Protein 6X1K (pdb70)

Structure (mmCIF, N/CA/C/O backbone):
data_6X1K
#
_entry.id   6X1K
#
loop_
_atom_site.group_PDB
_atom_site.id
_atom_site.type_symbol
_atom_site.label_atom_id
_atom_site.label_alt_id
_atom_site.label_comp_id
_atom_site.label_asym_id
_atom_site.label_entity_id
_atom_site.label_seq_id
_atom_site.pdbx_PDB_ins_code
_atom_site.Cartn_x
_atom_site.Cartn_y
_atom_site.Cartn_z
_atom_site.occupancy
_atom_site.B_iso_or_equiv
_atom_site.auth_seq_id
_atom_site.auth_comp_id
_atom_site.auth_asym_id
_atom_site.auth_atom_id
_atom_site.pdbx_PDB_model_num
ATOM 1 N N . MET A 1 1 ? -9.032 -26.004 -8.525 1.00 0.00 1 MET A N 1
ATOM 2 C CA . MET A 1 1 ? -8.261 -24.787 -8.902 1.00 0.00 1 MET A CA 1
ATOM 3 C C . MET A 1 1 ? -9.201 -23.767 -9.535 1.00 0.00 1 MET A C 1
ATOM 4 O O . MET A 1 1 ? -9.986 -24.101 -10.423 1.00 0.00 1 MET A O 1
ATOM 20 N N . GLN A 1 2 ? -9.117 -22.525 -9.072 1.00 0.00 2 GLN A N 1
ATOM 21 C CA . GLN A 1 2 ? -9.966 -21.463 -9.601 1.00 0.00 2 GLN A CA 1
ATOM 22 C C . GLN A 1 2 ? -9.379 -20.095 -9.272 1.00 0.00 2 GLN A C 1
ATOM 23 O O . GLN A 1 2 ? -9.361 -19.199 -10.115 1.00 0.00 2 GLN A O 1
ATOM 37 N N . ASP A 1 3 ? -8.903 -19.941 -8.041 1.00 0.00 3 ASP A N 1
ATOM 38 C CA . ASP A 1 3 ? -8.319 -18.676 -7.611 1.00 0.00 3 ASP A CA 1
ATOM 39 C C . ASP A 1 3 ? -7.053 -18.374 -8.408 1.00 0.00 3 ASP A C 1
ATOM 40 O O . ASP A 1 3 ? -5.940 -18.552 -7.912 1.00 0.00 3 ASP A O 1
ATOM 49 N N . GLY A 1 4 ? -7.233 -17.917 -9.642 1.00 0.00 4 GLY A N 1
ATOM 50 C CA . GLY A 1 4 ? -6.097 -17.592 -10.498 1.00 0.00 4 GLY A CA 1
ATOM 51 C C . GLY A 1 4 ? -5.806 -16.096 -10.473 1.00 0.00 4 GLY A C 1
ATOM 52 O O . GLY A 1 4 ? -6.406 -15.349 -9.701 1.00 0.00 4 GLY A O 1
ATOM 56 N N . PRO A 1 5 ? -4.899 -15.656 -11.301 1.00 0.00 5 PRO A N 1
ATOM 57 C CA . PRO A 1 5 ? -4.511 -14.219 -11.385 1.00 0.00 5 PRO A CA 1
ATOM 58 C C . PRO A 1 5 ? -5.727 -13.299 -11.460 1.00 0.00 5 PRO A C 1
ATOM 59 O O . PRO A 1 5 ? -6.778 -13.683 -11.972 1.00 0.00 5 PRO A O 1
ATOM 70 N N . GLY A 1 6 ? -5.574 -12.082 -10.947 1.00 0.00 6 GLY A N 1
ATOM 71 C CA . GLY A 1 6 ? -6.666 -11.116 -10.961 1.00 0.00 6 GLY A CA 1
ATOM 72 C C . GLY A 1 6 ? -7.367 -11.065 -9.608 1.00 0.00 6 GLY A C 1
ATOM 73 O O . GLY A 1 6 ? -8.455 -10.503 -9.483 1.00 0.00 6 GLY A O 1
ATOM 77 N N . THR A 1 7 ? -6.738 -11.656 -8.598 1.00 0.00 7 THR A N 1
ATOM 78 C CA . THR A 1 7 ? -7.313 -11.671 -7.257 1.00 0.00 7 THR A CA 1
ATOM 79 C C . THR A 1 7 ? -7.412 -10.254 -6.701 1.00 0.00 7 THR A C 1
ATOM 80 O O . THR A 1 7 ? -6.533 -9.424 -6.935 1.00 0.00 7 THR A O 1
ATOM 91 N N . LEU A 1 8 ? -8.488 -9.988 -5.966 1.00 0.00 8 LEU A N 1
ATOM 92 C CA . LEU A 1 8 ? -8.699 -8.667 -5.376 1.00 0.00 8 LEU A CA 1
ATOM 93 C C . LEU A 1 8 ? -8.560 -8.730 -3.859 1.00 0.00 8 LEU A C 1
ATOM 94 O O . LEU A 1 8 ? -9.012 -9.682 -3.223 1.00 0.00 8 LEU A O 1
ATOM 110 N N . ASP A 1 9 ? -7.933 -7.709 -3.285 1.00 0.00 9 ASP A N 1
ATOM 111 C CA . ASP A 1 9 ? -7.741 -7.660 -1.839 1.00 0.00 9 ASP A CA 1
ATOM 112 C C . ASP A 1 9 ? -7.982 -6.249 -1.313 1.00 0.00 9 ASP A C 1
ATOM 113 O O . ASP A 1 9 ? -7.678 -5.265 -1.988 1.00 0.00 9 ASP A O 1
ATOM 122 N N . VAL A 1 10 ? -8.526 -6.161 -0.102 1.00 0.00 10 VAL A N 1
ATOM 123 C CA . VAL A 1 10 ? -8.802 -4.866 0.513 1.00 0.00 10 VAL A CA 1
ATOM 124 C C . VAL A 1 10 ? -7.806 -4.590 1.633 1.00 0.00 10 VAL A C 1
ATOM 125 O O . VAL A 1 10 ? -7.486 -5.478 2.422 1.00 0.00 10 VAL A O 1
ATOM 138 N N . PHE A 1 11 ? -7.315 -3.358 1.694 1.00 0.00 11 PHE A N 1
ATOM 139 C CA . PHE A 1 11 ? -6.351 -2.987 2.724 1.00 0.00 11 PHE A CA 1
ATOM 140 C C . PHE A 1 11 ? -6.416 -1.493 3.022 1.00 0.00 11 PHE A C 1
ATOM 141 O O . PHE A 1 11 ? -6.524 -0.672 2.111 1.00 0.00 11 PHE A O 1
ATOM 158 N N . VAL A 1 12 ? -6.341 -1.154 4.305 1.00 0.00 12 VAL A N 1
ATOM 159 C CA . VAL A 1 12 ? -6.381 0.243 4.726 1.00 0.00 12 VAL A CA 1
ATOM 160 C C . VAL A 1 12 ? -5.007 0.673 5.229 1.00 0.00 12 VAL A C 1
ATOM 161 O O . VAL A 1 12 ? -4.214 -0.159 5.672 1.00 0.00 12 VAL A O 1
ATOM 174 N N . ALA A 1 13 ? -4.733 1.973 5.169 1.00 0.00 13 ALA A N 1
ATOM 175 C CA . ALA A 1 13 ? -3.458 2.490 5.627 1.00 0.00 13 ALA A CA 1
ATOM 176 C C . ALA A 1 13 ? -3.598 3.954 6.019 1.00 0.00 13 ALA A C 1
ATOM 177 O O . ALA A 1 13 ? -3.821 4.821 5.175 1.00 0.00 13 ALA A O 1
ATOM 184 N N . ALA A 1 14 ? -3.455 4.210 7.308 1.00 0.00 14 ALA A N 1
ATOM 185 C CA . ALA A 1 14 ? -3.552 5.566 7.838 1.00 0.00 14 ALA A CA 1
ATOM 186 C C . ALA A 1 14 ? -2.231 5.974 8.480 1.00 0.00 14 ALA A C 1
ATOM 187 O O . ALA A 1 14 ? -1.709 5.271 9.347 1.00 0.00 14 ALA A O 1
ATOM 194 N N . GLY A 1 15 ? -1.691 7.110 8.048 1.00 0.00 15 GLY A N 1
ATOM 195 C CA . GLY A 1 15 ? -0.424 7.593 8.589 1.00 0.00 15 GLY A CA 1
ATOM 196 C C . GLY A 1 15 ? -0.464 9.096 8.834 1.00 0.00 15 GLY A C 1
ATOM 197 O O . GLY A 1 15 ? -1.503 9.735 8.674 1.00 0.00 15 GLY A O 1
ATOM 201 N N . TRP A 1 16 ? 0.679 9.653 9.222 1.00 0.00 16 TRP A N 1
ATOM 202 C CA . TRP A 1 16 ? 0.773 11.084 9.487 1.00 0.00 16 TRP A CA 1
ATOM 203 C C . TRP A 1 16 ? 2.150 11.610 9.096 1.00 0.00 16 TRP A C 1
ATOM 204 O O . TRP A 1 16 ? 3.123 10.855 9.047 1.00 0.00 16 TRP A O 1
ATOM 225 N N . ASN A 1 17 ? 2.224 12.908 8.819 1.00 0.00 17 ASN A N 1
ATOM 226 C CA . ASN A 1 17 ? 3.486 13.532 8.432 1.00 0.00 17 ASN A CA 1
ATOM 227 C C . ASN A 1 17 ? 4.023 14.403 9.564 1.00 0.00 17 ASN A C 1
ATOM 228 O O . ASN A 1 17 ? 3.256 14.951 10.356 1.00 0.00 17 ASN A O 1
ATOM 239 N N . THR A 1 18 ? 5.345 14.526 9.632 1.00 0.00 18 THR A N 1
ATOM 240 C CA . THR A 1 18 ? 5.974 15.334 10.670 1.00 0.00 18 THR A CA 1
ATOM 241 C C . THR A 1 18 ? 5.277 16.684 10.794 1.00 0.00 18 THR A C 1
ATOM 242 O O . THR A 1 18 ? 5.315 17.319 11.849 1.00 0.00 18 THR A O 1
ATOM 253 N N . ASP A 1 19 ? 4.640 17.118 9.711 1.00 0.00 19 ASP A N 1
ATOM 254 C CA . ASP A 1 19 ? 3.936 18.395 9.710 1.00 0.00 19 ASP A CA 1
ATOM 255 C C . ASP A 1 19 ? 2.818 18.389 10.747 1.00 0.00 19 ASP A C 1
ATOM 256 O O . ASP A 1 19 ? 2.125 19.388 10.935 1.00 0.00 19 ASP A O 1
ATOM 265 N N . ASN A 1 20 ? 2.648 17.255 11.419 1.00 0.00 20 ASN A N 1
ATOM 266 C CA . ASN A 1 20 ? 1.610 17.128 12.435 1.00 0.00 20 ASN A CA 1
ATOM 267 C C . ASN A 1 20 ? 0.230 17.076 11.789 1.00 0.00 20 ASN A C 1
ATOM 268 O O . ASN A 1 20 ? -0.690 17.776 12.211 1.00 0.00 20 ASN A O 1
ATOM 279 N N . THR A 1 21 ? 0.095 16.243 10.762 1.00 0.00 21 THR A N 1
ATOM 280 C CA . THR A 1 21 ? -1.178 16.107 10.062 1.00 0.00 21 THR A CA 1
ATOM 281 C C . THR A 1 21 ? -1.484 14.639 9.785 1.00 0.00 21 THR A C 1
ATOM 282 O O . THR A 1 21 ? -0.591 13.863 9.442 1.00 0.00 21 THR A O 1
ATOM 293 N N . ILE A 1 22 ? -2.750 14.264 9.935 1.00 0.00 22 ILE A N 1
ATOM 294 C CA . ILE A 1 22 ? -3.162 12.886 9.698 1.00 0.00 22 ILE A CA 1
ATOM 295 C C . ILE A 1 22 ? -3.793 12.744 8.315 1.00 0.00 22 ILE A C 1
ATOM 296 O O . ILE A 1 22 ? -4.527 13.623 7.864 1.00 0.00 22 ILE A O 1
ATOM 312 N N . GLU A 1 23 ? -3.502 11.631 7.649 1.00 0.00 23 GLU A N 1
ATOM 313 C CA . GLU A 1 23 ? -4.046 11.383 6.319 1.00 0.00 23 GLU A CA 1
ATOM 314 C C . GLU A 1 23 ? -4.516 9.938 6.193 1.00 0.00 23 GLU A C 1
ATOM 315 O O . GLU A 1 23 ? -3.830 9.012 6.631 1.00 0.00 23 GLU A O 1
ATOM 327 N N . ILE A 1 24 ? -5.687 9.750 5.595 1.00 0.00 24 ILE A N 1
ATOM 328 C CA . ILE A 1 24 ? -6.238 8.413 5.418 1.00 0.00 24 ILE A CA 1
ATOM 329 C C . ILE A 1 24 ? -5.992 7.916 3.997 1.00 0.00 24 ILE A C 1
ATOM 330 O O . ILE A 1 24 ? -6.136 8.667 3.032 1.00 0.00 24 ILE A O 1
ATOM 346 N N . THR A 1 25 ? -5.621 6.646 3.874 1.00 0.00 25 THR A N 1
ATOM 347 C CA . THR A 1 25 ? -5.359 6.059 2.565 1.00 0.00 25 THR A CA 1
ATOM 348 C C . THR A 1 25 ? -5.814 4.605 2.528 1.00 0.00 25 THR A C 1
ATOM 349 O O . THR A 1 25 ? -5.336 3.773 3.301 1.00 0.00 25 THR A O 1
ATOM 360 N N . GLY A 1 26 ? -6.740 4.303 1.623 1.00 0.00 26 GLY A N 1
ATOM 361 C CA . GLY A 1 26 ? -7.255 2.945 1.494 1.00 0.00 26 GLY A CA 1
ATOM 362 C C . GLY A 1 26 ? -7.621 2.640 0.045 1.00 0.00 26 GLY A C 1
ATOM 363 O O . GLY A 1 26 ? -7.666 3.538 -0.796 1.00 0.00 26 GLY A O 1
ATOM 367 N N . GLY A 1 27 ? -7.880 1.368 -0.240 1.00 0.00 27 GLY A N 1
ATOM 368 C CA . GLY A 1 27 ? -8.241 0.959 -1.592 1.00 0.00 27 GLY A CA 1
ATOM 369 C C . GLY A 1 27 ? -8.099 -0.550 -1.759 1.00 0.00 27 GLY A C 1
ATOM 370 O O . GLY A 1 27 ? -8.284 -1.310 -0.808 1.00 0.00 27 GLY A O 1
ATOM 374 N N . ALA A 1 28 ? -7.772 -0.978 -2.974 1.00 0.00 28 ALA A N 1
ATOM 375 C CA . ALA A 1 28 ? -7.608 -2.400 -3.255 1.00 0.00 28 ALA A CA 1
ATOM 376 C C . ALA A 1 28 ? -6.377 -2.635 -4.124 1.00 0.00 28 ALA A C 1
ATOM 377 O O . ALA A 1 28 ? -5.779 -1.690 -4.639 1.00 0.00 28 ALA A O 1
ATOM 384 N N . THR A 1 29 ? -6.005 -3.901 -4.285 1.00 0.00 29 THR A N 1
ATOM 385 C CA . THR A 1 29 ? -4.845 -4.249 -5.095 1.00 0.00 29 THR A CA 1
ATOM 386 C C . THR A 1 29 ? -5.140 -5.470 -5.961 1.00 0.00 29 THR A C 1
ATOM 387 O O . THR A 1 29 ? -5.963 -6.311 -5.601 1.00 0.00 29 THR A O 1
ATOM 398 N N . TYR A 1 30 ? -4.462 -5.560 -7.101 1.00 0.00 30 TYR A N 1
ATOM 399 C CA . TYR A 1 30 ? -4.658 -6.682 -8.011 1.00 0.00 30 TYR A CA 1
ATOM 400 C C . TYR A 1 30 ? -3.492 -7.660 -7.914 1.00 0.00 30 TYR A C 1
ATOM 401 O O . TYR A 1 30 ? -2.332 -7.272 -8.045 1.00 0.00 30 TYR A O 1
ATOM 419 N N . GLN A 1 31 ? -3.809 -8.930 -7.684 1.00 0.00 31 GLN A N 1
ATOM 420 C CA . GLN A 1 31 ? -2.779 -9.956 -7.570 1.00 0.00 31 GLN A CA 1
ATOM 421 C C . GLN A 1 31 ? -2.654 -10.736 -8.876 1.00 0.00 31 GLN A C 1
ATOM 422 O O . GLN A 1 31 ? -3.442 -11.641 -9.147 1.00 0.00 31 GLN A O 1
ATOM 436 N N . LEU A 1 32 ? -1.657 -10.378 -9.679 1.00 0.00 32 LEU A N 1
ATOM 437 C CA . LEU A 1 32 ? -1.437 -11.051 -10.953 1.00 0.00 32 LEU A CA 1
ATOM 438 C C . LEU A 1 32 ? -0.425 -12.182 -10.793 1.00 0.00 32 LEU A C 1
ATOM 439 O O . LEU A 1 32 ? -0.529 -13.217 -11.450 1.00 0.00 32 LEU A O 1
ATOM 455 N N . SER A 1 33 ? 0.551 -11.974 -9.916 1.00 0.00 33 SER A N 1
ATOM 456 C CA . SER A 1 33 ? 1.577 -12.983 -9.677 1.00 0.00 33 SER A CA 1
ATOM 457 C C . SER A 1 33 ? 2.360 -12.658 -8.407 1.00 0.00 33 SER A C 1
ATOM 458 O O . SER A 1 33 ? 2.323 -11.529 -7.918 1.00 0.00 33 SER A O 1
ATOM 466 N N . PRO A 1 34 ? 3.061 -13.621 -7.868 1.00 0.00 34 PRO A N 1
ATOM 467 C CA . PRO A 1 34 ? 3.871 -13.431 -6.627 1.00 0.00 34 PRO A CA 1
ATOM 468 C C . PRO A 1 34 ? 5.089 -12.543 -6.867 1.00 0.00 34 PRO A C 1
ATOM 469 O O . PRO A 1 34 ? 5.795 -12.173 -5.929 1.00 0.00 34 PRO A O 1
ATOM 480 N N . TYR A 1 35 ? 5.329 -12.206 -8.130 1.00 0.00 35 TYR A N 1
ATOM 481 C CA . TYR A 1 35 ? 6.467 -11.364 -8.482 1.00 0.00 35 TYR A CA 1
ATOM 482 C C . TYR A 1 35 ? 6.126 -9.890 -8.278 1.00 0.00 35 TYR A C 1
ATOM 483 O O . TYR A 1 35 ? 6.514 -9.286 -7.278 1.00 0.00 35 TYR A O 1
ATOM 501 N N . ILE A 1 36 ? 5.400 -9.320 -9.234 1.00 0.00 36 ILE A N 1
ATOM 502 C CA . ILE A 1 36 ? 5.013 -7.915 -9.152 1.00 0.00 36 ILE A CA 1
ATOM 503 C C . ILE A 1 36 ? 3.559 -7.783 -8.714 1.00 0.00 36 ILE A C 1
ATOM 504 O O . ILE A 1 36 ? 2.729 -8.638 -9.023 1.00 0.00 36 ILE A O 1
ATOM 520 N N . MET A 1 37 ? 3.260 -6.705 -7.993 1.00 0.00 37 MET A N 1
ATOM 521 C CA . MET A 1 37 ? 1.902 -6.464 -7.513 1.00 0.00 37 MET A CA 1
ATOM 522 C C . MET A 1 37 ? 1.453 -5.050 -7.872 1.00 0.00 37 MET A C 1
ATOM 523 O O . MET A 1 37 ? 2.273 -4.140 -7.986 1.00 0.00 37 MET A O 1
ATOM 537 N N . VAL A 1 38 ? 0.146 -4.878 -8.048 1.00 0.00 38 VAL A N 1
ATOM 538 C CA . VAL A 1 38 ? -0.407 -3.572 -8.395 1.00 0.00 38 VAL A CA 1
ATOM 539 C C . VAL A 1 38 ? -1.147 -2.970 -7.204 1.00 0.00 38 VAL A C 1
ATOM 540 O O . VAL A 1 38 ? -1.795 -3.686 -6.438 1.00 0.00 38 VAL A O 1
ATOM 553 N N . LYS A 1 39 ? -1.047 -1.653 -7.054 1.00 0.00 39 LYS A N 1
ATOM 554 C CA . LYS A 1 39 ? -1.711 -0.967 -5.952 1.00 0.00 39 LYS A CA 1
ATOM 555 C C . LYS A 1 39 ? -2.368 0.319 -6.440 1.00 0.00 39 LYS A C 1
ATOM 556 O O . LYS A 1 39 ? -1.729 1.149 -7.085 1.00 0.00 39 LYS A O 1
ATOM 575 N N . ALA A 1 40 ? -3.652 0.478 -6.129 1.00 0.00 40 ALA A N 1
ATOM 576 C CA . ALA A 1 40 ? -4.387 1.666 -6.542 1.00 0.00 40 ALA A CA 1
ATOM 577 C C . ALA A 1 40 ? -5.391 2.074 -5.469 1.00 0.00 40 ALA A C 1
ATOM 578 O O . ALA A 1 40 ? -6.185 1.254 -5.005 1.00 0.00 40 ALA A O 1
ATOM 585 N N . GLY A 1 41 ? -5.350 3.344 -5.079 1.00 0.00 41 GLY A N 1
ATOM 586 C CA . GLY A 1 41 ? -6.263 3.848 -4.059 1.00 0.00 41 GLY A CA 1
ATOM 587 C C . GLY A 1 41 ? -6.219 5.370 -3.992 1.00 0.00 41 GLY A C 1
ATOM 588 O O . GLY A 1 41 ? -5.597 6.021 -4.833 1.00 0.00 41 GLY A O 1
ATOM 592 N N . TYR A 1 42 ? -6.881 5.934 -2.987 1.00 0.00 42 TYR A N 1
ATOM 593 C CA . TYR A 1 42 ? -6.909 7.381 -2.818 1.00 0.00 42 TYR A CA 1
ATOM 594 C C . TYR A 1 42 ? -6.872 7.751 -1.338 1.00 0.00 42 TYR A C 1
ATOM 595 O O . TYR A 1 42 ? -7.309 6.978 -0.486 1.00 0.00 42 TYR A O 1
ATOM 613 N N . GLY A 1 43 ? -6.349 8.936 -1.042 1.00 0.00 43 GLY A N 1
ATOM 614 C CA . GLY A 1 43 ? -6.261 9.397 0.339 1.00 0.00 43 GLY A CA 1
ATOM 615 C C . GLY A 1 43 ? -6.249 10.919 0.406 1.00 0.00 43 GLY A C 1
ATOM 616 O O . GLY A 1 43 ? -5.840 11.589 -0.542 1.00 0.00 43 GLY A O 1
ATOM 620 N N . TRP A 1 44 ? -6.702 11.460 1.533 1.00 0.00 44 TRP A N 1
ATOM 621 C CA . TRP A 1 44 ? -6.740 12.907 1.713 1.00 0.00 44 TRP A CA 1
ATOM 622 C C . TRP A 1 44 ? -6.930 13.259 3.185 1.00 0.00 44 TRP A C 1
ATOM 623 O O . TRP A 1 44 ? -7.262 12.400 4.001 1.00 0.00 44 TRP A O 1
ATOM 644 N N . ASN A 1 45 ? -6.720 14.529 3.516 1.00 0.00 45 ASN A N 1
ATOM 645 C CA . ASN A 1 45 ? -6.873 14.984 4.893 1.00 0.00 45 ASN A CA 1
ATOM 646 C C . ASN A 1 45 ? -8.207 15.699 5.076 1.00 0.00 45 ASN A C 1
ATOM 647 O O . ASN A 1 45 ? -8.292 16.707 5.777 1.00 0.00 45 ASN A O 1
ATOM 658 N N . ASN A 1 46 ? -9.248 15.171 4.440 1.00 0.00 46 ASN A N 1
ATOM 659 C CA . ASN A 1 46 ? -10.574 15.767 4.540 1.00 0.00 46 ASN A CA 1
ATOM 660 C C . ASN A 1 46 ? -10.491 17.284 4.399 1.00 0.00 46 ASN A C 1
ATOM 661 O O . ASN A 1 46 ? -10.553 18.014 5.388 1.00 0.00 46 ASN A O 1
ATOM 672 N N . SER A 1 47 ? -10.352 17.751 3.162 1.00 0.00 47 SER A N 1
ATOM 673 C CA . SER A 1 47 ? -10.262 19.183 2.903 1.00 0.00 47 SER A CA 1
ATOM 674 C C . SER A 1 47 ? -10.178 19.454 1.404 1.00 0.00 47 SER A C 1
ATOM 675 O O . SER A 1 47 ? -9.154 19.920 0.904 1.00 0.00 47 SER A O 1
ATOM 683 N N . SER A 1 48 ? -11.261 19.157 0.693 1.00 0.00 48 SER A N 1
ATOM 684 C CA . SER A 1 48 ? -11.298 19.372 -0.748 1.00 0.00 48 SER A CA 1
ATOM 685 C C . SER A 1 48 ? -10.160 18.622 -1.432 1.00 0.00 48 SER A C 1
ATOM 686 O O . SER A 1 48 ? -9.343 17.979 -0.773 1.00 0.00 48 SER A O 1
ATOM 694 N N . LEU A 1 49 ? -10.112 18.709 -2.757 1.00 0.00 49 LEU A N 1
ATOM 695 C CA . LEU A 1 49 ? -9.069 18.035 -3.521 1.00 0.00 49 LEU A CA 1
ATOM 696 C C . LEU A 1 49 ? -8.910 16.591 -3.053 1.00 0.00 49 LEU A C 1
ATOM 697 O O . LEU A 1 49 ? -9.713 16.094 -2.263 1.00 0.00 49 LEU A O 1
ATOM 713 N N . ASN A 1 50 ? -7.873 15.924 -3.547 1.00 0.00 50 ASN A N 1
ATOM 714 C CA . ASN A 1 50 ? -7.620 14.539 -3.172 1.00 0.00 50 ASN A CA 1
ATOM 715 C C . ASN A 1 50 ? -6.259 14.082 -3.692 1.00 0.00 50 ASN A C 1
ATOM 716 O O . ASN A 1 50 ? -5.556 14.838 -4.362 1.00 0.00 50 ASN A O 1
ATOM 727 N N . ARG A 1 51 ? -5.896 12.844 -3.376 1.00 0.00 51 ARG A N 1
ATOM 728 C CA . ARG A 1 51 ? -4.617 12.298 -3.817 1.00 0.00 51 ARG A CA 1
ATOM 729 C C . ARG A 1 51 ? -4.780 10.851 -4.269 1.00 0.00 51 ARG A C 1
ATOM 730 O O . ARG A 1 51 ? -5.143 9.981 -3.477 1.00 0.00 51 ARG A O 1
ATOM 751 N N . PHE A 1 52 ? -4.506 10.600 -5.545 1.00 0.00 52 PHE A N 1
ATOM 752 C CA . PHE A 1 52 ? -4.625 9.254 -6.093 1.00 0.00 52 PHE A CA 1
ATOM 753 C C . PHE A 1 52 ? -3.247 8.616 -6.246 1.00 0.00 52 PHE A C 1
ATOM 754 O O . PHE A 1 52 ? -2.382 9.144 -6.945 1.00 0.00 52 PHE A O 1
ATOM 771 N N . GLU A 1 53 ? -3.051 7.479 -5.586 1.00 0.00 53 GLU A N 1
ATOM 772 C CA . GLU A 1 53 ? -1.773 6.779 -5.656 1.00 0.00 53 GLU A CA 1
ATOM 773 C C . GLU A 1 53 ? -1.815 5.688 -6.721 1.00 0.00 53 GLU A C 1
ATOM 774 O O . GLU A 1 53 ? -2.755 4.894 -6.774 1.00 0.00 53 GLU A O 1
ATOM 786 N N . PHE A 1 54 ? -0.791 5.655 -7.568 1.00 0.00 54 PHE A N 1
ATOM 787 C CA . PHE A 1 54 ? -0.719 4.657 -8.629 1.00 0.00 54 PHE A CA 1
ATOM 788 C C . PHE A 1 54 ? 0.700 4.112 -8.758 1.00 0.00 54 PHE A C 1
ATOM 789 O O . PHE A 1 54 ? 1.642 4.862 -9.017 1.00 0.00 54 PHE A O 1
ATOM 806 N N . GLY A 1 55 ? 0.845 2.803 -8.577 1.00 0.00 55 GLY A N 1
ATOM 807 C CA . GLY A 1 55 ? 2.155 2.169 -8.678 1.00 0.00 55 GLY A CA 1
ATOM 808 C C . GLY A 1 55 ? 2.045 0.661 -8.479 1.00 0.00 55 GLY A C 1
ATOM 809 O O . GLY A 1 55 ? 1.030 0.052 -8.821 1.00 0.00 55 GLY A O 1
ATOM 813 N N . GLY A 1 56 ? 3.095 0.063 -7.927 1.00 0.00 56 GLY A N 1
ATOM 814 C CA . GLY A 1 56 ? 3.105 -1.376 -7.689 1.00 0.00 56 GLY A CA 1
ATOM 815 C C . GLY A 1 56 ? 3.907 -1.717 -6.438 1.00 0.00 56 GLY A C 1
ATOM 816 O O . GLY A 1 56 ? 4.738 -0.930 -5.987 1.00 0.00 56 GLY A O 1
ATOM 820 N N . GLY A 1 57 ? 3.651 -2.899 -5.882 1.00 0.00 57 GLY A N 1
ATOM 821 C CA . GLY A 1 57 ? 4.355 -3.336 -4.683 1.00 0.00 57 GLY A CA 1
ATOM 822 C C . GLY A 1 57 ? 5.414 -4.380 -5.022 1.00 0.00 57 GLY A C 1
ATOM 823 O O . GLY A 1 57 ? 5.463 -4.886 -6.144 1.00 0.00 57 GLY A O 1
ATOM 827 N N . LEU A 1 58 ? 6.260 -4.697 -4.047 1.00 0.00 58 LEU A N 1
ATOM 828 C CA . LEU A 1 58 ? 7.316 -5.682 -4.251 1.00 0.00 58 LEU A CA 1
ATOM 829 C C . LEU A 1 58 ? 7.402 -6.632 -3.062 1.00 0.00 58 LEU A C 1
ATOM 830 O O . LEU A 1 58 ? 7.462 -6.197 -1.911 1.00 0.00 58 LEU A O 1
ATOM 846 N N . GLN A 1 59 ? 7.408 -7.931 -3.347 1.00 0.00 59 GLN A N 1
ATOM 847 C CA . GLN A 1 59 ? 7.487 -8.940 -2.295 1.00 0.00 59 GLN A CA 1
ATOM 848 C C . GLN A 1 59 ? 8.485 -10.029 -2.676 1.00 0.00 59 GLN A C 1
ATOM 849 O O . GLN A 1 59 ? 8.881 -10.140 -3.836 1.00 0.00 59 GLN A O 1
ATOM 863 N N . TYR A 1 60 ? 8.890 -10.832 -1.691 1.00 0.00 60 TYR A N 1
ATOM 864 C CA . TYR A 1 60 ? 9.845 -11.907 -1.939 1.00 0.00 60 TYR A CA 1
ATOM 865 C C . TYR A 1 60 ? 9.361 -13.209 -1.310 1.00 0.00 60 TYR A C 1
ATOM 866 O O . TYR A 1 60 ? 8.439 -13.211 -0.494 1.00 0.00 60 TYR A O 1
ATOM 884 N N . LYS A 1 61 ? 9.989 -14.316 -1.698 1.00 0.00 61 LYS A N 1
ATOM 885 C CA . LYS A 1 61 ? 9.618 -15.625 -1.171 1.00 0.00 61 LYS A CA 1
ATOM 886 C C . LYS A 1 61 ? 10.682 -16.135 -0.205 1.00 0.00 61 LYS A C 1
ATOM 887 O O . LYS A 1 61 ? 11.782 -16.505 -0.616 1.00 0.00 61 LYS A O 1
ATOM 906 N N . VAL A 1 62 ? 10.347 -16.154 1.081 1.00 0.00 62 VAL A N 1
ATOM 907 C CA . VAL A 1 62 ? 11.282 -16.622 2.098 1.00 0.00 62 VAL A CA 1
ATOM 908 C C . VAL A 1 62 ? 10.565 -17.499 3.120 1.00 0.00 62 VAL A C 1
ATOM 909 O O . VAL A 1 62 ? 11.060 -18.562 3.495 1.00 0.00 62 VAL A O 1
ATOM 922 N N . THR A 1 63 ? 9.397 -17.047 3.563 1.00 0.00 63 THR A N 1
ATOM 923 C CA . THR A 1 63 ? 8.617 -17.795 4.536 1.00 0.00 63 THR A CA 1
ATOM 924 C C . THR A 1 63 ? 7.142 -17.760 4.147 1.00 0.00 63 THR A C 1
ATOM 925 O O . THR A 1 63 ? 6.754 -17.007 3.254 1.00 0.00 63 THR A O 1
ATOM 936 N N . PRO A 1 64 ? 6.319 -18.551 4.785 1.00 0.00 64 PRO A N 1
ATOM 937 C CA . PRO A 1 64 ? 4.863 -18.594 4.484 1.00 0.00 64 PRO A CA 1
ATOM 938 C C . PRO A 1 64 ? 4.264 -17.201 4.285 1.00 0.00 64 PRO A C 1
ATOM 939 O O . PRO A 1 64 ? 3.149 -17.070 3.783 1.00 0.00 64 PRO A O 1
ATOM 950 N N . ASP A 1 65 ? 5.011 -16.165 4.676 1.00 0.00 65 ASP A N 1
ATOM 951 C CA . ASP A 1 65 ? 4.536 -14.788 4.529 1.00 0.00 65 ASP A CA 1
ATOM 952 C C . ASP A 1 65 ? 5.415 -13.816 5.317 1.00 0.00 65 ASP A C 1
ATOM 953 O O . ASP A 1 65 ? 4.989 -13.257 6.327 1.00 0.00 65 ASP A O 1
ATOM 962 N N . LEU A 1 66 ? 6.638 -13.608 4.843 1.00 0.00 66 LEU A N 1
ATOM 963 C CA . LEU A 1 66 ? 7.558 -12.688 5.507 1.00 0.00 66 LEU A CA 1
ATOM 964 C C . LEU A 1 66 ? 8.599 -12.186 4.517 1.00 0.00 66 LEU A C 1
ATOM 965 O O . LEU A 1 66 ? 9.500 -12.927 4.122 1.00 0.00 66 LEU A O 1
ATOM 981 N N . GLU A 1 67 ? 8.466 -10.930 4.109 1.00 0.00 67 GLU A N 1
ATOM 982 C CA . GLU A 1 67 ? 9.402 -10.356 3.151 1.00 0.00 67 GLU A CA 1
ATOM 983 C C . GLU A 1 67 ? 9.276 -8.833 3.124 1.00 0.00 67 GLU A C 1
ATOM 984 O O . GLU A 1 67 ? 8.206 -8.293 3.407 1.00 0.00 67 GLU A O 1
ATOM 996 N N . PRO A 1 68 ? 10.329 -8.128 2.779 1.00 0.00 68 PRO A N 1
ATOM 997 C CA . PRO A 1 68 ? 10.298 -6.639 2.712 1.00 0.00 68 PRO A CA 1
ATOM 998 C C . PRO A 1 68 ? 9.297 -6.150 1.668 1.00 0.00 68 PRO A C 1
ATOM 999 O O . PRO A 1 68 ? 9.029 -6.843 0.687 1.00 0.00 68 PRO A O 1
ATOM 1010 N N . TYR A 1 69 ? 8.747 -4.959 1.890 1.00 0.00 69 TYR A N 1
ATOM 1011 C CA . TYR A 1 69 ? 7.772 -4.392 0.962 1.00 0.00 69 TYR A CA 1
ATOM 1012 C C . TYR A 1 69 ? 8.292 -3.092 0.360 1.00 0.00 69 TYR A C 1
ATOM 1013 O O . TYR A 1 69 ? 8.780 -2.216 1.075 1.00 0.00 69 TYR A O 1
ATOM 1031 N N . ALA A 1 70 ? 8.181 -2.978 -0.959 1.00 0.00 70 ALA A N 1
ATOM 1032 C CA . ALA A 1 70 ? 8.639 -1.782 -1.661 1.00 0.00 70 ALA A CA 1
ATOM 1033 C C . ALA A 1 70 ? 7.561 -1.277 -2.612 1.00 0.00 70 ALA A C 1
ATOM 1034 O O . ALA A 1 70 ? 6.994 -2.049 -3.386 1.00 0.00 70 ALA A O 1
ATOM 1041 N N . TRP A 1 71 ? 7.282 0.022 -2.547 1.00 0.00 71 TRP A N 1
ATOM 1042 C CA . TRP A 1 71 ? 6.267 0.626 -3.403 1.00 0.00 71 TRP A CA 1
ATOM 1043 C C . TRP A 1 71 ? 6.839 1.833 -4.142 1.00 0.00 71 TRP A C 1
ATOM 1044 O O . TRP A 1 71 ? 7.498 2.682 -3.545 1.00 0.00 71 TRP A O 1
ATOM 1065 N N . ALA A 1 72 ? 6.580 1.899 -5.444 1.00 0.00 72 ALA A N 1
ATOM 1066 C CA . ALA A 1 72 ? 7.072 3.005 -6.257 1.00 0.00 72 ALA A CA 1
ATOM 1067 C C . ALA A 1 72 ? 5.983 3.500 -7.202 1.00 0.00 72 ALA A C 1
ATOM 1068 O O . ALA A 1 72 ? 5.200 2.709 -7.729 1.00 0.00 72 ALA A O 1
ATOM 1075 N N . GLY A 1 73 ? 5.937 4.811 -7.410 1.00 0.00 73 GLY A N 1
ATOM 1076 C CA . GLY A 1 73 ? 4.937 5.399 -8.294 1.00 0.00 73 GLY A CA 1
ATOM 1077 C C . GLY A 1 73 ? 4.832 6.904 -8.068 1.00 0.00 73 GLY A C 1
ATOM 1078 O O . GLY A 1 73 ? 5.738 7.521 -7.507 1.00 0.00 73 GLY A O 1
ATOM 1082 N N . ALA A 1 74 ? 3.721 7.487 -8.507 1.00 0.00 74 ALA A N 1
ATOM 1083 C CA . ALA A 1 74 ? 3.509 8.921 -8.348 1.00 0.00 74 ALA A CA 1
ATOM 1084 C C . ALA A 1 74 ? 2.083 9.205 -7.888 1.00 0.00 74 ALA A C 1
ATOM 1085 O O . ALA A 1 74 ? 1.178 8.396 -8.101 1.00 0.00 74 ALA A O 1
ATOM 1092 N N . THR A 1 75 ? 1.888 10.358 -7.256 1.00 0.00 75 THR A N 1
ATOM 1093 C CA . THR A 1 75 ? 0.569 10.739 -6.770 1.00 0.00 75 THR A CA 1
ATOM 1094 C C . THR A 1 75 ? -0.101 11.705 -7.742 1.00 0.00 75 THR A C 1
ATOM 1095 O O . THR A 1 75 ? 0.360 12.831 -7.928 1.00 0.00 75 THR A O 1
ATOM 1106 N N . TYR A 1 76 ? -1.190 11.256 -8.359 1.00 0.00 76 TYR A N 1
ATOM 1107 C CA . TYR A 1 76 ? -1.915 12.091 -9.309 1.00 0.00 76 TYR A CA 1
ATOM 1108 C C . TYR A 1 76 ? -3.090 12.784 -8.627 1.00 0.00 76 TYR A C 1
ATOM 1109 O O . TYR A 1 76 ? -4.083 12.145 -8.277 1.00 0.00 76 TYR A O 1
ATOM 1127 N N . ASN A 1 77 ? -2.970 14.095 -8.439 1.00 0.00 77 ASN A N 1
ATOM 1128 C CA . ASN A 1 77 ? -4.029 14.864 -7.797 1.00 0.00 77 ASN A CA 1
ATOM 1129 C C . ASN A 1 77 ? -5.026 15.373 -8.834 1.00 0.00 77 ASN A C 1
ATOM 1130 O O . ASN A 1 77 ? -4.664 15.629 -9.983 1.00 0.00 77 ASN A O 1
ATOM 1141 N N . THR A 1 78 ? -6.281 15.517 -8.419 1.00 0.00 78 THR A N 1
ATOM 1142 C CA . THR A 1 78 ? -7.323 15.996 -9.320 1.00 0.00 78 THR A CA 1
ATOM 1143 C C . THR A 1 78 ? -6.895 17.294 -9.995 1.00 0.00 78 THR A C 1
ATOM 1144 O O . THR A 1 78 ? -7.495 17.718 -10.983 1.00 0.00 78 THR A O 1
ATOM 1155 N N . ASP A 1 79 ? -5.855 17.922 -9.456 1.00 0.00 79 ASP A N 1
ATOM 1156 C CA . ASP A 1 79 ? -5.357 19.171 -10.016 1.00 0.00 79 ASP A CA 1
ATOM 1157 C C . ASP A 1 79 ? -4.420 18.896 -11.187 1.00 0.00 79 ASP A C 1
ATOM 1158 O O . ASP A 1 79 ? -3.526 19.689 -11.481 1.00 0.00 79 ASP A O 1
ATOM 1167 N N . ASN A 1 80 ? -4.632 17.765 -11.852 1.00 0.00 80 ASN A N 1
ATOM 1168 C CA . ASN A 1 80 ? -3.799 17.392 -12.991 1.00 0.00 80 ASN A CA 1
ATOM 1169 C C . ASN A 1 80 ? -2.323 17.554 -12.646 1.00 0.00 80 ASN A C 1
ATOM 1170 O O . ASN A 1 80 ? -1.519 17.944 -13.492 1.00 0.00 80 ASN A O 1
ATOM 1181 N N . THR A 1 81 ? -1.977 17.250 -11.396 1.00 0.00 81 THR A N 1
ATOM 1182 C CA . THR A 1 81 ? -0.596 17.364 -10.940 1.00 0.00 81 THR A CA 1
ATOM 1183 C C . THR A 1 81 ? -0.060 16.004 -10.503 1.00 0.00 81 THR A C 1
ATOM 1184 O O . THR A 1 81 ? -0.781 15.207 -9.903 1.00 0.00 81 THR A O 1
ATOM 1195 N N . LEU A 1 82 ? 1.211 15.750 -10.808 1.00 0.00 82 LEU A N 1
ATOM 1196 C CA . LEU A 1 82 ? 1.843 14.486 -10.444 1.00 0.00 82 LEU A CA 1
ATOM 1197 C C . LEU A 1 82 ? 3.071 14.736 -9.574 1.00 0.00 82 LEU A C 1
ATOM 1198 O O . LEU A 1 82 ? 3.754 15.750 -9.725 1.00 0.00 82 LEU A O 1
ATOM 1214 N N . VAL A 1 83 ? 3.345 13.809 -8.662 1.00 0.00 83 VAL A N 1
ATOM 1215 C CA . VAL A 1 83 ? 4.493 13.944 -7.772 1.00 0.00 83 VAL A CA 1
ATOM 1216 C C . VAL A 1 83 ? 5.195 12.597 -7.588 1.00 0.00 83 VAL A C 1
ATOM 1217 O O . VAL A 1 83 ? 4.930 11.883 -6.621 1.00 0.00 83 VAL A O 1
ATOM 1230 N N . PRO A 1 84 ? 6.083 12.241 -8.485 1.00 0.00 84 PRO A N 1
ATOM 1231 C CA . PRO A 1 84 ? 6.833 10.953 -8.401 1.00 0.00 84 PRO A CA 1
ATOM 1232 C C . PRO A 1 84 ? 7.540 10.789 -7.057 1.00 0.00 84 PRO A C 1
ATOM 1233 O O . PRO A 1 84 ? 8.136 11.734 -6.541 1.00 0.00 84 PRO A O 1
ATOM 1244 N N . ALA A 1 85 ? 7.468 9.587 -6.497 1.00 0.00 85 ALA A N 1
ATOM 1245 C CA . ALA A 1 85 ? 8.106 9.315 -5.212 1.00 0.00 85 ALA A CA 1
ATOM 1246 C C . ALA A 1 85 ? 8.195 7.812 -4.963 1.00 0.00 85 ALA A C 1
ATOM 1247 O O . ALA A 1 85 ? 7.686 7.011 -5.748 1.00 0.00 85 ALA A O 1
ATOM 1254 N N . ALA A 1 86 ? 8.848 7.439 -3.867 1.00 0.00 86 ALA A N 1
ATOM 1255 C CA . ALA A 1 86 ? 9.000 6.031 -3.521 1.00 0.00 86 ALA A CA 1
ATOM 1256 C C . ALA A 1 86 ? 9.032 5.854 -2.006 1.00 0.00 86 ALA A C 1
ATOM 1257 O O . ALA A 1 86 ? 9.072 6.832 -1.260 1.00 0.00 86 ALA A O 1
ATOM 1264 N N . GLY A 1 87 ? 9.015 4.602 -1.559 1.00 0.00 87 GLY A N 1
ATOM 1265 C CA . GLY A 1 87 ? 9.042 4.314 -0.130 1.00 0.00 87 GLY A CA 1
ATOM 1266 C C . GLY A 1 87 ? 9.370 2.848 0.125 1.00 0.00 87 GLY A C 1
ATOM 1267 O O . GLY A 1 87 ? 9.387 2.034 -0.800 1.00 0.00 87 GLY A O 1
ATOM 1271 N N . ALA A 1 88 ? 9.627 2.517 1.386 1.00 0.00 88 ALA A N 1
ATOM 1272 C CA . ALA A 1 88 ? 9.952 1.145 1.756 1.00 0.00 88 ALA A CA 1
ATOM 1273 C C . ALA A 1 88 ? 9.221 0.749 3.035 1.00 0.00 88 ALA A C 1
ATOM 1274 O O . ALA A 1 88 ? 8.892 1.600 3.861 1.00 0.00 88 ALA A O 1
ATOM 1281 N N . GLY A 1 89 ? 8.969 -0.547 3.192 1.00 0.00 89 GLY A N 1
ATOM 1282 C CA . GLY A 1 89 ? 8.273 -1.039 4.375 1.00 0.00 89 GLY A CA 1
ATOM 1283 C C . GLY A 1 89 ? 8.566 -2.517 4.607 1.00 0.00 89 GLY A C 1
ATOM 1284 O O . GLY A 1 89 ? 9.513 -3.068 4.045 1.00 0.00 89 GLY A O 1
ATOM 1288 N N . PHE A 1 90 ? 7.745 -3.152 5.438 1.00 0.00 90 PHE A N 1
ATOM 1289 C CA . PHE A 1 90 ? 7.924 -4.568 5.737 1.00 0.00 90 PHE A CA 1
ATOM 1290 C C . PHE A 1 90 ? 6.574 -5.270 5.825 1.00 0.00 90 PHE A C 1
ATOM 1291 O O . PHE A 1 90 ? 5.589 -4.687 6.278 1.00 0.00 90 PHE A O 1
ATOM 1308 N N . ARG A 1 91 ? 6.539 -6.528 5.388 1.00 0.00 91 ARG A N 1
ATOM 1309 C CA . ARG A 1 91 ? 5.307 -7.310 5.417 1.00 0.00 91 ARG A CA 1
ATOM 1310 C C . ARG A 1 91 ? 5.418 -8.449 6.423 1.00 0.00 91 ARG A C 1
ATOM 1311 O O . ARG A 1 91 ? 6.158 -9.410 6.205 1.00 0.00 91 ARG A O 1
ATOM 1332 N N . TYR A 1 92 ? 4.676 -8.334 7.522 1.00 0.00 92 TYR A N 1
ATOM 1333 C CA . TYR A 1 92 ? 4.688 -9.359 8.564 1.00 0.00 92 TYR A CA 1
ATOM 1334 C C . TYR A 1 92 ? 3.311 -10.001 8.695 1.00 0.00 92 TYR A C 1
ATOM 1335 O O . TYR A 1 92 ? 2.288 -9.343 8.507 1.00 0.00 92 TYR A O 1
ATOM 1353 N N . LYS A 1 93 ? 3.294 -11.291 9.017 1.00 0.00 93 LYS A N 1
ATOM 1354 C CA . LYS A 1 93 ? 2.036 -12.012 9.169 1.00 0.00 93 LYS A CA 1
ATOM 1355 C C . LYS A 1 93 ? 1.584 -12.015 10.626 1.00 0.00 93 LYS A C 1
ATOM 1356 O O . LYS A 1 93 ? 2.359 -12.339 11.525 1.00 0.00 93 LYS A O 1
ATOM 1375 N N . VAL A 1 94 ? 0.324 -11.656 10.847 1.00 0.00 94 VAL A N 1
ATOM 1376 C CA . VAL A 1 94 ? -0.230 -11.625 12.197 1.00 0.00 94 VAL A CA 1
ATOM 1377 C C . VAL A 1 94 ? -1.155 -12.816 12.415 1.00 0.00 94 VAL A C 1
ATOM 1378 O O . VAL A 1 94 ? -0.800 -13.770 13.107 1.00 0.00 94 VAL A O 1
ATOM 1391 N N . SER A 1 95 ? -2.341 -12.753 11.812 1.00 0.00 95 SER A N 1
ATOM 1392 C CA . SER A 1 95 ? -3.316 -13.832 11.936 1.00 0.00 95 SER A CA 1
ATOM 1393 C C . SER A 1 95 ? -3.477 -14.550 10.593 1.00 0.00 95 SER A C 1
ATOM 1394 O O . SER A 1 95 ? -2.811 -14.198 9.619 1.00 0.00 95 SER A O 1
ATOM 1402 N N . PRO A 1 96 ? -4.331 -15.544 10.517 1.00 0.00 96 PRO A N 1
ATOM 1403 C CA . PRO A 1 96 ? -4.551 -16.311 9.254 1.00 0.00 96 PRO A CA 1
ATOM 1404 C C . PRO A 1 96 ? -5.141 -15.451 8.136 1.00 0.00 96 PRO A C 1
ATOM 1405 O O . PRO A 1 96 ? -4.774 -15.605 6.971 1.00 0.00 96 PRO A O 1
ATOM 1416 N N . GLU A 1 97 ? -6.068 -14.564 8.495 1.00 0.00 97 GLU A N 1
ATOM 1417 C CA . GLU A 1 97 ? -6.716 -13.701 7.507 1.00 0.00 97 GLU A CA 1
ATOM 1418 C C . GLU A 1 97 ? -6.376 -12.231 7.736 1.00 0.00 97 GLU A C 1
ATOM 1419 O O . GLU A 1 97 ? -7.018 -11.348 7.170 1.00 0.00 97 GLU A O 1
ATOM 1431 N N . VAL A 1 98 ? -5.369 -11.972 8.567 1.00 0.00 98 VAL A N 1
ATOM 1432 C CA . VAL A 1 98 ? -4.966 -10.598 8.855 1.00 0.00 98 VAL A CA 1
ATOM 1433 C C . VAL A 1 98 ? -3.451 -10.442 8.757 1.00 0.00 98 VAL A C 1
ATOM 1434 O O . VAL A 1 98 ? -2.698 -11.233 9.323 1.00 0.00 98 VAL A O 1
ATOM 1447 N N . LYS A 1 99 ? -3.018 -9.410 8.037 1.00 0.00 99 LYS A N 1
ATOM 1448 C CA . LYS A 1 99 ? -1.592 -9.143 7.867 1.00 0.00 99 LYS A CA 1
ATOM 1449 C C . LYS A 1 99 ? -1.281 -7.687 8.201 1.00 0.00 99 LYS A C 1
ATOM 1450 O O . LYS A 1 99 ? -2.120 -6.806 8.006 1.00 0.00 99 LYS A O 1
ATOM 1469 N N . LEU A 1 100 ? -0.077 -7.441 8.710 1.00 0.00 100 LEU A N 1
ATOM 1470 C CA . LEU A 1 100 ? 0.328 -6.086 9.073 1.00 0.00 100 LEU A CA 1
ATOM 1471 C C . LEU A 1 100 ? 1.311 -5.521 8.052 1.00 0.00 100 LEU A C 1
ATOM 1472 O O . LEU A 1 100 ? 2.120 -6.254 7.481 1.00 0.00 100 LEU A O 1
ATOM 1488 N N . VAL A 1 101 ? 1.236 -4.214 7.831 1.00 0.00 101 VAL A N 1
ATOM 1489 C CA . VAL A 1 101 ? 2.125 -3.552 6.882 1.00 0.00 101 VAL A CA 1
ATOM 1490 C C . VAL A 1 101 ? 2.601 -2.216 7.445 1.00 0.00 101 VAL A C 1
ATOM 1491 O O . VAL A 1 101 ? 1.837 -1.497 8.089 1.00 0.00 101 VAL A O 1
ATOM 1504 N N . VAL A 1 102 ? 3.863 -1.884 7.189 1.00 0.00 102 VAL A N 1
ATOM 1505 C CA . VAL A 1 102 ? 4.423 -0.634 7.662 1.00 0.00 102 VAL A CA 1
ATOM 1506 C C . VAL A 1 102 ? 5.432 -0.109 6.651 1.00 0.00 102 VAL A C 1
ATOM 1507 O O . VAL A 1 102 ? 6.512 -0.673 6.479 1.00 0.00 102 VAL A O 1
ATOM 1520 N N . GLU A 1 103 ? 5.065 0.974 5.990 1.00 0.00 103 GLU A N 1
ATOM 1521 C CA . GLU A 1 103 ? 5.934 1.584 4.990 1.00 0.00 103 GLU A CA 1
ATOM 1522 C C . GLU A 1 103 ? 5.905 3.104 5.108 1.00 0.00 103 GLU A C 1
ATOM 1523 O O . GLU A 1 103 ? 4.920 3.681 5.567 1.00 0.00 103 GLU A O 1
ATOM 1535 N N . TYR A 1 104 ? 6.995 3.744 4.688 1.00 0.00 104 TYR A N 1
ATOM 1536 C CA . TYR A 1 104 ? 7.095 5.199 4.743 1.00 0.00 104 TYR A CA 1
ATOM 1537 C C . TYR A 1 104 ? 7.383 5.767 3.356 1.00 0.00 104 TYR A C 1
ATOM 1538 O O . TYR A 1 104 ? 8.113 5.165 2.570 1.00 0.00 104 TYR A O 1
ATOM 1556 N N . GLY A 1 105 ? 6.804 6.927 3.065 1.00 0.00 105 GLY A N 1
ATOM 1557 C CA . GLY A 1 105 ? 7.005 7.565 1.770 1.00 0.00 105 GLY A CA 1
ATOM 1558 C C . GLY A 1 105 ? 8.008 8.708 1.874 1.00 0.00 105 GLY A C 1
ATOM 1559 O O . GLY A 1 105 ? 7.947 9.520 2.798 1.00 0.00 105 GLY A O 1
ATOM 1563 N N . TRP A 1 106 ? 8.933 8.766 0.920 1.00 0.00 106 TRP A N 1
ATOM 1564 C CA . TRP A 1 106 ? 9.946 9.816 0.913 1.00 0.00 106 TRP A CA 1
ATOM 1565 C C . TRP A 1 106 ? 10.545 9.971 -0.480 1.00 0.00 106 TRP A C 1
ATOM 1566 O O . TRP A 1 106 ? 10.453 9.067 -1.311 1.00 0.00 106 TRP A O 1
ATOM 1587 N N . ASN A 1 107 ? 11.160 11.123 -0.731 1.00 0.00 107 ASN A N 1
ATOM 1588 C CA . ASN A 1 107 ? 11.771 11.385 -2.029 1.00 0.00 107 ASN A CA 1
ATOM 1589 C C . ASN A 1 107 ? 12.555 12.693 -1.998 1.00 0.00 107 ASN A C 1
ATOM 1590 O O . ASN A 1 107 ? 12.034 13.731 -1.591 1.00 0.00 107 ASN A O 1
ATOM 1601 N N . ASN A 1 108 ? 13.811 12.635 -2.432 1.00 0.00 108 ASN A N 1
ATOM 1602 C CA . ASN A 1 108 ? 14.658 13.821 -2.450 1.00 0.00 108 ASN A CA 1
ATOM 1603 C C . ASN A 1 108 ? 14.490 14.620 -1.162 1.00 0.00 108 ASN A C 1
ATOM 1604 O O . ASN A 1 108 ? 13.902 14.137 -0.193 1.00 0.00 108 ASN A O 1
ATOM 1615 N N . SER A 1 109 ? 15.009 15.843 -1.156 1.00 0.00 109 SER A N 1
ATOM 1616 C CA . SER A 1 109 ? 14.910 16.700 0.018 1.00 0.00 109 SER A CA 1
ATOM 1617 C C . SER A 1 109 ? 13.448 16.904 0.409 1.00 0.00 109 SER A C 1
ATOM 1618 O O . SER A 1 109 ? 12.752 17.736 -0.171 1.00 0.00 109 SER A O 1
ATOM 1626 N N . SER A 1 110 ? 12.991 16.137 1.394 1.00 0.00 110 SER A N 1
ATOM 1627 C CA . SER A 1 110 ? 11.611 16.242 1.851 1.00 0.00 110 SER A CA 1
ATOM 1628 C C . SER A 1 110 ? 11.417 15.467 3.151 1.00 0.00 110 SER A C 1
ATOM 1629 O O . SER A 1 110 ? 12.289 14.705 3.567 1.00 0.00 110 SER A O 1
ATOM 1637 N N . LEU A 1 111 ? 10.267 15.667 3.787 1.00 0.00 111 LEU A N 1
ATOM 1638 C CA . LEU A 1 111 ? 9.969 14.980 5.038 1.00 0.00 111 LEU A CA 1
ATOM 1639 C C . LEU A 1 111 ? 9.473 13.565 4.762 1.00 0.00 111 LEU A C 1
ATOM 1640 O O . LEU A 1 111 ? 8.912 13.290 3.699 1.00 0.00 111 LEU A O 1
ATOM 1656 N N . GLN A 1 112 ? 9.685 12.671 5.724 1.00 0.00 112 GLN A N 1
ATOM 1657 C CA . GLN A 1 112 ? 9.258 11.284 5.578 1.00 0.00 112 GLN A CA 1
ATOM 1658 C C . GLN A 1 112 ? 8.070 10.989 6.487 1.00 0.00 112 GLN A C 1
ATOM 1659 O O . GLN A 1 112 ? 8.105 11.275 7.684 1.00 0.00 112 GLN A O 1
ATOM 1673 N N . PHE A 1 113 ? 7.016 10.418 5.909 1.00 0.00 113 PHE A N 1
ATOM 1674 C CA . PHE A 1 113 ? 5.819 10.090 6.675 1.00 0.00 113 PHE A CA 1
ATOM 1675 C C . PHE A 1 113 ? 5.759 8.595 6.965 1.00 0.00 113 PHE A C 1
ATOM 1676 O O . PHE A 1 113 ? 6.285 7.784 6.200 1.00 0.00 113 PHE A O 1
ATOM 1693 N N . LEU A 1 114 ? 5.113 8.238 8.070 1.00 0.00 114 LEU A N 1
ATOM 1694 C CA . LEU A 1 114 ? 4.984 6.836 8.456 1.00 0.00 114 LEU A CA 1
ATOM 1695 C C . LEU A 1 114 ? 3.549 6.361 8.255 1.00 0.00 114 LEU A C 1
ATOM 1696 O O . LEU A 1 114 ? 2.601 7.084 8.564 1.00 0.00 114 LEU A O 1
ATOM 1712 N N . GLN A 1 115 ? 3.396 5.146 7.731 1.00 0.00 115 GLN A N 1
ATOM 1713 C CA . GLN A 1 115 ? 2.070 4.587 7.489 1.00 0.00 115 GLN A CA 1
ATOM 1714 C C . GLN A 1 115 ? 1.942 3.201 8.114 1.00 0.00 115 GLN A C 1
ATOM 1715 O O . GLN A 1 115 ? 2.851 2.378 8.019 1.00 0.00 115 GLN A O 1
ATOM 1729 N N . ALA A 1 116 ? 0.802 2.953 8.749 1.00 0.00 116 ALA A N 1
ATOM 1730 C CA . ALA A 1 116 ? 0.551 1.664 9.384 1.00 0.00 116 ALA A CA 1
ATOM 1731 C C . ALA A 1 116 ? -0.877 1.210 9.107 1.00 0.00 116 ALA A C 1
ATOM 1732 O O . ALA A 1 116 ? -1.824 1.981 9.259 1.00 0.00 116 ALA A O 1
ATOM 1739 N N . GLY A 1 117 ? -1.028 -0.044 8.693 1.00 0.00 117 GLY A N 1
ATOM 1740 C CA . GLY A 1 117 ? -2.351 -0.579 8.394 1.00 0.00 117 GLY A CA 1
ATOM 1741 C C . GLY A 1 117 ? -2.320 -2.099 8.281 1.00 0.00 117 GLY A C 1
ATOM 1742 O O . GLY A 1 117 ? -1.378 -2.747 8.735 1.00 0.00 117 GLY A O 1
ATOM 1746 N N . LEU A 1 118 ? -3.361 -2.661 7.675 1.00 0.00 118 LEU A N 1
ATOM 1747 C CA . LEU A 1 118 ? -3.448 -4.108 7.508 1.00 0.00 118 LEU A CA 1
ATOM 1748 C C . LEU A 1 118 ? -4.104 -4.456 6.175 1.00 0.00 118 LEU A C 1
ATOM 1749 O O . LEU A 1 118 ? -4.658 -3.588 5.501 1.00 0.00 118 LEU A O 1
ATOM 1765 N N . SER A 1 119 ? -4.034 -5.731 5.802 1.00 0.00 119 SER A N 1
ATOM 1766 C CA . SER A 1 119 ? -4.622 -6.188 4.547 1.00 0.00 119 SER A CA 1
ATOM 1767 C C . SER A 1 119 ? -5.452 -7.449 4.766 1.00 0.00 119 SER A C 1
ATOM 1768 O O . SER A 1 119 ? -5.222 -8.199 5.718 1.00 0.00 119 SER A O 1
ATOM 1776 N N . TYR A 1 120 ? -6.417 -7.676 3.879 1.00 0.00 120 TYR A N 1
ATOM 1777 C CA . TYR A 1 120 ? -7.277 -8.849 3.981 1.00 0.00 120 TYR A CA 1
ATOM 1778 C C . TYR A 1 120 ? -7.727 -9.303 2.595 1.00 0.00 120 TYR A C 1
ATOM 1779 O O . TYR A 1 120 ? -8.156 -8.492 1.776 1.00 0.00 120 TYR A O 1
ATOM 1797 N N . ARG A 1 121 ? -7.624 -10.603 2.341 1.00 0.00 121 ARG A N 1
ATOM 1798 C CA . ARG A 1 121 ? -8.022 -11.153 1.050 1.00 0.00 121 ARG A CA 1
ATOM 1799 C C . ARG A 1 121 ? -9.513 -11.478 1.039 1.00 0.00 121 ARG A C 1
ATOM 1800 O O . ARG A 1 121 ? -10.053 -11.988 2.021 1.00 0.00 121 ARG A O 1
ATOM 1821 N N . ILE A 1 122 ? -10.172 -11.185 -0.078 1.00 0.00 122 ILE A N 1
ATOM 1822 C CA . ILE A 1 122 ? -11.599 -11.454 -0.203 1.00 0.00 122 ILE A CA 1
ATOM 1823 C C . ILE A 1 122 ? -11.829 -12.852 -0.770 1.00 0.00 122 ILE A C 1
ATOM 1824 O O . ILE A 1 122 ? -12.777 -13.538 -0.388 1.00 0.00 122 ILE A O 1
ATOM 1840 N N . GLN A 1 123 ? -10.951 -13.265 -1.680 1.00 0.00 123 GLN A N 1
ATOM 1841 C CA . GLN A 1 123 ? -11.059 -14.584 -2.297 1.00 0.00 123 GLN A CA 1
ATOM 1842 C C . GLN A 1 123 ? -9.922 -15.489 -1.816 1.00 0.00 123 GLN A C 1
ATOM 1843 O O . GLN A 1 123 ? -8.879 -15.000 -1.383 1.00 0.00 123 GLN A O 1
ATOM 1857 N N . PRO A 1 124 ? -10.096 -16.787 -1.884 1.00 0.00 124 PRO A N 1
ATOM 1858 C CA . PRO A 1 124 ? -9.057 -17.755 -1.446 1.00 0.00 124 PRO A CA 1
ATOM 1859 C C . PRO A 1 124 ? -7.647 -17.288 -1.801 1.00 0.00 124 PRO A C 1
ATOM 1860 O O . PRO A 1 124 ? -7.521 -16.493 -2.719 1.00 0.00 124 PRO A O 1
ATOM 1872 N N . MET A 1 1 ? -9.776 -21.809 -10.296 1.00 0.00 1 MET A N 2
ATOM 1873 C CA . MET A 1 1 ? -10.967 -21.198 -9.643 1.00 0.00 1 MET A CA 2
ATOM 1874 C C . MET A 1 1 ? -10.553 -20.587 -8.308 1.00 0.00 1 MET A C 2
ATOM 1875 O O . MET A 1 1 ? -11.331 -19.874 -7.672 1.00 0.00 1 MET A O 2
ATOM 1891 N N . GLN A 1 2 ? -9.324 -20.871 -7.888 1.00 0.00 2 GLN A N 2
ATOM 1892 C CA . GLN A 1 2 ? -8.818 -20.344 -6.627 1.00 0.00 2 GLN A CA 2
ATOM 1893 C C . GLN A 1 2 ? -7.375 -19.870 -6.784 1.00 0.00 2 GLN A C 2
ATOM 1894 O O . GLN A 1 2 ? -6.606 -20.440 -7.558 1.00 0.00 2 GLN A O 2
ATOM 1908 N N . ASP A 1 3 ? -7.017 -18.826 -6.045 1.00 0.00 3 ASP A N 2
ATOM 1909 C CA . ASP A 1 3 ? -5.665 -18.285 -6.111 1.00 0.00 3 ASP A CA 2
ATOM 1910 C C . ASP A 1 3 ? -5.262 -18.021 -7.557 1.00 0.00 3 ASP A C 2
ATOM 1911 O O . ASP A 1 3 ? -4.092 -18.149 -7.920 1.00 0.00 3 ASP A O 2
ATOM 1920 N N . GLY A 1 4 ? -6.238 -17.653 -8.381 1.00 0.00 4 GLY A N 2
ATOM 1921 C CA . GLY A 1 4 ? -5.973 -17.375 -9.787 1.00 0.00 4 GLY A CA 2
ATOM 1922 C C . GLY A 1 4 ? -5.772 -15.880 -10.019 1.00 0.00 4 GLY A C 2
ATOM 1923 O O . GLY A 1 4 ? -5.898 -15.076 -9.096 1.00 0.00 4 GLY A O 2
ATOM 1927 N N . PRO A 1 5 ? -5.463 -15.506 -11.230 1.00 0.00 5 PRO A N 2
ATOM 1928 C CA . PRO A 1 5 ? -5.238 -14.078 -11.601 1.00 0.00 5 PRO A CA 2
ATOM 1929 C C . PRO A 1 5 ? -6.539 -13.281 -11.636 1.00 0.00 5 PRO A C 2
ATOM 1930 O O . PRO A 1 5 ? -7.621 -13.847 -11.790 1.00 0.00 5 PRO A O 2
ATOM 1941 N N . GLY A 1 6 ? -6.425 -11.965 -11.493 1.00 0.00 6 GLY A N 2
ATOM 1942 C CA . GLY A 1 6 ? -7.599 -11.100 -11.508 1.00 0.00 6 GLY A CA 2
ATOM 1943 C C . GLY A 1 6 ? -8.242 -11.028 -10.127 1.00 0.00 6 GLY A C 2
ATOM 1944 O O . GLY A 1 6 ? -9.371 -10.560 -9.981 1.00 0.00 6 GLY A O 2
ATOM 1948 N N . THR A 1 7 ? -7.515 -11.496 -9.118 1.00 0.00 7 THR A N 2
ATOM 1949 C CA . THR A 1 7 ? -8.025 -11.482 -7.751 1.00 0.00 7 THR A CA 2
ATOM 1950 C C . THR A 1 7 ? -8.124 -10.050 -7.232 1.00 0.00 7 THR A C 2
ATOM 1951 O O . THR A 1 7 ? -7.521 -9.135 -7.791 1.00 0.00 7 THR A O 2
ATOM 1962 N N . LEU A 1 8 ? -8.893 -9.870 -6.160 1.00 0.00 8 LEU A N 2
ATOM 1963 C CA . LEU A 1 8 ? -9.070 -8.546 -5.569 1.00 0.00 8 LEU A CA 2
ATOM 1964 C C . LEU A 1 8 ? -8.825 -8.601 -4.065 1.00 0.00 8 LEU A C 2
ATOM 1965 O O . LEU A 1 8 ? -9.172 -9.580 -3.404 1.00 0.00 8 LEU A O 2
ATOM 1981 N N . ASP A 1 9 ? -8.226 -7.543 -3.528 1.00 0.00 9 ASP A N 2
ATOM 1982 C CA . ASP A 1 9 ? -7.939 -7.484 -2.100 1.00 0.00 9 ASP A CA 2
ATOM 1983 C C . ASP A 1 9 ? -8.193 -6.081 -1.559 1.00 0.00 9 ASP A C 2
ATOM 1984 O O . ASP A 1 9 ? -8.158 -5.103 -2.306 1.00 0.00 9 ASP A O 2
ATOM 1993 N N . VAL A 1 10 ? -8.445 -5.995 -0.255 1.00 0.00 10 VAL A N 2
ATOM 1994 C CA . VAL A 1 10 ? -8.703 -4.710 0.388 1.00 0.00 10 VAL A CA 2
ATOM 1995 C C . VAL A 1 10 ? -7.632 -4.416 1.432 1.00 0.00 10 VAL A C 2
ATOM 1996 O O . VAL A 1 10 ? -7.248 -5.296 2.203 1.00 0.00 10 VAL A O 2
ATOM 2009 N N . PHE A 1 11 ? -7.149 -3.179 1.450 1.00 0.00 11 PHE A N 2
ATOM 2010 C CA . PHE A 1 11 ? -6.118 -2.791 2.404 1.00 0.00 11 PHE A CA 2
ATOM 2011 C C . PHE A 1 11 ? -6.293 -1.340 2.835 1.00 0.00 11 PHE A C 2
ATOM 2012 O O . PHE A 1 11 ? -6.665 -0.482 2.033 1.00 0.00 11 PHE A O 2
ATOM 2029 N N . VAL A 1 12 ? -6.017 -1.073 4.107 1.00 0.00 12 VAL A N 2
ATOM 2030 C CA . VAL A 1 12 ? -6.136 0.276 4.648 1.00 0.00 12 VAL A CA 2
ATOM 2031 C C . VAL A 1 12 ? -4.883 0.637 5.436 1.00 0.00 12 VAL A C 2
ATOM 2032 O O . VAL A 1 12 ? -4.368 -0.178 6.203 1.00 0.00 12 VAL A O 2
ATOM 2045 N N . ALA A 1 13 ? -4.398 1.860 5.249 1.00 0.00 13 ALA A N 2
ATOM 2046 C CA . ALA A 1 13 ? -3.212 2.315 5.950 1.00 0.00 13 ALA A CA 2
ATOM 2047 C C . ALA A 1 13 ? -3.215 3.832 6.049 1.00 0.00 13 ALA A C 2
ATOM 2048 O O . ALA A 1 13 ? -3.091 4.536 5.045 1.00 0.00 13 ALA A O 2
ATOM 2055 N N . ALA A 1 14 ? -3.354 4.323 7.265 1.00 0.00 14 ALA A N 2
ATOM 2056 C CA . ALA A 1 14 ? -3.369 5.760 7.509 1.00 0.00 14 ALA A CA 2
ATOM 2057 C C . ALA A 1 14 ? -2.015 6.223 8.038 1.00 0.00 14 ALA A C 2
ATOM 2058 O O . ALA A 1 14 ? -1.410 5.561 8.881 1.00 0.00 14 ALA A O 2
ATOM 2065 N N . GLY A 1 15 ? -1.544 7.361 7.534 1.00 0.00 15 GLY A N 2
ATOM 2066 C CA . GLY A 1 15 ? -0.258 7.903 7.961 1.00 0.00 15 GLY A CA 2
ATOM 2067 C C . GLY A 1 15 ? -0.376 9.382 8.309 1.00 0.00 15 GLY A C 2
ATOM 2068 O O . GLY A 1 15 ? -1.408 10.007 8.067 1.00 0.00 15 GLY A O 2
ATOM 2072 N N . TRP A 1 16 ? 0.689 9.937 8.880 1.00 0.00 16 TRP A N 2
ATOM 2073 C CA . TRP A 1 16 ? 0.697 11.344 9.259 1.00 0.00 16 TRP A CA 2
ATOM 2074 C C . TRP A 1 16 ? 2.027 11.992 8.888 1.00 0.00 16 TRP A C 2
ATOM 2075 O O . TRP A 1 16 ? 3.058 11.321 8.823 1.00 0.00 16 TRP A O 2
ATOM 2096 N N . ASN A 1 17 ? 1.994 13.300 8.648 1.00 0.00 17 ASN A N 2
ATOM 2097 C CA . ASN A 1 17 ? 3.201 14.035 8.283 1.00 0.00 17 ASN A CA 2
ATOM 2098 C C . ASN A 1 17 ? 3.657 14.921 9.438 1.00 0.00 17 ASN A C 2
ATOM 2099 O O . ASN A 1 17 ? 2.842 15.392 10.231 1.00 0.00 17 ASN A O 2
ATOM 2110 N N . THR A 1 18 ? 4.965 15.143 9.526 1.00 0.00 18 THR A N 2
ATOM 2111 C CA . THR A 1 18 ? 5.519 15.974 10.588 1.00 0.00 18 THR A CA 2
ATOM 2112 C C . THR A 1 18 ? 4.731 17.275 10.717 1.00 0.00 18 THR A C 2
ATOM 2113 O O . THR A 1 18 ? 4.809 17.961 11.736 1.00 0.00 18 THR A O 2
ATOM 2124 N N . ASP A 1 19 ? 3.974 17.606 9.677 1.00 0.00 19 ASP A N 2
ATOM 2125 C CA . ASP A 1 19 ? 3.176 18.826 9.684 1.00 0.00 19 ASP A CA 2
ATOM 2126 C C . ASP A 1 19 ? 2.023 18.706 10.675 1.00 0.00 19 ASP A C 2
ATOM 2127 O O . ASP A 1 19 ? 1.128 19.552 10.707 1.00 0.00 19 ASP A O 2
ATOM 2136 N N . ASN A 1 20 ? 2.050 17.650 11.480 1.00 0.00 20 ASN A N 2
ATOM 2137 C CA . ASN A 1 20 ? 0.999 17.427 12.469 1.00 0.00 20 ASN A CA 2
ATOM 2138 C C . ASN A 1 20 ? -0.354 17.268 11.786 1.00 0.00 20 ASN A C 2
ATOM 2139 O O . ASN A 1 20 ? -1.334 17.904 12.173 1.00 0.00 20 ASN A O 2
ATOM 2150 N N . THR A 1 21 ? -0.400 16.417 10.765 1.00 0.00 21 THR A N 2
ATOM 2151 C CA . THR A 1 21 ? -1.640 16.181 10.034 1.00 0.00 21 THR A CA 2
ATOM 2152 C C . THR A 1 21 ? -1.819 14.694 9.749 1.00 0.00 21 THR A C 2
ATOM 2153 O O . THR A 1 21 ? -0.875 14.011 9.349 1.00 0.00 21 THR A O 2
ATOM 2164 N N . ILE A 1 22 ? -3.035 14.197 9.953 1.00 0.00 22 ILE A N 2
ATOM 2165 C CA . ILE A 1 22 ? -3.325 12.790 9.712 1.00 0.00 22 ILE A CA 2
ATOM 2166 C C . ILE A 1 22 ? -4.013 12.605 8.363 1.00 0.00 22 ILE A C 2
ATOM 2167 O O . ILE A 1 22 ? -4.856 13.411 7.971 1.00 0.00 22 ILE A O 2
ATOM 2183 N N . GLU A 1 23 ? -3.646 11.540 7.659 1.00 0.00 23 GLU A N 2
ATOM 2184 C CA . GLU A 1 23 ? -4.234 11.259 6.354 1.00 0.00 23 GLU A CA 2
ATOM 2185 C C . GLU A 1 23 ? -4.559 9.774 6.221 1.00 0.00 23 GLU A C 2
ATOM 2186 O O . GLU A 1 23 ? -3.743 8.918 6.565 1.00 0.00 23 GLU A O 2
ATOM 2198 N N . ILE A 1 24 ? -5.753 9.476 5.722 1.00 0.00 24 ILE A N 2
ATOM 2199 C CA . ILE A 1 24 ? -6.175 8.092 5.548 1.00 0.00 24 ILE A CA 2
ATOM 2200 C C . ILE A 1 24 ? -6.022 7.664 4.090 1.00 0.00 24 ILE A C 2
ATOM 2201 O O . ILE A 1 24 ? -6.433 8.382 3.179 1.00 0.00 24 ILE A O 2
ATOM 2217 N N . THR A 1 25 ? -5.428 6.492 3.882 1.00 0.00 25 THR A N 2
ATOM 2218 C CA . THR A 1 25 ? -5.223 5.975 2.533 1.00 0.00 25 THR A CA 2
ATOM 2219 C C . THR A 1 25 ? -5.705 4.531 2.434 1.00 0.00 25 THR A C 2
ATOM 2220 O O . THR A 1 25 ? -5.174 3.642 3.100 1.00 0.00 25 THR A O 2
ATOM 2231 N N . GLY A 1 26 ? -6.715 4.306 1.601 1.00 0.00 26 GLY A N 2
ATOM 2232 C CA . GLY A 1 26 ? -7.262 2.967 1.423 1.00 0.00 26 GLY A CA 2
ATOM 2233 C C . GLY A 1 26 ? -7.663 2.730 -0.029 1.00 0.00 26 GLY A C 2
ATOM 2234 O O . GLY A 1 26 ? -7.957 3.673 -0.763 1.00 0.00 26 GLY A O 2
ATOM 2238 N N . GLY A 1 27 ? -7.673 1.465 -0.436 1.00 0.00 27 GLY A N 2
ATOM 2239 C CA . GLY A 1 27 ? -8.039 1.116 -1.804 1.00 0.00 27 GLY A CA 2
ATOM 2240 C C . GLY A 1 27 ? -8.047 -0.397 -1.996 1.00 0.00 27 GLY A C 2
ATOM 2241 O O . GLY A 1 27 ? -8.311 -1.150 -1.058 1.00 0.00 27 GLY A O 2
ATOM 2245 N N . ALA A 1 28 ? -7.756 -0.835 -3.216 1.00 0.00 28 ALA A N 2
ATOM 2246 C CA . ALA A 1 28 ? -7.732 -2.261 -3.520 1.00 0.00 28 ALA A CA 2
ATOM 2247 C C . ALA A 1 28 ? -6.540 -2.601 -4.407 1.00 0.00 28 ALA A C 2
ATOM 2248 O O . ALA A 1 28 ? -6.107 -1.786 -5.221 1.00 0.00 28 ALA A O 2
ATOM 2255 N N . THR A 1 29 ? -6.014 -3.813 -4.241 1.00 0.00 29 THR A N 2
ATOM 2256 C CA . THR A 1 29 ? -4.870 -4.259 -5.029 1.00 0.00 29 THR A CA 2
ATOM 2257 C C . THR A 1 29 ? -5.290 -5.345 -6.014 1.00 0.00 29 THR A C 2
ATOM 2258 O O . THR A 1 29 ? -6.183 -6.143 -5.727 1.00 0.00 29 THR A O 2
ATOM 2269 N N . TYR A 1 30 ? -4.643 -5.368 -7.173 1.00 0.00 30 TYR A N 2
ATOM 2270 C CA . TYR A 1 30 ? -4.955 -6.361 -8.195 1.00 0.00 30 TYR A CA 2
ATOM 2271 C C . TYR A 1 30 ? -3.884 -7.446 -8.233 1.00 0.00 30 TYR A C 2
ATOM 2272 O O . TYR A 1 30 ? -2.695 -7.153 -8.352 1.00 0.00 30 TYR A O 2
ATOM 2290 N N . GLN A 1 31 ? -4.314 -8.699 -8.130 1.00 0.00 31 GLN A N 2
ATOM 2291 C CA . GLN A 1 31 ? -3.382 -9.820 -8.154 1.00 0.00 31 GLN A CA 2
ATOM 2292 C C . GLN A 1 31 ? -3.361 -10.472 -9.534 1.00 0.00 31 GLN A C 2
ATOM 2293 O O . GLN A 1 31 ? -4.270 -11.225 -9.888 1.00 0.00 31 GLN A O 2
ATOM 2307 N N . LEU A 1 32 ? -2.322 -10.175 -10.307 1.00 0.00 32 LEU A N 2
ATOM 2308 C CA . LEU A 1 32 ? -2.194 -10.736 -11.647 1.00 0.00 32 LEU A CA 2
ATOM 2309 C C . LEU A 1 32 ? -1.191 -11.886 -11.651 1.00 0.00 32 LEU A C 2
ATOM 2310 O O . LEU A 1 32 ? -1.442 -12.939 -12.238 1.00 0.00 32 LEU A O 2
ATOM 2326 N N . SER A 1 33 ? -0.057 -11.678 -10.991 1.00 0.00 33 SER A N 2
ATOM 2327 C CA . SER A 1 33 ? 0.977 -12.703 -10.925 1.00 0.00 33 SER A CA 2
ATOM 2328 C C . SER A 1 33 ? 1.909 -12.447 -9.743 1.00 0.00 33 SER A C 2
ATOM 2329 O O . SER A 1 33 ? 1.947 -11.344 -9.201 1.00 0.00 33 SER A O 2
ATOM 2337 N N . PRO A 1 34 ? 2.658 -13.441 -9.339 1.00 0.00 34 PRO A N 2
ATOM 2338 C CA . PRO A 1 34 ? 3.610 -13.316 -8.197 1.00 0.00 34 PRO A CA 2
ATOM 2339 C C . PRO A 1 34 ? 4.801 -12.423 -8.537 1.00 0.00 34 PRO A C 2
ATOM 2340 O O . PRO A 1 34 ? 5.624 -12.114 -7.674 1.00 0.00 34 PRO A O 2
ATOM 2351 N N . TYR A 1 35 ? 4.888 -12.014 -9.798 1.00 0.00 35 TYR A N 2
ATOM 2352 C CA . TYR A 1 35 ? 5.982 -11.160 -10.241 1.00 0.00 35 TYR A CA 2
ATOM 2353 C C . TYR A 1 35 ? 5.886 -9.783 -9.589 1.00 0.00 35 TYR A C 2
ATOM 2354 O O . TYR A 1 35 ? 6.738 -9.405 -8.786 1.00 0.00 35 TYR A O 2
ATOM 2372 N N . ILE A 1 36 ? 4.841 -9.039 -9.940 1.00 0.00 36 ILE A N 2
ATOM 2373 C CA . ILE A 1 36 ? 4.645 -7.705 -9.383 1.00 0.00 36 ILE A CA 2
ATOM 2374 C C . ILE A 1 36 ? 3.177 -7.483 -9.029 1.00 0.00 36 ILE A C 2
ATOM 2375 O O . ILE A 1 36 ? 2.283 -7.997 -9.701 1.00 0.00 36 ILE A O 2
ATOM 2391 N N . MET A 1 37 ? 2.939 -6.716 -7.970 1.00 0.00 37 MET A N 2
ATOM 2392 C CA . MET A 1 37 ? 1.576 -6.432 -7.534 1.00 0.00 37 MET A CA 2
ATOM 2393 C C . MET A 1 37 ? 1.162 -5.025 -7.952 1.00 0.00 37 MET A C 2
ATOM 2394 O O . MET A 1 37 ? 1.994 -4.120 -8.025 1.00 0.00 37 MET A O 2
ATOM 2408 N N . VAL A 1 38 ? -0.129 -4.849 -8.222 1.00 0.00 38 VAL A N 2
ATOM 2409 C CA . VAL A 1 38 ? -0.647 -3.546 -8.631 1.00 0.00 38 VAL A CA 2
ATOM 2410 C C . VAL A 1 38 ? -1.467 -2.921 -7.507 1.00 0.00 38 VAL A C 2
ATOM 2411 O O . VAL A 1 38 ? -2.465 -3.489 -7.064 1.00 0.00 38 VAL A O 2
ATOM 2424 N N . LYS A 1 39 ? -1.038 -1.745 -7.054 1.00 0.00 39 LYS A N 2
ATOM 2425 C CA . LYS A 1 39 ? -1.737 -1.047 -5.980 1.00 0.00 39 LYS A CA 2
ATOM 2426 C C . LYS A 1 39 ? -2.501 0.154 -6.529 1.00 0.00 39 LYS A C 2
ATOM 2427 O O . LYS A 1 39 ? -1.983 0.907 -7.354 1.00 0.00 39 LYS A O 2
ATOM 2446 N N . ALA A 1 40 ? -3.736 0.327 -6.066 1.00 0.00 40 ALA A N 2
ATOM 2447 C CA . ALA A 1 40 ? -4.561 1.441 -6.517 1.00 0.00 40 ALA A CA 2
ATOM 2448 C C . ALA A 1 40 ? -5.502 1.895 -5.406 1.00 0.00 40 ALA A C 2
ATOM 2449 O O . ALA A 1 40 ? -6.214 1.086 -4.812 1.00 0.00 40 ALA A O 2
ATOM 2456 N N . GLY A 1 41 ? -5.498 3.195 -5.129 1.00 0.00 41 GLY A N 2
ATOM 2457 C CA . GLY A 1 41 ? -6.355 3.745 -4.085 1.00 0.00 41 GLY A CA 2
ATOM 2458 C C . GLY A 1 41 ? -6.316 5.269 -4.095 1.00 0.00 41 GLY A C 2
ATOM 2459 O O . GLY A 1 41 ? -5.974 5.884 -5.106 1.00 0.00 41 GLY A O 2
ATOM 2463 N N . TYR A 1 42 ? -6.673 5.873 -2.967 1.00 0.00 42 TYR A N 2
ATOM 2464 C CA . TYR A 1 42 ? -6.675 7.327 -2.857 1.00 0.00 42 TYR A CA 2
ATOM 2465 C C . TYR A 1 42 ? -6.512 7.756 -1.402 1.00 0.00 42 TYR A C 2
ATOM 2466 O O . TYR A 1 42 ? -6.684 6.952 -0.485 1.00 0.00 42 TYR A O 2
ATOM 2484 N N . GLY A 1 43 ? -6.176 9.028 -1.202 1.00 0.00 43 GLY A N 2
ATOM 2485 C CA . GLY A 1 43 ? -5.990 9.560 0.145 1.00 0.00 43 GLY A CA 2
ATOM 2486 C C . GLY A 1 43 ? -6.777 10.852 0.331 1.00 0.00 43 GLY A C 2
ATOM 2487 O O . GLY A 1 43 ? -6.888 11.662 -0.591 1.00 0.00 43 GLY A O 2
ATOM 2491 N N . TRP A 1 44 ? -7.324 11.039 1.528 1.00 0.00 44 TRP A N 2
ATOM 2492 C CA . TRP A 1 44 ? -8.102 12.237 1.823 1.00 0.00 44 TRP A CA 2
ATOM 2493 C C . TRP A 1 44 ? -8.060 12.549 3.316 1.00 0.00 44 TRP A C 2
ATOM 2494 O O . TRP A 1 44 ? -7.929 11.646 4.144 1.00 0.00 44 TRP A O 2
ATOM 2515 N N . ASN A 1 45 ? -8.173 13.832 3.648 1.00 0.00 45 ASN A N 2
ATOM 2516 C CA . ASN A 1 45 ? -8.148 14.263 5.043 1.00 0.00 45 ASN A CA 2
ATOM 2517 C C . ASN A 1 45 ? -9.502 14.839 5.446 1.00 0.00 45 ASN A C 2
ATOM 2518 O O . ASN A 1 45 ? -10.481 14.106 5.591 1.00 0.00 45 ASN A O 2
ATOM 2529 N N . ASN A 1 46 ? -9.550 16.154 5.626 1.00 0.00 46 ASN A N 2
ATOM 2530 C CA . ASN A 1 46 ? -10.791 16.818 6.013 1.00 0.00 46 ASN A CA 2
ATOM 2531 C C . ASN A 1 46 ? -11.661 17.080 4.788 1.00 0.00 46 ASN A C 2
ATOM 2532 O O . ASN A 1 46 ? -12.536 17.946 4.811 1.00 0.00 46 ASN A O 2
ATOM 2543 N N . SER A 1 47 ? -11.416 16.327 3.721 1.00 0.00 47 SER A N 2
ATOM 2544 C CA . SER A 1 47 ? -12.185 16.487 2.492 1.00 0.00 47 SER A CA 2
ATOM 2545 C C . SER A 1 47 ? -11.867 17.824 1.832 1.00 0.00 47 SER A C 2
ATOM 2546 O O . SER A 1 47 ? -12.420 18.860 2.203 1.00 0.00 47 SER A O 2
ATOM 2554 N N . SER A 1 48 ? -10.972 17.796 0.850 1.00 0.00 48 SER A N 2
ATOM 2555 C CA . SER A 1 48 ? -10.587 19.013 0.143 1.00 0.00 48 SER A CA 2
ATOM 2556 C C . SER A 1 48 ? -9.677 18.684 -1.034 1.00 0.00 48 SER A C 2
ATOM 2557 O O . SER A 1 48 ? -9.977 19.031 -2.178 1.00 0.00 48 SER A O 2
ATOM 2565 N N . LEU A 1 49 ? -8.567 18.011 -0.750 1.00 0.00 49 LEU A N 2
ATOM 2566 C CA . LEU A 1 49 ? -7.621 17.641 -1.796 1.00 0.00 49 LEU A CA 2
ATOM 2567 C C . LEU A 1 49 ? -7.957 16.263 -2.359 1.00 0.00 49 LEU A C 2
ATOM 2568 O O . LEU A 1 49 ? -8.834 15.569 -1.844 1.00 0.00 49 LEU A O 2
ATOM 2584 N N . ASN A 1 50 ? -7.252 15.874 -3.416 1.00 0.00 50 ASN A N 2
ATOM 2585 C CA . ASN A 1 50 ? -7.483 14.576 -4.041 1.00 0.00 50 ASN A CA 2
ATOM 2586 C C . ASN A 1 50 ? -6.157 13.902 -4.377 1.00 0.00 50 ASN A C 2
ATOM 2587 O O . ASN A 1 50 ? -5.527 14.216 -5.387 1.00 0.00 50 ASN A O 2
ATOM 2598 N N . ARG A 1 51 ? -5.737 12.973 -3.523 1.00 0.00 51 ARG A N 2
ATOM 2599 C CA . ARG A 1 51 ? -4.483 12.260 -3.740 1.00 0.00 51 ARG A CA 2
ATOM 2600 C C . ARG A 1 51 ? -4.744 10.892 -4.360 1.00 0.00 51 ARG A C 2
ATOM 2601 O O . ARG A 1 51 ? -5.392 10.039 -3.752 1.00 0.00 51 ARG A O 2
ATOM 2622 N N . PHE A 1 52 ? -4.232 10.690 -5.571 1.00 0.00 52 PHE A N 2
ATOM 2623 C CA . PHE A 1 52 ? -4.410 9.422 -6.270 1.00 0.00 52 PHE A CA 2
ATOM 2624 C C . PHE A 1 52 ? -3.090 8.661 -6.341 1.00 0.00 52 PHE A C 2
ATOM 2625 O O . PHE A 1 52 ? -2.115 9.146 -6.914 1.00 0.00 52 PHE A O 2
ATOM 2642 N N . GLU A 1 53 ? -3.067 7.469 -5.753 1.00 0.00 53 GLU A N 2
ATOM 2643 C CA . GLU A 1 53 ? -1.859 6.652 -5.755 1.00 0.00 53 GLU A CA 2
ATOM 2644 C C . GLU A 1 53 ? -1.964 5.539 -6.795 1.00 0.00 53 GLU A C 2
ATOM 2645 O O . GLU A 1 53 ? -2.933 4.779 -6.808 1.00 0.00 53 GLU A O 2
ATOM 2657 N N . PHE A 1 54 ? -0.963 5.452 -7.664 1.00 0.00 54 PHE A N 2
ATOM 2658 C CA . PHE A 1 54 ? -0.954 4.428 -8.703 1.00 0.00 54 PHE A CA 2
ATOM 2659 C C . PHE A 1 54 ? 0.448 3.855 -8.880 1.00 0.00 54 PHE A C 2
ATOM 2660 O O . PHE A 1 54 ? 1.394 4.585 -9.174 1.00 0.00 54 PHE A O 2
ATOM 2677 N N . GLY A 1 55 ? 0.574 2.545 -8.696 1.00 0.00 55 GLY A N 2
ATOM 2678 C CA . GLY A 1 55 ? 1.867 1.886 -8.838 1.00 0.00 55 GLY A CA 2
ATOM 2679 C C . GLY A 1 55 ? 1.765 0.407 -8.481 1.00 0.00 55 GLY A C 2
ATOM 2680 O O . GLY A 1 55 ? 0.743 -0.232 -8.725 1.00 0.00 55 GLY A O 2
ATOM 2684 N N . GLY A 1 56 ? 2.834 -0.131 -7.901 1.00 0.00 56 GLY A N 2
ATOM 2685 C CA . GLY A 1 56 ? 2.854 -1.535 -7.513 1.00 0.00 56 GLY A CA 2
ATOM 2686 C C . GLY A 1 56 ? 3.764 -1.755 -6.310 1.00 0.00 56 GLY A C 2
ATOM 2687 O O . GLY A 1 56 ? 4.315 -0.805 -5.756 1.00 0.00 56 GLY A O 2
ATOM 2691 N N . GLY A 1 57 ? 3.916 -3.014 -5.912 1.00 0.00 57 GLY A N 2
ATOM 2692 C CA . GLY A 1 57 ? 4.763 -3.347 -4.771 1.00 0.00 57 GLY A CA 2
ATOM 2693 C C . GLY A 1 57 ? 5.612 -4.579 -5.063 1.00 0.00 57 GLY A C 2
ATOM 2694 O O . GLY A 1 57 ? 5.469 -5.207 -6.112 1.00 0.00 57 GLY A O 2
ATOM 2698 N N . LEU A 1 58 ? 6.495 -4.919 -4.127 1.00 0.00 58 LEU A N 2
ATOM 2699 C CA . LEU A 1 58 ? 7.366 -6.078 -4.294 1.00 0.00 58 LEU A CA 2
ATOM 2700 C C . LEU A 1 58 ? 7.397 -6.917 -3.020 1.00 0.00 58 LEU A C 2
ATOM 2701 O O . LEU A 1 58 ? 7.400 -6.379 -1.911 1.00 0.00 58 LEU A O 2
ATOM 2717 N N . GLN A 1 59 ? 7.422 -8.236 -3.192 1.00 0.00 59 GLN A N 2
ATOM 2718 C CA . GLN A 1 59 ? 7.455 -9.150 -2.055 1.00 0.00 59 GLN A CA 2
ATOM 2719 C C . GLN A 1 59 ? 8.326 -10.364 -2.373 1.00 0.00 59 GLN A C 2
ATOM 2720 O O . GLN A 1 59 ? 8.651 -10.613 -3.533 1.00 0.00 59 GLN A O 2
ATOM 2734 N N . TYR A 1 60 ? 8.700 -11.109 -1.334 1.00 0.00 60 TYR A N 2
ATOM 2735 C CA . TYR A 1 60 ? 9.537 -12.294 -1.510 1.00 0.00 60 TYR A CA 2
ATOM 2736 C C . TYR A 1 60 ? 8.860 -13.529 -0.919 1.00 0.00 60 TYR A C 2
ATOM 2737 O O . TYR A 1 60 ? 7.854 -13.419 -0.217 1.00 0.00 60 TYR A O 2
ATOM 2755 N N . LYS A 1 61 ? 9.420 -14.701 -1.209 1.00 0.00 61 LYS A N 2
ATOM 2756 C CA . LYS A 1 61 ? 8.867 -15.955 -0.706 1.00 0.00 61 LYS A CA 2
ATOM 2757 C C . LYS A 1 61 ? 9.884 -16.670 0.179 1.00 0.00 61 LYS A C 2
ATOM 2758 O O . LYS A 1 61 ? 10.921 -17.131 -0.297 1.00 0.00 61 LYS A O 2
ATOM 2777 N N . VAL A 1 62 ? 9.579 -16.758 1.470 1.00 0.00 62 VAL A N 2
ATOM 2778 C CA . VAL A 1 62 ? 10.475 -17.420 2.413 1.00 0.00 62 VAL A CA 2
ATOM 2779 C C . VAL A 1 62 ? 9.680 -18.136 3.500 1.00 0.00 62 VAL A C 2
ATOM 2780 O O . VAL A 1 62 ? 10.032 -19.242 3.913 1.00 0.00 62 VAL A O 2
ATOM 2793 N N . THR A 1 63 ? 8.607 -17.499 3.960 1.00 0.00 63 THR A N 2
ATOM 2794 C CA . THR A 1 63 ? 7.769 -18.081 4.998 1.00 0.00 63 THR A CA 2
ATOM 2795 C C . THR A 1 63 ? 6.300 -17.898 4.633 1.00 0.00 63 THR A C 2
ATOM 2796 O O . THR A 1 63 ? 5.980 -17.176 3.687 1.00 0.00 63 THR A O 2
ATOM 2807 N N . PRO A 1 64 ? 5.405 -18.531 5.348 1.00 0.00 64 PRO A N 2
ATOM 2808 C CA . PRO A 1 64 ? 3.946 -18.419 5.075 1.00 0.00 64 PRO A CA 2
ATOM 2809 C C . PRO A 1 64 ? 3.519 -16.984 4.770 1.00 0.00 64 PRO A C 2
ATOM 2810 O O . PRO A 1 64 ? 2.421 -16.753 4.267 1.00 0.00 64 PRO A O 2
ATOM 2821 N N . ASP A 1 65 ? 4.399 -16.024 5.069 1.00 0.00 65 ASP A N 2
ATOM 2822 C CA . ASP A 1 65 ? 4.106 -14.612 4.812 1.00 0.00 65 ASP A CA 2
ATOM 2823 C C . ASP A 1 65 ? 5.061 -13.709 5.596 1.00 0.00 65 ASP A C 2
ATOM 2824 O O . ASP A 1 65 ? 4.694 -13.128 6.617 1.00 0.00 65 ASP A O 2
ATOM 2833 N N . LEU A 1 66 ? 6.291 -13.591 5.107 1.00 0.00 66 LEU A N 2
ATOM 2834 C CA . LEU A 1 66 ? 7.286 -12.747 5.760 1.00 0.00 66 LEU A CA 2
ATOM 2835 C C . LEU A 1 66 ? 8.348 -12.313 4.757 1.00 0.00 66 LEU A C 2
ATOM 2836 O O . LEU A 1 66 ? 9.195 -13.109 4.354 1.00 0.00 66 LEU A O 2
ATOM 2852 N N . GLU A 1 67 ? 8.295 -11.048 4.355 1.00 0.00 67 GLU A N 2
ATOM 2853 C CA . GLU A 1 67 ? 9.260 -10.529 3.392 1.00 0.00 67 GLU A CA 2
ATOM 2854 C C . GLU A 1 67 ? 9.220 -9.002 3.365 1.00 0.00 67 GLU A C 2
ATOM 2855 O O . GLU A 1 67 ? 8.197 -8.400 3.692 1.00 0.00 67 GLU A O 2
ATOM 2867 N N . PRO A 1 68 ? 10.295 -8.362 2.971 1.00 0.00 68 PRO A N 2
ATOM 2868 C CA . PRO A 1 68 ? 10.347 -6.875 2.893 1.00 0.00 68 PRO A CA 2
ATOM 2869 C C . PRO A 1 68 ? 9.285 -6.334 1.941 1.00 0.00 68 PRO A C 2
ATOM 2870 O O . PRO A 1 68 ? 8.827 -7.049 1.048 1.00 0.00 68 PRO A O 2
ATOM 2881 N N . TYR A 1 69 ? 8.896 -5.078 2.137 1.00 0.00 69 TYR A N 2
ATOM 2882 C CA . TYR A 1 69 ? 7.880 -4.461 1.288 1.00 0.00 69 TYR A CA 2
ATOM 2883 C C . TYR A 1 69 ? 8.454 -3.265 0.540 1.00 0.00 69 TYR A C 2
ATOM 2884 O O . TYR A 1 69 ? 9.104 -2.403 1.134 1.00 0.00 69 TYR A O 2
ATOM 2902 N N . ALA A 1 70 ? 8.203 -3.222 -0.764 1.00 0.00 70 ALA A N 2
ATOM 2903 C CA . ALA A 1 70 ? 8.688 -2.127 -1.598 1.00 0.00 70 ALA A CA 2
ATOM 2904 C C . ALA A 1 70 ? 7.516 -1.386 -2.230 1.00 0.00 70 ALA A C 2
ATOM 2905 O O . ALA A 1 70 ? 6.486 -1.986 -2.534 1.00 0.00 70 ALA A O 2
ATOM 2912 N N . TRP A 1 71 ? 7.678 -0.080 -2.420 1.00 0.00 71 TRP A N 2
ATOM 2913 C CA . TRP A 1 71 ? 6.622 0.733 -3.015 1.00 0.00 71 TRP A CA 2
ATOM 2914 C C . TRP A 1 71 ? 7.197 1.669 -4.072 1.00 0.00 71 TRP A C 2
ATOM 2915 O O . TRP A 1 71 ? 8.240 2.290 -3.866 1.00 0.00 71 TRP A O 2
ATOM 2936 N N . ALA A 1 72 ? 6.509 1.766 -5.206 1.00 0.00 72 ALA A N 2
ATOM 2937 C CA . ALA A 1 72 ? 6.957 2.629 -6.291 1.00 0.00 72 ALA A CA 2
ATOM 2938 C C . ALA A 1 72 ? 5.787 3.011 -7.190 1.00 0.00 72 ALA A C 2
ATOM 2939 O O . ALA A 1 72 ? 5.045 2.149 -7.660 1.00 0.00 72 ALA A O 2
ATOM 2946 N N . GLY A 1 73 ? 5.627 4.310 -7.426 1.00 0.00 73 GLY A N 2
ATOM 2947 C CA . GLY A 1 73 ? 4.542 4.794 -8.272 1.00 0.00 73 GLY A CA 2
ATOM 2948 C C . GLY A 1 73 ? 4.561 6.316 -8.364 1.00 0.00 73 GLY A C 2
ATOM 2949 O O . GLY A 1 73 ? 5.576 6.952 -8.078 1.00 0.00 73 GLY A O 2
ATOM 2953 N N . ALA A 1 74 ? 3.432 6.893 -8.765 1.00 0.00 74 ALA A N 2
ATOM 2954 C CA . ALA A 1 74 ? 3.327 8.343 -8.894 1.00 0.00 74 ALA A CA 2
ATOM 2955 C C . ALA A 1 74 ? 2.029 8.843 -8.267 1.00 0.00 74 ALA A C 2
ATOM 2956 O O . ALA A 1 74 ? 1.005 8.159 -8.307 1.00 0.00 74 ALA A O 2
ATOM 2963 N N . THR A 1 75 ? 2.081 10.039 -7.689 1.00 0.00 75 THR A N 2
ATOM 2964 C CA . THR A 1 75 ? 0.906 10.625 -7.055 1.00 0.00 75 THR A CA 2
ATOM 2965 C C . THR A 1 75 ? 0.320 11.729 -7.928 1.00 0.00 75 THR A C 2
ATOM 2966 O O . THR A 1 75 ? 1.007 12.291 -8.781 1.00 0.00 75 THR A O 2
ATOM 2977 N N . TYR A 1 76 ? -0.955 12.037 -7.709 1.00 0.00 76 TYR A N 2
ATOM 2978 C CA . TYR A 1 76 ? -1.624 13.076 -8.482 1.00 0.00 76 TYR A CA 2
ATOM 2979 C C . TYR A 1 76 ? -2.493 13.941 -7.574 1.00 0.00 76 TYR A C 2
ATOM 2980 O O . TYR A 1 76 ? -3.476 13.467 -7.005 1.00 0.00 76 TYR A O 2
ATOM 2998 N N . ASN A 1 77 ? -2.121 15.211 -7.440 1.00 0.00 77 ASN A N 2
ATOM 2999 C CA . ASN A 1 77 ? -2.875 16.130 -6.596 1.00 0.00 77 ASN A CA 2
ATOM 3000 C C . ASN A 1 77 ? -3.942 16.856 -7.410 1.00 0.00 77 ASN A C 2
ATOM 3001 O O . ASN A 1 77 ? -3.769 17.095 -8.605 1.00 0.00 77 ASN A O 2
ATOM 3012 N N . THR A 1 78 ? -5.043 17.204 -6.751 1.00 0.00 78 THR A N 2
ATOM 3013 C CA . THR A 1 78 ? -6.135 17.903 -7.420 1.00 0.00 78 THR A CA 2
ATOM 3014 C C . THR A 1 78 ? -5.619 19.151 -8.129 1.00 0.00 78 THR A C 2
ATOM 3015 O O . THR A 1 78 ? -6.306 19.723 -8.976 1.00 0.00 78 THR A O 2
ATOM 3026 N N . ASP A 1 79 ? -4.407 19.566 -7.778 1.00 0.00 79 ASP A N 2
ATOM 3027 C CA . ASP A 1 79 ? -3.809 20.746 -8.390 1.00 0.00 79 ASP A CA 2
ATOM 3028 C C . ASP A 1 79 ? -3.340 20.433 -9.806 1.00 0.00 79 ASP A C 2
ATOM 3029 O O . ASP A 1 79 ? -2.477 21.122 -10.351 1.00 0.00 79 ASP A O 2
ATOM 3038 N N . ASN A 1 80 ? -3.915 19.390 -10.396 1.00 0.00 80 ASN A N 2
ATOM 3039 C CA . ASN A 1 80 ? -3.544 18.994 -11.749 1.00 0.00 80 ASN A CA 2
ATOM 3040 C C . ASN A 1 80 ? -2.037 18.785 -11.848 1.00 0.00 80 ASN A C 2
ATOM 3041 O O . ASN A 1 80 ? -1.445 18.966 -12.912 1.00 0.00 80 ASN A O 2
ATOM 3052 N N . THR A 1 81 ? -1.426 18.402 -10.728 1.00 0.00 81 THR A N 2
ATOM 3053 C CA . THR A 1 81 ? 0.015 18.170 -10.689 1.00 0.00 81 THR A CA 2
ATOM 3054 C C . THR A 1 81 ? 0.316 16.696 -10.434 1.00 0.00 81 THR A C 2
ATOM 3055 O O . THR A 1 81 ? -0.399 16.028 -9.686 1.00 0.00 81 THR A O 2
ATOM 3066 N N . LEU A 1 82 ? 1.378 16.200 -11.060 1.00 0.00 82 LEU A N 2
ATOM 3067 C CA . LEU A 1 82 ? 1.772 14.804 -10.898 1.00 0.00 82 LEU A CA 2
ATOM 3068 C C . LEU A 1 82 ? 3.266 14.700 -10.609 1.00 0.00 82 LEU A C 2
ATOM 3069 O O . LEU A 1 82 ? 4.088 15.280 -11.319 1.00 0.00 82 LEU A O 2
ATOM 3085 N N . VAL A 1 83 ? 3.612 13.956 -9.562 1.00 0.00 83 VAL A N 2
ATOM 3086 C CA . VAL A 1 83 ? 5.011 13.783 -9.188 1.00 0.00 83 VAL A CA 2
ATOM 3087 C C . VAL A 1 83 ? 5.271 12.339 -8.759 1.00 0.00 83 VAL A C 2
ATOM 3088 O O . VAL A 1 83 ? 4.348 11.633 -8.353 1.00 0.00 83 VAL A O 2
ATOM 3101 N N . PRO A 1 84 ? 6.501 11.884 -8.836 1.00 0.00 84 PRO A N 2
ATOM 3102 C CA . PRO A 1 84 ? 6.862 10.491 -8.441 1.00 0.00 84 PRO A CA 2
ATOM 3103 C C . PRO A 1 84 ? 6.769 10.278 -6.932 1.00 0.00 84 PRO A C 2
ATOM 3104 O O . PRO A 1 84 ? 6.778 11.236 -6.159 1.00 0.00 84 PRO A O 2
ATOM 3115 N N . ALA A 1 85 ? 6.678 9.018 -6.522 1.00 0.00 85 ALA A N 2
ATOM 3116 C CA . ALA A 1 85 ? 6.583 8.690 -5.105 1.00 0.00 85 ALA A CA 2
ATOM 3117 C C . ALA A 1 85 ? 7.096 7.277 -4.846 1.00 0.00 85 ALA A C 2
ATOM 3118 O O . ALA A 1 85 ? 6.766 6.344 -5.578 1.00 0.00 85 ALA A O 2
ATOM 3125 N N . ALA A 1 86 ? 7.904 7.127 -3.801 1.00 0.00 86 ALA A N 2
ATOM 3126 C CA . ALA A 1 86 ? 8.455 5.822 -3.458 1.00 0.00 86 ALA A CA 2
ATOM 3127 C C . ALA A 1 86 ? 8.568 5.668 -1.945 1.00 0.00 86 ALA A C 2
ATOM 3128 O O . ALA A 1 86 ? 8.806 6.640 -1.229 1.00 0.00 86 ALA A O 2
ATOM 3135 N N . GLY A 1 87 ? 8.396 4.439 -1.468 1.00 0.00 87 GLY A N 2
ATOM 3136 C CA . GLY A 1 87 ? 8.481 4.168 -0.037 1.00 0.00 87 GLY A CA 2
ATOM 3137 C C . GLY A 1 87 ? 9.139 2.818 0.221 1.00 0.00 87 GLY A C 2
ATOM 3138 O O . GLY A 1 87 ? 9.357 2.035 -0.703 1.00 0.00 87 GLY A O 2
ATOM 3142 N N . ALA A 1 88 ? 9.453 2.549 1.484 1.00 0.00 88 ALA A N 2
ATOM 3143 C CA . ALA A 1 88 ? 10.086 1.287 1.852 1.00 0.00 88 ALA A CA 2
ATOM 3144 C C . ALA A 1 88 ? 9.592 0.818 3.216 1.00 0.00 88 ALA A C 2
ATOM 3145 O O . ALA A 1 88 ? 9.447 1.617 4.143 1.00 0.00 88 ALA A O 2
ATOM 3152 N N . GLY A 1 89 ? 9.335 -0.480 3.333 1.00 0.00 89 GLY A N 2
ATOM 3153 C CA . GLY A 1 89 ? 8.857 -1.042 4.592 1.00 0.00 89 GLY A CA 2
ATOM 3154 C C . GLY A 1 89 ? 8.962 -2.562 4.587 1.00 0.00 89 GLY A C 2
ATOM 3155 O O . GLY A 1 89 ? 9.801 -3.135 3.892 1.00 0.00 89 GLY A O 2
ATOM 3159 N N . PHE A 1 90 ? 8.104 -3.210 5.371 1.00 0.00 90 PHE A N 2
ATOM 3160 C CA . PHE A 1 90 ? 8.108 -4.665 5.450 1.00 0.00 90 PHE A CA 2
ATOM 3161 C C . PHE A 1 90 ? 6.709 -5.190 5.758 1.00 0.00 90 PHE A C 2
ATOM 3162 O O . PHE A 1 90 ? 5.869 -4.466 6.294 1.00 0.00 90 PHE A O 2
ATOM 3179 N N . ARG A 1 91 ? 6.471 -6.454 5.416 1.00 0.00 91 ARG A N 2
ATOM 3180 C CA . ARG A 1 91 ? 5.172 -7.077 5.658 1.00 0.00 91 ARG A CA 2
ATOM 3181 C C . ARG A 1 91 ? 5.323 -8.286 6.575 1.00 0.00 91 ARG A C 2
ATOM 3182 O O . ARG A 1 91 ? 5.908 -9.300 6.191 1.00 0.00 91 ARG A O 2
ATOM 3203 N N . TYR A 1 92 ? 4.794 -8.167 7.789 1.00 0.00 92 TYR A N 2
ATOM 3204 C CA . TYR A 1 92 ? 4.871 -9.252 8.762 1.00 0.00 92 TYR A CA 2
ATOM 3205 C C . TYR A 1 92 ? 3.505 -9.906 8.942 1.00 0.00 92 TYR A C 2
ATOM 3206 O O . TYR A 1 92 ? 2.470 -9.264 8.766 1.00 0.00 92 TYR A O 2
ATOM 3224 N N . LYS A 1 93 ? 3.511 -11.188 9.293 1.00 0.00 93 LYS A N 2
ATOM 3225 C CA . LYS A 1 93 ? 2.264 -11.919 9.494 1.00 0.00 93 LYS A CA 2
ATOM 3226 C C . LYS A 1 93 ? 1.852 -11.883 10.963 1.00 0.00 93 LYS A C 2
ATOM 3227 O O . LYS A 1 93 ? 2.452 -12.554 11.803 1.00 0.00 93 LYS A O 2
ATOM 3246 N N . VAL A 1 94 ? 0.824 -11.096 11.265 1.00 0.00 94 VAL A N 2
ATOM 3247 C CA . VAL A 1 94 ? 0.341 -10.982 12.638 1.00 0.00 94 VAL A CA 2
ATOM 3248 C C . VAL A 1 94 ? -0.891 -11.857 12.844 1.00 0.00 94 VAL A C 2
ATOM 3249 O O . VAL A 1 94 ? -1.215 -12.232 13.970 1.00 0.00 94 VAL A O 2
ATOM 3262 N N . SER A 1 95 ? -1.574 -12.177 11.750 1.00 0.00 95 SER A N 2
ATOM 3263 C CA . SER A 1 95 ? -2.768 -13.011 11.824 1.00 0.00 95 SER A CA 2
ATOM 3264 C C . SER A 1 95 ? -2.784 -14.027 10.684 1.00 0.00 95 SER A C 2
ATOM 3265 O O . SER A 1 95 ? -2.062 -13.875 9.698 1.00 0.00 95 SER A O 2
ATOM 3273 N N . PRO A 1 96 ? -3.586 -15.053 10.800 1.00 0.00 96 PRO A N 2
ATOM 3274 C CA . PRO A 1 96 ? -3.691 -16.115 9.757 1.00 0.00 96 PRO A CA 2
ATOM 3275 C C . PRO A 1 96 ? -4.388 -15.619 8.493 1.00 0.00 96 PRO A C 2
ATOM 3276 O O . PRO A 1 96 ? -4.177 -16.160 7.407 1.00 0.00 96 PRO A O 2
ATOM 3287 N N . GLU A 1 97 ? -5.222 -14.591 8.644 1.00 0.00 97 GLU A N 2
ATOM 3288 C CA . GLU A 1 97 ? -5.952 -14.032 7.508 1.00 0.00 97 GLU A CA 2
ATOM 3289 C C . GLU A 1 97 ? -5.669 -12.538 7.365 1.00 0.00 97 GLU A C 2
ATOM 3290 O O . GLU A 1 97 ? -6.123 -11.903 6.414 1.00 0.00 97 GLU A O 2
ATOM 3302 N N . VAL A 1 98 ? -4.922 -11.986 8.316 1.00 0.00 98 VAL A N 2
ATOM 3303 C CA . VAL A 1 98 ? -4.587 -10.565 8.283 1.00 0.00 98 VAL A CA 2
ATOM 3304 C C . VAL A 1 98 ? -3.102 -10.356 8.559 1.00 0.00 98 VAL A C 2
ATOM 3305 O O . VAL A 1 98 ? -2.512 -11.049 9.389 1.00 0.00 98 VAL A O 2
ATOM 3318 N N . LYS A 1 99 ? -2.506 -9.398 7.855 1.00 0.00 99 LYS A N 2
ATOM 3319 C CA . LYS A 1 99 ? -1.088 -9.100 8.027 1.00 0.00 99 LYS A CA 2
ATOM 3320 C C . LYS A 1 99 ? -0.877 -7.602 8.220 1.00 0.00 99 LYS A C 2
ATOM 3321 O O . LYS A 1 99 ? -1.572 -6.784 7.618 1.00 0.00 99 LYS A O 2
ATOM 3340 N N . LEU A 1 100 ? 0.086 -7.249 9.066 1.00 0.00 100 LEU A N 2
ATOM 3341 C CA . LEU A 1 100 ? 0.380 -5.845 9.335 1.00 0.00 100 LEU A CA 2
ATOM 3342 C C . LEU A 1 100 ? 1.504 -5.350 8.430 1.00 0.00 100 LEU A C 2
ATOM 3343 O O . LEU A 1 100 ? 2.375 -6.120 8.026 1.00 0.00 100 LEU A O 2
ATOM 3359 N N . VAL A 1 101 ? 1.477 -4.059 8.115 1.00 0.00 101 VAL A N 2
ATOM 3360 C CA . VAL A 1 101 ? 2.498 -3.469 7.258 1.00 0.00 101 VAL A CA 2
ATOM 3361 C C . VAL A 1 101 ? 2.919 -2.101 7.787 1.00 0.00 101 VAL A C 2
ATOM 3362 O O . VAL A 1 101 ? 2.119 -1.389 8.396 1.00 0.00 101 VAL A O 2
ATOM 3375 N N . VAL A 1 102 ? 4.171 -1.735 7.540 1.00 0.00 102 VAL A N 2
ATOM 3376 C CA . VAL A 1 102 ? 4.684 -0.452 7.978 1.00 0.00 102 VAL A CA 2
ATOM 3377 C C . VAL A 1 102 ? 5.695 0.067 6.969 1.00 0.00 102 VAL A C 2
ATOM 3378 O O . VAL A 1 102 ? 6.793 -0.471 6.835 1.00 0.00 102 VAL A O 2
ATOM 3391 N N . GLU A 1 103 ? 5.308 1.114 6.263 1.00 0.00 103 GLU A N 2
ATOM 3392 C CA . GLU A 1 103 ? 6.176 1.714 5.257 1.00 0.00 103 GLU A CA 2
ATOM 3393 C C . GLU A 1 103 ? 6.133 3.236 5.345 1.00 0.00 103 GLU A C 2
ATOM 3394 O O . GLU A 1 103 ? 5.081 3.822 5.604 1.00 0.00 103 GLU A O 2
ATOM 3406 N N . TYR A 1 104 ? 7.283 3.868 5.125 1.00 0.00 104 TYR A N 2
ATOM 3407 C CA . TYR A 1 104 ? 7.369 5.323 5.177 1.00 0.00 104 TYR A CA 2
ATOM 3408 C C . TYR A 1 104 ? 7.478 5.901 3.770 1.00 0.00 104 TYR A C 2
ATOM 3409 O O . TYR A 1 104 ? 8.182 5.357 2.918 1.00 0.00 104 TYR A O 2
ATOM 3427 N N . GLY A 1 105 ? 6.776 7.004 3.532 1.00 0.00 105 GLY A N 2
ATOM 3428 C CA . GLY A 1 105 ? 6.801 7.645 2.222 1.00 0.00 105 GLY A CA 2
ATOM 3429 C C . GLY A 1 105 ? 7.973 8.615 2.112 1.00 0.00 105 GLY A C 2
ATOM 3430 O O . GLY A 1 105 ? 8.272 9.352 3.052 1.00 0.00 105 GLY A O 2
ATOM 3434 N N . TRP A 1 106 ? 8.634 8.607 0.958 1.00 0.00 106 TRP A N 2
ATOM 3435 C CA . TRP A 1 106 ? 9.773 9.492 0.736 1.00 0.00 106 TRP A CA 2
ATOM 3436 C C . TRP A 1 106 ? 9.772 10.015 -0.697 1.00 0.00 106 TRP A C 2
ATOM 3437 O O . TRP A 1 106 ? 9.359 9.316 -1.623 1.00 0.00 106 TRP A O 2
ATOM 3458 N N . ASN A 1 107 ? 10.235 11.248 -0.872 1.00 0.00 107 ASN A N 2
ATOM 3459 C CA . ASN A 1 107 ? 10.282 11.855 -2.198 1.00 0.00 107 ASN A CA 2
ATOM 3460 C C . ASN A 1 107 ? 11.364 12.927 -2.259 1.00 0.00 107 ASN A C 2
ATOM 3461 O O . ASN A 1 107 ? 11.478 13.760 -1.359 1.00 0.00 107 ASN A O 2
ATOM 3472 N N . ASN A 1 108 ? 12.157 12.901 -3.324 1.00 0.00 108 ASN A N 2
ATOM 3473 C CA . ASN A 1 108 ? 13.228 13.876 -3.493 1.00 0.00 108 ASN A CA 2
ATOM 3474 C C . ASN A 1 108 ? 12.726 15.282 -3.180 1.00 0.00 108 ASN A C 2
ATOM 3475 O O . ASN A 1 108 ? 11.718 15.729 -3.726 1.00 0.00 108 ASN A O 2
ATOM 3486 N N . SER A 1 109 ? 13.435 15.974 -2.295 1.00 0.00 109 SER A N 2
ATOM 3487 C CA . SER A 1 109 ? 13.053 17.329 -1.916 1.00 0.00 109 SER A CA 2
ATOM 3488 C C . SER A 1 109 ? 11.561 17.396 -1.598 1.00 0.00 109 SER A C 2
ATOM 3489 O O . SER A 1 109 ? 10.783 17.984 -2.348 1.00 0.00 109 SER A O 2
ATOM 3497 N N . SER A 1 110 ? 11.173 16.789 -0.483 1.00 0.00 110 SER A N 2
ATOM 3498 C CA . SER A 1 110 ? 9.772 16.786 -0.075 1.00 0.00 110 SER A CA 2
ATOM 3499 C C . SER A 1 110 ? 9.627 16.235 1.341 1.00 0.00 110 SER A C 2
ATOM 3500 O O . SER A 1 110 ? 10.559 15.649 1.888 1.00 0.00 110 SER A O 2
ATOM 3508 N N . LEU A 1 111 ? 8.450 16.430 1.928 1.00 0.00 111 LEU A N 2
ATOM 3509 C CA . LEU A 1 111 ? 8.195 15.949 3.281 1.00 0.00 111 LEU A CA 2
ATOM 3510 C C . LEU A 1 111 ? 7.863 14.460 3.266 1.00 0.00 111 LEU A C 2
ATOM 3511 O O . LEU A 1 111 ? 7.263 13.958 2.316 1.00 0.00 111 LEU A O 2
ATOM 3527 N N . GLN A 1 112 ? 8.260 13.763 4.328 1.00 0.00 112 GLN A N 2
ATOM 3528 C CA . GLN A 1 112 ? 8.003 12.330 4.433 1.00 0.00 112 GLN A CA 2
ATOM 3529 C C . GLN A 1 112 ? 6.936 12.054 5.488 1.00 0.00 112 GLN A C 2
ATOM 3530 O O . GLN A 1 112 ? 6.603 12.927 6.291 1.00 0.00 112 GLN A O 2
ATOM 3544 N N . PHE A 1 113 ? 6.405 10.836 5.482 1.00 0.00 113 PHE A N 2
ATOM 3545 C CA . PHE A 1 113 ? 5.376 10.459 6.445 1.00 0.00 113 PHE A CA 2
ATOM 3546 C C . PHE A 1 113 ? 5.430 8.960 6.728 1.00 0.00 113 PHE A C 2
ATOM 3547 O O . PHE A 1 113 ? 6.022 8.197 5.964 1.00 0.00 113 PHE A O 2
ATOM 3564 N N . LEU A 1 114 ? 4.808 8.549 7.829 1.00 0.00 114 LEU A N 2
ATOM 3565 C CA . LEU A 1 114 ? 4.788 7.141 8.208 1.00 0.00 114 LEU A CA 2
ATOM 3566 C C . LEU A 1 114 ? 3.396 6.551 8.001 1.00 0.00 114 LEU A C 2
ATOM 3567 O O . LEU A 1 114 ? 2.392 7.169 8.358 1.00 0.00 114 LEU A O 2
ATOM 3583 N N . GLN A 1 115 ? 3.346 5.353 7.421 1.00 0.00 115 GLN A N 2
ATOM 3584 C CA . GLN A 1 115 ? 2.074 4.683 7.165 1.00 0.00 115 GLN A CA 2
ATOM 3585 C C . GLN A 1 115 ? 1.998 3.366 7.930 1.00 0.00 115 GLN A C 2
ATOM 3586 O O . GLN A 1 115 ? 2.991 2.653 8.059 1.00 0.00 115 GLN A O 2
ATOM 3600 N N . ALA A 1 116 ? 0.809 3.051 8.433 1.00 0.00 116 ALA A N 2
ATOM 3601 C CA . ALA A 1 116 ? 0.608 1.816 9.184 1.00 0.00 116 ALA A CA 2
ATOM 3602 C C . ALA A 1 116 ? -0.795 1.270 8.943 1.00 0.00 116 ALA A C 2
ATOM 3603 O O . ALA A 1 116 ? -1.748 2.034 8.786 1.00 0.00 116 ALA A O 2
ATOM 3610 N N . GLY A 1 117 ? -0.917 -0.053 8.909 1.00 0.00 117 GLY A N 2
ATOM 3611 C CA . GLY A 1 117 ? -2.212 -0.680 8.683 1.00 0.00 117 GLY A CA 2
ATOM 3612 C C . GLY A 1 117 ? -2.058 -2.166 8.380 1.00 0.00 117 GLY A C 2
ATOM 3613 O O . GLY A 1 117 ? -1.014 -2.761 8.652 1.00 0.00 117 GLY A O 2
ATOM 3617 N N . LEU A 1 118 ? -3.106 -2.762 7.820 1.00 0.00 118 LEU A N 2
ATOM 3618 C CA . LEU A 1 118 ? -3.079 -4.182 7.487 1.00 0.00 118 LEU A CA 2
ATOM 3619 C C . LEU A 1 118 ? -3.835 -4.443 6.186 1.00 0.00 118 LEU A C 2
ATOM 3620 O O . LEU A 1 118 ? -4.535 -3.567 5.678 1.00 0.00 118 LEU A O 2
ATOM 3636 N N . SER A 1 119 ? -3.686 -5.654 5.655 1.00 0.00 119 SER A N 2
ATOM 3637 C CA . SER A 1 119 ? -4.358 -6.023 4.413 1.00 0.00 119 SER A CA 2
ATOM 3638 C C . SER A 1 119 ? -5.013 -7.396 4.545 1.00 0.00 119 SER A C 2
ATOM 3639 O O . SER A 1 119 ? -4.624 -8.202 5.390 1.00 0.00 119 SER A O 2
ATOM 3647 N N . TYR A 1 120 ? -6.010 -7.653 3.703 1.00 0.00 120 TYR A N 2
ATOM 3648 C CA . TYR A 1 120 ? -6.713 -8.931 3.734 1.00 0.00 120 TYR A CA 2
ATOM 3649 C C . TYR A 1 120 ? -7.217 -9.300 2.342 1.00 0.00 120 TYR A C 2
ATOM 3650 O O . TYR A 1 120 ? -7.799 -8.472 1.642 1.00 0.00 120 TYR A O 2
ATOM 3668 N N . ARG A 1 121 ? -6.988 -10.548 1.947 1.00 0.00 121 ARG A N 2
ATOM 3669 C CA . ARG A 1 121 ? -7.422 -11.016 0.635 1.00 0.00 121 ARG A CA 2
ATOM 3670 C C . ARG A 1 121 ? -8.927 -11.266 0.627 1.00 0.00 121 ARG A C 2
ATOM 3671 O O . ARG A 1 121 ? -9.432 -12.093 1.385 1.00 0.00 121 ARG A O 2
ATOM 3692 N N . ILE A 1 122 ? -9.636 -10.546 -0.237 1.00 0.00 122 ILE A N 2
ATOM 3693 C CA . ILE A 1 122 ? -11.083 -10.699 -0.334 1.00 0.00 122 ILE A CA 2
ATOM 3694 C C . ILE A 1 122 ? -11.467 -12.176 -0.355 1.00 0.00 122 ILE A C 2
ATOM 3695 O O . ILE A 1 122 ? -12.552 -12.550 0.087 1.00 0.00 122 ILE A O 2
ATOM 3711 N N . GLN A 1 123 ? -10.568 -13.009 -0.870 1.00 0.00 123 GLN A N 2
ATOM 3712 C CA . GLN A 1 123 ? -10.824 -14.443 -0.943 1.00 0.00 123 GLN A CA 2
ATOM 3713 C C . GLN A 1 123 ? -9.501 -15.217 -0.954 1.00 0.00 123 GLN A C 2
ATOM 3714 O O . GLN A 1 123 ? -8.503 -14.724 -1.479 1.00 0.00 123 GLN A O 2
ATOM 3728 N N . PRO A 1 124 ? -9.462 -16.407 -0.395 1.00 0.00 124 PRO A N 2
ATOM 3729 C CA . PRO A 1 124 ? -8.215 -17.227 -0.363 1.00 0.00 124 PRO A CA 2
ATOM 3730 C C . PRO A 1 124 ? -7.838 -17.750 -1.747 1.00 0.00 124 PRO A C 2
ATOM 3731 O O . PRO A 1 124 ? -6.669 -17.674 -2.087 1.00 0.00 124 PRO A O 2
ATOM 3743 N N . MET A 1 1 ? 2.151 -19.555 -4.981 1.00 0.00 1 MET A N 3
ATOM 3744 C CA . MET A 1 1 ? 1.211 -20.596 -5.488 1.00 0.00 1 MET A CA 3
ATOM 3745 C C . MET A 1 1 ? 0.102 -20.816 -4.465 1.00 0.00 1 MET A C 3
ATOM 3746 O O . MET A 1 1 ? 0.183 -21.718 -3.632 1.00 0.00 1 MET A O 3
ATOM 3762 N N . GLN A 1 2 ? -0.935 -19.988 -4.535 1.00 0.00 2 GLN A N 3
ATOM 3763 C CA . GLN A 1 2 ? -2.056 -20.102 -3.610 1.00 0.00 2 GLN A CA 3
ATOM 3764 C C . GLN A 1 2 ? -3.363 -19.733 -4.304 1.00 0.00 2 GLN A C 3
ATOM 3765 O O . GLN A 1 2 ? -4.435 -20.198 -3.918 1.00 0.00 2 GLN A O 3
ATOM 3779 N N . ASP A 1 3 ? -3.266 -18.897 -5.332 1.00 0.00 3 ASP A N 3
ATOM 3780 C CA . ASP A 1 3 ? -4.448 -18.473 -6.074 1.00 0.00 3 ASP A CA 3
ATOM 3781 C C . ASP A 1 3 ? -4.076 -18.087 -7.501 1.00 0.00 3 ASP A C 3
ATOM 3782 O O . ASP A 1 3 ? -2.952 -17.665 -7.767 1.00 0.00 3 ASP A O 3
ATOM 3791 N N . GLY A 1 4 ? -5.029 -18.235 -8.416 1.00 0.00 4 GLY A N 3
ATOM 3792 C CA . GLY A 1 4 ? -4.790 -17.900 -9.815 1.00 0.00 4 GLY A CA 3
ATOM 3793 C C . GLY A 1 4 ? -4.748 -16.388 -10.012 1.00 0.00 4 GLY A C 3
ATOM 3794 O O . GLY A 1 4 ? -4.948 -15.621 -9.070 1.00 0.00 4 GLY A O 3
ATOM 3798 N N . PRO A 1 5 ? -4.493 -15.953 -11.216 1.00 0.00 5 PRO A N 3
ATOM 3799 C CA . PRO A 1 5 ? -4.421 -14.502 -11.553 1.00 0.00 5 PRO A CA 3
ATOM 3800 C C . PRO A 1 5 ? -5.798 -13.844 -11.556 1.00 0.00 5 PRO A C 3
ATOM 3801 O O . PRO A 1 5 ? -6.801 -14.483 -11.880 1.00 0.00 5 PRO A O 3
ATOM 3812 N N . GLY A 1 6 ? -5.839 -12.567 -11.195 1.00 0.00 6 GLY A N 3
ATOM 3813 C CA . GLY A 1 6 ? -7.099 -11.834 -11.161 1.00 0.00 6 GLY A CA 3
ATOM 3814 C C . GLY A 1 6 ? -7.615 -11.705 -9.731 1.00 0.00 6 GLY A C 3
ATOM 3815 O O . GLY A 1 6 ? -8.769 -11.342 -9.508 1.00 0.00 6 GLY A O 3
ATOM 3819 N N . THR A 1 7 ? -6.750 -12.005 -8.767 1.00 0.00 7 THR A N 3
ATOM 3820 C CA . THR A 1 7 ? -7.129 -11.918 -7.362 1.00 0.00 7 THR A CA 3
ATOM 3821 C C . THR A 1 7 ? -7.160 -10.464 -6.904 1.00 0.00 7 THR A C 3
ATOM 3822 O O . THR A 1 7 ? -6.434 -9.621 -7.432 1.00 0.00 7 THR A O 3
ATOM 3833 N N . LEU A 1 8 ? -8.005 -10.174 -5.919 1.00 0.00 8 LEU A N 3
ATOM 3834 C CA . LEU A 1 8 ? -8.120 -8.817 -5.398 1.00 0.00 8 LEU A CA 3
ATOM 3835 C C . LEU A 1 8 ? -8.296 -8.837 -3.884 1.00 0.00 8 LEU A C 3
ATOM 3836 O O . LEU A 1 8 ? -8.971 -9.711 -3.338 1.00 0.00 8 LEU A O 3
ATOM 3852 N N . ASP A 1 9 ? -7.684 -7.869 -3.209 1.00 0.00 9 ASP A N 3
ATOM 3853 C CA . ASP A 1 9 ? -7.778 -7.785 -1.757 1.00 0.00 9 ASP A CA 3
ATOM 3854 C C . ASP A 1 9 ? -7.918 -6.335 -1.312 1.00 0.00 9 ASP A C 3
ATOM 3855 O O . ASP A 1 9 ? -7.458 -5.419 -1.994 1.00 0.00 9 ASP A O 3
ATOM 3864 N N . VAL A 1 10 ? -8.555 -6.132 -0.162 1.00 0.00 10 VAL A N 3
ATOM 3865 C CA . VAL A 1 10 ? -8.750 -4.787 0.368 1.00 0.00 10 VAL A CA 3
ATOM 3866 C C . VAL A 1 10 ? -7.794 -4.532 1.528 1.00 0.00 10 VAL A C 3
ATOM 3867 O O . VAL A 1 10 ? -7.597 -5.395 2.383 1.00 0.00 10 VAL A O 3
ATOM 3880 N N . PHE A 1 11 ? -7.200 -3.344 1.551 1.00 0.00 11 PHE A N 3
ATOM 3881 C CA . PHE A 1 11 ? -6.264 -2.995 2.613 1.00 0.00 11 PHE A CA 3
ATOM 3882 C C . PHE A 1 11 ? -6.217 -1.485 2.823 1.00 0.00 11 PHE A C 3
ATOM 3883 O O . PHE A 1 11 ? -6.174 -0.717 1.861 1.00 0.00 11 PHE A O 3
ATOM 3900 N N . VAL A 1 12 ? -6.219 -1.072 4.086 1.00 0.00 12 VAL A N 3
ATOM 3901 C CA . VAL A 1 12 ? -6.167 0.346 4.423 1.00 0.00 12 VAL A CA 3
ATOM 3902 C C . VAL A 1 12 ? -4.810 0.693 5.023 1.00 0.00 12 VAL A C 3
ATOM 3903 O O . VAL A 1 12 ? -4.138 -0.166 5.592 1.00 0.00 12 VAL A O 3
ATOM 3916 N N . ALA A 1 13 ? -4.414 1.957 4.901 1.00 0.00 13 ALA A N 3
ATOM 3917 C CA . ALA A 1 13 ? -3.145 2.401 5.440 1.00 0.00 13 ALA A CA 3
ATOM 3918 C C . ALA A 1 13 ? -3.189 3.898 5.713 1.00 0.00 13 ALA A C 3
ATOM 3919 O O . ALA A 1 13 ? -3.257 4.710 4.790 1.00 0.00 13 ALA A O 3
ATOM 3926 N N . ALA A 1 14 ? -3.143 4.244 6.987 1.00 0.00 14 ALA A N 3
ATOM 3927 C CA . ALA A 1 14 ? -3.171 5.642 7.404 1.00 0.00 14 ALA A CA 3
ATOM 3928 C C . ALA A 1 14 ? -1.842 6.030 8.046 1.00 0.00 14 ALA A C 3
ATOM 3929 O O . ALA A 1 14 ? -1.288 5.275 8.845 1.00 0.00 14 ALA A O 3
ATOM 3936 N N . GLY A 1 15 ? -1.335 7.204 7.690 1.00 0.00 15 GLY A N 3
ATOM 3937 C CA . GLY A 1 15 ? -0.068 7.672 8.239 1.00 0.00 15 GLY A CA 3
ATOM 3938 C C . GLY A 1 15 ? -0.125 9.161 8.562 1.00 0.00 15 GLY A C 3
ATOM 3939 O O . GLY A 1 15 ? -1.146 9.815 8.349 1.00 0.00 15 GLY A O 3
ATOM 3943 N N . TRP A 1 16 ? 0.979 9.688 9.080 1.00 0.00 16 TRP A N 3
ATOM 3944 C CA . TRP A 1 16 ? 1.049 11.101 9.431 1.00 0.00 16 TRP A CA 3
ATOM 3945 C C . TRP A 1 16 ? 2.439 11.656 9.135 1.00 0.00 16 TRP A C 3
ATOM 3946 O O . TRP A 1 16 ? 3.439 10.944 9.242 1.00 0.00 16 TRP A O 3
ATOM 3967 N N . ASN A 1 17 ? 2.495 12.931 8.763 1.00 0.00 17 ASN A N 3
ATOM 3968 C CA . ASN A 1 17 ? 3.770 13.572 8.454 1.00 0.00 17 ASN A CA 3
ATOM 3969 C C . ASN A 1 17 ? 4.226 14.446 9.618 1.00 0.00 17 ASN A C 3
ATOM 3970 O O . ASN A 1 17 ? 3.408 15.054 10.308 1.00 0.00 17 ASN A O 3
ATOM 3981 N N . THR A 1 18 ? 5.536 14.502 9.829 1.00 0.00 18 THR A N 3
ATOM 3982 C CA . THR A 1 18 ? 6.090 15.307 10.913 1.00 0.00 18 THR A CA 3
ATOM 3983 C C . THR A 1 18 ? 5.579 16.742 10.829 1.00 0.00 18 THR A C 3
ATOM 3984 O O . THR A 1 18 ? 5.737 17.524 11.767 1.00 0.00 18 THR A O 3
ATOM 3995 N N . ASP A 1 19 ? 4.963 17.080 9.701 1.00 0.00 19 ASP A N 3
ATOM 3996 C CA . ASP A 1 19 ? 4.431 18.424 9.505 1.00 0.00 19 ASP A CA 3
ATOM 3997 C C . ASP A 1 19 ? 3.093 18.578 10.220 1.00 0.00 19 ASP A C 3
ATOM 3998 O O . ASP A 1 19 ? 2.350 19.527 9.967 1.00 0.00 19 ASP A O 3
ATOM 4007 N N . ASN A 1 20 ? 2.792 17.641 11.112 1.00 0.00 20 ASN A N 3
ATOM 4008 C CA . ASN A 1 20 ? 1.540 17.684 11.859 1.00 0.00 20 ASN A CA 3
ATOM 4009 C C . ASN A 1 20 ? 0.348 17.597 10.911 1.00 0.00 20 ASN A C 3
ATOM 4010 O O . ASN A 1 20 ? -0.552 18.437 10.951 1.00 0.00 20 ASN A O 3
ATOM 4021 N N . THR A 1 21 ? 0.349 16.577 10.059 1.00 0.00 21 THR A N 3
ATOM 4022 C CA . THR A 1 21 ? -0.739 16.391 9.105 1.00 0.00 21 THR A CA 3
ATOM 4023 C C . THR A 1 21 ? -1.096 14.913 8.981 1.00 0.00 21 THR A C 3
ATOM 4024 O O . THR A 1 21 ? -0.217 14.061 8.848 1.00 0.00 21 THR A O 3
ATOM 4035 N N . ILE A 1 22 ? -2.391 14.616 9.024 1.00 0.00 22 ILE A N 3
ATOM 4036 C CA . ILE A 1 22 ? -2.854 13.238 8.915 1.00 0.00 22 ILE A CA 3
ATOM 4037 C C . ILE A 1 22 ? -3.391 12.963 7.514 1.00 0.00 22 ILE A C 3
ATOM 4038 O O . ILE A 1 22 ? -4.100 13.788 6.939 1.00 0.00 22 ILE A O 3
ATOM 4054 N N . GLU A 1 23 ? -3.047 11.800 6.971 1.00 0.00 23 GLU A N 3
ATOM 4055 C CA . GLU A 1 23 ? -3.500 11.427 5.636 1.00 0.00 23 GLU A CA 3
ATOM 4056 C C . GLU A 1 23 ? -3.949 9.969 5.608 1.00 0.00 23 GLU A C 3
ATOM 4057 O O . GLU A 1 23 ? -3.173 9.064 5.914 1.00 0.00 23 GLU A O 3
ATOM 4069 N N . ILE A 1 24 ? -5.206 9.750 5.237 1.00 0.00 24 ILE A N 3
ATOM 4070 C CA . ILE A 1 24 ? -5.748 8.397 5.172 1.00 0.00 24 ILE A CA 3
ATOM 4071 C C . ILE A 1 24 ? -5.772 7.901 3.730 1.00 0.00 24 ILE A C 3
ATOM 4072 O O . ILE A 1 24 ? -6.124 8.644 2.814 1.00 0.00 24 ILE A O 3
ATOM 4088 N N . THR A 1 25 ? -5.394 6.642 3.535 1.00 0.00 25 THR A N 3
ATOM 4089 C CA . THR A 1 25 ? -5.376 6.058 2.198 1.00 0.00 25 THR A CA 3
ATOM 4090 C C . THR A 1 25 ? -5.953 4.646 2.221 1.00 0.00 25 THR A C 3
ATOM 4091 O O . THR A 1 25 ? -5.714 3.882 3.156 1.00 0.00 25 THR A O 3
ATOM 4102 N N . GLY A 1 26 ? -6.714 4.309 1.185 1.00 0.00 26 GLY A N 3
ATOM 4103 C CA . GLY A 1 26 ? -7.322 2.985 1.094 1.00 0.00 26 GLY A CA 3
ATOM 4104 C C . GLY A 1 26 ? -7.583 2.607 -0.359 1.00 0.00 26 GLY A C 3
ATOM 4105 O O . GLY A 1 26 ? -7.955 3.452 -1.173 1.00 0.00 26 GLY A O 3
ATOM 4109 N N . GLY A 1 27 ? -7.382 1.332 -0.679 1.00 0.00 27 GLY A N 3
ATOM 4110 C CA . GLY A 1 27 ? -7.600 0.855 -2.040 1.00 0.00 27 GLY A CA 3
ATOM 4111 C C . GLY A 1 27 ? -7.604 -0.668 -2.089 1.00 0.00 27 GLY A C 3
ATOM 4112 O O . GLY A 1 27 ? -7.936 -1.330 -1.106 1.00 0.00 27 GLY A O 3
ATOM 4116 N N . ALA A 1 28 ? -7.231 -1.218 -3.240 1.00 0.00 28 ALA A N 3
ATOM 4117 C CA . ALA A 1 28 ? -7.195 -2.667 -3.404 1.00 0.00 28 ALA A CA 3
ATOM 4118 C C . ALA A 1 28 ? -5.987 -3.083 -4.237 1.00 0.00 28 ALA A C 3
ATOM 4119 O O . ALA A 1 28 ? -5.581 -2.373 -5.156 1.00 0.00 28 ALA A O 3
ATOM 4126 N N . THR A 1 29 ? -5.418 -4.240 -3.906 1.00 0.00 29 THR A N 3
ATOM 4127 C CA . THR A 1 29 ? -4.255 -4.744 -4.629 1.00 0.00 29 THR A CA 3
ATOM 4128 C C . THR A 1 29 ? -4.656 -5.886 -5.557 1.00 0.00 29 THR A C 3
ATOM 4129 O O . THR A 1 29 ? -5.394 -6.789 -5.163 1.00 0.00 29 THR A O 3
ATOM 4140 N N . TYR A 1 30 ? -4.164 -5.839 -6.791 1.00 0.00 30 TYR A N 3
ATOM 4141 C CA . TYR A 1 30 ? -4.475 -6.874 -7.770 1.00 0.00 30 TYR A CA 3
ATOM 4142 C C . TYR A 1 30 ? -3.288 -7.813 -7.953 1.00 0.00 30 TYR A C 3
ATOM 4143 O O . TYR A 1 30 ? -2.172 -7.370 -8.226 1.00 0.00 30 TYR A O 3
ATOM 4161 N N . GLN A 1 31 ? -3.536 -9.110 -7.799 1.00 0.00 31 GLN A N 3
ATOM 4162 C CA . GLN A 1 31 ? -2.479 -10.105 -7.947 1.00 0.00 31 GLN A CA 3
ATOM 4163 C C . GLN A 1 31 ? -2.606 -10.826 -9.285 1.00 0.00 31 GLN A C 3
ATOM 4164 O O . GLN A 1 31 ? -3.452 -11.705 -9.449 1.00 0.00 31 GLN A O 3
ATOM 4178 N N . LEU A 1 32 ? -1.761 -10.447 -10.239 1.00 0.00 32 LEU A N 3
ATOM 4179 C CA . LEU A 1 32 ? -1.787 -11.064 -11.561 1.00 0.00 32 LEU A CA 3
ATOM 4180 C C . LEU A 1 32 ? -0.649 -12.070 -11.705 1.00 0.00 32 LEU A C 3
ATOM 4181 O O . LEU A 1 32 ? -0.773 -13.063 -12.421 1.00 0.00 32 LEU A O 3
ATOM 4197 N N . SER A 1 33 ? 0.459 -11.805 -11.020 1.00 0.00 33 SER A N 3
ATOM 4198 C CA . SER A 1 33 ? 1.612 -12.695 -11.080 1.00 0.00 33 SER A CA 3
ATOM 4199 C C . SER A 1 33 ? 2.607 -12.355 -9.970 1.00 0.00 33 SER A C 3
ATOM 4200 O O . SER A 1 33 ? 2.553 -11.270 -9.392 1.00 0.00 33 SER A O 3
ATOM 4208 N N . PRO A 1 34 ? 3.506 -13.255 -9.668 1.00 0.00 34 PRO A N 3
ATOM 4209 C CA . PRO A 1 34 ? 4.532 -13.042 -8.605 1.00 0.00 34 PRO A CA 3
ATOM 4210 C C . PRO A 1 34 ? 5.565 -11.993 -9.007 1.00 0.00 34 PRO A C 3
ATOM 4211 O O . PRO A 1 34 ? 6.361 -11.544 -8.183 1.00 0.00 34 PRO A O 3
ATOM 4222 N N . TYR A 1 35 ? 5.545 -11.605 -10.278 1.00 0.00 35 TYR A N 3
ATOM 4223 C CA . TYR A 1 35 ? 6.486 -10.608 -10.778 1.00 0.00 35 TYR A CA 3
ATOM 4224 C C . TYR A 1 35 ? 6.364 -9.313 -9.982 1.00 0.00 35 TYR A C 3
ATOM 4225 O O . TYR A 1 35 ? 7.222 -8.997 -9.157 1.00 0.00 35 TYR A O 3
ATOM 4243 N N . ILE A 1 36 ? 5.295 -8.567 -10.238 1.00 0.00 36 ILE A N 3
ATOM 4244 C CA . ILE A 1 36 ? 5.068 -7.305 -9.543 1.00 0.00 36 ILE A CA 3
ATOM 4245 C C . ILE A 1 36 ? 3.608 -7.184 -9.119 1.00 0.00 36 ILE A C 3
ATOM 4246 O O . ILE A 1 36 ? 2.712 -7.697 -9.790 1.00 0.00 36 ILE A O 3
ATOM 4262 N N . MET A 1 37 ? 3.374 -6.505 -8.000 1.00 0.00 37 MET A N 3
ATOM 4263 C CA . MET A 1 37 ? 2.017 -6.326 -7.497 1.00 0.00 37 MET A CA 3
ATOM 4264 C C . MET A 1 37 ? 1.498 -4.935 -7.841 1.00 0.00 37 MET A C 3
ATOM 4265 O O . MET A 1 37 ? 2.257 -3.966 -7.849 1.00 0.00 37 MET A O 3
ATOM 4279 N N . VAL A 1 38 ? 0.201 -4.845 -8.123 1.00 0.00 38 VAL A N 3
ATOM 4280 C CA . VAL A 1 38 ? -0.413 -3.567 -8.467 1.00 0.00 38 VAL A CA 3
ATOM 4281 C C . VAL A 1 38 ? -1.293 -3.070 -7.325 1.00 0.00 38 VAL A C 3
ATOM 4282 O O . VAL A 1 38 ? -1.976 -3.857 -6.669 1.00 0.00 38 VAL A O 3
ATOM 4295 N N . LYS A 1 39 ? -1.272 -1.763 -7.093 1.00 0.00 39 LYS A N 3
ATOM 4296 C CA . LYS A 1 39 ? -2.073 -1.174 -6.026 1.00 0.00 39 LYS A CA 3
ATOM 4297 C C . LYS A 1 39 ? -2.590 0.201 -6.438 1.00 0.00 39 LYS A C 3
ATOM 4298 O O . LYS A 1 39 ? -1.847 1.014 -6.987 1.00 0.00 39 LYS A O 3
ATOM 4317 N N . ALA A 1 40 ? -3.867 0.451 -6.170 1.00 0.00 40 ALA A N 3
ATOM 4318 C CA . ALA A 1 40 ? -4.474 1.730 -6.518 1.00 0.00 40 ALA A CA 3
ATOM 4319 C C . ALA A 1 40 ? -5.542 2.113 -5.498 1.00 0.00 40 ALA A C 3
ATOM 4320 O O . ALA A 1 40 ? -6.415 1.310 -5.170 1.00 0.00 40 ALA A O 3
ATOM 4327 N N . GLY A 1 41 ? -5.464 3.342 -4.999 1.00 0.00 41 GLY A N 3
ATOM 4328 C CA . GLY A 1 41 ? -6.430 3.818 -4.016 1.00 0.00 41 GLY A CA 3
ATOM 4329 C C . GLY A 1 41 ? -6.543 5.338 -4.054 1.00 0.00 41 GLY A C 3
ATOM 4330 O O . GLY A 1 41 ? -6.040 5.983 -4.974 1.00 0.00 41 GLY A O 3
ATOM 4334 N N . TYR A 1 42 ? -7.206 5.901 -3.048 1.00 0.00 42 TYR A N 3
ATOM 4335 C CA . TYR A 1 42 ? -7.384 7.347 -2.968 1.00 0.00 42 TYR A CA 3
ATOM 4336 C C . TYR A 1 42 ? -6.975 7.861 -1.591 1.00 0.00 42 TYR A C 3
ATOM 4337 O O . TYR A 1 42 ? -7.226 7.209 -0.577 1.00 0.00 42 TYR A O 3
ATOM 4355 N N . GLY A 1 43 ? -6.346 9.032 -1.565 1.00 0.00 43 GLY A N 3
ATOM 4356 C CA . GLY A 1 43 ? -5.905 9.627 -0.308 1.00 0.00 43 GLY A CA 3
ATOM 4357 C C . GLY A 1 43 ? -6.787 10.812 0.073 1.00 0.00 43 GLY A C 3
ATOM 4358 O O . GLY A 1 43 ? -6.954 11.750 -0.707 1.00 0.00 43 GLY A O 3
ATOM 4362 N N . TRP A 1 44 ? -7.344 10.765 1.278 1.00 0.00 44 TRP A N 3
ATOM 4363 C CA . TRP A 1 44 ? -8.205 11.842 1.753 1.00 0.00 44 TRP A CA 3
ATOM 4364 C C . TRP A 1 44 ? -7.441 12.754 2.708 1.00 0.00 44 TRP A C 3
ATOM 4365 O O . TRP A 1 44 ? -6.648 12.286 3.526 1.00 0.00 44 TRP A O 3
ATOM 4386 N N . ASN A 1 45 ? -7.683 14.056 2.598 1.00 0.00 45 ASN A N 3
ATOM 4387 C CA . ASN A 1 45 ? -7.009 15.023 3.458 1.00 0.00 45 ASN A CA 3
ATOM 4388 C C . ASN A 1 45 ? -7.970 16.128 3.881 1.00 0.00 45 ASN A C 3
ATOM 4389 O O . ASN A 1 45 ? -8.630 16.028 4.915 1.00 0.00 45 ASN A O 3
ATOM 4400 N N . ASN A 1 46 ? -8.042 17.184 3.076 1.00 0.00 46 ASN A N 3
ATOM 4401 C CA . ASN A 1 46 ? -8.925 18.304 3.380 1.00 0.00 46 ASN A CA 3
ATOM 4402 C C . ASN A 1 46 ? -9.009 19.259 2.194 1.00 0.00 46 ASN A C 3
ATOM 4403 O O . ASN A 1 46 ? -8.589 18.926 1.085 1.00 0.00 46 ASN A O 3
ATOM 4414 N N . SER A 1 47 ? -9.551 20.448 2.436 1.00 0.00 47 SER A N 3
ATOM 4415 C CA . SER A 1 47 ? -9.683 21.446 1.381 1.00 0.00 47 SER A CA 3
ATOM 4416 C C . SER A 1 47 ? -10.419 20.863 0.178 1.00 0.00 47 SER A C 3
ATOM 4417 O O . SER A 1 47 ? -10.427 21.453 -0.902 1.00 0.00 47 SER A O 3
ATOM 4425 N N . SER A 1 48 ? -11.037 19.704 0.374 1.00 0.00 48 SER A N 3
ATOM 4426 C CA . SER A 1 48 ? -11.774 19.050 -0.702 1.00 0.00 48 SER A CA 3
ATOM 4427 C C . SER A 1 48 ? -10.817 18.340 -1.655 1.00 0.00 48 SER A C 3
ATOM 4428 O O . SER A 1 48 ? -11.083 17.223 -2.097 1.00 0.00 48 SER A O 3
ATOM 4436 N N . LEU A 1 49 ? -9.705 18.997 -1.966 1.00 0.00 49 LEU A N 3
ATOM 4437 C CA . LEU A 1 49 ? -8.716 18.416 -2.869 1.00 0.00 49 LEU A CA 3
ATOM 4438 C C . LEU A 1 49 ? -8.505 16.940 -2.549 1.00 0.00 49 LEU A C 3
ATOM 4439 O O . LEU A 1 49 ? -8.705 16.505 -1.414 1.00 0.00 49 LEU A O 3
ATOM 4455 N N . ASN A 1 50 ? -8.102 16.173 -3.557 1.00 0.00 50 ASN A N 3
ATOM 4456 C CA . ASN A 1 50 ? -7.867 14.745 -3.371 1.00 0.00 50 ASN A CA 3
ATOM 4457 C C . ASN A 1 50 ? -6.602 14.311 -4.101 1.00 0.00 50 ASN A C 3
ATOM 4458 O O . ASN A 1 50 ? -6.119 15.007 -4.994 1.00 0.00 50 ASN A O 3
ATOM 4469 N N . ARG A 1 51 ? -6.069 13.155 -3.715 1.00 0.00 51 ARG A N 3
ATOM 4470 C CA . ARG A 1 51 ? -4.858 12.637 -4.342 1.00 0.00 51 ARG A CA 3
ATOM 4471 C C . ARG A 1 51 ? -4.984 11.138 -4.596 1.00 0.00 51 ARG A C 3
ATOM 4472 O O . ARG A 1 51 ? -5.220 10.359 -3.674 1.00 0.00 51 ARG A O 3
ATOM 4493 N N . PHE A 1 52 ? -4.824 10.742 -5.854 1.00 0.00 52 PHE A N 3
ATOM 4494 C CA . PHE A 1 52 ? -4.920 9.334 -6.221 1.00 0.00 52 PHE A CA 3
ATOM 4495 C C . PHE A 1 52 ? -3.530 8.732 -6.395 1.00 0.00 52 PHE A C 3
ATOM 4496 O O . PHE A 1 52 ? -2.728 9.219 -7.194 1.00 0.00 52 PHE A O 3
ATOM 4513 N N . GLU A 1 53 ? -3.250 7.673 -5.644 1.00 0.00 53 GLU A N 3
ATOM 4514 C CA . GLU A 1 53 ? -1.951 7.014 -5.725 1.00 0.00 53 GLU A CA 3
ATOM 4515 C C . GLU A 1 53 ? -2.013 5.820 -6.672 1.00 0.00 53 GLU A C 3
ATOM 4516 O O . GLU A 1 53 ? -2.932 5.004 -6.600 1.00 0.00 53 GLU A O 3
ATOM 4528 N N . PHE A 1 54 ? -1.028 5.725 -7.560 1.00 0.00 54 PHE A N 3
ATOM 4529 C CA . PHE A 1 54 ? -0.980 4.626 -8.519 1.00 0.00 54 PHE A CA 3
ATOM 4530 C C . PHE A 1 54 ? 0.442 4.089 -8.646 1.00 0.00 54 PHE A C 3
ATOM 4531 O O . PHE A 1 54 ? 1.382 4.846 -8.896 1.00 0.00 54 PHE A O 3
ATOM 4548 N N . GLY A 1 55 ? 0.593 2.781 -8.474 1.00 0.00 55 GLY A N 3
ATOM 4549 C CA . GLY A 1 55 ? 1.904 2.151 -8.573 1.00 0.00 55 GLY A CA 3
ATOM 4550 C C . GLY A 1 55 ? 1.816 0.659 -8.276 1.00 0.00 55 GLY A C 3
ATOM 4551 O O . GLY A 1 55 ? 0.774 0.038 -8.482 1.00 0.00 55 GLY A O 3
ATOM 4555 N N . GLY A 1 56 ? 2.914 0.089 -7.792 1.00 0.00 56 GLY A N 3
ATOM 4556 C CA . GLY A 1 56 ? 2.944 -1.333 -7.470 1.00 0.00 56 GLY A CA 3
ATOM 4557 C C . GLY A 1 56 ? 3.728 -1.585 -6.188 1.00 0.00 56 GLY A C 3
ATOM 4558 O O . GLY A 1 56 ? 4.345 -0.672 -5.640 1.00 0.00 56 GLY A O 3
ATOM 4562 N N . GLY A 1 57 ? 3.698 -2.834 -5.717 1.00 0.00 57 GLY A N 3
ATOM 4563 C CA . GLY A 1 57 ? 4.408 -3.205 -4.496 1.00 0.00 57 GLY A CA 3
ATOM 4564 C C . GLY A 1 57 ? 5.415 -4.319 -4.769 1.00 0.00 57 GLY A C 3
ATOM 4565 O O . GLY A 1 57 ? 5.547 -4.783 -5.902 1.00 0.00 57 GLY A O 3
ATOM 4569 N N . LEU A 1 58 ? 6.125 -4.744 -3.726 1.00 0.00 58 LEU A N 3
ATOM 4570 C CA . LEU A 1 58 ? 7.119 -5.802 -3.871 1.00 0.00 58 LEU A CA 3
ATOM 4571 C C . LEU A 1 58 ? 7.257 -6.605 -2.579 1.00 0.00 58 LEU A C 3
ATOM 4572 O O . LEU A 1 58 ? 7.345 -6.036 -1.488 1.00 0.00 58 LEU A O 3
ATOM 4588 N N . GLN A 1 59 ? 7.281 -7.931 -2.721 1.00 0.00 59 GLN A N 3
ATOM 4589 C CA . GLN A 1 59 ? 7.415 -8.829 -1.576 1.00 0.00 59 GLN A CA 3
ATOM 4590 C C . GLN A 1 59 ? 8.140 -10.108 -1.993 1.00 0.00 59 GLN A C 3
ATOM 4591 O O . GLN A 1 59 ? 8.268 -10.390 -3.184 1.00 0.00 59 GLN A O 3
ATOM 4605 N N . TYR A 1 60 ? 8.619 -10.879 -1.016 1.00 0.00 60 TYR A N 3
ATOM 4606 C CA . TYR A 1 60 ? 9.329 -12.117 -1.330 1.00 0.00 60 TYR A CA 3
ATOM 4607 C C . TYR A 1 60 ? 9.218 -13.119 -0.185 1.00 0.00 60 TYR A C 3
ATOM 4608 O O . TYR A 1 60 ? 9.097 -12.736 0.979 1.00 0.00 60 TYR A O 3
ATOM 4626 N N . LYS A 1 61 ? 9.269 -14.404 -0.527 1.00 0.00 61 LYS A N 3
ATOM 4627 C CA . LYS A 1 61 ? 9.182 -15.464 0.474 1.00 0.00 61 LYS A CA 3
ATOM 4628 C C . LYS A 1 61 ? 10.429 -16.341 0.424 1.00 0.00 61 LYS A C 3
ATOM 4629 O O . LYS A 1 61 ? 10.523 -17.255 -0.395 1.00 0.00 61 LYS A O 3
ATOM 4648 N N . VAL A 1 62 ? 11.385 -16.051 1.305 1.00 0.00 62 VAL A N 3
ATOM 4649 C CA . VAL A 1 62 ? 12.628 -16.817 1.353 1.00 0.00 62 VAL A CA 3
ATOM 4650 C C . VAL A 1 62 ? 12.942 -17.250 2.781 1.00 0.00 62 VAL A C 3
ATOM 4651 O O . VAL A 1 62 ? 13.959 -17.897 3.031 1.00 0.00 62 VAL A O 3
ATOM 4664 N N . THR A 1 63 ? 12.063 -16.893 3.714 1.00 0.00 63 THR A N 3
ATOM 4665 C CA . THR A 1 63 ? 12.257 -17.252 5.113 1.00 0.00 63 THR A CA 3
ATOM 4666 C C . THR A 1 63 ? 10.963 -17.824 5.678 1.00 0.00 63 THR A C 3
ATOM 4667 O O . THR A 1 63 ? 9.922 -17.767 5.023 1.00 0.00 63 THR A O 3
ATOM 4678 N N . PRO A 1 64 ? 10.995 -18.369 6.868 1.00 0.00 64 PRO A N 3
ATOM 4679 C CA . PRO A 1 64 ? 9.780 -18.945 7.505 1.00 0.00 64 PRO A CA 3
ATOM 4680 C C . PRO A 1 64 ? 8.569 -18.032 7.345 1.00 0.00 64 PRO A C 3
ATOM 4681 O O . PRO A 1 64 ? 7.435 -18.447 7.585 1.00 0.00 64 PRO A O 3
ATOM 4692 N N . ASP A 1 65 ? 8.827 -16.792 6.925 1.00 0.00 65 ASP A N 3
ATOM 4693 C CA . ASP A 1 65 ? 7.766 -15.808 6.716 1.00 0.00 65 ASP A CA 3
ATOM 4694 C C . ASP A 1 65 ? 8.337 -14.394 6.787 1.00 0.00 65 ASP A C 3
ATOM 4695 O O . ASP A 1 65 ? 8.435 -13.805 7.864 1.00 0.00 65 ASP A O 3
ATOM 4704 N N . LEU A 1 66 ? 8.714 -13.851 5.632 1.00 0.00 66 LEU A N 3
ATOM 4705 C CA . LEU A 1 66 ? 9.270 -12.505 5.581 1.00 0.00 66 LEU A CA 3
ATOM 4706 C C . LEU A 1 66 ? 9.040 -11.906 4.203 1.00 0.00 66 LEU A C 3
ATOM 4707 O O . LEU A 1 66 ? 9.684 -12.302 3.231 1.00 0.00 66 LEU A O 3
ATOM 4723 N N . GLU A 1 67 ? 8.112 -10.958 4.123 1.00 0.00 67 GLU A N 3
ATOM 4724 C CA . GLU A 1 67 ? 7.796 -10.318 2.856 1.00 0.00 67 GLU A CA 3
ATOM 4725 C C . GLU A 1 67 ? 8.182 -8.841 2.883 1.00 0.00 67 GLU A C 3
ATOM 4726 O O . GLU A 1 67 ? 7.372 -7.998 3.271 1.00 0.00 67 GLU A O 3
ATOM 4738 N N . PRO A 1 68 ? 9.378 -8.499 2.467 1.00 0.00 68 PRO A N 3
ATOM 4739 C CA . PRO A 1 68 ? 9.820 -7.079 2.442 1.00 0.00 68 PRO A CA 3
ATOM 4740 C C . PRO A 1 68 ? 8.811 -6.221 1.693 1.00 0.00 68 PRO A C 3
ATOM 4741 O O . PRO A 1 68 ? 8.021 -6.740 0.905 1.00 0.00 68 PRO A O 3
ATOM 4752 N N . TYR A 1 69 ? 8.831 -4.917 1.942 1.00 0.00 69 TYR A N 3
ATOM 4753 C CA . TYR A 1 69 ? 7.899 -4.017 1.274 1.00 0.00 69 TYR A CA 3
ATOM 4754 C C . TYR A 1 69 ? 8.640 -3.002 0.420 1.00 0.00 69 TYR A C 3
ATOM 4755 O O . TYR A 1 69 ? 9.577 -2.348 0.878 1.00 0.00 69 TYR A O 3
ATOM 4773 N N . ALA A 1 70 ? 8.201 -2.873 -0.825 1.00 0.00 70 ALA A N 3
ATOM 4774 C CA . ALA A 1 70 ? 8.812 -1.929 -1.749 1.00 0.00 70 ALA A CA 3
ATOM 4775 C C . ALA A 1 70 ? 7.783 -1.478 -2.776 1.00 0.00 70 ALA A C 3
ATOM 4776 O O . ALA A 1 70 ? 7.197 -2.301 -3.480 1.00 0.00 70 ALA A O 3
ATOM 4783 N N . TRP A 1 71 ? 7.558 -0.172 -2.852 1.00 0.00 71 TRP A N 3
ATOM 4784 C CA . TRP A 1 71 ? 6.585 0.364 -3.795 1.00 0.00 71 TRP A CA 3
ATOM 4785 C C . TRP A 1 71 ? 7.105 1.631 -4.462 1.00 0.00 71 TRP A C 3
ATOM 4786 O O . TRP A 1 71 ? 8.008 2.293 -3.952 1.00 0.00 71 TRP A O 3
ATOM 4807 N N . ALA A 1 72 ? 6.521 1.961 -5.609 1.00 0.00 72 ALA A N 3
ATOM 4808 C CA . ALA A 1 72 ? 6.922 3.151 -6.350 1.00 0.00 72 ALA A CA 3
ATOM 4809 C C . ALA A 1 72 ? 5.802 3.601 -7.283 1.00 0.00 72 ALA A C 3
ATOM 4810 O O . ALA A 1 72 ? 5.041 2.779 -7.795 1.00 0.00 72 ALA A O 3
ATOM 4817 N N . GLY A 1 73 ? 5.704 4.909 -7.496 1.00 0.00 73 GLY A N 3
ATOM 4818 C CA . GLY A 1 73 ? 4.672 5.455 -8.367 1.00 0.00 73 GLY A CA 3
ATOM 4819 C C . GLY A 1 73 ? 4.551 6.964 -8.188 1.00 0.00 73 GLY A C 3
ATOM 4820 O O . GLY A 1 73 ? 5.462 7.613 -7.675 1.00 0.00 73 GLY A O 3
ATOM 4824 N N . ALA A 1 74 ? 3.421 7.518 -8.614 1.00 0.00 74 ALA A N 3
ATOM 4825 C CA . ALA A 1 74 ? 3.194 8.953 -8.497 1.00 0.00 74 ALA A CA 3
ATOM 4826 C C . ALA A 1 74 ? 1.764 9.235 -8.047 1.00 0.00 74 ALA A C 3
ATOM 4827 O O . ALA A 1 74 ? 0.843 8.479 -8.361 1.00 0.00 74 ALA A O 3
ATOM 4834 N N . THR A 1 75 ? 1.585 10.328 -7.311 1.00 0.00 75 THR A N 3
ATOM 4835 C CA . THR A 1 75 ? 0.264 10.704 -6.822 1.00 0.00 75 THR A CA 3
ATOM 4836 C C . THR A 1 75 ? -0.302 11.858 -7.644 1.00 0.00 75 THR A C 3
ATOM 4837 O O . THR A 1 75 ? 0.243 12.961 -7.638 1.00 0.00 75 THR A O 3
ATOM 4848 N N . TYR A 1 76 ? -1.396 11.594 -8.350 1.00 0.00 76 TYR A N 3
ATOM 4849 C CA . TYR A 1 76 ? -2.026 12.619 -9.174 1.00 0.00 76 TYR A CA 3
ATOM 4850 C C . TYR A 1 76 ? -3.045 13.409 -8.359 1.00 0.00 76 TYR A C 3
ATOM 4851 O O . TYR A 1 76 ? -4.047 12.860 -7.901 1.00 0.00 76 TYR A O 3
ATOM 4869 N N . ASN A 1 77 ? -2.782 14.700 -8.183 1.00 0.00 77 ASN A N 3
ATOM 4870 C CA . ASN A 1 77 ? -3.683 15.555 -7.420 1.00 0.00 77 ASN A CA 3
ATOM 4871 C C . ASN A 1 77 ? -4.773 16.123 -8.323 1.00 0.00 77 ASN A C 3
ATOM 4872 O O . ASN A 1 77 ? -4.557 16.335 -9.517 1.00 0.00 77 ASN A O 3
ATOM 4883 N N . THR A 1 78 ? -5.945 16.369 -7.746 1.00 0.00 78 THR A N 3
ATOM 4884 C CA . THR A 1 78 ? -7.064 16.911 -8.507 1.00 0.00 78 THR A CA 3
ATOM 4885 C C . THR A 1 78 ? -6.610 18.095 -9.355 1.00 0.00 78 THR A C 3
ATOM 4886 O O . THR A 1 78 ? -7.213 18.403 -10.383 1.00 0.00 78 THR A O 3
ATOM 4897 N N . ASP A 1 79 ? -5.541 18.754 -8.917 1.00 0.00 79 ASP A N 3
ATOM 4898 C CA . ASP A 1 79 ? -5.015 19.903 -9.645 1.00 0.00 79 ASP A CA 3
ATOM 4899 C C . ASP A 1 79 ? -4.259 19.446 -10.889 1.00 0.00 79 ASP A C 3
ATOM 4900 O O . ASP A 1 79 ? -3.328 20.112 -11.341 1.00 0.00 79 ASP A O 3
ATOM 4909 N N . ASN A 1 80 ? -4.667 18.304 -11.436 1.00 0.00 80 ASN A N 3
ATOM 4910 C CA . ASN A 1 80 ? -4.020 17.767 -12.627 1.00 0.00 80 ASN A CA 3
ATOM 4911 C C . ASN A 1 80 ? -2.504 17.812 -12.477 1.00 0.00 80 ASN A C 3
ATOM 4912 O O . ASN A 1 80 ? -1.774 17.904 -13.466 1.00 0.00 80 ASN A O 3
ATOM 4923 N N . THR A 1 81 ? -2.034 17.745 -11.234 1.00 0.00 81 THR A N 3
ATOM 4924 C CA . THR A 1 81 ? -0.602 17.778 -10.963 1.00 0.00 81 THR A CA 3
ATOM 4925 C C . THR A 1 81 ? -0.088 16.383 -10.621 1.00 0.00 81 THR A C 3
ATOM 4926 O O . THR A 1 81 ? -0.872 15.473 -10.351 1.00 0.00 81 THR A O 3
ATOM 4937 N N . LEU A 1 82 ? 1.232 16.226 -10.635 1.00 0.00 82 LEU A N 3
ATOM 4938 C CA . LEU A 1 82 ? 1.848 14.940 -10.324 1.00 0.00 82 LEU A CA 3
ATOM 4939 C C . LEU A 1 82 ? 2.967 15.117 -9.304 1.00 0.00 82 LEU A C 3
ATOM 4940 O O . LEU A 1 82 ? 3.653 16.138 -9.292 1.00 0.00 82 LEU A O 3
ATOM 4956 N N . VAL A 1 83 ? 3.141 14.118 -8.445 1.00 0.00 83 VAL A N 3
ATOM 4957 C CA . VAL A 1 83 ? 4.181 14.178 -7.423 1.00 0.00 83 VAL A CA 3
ATOM 4958 C C . VAL A 1 83 ? 4.846 12.811 -7.247 1.00 0.00 83 VAL A C 3
ATOM 4959 O O . VAL A 1 83 ? 4.463 12.041 -6.365 1.00 0.00 83 VAL A O 3
ATOM 4972 N N . PRO A 1 84 ? 5.827 12.496 -8.056 1.00 0.00 84 PRO A N 3
ATOM 4973 C CA . PRO A 1 84 ? 6.549 11.192 -7.968 1.00 0.00 84 PRO A CA 3
ATOM 4974 C C . PRO A 1 84 ? 7.051 10.914 -6.554 1.00 0.00 84 PRO A C 3
ATOM 4975 O O . PRO A 1 84 ? 7.575 11.803 -5.885 1.00 0.00 84 PRO A O 3
ATOM 4986 N N . ALA A 1 85 ? 6.885 9.673 -6.103 1.00 0.00 85 ALA A N 3
ATOM 4987 C CA . ALA A 1 85 ? 7.325 9.295 -4.765 1.00 0.00 85 ALA A CA 3
ATOM 4988 C C . ALA A 1 85 ? 7.747 7.830 -4.732 1.00 0.00 85 ALA A C 3
ATOM 4989 O O . ALA A 1 85 ? 7.608 7.109 -5.720 1.00 0.00 85 ALA A O 3
ATOM 4996 N N . ALA A 1 86 ? 8.263 7.397 -3.586 1.00 0.00 86 ALA A N 3
ATOM 4997 C CA . ALA A 1 86 ? 8.704 6.015 -3.429 1.00 0.00 86 ALA A CA 3
ATOM 4998 C C . ALA A 1 86 ? 9.038 5.726 -1.969 1.00 0.00 86 ALA A C 3
ATOM 4999 O O . ALA A 1 86 ? 9.659 6.545 -1.291 1.00 0.00 86 ALA A O 3
ATOM 5006 N N . GLY A 1 87 ? 8.621 4.558 -1.490 1.00 0.00 87 GLY A N 3
ATOM 5007 C CA . GLY A 1 87 ? 8.882 4.176 -0.108 1.00 0.00 87 GLY A CA 3
ATOM 5008 C C . GLY A 1 87 ? 9.281 2.709 -0.013 1.00 0.00 87 GLY A C 3
ATOM 5009 O O . GLY A 1 87 ? 9.342 2.006 -1.021 1.00 0.00 87 GLY A O 3
ATOM 5013 N N . ALA A 1 88 ? 9.551 2.253 1.205 1.00 0.00 88 ALA A N 3
ATOM 5014 C CA . ALA A 1 88 ? 9.942 0.866 1.423 1.00 0.00 88 ALA A CA 3
ATOM 5015 C C . ALA A 1 88 ? 9.724 0.469 2.880 1.00 0.00 88 ALA A C 3
ATOM 5016 O O . ALA A 1 88 ? 9.936 1.273 3.788 1.00 0.00 88 ALA A O 3
ATOM 5023 N N . GLY A 1 89 ? 9.299 -0.771 3.094 1.00 0.00 89 GLY A N 3
ATOM 5024 C CA . GLY A 1 89 ? 9.055 -1.259 4.447 1.00 0.00 89 GLY A CA 3
ATOM 5025 C C . GLY A 1 89 ? 9.109 -2.780 4.501 1.00 0.00 89 GLY A C 3
ATOM 5026 O O . GLY A 1 89 ? 9.942 -3.407 3.848 1.00 0.00 89 GLY A O 3
ATOM 5030 N N . PHE A 1 90 ? 8.211 -3.369 5.288 1.00 0.00 90 PHE A N 3
ATOM 5031 C CA . PHE A 1 90 ? 8.161 -4.820 5.424 1.00 0.00 90 PHE A CA 3
ATOM 5032 C C . PHE A 1 90 ? 6.752 -5.272 5.791 1.00 0.00 90 PHE A C 3
ATOM 5033 O O . PHE A 1 90 ? 5.917 -4.461 6.196 1.00 0.00 90 PHE A O 3
ATOM 5050 N N . ARG A 1 91 ? 6.489 -6.568 5.649 1.00 0.00 91 ARG A N 3
ATOM 5051 C CA . ARG A 1 91 ? 5.174 -7.110 5.970 1.00 0.00 91 ARG A CA 3
ATOM 5052 C C . ARG A 1 91 ? 5.308 -8.429 6.725 1.00 0.00 91 ARG A C 3
ATOM 5053 O O . ARG A 1 91 ? 5.945 -9.365 6.247 1.00 0.00 91 ARG A O 3
ATOM 5074 N N . TYR A 1 92 ? 4.700 -8.489 7.908 1.00 0.00 92 TYR A N 3
ATOM 5075 C CA . TYR A 1 92 ? 4.751 -9.693 8.730 1.00 0.00 92 TYR A CA 3
ATOM 5076 C C . TYR A 1 92 ? 3.373 -10.343 8.812 1.00 0.00 92 TYR A C 3
ATOM 5077 O O . TYR A 1 92 ? 2.370 -9.665 9.035 1.00 0.00 92 TYR A O 3
ATOM 5095 N N . LYS A 1 93 ? 3.333 -11.658 8.630 1.00 0.00 93 LYS A N 3
ATOM 5096 C CA . LYS A 1 93 ? 2.072 -12.388 8.687 1.00 0.00 93 LYS A CA 3
ATOM 5097 C C . LYS A 1 93 ? 1.663 -12.645 10.134 1.00 0.00 93 LYS A C 3
ATOM 5098 O O . LYS A 1 93 ? 2.249 -13.487 10.814 1.00 0.00 93 LYS A O 3
ATOM 5117 N N . VAL A 1 94 ? 0.655 -11.912 10.597 1.00 0.00 94 VAL A N 3
ATOM 5118 C CA . VAL A 1 94 ? 0.176 -12.071 11.966 1.00 0.00 94 VAL A CA 3
ATOM 5119 C C . VAL A 1 94 ? -0.962 -13.085 12.019 1.00 0.00 94 VAL A C 3
ATOM 5120 O O . VAL A 1 94 ? -1.133 -13.789 13.013 1.00 0.00 94 VAL A O 3
ATOM 5133 N N . SER A 1 95 ? -1.736 -13.154 10.939 1.00 0.00 95 SER A N 3
ATOM 5134 C CA . SER A 1 95 ? -2.854 -14.089 10.873 1.00 0.00 95 SER A CA 3
ATOM 5135 C C . SER A 1 95 ? -3.083 -14.544 9.432 1.00 0.00 95 SER A C 3
ATOM 5136 O O . SER A 1 95 ? -2.613 -13.906 8.490 1.00 0.00 95 SER A O 3
ATOM 5144 N N . PRO A 1 96 ? -3.792 -15.627 9.246 1.00 0.00 96 PRO A N 3
ATOM 5145 C CA . PRO A 1 96 ? -4.085 -16.173 7.887 1.00 0.00 96 PRO A CA 3
ATOM 5146 C C . PRO A 1 96 ? -5.099 -15.324 7.125 1.00 0.00 96 PRO A C 3
ATOM 5147 O O . PRO A 1 96 ? -5.294 -15.509 5.924 1.00 0.00 96 PRO A O 3
ATOM 5158 N N . GLU A 1 97 ? -5.747 -14.401 7.833 1.00 0.00 97 GLU A N 3
ATOM 5159 C CA . GLU A 1 97 ? -6.747 -13.533 7.217 1.00 0.00 97 GLU A CA 3
ATOM 5160 C C . GLU A 1 97 ? -6.398 -12.063 7.426 1.00 0.00 97 GLU A C 3
ATOM 5161 O O . GLU A 1 97 ? -7.038 -11.178 6.857 1.00 0.00 97 GLU A O 3
ATOM 5173 N N . VAL A 1 98 ? -5.382 -11.806 8.247 1.00 0.00 98 VAL A N 3
ATOM 5174 C CA . VAL A 1 98 ? -4.963 -10.435 8.524 1.00 0.00 98 VAL A CA 3
ATOM 5175 C C . VAL A 1 98 ? -3.447 -10.303 8.429 1.00 0.00 98 VAL A C 3
ATOM 5176 O O . VAL A 1 98 ? -2.708 -11.164 8.908 1.00 0.00 98 VAL A O 3
ATOM 5189 N N . LYS A 1 99 ? -2.993 -9.219 7.805 1.00 0.00 99 LYS A N 3
ATOM 5190 C CA . LYS A 1 99 ? -1.562 -8.971 7.647 1.00 0.00 99 LYS A CA 3
ATOM 5191 C C . LYS A 1 99 ? -1.204 -7.574 8.147 1.00 0.00 99 LYS A C 3
ATOM 5192 O O . LYS A 1 99 ? -2.048 -6.679 8.160 1.00 0.00 99 LYS A O 3
ATOM 5211 N N . LEU A 1 100 ? 0.050 -7.401 8.560 1.00 0.00 100 LEU A N 3
ATOM 5212 C CA . LEU A 1 100 ? 0.512 -6.108 9.063 1.00 0.00 100 LEU A CA 3
ATOM 5213 C C . LEU A 1 100 ? 1.509 -5.479 8.094 1.00 0.00 100 LEU A C 3
ATOM 5214 O O . LEU A 1 100 ? 2.342 -6.170 7.509 1.00 0.00 100 LEU A O 3
ATOM 5230 N N . VAL A 1 101 ? 1.418 -4.161 7.931 1.00 0.00 101 VAL A N 3
ATOM 5231 C CA . VAL A 1 101 ? 2.318 -3.447 7.031 1.00 0.00 101 VAL A CA 3
ATOM 5232 C C . VAL A 1 101 ? 2.781 -2.134 7.657 1.00 0.00 101 VAL A C 3
ATOM 5233 O O . VAL A 1 101 ? 1.978 -1.378 8.203 1.00 0.00 101 VAL A O 3
ATOM 5246 N N . VAL A 1 102 ? 4.078 -1.867 7.560 1.00 0.00 102 VAL A N 3
ATOM 5247 C CA . VAL A 1 102 ? 4.647 -0.646 8.098 1.00 0.00 102 VAL A CA 3
ATOM 5248 C C . VAL A 1 102 ? 5.804 -0.198 7.218 1.00 0.00 102 VAL A C 3
ATOM 5249 O O . VAL A 1 102 ? 6.852 -0.843 7.173 1.00 0.00 102 VAL A O 3
ATOM 5262 N N . GLU A 1 103 ? 5.601 0.899 6.514 1.00 0.00 103 GLU A N 3
ATOM 5263 C CA . GLU A 1 103 ? 6.630 1.426 5.624 1.00 0.00 103 GLU A CA 3
ATOM 5264 C C . GLU A 1 103 ? 6.685 2.949 5.684 1.00 0.00 103 GLU A C 3
ATOM 5265 O O . GLU A 1 103 ? 5.690 3.607 5.991 1.00 0.00 103 GLU A O 3
ATOM 5277 N N . TYR A 1 104 ? 7.856 3.500 5.386 1.00 0.00 104 TYR A N 3
ATOM 5278 C CA . TYR A 1 104 ? 8.039 4.947 5.404 1.00 0.00 104 TYR A CA 3
ATOM 5279 C C . TYR A 1 104 ? 8.037 5.502 3.985 1.00 0.00 104 TYR A C 3
ATOM 5280 O O . TYR A 1 104 ? 8.694 4.960 3.094 1.00 0.00 104 TYR A O 3
ATOM 5298 N N . GLY A 1 105 ? 7.295 6.585 3.778 1.00 0.00 105 GLY A N 3
ATOM 5299 C CA . GLY A 1 105 ? 7.216 7.206 2.461 1.00 0.00 105 GLY A CA 3
ATOM 5300 C C . GLY A 1 105 ? 8.094 8.450 2.391 1.00 0.00 105 GLY A C 3
ATOM 5301 O O . GLY A 1 105 ? 8.066 9.292 3.288 1.00 0.00 105 GLY A O 3
ATOM 5305 N N . TRP A 1 106 ? 8.873 8.560 1.318 1.00 0.00 106 TRP A N 3
ATOM 5306 C CA . TRP A 1 106 ? 9.754 9.708 1.143 1.00 0.00 106 TRP A CA 3
ATOM 5307 C C . TRP A 1 106 ? 10.147 9.864 -0.322 1.00 0.00 106 TRP A C 3
ATOM 5308 O O . TRP A 1 106 ? 9.899 8.977 -1.139 1.00 0.00 106 TRP A O 3
ATOM 5329 N N . ASN A 1 107 ? 10.760 10.998 -0.647 1.00 0.00 107 ASN A N 3
ATOM 5330 C CA . ASN A 1 107 ? 11.183 11.260 -2.019 1.00 0.00 107 ASN A CA 3
ATOM 5331 C C . ASN A 1 107 ? 12.463 12.090 -2.034 1.00 0.00 107 ASN A C 3
ATOM 5332 O O . ASN A 1 107 ? 12.565 13.103 -1.343 1.00 0.00 107 ASN A O 3
ATOM 5343 N N . ASN A 1 108 ? 13.433 11.654 -2.830 1.00 0.00 108 ASN A N 3
ATOM 5344 C CA . ASN A 1 108 ? 14.703 12.366 -2.929 1.00 0.00 108 ASN A CA 3
ATOM 5345 C C . ASN A 1 108 ? 15.252 12.676 -1.540 1.00 0.00 108 ASN A C 3
ATOM 5346 O O . ASN A 1 108 ? 15.976 11.870 -0.954 1.00 0.00 108 ASN A O 3
ATOM 5357 N N . SER A 1 109 ? 14.905 13.848 -1.019 1.00 0.00 109 SER A N 3
ATOM 5358 C CA . SER A 1 109 ? 15.370 14.254 0.303 1.00 0.00 109 SER A CA 3
ATOM 5359 C C . SER A 1 109 ? 14.312 15.098 1.009 1.00 0.00 109 SER A C 3
ATOM 5360 O O . SER A 1 109 ? 14.623 16.130 1.604 1.00 0.00 109 SER A O 3
ATOM 5368 N N . SER A 1 110 ? 13.063 14.652 0.937 1.00 0.00 110 SER A N 3
ATOM 5369 C CA . SER A 1 110 ? 11.967 15.374 1.573 1.00 0.00 110 SER A CA 3
ATOM 5370 C C . SER A 1 110 ? 11.589 14.718 2.898 1.00 0.00 110 SER A C 3
ATOM 5371 O O . SER A 1 110 ? 12.037 13.613 3.204 1.00 0.00 110 SER A O 3
ATOM 5379 N N . LEU A 1 111 ? 10.764 15.407 3.680 1.00 0.00 111 LEU A N 3
ATOM 5380 C CA . LEU A 1 111 ? 10.333 14.881 4.969 1.00 0.00 111 LEU A CA 3
ATOM 5381 C C . LEU A 1 111 ? 9.878 13.432 4.832 1.00 0.00 111 LEU A C 3
ATOM 5382 O O . LEU A 1 111 ? 9.433 13.011 3.763 1.00 0.00 111 LEU A O 3
ATOM 5398 N N . GLN A 1 112 ? 9.994 12.675 5.919 1.00 0.00 112 GLN A N 3
ATOM 5399 C CA . GLN A 1 112 ? 9.593 11.271 5.914 1.00 0.00 112 GLN A CA 3
ATOM 5400 C C . GLN A 1 112 ? 8.319 11.075 6.730 1.00 0.00 112 GLN A C 3
ATOM 5401 O O . GLN A 1 112 ? 8.186 11.618 7.827 1.00 0.00 112 GLN A O 3
ATOM 5415 N N . PHE A 1 113 ? 7.387 10.298 6.184 1.00 0.00 113 PHE A N 3
ATOM 5416 C CA . PHE A 1 113 ? 6.123 10.032 6.864 1.00 0.00 113 PHE A CA 3
ATOM 5417 C C . PHE A 1 113 ? 5.979 8.545 7.168 1.00 0.00 113 PHE A C 3
ATOM 5418 O O . PHE A 1 113 ? 6.481 7.699 6.428 1.00 0.00 113 PHE A O 3
ATOM 5435 N N . LEU A 1 114 ? 5.292 8.236 8.264 1.00 0.00 114 LEU A N 3
ATOM 5436 C CA . LEU A 1 114 ? 5.083 6.846 8.664 1.00 0.00 114 LEU A CA 3
ATOM 5437 C C . LEU A 1 114 ? 3.630 6.445 8.435 1.00 0.00 114 LEU A C 3
ATOM 5438 O O . LEU A 1 114 ? 2.712 7.207 8.739 1.00 0.00 114 LEU A O 3
ATOM 5454 N N . GLN A 1 115 ? 3.425 5.244 7.898 1.00 0.00 115 GLN A N 3
ATOM 5455 C CA . GLN A 1 115 ? 2.075 4.758 7.636 1.00 0.00 115 GLN A CA 3
ATOM 5456 C C . GLN A 1 115 ? 1.936 3.299 8.057 1.00 0.00 115 GLN A C 3
ATOM 5457 O O . GLN A 1 115 ? 2.807 2.474 7.776 1.00 0.00 115 GLN A O 3
ATOM 5471 N N . ALA A 1 116 ? 0.831 2.992 8.729 1.00 0.00 116 ALA A N 3
ATOM 5472 C CA . ALA A 1 116 ? 0.572 1.631 9.189 1.00 0.00 116 ALA A CA 3
ATOM 5473 C C . ALA A 1 116 ? -0.835 1.199 8.790 1.00 0.00 116 ALA A C 3
ATOM 5474 O O . ALA A 1 116 ? -1.701 2.036 8.537 1.00 0.00 116 ALA A O 3
ATOM 5481 N N . GLY A 1 117 ? -1.055 -0.108 8.733 1.00 0.00 117 GLY A N 3
ATOM 5482 C CA . GLY A 1 117 ? -2.362 -0.634 8.358 1.00 0.00 117 GLY A CA 3
ATOM 5483 C C . GLY A 1 117 ? -2.324 -2.150 8.215 1.00 0.00 117 GLY A C 3
ATOM 5484 O O . GLY A 1 117 ? -1.400 -2.805 8.698 1.00 0.00 117 GLY A O 3
ATOM 5488 N N . LEU A 1 118 ? -3.332 -2.701 7.549 1.00 0.00 118 LEU A N 3
ATOM 5489 C CA . LEU A 1 118 ? -3.400 -4.145 7.352 1.00 0.00 118 LEU A CA 3
ATOM 5490 C C . LEU A 1 118 ? -4.151 -4.479 6.067 1.00 0.00 118 LEU A C 3
ATOM 5491 O O . LEU A 1 118 ? -4.779 -3.612 5.459 1.00 0.00 118 LEU A O 3
ATOM 5507 N N . SER A 1 119 ? -4.077 -5.745 5.660 1.00 0.00 119 SER A N 3
ATOM 5508 C CA . SER A 1 119 ? -4.750 -6.195 4.444 1.00 0.00 119 SER A CA 3
ATOM 5509 C C . SER A 1 119 ? -5.638 -7.399 4.738 1.00 0.00 119 SER A C 3
ATOM 5510 O O . SER A 1 119 ? -5.418 -8.123 5.710 1.00 0.00 119 SER A O 3
ATOM 5518 N N . TYR A 1 120 ? -6.644 -7.605 3.894 1.00 0.00 120 TYR A N 3
ATOM 5519 C CA . TYR A 1 120 ? -7.564 -8.724 4.070 1.00 0.00 120 TYR A CA 3
ATOM 5520 C C . TYR A 1 120 ? -7.838 -9.408 2.734 1.00 0.00 120 TYR A C 3
ATOM 5521 O O . TYR A 1 120 ? -8.154 -8.748 1.742 1.00 0.00 120 TYR A O 3
ATOM 5539 N N . ARG A 1 121 ? -7.715 -10.730 2.714 1.00 0.00 121 ARG A N 3
ATOM 5540 C CA . ARG A 1 121 ? -7.952 -11.492 1.493 1.00 0.00 121 ARG A CA 3
ATOM 5541 C C . ARG A 1 121 ? -9.439 -11.783 1.323 1.00 0.00 121 ARG A C 3
ATOM 5542 O O . ARG A 1 121 ? -10.116 -12.184 2.269 1.00 0.00 121 ARG A O 3
ATOM 5563 N N . ILE A 1 122 ? -9.943 -11.579 0.109 1.00 0.00 122 ILE A N 3
ATOM 5564 C CA . ILE A 1 122 ? -11.352 -11.824 -0.174 1.00 0.00 122 ILE A CA 3
ATOM 5565 C C . ILE A 1 122 ? -11.632 -11.688 -1.667 1.00 0.00 122 ILE A C 3
ATOM 5566 O O . ILE A 1 122 ? -12.115 -10.651 -2.124 1.00 0.00 122 ILE A O 3
ATOM 5582 N N . GLN A 1 123 ? -11.327 -12.742 -2.420 1.00 0.00 123 GLN A N 3
ATOM 5583 C CA . GLN A 1 123 ? -11.548 -12.737 -3.862 1.00 0.00 123 GLN A CA 3
ATOM 5584 C C . GLN A 1 123 ? -12.688 -13.691 -4.227 1.00 0.00 123 GLN A C 3
ATOM 5585 O O . GLN A 1 123 ? -12.969 -14.635 -3.490 1.00 0.00 123 GLN A O 3
ATOM 5599 N N . PRO A 1 124 ? -13.347 -13.468 -5.340 1.00 0.00 124 PRO A N 3
ATOM 5600 C CA . PRO A 1 124 ? -14.475 -14.339 -5.788 1.00 0.00 124 PRO A CA 3
ATOM 5601 C C . PRO A 1 124 ? -13.997 -15.727 -6.207 1.00 0.00 124 PRO A C 3
ATOM 5602 O O . PRO A 1 124 ? -14.838 -16.545 -6.541 1.00 0.00 124 PRO A O 3
ATOM 5614 N N . MET A 1 1 ? -2.547 -24.034 -2.786 1.00 0.00 1 MET A N 4
ATOM 5615 C CA . MET A 1 1 ? -2.316 -23.117 -3.938 1.00 0.00 1 MET A CA 4
ATOM 5616 C C . MET A 1 1 ? -3.627 -22.902 -4.684 1.00 0.00 1 MET A C 4
ATOM 5617 O O . MET A 1 1 ? -4.029 -23.727 -5.504 1.00 0.00 1 MET A O 4
ATOM 5633 N N . GLN A 1 2 ? -4.292 -21.787 -4.394 1.00 0.00 2 GLN A N 4
ATOM 5634 C CA . GLN A 1 2 ? -5.559 -21.473 -5.046 1.00 0.00 2 GLN A CA 4
ATOM 5635 C C . GLN A 1 2 ? -5.625 -19.992 -5.402 1.00 0.00 2 GLN A C 4
ATOM 5636 O O . GLN A 1 2 ? -6.165 -19.618 -6.443 1.00 0.00 2 GLN A O 4
ATOM 5650 N N . ASP A 1 3 ? -5.074 -19.154 -4.530 1.00 0.00 3 ASP A N 4
ATOM 5651 C CA . ASP A 1 3 ? -5.077 -17.715 -4.763 1.00 0.00 3 ASP A CA 4
ATOM 5652 C C . ASP A 1 3 ? -4.189 -17.362 -5.953 1.00 0.00 3 ASP A C 4
ATOM 5653 O O . ASP A 1 3 ? -3.138 -16.743 -5.793 1.00 0.00 3 ASP A O 4
ATOM 5662 N N . GLY A 1 4 ? -4.619 -17.764 -7.145 1.00 0.00 4 GLY A N 4
ATOM 5663 C CA . GLY A 1 4 ? -3.854 -17.486 -8.354 1.00 0.00 4 GLY A CA 4
ATOM 5664 C C . GLY A 1 4 ? -4.118 -16.069 -8.854 1.00 0.00 4 GLY A C 4
ATOM 5665 O O . GLY A 1 4 ? -4.856 -15.306 -8.229 1.00 0.00 4 GLY A O 4
ATOM 5669 N N . PRO A 1 5 ? -3.530 -15.711 -9.963 1.00 0.00 5 PRO A N 4
ATOM 5670 C CA . PRO A 1 5 ? -3.699 -14.358 -10.568 1.00 0.00 5 PRO A CA 4
ATOM 5671 C C . PRO A 1 5 ? -5.166 -13.946 -10.656 1.00 0.00 5 PRO A C 4
ATOM 5672 O O . PRO A 1 5 ? -6.054 -14.794 -10.741 1.00 0.00 5 PRO A O 4
ATOM 5683 N N . GLY A 1 6 ? -5.413 -12.640 -10.640 1.00 0.00 6 GLY A N 4
ATOM 5684 C CA . GLY A 1 6 ? -6.775 -12.128 -10.723 1.00 0.00 6 GLY A CA 4
ATOM 5685 C C . GLY A 1 6 ? -7.420 -12.064 -9.342 1.00 0.00 6 GLY A C 4
ATOM 5686 O O . GLY A 1 6 ? -8.634 -11.900 -9.222 1.00 0.00 6 GLY A O 4
ATOM 5690 N N . THR A 1 7 ? -6.601 -12.192 -8.304 1.00 0.00 7 THR A N 4
ATOM 5691 C CA . THR A 1 7 ? -7.107 -12.146 -6.937 1.00 0.00 7 THR A CA 4
ATOM 5692 C C . THR A 1 7 ? -7.372 -10.705 -6.512 1.00 0.00 7 THR A C 4
ATOM 5693 O O . THR A 1 7 ? -6.733 -9.776 -7.006 1.00 0.00 7 THR A O 4
ATOM 5704 N N . LEU A 1 8 ? -8.320 -10.531 -5.594 1.00 0.00 8 LEU A N 4
ATOM 5705 C CA . LEU A 1 8 ? -8.670 -9.201 -5.103 1.00 0.00 8 LEU A CA 4
ATOM 5706 C C . LEU A 1 8 ? -8.500 -9.130 -3.589 1.00 0.00 8 LEU A C 4
ATOM 5707 O O . LEU A 1 8 ? -8.941 -10.019 -2.863 1.00 0.00 8 LEU A O 4
ATOM 5723 N N . ASP A 1 9 ? -7.856 -8.065 -3.121 1.00 0.00 9 ASP A N 4
ATOM 5724 C CA . ASP A 1 9 ? -7.632 -7.890 -1.692 1.00 0.00 9 ASP A CA 4
ATOM 5725 C C . ASP A 1 9 ? -7.820 -6.429 -1.295 1.00 0.00 9 ASP A C 4
ATOM 5726 O O . ASP A 1 9 ? -7.500 -5.522 -2.062 1.00 0.00 9 ASP A O 4
ATOM 5735 N N . VAL A 1 10 ? -8.339 -6.214 -0.088 1.00 0.00 10 VAL A N 4
ATOM 5736 C CA . VAL A 1 10 ? -8.567 -4.862 0.413 1.00 0.00 10 VAL A CA 4
ATOM 5737 C C . VAL A 1 10 ? -7.676 -4.588 1.620 1.00 0.00 10 VAL A C 4
ATOM 5738 O O . VAL A 1 10 ? -7.403 -5.486 2.415 1.00 0.00 10 VAL A O 4
ATOM 5751 N N . PHE A 1 11 ? -7.225 -3.346 1.750 1.00 0.00 11 PHE A N 4
ATOM 5752 C CA . PHE A 1 11 ? -6.362 -2.979 2.867 1.00 0.00 11 PHE A CA 4
ATOM 5753 C C . PHE A 1 11 ? -6.490 -1.494 3.187 1.00 0.00 11 PHE A C 4
ATOM 5754 O O . PHE A 1 11 ? -6.771 -0.680 2.307 1.00 0.00 11 PHE A O 4
ATOM 5771 N N . VAL A 1 12 ? -6.275 -1.151 4.454 1.00 0.00 12 VAL A N 4
ATOM 5772 C CA . VAL A 1 12 ? -6.360 0.238 4.893 1.00 0.00 12 VAL A CA 4
ATOM 5773 C C . VAL A 1 12 ? -4.972 0.773 5.229 1.00 0.00 12 VAL A C 4
ATOM 5774 O O . VAL A 1 12 ? -4.036 -0.000 5.441 1.00 0.00 12 VAL A O 4
ATOM 5787 N N . ALA A 1 13 ? -4.846 2.094 5.284 1.00 0.00 13 ALA A N 4
ATOM 5788 C CA . ALA A 1 13 ? -3.576 2.716 5.605 1.00 0.00 13 ALA A CA 4
ATOM 5789 C C . ALA A 1 13 ? -3.810 4.103 6.185 1.00 0.00 13 ALA A C 4
ATOM 5790 O O . ALA A 1 13 ? -4.264 5.014 5.494 1.00 0.00 13 ALA A O 4
ATOM 5797 N N . ALA A 1 14 ? -3.493 4.248 7.458 1.00 0.00 14 ALA A N 4
ATOM 5798 C CA . ALA A 1 14 ? -3.664 5.522 8.146 1.00 0.00 14 ALA A CA 4
ATOM 5799 C C . ALA A 1 14 ? -2.438 5.834 9.000 1.00 0.00 14 ALA A C 4
ATOM 5800 O O . ALA A 1 14 ? -1.967 4.987 9.758 1.00 0.00 14 ALA A O 4
ATOM 5807 N N . GLY A 1 15 ? -1.925 7.054 8.869 1.00 0.00 15 GLY A N 4
ATOM 5808 C CA . GLY A 1 15 ? -0.753 7.463 9.634 1.00 0.00 15 GLY A CA 4
ATOM 5809 C C . GLY A 1 15 ? -0.727 8.974 9.828 1.00 0.00 15 GLY A C 4
ATOM 5810 O O . GLY A 1 15 ? -1.773 9.622 9.874 1.00 0.00 15 GLY A O 4
ATOM 5814 N N . TRP A 1 16 ? 0.476 9.530 9.940 1.00 0.00 16 TRP A N 4
ATOM 5815 C CA . TRP A 1 16 ? 0.626 10.967 10.129 1.00 0.00 16 TRP A CA 4
ATOM 5816 C C . TRP A 1 16 ? 1.993 11.433 9.641 1.00 0.00 16 TRP A C 4
ATOM 5817 O O . TRP A 1 16 ? 2.912 10.628 9.478 1.00 0.00 16 TRP A O 4
ATOM 5838 N N . ASN A 1 17 ? 2.119 12.737 9.410 1.00 0.00 17 ASN A N 4
ATOM 5839 C CA . ASN A 1 17 ? 3.375 13.312 8.941 1.00 0.00 17 ASN A CA 4
ATOM 5840 C C . ASN A 1 17 ? 4.019 14.156 10.036 1.00 0.00 17 ASN A C 4
ATOM 5841 O O . ASN A 1 17 ? 3.330 14.700 10.898 1.00 0.00 17 ASN A O 4
ATOM 5852 N N . THR A 1 18 ? 5.344 14.260 9.995 1.00 0.00 18 THR A N 4
ATOM 5853 C CA . THR A 1 18 ? 6.067 15.042 10.991 1.00 0.00 18 THR A CA 4
ATOM 5854 C C . THR A 1 18 ? 5.400 16.397 11.197 1.00 0.00 18 THR A C 4
ATOM 5855 O O . THR A 1 18 ? 5.456 16.969 12.286 1.00 0.00 18 THR A O 4
ATOM 5866 N N . ASP A 1 19 ? 4.766 16.903 10.145 1.00 0.00 19 ASP A N 4
ATOM 5867 C CA . ASP A 1 19 ? 4.086 18.192 10.221 1.00 0.00 19 ASP A CA 4
ATOM 5868 C C . ASP A 1 19 ? 2.911 18.118 11.189 1.00 0.00 19 ASP A C 4
ATOM 5869 O O . ASP A 1 19 ? 2.175 19.091 11.364 1.00 0.00 19 ASP A O 4
ATOM 5878 N N . ASN A 1 20 ? 2.739 16.958 11.816 1.00 0.00 20 ASN A N 4
ATOM 5879 C CA . ASN A 1 20 ? 1.648 16.768 12.763 1.00 0.00 20 ASN A CA 4
ATOM 5880 C C . ASN A 1 20 ? 0.311 16.700 12.031 1.00 0.00 20 ASN A C 4
ATOM 5881 O O . ASN A 1 20 ? -0.727 17.068 12.579 1.00 0.00 20 ASN A O 4
ATOM 5892 N N . THR A 1 21 ? 0.348 16.228 10.790 1.00 0.00 21 THR A N 4
ATOM 5893 C CA . THR A 1 21 ? -0.866 16.116 9.988 1.00 0.00 21 THR A CA 4
ATOM 5894 C C . THR A 1 21 ? -1.358 14.672 9.960 1.00 0.00 21 THR A C 4
ATOM 5895 O O . THR A 1 21 ? -0.570 13.736 10.085 1.00 0.00 21 THR A O 4
ATOM 5906 N N . ILE A 1 22 ? -2.667 14.502 9.795 1.00 0.00 22 ILE A N 4
ATOM 5907 C CA . ILE A 1 22 ? -3.254 13.168 9.752 1.00 0.00 22 ILE A CA 4
ATOM 5908 C C . ILE A 1 22 ? -3.581 12.775 8.313 1.00 0.00 22 ILE A C 4
ATOM 5909 O O . ILE A 1 22 ? -4.368 13.440 7.642 1.00 0.00 22 ILE A O 4
ATOM 5925 N N . GLU A 1 23 ? -2.968 11.689 7.850 1.00 0.00 23 GLU A N 4
ATOM 5926 C CA . GLU A 1 23 ? -3.197 11.211 6.489 1.00 0.00 23 GLU A CA 4
ATOM 5927 C C . GLU A 1 23 ? -4.007 9.918 6.504 1.00 0.00 23 GLU A C 4
ATOM 5928 O O . GLU A 1 23 ? -3.870 9.100 7.414 1.00 0.00 23 GLU A O 4
ATOM 5940 N N . ILE A 1 24 ? -4.850 9.741 5.491 1.00 0.00 24 ILE A N 4
ATOM 5941 C CA . ILE A 1 24 ? -5.677 8.545 5.395 1.00 0.00 24 ILE A CA 4
ATOM 5942 C C . ILE A 1 24 ? -5.638 7.980 3.980 1.00 0.00 24 ILE A C 4
ATOM 5943 O O . ILE A 1 24 ? -5.735 8.722 3.001 1.00 0.00 24 ILE A O 4
ATOM 5959 N N . THR A 1 25 ? -5.494 6.663 3.876 1.00 0.00 25 THR A N 4
ATOM 5960 C CA . THR A 1 25 ? -5.443 6.010 2.574 1.00 0.00 25 THR A CA 4
ATOM 5961 C C . THR A 1 25 ? -6.138 4.653 2.627 1.00 0.00 25 THR A C 4
ATOM 5962 O O . THR A 1 25 ? -5.963 3.891 3.577 1.00 0.00 25 THR A O 4
ATOM 5973 N N . GLY A 1 26 ? -6.926 4.359 1.598 1.00 0.00 26 GLY A N 4
ATOM 5974 C CA . GLY A 1 26 ? -7.643 3.091 1.536 1.00 0.00 26 GLY A CA 4
ATOM 5975 C C . GLY A 1 26 ? -7.980 2.726 0.096 1.00 0.00 26 GLY A C 4
ATOM 5976 O O . GLY A 1 26 ? -8.286 3.597 -0.720 1.00 0.00 26 GLY A O 4
ATOM 5980 N N . GLY A 1 27 ? -7.922 1.434 -0.214 1.00 0.00 27 GLY A N 4
ATOM 5981 C CA . GLY A 1 27 ? -8.224 0.970 -1.562 1.00 0.00 27 GLY A CA 4
ATOM 5982 C C . GLY A 1 27 ? -8.061 -0.542 -1.668 1.00 0.00 27 GLY A C 4
ATOM 5983 O O . GLY A 1 27 ? -8.277 -1.268 -0.698 1.00 0.00 27 GLY A O 4
ATOM 5987 N N . ALA A 1 28 ? -7.682 -1.008 -2.853 1.00 0.00 28 ALA A N 4
ATOM 5988 C CA . ALA A 1 28 ? -7.493 -2.437 -3.075 1.00 0.00 28 ALA A CA 4
ATOM 5989 C C . ALA A 1 28 ? -6.305 -2.686 -3.998 1.00 0.00 28 ALA A C 4
ATOM 5990 O O . ALA A 1 28 ? -5.748 -1.751 -4.576 1.00 0.00 28 ALA A O 4
ATOM 5997 N N . THR A 1 29 ? -5.920 -3.950 -4.130 1.00 0.00 29 THR A N 4
ATOM 5998 C CA . THR A 1 29 ? -4.796 -4.311 -4.986 1.00 0.00 29 THR A CA 4
ATOM 5999 C C . THR A 1 29 ? -5.107 -5.586 -5.764 1.00 0.00 29 THR A C 4
ATOM 6000 O O . THR A 1 29 ? -5.817 -6.465 -5.276 1.00 0.00 29 THR A O 4
ATOM 6011 N N . TYR A 1 30 ? -4.572 -5.678 -6.978 1.00 0.00 30 TYR A N 4
ATOM 6012 C CA . TYR A 1 30 ? -4.797 -6.848 -7.817 1.00 0.00 30 TYR A CA 4
ATOM 6013 C C . TYR A 1 30 ? -3.562 -7.741 -7.833 1.00 0.00 30 TYR A C 4
ATOM 6014 O O . TYR A 1 30 ? -2.483 -7.318 -8.247 1.00 0.00 30 TYR A O 4
ATOM 6032 N N . GLN A 1 31 ? -3.727 -8.980 -7.380 1.00 0.00 31 GLN A N 4
ATOM 6033 C CA . GLN A 1 31 ? -2.619 -9.925 -7.346 1.00 0.00 31 GLN A CA 4
ATOM 6034 C C . GLN A 1 31 ? -2.502 -10.660 -8.677 1.00 0.00 31 GLN A C 4
ATOM 6035 O O . GLN A 1 31 ? -3.337 -11.501 -9.008 1.00 0.00 31 GLN A O 4
ATOM 6049 N N . LEU A 1 32 ? -1.461 -10.336 -9.436 1.00 0.00 32 LEU A N 4
ATOM 6050 C CA . LEU A 1 32 ? -1.244 -10.973 -10.730 1.00 0.00 32 LEU A CA 4
ATOM 6051 C C . LEU A 1 32 ? -0.172 -12.053 -10.622 1.00 0.00 32 LEU A C 4
ATOM 6052 O O . LEU A 1 32 ? -0.254 -13.090 -11.282 1.00 0.00 32 LEU A O 4
ATOM 6068 N N . SER A 1 33 ? 0.831 -11.804 -9.786 1.00 0.00 33 SER A N 4
ATOM 6069 C CA . SER A 1 33 ? 1.912 -12.763 -9.599 1.00 0.00 33 SER A CA 4
ATOM 6070 C C . SER A 1 33 ? 2.732 -12.408 -8.360 1.00 0.00 33 SER A C 4
ATOM 6071 O O . SER A 1 33 ? 2.663 -11.284 -7.862 1.00 0.00 33 SER A O 4
ATOM 6079 N N . PRO A 1 34 ? 3.502 -13.340 -7.859 1.00 0.00 34 PRO A N 4
ATOM 6080 C CA . PRO A 1 34 ? 4.352 -13.116 -6.651 1.00 0.00 34 PRO A CA 4
ATOM 6081 C C . PRO A 1 34 ? 5.518 -12.174 -6.935 1.00 0.00 34 PRO A C 4
ATOM 6082 O O . PRO A 1 34 ? 6.138 -11.643 -6.013 1.00 0.00 34 PRO A O 4
ATOM 6093 N N . TYR A 1 35 ? 5.811 -11.971 -8.217 1.00 0.00 35 TYR A N 4
ATOM 6094 C CA . TYR A 1 35 ? 6.905 -11.092 -8.610 1.00 0.00 35 TYR A CA 4
ATOM 6095 C C . TYR A 1 35 ? 6.566 -9.638 -8.297 1.00 0.00 35 TYR A C 4
ATOM 6096 O O . TYR A 1 35 ? 7.270 -8.977 -7.533 1.00 0.00 35 TYR A O 4
ATOM 6114 N N . ILE A 1 36 ? 5.484 -9.147 -8.891 1.00 0.00 36 ILE A N 4
ATOM 6115 C CA . ILE A 1 36 ? 5.060 -7.769 -8.666 1.00 0.00 36 ILE A CA 4
ATOM 6116 C C . ILE A 1 36 ? 3.539 -7.679 -8.608 1.00 0.00 36 ILE A C 4
ATOM 6117 O O . ILE A 1 36 ? 2.838 -8.400 -9.318 1.00 0.00 36 ILE A O 4
ATOM 6133 N N . MET A 1 37 ? 3.038 -6.787 -7.756 1.00 0.00 37 MET A N 4
ATOM 6134 C CA . MET A 1 37 ? 1.598 -6.603 -7.605 1.00 0.00 37 MET A CA 4
ATOM 6135 C C . MET A 1 37 ? 1.193 -5.191 -8.022 1.00 0.00 37 MET A C 4
ATOM 6136 O O . MET A 1 37 ? 2.040 -4.311 -8.168 1.00 0.00 37 MET A O 4
ATOM 6150 N N . VAL A 1 38 ? -0.108 -4.987 -8.211 1.00 0.00 38 VAL A N 4
ATOM 6151 C CA . VAL A 1 38 ? -0.620 -3.680 -8.610 1.00 0.00 38 VAL A CA 4
ATOM 6152 C C . VAL A 1 38 ? -1.346 -3.011 -7.449 1.00 0.00 38 VAL A C 4
ATOM 6153 O O . VAL A 1 38 ? -2.328 -3.541 -6.930 1.00 0.00 38 VAL A O 4
ATOM 6166 N N . LYS A 1 39 ? -0.854 -1.843 -7.044 1.00 0.00 39 LYS A N 4
ATOM 6167 C CA . LYS A 1 39 ? -1.461 -1.104 -5.941 1.00 0.00 39 LYS A CA 4
ATOM 6168 C C . LYS A 1 39 ? -2.194 0.129 -6.458 1.00 0.00 39 LYS A C 4
ATOM 6169 O O . LYS A 1 39 ? -1.640 0.917 -7.226 1.00 0.00 39 LYS A O 4
ATOM 6188 N N . ALA A 1 40 ? -3.443 0.290 -6.032 1.00 0.00 40 ALA A N 4
ATOM 6189 C CA . ALA A 1 40 ? -4.244 1.432 -6.456 1.00 0.00 40 ALA A CA 4
ATOM 6190 C C . ALA A 1 40 ? -5.216 1.841 -5.355 1.00 0.00 40 ALA A C 4
ATOM 6191 O O . ALA A 1 40 ? -5.955 1.010 -4.827 1.00 0.00 40 ALA A O 4
ATOM 6198 N N . GLY A 1 41 ? -5.212 3.126 -5.015 1.00 0.00 41 GLY A N 4
ATOM 6199 C CA . GLY A 1 41 ? -6.099 3.631 -3.973 1.00 0.00 41 GLY A CA 4
ATOM 6200 C C . GLY A 1 41 ? -6.192 5.151 -4.023 1.00 0.00 41 GLY A C 4
ATOM 6201 O O . GLY A 1 41 ? -5.755 5.779 -4.988 1.00 0.00 41 GLY A O 4
ATOM 6205 N N . TYR A 1 42 ? -6.767 5.738 -2.978 1.00 0.00 42 TYR A N 4
ATOM 6206 C CA . TYR A 1 42 ? -6.914 7.187 -2.912 1.00 0.00 42 TYR A CA 4
ATOM 6207 C C . TYR A 1 42 ? -6.572 7.697 -1.515 1.00 0.00 42 TYR A C 4
ATOM 6208 O O . TYR A 1 42 ? -6.962 7.098 -0.514 1.00 0.00 42 TYR A O 4
ATOM 6226 N N . GLY A 1 43 ? -5.840 8.807 -1.459 1.00 0.00 43 GLY A N 4
ATOM 6227 C CA . GLY A 1 43 ? -5.449 9.394 -0.182 1.00 0.00 43 GLY A CA 4
ATOM 6228 C C . GLY A 1 43 ? -6.219 10.684 0.082 1.00 0.00 43 GLY A C 4
ATOM 6229 O O . GLY A 1 43 ? -6.230 11.591 -0.751 1.00 0.00 43 GLY A O 4
ATOM 6233 N N . TRP A 1 44 ? -6.859 10.757 1.245 1.00 0.00 44 TRP A N 4
ATOM 6234 C CA . TRP A 1 44 ? -7.631 11.941 1.614 1.00 0.00 44 TRP A CA 4
ATOM 6235 C C . TRP A 1 44 ? -6.922 12.721 2.716 1.00 0.00 44 TRP A C 4
ATOM 6236 O O . TRP A 1 44 ? -6.306 12.135 3.607 1.00 0.00 44 TRP A O 4
ATOM 6257 N N . ASN A 1 45 ? -7.014 14.045 2.650 1.00 0.00 45 ASN A N 4
ATOM 6258 C CA . ASN A 1 45 ? -6.378 14.896 3.649 1.00 0.00 45 ASN A CA 4
ATOM 6259 C C . ASN A 1 45 ? -7.404 15.388 4.665 1.00 0.00 45 ASN A C 4
ATOM 6260 O O . ASN A 1 45 ? -7.900 14.616 5.484 1.00 0.00 45 ASN A O 4
ATOM 6271 N N . ASN A 1 46 ? -7.716 16.677 4.604 1.00 0.00 46 ASN A N 4
ATOM 6272 C CA . ASN A 1 46 ? -8.685 17.263 5.524 1.00 0.00 46 ASN A CA 4
ATOM 6273 C C . ASN A 1 46 ? -9.572 18.270 4.799 1.00 0.00 46 ASN A C 4
ATOM 6274 O O . ASN A 1 46 ? -10.785 18.305 5.003 1.00 0.00 46 ASN A O 4
ATOM 6285 N N . SER A 1 47 ? -8.957 19.090 3.953 1.00 0.00 47 SER A N 4
ATOM 6286 C CA . SER A 1 47 ? -9.700 20.095 3.201 1.00 0.00 47 SER A CA 4
ATOM 6287 C C . SER A 1 47 ? -10.803 19.440 2.376 1.00 0.00 47 SER A C 4
ATOM 6288 O O . SER A 1 47 ? -11.807 18.978 2.919 1.00 0.00 47 SER A O 4
ATOM 6296 N N . SER A 1 48 ? -10.609 19.403 1.061 1.00 0.00 48 SER A N 4
ATOM 6297 C CA . SER A 1 48 ? -11.596 18.801 0.170 1.00 0.00 48 SER A CA 4
ATOM 6298 C C . SER A 1 48 ? -10.910 18.152 -1.027 1.00 0.00 48 SER A C 4
ATOM 6299 O O . SER A 1 48 ? -11.509 17.341 -1.734 1.00 0.00 48 SER A O 4
ATOM 6307 N N . LEU A 1 49 ? -9.651 18.513 -1.250 1.00 0.00 49 LEU A N 4
ATOM 6308 C CA . LEU A 1 49 ? -8.893 17.957 -2.366 1.00 0.00 49 LEU A CA 4
ATOM 6309 C C . LEU A 1 49 ? -8.679 16.459 -2.173 1.00 0.00 49 LEU A C 4
ATOM 6310 O O . LEU A 1 49 ? -8.954 15.916 -1.104 1.00 0.00 49 LEU A O 4
ATOM 6326 N N . ASN A 1 50 ? -8.186 15.799 -3.215 1.00 0.00 50 ASN A N 4
ATOM 6327 C CA . ASN A 1 50 ? -7.938 14.364 -3.149 1.00 0.00 50 ASN A CA 4
ATOM 6328 C C . ASN A 1 50 ? -6.686 13.999 -3.940 1.00 0.00 50 ASN A C 4
ATOM 6329 O O . ASN A 1 50 ? -6.163 14.811 -4.702 1.00 0.00 50 ASN A O 4
ATOM 6340 N N . ARG A 1 51 ? -6.213 12.771 -3.755 1.00 0.00 51 ARG A N 4
ATOM 6341 C CA . ARG A 1 51 ? -5.022 12.305 -4.456 1.00 0.00 51 ARG A CA 4
ATOM 6342 C C . ARG A 1 51 ? -5.233 10.891 -4.988 1.00 0.00 51 ARG A C 4
ATOM 6343 O O . ARG A 1 51 ? -6.131 10.178 -4.541 1.00 0.00 51 ARG A O 4
ATOM 6364 N N . PHE A 1 52 ? -4.399 10.494 -5.943 1.00 0.00 52 PHE A N 4
ATOM 6365 C CA . PHE A 1 52 ? -4.501 9.163 -6.532 1.00 0.00 52 PHE A CA 4
ATOM 6366 C C . PHE A 1 52 ? -3.122 8.521 -6.646 1.00 0.00 52 PHE A C 4
ATOM 6367 O O . PHE A 1 52 ? -2.258 9.009 -7.372 1.00 0.00 52 PHE A O 4
ATOM 6384 N N . GLU A 1 53 ? -2.924 7.423 -5.922 1.00 0.00 53 GLU A N 4
ATOM 6385 C CA . GLU A 1 53 ? -1.646 6.722 -5.950 1.00 0.00 53 GLU A CA 4
ATOM 6386 C C . GLU A 1 53 ? -1.728 5.497 -6.854 1.00 0.00 53 GLU A C 4
ATOM 6387 O O . GLU A 1 53 ? -2.616 4.659 -6.701 1.00 0.00 53 GLU A O 4
ATOM 6399 N N . PHE A 1 54 ? -0.795 5.401 -7.797 1.00 0.00 54 PHE A N 4
ATOM 6400 C CA . PHE A 1 54 ? -0.770 4.274 -8.723 1.00 0.00 54 PHE A CA 4
ATOM 6401 C C . PHE A 1 54 ? 0.656 3.770 -8.913 1.00 0.00 54 PHE A C 4
ATOM 6402 O O . PHE A 1 54 ? 1.551 4.532 -9.280 1.00 0.00 54 PHE A O 4
ATOM 6419 N N . GLY A 1 55 ? 0.861 2.481 -8.663 1.00 0.00 55 GLY A N 4
ATOM 6420 C CA . GLY A 1 55 ? 2.184 1.885 -8.810 1.00 0.00 55 GLY A CA 4
ATOM 6421 C C . GLY A 1 55 ? 2.130 0.379 -8.579 1.00 0.00 55 GLY A C 4
ATOM 6422 O O . GLY A 1 55 ? 1.131 -0.271 -8.887 1.00 0.00 55 GLY A O 4
ATOM 6426 N N . GLY A 1 56 ? 3.210 -0.170 -8.032 1.00 0.00 56 GLY A N 4
ATOM 6427 C CA . GLY A 1 56 ? 3.274 -1.601 -7.763 1.00 0.00 56 GLY A CA 4
ATOM 6428 C C . GLY A 1 56 ? 4.022 -1.879 -6.465 1.00 0.00 56 GLY A C 4
ATOM 6429 O O . GLY A 1 56 ? 4.914 -1.125 -6.077 1.00 0.00 56 GLY A O 4
ATOM 6433 N N . GLY A 1 57 ? 3.654 -2.968 -5.797 1.00 0.00 57 GLY A N 4
ATOM 6434 C CA . GLY A 1 57 ? 4.299 -3.338 -4.541 1.00 0.00 57 GLY A CA 4
ATOM 6435 C C . GLY A 1 57 ? 5.324 -4.446 -4.764 1.00 0.00 57 GLY A C 4
ATOM 6436 O O . GLY A 1 57 ? 5.361 -5.063 -5.826 1.00 0.00 57 GLY A O 4
ATOM 6440 N N . LEU A 1 58 ? 6.154 -4.689 -3.755 1.00 0.00 58 LEU A N 4
ATOM 6441 C CA . LEU A 1 58 ? 7.175 -5.726 -3.856 1.00 0.00 58 LEU A CA 4
ATOM 6442 C C . LEU A 1 58 ? 7.281 -6.510 -2.553 1.00 0.00 58 LEU A C 4
ATOM 6443 O O . LEU A 1 58 ? 7.364 -5.926 -1.468 1.00 0.00 58 LEU A O 4
ATOM 6459 N N . GLN A 1 59 ? 7.279 -7.837 -2.673 1.00 0.00 59 GLN A N 4
ATOM 6460 C CA . GLN A 1 59 ? 7.375 -8.718 -1.511 1.00 0.00 59 GLN A CA 4
ATOM 6461 C C . GLN A 1 59 ? 8.161 -9.978 -1.869 1.00 0.00 59 GLN A C 4
ATOM 6462 O O . GLN A 1 59 ? 8.373 -10.266 -3.047 1.00 0.00 59 GLN A O 4
ATOM 6476 N N . TYR A 1 60 ? 8.595 -10.723 -0.855 1.00 0.00 60 TYR A N 4
ATOM 6477 C CA . TYR A 1 60 ? 9.361 -11.942 -1.099 1.00 0.00 60 TYR A CA 4
ATOM 6478 C C . TYR A 1 60 ? 8.953 -13.046 -0.128 1.00 0.00 60 TYR A C 4
ATOM 6479 O O . TYR A 1 60 ? 8.765 -12.801 1.063 1.00 0.00 60 TYR A O 4
ATOM 6497 N N . LYS A 1 61 ? 8.824 -14.263 -0.650 1.00 0.00 61 LYS A N 4
ATOM 6498 C CA . LYS A 1 61 ? 8.444 -15.409 0.172 1.00 0.00 61 LYS A CA 4
ATOM 6499 C C . LYS A 1 61 ? 9.517 -16.492 0.101 1.00 0.00 61 LYS A C 4
ATOM 6500 O O . LYS A 1 61 ? 9.509 -17.328 -0.802 1.00 0.00 61 LYS A O 4
ATOM 6519 N N . VAL A 1 62 ? 10.442 -16.469 1.057 1.00 0.00 62 VAL A N 4
ATOM 6520 C CA . VAL A 1 62 ? 11.517 -17.453 1.086 1.00 0.00 62 VAL A CA 4
ATOM 6521 C C . VAL A 1 62 ? 11.918 -17.779 2.522 1.00 0.00 62 VAL A C 4
ATOM 6522 O O . VAL A 1 62 ? 12.912 -18.466 2.756 1.00 0.00 62 VAL A O 4
ATOM 6535 N N . THR A 1 63 ? 11.139 -17.284 3.479 1.00 0.00 63 THR A N 4
ATOM 6536 C CA . THR A 1 63 ? 11.422 -17.529 4.885 1.00 0.00 63 THR A CA 4
ATOM 6537 C C . THR A 1 63 ? 10.123 -17.887 5.601 1.00 0.00 63 THR A C 4
ATOM 6538 O O . THR A 1 63 ? 9.042 -17.657 5.059 1.00 0.00 63 THR A O 4
ATOM 6549 N N . PRO A 1 64 ? 10.187 -18.436 6.790 1.00 0.00 64 PRO A N 4
ATOM 6550 C CA . PRO A 1 64 ? 8.961 -18.803 7.553 1.00 0.00 64 PRO A CA 4
ATOM 6551 C C . PRO A 1 64 ? 7.910 -17.694 7.508 1.00 0.00 64 PRO A C 4
ATOM 6552 O O . PRO A 1 64 ? 6.761 -17.907 7.888 1.00 0.00 64 PRO A O 4
ATOM 6563 N N . ASP A 1 65 ? 8.323 -16.518 7.026 1.00 0.00 65 ASP A N 4
ATOM 6564 C CA . ASP A 1 65 ? 7.431 -15.365 6.911 1.00 0.00 65 ASP A CA 4
ATOM 6565 C C . ASP A 1 65 ? 8.248 -14.076 6.878 1.00 0.00 65 ASP A C 4
ATOM 6566 O O . ASP A 1 65 ? 8.496 -13.454 7.912 1.00 0.00 65 ASP A O 4
ATOM 6575 N N . LEU A 1 66 ? 8.670 -13.680 5.681 1.00 0.00 66 LEU A N 4
ATOM 6576 C CA . LEU A 1 66 ? 9.460 -12.465 5.524 1.00 0.00 66 LEU A CA 4
ATOM 6577 C C . LEU A 1 66 ? 9.297 -11.920 4.114 1.00 0.00 66 LEU A C 4
ATOM 6578 O O . LEU A 1 66 ? 9.821 -12.489 3.157 1.00 0.00 66 LEU A O 4
ATOM 6594 N N . GLU A 1 67 ? 8.557 -10.822 3.990 1.00 0.00 67 GLU A N 4
ATOM 6595 C CA . GLU A 1 67 ? 8.321 -10.219 2.686 1.00 0.00 67 GLU A CA 4
ATOM 6596 C C . GLU A 1 67 ? 8.526 -8.703 2.747 1.00 0.00 67 GLU A C 4
ATOM 6597 O O . GLU A 1 67 ? 7.604 -7.965 3.102 1.00 0.00 67 GLU A O 4
ATOM 6609 N N . PRO A 1 68 ? 9.698 -8.214 2.411 1.00 0.00 68 PRO A N 4
ATOM 6610 C CA . PRO A 1 68 ? 9.968 -6.750 2.437 1.00 0.00 68 PRO A CA 4
ATOM 6611 C C . PRO A 1 68 ? 8.900 -5.988 1.664 1.00 0.00 68 PRO A C 4
ATOM 6612 O O . PRO A 1 68 ? 8.076 -6.598 0.983 1.00 0.00 68 PRO A O 4
ATOM 6623 N N . TYR A 1 69 ? 8.908 -4.665 1.776 1.00 0.00 69 TYR A N 4
ATOM 6624 C CA . TYR A 1 69 ? 7.918 -3.850 1.077 1.00 0.00 69 TYR A CA 4
ATOM 6625 C C . TYR A 1 69 ? 8.592 -2.770 0.244 1.00 0.00 69 TYR A C 4
ATOM 6626 O O . TYR A 1 69 ? 9.455 -2.039 0.730 1.00 0.00 69 TYR A O 4
ATOM 6644 N N . ALA A 1 70 ? 8.179 -2.670 -1.013 1.00 0.00 70 ALA A N 4
ATOM 6645 C CA . ALA A 1 70 ? 8.733 -1.669 -1.915 1.00 0.00 70 ALA A CA 4
ATOM 6646 C C . ALA A 1 70 ? 7.651 -1.153 -2.854 1.00 0.00 70 ALA A C 4
ATOM 6647 O O . ALA A 1 70 ? 7.019 -1.930 -3.570 1.00 0.00 70 ALA A O 4
ATOM 6654 N N . TRP A 1 71 ? 7.438 0.163 -2.839 1.00 0.00 71 TRP A N 4
ATOM 6655 C CA . TRP A 1 71 ? 6.420 0.776 -3.688 1.00 0.00 71 TRP A CA 4
ATOM 6656 C C . TRP A 1 71 ? 7.040 1.836 -4.595 1.00 0.00 71 TRP A C 4
ATOM 6657 O O . TRP A 1 71 ? 7.831 2.666 -4.148 1.00 0.00 71 TRP A O 4
ATOM 6678 N N . ALA A 1 72 ? 6.667 1.800 -5.871 1.00 0.00 72 ALA A N 4
ATOM 6679 C CA . ALA A 1 72 ? 7.185 2.762 -6.836 1.00 0.00 72 ALA A CA 4
ATOM 6680 C C . ALA A 1 72 ? 6.078 3.212 -7.783 1.00 0.00 72 ALA A C 4
ATOM 6681 O O . ALA A 1 72 ? 5.388 2.388 -8.382 1.00 0.00 72 ALA A O 4
ATOM 6688 N N . GLY A 1 73 ? 5.913 4.524 -7.914 1.00 0.00 73 GLY A N 4
ATOM 6689 C CA . GLY A 1 73 ? 4.884 5.070 -8.790 1.00 0.00 73 GLY A CA 4
ATOM 6690 C C . GLY A 1 73 ? 4.805 6.588 -8.660 1.00 0.00 73 GLY A C 4
ATOM 6691 O O . GLY A 1 73 ? 5.742 7.227 -8.180 1.00 0.00 73 GLY A O 4
ATOM 6695 N N . ALA A 1 74 ? 3.680 7.155 -9.091 1.00 0.00 74 ALA A N 4
ATOM 6696 C CA . ALA A 1 74 ? 3.483 8.600 -9.021 1.00 0.00 74 ALA A CA 4
ATOM 6697 C C . ALA A 1 74 ? 2.174 8.926 -8.310 1.00 0.00 74 ALA A C 4
ATOM 6698 O O . ALA A 1 74 ? 1.380 8.033 -8.007 1.00 0.00 74 ALA A O 4
ATOM 6705 N N . THR A 1 75 ? 1.955 10.210 -8.046 1.00 0.00 75 THR A N 4
ATOM 6706 C CA . THR A 1 75 ? 0.738 10.645 -7.368 1.00 0.00 75 THR A CA 4
ATOM 6707 C C . THR A 1 75 ? 0.173 11.896 -8.033 1.00 0.00 75 THR A C 4
ATOM 6708 O O . THR A 1 75 ? 0.849 12.922 -8.120 1.00 0.00 75 THR A O 4
ATOM 6719 N N . TYR A 1 76 ? -1.067 11.805 -8.499 1.00 0.00 76 TYR A N 4
ATOM 6720 C CA . TYR A 1 76 ? -1.712 12.935 -9.155 1.00 0.00 76 TYR A CA 4
ATOM 6721 C C . TYR A 1 76 ? -2.686 13.624 -8.202 1.00 0.00 76 TYR A C 4
ATOM 6722 O O . TYR A 1 76 ? -3.698 13.045 -7.809 1.00 0.00 76 TYR A O 4
ATOM 6740 N N . ASN A 1 77 ? -2.370 14.862 -7.836 1.00 0.00 77 ASN A N 4
ATOM 6741 C CA . ASN A 1 77 ? -3.224 15.621 -6.928 1.00 0.00 77 ASN A CA 4
ATOM 6742 C C . ASN A 1 77 ? -4.329 16.333 -7.702 1.00 0.00 77 ASN A C 4
ATOM 6743 O O . ASN A 1 77 ? -4.155 16.684 -8.868 1.00 0.00 77 ASN A O 4
ATOM 6754 N N . THR A 1 78 ? -5.464 16.543 -7.044 1.00 0.00 78 THR A N 4
ATOM 6755 C CA . THR A 1 78 ? -6.591 17.215 -7.682 1.00 0.00 78 THR A CA 4
ATOM 6756 C C . THR A 1 78 ? -6.154 18.551 -8.273 1.00 0.00 78 THR A C 4
ATOM 6757 O O . THR A 1 78 ? -6.741 19.034 -9.241 1.00 0.00 78 THR A O 4
ATOM 6768 N N . ASP A 1 79 ? -5.118 19.142 -7.685 1.00 0.00 79 ASP A N 4
ATOM 6769 C CA . ASP A 1 79 ? -4.611 20.423 -8.164 1.00 0.00 79 ASP A CA 4
ATOM 6770 C C . ASP A 1 79 ? -3.828 20.237 -9.460 1.00 0.00 79 ASP A C 4
ATOM 6771 O O . ASP A 1 79 ? -3.034 21.095 -9.847 1.00 0.00 79 ASP A O 4
ATOM 6780 N N . ASN A 1 80 ? -4.057 19.110 -10.127 1.00 0.00 80 ASN A N 4
ATOM 6781 C CA . ASN A 1 80 ? -3.369 18.822 -11.379 1.00 0.00 80 ASN A CA 4
ATOM 6782 C C . ASN A 1 80 ? -1.863 18.730 -11.150 1.00 0.00 80 ASN A C 4
ATOM 6783 O O . ASN A 1 80 ? -1.071 19.007 -12.052 1.00 0.00 80 ASN A O 4
ATOM 6794 N N . THR A 1 81 ? -1.476 18.339 -9.942 1.00 0.00 81 THR A N 4
ATOM 6795 C CA . THR A 1 81 ? -0.063 18.214 -9.606 1.00 0.00 81 THR A CA 4
ATOM 6796 C C . THR A 1 81 ? 0.400 16.768 -9.759 1.00 0.00 81 THR A C 4
ATOM 6797 O O . THR A 1 81 ? -0.135 15.866 -9.113 1.00 0.00 81 THR A O 4
ATOM 6808 N N . LEU A 1 82 ? 1.394 16.560 -10.618 1.00 0.00 82 LEU A N 4
ATOM 6809 C CA . LEU A 1 82 ? 1.928 15.221 -10.855 1.00 0.00 82 LEU A CA 4
ATOM 6810 C C . LEU A 1 82 ? 3.399 15.155 -10.460 1.00 0.00 82 LEU A C 4
ATOM 6811 O O . LEU A 1 82 ? 4.235 15.863 -11.022 1.00 0.00 82 LEU A O 4
ATOM 6827 N N . VAL A 1 83 ? 3.710 14.301 -9.491 1.00 0.00 83 VAL A N 4
ATOM 6828 C CA . VAL A 1 83 ? 5.085 14.151 -9.030 1.00 0.00 83 VAL A CA 4
ATOM 6829 C C . VAL A 1 83 ? 5.374 12.690 -8.678 1.00 0.00 83 VAL A C 4
ATOM 6830 O O . VAL A 1 83 ? 4.453 11.928 -8.383 1.00 0.00 83 VAL A O 4
ATOM 6843 N N . PRO A 1 84 ? 6.620 12.285 -8.699 1.00 0.00 84 PRO A N 4
ATOM 6844 C CA . PRO A 1 84 ? 7.010 10.882 -8.370 1.00 0.00 84 PRO A CA 4
ATOM 6845 C C . PRO A 1 84 ? 6.830 10.570 -6.886 1.00 0.00 84 PRO A C 4
ATOM 6846 O O . PRO A 1 84 ? 6.729 11.477 -6.060 1.00 0.00 84 PRO A O 4
ATOM 6857 N N . ALA A 1 85 ? 6.791 9.283 -6.558 1.00 0.00 85 ALA A N 4
ATOM 6858 C CA . ALA A 1 85 ? 6.624 8.864 -5.171 1.00 0.00 85 ALA A CA 4
ATOM 6859 C C . ALA A 1 85 ? 7.442 7.609 -4.888 1.00 0.00 85 ALA A C 4
ATOM 6860 O O . ALA A 1 85 ? 7.451 6.670 -5.684 1.00 0.00 85 ALA A O 4
ATOM 6867 N N . ALA A 1 86 ? 8.128 7.600 -3.749 1.00 0.00 86 ALA A N 4
ATOM 6868 C CA . ALA A 1 86 ? 8.947 6.454 -3.371 1.00 0.00 86 ALA A CA 4
ATOM 6869 C C . ALA A 1 86 ? 8.771 6.134 -1.890 1.00 0.00 86 ALA A C 4
ATOM 6870 O O . ALA A 1 86 ? 8.823 7.027 -1.042 1.00 0.00 86 ALA A O 4
ATOM 6877 N N . GLY A 1 87 ? 8.567 4.857 -1.585 1.00 0.00 87 GLY A N 4
ATOM 6878 C CA . GLY A 1 87 ? 8.385 4.431 -0.203 1.00 0.00 87 GLY A CA 4
ATOM 6879 C C . GLY A 1 87 ? 9.041 3.077 0.038 1.00 0.00 87 GLY A C 4
ATOM 6880 O O . GLY A 1 87 ? 9.342 2.344 -0.905 1.00 0.00 87 GLY A O 4
ATOM 6884 N N . ALA A 1 88 ? 9.262 2.748 1.306 1.00 0.00 88 ALA A N 4
ATOM 6885 C CA . ALA A 1 88 ? 9.885 1.476 1.658 1.00 0.00 88 ALA A CA 4
ATOM 6886 C C . ALA A 1 88 ? 9.399 1.001 3.024 1.00 0.00 88 ALA A C 4
ATOM 6887 O O . ALA A 1 88 ? 9.289 1.789 3.963 1.00 0.00 88 ALA A O 4
ATOM 6894 N N . GLY A 1 89 ? 9.110 -0.292 3.128 1.00 0.00 89 GLY A N 4
ATOM 6895 C CA . GLY A 1 89 ? 8.635 -0.858 4.386 1.00 0.00 89 GLY A CA 4
ATOM 6896 C C . GLY A 1 89 ? 8.823 -2.371 4.410 1.00 0.00 89 GLY A C 4
ATOM 6897 O O . GLY A 1 89 ? 9.617 -2.922 3.649 1.00 0.00 89 GLY A O 4
ATOM 6901 N N . PHE A 1 90 ? 8.083 -3.037 5.293 1.00 0.00 90 PHE A N 4
ATOM 6902 C CA . PHE A 1 90 ? 8.174 -4.488 5.409 1.00 0.00 90 PHE A CA 4
ATOM 6903 C C . PHE A 1 90 ? 6.790 -5.096 5.615 1.00 0.00 90 PHE A C 4
ATOM 6904 O O . PHE A 1 90 ? 5.832 -4.385 5.922 1.00 0.00 90 PHE A O 4
ATOM 6921 N N . ARG A 1 91 ? 6.693 -6.413 5.446 1.00 0.00 91 ARG A N 4
ATOM 6922 C CA . ARG A 1 91 ? 5.421 -7.105 5.619 1.00 0.00 91 ARG A CA 4
ATOM 6923 C C . ARG A 1 91 ? 5.595 -8.329 6.514 1.00 0.00 91 ARG A C 4
ATOM 6924 O O . ARG A 1 91 ? 6.346 -9.249 6.186 1.00 0.00 91 ARG A O 4
ATOM 6945 N N . TYR A 1 92 ? 4.895 -8.323 7.644 1.00 0.00 92 TYR A N 4
ATOM 6946 C CA . TYR A 1 92 ? 4.969 -9.429 8.592 1.00 0.00 92 TYR A CA 4
ATOM 6947 C C . TYR A 1 92 ? 3.566 -9.893 8.974 1.00 0.00 92 TYR A C 4
ATOM 6948 O O . TYR A 1 92 ? 2.818 -9.166 9.627 1.00 0.00 92 TYR A O 4
ATOM 6966 N N . LYS A 1 93 ? 3.215 -11.105 8.556 1.00 0.00 93 LYS A N 4
ATOM 6967 C CA . LYS A 1 93 ? 1.896 -11.651 8.856 1.00 0.00 93 LYS A CA 4
ATOM 6968 C C . LYS A 1 93 ? 1.746 -11.906 10.353 1.00 0.00 93 LYS A C 4
ATOM 6969 O O . LYS A 1 93 ? 2.530 -12.644 10.949 1.00 0.00 93 LYS A O 4
ATOM 6988 N N . VAL A 1 94 ? 0.734 -11.288 10.953 1.00 0.00 94 VAL A N 4
ATOM 6989 C CA . VAL A 1 94 ? 0.487 -11.456 12.382 1.00 0.00 94 VAL A CA 4
ATOM 6990 C C . VAL A 1 94 ? -0.483 -12.607 12.622 1.00 0.00 94 VAL A C 4
ATOM 6991 O O . VAL A 1 94 ? -0.412 -13.289 13.644 1.00 0.00 94 VAL A O 4
ATOM 7004 N N . SER A 1 95 ? -1.387 -12.816 11.672 1.00 0.00 95 SER A N 4
ATOM 7005 C CA . SER A 1 95 ? -2.369 -13.888 11.786 1.00 0.00 95 SER A CA 4
ATOM 7006 C C . SER A 1 95 ? -2.547 -14.590 10.442 1.00 0.00 95 SER A C 4
ATOM 7007 O O . SER A 1 95 ? -2.168 -14.055 9.400 1.00 0.00 95 SER A O 4
ATOM 7015 N N . PRO A 1 96 ? -3.112 -15.769 10.446 1.00 0.00 96 PRO A N 4
ATOM 7016 C CA . PRO A 1 96 ? -3.339 -16.555 9.198 1.00 0.00 96 PRO A CA 4
ATOM 7017 C C . PRO A 1 96 ? -4.409 -15.930 8.307 1.00 0.00 96 PRO A C 4
ATOM 7018 O O . PRO A 1 96 ? -4.605 -16.357 7.169 1.00 0.00 96 PRO A O 4
ATOM 7029 N N . GLU A 1 97 ? -5.101 -14.921 8.833 1.00 0.00 97 GLU A N 4
ATOM 7030 C CA . GLU A 1 97 ? -6.153 -14.244 8.078 1.00 0.00 97 GLU A CA 4
ATOM 7031 C C . GLU A 1 97 ? -5.880 -12.745 7.994 1.00 0.00 97 GLU A C 4
ATOM 7032 O O . GLU A 1 97 ? -6.312 -12.083 7.050 1.00 0.00 97 GLU A O 4
ATOM 7044 N N . VAL A 1 98 ? -5.166 -12.220 8.985 1.00 0.00 98 VAL A N 4
ATOM 7045 C CA . VAL A 1 98 ? -4.842 -10.795 9.018 1.00 0.00 98 VAL A CA 4
ATOM 7046 C C . VAL A 1 98 ? -3.337 -10.581 8.877 1.00 0.00 98 VAL A C 4
ATOM 7047 O O . VAL A 1 98 ? -2.541 -11.333 9.439 1.00 0.00 98 VAL A O 4
ATOM 7060 N N . LYS A 1 99 ? -2.961 -9.548 8.125 1.00 0.00 99 LYS A N 4
ATOM 7061 C CA . LYS A 1 99 ? -1.550 -9.235 7.915 1.00 0.00 99 LYS A CA 4
ATOM 7062 C C . LYS A 1 99 ? -1.262 -7.786 8.294 1.00 0.00 99 LYS A C 4
ATOM 7063 O O . LYS A 1 99 ? -2.086 -6.900 8.067 1.00 0.00 99 LYS A O 4
ATOM 7082 N N . LEU A 1 100 ? -0.086 -7.553 8.875 1.00 0.00 100 LEU A N 4
ATOM 7083 C CA . LEU A 1 100 ? 0.301 -6.207 9.286 1.00 0.00 100 LEU A CA 4
ATOM 7084 C C . LEU A 1 100 ? 1.365 -5.642 8.349 1.00 0.00 100 LEU A C 4
ATOM 7085 O O . LEU A 1 100 ? 2.211 -6.376 7.840 1.00 0.00 100 LEU A O 4
ATOM 7101 N N . VAL A 1 101 ? 1.314 -4.331 8.128 1.00 0.00 101 VAL A N 4
ATOM 7102 C CA . VAL A 1 101 ? 2.280 -3.677 7.252 1.00 0.00 101 VAL A CA 4
ATOM 7103 C C . VAL A 1 101 ? 2.726 -2.343 7.846 1.00 0.00 101 VAL A C 4
ATOM 7104 O O . VAL A 1 101 ? 1.969 -1.684 8.556 1.00 0.00 101 VAL A O 4
ATOM 7117 N N . VAL A 1 102 ? 3.957 -1.948 7.536 1.00 0.00 102 VAL A N 4
ATOM 7118 C CA . VAL A 1 102 ? 4.495 -0.693 8.025 1.00 0.00 102 VAL A CA 4
ATOM 7119 C C . VAL A 1 102 ? 5.424 -0.100 6.978 1.00 0.00 102 VAL A C 4
ATOM 7120 O O . VAL A 1 102 ? 6.508 -0.625 6.721 1.00 0.00 102 VAL A O 4
ATOM 7133 N N . GLU A 1 103 ? 4.988 0.990 6.378 1.00 0.00 103 GLU A N 4
ATOM 7134 C CA . GLU A 1 103 ? 5.781 1.654 5.349 1.00 0.00 103 GLU A CA 4
ATOM 7135 C C . GLU A 1 103 ? 5.691 3.169 5.486 1.00 0.00 103 GLU A C 4
ATOM 7136 O O . GLU A 1 103 ? 4.705 3.700 5.998 1.00 0.00 103 GLU A O 4
ATOM 7148 N N . TYR A 1 104 ? 6.732 3.857 5.022 1.00 0.00 104 TYR A N 4
ATOM 7149 C CA . TYR A 1 104 ? 6.776 5.314 5.089 1.00 0.00 104 TYR A CA 4
ATOM 7150 C C . TYR A 1 104 ? 6.999 5.902 3.700 1.00 0.00 104 TYR A C 4
ATOM 7151 O O . TYR A 1 104 ? 7.803 5.390 2.920 1.00 0.00 104 TYR A O 4
ATOM 7169 N N . GLY A 1 105 ? 6.282 6.979 3.396 1.00 0.00 105 GLY A N 4
ATOM 7170 C CA . GLY A 1 105 ? 6.410 7.629 2.097 1.00 0.00 105 GLY A CA 4
ATOM 7171 C C . GLY A 1 105 ? 7.497 8.697 2.127 1.00 0.00 105 GLY A C 4
ATOM 7172 O O . GLY A 1 105 ? 7.602 9.464 3.084 1.00 0.00 105 GLY A O 4
ATOM 7176 N N . TRP A 1 106 ? 8.304 8.741 1.071 1.00 0.00 106 TRP A N 4
ATOM 7177 C CA . TRP A 1 106 ? 9.381 9.721 0.985 1.00 0.00 106 TRP A CA 4
ATOM 7178 C C . TRP A 1 106 ? 9.569 10.184 -0.455 1.00 0.00 106 TRP A C 4
ATOM 7179 O O . TRP A 1 106 ? 9.544 9.378 -1.384 1.00 0.00 106 TRP A O 4
ATOM 7200 N N . ASN A 1 107 ? 9.757 11.487 -0.634 1.00 0.00 107 ASN A N 4
ATOM 7201 C CA . ASN A 1 107 ? 9.948 12.048 -1.966 1.00 0.00 107 ASN A CA 4
ATOM 7202 C C . ASN A 1 107 ? 10.875 13.258 -1.909 1.00 0.00 107 ASN A C 4
ATOM 7203 O O . ASN A 1 107 ? 10.648 14.190 -1.138 1.00 0.00 107 ASN A O 4
ATOM 7214 N N . ASN A 1 108 ? 11.920 13.235 -2.730 1.00 0.00 108 ASN A N 4
ATOM 7215 C CA . ASN A 1 108 ? 12.875 14.336 -2.764 1.00 0.00 108 ASN A CA 4
ATOM 7216 C C . ASN A 1 108 ? 13.326 14.698 -1.353 1.00 0.00 108 ASN A C 4
ATOM 7217 O O . ASN A 1 108 ? 13.008 13.998 -0.391 1.00 0.00 108 ASN A O 4
ATOM 7228 N N . SER A 1 109 ? 14.068 15.793 -1.235 1.00 0.00 109 SER A N 4
ATOM 7229 C CA . SER A 1 109 ? 14.556 16.238 0.065 1.00 0.00 109 SER A CA 4
ATOM 7230 C C . SER A 1 109 ? 13.446 16.937 0.842 1.00 0.00 109 SER A C 4
ATOM 7231 O O . SER A 1 109 ? 13.308 18.159 0.782 1.00 0.00 109 SER A O 4
ATOM 7239 N N . SER A 1 110 ? 12.658 16.154 1.573 1.00 0.00 110 SER A N 4
ATOM 7240 C CA . SER A 1 110 ? 11.562 16.710 2.358 1.00 0.00 110 SER A CA 4
ATOM 7241 C C . SER A 1 110 ? 11.200 15.779 3.511 1.00 0.00 110 SER A C 4
ATOM 7242 O O . SER A 1 110 ? 11.655 14.637 3.564 1.00 0.00 110 SER A O 4
ATOM 7250 N N . LEU A 1 111 ? 10.377 16.275 4.429 1.00 0.00 111 LEU A N 4
ATOM 7251 C CA . LEU A 1 111 ? 9.957 15.478 5.577 1.00 0.00 111 LEU A CA 4
ATOM 7252 C C . LEU A 1 111 ? 9.331 14.165 5.117 1.00 0.00 111 LEU A C 4
ATOM 7253 O O . LEU A 1 111 ? 8.790 14.079 4.014 1.00 0.00 111 LEU A O 4
ATOM 7269 N N . GLN A 1 112 ? 9.408 13.148 5.971 1.00 0.00 112 GLN A N 4
ATOM 7270 C CA . GLN A 1 112 ? 8.848 11.840 5.646 1.00 0.00 112 GLN A CA 4
ATOM 7271 C C . GLN A 1 112 ? 7.596 11.573 6.477 1.00 0.00 112 GLN A C 4
ATOM 7272 O O . GLN A 1 112 ? 7.219 12.382 7.325 1.00 0.00 112 GLN A O 4
ATOM 7286 N N . PHE A 1 113 ? 6.956 10.437 6.226 1.00 0.00 113 PHE A N 4
ATOM 7287 C CA . PHE A 1 113 ? 5.746 10.075 6.955 1.00 0.00 113 PHE A CA 4
ATOM 7288 C C . PHE A 1 113 ? 5.701 8.571 7.209 1.00 0.00 113 PHE A C 4
ATOM 7289 O O . PHE A 1 113 ? 6.256 7.787 6.441 1.00 0.00 113 PHE A O 4
ATOM 7306 N N . LEU A 1 114 ? 5.035 8.180 8.293 1.00 0.00 114 LEU A N 4
ATOM 7307 C CA . LEU A 1 114 ? 4.916 6.767 8.647 1.00 0.00 114 LEU A CA 4
ATOM 7308 C C . LEU A 1 114 ? 3.453 6.396 8.853 1.00 0.00 114 LEU A C 4
ATOM 7309 O O . LEU A 1 114 ? 2.673 7.184 9.387 1.00 0.00 114 LEU A O 4
ATOM 7325 N N . GLN A 1 115 ? 3.079 5.192 8.425 1.00 0.00 115 GLN A N 4
ATOM 7326 C CA . GLN A 1 115 ? 1.701 4.742 8.574 1.00 0.00 115 GLN A CA 4
ATOM 7327 C C . GLN A 1 115 ? 1.628 3.222 8.651 1.00 0.00 115 GLN A C 4
ATOM 7328 O O . GLN A 1 115 ? 2.503 2.520 8.141 1.00 0.00 115 GLN A O 4
ATOM 7342 N N . ALA A 1 116 ? 0.573 2.722 9.291 1.00 0.00 116 ALA A N 4
ATOM 7343 C CA . ALA A 1 116 ? 0.374 1.284 9.432 1.00 0.00 116 ALA A CA 4
ATOM 7344 C C . ALA A 1 116 ? -0.926 0.866 8.756 1.00 0.00 116 ALA A C 4
ATOM 7345 O O . ALA A 1 116 ? -1.934 1.567 8.846 1.00 0.00 116 ALA A O 4
ATOM 7352 N N . GLY A 1 117 ? -0.895 -0.276 8.076 1.00 0.00 117 GLY A N 4
ATOM 7353 C CA . GLY A 1 117 ? -2.079 -0.773 7.381 1.00 0.00 117 GLY A CA 4
ATOM 7354 C C . GLY A 1 117 ? -2.309 -2.251 7.668 1.00 0.00 117 GLY A C 4
ATOM 7355 O O . GLY A 1 117 ? -1.490 -2.905 8.316 1.00 0.00 117 GLY A O 4
ATOM 7359 N N . LEU A 1 118 ? -3.428 -2.773 7.179 1.00 0.00 118 LEU A N 4
ATOM 7360 C CA . LEU A 1 118 ? -3.764 -4.177 7.383 1.00 0.00 118 LEU A CA 4
ATOM 7361 C C . LEU A 1 118 ? -4.303 -4.786 6.093 1.00 0.00 118 LEU A C 4
ATOM 7362 O O . LEU A 1 118 ? -5.097 -4.163 5.388 1.00 0.00 118 LEU A O 4
ATOM 7378 N N . SER A 1 119 ? -3.865 -6.003 5.788 1.00 0.00 119 SER A N 4
ATOM 7379 C CA . SER A 1 119 ? -4.310 -6.682 4.576 1.00 0.00 119 SER A CA 4
ATOM 7380 C C . SER A 1 119 ? -5.400 -7.699 4.901 1.00 0.00 119 SER A C 4
ATOM 7381 O O . SER A 1 119 ? -5.325 -8.406 5.906 1.00 0.00 119 SER A O 4
ATOM 7389 N N . TYR A 1 120 ? -6.412 -7.768 4.040 1.00 0.00 120 TYR A N 4
ATOM 7390 C CA . TYR A 1 120 ? -7.514 -8.701 4.239 1.00 0.00 120 TYR A CA 4
ATOM 7391 C C . TYR A 1 120 ? -7.876 -9.390 2.928 1.00 0.00 120 TYR A C 4
ATOM 7392 O O . TYR A 1 120 ? -8.396 -8.758 2.007 1.00 0.00 120 TYR A O 4
ATOM 7410 N N . ARG A 1 121 ? -7.599 -10.687 2.848 1.00 0.00 121 ARG A N 4
ATOM 7411 C CA . ARG A 1 121 ? -7.900 -11.450 1.642 1.00 0.00 121 ARG A CA 4
ATOM 7412 C C . ARG A 1 121 ? -9.360 -11.896 1.641 1.00 0.00 121 ARG A C 4
ATOM 7413 O O . ARG A 1 121 ? -9.881 -12.345 2.661 1.00 0.00 121 ARG A O 4
ATOM 7434 N N . ILE A 1 122 ? -10.011 -11.767 0.489 1.00 0.00 122 ILE A N 4
ATOM 7435 C CA . ILE A 1 122 ? -11.410 -12.160 0.368 1.00 0.00 122 ILE A CA 4
ATOM 7436 C C . ILE A 1 122 ? -11.522 -13.620 -0.061 1.00 0.00 122 ILE A C 4
ATOM 7437 O O . ILE A 1 122 ? -11.854 -14.490 0.744 1.00 0.00 122 ILE A O 4
ATOM 7453 N N . GLN A 1 123 ? -11.244 -13.882 -1.335 1.00 0.00 123 GLN A N 4
ATOM 7454 C CA . GLN A 1 123 ? -11.316 -15.240 -1.859 1.00 0.00 123 GLN A CA 4
ATOM 7455 C C . GLN A 1 123 ? -10.316 -15.422 -3.002 1.00 0.00 123 GLN A C 4
ATOM 7456 O O . GLN A 1 123 ? -9.913 -14.448 -3.638 1.00 0.00 123 GLN A O 4
ATOM 7470 N N . PRO A 1 124 ? -9.910 -16.638 -3.279 1.00 0.00 124 PRO A N 4
ATOM 7471 C CA . PRO A 1 124 ? -8.937 -16.926 -4.374 1.00 0.00 124 PRO A CA 4
ATOM 7472 C C . PRO A 1 124 ? -9.546 -16.703 -5.756 1.00 0.00 124 PRO A C 4
ATOM 7473 O O . PRO A 1 124 ? -10.573 -16.049 -5.830 1.00 0.00 124 PRO A O 4
ATOM 7485 N N . MET A 1 1 ? -4.909 -24.976 -5.097 1.00 0.00 1 MET A N 5
ATOM 7486 C CA . MET A 1 1 ? -5.952 -24.544 -4.126 1.00 0.00 1 MET A CA 5
ATOM 7487 C C . MET A 1 1 ? -6.635 -23.283 -4.644 1.00 0.00 1 MET A C 5
ATOM 7488 O O . MET A 1 1 ? -6.565 -22.226 -4.017 1.00 0.00 1 MET A O 5
ATOM 7504 N N . GLN A 1 2 ? -7.295 -23.403 -5.791 1.00 0.00 2 GLN A N 5
ATOM 7505 C CA . GLN A 1 2 ? -7.988 -22.264 -6.385 1.00 0.00 2 GLN A CA 5
ATOM 7506 C C . GLN A 1 2 ? -7.057 -21.058 -6.474 1.00 0.00 2 GLN A C 5
ATOM 7507 O O . GLN A 1 2 ? -6.007 -21.118 -7.113 1.00 0.00 2 GLN A O 5
ATOM 7521 N N . ASP A 1 3 ? -7.451 -19.965 -5.829 1.00 0.00 3 ASP A N 5
ATOM 7522 C CA . ASP A 1 3 ? -6.644 -18.750 -5.843 1.00 0.00 3 ASP A CA 5
ATOM 7523 C C . ASP A 1 3 ? -6.083 -18.495 -7.237 1.00 0.00 3 ASP A C 5
ATOM 7524 O O . ASP A 1 3 ? -4.947 -18.863 -7.538 1.00 0.00 3 ASP A O 5
ATOM 7533 N N . GLY A 1 4 ? -6.888 -17.866 -8.088 1.00 0.00 4 GLY A N 5
ATOM 7534 C CA . GLY A 1 4 ? -6.461 -17.567 -9.449 1.00 0.00 4 GLY A CA 5
ATOM 7535 C C . GLY A 1 4 ? -5.938 -16.139 -9.556 1.00 0.00 4 GLY A C 5
ATOM 7536 O O . GLY A 1 4 ? -6.032 -15.358 -8.607 1.00 0.00 4 GLY A O 5
ATOM 7540 N N . PRO A 1 5 ? -5.393 -15.790 -10.689 1.00 0.00 5 PRO A N 5
ATOM 7541 C CA . PRO A 1 5 ? -4.840 -14.427 -10.934 1.00 0.00 5 PRO A CA 5
ATOM 7542 C C . PRO A 1 5 ? -5.942 -13.381 -11.088 1.00 0.00 5 PRO A C 5
ATOM 7543 O O . PRO A 1 5 ? -7.056 -13.695 -11.505 1.00 0.00 5 PRO A O 5
ATOM 7554 N N . GLY A 1 6 ? -5.620 -12.137 -10.745 1.00 0.00 6 GLY A N 5
ATOM 7555 C CA . GLY A 1 6 ? -6.589 -11.054 -10.849 1.00 0.00 6 GLY A CA 5
ATOM 7556 C C . GLY A 1 6 ? -7.375 -10.898 -9.551 1.00 0.00 6 GLY A C 5
ATOM 7557 O O . GLY A 1 6 ? -8.399 -10.216 -9.511 1.00 0.00 6 GLY A O 5
ATOM 7561 N N . THR A 1 7 ? -6.888 -11.537 -8.492 1.00 0.00 7 THR A N 5
ATOM 7562 C CA . THR A 1 7 ? -7.553 -11.463 -7.196 1.00 0.00 7 THR A CA 5
ATOM 7563 C C . THR A 1 7 ? -7.731 -10.011 -6.766 1.00 0.00 7 THR A C 5
ATOM 7564 O O . THR A 1 7 ? -7.034 -9.122 -7.253 1.00 0.00 7 THR A O 5
ATOM 7575 N N . LEU A 1 8 ? -8.669 -9.781 -5.850 1.00 0.00 8 LEU A N 5
ATOM 7576 C CA . LEU A 1 8 ? -8.934 -8.433 -5.359 1.00 0.00 8 LEU A CA 5
ATOM 7577 C C . LEU A 1 8 ? -8.994 -8.428 -3.835 1.00 0.00 8 LEU A C 5
ATOM 7578 O O . LEU A 1 8 ? -9.645 -9.277 -3.227 1.00 0.00 8 LEU A O 5
ATOM 7594 N N . ASP A 1 9 ? -8.307 -7.468 -3.222 1.00 0.00 9 ASP A N 5
ATOM 7595 C CA . ASP A 1 9 ? -8.290 -7.367 -1.769 1.00 0.00 9 ASP A CA 5
ATOM 7596 C C . ASP A 1 9 ? -8.365 -5.910 -1.326 1.00 0.00 9 ASP A C 5
ATOM 7597 O O . ASP A 1 9 ? -7.927 -5.010 -2.043 1.00 0.00 9 ASP A O 5
ATOM 7606 N N . VAL A 1 10 ? -8.920 -5.688 -0.139 1.00 0.00 10 VAL A N 5
ATOM 7607 C CA . VAL A 1 10 ? -9.046 -4.338 0.399 1.00 0.00 10 VAL A CA 5
ATOM 7608 C C . VAL A 1 10 ? -8.016 -4.112 1.499 1.00 0.00 10 VAL A C 5
ATOM 7609 O O . VAL A 1 10 ? -7.726 -5.015 2.283 1.00 0.00 10 VAL A O 5
ATOM 7622 N N . PHE A 1 11 ? -7.464 -2.905 1.555 1.00 0.00 11 PHE A N 5
ATOM 7623 C CA . PHE A 1 11 ? -6.464 -2.587 2.566 1.00 0.00 11 PHE A CA 5
ATOM 7624 C C . PHE A 1 11 ? -6.451 -1.093 2.872 1.00 0.00 11 PHE A C 5
ATOM 7625 O O . PHE A 1 11 ? -6.609 -0.264 1.975 1.00 0.00 11 PHE A O 5
ATOM 7642 N N . VAL A 1 12 ? -6.249 -0.761 4.145 1.00 0.00 12 VAL A N 5
ATOM 7643 C CA . VAL A 1 12 ? -6.203 0.633 4.570 1.00 0.00 12 VAL A CA 5
ATOM 7644 C C . VAL A 1 12 ? -4.777 1.014 4.954 1.00 0.00 12 VAL A C 5
ATOM 7645 O O . VAL A 1 12 ? -3.984 0.157 5.346 1.00 0.00 12 VAL A O 5
ATOM 7658 N N . ALA A 1 13 ? -4.456 2.299 4.845 1.00 0.00 13 ALA A N 5
ATOM 7659 C CA . ALA A 1 13 ? -3.131 2.775 5.189 1.00 0.00 13 ALA A CA 5
ATOM 7660 C C . ALA A 1 13 ? -3.186 4.250 5.557 1.00 0.00 13 ALA A C 5
ATOM 7661 O O . ALA A 1 13 ? -3.448 5.107 4.712 1.00 0.00 13 ALA A O 5
ATOM 7668 N N . ALA A 1 14 ? -2.930 4.532 6.820 1.00 0.00 14 ALA A N 5
ATOM 7669 C CA . ALA A 1 14 ? -2.942 5.906 7.312 1.00 0.00 14 ALA A CA 5
ATOM 7670 C C . ALA A 1 14 ? -1.518 6.435 7.444 1.00 0.00 14 ALA A C 5
ATOM 7671 O O . ALA A 1 14 ? -0.652 5.774 8.015 1.00 0.00 14 ALA A O 5
ATOM 7678 N N . GLY A 1 15 ? -1.281 7.630 6.908 1.00 0.00 15 GLY A N 5
ATOM 7679 C CA . GLY A 1 15 ? 0.043 8.237 6.967 1.00 0.00 15 GLY A CA 5
ATOM 7680 C C . GLY A 1 15 ? 0.084 9.372 7.984 1.00 0.00 15 GLY A C 5
ATOM 7681 O O . GLY A 1 15 ? -0.933 10.007 8.263 1.00 0.00 15 GLY A O 5
ATOM 7685 N N . TRP A 1 16 ? 1.268 9.621 8.534 1.00 0.00 16 TRP A N 5
ATOM 7686 C CA . TRP A 1 16 ? 1.437 10.684 9.518 1.00 0.00 16 TRP A CA 5
ATOM 7687 C C . TRP A 1 16 ? 2.741 11.436 9.274 1.00 0.00 16 TRP A C 5
ATOM 7688 O O . TRP A 1 16 ? 3.819 10.839 9.255 1.00 0.00 16 TRP A O 5
ATOM 7709 N N . ASN A 1 17 ? 2.638 12.747 9.085 1.00 0.00 17 ASN A N 5
ATOM 7710 C CA . ASN A 1 17 ? 3.818 13.570 8.841 1.00 0.00 17 ASN A CA 5
ATOM 7711 C C . ASN A 1 17 ? 4.279 14.245 10.128 1.00 0.00 17 ASN A C 5
ATOM 7712 O O . ASN A 1 17 ? 3.464 14.610 10.976 1.00 0.00 17 ASN A O 5
ATOM 7723 N N . THR A 1 18 ? 5.591 14.407 10.268 1.00 0.00 18 THR A N 5
ATOM 7724 C CA . THR A 1 18 ? 6.150 15.041 11.456 1.00 0.00 18 THR A CA 5
ATOM 7725 C C . THR A 1 18 ? 5.456 16.372 11.732 1.00 0.00 18 THR A C 5
ATOM 7726 O O . THR A 1 18 ? 5.444 16.854 12.864 1.00 0.00 18 THR A O 5
ATOM 7737 N N . ASP A 1 19 ? 4.878 16.958 10.688 1.00 0.00 19 ASP A N 5
ATOM 7738 C CA . ASP A 1 19 ? 4.185 18.233 10.830 1.00 0.00 19 ASP A CA 5
ATOM 7739 C C . ASP A 1 19 ? 2.902 18.058 11.636 1.00 0.00 19 ASP A C 5
ATOM 7740 O O . ASP A 1 19 ? 2.089 18.978 11.736 1.00 0.00 19 ASP A O 5
ATOM 7749 N N . ASN A 1 20 ? 2.727 16.873 12.210 1.00 0.00 20 ASN A N 5
ATOM 7750 C CA . ASN A 1 20 ? 1.539 16.589 13.006 1.00 0.00 20 ASN A CA 5
ATOM 7751 C C . ASN A 1 20 ? 0.295 16.567 12.126 1.00 0.00 20 ASN A C 5
ATOM 7752 O O . ASN A 1 20 ? -0.799 16.918 12.569 1.00 0.00 20 ASN A O 5
ATOM 7763 N N . THR A 1 21 ? 0.468 16.151 10.875 1.00 0.00 21 THR A N 5
ATOM 7764 C CA . THR A 1 21 ? -0.648 16.086 9.938 1.00 0.00 21 THR A CA 5
ATOM 7765 C C . THR A 1 21 ? -1.135 14.648 9.787 1.00 0.00 21 THR A C 5
ATOM 7766 O O . THR A 1 21 ? -0.335 13.712 9.747 1.00 0.00 21 THR A O 5
ATOM 7777 N N . ILE A 1 22 ? -2.451 14.480 9.703 1.00 0.00 22 ILE A N 5
ATOM 7778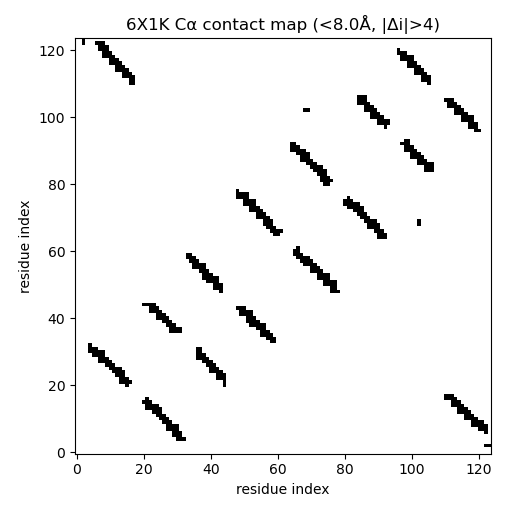 C CA . ILE A 1 22 ? -3.035 13.152 9.557 1.00 0.00 22 ILE A CA 5
ATOM 7779 C C . ILE A 1 22 ? -3.459 12.907 8.112 1.00 0.00 22 ILE A C 5
ATOM 7780 O O . ILE A 1 22 ? -3.906 13.825 7.423 1.00 0.00 22 ILE A O 5
ATOM 7796 N N . GLU A 1 23 ? -3.321 11.662 7.662 1.00 0.00 23 GLU A N 5
ATOM 7797 C CA . GLU A 1 23 ? -3.695 11.307 6.299 1.00 0.00 23 GLU A CA 5
ATOM 7798 C C . GLU A 1 23 ? -4.468 9.991 6.284 1.00 0.00 23 GLU A C 5
ATOM 7799 O O . GLU A 1 23 ? -4.215 9.104 7.100 1.00 0.00 23 GLU A O 5
ATOM 7811 N N . ILE A 1 24 ? -5.411 9.876 5.353 1.00 0.00 24 ILE A N 5
ATOM 7812 C CA . ILE A 1 24 ? -6.220 8.667 5.239 1.00 0.00 24 ILE A CA 5
ATOM 7813 C C . ILE A 1 24 ? -6.247 8.175 3.796 1.00 0.00 24 ILE A C 5
ATOM 7814 O O . ILE A 1 24 ? -6.629 8.911 2.886 1.00 0.00 24 ILE A O 5
ATOM 7830 N N . THR A 1 25 ? -5.837 6.927 3.593 1.00 0.00 25 THR A N 5
ATOM 7831 C CA . THR A 1 25 ? -5.816 6.347 2.256 1.00 0.00 25 THR A CA 5
ATOM 7832 C C . THR A 1 25 ? -6.356 4.919 2.284 1.00 0.00 25 THR A C 5
ATOM 7833 O O . THR A 1 25 ? -5.910 4.093 3.081 1.00 0.00 25 THR A O 5
ATOM 7844 N N . GLY A 1 26 ? -7.315 4.638 1.410 1.00 0.00 26 GLY A N 5
ATOM 7845 C CA . GLY A 1 26 ? -7.909 3.308 1.343 1.00 0.00 26 GLY A CA 5
ATOM 7846 C C . GLY A 1 26 ? -8.308 2.960 -0.087 1.00 0.00 26 GLY A C 5
ATOM 7847 O O . GLY A 1 26 ? -8.762 3.820 -0.841 1.00 0.00 26 GLY A O 5
ATOM 7851 N N . GLY A 1 27 ? -8.135 1.695 -0.453 1.00 0.00 27 GLY A N 5
ATOM 7852 C CA . GLY A 1 27 ? -8.481 1.246 -1.798 1.00 0.00 27 GLY A CA 5
ATOM 7853 C C . GLY A 1 27 ? -8.345 -0.268 -1.919 1.00 0.00 27 GLY A C 5
ATOM 7854 O O . GLY A 1 27 ? -8.545 -0.998 -0.948 1.00 0.00 27 GLY A O 5
ATOM 7858 N N . ALA A 1 28 ? -8.005 -0.732 -3.116 1.00 0.00 28 ALA A N 5
ATOM 7859 C CA . ALA A 1 28 ? -7.846 -2.162 -3.354 1.00 0.00 28 ALA A CA 5
ATOM 7860 C C . ALA A 1 28 ? -6.606 -2.428 -4.202 1.00 0.00 28 ALA A C 5
ATOM 7861 O O . ALA A 1 28 ? -6.005 -1.502 -4.750 1.00 0.00 28 ALA A O 5
ATOM 7868 N N . THR A 1 29 ? -6.228 -3.697 -4.310 1.00 0.00 29 THR A N 5
ATOM 7869 C CA . THR A 1 29 ? -5.057 -4.073 -5.095 1.00 0.00 29 THR A CA 5
ATOM 7870 C C . THR A 1 29 ? -5.340 -5.327 -5.915 1.00 0.00 29 THR A C 5
ATOM 7871 O O . THR A 1 29 ? -6.181 -6.146 -5.542 1.00 0.00 29 THR A O 5
ATOM 7882 N N . TYR A 1 30 ? -4.633 -5.467 -7.032 1.00 0.00 30 TYR A N 5
ATOM 7883 C CA . TYR A 1 30 ? -4.812 -6.626 -7.900 1.00 0.00 30 TYR A CA 5
ATOM 7884 C C . TYR A 1 30 ? -3.642 -7.592 -7.745 1.00 0.00 30 TYR A C 5
ATOM 7885 O O . TYR A 1 30 ? -2.488 -7.223 -7.959 1.00 0.00 30 TYR A O 5
ATOM 7903 N N . GLN A 1 31 ? -3.949 -8.831 -7.371 1.00 0.00 31 GLN A N 5
ATOM 7904 C CA . GLN A 1 31 ? -2.913 -9.840 -7.188 1.00 0.00 31 GLN A CA 5
ATOM 7905 C C . GLN A 1 31 ? -2.819 -10.744 -8.413 1.00 0.00 31 GLN A C 5
ATOM 7906 O O . GLN A 1 31 ? -3.599 -11.685 -8.565 1.00 0.00 31 GLN A O 5
ATOM 7920 N N . LEU A 1 32 ? -1.857 -10.454 -9.284 1.00 0.00 32 LEU A N 5
ATOM 7921 C CA . LEU A 1 32 ? -1.669 -11.249 -10.491 1.00 0.00 32 LEU A CA 5
ATOM 7922 C C . LEU A 1 32 ? -0.707 -12.402 -10.223 1.00 0.00 32 LEU A C 5
ATOM 7923 O O . LEU A 1 32 ? -0.758 -13.436 -10.890 1.00 0.00 32 LEU A O 5
ATOM 7939 N N . SER A 1 33 ? 0.168 -12.217 -9.239 1.00 0.00 33 SER A N 5
ATOM 7940 C CA . SER A 1 33 ? 1.136 -13.247 -8.885 1.00 0.00 33 SER A CA 5
ATOM 7941 C C . SER A 1 33 ? 2.016 -12.777 -7.728 1.00 0.00 33 SER A C 5
ATOM 7942 O O . SER A 1 33 ? 2.084 -11.582 -7.437 1.00 0.00 33 SER A O 5
ATOM 7950 N N . PRO A 1 34 ? 2.686 -13.687 -7.069 1.00 0.00 34 PRO A N 5
ATOM 7951 C CA . PRO A 1 34 ? 3.578 -13.354 -5.921 1.00 0.00 34 PRO A CA 5
ATOM 7952 C C . PRO A 1 34 ? 4.842 -12.625 -6.368 1.00 0.00 34 PRO A C 5
ATOM 7953 O O . PRO A 1 34 ? 5.637 -12.177 -5.540 1.00 0.00 34 PRO A O 5
ATOM 7964 N N . TYR A 1 35 ? 5.022 -12.511 -7.679 1.00 0.00 35 TYR A N 5
ATOM 7965 C CA . TYR A 1 35 ? 6.194 -11.836 -8.224 1.00 0.00 35 TYR A CA 5
ATOM 7966 C C . TYR A 1 35 ? 6.025 -10.321 -8.157 1.00 0.00 35 TYR A C 5
ATOM 7967 O O . TYR A 1 35 ? 6.891 -9.612 -7.646 1.00 0.00 35 TYR A O 5
ATOM 7985 N N . ILE A 1 36 ? 4.906 -9.830 -8.681 1.00 0.00 36 ILE A N 5
ATOM 7986 C CA . ILE A 1 36 ? 4.639 -8.396 -8.677 1.00 0.00 36 ILE A CA 5
ATOM 7987 C C . ILE A 1 36 ? 3.168 -8.120 -8.383 1.00 0.00 36 ILE A C 5
ATOM 7988 O O . ILE A 1 36 ? 2.294 -8.908 -8.744 1.00 0.00 36 ILE A O 5
ATOM 8004 N N . MET A 1 37 ? 2.905 -6.993 -7.726 1.00 0.00 37 MET A N 5
ATOM 8005 C CA . MET A 1 37 ? 1.537 -6.615 -7.387 1.00 0.00 37 MET A CA 5
ATOM 8006 C C . MET A 1 37 ? 1.287 -5.151 -7.734 1.00 0.00 37 MET A C 5
ATOM 8007 O O . MET A 1 37 ? 2.204 -4.329 -7.689 1.00 0.00 37 MET A O 5
ATOM 8021 N N . VAL A 1 38 ? 0.043 -4.832 -8.079 1.00 0.00 38 VAL A N 5
ATOM 8022 C CA . VAL A 1 38 ? -0.319 -3.463 -8.433 1.00 0.00 38 VAL A CA 5
ATOM 8023 C C . VAL A 1 38 ? -1.156 -2.825 -7.330 1.00 0.00 38 VAL A C 5
ATOM 8024 O O . VAL A 1 38 ? -2.113 -3.424 -6.840 1.00 0.00 38 VAL A O 5
ATOM 8037 N N . LYS A 1 39 ? -0.787 -1.607 -6.943 1.00 0.00 39 LYS A N 5
ATOM 8038 C CA . LYS A 1 39 ? -1.510 -0.893 -5.896 1.00 0.00 39 LYS A CA 5
ATOM 8039 C C . LYS A 1 39 ? -2.360 0.222 -6.497 1.00 0.00 39 LYS A C 5
ATOM 8040 O O . LYS A 1 39 ? -1.904 0.963 -7.367 1.00 0.00 39 LYS A O 5
ATOM 8059 N N . ALA A 1 40 ? -3.599 0.332 -6.027 1.00 0.00 40 ALA A N 5
ATOM 8060 C CA . ALA A 1 40 ? -4.504 1.361 -6.528 1.00 0.00 40 ALA A CA 5
ATOM 8061 C C . ALA A 1 40 ? -5.499 1.771 -5.446 1.00 0.00 40 ALA A C 5
ATOM 8062 O O . ALA A 1 40 ? -6.119 0.922 -4.806 1.00 0.00 40 ALA A O 5
ATOM 8069 N N . GLY A 1 41 ? -5.645 3.077 -5.247 1.00 0.00 41 GLY A N 5
ATOM 8070 C CA . GLY A 1 41 ? -6.567 3.588 -4.240 1.00 0.00 41 GLY A CA 5
ATOM 8071 C C . GLY A 1 41 ? -6.682 5.106 -4.326 1.00 0.00 41 GLY A C 5
ATOM 8072 O O . GLY A 1 41 ? -6.318 5.708 -5.336 1.00 0.00 41 GLY A O 5
ATOM 8076 N N . TYR A 1 42 ? -7.191 5.717 -3.261 1.00 0.00 42 TYR A N 5
ATOM 8077 C CA . TYR A 1 42 ? -7.349 7.167 -3.229 1.00 0.00 42 TYR A CA 5
ATOM 8078 C C . TYR A 1 42 ? -6.934 7.721 -1.870 1.00 0.00 42 TYR A C 5
ATOM 8079 O O . TYR A 1 42 ? -7.365 7.224 -0.829 1.00 0.00 42 TYR A O 5
ATOM 8097 N N . GLY A 1 43 ? -6.097 8.753 -1.888 1.00 0.00 43 GLY A N 5
ATOM 8098 C CA . GLY A 1 43 ? -5.631 9.368 -0.651 1.00 0.00 43 GLY A CA 5
ATOM 8099 C C . GLY A 1 43 ? -6.393 10.656 -0.361 1.00 0.00 43 GLY A C 5
ATOM 8100 O O . GLY A 1 43 ? -6.545 11.508 -1.238 1.00 0.00 43 GLY A O 5
ATOM 8104 N N . TRP A 1 44 ? -6.868 10.791 0.873 1.00 0.00 44 TRP A N 5
ATOM 8105 C CA . TRP A 1 44 ? -7.613 11.979 1.272 1.00 0.00 44 TRP A CA 5
ATOM 8106 C C . TRP A 1 44 ? -6.748 12.886 2.142 1.00 0.00 44 TRP A C 5
ATOM 8107 O O . TRP A 1 44 ? -6.094 12.424 3.078 1.00 0.00 44 TRP A O 5
ATOM 8128 N N . ASN A 1 45 ? -6.753 14.178 1.829 1.00 0.00 45 ASN A N 5
ATOM 8129 C CA . ASN A 1 45 ? -5.963 15.140 2.590 1.00 0.00 45 ASN A CA 5
ATOM 8130 C C . ASN A 1 45 ? -6.767 16.414 2.838 1.00 0.00 45 ASN A C 5
ATOM 8131 O O . ASN A 1 45 ? -6.396 17.239 3.673 1.00 0.00 45 ASN A O 5
ATOM 8142 N N . ASN A 1 46 ? -7.866 16.566 2.106 1.00 0.00 46 ASN A N 5
ATOM 8143 C CA . ASN A 1 46 ? -8.715 17.742 2.256 1.00 0.00 46 ASN A CA 5
ATOM 8144 C C . ASN A 1 46 ? -10.157 17.413 1.886 1.00 0.00 46 ASN A C 5
ATOM 8145 O O . ASN A 1 46 ? -10.427 16.400 1.242 1.00 0.00 46 ASN A O 5
ATOM 8156 N N . SER A 1 47 ? -11.080 18.276 2.298 1.00 0.00 47 SER A N 5
ATOM 8157 C CA . SER A 1 47 ? -12.493 18.065 2.004 1.00 0.00 47 SER A CA 5
ATOM 8158 C C . SER A 1 47 ? -12.917 18.893 0.794 1.00 0.00 47 SER A C 5
ATOM 8159 O O . SER A 1 47 ? -13.885 19.651 0.857 1.00 0.00 47 SER A O 5
ATOM 8167 N N . SER A 1 48 ? -12.187 18.741 -0.306 1.00 0.00 48 SER A N 5
ATOM 8168 C CA . SER A 1 48 ? -12.496 19.479 -1.523 1.00 0.00 48 SER A CA 5
ATOM 8169 C C . SER A 1 48 ? -11.807 18.843 -2.727 1.00 0.00 48 SER A C 5
ATOM 8170 O O . SER A 1 48 ? -12.413 18.682 -3.787 1.00 0.00 48 SER A O 5
ATOM 8178 N N . LEU A 1 49 ? -10.540 18.483 -2.555 1.00 0.00 49 LEU A N 5
ATOM 8179 C CA . LEU A 1 49 ? -9.778 17.864 -3.634 1.00 0.00 49 LEU A CA 5
ATOM 8180 C C . LEU A 1 49 ? -9.681 16.357 -3.425 1.00 0.00 49 LEU A C 5
ATOM 8181 O O . LEU A 1 49 ? -10.448 15.775 -2.658 1.00 0.00 49 LEU A O 5
ATOM 8197 N N . ASN A 1 50 ? -8.732 15.730 -4.113 1.00 0.00 50 ASN A N 5
ATOM 8198 C CA . ASN A 1 50 ? -8.541 14.288 -3.997 1.00 0.00 50 ASN A CA 5
ATOM 8199 C C . ASN A 1 50 ? -7.151 13.891 -4.481 1.00 0.00 50 ASN A C 5
ATOM 8200 O O . ASN A 1 50 ? -6.484 14.659 -5.175 1.00 0.00 50 ASN A O 5
ATOM 8211 N N . ARG A 1 51 ? -6.719 12.690 -4.109 1.00 0.00 51 ARG A N 5
ATOM 8212 C CA . ARG A 1 51 ? -5.405 12.200 -4.510 1.00 0.00 51 ARG A CA 5
ATOM 8213 C C . ARG A 1 51 ? -5.500 10.764 -5.015 1.00 0.00 51 ARG A C 5
ATOM 8214 O O . ARG A 1 51 ? -6.040 9.891 -4.336 1.00 0.00 51 ARG A O 5
ATOM 8235 N N . PHE A 1 52 ? -4.968 10.525 -6.209 1.00 0.00 52 PHE A N 5
ATOM 8236 C CA . PHE A 1 52 ? -4.995 9.190 -6.797 1.00 0.00 52 PHE A CA 5
ATOM 8237 C C . PHE A 1 52 ? -3.633 8.519 -6.662 1.00 0.00 52 PHE A C 5
ATOM 8238 O O . PHE A 1 52 ? -2.647 8.972 -7.243 1.00 0.00 52 PHE A O 5
ATOM 8255 N N . GLU A 1 53 ? -3.583 7.438 -5.890 1.00 0.00 53 GLU A N 5
ATOM 8256 C CA . GLU A 1 53 ? -2.335 6.715 -5.686 1.00 0.00 53 GLU A CA 5
ATOM 8257 C C . GLU A 1 53 ? -2.222 5.551 -6.666 1.00 0.00 53 GLU A C 5
ATOM 8258 O O . GLU A 1 53 ? -3.084 4.674 -6.706 1.00 0.00 53 GLU A O 5
ATOM 8270 N N . PHE A 1 54 ? -1.152 5.550 -7.454 1.00 0.00 54 PHE A N 5
ATOM 8271 C CA . PHE A 1 54 ? -0.935 4.490 -8.431 1.00 0.00 54 PHE A CA 5
ATOM 8272 C C . PHE A 1 54 ? 0.542 4.119 -8.498 1.00 0.00 54 PHE A C 5
ATOM 8273 O O . PHE A 1 54 ? 1.401 4.982 -8.676 1.00 0.00 54 PHE A O 5
ATOM 8290 N N . GLY A 1 55 ? 0.832 2.829 -8.356 1.00 0.00 55 GLY A N 5
ATOM 8291 C CA . GLY A 1 55 ? 2.210 2.356 -8.403 1.00 0.00 55 GLY A CA 5
ATOM 8292 C C . GLY A 1 55 ? 2.264 0.833 -8.388 1.00 0.00 55 GLY A C 5
ATOM 8293 O O . GLY A 1 55 ? 1.330 0.165 -8.833 1.00 0.00 55 GLY A O 5
ATOM 8297 N N . GLY A 1 56 ? 3.361 0.290 -7.872 1.00 0.00 56 GLY A N 5
ATOM 8298 C CA . GLY A 1 56 ? 3.526 -1.157 -7.806 1.00 0.00 56 GLY A CA 5
ATOM 8299 C C . GLY A 1 56 ? 4.164 -1.574 -6.485 1.00 0.00 56 GLY A C 5
ATOM 8300 O O . GLY A 1 56 ? 4.690 -0.737 -5.750 1.00 0.00 56 GLY A O 5
ATOM 8304 N N . GLY A 1 57 ? 4.113 -2.870 -6.193 1.00 0.00 57 GLY A N 5
ATOM 8305 C CA . GLY A 1 57 ? 4.688 -3.395 -4.958 1.00 0.00 57 GLY A CA 5
ATOM 8306 C C . GLY A 1 57 ? 5.630 -4.559 -5.247 1.00 0.00 57 GLY A C 5
ATOM 8307 O O . GLY A 1 57 ? 5.511 -5.222 -6.277 1.00 0.00 57 GLY A O 5
ATOM 8311 N N . LEU A 1 58 ? 6.565 -4.800 -4.332 1.00 0.00 58 LEU A N 5
ATOM 8312 C CA . LEU A 1 58 ? 7.524 -5.887 -4.499 1.00 0.00 58 LEU A CA 5
ATOM 8313 C C . LEU A 1 58 ? 7.652 -6.693 -3.209 1.00 0.00 58 LEU A C 5
ATOM 8314 O O . LEU A 1 58 ? 7.713 -6.130 -2.116 1.00 0.00 58 LEU A O 5
ATOM 8330 N N . GLN A 1 59 ? 7.692 -8.016 -3.349 1.00 0.00 59 GLN A N 5
ATOM 8331 C CA . GLN A 1 59 ? 7.811 -8.897 -2.191 1.00 0.00 59 GLN A CA 5
ATOM 8332 C C . GLN A 1 59 ? 8.611 -10.146 -2.551 1.00 0.00 59 GLN A C 5
ATOM 8333 O O . GLN A 1 59 ? 8.811 -10.445 -3.728 1.00 0.00 59 GLN A O 5
ATOM 8347 N N . TYR A 1 60 ? 9.065 -10.868 -1.527 1.00 0.00 60 TYR A N 5
ATOM 8348 C CA . TYR A 1 60 ? 9.843 -12.085 -1.739 1.00 0.00 60 TYR A CA 5
ATOM 8349 C C . TYR A 1 60 ? 9.137 -13.288 -1.121 1.00 0.00 60 TYR A C 5
ATOM 8350 O O . TYR A 1 60 ? 8.233 -13.131 -0.299 1.00 0.00 60 TYR A O 5
ATOM 8368 N N . LYS A 1 61 ? 9.558 -14.485 -1.524 1.00 0.00 61 LYS A N 5
ATOM 8369 C CA . LYS A 1 61 ? 8.965 -15.715 -1.007 1.00 0.00 61 LYS A CA 5
ATOM 8370 C C . LYS A 1 61 ? 10.026 -16.579 -0.333 1.00 0.00 61 LYS A C 5
ATOM 8371 O O . LYS A 1 61 ? 10.898 -17.139 -0.997 1.00 0.00 61 LYS A O 5
ATOM 8390 N N . VAL A 1 62 ? 9.946 -16.681 0.990 1.00 0.00 62 VAL A N 5
ATOM 8391 C CA . VAL A 1 62 ? 10.908 -17.477 1.744 1.00 0.00 62 VAL A CA 5
ATOM 8392 C C . VAL A 1 62 ? 10.220 -18.202 2.898 1.00 0.00 62 VAL A C 5
ATOM 8393 O O . VAL A 1 62 ? 10.592 -19.324 3.248 1.00 0.00 62 VAL A O 5
ATOM 8406 N N . THR A 1 63 ? 9.217 -17.556 3.483 1.00 0.00 63 THR A N 5
ATOM 8407 C CA . THR A 1 63 ? 8.480 -18.140 4.595 1.00 0.00 63 THR A CA 5
ATOM 8408 C C . THR A 1 63 ? 6.982 -17.992 4.349 1.00 0.00 63 THR A C 5
ATOM 8409 O O . THR A 1 63 ? 6.572 -17.307 3.411 1.00 0.00 63 THR A O 5
ATOM 8420 N N . PRO A 1 64 ? 6.160 -18.615 5.152 1.00 0.00 64 PRO A N 5
ATOM 8421 C CA . PRO A 1 64 ? 4.681 -18.536 4.991 1.00 0.00 64 PRO A CA 5
ATOM 8422 C C . PRO A 1 64 ? 4.207 -17.117 4.685 1.00 0.00 64 PRO A C 5
ATOM 8423 O O . PRO A 1 64 ? 3.075 -16.920 4.250 1.00 0.00 64 PRO A O 5
ATOM 8434 N N . ASP A 1 65 ? 5.087 -16.136 4.907 1.00 0.00 65 ASP A N 5
ATOM 8435 C CA . ASP A 1 65 ? 4.759 -14.731 4.644 1.00 0.00 65 ASP A CA 5
ATOM 8436 C C . ASP A 1 65 ? 5.705 -13.805 5.408 1.00 0.00 65 ASP A C 5
ATOM 8437 O O . ASP A 1 65 ? 5.354 -13.267 6.459 1.00 0.00 65 ASP A O 5
ATOM 8446 N N . LEU A 1 66 ? 6.905 -13.616 4.870 1.00 0.00 66 LEU A N 5
ATOM 8447 C CA . LEU A 1 66 ? 7.888 -12.743 5.504 1.00 0.00 66 LEU A CA 5
ATOM 8448 C C . LEU A 1 66 ? 8.878 -12.240 4.464 1.00 0.00 66 LEU A C 5
ATOM 8449 O O . LEU A 1 66 ? 9.738 -12.989 4.000 1.00 0.00 66 LEU A O 5
ATOM 8465 N N . GLU A 1 67 ? 8.751 -10.972 4.091 1.00 0.00 67 GLU A N 5
ATOM 8466 C CA . GLU A 1 67 ? 9.643 -10.394 3.093 1.00 0.00 67 GLU A CA 5
ATOM 8467 C C . GLU A 1 67 ? 9.542 -8.868 3.098 1.00 0.00 67 GLU A C 5
ATOM 8468 O O . GLU A 1 67 ? 8.489 -8.318 3.423 1.00 0.00 67 GLU A O 5
ATOM 8480 N N . PRO A 1 68 ? 10.595 -8.170 2.739 1.00 0.00 68 PRO A N 5
ATOM 8481 C CA . PRO A 1 68 ? 10.579 -6.678 2.701 1.00 0.00 68 PRO A CA 5
ATOM 8482 C C . PRO A 1 68 ? 9.532 -6.157 1.720 1.00 0.00 68 PRO A C 5
ATOM 8483 O O . PRO A 1 68 ? 9.150 -6.859 0.783 1.00 0.00 68 PRO A O 5
ATOM 8494 N N . TYR A 1 69 ? 9.071 -4.930 1.946 1.00 0.00 69 TYR A N 5
ATOM 8495 C CA . TYR A 1 69 ? 8.064 -4.328 1.076 1.00 0.00 69 TYR A CA 5
ATOM 8496 C C . TYR A 1 69 ? 8.609 -3.076 0.399 1.00 0.00 69 TYR A C 5
ATOM 8497 O O . TYR A 1 69 ? 9.196 -2.211 1.051 1.00 0.00 69 TYR A O 5
ATOM 8515 N N . ALA A 1 70 ? 8.405 -2.989 -0.913 1.00 0.00 70 ALA A N 5
ATOM 8516 C CA . ALA A 1 70 ? 8.873 -1.839 -1.682 1.00 0.00 70 ALA A CA 5
ATOM 8517 C C . ALA A 1 70 ? 7.699 -1.158 -2.380 1.00 0.00 70 ALA A C 5
ATOM 8518 O O . ALA A 1 70 ? 6.789 -1.824 -2.870 1.00 0.00 70 ALA A O 5
ATOM 8525 N N . TRP A 1 71 ? 7.728 0.172 -2.416 1.00 0.00 71 TRP A N 5
ATOM 8526 C CA . TRP A 1 71 ? 6.659 0.936 -3.053 1.00 0.00 71 TRP A CA 5
ATOM 8527 C C . TRP A 1 71 ? 7.236 1.964 -4.023 1.00 0.00 71 TRP A C 5
ATOM 8528 O O . TRP A 1 71 ? 8.180 2.680 -3.693 1.00 0.00 71 TRP A O 5
ATOM 8549 N N . ALA A 1 72 ? 6.659 2.028 -5.218 1.00 0.00 72 ALA A N 5
ATOM 8550 C CA . ALA A 1 72 ? 7.120 2.972 -6.228 1.00 0.00 72 ALA A CA 5
ATOM 8551 C C . ALA A 1 72 ? 5.957 3.433 -7.102 1.00 0.00 72 ALA A C 5
ATOM 8552 O O . ALA A 1 72 ? 5.213 2.616 -7.642 1.00 0.00 72 ALA A O 5
ATOM 8559 N N . GLY A 1 73 ? 5.807 4.747 -7.236 1.00 0.00 73 GLY A N 5
ATOM 8560 C CA . GLY A 1 73 ? 4.730 5.305 -8.045 1.00 0.00 73 GLY A CA 5
ATOM 8561 C C . GLY A 1 73 ? 4.614 6.810 -7.834 1.00 0.00 73 GLY A C 5
ATOM 8562 O O . GLY A 1 73 ? 5.547 7.454 -7.356 1.00 0.00 73 GLY A O 5
ATOM 8566 N N . ALA A 1 74 ? 3.462 7.365 -8.196 1.00 0.00 74 ALA A N 5
ATOM 8567 C CA . ALA A 1 74 ? 3.234 8.798 -8.043 1.00 0.00 74 ALA A CA 5
ATOM 8568 C C . ALA A 1 74 ? 1.771 9.074 -7.709 1.00 0.00 74 ALA A C 5
ATOM 8569 O O . ALA A 1 74 ? 0.894 8.261 -7.998 1.00 0.00 74 ALA A O 5
ATOM 8576 N N . THR A 1 75 ? 1.518 10.227 -7.098 1.00 0.00 75 THR A N 5
ATOM 8577 C CA . THR A 1 75 ? 0.157 10.602 -6.728 1.00 0.00 75 THR A CA 5
ATOM 8578 C C . THR A 1 75 ? -0.405 11.623 -7.713 1.00 0.00 75 THR A C 5
ATOM 8579 O O . THR A 1 75 ? 0.165 12.697 -7.899 1.00 0.00 75 THR A O 5
ATOM 8590 N N . TYR A 1 76 ? -1.526 11.278 -8.339 1.00 0.00 76 TYR A N 5
ATOM 8591 C CA . TYR A 1 76 ? -2.156 12.172 -9.303 1.00 0.00 76 TYR A CA 5
ATOM 8592 C C . TYR A 1 76 ? -3.324 12.913 -8.662 1.00 0.00 76 TYR A C 5
ATOM 8593 O O . TYR A 1 76 ? -4.368 12.323 -8.383 1.00 0.00 76 TYR A O 5
ATOM 8611 N N . ASN A 1 77 ? -3.143 14.209 -8.429 1.00 0.00 77 ASN A N 5
ATOM 8612 C CA . ASN A 1 77 ? -4.190 15.019 -7.819 1.00 0.00 77 ASN A CA 5
ATOM 8613 C C . ASN A 1 77 ? -5.205 15.461 -8.868 1.00 0.00 77 ASN A C 5
ATOM 8614 O O . ASN A 1 77 ? -4.864 15.643 -10.037 1.00 0.00 77 ASN A O 5
ATOM 8625 N N . THR A 1 78 ? -6.451 15.635 -8.443 1.00 0.00 78 THR A N 5
ATOM 8626 C CA . THR A 1 78 ? -7.508 16.057 -9.354 1.00 0.00 78 THR A CA 5
ATOM 8627 C C . THR A 1 78 ? -7.047 17.240 -10.200 1.00 0.00 78 THR A C 5
ATOM 8628 O O . THR A 1 78 ? -7.558 17.468 -11.296 1.00 0.00 78 THR A O 5
ATOM 8639 N N . ASP A 1 79 ? -6.078 17.988 -9.682 1.00 0.00 79 ASP A N 5
ATOM 8640 C CA . ASP A 1 79 ? -5.556 19.145 -10.397 1.00 0.00 79 ASP A CA 5
ATOM 8641 C C . ASP A 1 79 ? -4.530 18.711 -11.439 1.00 0.00 79 ASP A C 5
ATOM 8642 O O . ASP A 1 79 ? -3.616 19.464 -11.775 1.00 0.00 79 ASP A O 5
ATOM 8651 N N . ASN A 1 80 ? -4.686 17.491 -11.943 1.00 0.00 80 ASN A N 5
ATOM 8652 C CA . ASN A 1 80 ? -3.766 16.968 -12.945 1.00 0.00 80 ASN A CA 5
ATOM 8653 C C . ASN A 1 80 ? -2.321 17.216 -12.524 1.00 0.00 80 ASN A C 5
ATOM 8654 O O . ASN A 1 80 ? -1.453 17.456 -13.363 1.00 0.00 80 ASN A O 5
ATOM 8665 N N . THR A 1 81 ? -2.072 17.158 -11.220 1.00 0.00 81 THR A N 5
ATOM 8666 C CA . THR A 1 81 ? -0.728 17.381 -10.698 1.00 0.00 81 THR A CA 5
ATOM 8667 C C . THR A 1 81 ? -0.064 16.055 -10.342 1.00 0.00 81 THR A C 5
ATOM 8668 O O . THR A 1 81 ? -0.640 15.231 -9.630 1.00 0.00 81 THR A O 5
ATOM 8679 N N . LEU A 1 82 ? 1.151 15.856 -10.843 1.00 0.00 82 LEU A N 5
ATOM 8680 C CA . LEU A 1 82 ? 1.888 14.626 -10.571 1.00 0.00 82 LEU A CA 5
ATOM 8681 C C . LEU A 1 82 ? 2.959 14.868 -9.512 1.00 0.00 82 LEU A C 5
ATOM 8682 O O . LEU A 1 82 ? 3.646 15.890 -9.533 1.00 0.00 82 LEU A O 5
ATOM 8698 N N . VAL A 1 83 ? 3.096 13.922 -8.588 1.00 0.00 83 VAL A N 5
ATOM 8699 C CA . VAL A 1 83 ? 4.086 14.046 -7.525 1.00 0.00 83 VAL A CA 5
ATOM 8700 C C . VAL A 1 83 ? 4.725 12.687 -7.226 1.00 0.00 83 VAL A C 5
ATOM 8701 O O . VAL A 1 83 ? 4.294 11.985 -6.310 1.00 0.00 83 VAL A O 5
ATOM 8714 N N . PRO A 1 84 ? 5.738 12.308 -7.966 1.00 0.00 84 PRO A N 5
ATOM 8715 C CA . PRO A 1 84 ? 6.437 11.005 -7.756 1.00 0.00 84 PRO A CA 5
ATOM 8716 C C . PRO A 1 84 ? 6.877 10.819 -6.306 1.00 0.00 84 PRO A C 5
ATOM 8717 O O . PRO A 1 84 ? 7.126 11.791 -5.593 1.00 0.00 84 PRO A O 5
ATOM 8728 N N . ALA A 1 85 ? 6.972 9.564 -5.878 1.00 0.00 85 ALA A N 5
ATOM 8729 C CA . ALA A 1 85 ? 7.383 9.265 -4.512 1.00 0.00 85 ALA A CA 5
ATOM 8730 C C . ALA A 1 85 ? 7.824 7.809 -4.391 1.00 0.00 85 ALA A C 5
ATOM 8731 O O . ALA A 1 85 ? 7.328 6.939 -5.104 1.00 0.00 85 ALA A O 5
ATOM 8738 N N . ALA A 1 86 ? 8.760 7.554 -3.483 1.00 0.00 86 ALA A N 5
ATOM 8739 C CA . ALA A 1 86 ? 9.262 6.201 -3.276 1.00 0.00 86 ALA A CA 5
ATOM 8740 C C . ALA A 1 86 ? 9.628 5.985 -1.811 1.00 0.00 86 ALA A C 5
ATOM 8741 O O . ALA A 1 86 ? 10.174 6.876 -1.160 1.00 0.00 86 ALA A O 5
ATOM 8748 N N . GLY A 1 87 ? 9.323 4.798 -1.298 1.00 0.00 87 GLY A N 5
ATOM 8749 C CA . GLY A 1 87 ? 9.625 4.477 0.092 1.00 0.00 87 GLY A CA 5
ATOM 8750 C C . GLY A 1 87 ? 9.868 2.983 0.267 1.00 0.00 87 GLY A C 5
ATOM 8751 O O . GLY A 1 87 ? 9.915 2.234 -0.708 1.00 0.00 87 GLY A O 5
ATOM 8755 N N . ALA A 1 88 ? 10.022 2.557 1.517 1.00 0.00 88 ALA A N 5
ATOM 8756 C CA . ALA A 1 88 ? 10.260 1.149 1.810 1.00 0.00 88 ALA A CA 5
ATOM 8757 C C . ALA A 1 88 ? 9.490 0.725 3.055 1.00 0.00 88 ALA A C 5
ATOM 8758 O O . ALA A 1 88 ? 9.107 1.561 3.874 1.00 0.00 88 ALA A O 5
ATOM 8765 N N . GLY A 1 89 ? 9.265 -0.578 3.194 1.00 0.00 89 GLY A N 5
ATOM 8766 C CA . GLY A 1 89 ? 8.538 -1.096 4.348 1.00 0.00 89 GLY A CA 5
ATOM 8767 C C . GLY A 1 89 ? 8.848 -2.570 4.575 1.00 0.00 89 GLY A C 5
ATOM 8768 O O . GLY A 1 89 ? 9.770 -3.122 3.975 1.00 0.00 89 GLY A O 5
ATOM 8772 N N . PHE A 1 90 ? 8.071 -3.200 5.451 1.00 0.00 90 PHE A N 5
ATOM 8773 C CA . PHE A 1 90 ? 8.268 -4.613 5.755 1.00 0.00 90 PHE A CA 5
ATOM 8774 C C . PHE A 1 90 ? 6.933 -5.349 5.766 1.00 0.00 90 PHE A C 5
ATOM 8775 O O . PHE A 1 90 ? 5.921 -4.816 6.226 1.00 0.00 90 PHE A O 5
ATOM 8792 N N . ARG A 1 91 ? 6.937 -6.577 5.255 1.00 0.00 91 ARG A N 5
ATOM 8793 C CA . ARG A 1 91 ? 5.722 -7.382 5.210 1.00 0.00 91 ARG A CA 5
ATOM 8794 C C . ARG A 1 91 ? 5.743 -8.443 6.305 1.00 0.00 91 ARG A C 5
ATOM 8795 O O . ARG A 1 91 ? 6.520 -9.397 6.243 1.00 0.00 91 ARG A O 5
ATOM 8816 N N . TYR A 1 92 ? 4.886 -8.265 7.306 1.00 0.00 92 TYR A N 5
ATOM 8817 C CA . TYR A 1 92 ? 4.806 -9.206 8.419 1.00 0.00 92 TYR A CA 5
ATOM 8818 C C . TYR A 1 92 ? 3.363 -9.648 8.641 1.00 0.00 92 TYR A C 5
ATOM 8819 O O . TYR A 1 92 ? 2.483 -8.823 8.885 1.00 0.00 92 TYR A O 5
ATOM 8837 N N . LYS A 1 93 ? 3.127 -10.953 8.553 1.00 0.00 93 LYS A N 5
ATOM 8838 C CA . LYS A 1 93 ? 1.786 -11.490 8.744 1.00 0.00 93 LYS A CA 5
ATOM 8839 C C . LYS A 1 93 ? 1.569 -11.884 10.201 1.00 0.00 93 LYS A C 5
ATOM 8840 O O . LYS A 1 93 ? 2.339 -12.661 10.765 1.00 0.00 93 LYS A O 5
ATOM 8859 N N . VAL A 1 94 ? 0.515 -11.345 10.805 1.00 0.00 94 VAL A N 5
ATOM 8860 C CA . VAL A 1 94 ? 0.205 -11.649 12.196 1.00 0.00 94 VAL A CA 5
ATOM 8861 C C . VAL A 1 94 ? -0.881 -12.718 12.279 1.00 0.00 94 VAL A C 5
ATOM 8862 O O . VAL A 1 94 ? -0.958 -13.465 13.253 1.00 0.00 94 VAL A O 5
ATOM 8875 N N . SER A 1 95 ? -1.714 -12.785 11.246 1.00 0.00 95 SER A N 5
ATOM 8876 C CA . SER A 1 95 ? -2.790 -13.767 11.206 1.00 0.00 95 SER A CA 5
ATOM 8877 C C . SER A 1 95 ? -3.122 -14.136 9.761 1.00 0.00 95 SER A C 5
ATOM 8878 O O . SER A 1 95 ? -2.755 -13.420 8.831 1.00 0.00 95 SER A O 5
ATOM 8886 N N . PRO A 1 96 ? -3.802 -15.235 9.560 1.00 0.00 96 PRO A N 5
ATOM 8887 C CA . PRO A 1 96 ? -4.187 -15.703 8.196 1.00 0.00 96 PRO A CA 5
ATOM 8888 C C . PRO A 1 96 ? -5.254 -14.813 7.562 1.00 0.00 96 PRO A C 5
ATOM 8889 O O . PRO A 1 96 ? -5.327 -14.692 6.339 1.00 0.00 96 PRO A O 5
ATOM 8900 N N . GLU A 1 97 ? -6.079 -14.196 8.402 1.00 0.00 97 GLU A N 5
ATOM 8901 C CA . GLU A 1 97 ? -7.141 -13.323 7.915 1.00 0.00 97 GLU A CA 5
ATOM 8902 C C . GLU A 1 97 ? -6.767 -11.856 8.111 1.00 0.00 97 GLU A C 5
ATOM 8903 O O . GLU A 1 97 ? -7.494 -10.960 7.685 1.00 0.00 97 GLU A O 5
ATOM 8915 N N . VAL A 1 98 ? -5.629 -11.621 8.758 1.00 0.00 98 VAL A N 5
ATOM 8916 C CA . VAL A 1 98 ? -5.168 -10.258 9.008 1.00 0.00 98 VAL A CA 5
ATOM 8917 C C . VAL A 1 98 ? -3.689 -10.120 8.663 1.00 0.00 98 VAL A C 5
ATOM 8918 O O . VAL A 1 98 ? -2.856 -10.887 9.145 1.00 0.00 98 VAL A O 5
ATOM 8931 N N . LYS A 1 99 ? -3.374 -9.132 7.827 1.00 0.00 99 LYS A N 5
ATOM 8932 C CA . LYS A 1 99 ? -1.994 -8.890 7.419 1.00 0.00 99 LYS A CA 5
ATOM 8933 C C . LYS A 1 99 ? -1.511 -7.540 7.942 1.00 0.00 99 LYS A C 5
ATOM 8934 O O . LYS A 1 99 ? -2.186 -6.525 7.778 1.00 0.00 99 LYS A O 5
ATOM 8953 N N . LEU A 1 100 ? -0.341 -7.540 8.574 1.00 0.00 100 LEU A N 5
ATOM 8954 C CA . LEU A 1 100 ? 0.222 -6.309 9.120 1.00 0.00 100 LEU A CA 5
ATOM 8955 C C . LEU A 1 100 ? 1.324 -5.778 8.208 1.00 0.00 100 LEU A C 5
ATOM 8956 O O . LEU A 1 100 ? 2.174 -6.536 7.741 1.00 0.00 100 LEU A O 5
ATOM 8972 N N . VAL A 1 101 ? 1.304 -4.472 7.960 1.00 0.00 101 VAL A N 5
ATOM 8973 C CA . VAL A 1 101 ? 2.307 -3.851 7.103 1.00 0.00 101 VAL A CA 5
ATOM 8974 C C . VAL A 1 101 ? 2.791 -2.538 7.710 1.00 0.00 101 VAL A C 5
ATOM 8975 O O . VAL A 1 101 ? 2.044 -1.852 8.407 1.00 0.00 101 VAL A O 5
ATOM 8988 N N . VAL A 1 102 ? 4.042 -2.188 7.429 1.00 0.00 102 VAL A N 5
ATOM 8989 C CA . VAL A 1 102 ? 4.615 -0.957 7.937 1.00 0.00 102 VAL A CA 5
ATOM 8990 C C . VAL A 1 102 ? 5.590 -0.387 6.918 1.00 0.00 102 VAL A C 5
ATOM 8991 O O . VAL A 1 102 ? 6.664 -0.943 6.688 1.00 0.00 102 VAL A O 5
ATOM 9004 N N . GLU A 1 103 ? 5.203 0.720 6.314 1.00 0.00 103 GLU A N 5
ATOM 9005 C CA . GLU A 1 103 ? 6.040 1.373 5.312 1.00 0.00 103 GLU A CA 5
ATOM 9006 C C . GLU A 1 103 ? 6.090 2.879 5.546 1.00 0.00 103 GLU A C 5
ATOM 9007 O O . GLU A 1 103 ? 5.163 3.461 6.109 1.00 0.00 103 GLU A O 5
ATOM 9019 N N . TYR A 1 104 ? 7.182 3.500 5.108 1.00 0.00 104 TYR A N 5
ATOM 9020 C CA . TYR A 1 104 ? 7.355 4.941 5.269 1.00 0.00 104 TYR A CA 5
ATOM 9021 C C . TYR A 1 104 ? 7.749 5.582 3.942 1.00 0.00 104 TYR A C 5
ATOM 9022 O O . TYR A 1 104 ? 8.621 5.080 3.233 1.00 0.00 104 TYR A O 5
ATOM 9040 N N . GLY A 1 105 ? 7.097 6.693 3.613 1.00 0.00 105 GLY A N 5
ATOM 9041 C CA . GLY A 1 105 ? 7.387 7.396 2.368 1.00 0.00 105 GLY A CA 5
ATOM 9042 C C . GLY A 1 105 ? 8.673 8.204 2.485 1.00 0.00 105 GLY A C 5
ATOM 9043 O O . GLY A 1 105 ? 9.017 8.691 3.563 1.00 0.00 105 GLY A O 5
ATOM 9047 N N . TRP A 1 106 ? 9.383 8.342 1.370 1.00 0.00 106 TRP A N 5
ATOM 9048 C CA . TRP A 1 106 ? 10.634 9.093 1.360 1.00 0.00 106 TRP A CA 5
ATOM 9049 C C . TRP A 1 106 ? 10.845 9.763 0.007 1.00 0.00 106 TRP A C 5
ATOM 9050 O O . TRP A 1 106 ? 10.405 9.255 -1.025 1.00 0.00 106 TRP A O 5
ATOM 9071 N N . ASN A 1 107 ? 11.520 10.910 0.020 1.00 0.00 107 ASN A N 5
ATOM 9072 C CA . ASN A 1 107 ? 11.786 11.645 -1.212 1.00 0.00 107 ASN A CA 5
ATOM 9073 C C . ASN A 1 107 ? 13.233 12.125 -1.248 1.00 0.00 107 ASN A C 5
ATOM 9074 O O . ASN A 1 107 ? 13.932 12.095 -0.236 1.00 0.00 107 ASN A O 5
ATOM 9085 N N . ASN A 1 108 ? 13.676 12.567 -2.421 1.00 0.00 108 ASN A N 5
ATOM 9086 C CA . ASN A 1 108 ? 15.042 13.051 -2.576 1.00 0.00 108 ASN A CA 5
ATOM 9087 C C . ASN A 1 108 ? 15.356 14.119 -1.533 1.00 0.00 108 ASN A C 5
ATOM 9088 O O . ASN A 1 108 ? 14.987 15.282 -1.691 1.00 0.00 108 ASN A O 5
ATOM 9099 N N . SER A 1 109 ? 16.041 13.714 -0.467 1.00 0.00 109 SER A N 5
ATOM 9100 C CA . SER A 1 109 ? 16.398 14.646 0.595 1.00 0.00 109 SER A CA 5
ATOM 9101 C C . SER A 1 109 ? 15.214 15.542 0.944 1.00 0.00 109 SER A C 5
ATOM 9102 O O . SER A 1 109 ? 15.072 16.638 0.400 1.00 0.00 109 SER A O 5
ATOM 9110 N N . SER A 1 110 ? 14.368 15.069 1.853 1.00 0.00 110 SER A N 5
ATOM 9111 C CA . SER A 1 110 ? 13.199 15.838 2.266 1.00 0.00 110 SER A CA 5
ATOM 9112 C C . SER A 1 110 ? 12.484 15.145 3.422 1.00 0.00 110 SER A C 5
ATOM 9113 O O . SER A 1 110 ? 12.766 13.988 3.736 1.00 0.00 110 SER A O 5
ATOM 9121 N N . LEU A 1 111 ? 11.558 15.860 4.052 1.00 0.00 111 LEU A N 5
ATOM 9122 C CA . LEU A 1 111 ? 10.807 15.305 5.172 1.00 0.00 111 LEU A CA 5
ATOM 9123 C C . LEU A 1 111 ? 10.285 13.913 4.830 1.00 0.00 111 LEU A C 5
ATOM 9124 O O . LEU A 1 111 ? 10.063 13.595 3.661 1.00 0.00 111 LEU A O 5
ATOM 9140 N N . GLN A 1 112 ? 10.092 13.090 5.859 1.00 0.00 112 GLN A N 5
ATOM 9141 C CA . GLN A 1 112 ? 9.595 11.731 5.665 1.00 0.00 112 GLN A CA 5
ATOM 9142 C C . GLN A 1 112 ? 8.314 11.512 6.461 1.00 0.00 112 GLN A C 5
ATOM 9143 O O . GLN A 1 112 ? 7.891 12.378 7.228 1.00 0.00 112 GLN A O 5
ATOM 9157 N N . PHE A 1 113 ? 7.699 10.348 6.276 1.00 0.00 113 PHE A N 5
ATOM 9158 C CA . PHE A 1 113 ? 6.465 10.025 6.983 1.00 0.00 113 PHE A CA 5
ATOM 9159 C C . PHE A 1 113 ? 6.322 8.516 7.153 1.00 0.00 113 PHE A C 5
ATOM 9160 O O . PHE A 1 113 ? 6.881 7.740 6.376 1.00 0.00 113 PHE A O 5
ATOM 9177 N N . LEU A 1 114 ? 5.570 8.109 8.171 1.00 0.00 114 LEU A N 5
ATOM 9178 C CA . LEU A 1 114 ? 5.355 6.690 8.437 1.00 0.00 114 LEU A CA 5
ATOM 9179 C C . LEU A 1 114 ? 3.927 6.292 8.078 1.00 0.00 114 LEU A C 5
ATOM 9180 O O . LEU A 1 114 ? 3.004 7.099 8.186 1.00 0.00 114 LEU A O 5
ATOM 9196 N N . GLN A 1 115 ? 3.754 5.045 7.653 1.00 0.00 115 GLN A N 5
ATOM 9197 C CA . GLN A 1 115 ? 2.433 4.551 7.281 1.00 0.00 115 GLN A CA 5
ATOM 9198 C C . GLN A 1 115 ? 2.197 3.159 7.859 1.00 0.00 115 GLN A C 5
ATOM 9199 O O . GLN A 1 115 ? 2.984 2.240 7.629 1.00 0.00 115 GLN A O 5
ATOM 9213 N N . ALA A 1 116 ? 1.105 3.013 8.605 1.00 0.00 116 ALA A N 5
ATOM 9214 C CA . ALA A 1 116 ? 0.763 1.733 9.213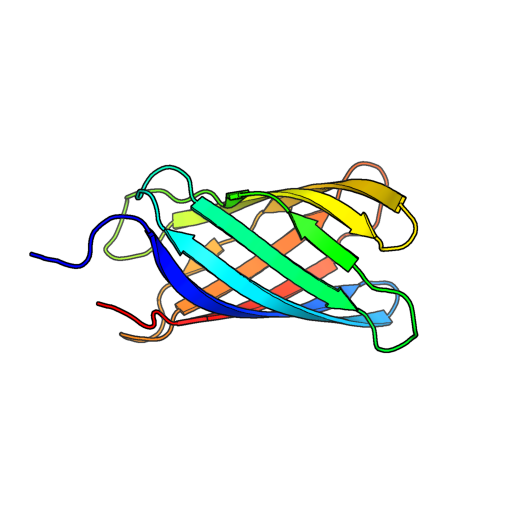 1.00 0.00 116 ALA A CA 5
ATOM 9215 C C . ALA A 1 116 ? -0.666 1.342 8.849 1.00 0.00 116 ALA A C 5
ATOM 9216 O O . ALA A 1 116 ? -1.583 2.158 8.934 1.00 0.00 116 ALA A O 5
ATOM 9223 N N . GLY A 1 117 ? -0.848 0.090 8.441 1.00 0.00 117 GLY A N 5
ATOM 9224 C CA . GLY A 1 117 ? -2.172 -0.391 8.064 1.00 0.00 117 GLY A CA 5
ATOM 9225 C C . GLY A 1 117 ? -2.190 -1.910 7.945 1.00 0.00 117 GLY A C 5
ATOM 9226 O O . GLY A 1 117 ? -1.295 -2.593 8.443 1.00 0.00 117 GLY A O 5
ATOM 9230 N N . LEU A 1 118 ? -3.218 -2.434 7.284 1.00 0.00 118 LEU A N 5
ATOM 9231 C CA . LEU A 1 118 ? -3.345 -3.876 7.106 1.00 0.00 118 LEU A CA 5
ATOM 9232 C C . LEU A 1 118 ? -4.155 -4.195 5.853 1.00 0.00 118 LEU A C 5
ATOM 9233 O O . LEU A 1 118 ? -4.773 -3.310 5.262 1.00 0.00 118 LEU A O 5
ATOM 9249 N N . SER A 1 119 ? -4.143 -5.466 5.455 1.00 0.00 119 SER A N 5
ATOM 9250 C CA . SER A 1 119 ? -4.877 -5.899 4.271 1.00 0.00 119 SER A CA 5
ATOM 9251 C C . SER A 1 119 ? -5.765 -7.096 4.596 1.00 0.00 119 SER A C 5
ATOM 9252 O O . SER A 1 119 ? -5.521 -7.817 5.563 1.00 0.00 119 SER A O 5
ATOM 9260 N N . TYR A 1 120 ? -6.795 -7.302 3.780 1.00 0.00 120 TYR A N 5
ATOM 9261 C CA . TYR A 1 120 ? -7.714 -8.415 3.990 1.00 0.00 120 TYR A CA 5
ATOM 9262 C C . TYR A 1 120 ? -8.113 -9.039 2.656 1.00 0.00 120 TYR A C 5
ATOM 9263 O O . TYR A 1 120 ? -8.512 -8.337 1.727 1.00 0.00 120 TYR A O 5
ATOM 9281 N N . ARG A 1 121 ? -8.003 -10.360 2.569 1.00 0.00 121 ARG A N 5
ATOM 9282 C CA . ARG A 1 121 ? -8.355 -11.067 1.342 1.00 0.00 121 ARG A CA 5
ATOM 9283 C C . ARG A 1 121 ? -9.821 -11.486 1.366 1.00 0.00 121 ARG A C 5
ATOM 9284 O O . ARG A 1 121 ? -10.340 -11.904 2.402 1.00 0.00 121 ARG A O 5
ATOM 9305 N N . ILE A 1 122 ? -10.484 -11.371 0.221 1.00 0.00 122 ILE A N 5
ATOM 9306 C CA . ILE A 1 122 ? -11.893 -11.739 0.124 1.00 0.00 122 ILE A CA 5
ATOM 9307 C C . ILE A 1 122 ? -12.038 -13.204 -0.276 1.00 0.00 122 ILE A C 5
ATOM 9308 O O . ILE A 1 122 ? -12.866 -13.927 0.278 1.00 0.00 122 ILE A O 5
ATOM 9324 N N . GLN A 1 123 ? -11.227 -13.632 -1.241 1.00 0.00 123 GLN A N 5
ATOM 9325 C CA . GLN A 1 123 ? -11.269 -15.014 -1.710 1.00 0.00 123 GLN A CA 5
ATOM 9326 C C . GLN A 1 123 ? -9.999 -15.759 -1.283 1.00 0.00 123 GLN A C 5
ATOM 9327 O O . GLN A 1 123 ? -8.939 -15.147 -1.148 1.00 0.00 123 GLN A O 5
ATOM 9341 N N . PRO A 1 124 ? -10.074 -17.053 -1.066 1.00 0.00 124 PRO A N 5
ATOM 9342 C CA . PRO A 1 124 ? -8.888 -17.857 -0.648 1.00 0.00 124 PRO A CA 5
ATOM 9343 C C . PRO A 1 124 ? -7.868 -18.003 -1.774 1.00 0.00 124 PRO A C 5
ATOM 9344 O O . PRO A 1 124 ? -8.113 -17.465 -2.840 1.00 0.00 124 PRO A O 5
ATOM 9356 N N . MET A 1 1 ? -4.602 -26.996 -4.650 1.00 0.00 1 MET A N 6
ATOM 9357 C CA . MET A 1 1 ? -4.227 -25.587 -4.341 1.00 0.00 1 MET A CA 6
ATOM 9358 C C . MET A 1 1 ? -4.813 -24.663 -5.402 1.00 0.00 1 MET A C 6
ATOM 9359 O O . MET A 1 1 ? -5.377 -25.121 -6.396 1.00 0.00 1 MET A O 6
ATOM 9375 N N . GLN A 1 2 ? -4.675 -23.358 -5.186 1.00 0.00 2 GLN A N 6
ATOM 9376 C CA . GLN A 1 2 ? -5.195 -22.378 -6.132 1.00 0.00 2 GLN A CA 6
ATOM 9377 C C . GLN A 1 2 ? -4.402 -21.079 -6.049 1.00 0.00 2 GLN A C 6
ATOM 9378 O O . GLN A 1 2 ? -3.198 -21.057 -6.307 1.00 0.00 2 GLN A O 6
ATOM 9392 N N . ASP A 1 3 ? -5.083 -19.996 -5.687 1.00 0.00 3 ASP A N 6
ATOM 9393 C CA . ASP A 1 3 ? -4.431 -18.697 -5.575 1.00 0.00 3 ASP A CA 6
ATOM 9394 C C . ASP A 1 3 ? -3.951 -18.220 -6.942 1.00 0.00 3 ASP A C 6
ATOM 9395 O O . ASP A 1 3 ? -2.875 -17.634 -7.062 1.00 0.00 3 ASP A O 6
ATOM 9404 N N . GLY A 1 4 ? -4.754 -18.478 -7.968 1.00 0.00 4 GLY A N 6
ATOM 9405 C CA . GLY A 1 4 ? -4.401 -18.071 -9.323 1.00 0.00 4 GLY A CA 6
ATOM 9406 C C . GLY A 1 4 ? -4.377 -16.552 -9.448 1.00 0.00 4 GLY A C 6
ATOM 9407 O O . GLY A 1 4 ? -4.695 -15.834 -8.500 1.00 0.00 4 GLY A O 6
ATOM 9411 N N . PRO A 1 5 ? -4.006 -16.059 -10.597 1.00 0.00 5 PRO A N 6
ATOM 9412 C CA . PRO A 1 5 ? -3.935 -14.593 -10.862 1.00 0.00 5 PRO A CA 6
ATOM 9413 C C . PRO A 1 5 ? -5.319 -13.970 -11.020 1.00 0.00 5 PRO A C 6
ATOM 9414 O O . PRO A 1 5 ? -6.268 -14.639 -11.432 1.00 0.00 5 PRO A O 6
ATOM 9425 N N . GLY A 1 6 ? -5.425 -12.687 -10.690 1.00 0.00 6 GLY A N 6
ATOM 9426 C CA . GLY A 1 6 ? -6.699 -11.985 -10.802 1.00 0.00 6 GLY A CA 6
ATOM 9427 C C . GLY A 1 6 ? -7.352 -11.820 -9.433 1.00 0.00 6 GLY A C 6
ATOM 9428 O O . GLY A 1 6 ? -8.531 -11.479 -9.336 1.00 0.00 6 GLY A O 6
ATOM 9432 N N . THR A 1 7 ? -6.580 -12.063 -8.379 1.00 0.00 7 THR A N 6
ATOM 9433 C CA . THR A 1 7 ? -7.099 -11.937 -7.021 1.00 0.00 7 THR A CA 6
ATOM 9434 C C . THR A 1 7 ? -7.272 -10.469 -6.646 1.00 0.00 7 THR A C 6
ATOM 9435 O O . THR A 1 7 ? -6.602 -9.595 -7.197 1.00 0.00 7 THR A O 6
ATOM 9446 N N . LEU A 1 8 ? -8.173 -10.206 -5.706 1.00 0.00 8 LEU A N 6
ATOM 9447 C CA . LEU A 1 8 ? -8.426 -8.840 -5.263 1.00 0.00 8 LEU A CA 6
ATOM 9448 C C . LEU A 1 8 ? -8.565 -8.791 -3.746 1.00 0.00 8 LEU A C 6
ATOM 9449 O O . LEU A 1 8 ? -9.208 -9.650 -3.145 1.00 0.00 8 LEU A O 6
ATOM 9465 N N . ASP A 1 9 ? -7.958 -7.780 -3.133 1.00 0.00 9 ASP A N 6
ATOM 9466 C CA . ASP A 1 9 ? -8.021 -7.632 -1.684 1.00 0.00 9 ASP A CA 6
ATOM 9467 C C . ASP A 1 9 ? -8.175 -6.164 -1.299 1.00 0.00 9 ASP A C 6
ATOM 9468 O O . ASP A 1 9 ? -7.878 -5.271 -2.092 1.00 0.00 9 ASP A O 6
ATOM 9477 N N . VAL A 1 10 ? -8.636 -5.927 -0.073 1.00 0.00 10 VAL A N 6
ATOM 9478 C CA . VAL A 1 10 ? -8.823 -4.566 0.422 1.00 0.00 10 VAL A CA 6
ATOM 9479 C C . VAL A 1 10 ? -7.935 -4.326 1.638 1.00 0.00 10 VAL A C 6
ATOM 9480 O O . VAL A 1 10 ? -7.734 -5.222 2.455 1.00 0.00 10 VAL A O 6
ATOM 9493 N N . PHE A 1 11 ? -7.401 -3.115 1.748 1.00 0.00 11 PHE A N 6
ATOM 9494 C CA . PHE A 1 11 ? -6.530 -2.785 2.870 1.00 0.00 11 PHE A CA 6
ATOM 9495 C C . PHE A 1 11 ? -6.547 -1.287 3.157 1.00 0.00 11 PHE A C 6
ATOM 9496 O O . PHE A 1 11 ? -6.552 -0.468 2.239 1.00 0.00 11 PHE A O 6
ATOM 9513 N N . VAL A 1 12 ? -6.541 -0.943 4.442 1.00 0.00 12 VAL A N 6
ATOM 9514 C CA . VAL A 1 12 ? -6.540 0.455 4.856 1.00 0.00 12 VAL A CA 6
ATOM 9515 C C . VAL A 1 12 ? -5.185 0.814 5.452 1.00 0.00 12 VAL A C 6
ATOM 9516 O O . VAL A 1 12 ? -4.483 -0.050 5.978 1.00 0.00 12 VAL A O 6
ATOM 9529 N N . ALA A 1 13 ? -4.820 2.091 5.375 1.00 0.00 13 ALA A N 6
ATOM 9530 C CA . ALA A 1 13 ? -3.552 2.542 5.912 1.00 0.00 13 ALA A CA 6
ATOM 9531 C C . ALA A 1 13 ? -3.621 4.025 6.254 1.00 0.00 13 ALA A C 6
ATOM 9532 O O . ALA A 1 13 ? -3.723 4.876 5.371 1.00 0.00 13 ALA A O 6
ATOM 9539 N N . ALA A 1 14 ? -3.554 4.311 7.541 1.00 0.00 14 ALA A N 6
ATOM 9540 C CA . ALA A 1 14 ? -3.595 5.686 8.027 1.00 0.00 14 ALA A CA 6
ATOM 9541 C C . ALA A 1 14 ? -2.296 6.023 8.752 1.00 0.00 14 ALA A C 6
ATOM 9542 O O . ALA A 1 14 ? -1.822 5.248 9.583 1.00 0.00 14 ALA A O 6
ATOM 9549 N N . GLY A 1 15 ? -1.721 7.178 8.432 1.00 0.00 15 GLY A N 6
ATOM 9550 C CA . GLY A 1 15 ? -0.473 7.590 9.063 1.00 0.00 15 GLY A CA 6
ATOM 9551 C C . GLY A 1 15 ? -0.441 9.094 9.301 1.00 0.00 15 GLY A C 6
ATOM 9552 O O . GLY A 1 15 ? -1.467 9.769 9.219 1.00 0.00 15 GLY A O 6
ATOM 9556 N N . TRP A 1 16 ? 0.746 9.609 9.598 1.00 0.00 16 TRP A N 6
ATOM 9557 C CA . TRP A 1 16 ? 0.910 11.035 9.849 1.00 0.00 16 TRP A CA 6
ATOM 9558 C C . TRP A 1 16 ? 2.312 11.490 9.454 1.00 0.00 16 TRP A C 6
ATOM 9559 O O . TRP A 1 16 ? 3.224 10.674 9.319 1.00 0.00 16 TRP A O 6
ATOM 9580 N N . ASN A 1 17 ? 2.472 12.799 9.269 1.00 0.00 17 ASN A N 6
ATOM 9581 C CA . ASN A 1 17 ? 3.765 13.359 8.889 1.00 0.00 17 ASN A CA 6
ATOM 9582 C C . ASN A 1 17 ? 4.378 14.128 10.053 1.00 0.00 17 ASN A C 6
ATOM 9583 O O . ASN A 1 17 ? 3.665 14.674 10.896 1.00 0.00 17 ASN A O 6
ATOM 9594 N N . THR A 1 18 ? 5.707 14.171 10.092 1.00 0.00 18 THR A N 6
ATOM 9595 C CA . THR A 1 18 ? 6.409 14.877 11.157 1.00 0.00 18 THR A CA 6
ATOM 9596 C C . THR A 1 18 ? 5.800 16.257 11.378 1.00 0.00 18 THR A C 6
ATOM 9597 O O . THR A 1 18 ? 6.035 16.892 12.407 1.00 0.00 18 THR A O 6
ATOM 9608 N N . ASP A 1 19 ? 5.017 16.717 10.406 1.00 0.00 19 ASP A N 6
ATOM 9609 C CA . ASP A 1 19 ? 4.381 18.025 10.509 1.00 0.00 19 ASP A CA 6
ATOM 9610 C C . ASP A 1 19 ? 3.081 17.927 11.302 1.00 0.00 19 ASP A C 6
ATOM 9611 O O . ASP A 1 19 ? 2.257 18.842 11.276 1.00 0.00 19 ASP A O 6
ATOM 9620 N N . ASN A 1 20 ? 2.905 16.815 12.005 1.00 0.00 20 ASN A N 6
ATOM 9621 C CA . ASN A 1 20 ? 1.701 16.608 12.803 1.00 0.00 20 ASN A CA 6
ATOM 9622 C C . ASN A 1 20 ? 0.460 16.638 11.917 1.00 0.00 20 ASN A C 6
ATOM 9623 O O . ASN A 1 20 ? -0.602 17.097 12.335 1.00 0.00 20 ASN A O 6
ATOM 9634 N N . THR A 1 21 ? 0.602 16.143 10.692 1.00 0.00 21 THR A N 6
ATOM 9635 C CA . THR A 1 21 ? -0.515 16.117 9.755 1.00 0.00 21 THR A CA 6
ATOM 9636 C C . THR A 1 21 ? -1.156 14.732 9.725 1.00 0.00 21 THR A C 6
ATOM 9637 O O . THR A 1 21 ? -0.487 13.726 9.957 1.00 0.00 21 THR A O 6
ATOM 9648 N N . ILE A 1 22 ? -2.454 14.692 9.439 1.00 0.00 22 ILE A N 6
ATOM 9649 C CA . ILE A 1 22 ? -3.177 13.426 9.383 1.00 0.00 22 ILE A CA 6
ATOM 9650 C C . ILE A 1 22 ? -3.450 13.027 7.936 1.00 0.00 22 ILE A C 6
ATOM 9651 O O . ILE A 1 22 ? -3.889 13.846 7.128 1.00 0.00 22 ILE A O 6
ATOM 9667 N N . GLU A 1 23 ? -3.186 11.764 7.615 1.00 0.00 23 GLU A N 6
ATOM 9668 C CA . GLU A 1 23 ? -3.407 11.266 6.261 1.00 0.00 23 GLU A CA 6
ATOM 9669 C C . GLU A 1 23 ? -4.060 9.887 6.298 1.00 0.00 23 GLU A C 6
ATOM 9670 O O . GLU A 1 23 ? -3.645 9.014 7.060 1.00 0.00 23 GLU A O 6
ATOM 9682 N N . ILE A 1 24 ? -5.082 9.701 5.469 1.00 0.00 24 ILE A N 6
ATOM 9683 C CA . ILE A 1 24 ? -5.786 8.424 5.411 1.00 0.00 24 ILE A CA 6
ATOM 9684 C C . ILE A 1 24 ? -6.004 7.998 3.962 1.00 0.00 24 ILE A C 6
ATOM 9685 O O . ILE A 1 24 ? -6.464 8.787 3.137 1.00 0.00 24 ILE A O 6
ATOM 9701 N N . THR A 1 25 ? -5.670 6.748 3.660 1.00 0.00 25 THR A N 6
ATOM 9702 C CA . THR A 1 25 ? -5.833 6.230 2.307 1.00 0.00 25 THR A CA 6
ATOM 9703 C C . THR A 1 25 ? -6.390 4.811 2.337 1.00 0.00 25 THR A C 6
ATOM 9704 O O . THR A 1 25 ? -6.027 4.009 3.198 1.00 0.00 25 THR A O 6
ATOM 9715 N N . GLY A 1 26 ? -7.274 4.507 1.392 1.00 0.00 26 GLY A N 6
ATOM 9716 C CA . GLY A 1 26 ? -7.875 3.182 1.319 1.00 0.00 26 GLY A CA 6
ATOM 9717 C C . GLY A 1 26 ? -8.039 2.738 -0.130 1.00 0.00 26 GLY A C 6
ATOM 9718 O O . GLY A 1 26 ? -8.493 3.507 -0.978 1.00 0.00 26 GLY A O 6
ATOM 9722 N N . GLY A 1 27 ? -7.664 1.493 -0.408 1.00 0.00 27 GLY A N 6
ATOM 9723 C CA . GLY A 1 27 ? -7.774 0.958 -1.760 1.00 0.00 27 GLY A CA 6
ATOM 9724 C C . GLY A 1 27 ? -7.689 -0.564 -1.752 1.00 0.00 27 GLY A C 6
ATOM 9725 O O . GLY A 1 27 ? -8.100 -1.213 -0.789 1.00 0.00 27 GLY A O 6
ATOM 9729 N N . ALA A 1 28 ? -7.155 -1.128 -2.829 1.00 0.00 28 ALA A N 6
ATOM 9730 C CA . ALA A 1 28 ? -7.022 -2.577 -2.934 1.00 0.00 28 ALA A CA 6
ATOM 9731 C C . ALA A 1 28 ? -5.755 -2.946 -3.696 1.00 0.00 28 ALA A C 6
ATOM 9732 O O . ALA A 1 28 ? -5.088 -2.081 -4.266 1.00 0.00 28 ALA A O 6
ATOM 9739 N N . THR A 1 29 ? -5.429 -4.234 -3.700 1.00 0.00 29 THR A N 6
ATOM 9740 C CA . THR A 1 29 ? -4.237 -4.715 -4.394 1.00 0.00 29 THR A CA 6
ATOM 9741 C C . THR A 1 29 ? -4.575 -5.926 -5.257 1.00 0.00 29 THR A C 6
ATOM 9742 O O . THR A 1 29 ? -5.354 -6.790 -4.853 1.00 0.00 29 THR A O 6
ATOM 9753 N N . TYR A 1 30 ? -3.986 -5.981 -6.448 1.00 0.00 30 TYR A N 6
ATOM 9754 C CA . TYR A 1 30 ? -4.230 -7.091 -7.362 1.00 0.00 30 TYR A CA 6
ATOM 9755 C C . TYR A 1 30 ? -3.041 -8.047 -7.373 1.00 0.00 30 TYR A C 6
ATOM 9756 O O . TYR A 1 30 ? -1.910 -7.640 -7.637 1.00 0.00 30 TYR A O 6
ATOM 9774 N N . GLN A 1 31 ? -3.306 -9.317 -7.087 1.00 0.00 31 GLN A N 6
ATOM 9775 C CA . GLN A 1 31 ? -2.249 -10.321 -7.068 1.00 0.00 31 GLN A CA 6
ATOM 9776 C C . GLN A 1 31 ? -2.256 -11.132 -8.360 1.00 0.00 31 GLN A C 6
ATOM 9777 O O . GLN A 1 31 ? -3.172 -11.918 -8.604 1.00 0.00 31 GLN A O 6
ATOM 9791 N N . LEU A 1 32 ? -1.227 -10.933 -9.178 1.00 0.00 32 LEU A N 6
ATOM 9792 C CA . LEU A 1 32 ? -1.116 -11.650 -10.446 1.00 0.00 32 LEU A CA 6
ATOM 9793 C C . LEU A 1 32 ? 0.027 -12.658 -10.389 1.00 0.00 32 LEU A C 6
ATOM 9794 O O . LEU A 1 32 ? -0.040 -13.723 -11.004 1.00 0.00 32 LEU A O 6
ATOM 9810 N N . SER A 1 33 ? 1.075 -12.316 -9.646 1.00 0.00 33 SER A N 6
ATOM 9811 C CA . SER A 1 33 ? 2.226 -13.201 -9.515 1.00 0.00 33 SER A CA 6
ATOM 9812 C C . SER A 1 33 ? 3.174 -12.685 -8.435 1.00 0.00 33 SER A C 6
ATOM 9813 O O . SER A 1 33 ? 3.102 -11.521 -8.040 1.00 0.00 33 SER A O 6
ATOM 9821 N N . PRO A 1 34 ? 4.056 -13.524 -7.955 1.00 0.00 34 PRO A N 6
ATOM 9822 C CA . PRO A 1 34 ? 5.036 -13.141 -6.899 1.00 0.00 34 PRO A CA 6
ATOM 9823 C C . PRO A 1 34 ? 6.086 -12.162 -7.419 1.00 0.00 34 PRO A C 6
ATOM 9824 O O . PRO A 1 34 ? 6.907 -11.654 -6.656 1.00 0.00 34 PRO A O 6
ATOM 9835 N N . TYR A 1 35 ? 6.052 -11.906 -8.722 1.00 0.00 35 TYR A N 6
ATOM 9836 C CA . TYR A 1 35 ? 7.007 -10.988 -9.334 1.00 0.00 35 TYR A CA 6
ATOM 9837 C C . TYR A 1 35 ? 6.617 -9.541 -9.053 1.00 0.00 35 TYR A C 6
ATOM 9838 O O . TYR A 1 35 ? 7.080 -8.941 -8.083 1.00 0.00 35 TYR A O 6
ATOM 9856 N N . ILE A 1 36 ? 5.765 -8.985 -9.909 1.00 0.00 36 ILE A N 6
ATOM 9857 C CA . ILE A 1 36 ? 5.320 -7.605 -9.745 1.00 0.00 36 ILE A CA 6
ATOM 9858 C C . ILE A 1 36 ? 3.913 -7.562 -9.159 1.00 0.00 36 ILE A C 6
ATOM 9859 O O . ILE A 1 36 ? 3.029 -8.306 -9.587 1.00 0.00 36 ILE A O 6
ATOM 9875 N N . MET A 1 37 ? 3.713 -6.686 -8.178 1.00 0.00 37 MET A N 6
ATOM 9876 C CA . MET A 1 37 ? 2.409 -6.546 -7.536 1.00 0.00 37 MET A CA 6
ATOM 9877 C C . MET A 1 37 ? 1.774 -5.208 -7.900 1.00 0.00 37 MET A C 6
ATOM 9878 O O . MET A 1 37 ? 2.474 -4.241 -8.200 1.00 0.00 37 MET A O 6
ATOM 9892 N N . VAL A 1 38 ? 0.444 -5.161 -7.871 1.00 0.00 38 VAL A N 6
ATOM 9893 C CA . VAL A 1 38 ? -0.279 -3.937 -8.199 1.00 0.00 38 VAL A CA 6
ATOM 9894 C C . VAL A 1 38 ? -0.879 -3.316 -6.942 1.00 0.00 38 VAL A C 6
ATOM 9895 O O . VAL A 1 38 ? -1.433 -4.018 -6.096 1.00 0.00 38 VAL A O 6
ATOM 9908 N N . LYS A 1 39 ? -0.764 -1.997 -6.826 1.00 0.00 39 LYS A N 6
ATOM 9909 C CA . LYS A 1 39 ? -1.299 -1.293 -5.667 1.00 0.00 39 LYS A CA 6
ATOM 9910 C C . LYS A 1 39 ? -1.885 0.053 -6.079 1.00 0.00 39 LYS A C 6
ATOM 9911 O O . LYS A 1 39 ? -1.244 0.830 -6.785 1.00 0.00 39 LYS A O 6
ATOM 9930 N N . ALA A 1 40 ? -3.109 0.320 -5.636 1.00 0.00 40 ALA A N 6
ATOM 9931 C CA . ALA A 1 40 ? -3.773 1.577 -5.965 1.00 0.00 40 ALA A CA 6
ATOM 9932 C C . ALA A 1 40 ? -4.803 1.935 -4.900 1.00 0.00 40 ALA A C 6
ATOM 9933 O O . ALA A 1 40 ? -5.301 1.064 -4.186 1.00 0.00 40 ALA A O 6
ATOM 9940 N N . GLY A 1 41 ? -5.118 3.221 -4.796 1.00 0.00 41 GLY A N 6
ATOM 9941 C CA . GLY A 1 41 ? -6.091 3.683 -3.813 1.00 0.00 41 GLY A CA 6
ATOM 9942 C C . GLY A 1 41 ? -6.312 5.187 -3.930 1.00 0.00 41 GLY A C 6
ATOM 9943 O O . GLY A 1 41 ? -5.957 5.800 -4.937 1.00 0.00 41 GLY A O 6
ATOM 9947 N N . TYR A 1 42 ? -6.901 5.776 -2.894 1.00 0.00 42 TYR A N 6
ATOM 9948 C CA . TYR A 1 42 ? -7.165 7.209 -2.892 1.00 0.00 42 TYR A CA 6
ATOM 9949 C C . TYR A 1 42 ? -6.882 7.804 -1.515 1.00 0.00 42 TYR A C 6
ATOM 9950 O O . TYR A 1 42 ? -7.425 7.350 -0.510 1.00 0.00 42 TYR A O 6
ATOM 9968 N N . GLY A 1 43 ? -6.027 8.822 -1.482 1.00 0.00 43 GLY A N 6
ATOM 9969 C CA . GLY A 1 43 ? -5.679 9.470 -0.222 1.00 0.00 43 GLY A CA 6
ATOM 9970 C C . GLY A 1 43 ? -6.553 10.697 0.020 1.00 0.00 43 GLY A C 6
ATOM 9971 O O . GLY A 1 43 ? -7.145 11.241 -0.912 1.00 0.00 43 GLY A O 6
ATOM 9975 N N . TRP A 1 44 ? -6.626 11.126 1.274 1.00 0.00 44 TRP A N 6
ATOM 9976 C CA . TRP A 1 44 ? -7.430 12.290 1.627 1.00 0.00 44 TRP A CA 6
ATOM 9977 C C . TRP A 1 44 ? -6.916 12.927 2.915 1.00 0.00 44 TRP A C 6
ATOM 9978 O O . TRP A 1 44 ? -6.746 12.248 3.929 1.00 0.00 44 TRP A O 6
ATOM 9999 N N . ASN A 1 45 ? -6.671 14.232 2.867 1.00 0.00 45 ASN A N 6
ATOM 10000 C CA . ASN A 1 45 ? -6.177 14.949 4.036 1.00 0.00 45 ASN A CA 6
ATOM 10001 C C . ASN A 1 45 ? -7.339 15.413 4.909 1.00 0.00 45 ASN A C 6
ATOM 10002 O O . ASN A 1 45 ? -7.953 14.616 5.618 1.00 0.00 45 ASN A O 6
ATOM 10013 N N . ASN A 1 46 ? -7.636 16.706 4.850 1.00 0.00 46 ASN A N 6
ATOM 10014 C CA . ASN A 1 46 ? -8.727 17.267 5.639 1.00 0.00 46 ASN A CA 6
ATOM 10015 C C . ASN A 1 46 ? -9.326 18.482 4.936 1.00 0.00 46 ASN A C 6
ATOM 10016 O O . ASN A 1 46 ? -10.539 18.692 4.963 1.00 0.00 46 ASN A O 6
ATOM 10027 N N . SER A 1 47 ? -8.466 19.278 4.308 1.00 0.00 47 SER A N 6
ATOM 10028 C CA . SER A 1 47 ? -8.920 20.469 3.600 1.00 0.00 47 SER A CA 6
ATOM 10029 C C . SER A 1 47 ? -9.355 20.114 2.182 1.00 0.00 47 SER A C 6
ATOM 10030 O O . SER A 1 47 ? -8.757 20.570 1.208 1.00 0.00 47 SER A O 6
ATOM 10038 N N . SER A 1 48 ? -10.398 19.298 2.074 1.00 0.00 48 SER A N 6
ATOM 10039 C CA . SER A 1 48 ? -10.903 18.886 0.771 1.00 0.00 48 SER A CA 6
ATOM 10040 C C . SER A 1 48 ? -9.779 18.304 -0.080 1.00 0.00 48 SER A C 6
ATOM 10041 O O . SER A 1 48 ? -8.906 17.601 0.426 1.00 0.00 48 SER A O 6
ATOM 10049 N N . LEU A 1 49 ? -9.809 18.603 -1.375 1.00 0.00 49 LEU A N 6
ATOM 10050 C CA . LEU A 1 49 ? -8.787 18.101 -2.287 1.00 0.00 49 LEU A CA 6
ATOM 10051 C C . LEU A 1 49 ? -8.782 16.577 -2.298 1.00 0.00 49 LEU A C 6
ATOM 10052 O O . LEU A 1 49 ? -9.564 15.938 -1.595 1.00 0.00 49 LEU A O 6
ATOM 10068 N N . ASN A 1 50 ? -7.895 15.999 -3.101 1.00 0.00 50 ASN A N 6
ATOM 10069 C CA . ASN A 1 50 ? -7.796 14.547 -3.196 1.00 0.00 50 ASN A CA 6
ATOM 10070 C C . ASN A 1 50 ? -6.472 14.141 -3.836 1.00 0.00 50 ASN A C 6
ATOM 10071 O O . ASN A 1 50 ? -5.854 14.924 -4.557 1.00 0.00 50 ASN A O 6
ATOM 10082 N N . ARG A 1 51 ? -6.044 12.912 -3.569 1.00 0.00 51 ARG A N 6
ATOM 10083 C CA . ARG A 1 51 ? -4.793 12.410 -4.126 1.00 0.00 51 ARG A CA 6
ATOM 10084 C C . ARG A 1 51 ? -4.958 10.971 -4.602 1.00 0.00 51 ARG A C 6
ATOM 10085 O O . ARG A 1 51 ? -5.280 10.080 -3.816 1.00 0.00 51 ARG A O 6
ATOM 10106 N N . PHE A 1 52 ? -4.735 10.751 -5.894 1.00 0.00 52 PHE A N 6
ATOM 10107 C CA . PHE A 1 52 ? -4.864 9.415 -6.464 1.00 0.00 52 PHE A CA 6
ATOM 10108 C C . PHE A 1 52 ? -3.492 8.772 -6.639 1.00 0.00 52 PHE A C 6
ATOM 10109 O O . PHE A 1 52 ? -2.641 9.291 -7.360 1.00 0.00 52 PHE A O 6
ATOM 10126 N N . GLU A 1 53 ? -3.285 7.641 -5.971 1.00 0.00 53 GLU A N 6
ATOM 10127 C CA . GLU A 1 53 ? -2.011 6.935 -6.058 1.00 0.00 53 GLU A CA 6
ATOM 10128 C C . GLU A 1 53 ? -2.136 5.715 -6.965 1.00 0.00 53 GLU A C 6
ATOM 10129 O O . GLU A 1 53 ? -3.175 5.052 -6.993 1.00 0.00 53 GLU A O 6
ATOM 10141 N N . PHE A 1 54 ? -1.072 5.423 -7.706 1.00 0.00 54 PHE A N 6
ATOM 10142 C CA . PHE A 1 54 ? -1.074 4.280 -8.611 1.00 0.00 54 PHE A CA 6
ATOM 10143 C C . PHE A 1 54 ? 0.347 3.779 -8.844 1.00 0.00 54 PHE A C 6
ATOM 10144 O O . PHE A 1 54 ? 1.241 4.557 -9.181 1.00 0.00 54 PHE A O 6
ATOM 10161 N N . GLY A 1 55 ? 0.549 2.479 -8.665 1.00 0.00 55 GLY A N 6
ATOM 10162 C CA . GLY A 1 55 ? 1.867 1.886 -8.859 1.00 0.00 55 GLY A CA 6
ATOM 10163 C C . GLY A 1 55 ? 1.882 0.432 -8.403 1.00 0.00 55 GLY A C 6
ATOM 10164 O O . GLY A 1 55 ? 0.845 -0.231 -8.375 1.00 0.00 55 GLY A O 6
ATOM 10168 N N . GLY A 1 56 ? 3.065 -0.058 -8.048 1.00 0.00 56 GLY A N 6
ATOM 10169 C CA . GLY A 1 56 ? 3.205 -1.436 -7.594 1.00 0.00 56 GLY A CA 6
ATOM 10170 C C . GLY A 1 56 ? 4.310 -1.556 -6.552 1.00 0.00 56 GLY A C 6
ATOM 10171 O O . GLY A 1 56 ? 4.928 -0.561 -6.172 1.00 0.00 56 GLY A O 6
ATOM 10175 N N . GLY A 1 57 ? 4.554 -2.779 -6.092 1.00 0.00 57 GLY A N 6
ATOM 10176 C CA . GLY A 1 57 ? 5.589 -3.015 -5.092 1.00 0.00 57 GLY A CA 6
ATOM 10177 C C . GLY A 1 57 ? 6.317 -4.326 -5.359 1.00 0.00 57 GLY A C 6
ATOM 10178 O O . GLY A 1 57 ? 5.958 -5.072 -6.269 1.00 0.00 57 GLY A O 6
ATOM 10182 N N . LEU A 1 58 ? 7.346 -4.598 -4.559 1.00 0.00 58 LEU A N 6
ATOM 10183 C CA . LEU A 1 58 ? 8.126 -5.823 -4.715 1.00 0.00 58 LEU A CA 6
ATOM 10184 C C . LEU A 1 58 ? 7.844 -6.793 -3.570 1.00 0.00 58 LEU A C 6
ATOM 10185 O O . LEU A 1 58 ? 7.701 -6.383 -2.417 1.00 0.00 58 LEU A O 6
ATOM 10201 N N . GLN A 1 59 ? 7.767 -8.080 -3.900 1.00 0.00 59 GLN A N 6
ATOM 10202 C CA . GLN A 1 59 ? 7.503 -9.108 -2.898 1.00 0.00 59 GLN A CA 6
ATOM 10203 C C . GLN A 1 59 ? 8.446 -10.293 -3.098 1.00 0.00 59 GLN A C 6
ATOM 10204 O O . GLN A 1 59 ? 9.074 -10.423 -4.149 1.00 0.00 59 GLN A O 6
ATOM 10218 N N . TYR A 1 60 ? 8.547 -11.151 -2.086 1.00 0.00 60 TYR A N 6
ATOM 10219 C CA . TYR A 1 60 ? 9.423 -12.316 -2.171 1.00 0.00 60 TYR A CA 6
ATOM 10220 C C . TYR A 1 60 ? 8.730 -13.558 -1.618 1.00 0.00 60 TYR A C 6
ATOM 10221 O O . TYR A 1 60 ? 7.684 -13.464 -0.976 1.00 0.00 60 TYR A O 6
ATOM 10239 N N . LYS A 1 61 ? 9.323 -14.721 -1.877 1.00 0.00 61 LYS A N 6
ATOM 10240 C CA . LYS A 1 61 ? 8.766 -15.985 -1.403 1.00 0.00 61 LYS A CA 6
ATOM 10241 C C . LYS A 1 61 ? 9.772 -16.714 -0.517 1.00 0.00 61 LYS A C 6
ATOM 10242 O O . LYS A 1 61 ? 10.727 -17.312 -1.013 1.00 0.00 61 LYS A O 6
ATOM 10261 N N . VAL A 1 62 ? 9.552 -16.660 0.793 1.00 0.00 62 VAL A N 6
ATOM 10262 C CA . VAL A 1 62 ? 10.450 -17.319 1.735 1.00 0.00 62 VAL A CA 6
ATOM 10263 C C . VAL A 1 62 ? 9.658 -18.032 2.827 1.00 0.00 62 VAL A C 6
ATOM 10264 O O . VAL A 1 62 ? 9.998 -19.146 3.225 1.00 0.00 62 VAL A O 6
ATOM 10277 N N . THR A 1 63 ? 8.599 -17.383 3.305 1.00 0.00 63 THR A N 6
ATOM 10278 C CA . THR A 1 63 ? 7.764 -17.959 4.348 1.00 0.00 63 THR A CA 6
ATOM 10279 C C . THR A 1 63 ? 6.295 -17.801 3.964 1.00 0.00 63 THR A C 6
ATOM 10280 O O . THR A 1 63 ? 5.980 -17.131 2.979 1.00 0.00 63 THR A O 6
ATOM 10291 N N . PRO A 1 64 ? 5.395 -18.404 4.696 1.00 0.00 64 PRO A N 6
ATOM 10292 C CA . PRO A 1 64 ? 3.940 -18.322 4.392 1.00 0.00 64 PRO A CA 6
ATOM 10293 C C . PRO A 1 64 ? 3.506 -16.917 3.980 1.00 0.00 64 PRO A C 6
ATOM 10294 O O . PRO A 1 64 ? 2.445 -16.747 3.386 1.00 0.00 64 PRO A O 6
ATOM 10305 N N . ASP A 1 65 ? 4.344 -15.921 4.287 1.00 0.00 65 ASP A N 6
ATOM 10306 C CA . ASP A 1 65 ? 4.051 -14.525 3.935 1.00 0.00 65 ASP A CA 6
ATOM 10307 C C . ASP A 1 65 ? 4.844 -13.569 4.829 1.00 0.00 65 ASP A C 6
ATOM 10308 O O . ASP A 1 65 ? 4.298 -12.954 5.744 1.00 0.00 65 ASP A O 6
ATOM 10317 N N . LEU A 1 66 ? 6.138 -13.440 4.554 1.00 0.00 66 LEU A N 6
ATOM 10318 C CA . LEU A 1 66 ? 6.983 -12.542 5.333 1.00 0.00 66 LEU A CA 6
ATOM 10319 C C . LEU A 1 66 ? 8.200 -12.124 4.519 1.00 0.00 66 LEU A C 6
ATOM 10320 O O . LEU A 1 66 ? 9.129 -12.908 4.324 1.00 0.00 66 LEU A O 6
ATOM 10336 N N . GLU A 1 67 ? 8.189 -10.885 4.045 1.00 0.00 67 GLU A N 6
ATOM 10337 C CA . GLU A 1 67 ? 9.297 -10.370 3.249 1.00 0.00 67 GLU A CA 6
ATOM 10338 C C . GLU A 1 67 ? 9.202 -8.850 3.126 1.00 0.00 67 GLU A C 6
ATOM 10339 O O . GLU A 1 67 ? 8.114 -8.285 3.232 1.00 0.00 67 GLU A O 6
ATOM 10351 N N . PRO A 1 68 ? 10.304 -8.179 2.892 1.00 0.00 68 PRO A N 6
ATOM 10352 C CA . PRO A 1 68 ? 10.311 -6.695 2.743 1.00 0.00 68 PRO A CA 6
ATOM 10353 C C . PRO A 1 68 ? 9.373 -6.247 1.626 1.00 0.00 68 PRO A C 6
ATOM 10354 O O . PRO A 1 68 ? 9.142 -6.987 0.669 1.00 0.00 68 PRO A O 6
ATOM 10365 N N . TYR A 1 69 ? 8.829 -5.039 1.757 1.00 0.00 69 TYR A N 6
ATOM 10366 C CA . TYR A 1 69 ? 7.907 -4.509 0.756 1.00 0.00 69 TYR A CA 6
ATOM 10367 C C . TYR A 1 69 ? 8.471 -3.248 0.112 1.00 0.00 69 TYR A C 6
ATOM 10368 O O . TYR A 1 69 ? 8.928 -2.337 0.802 1.00 0.00 69 TYR A O 6
ATOM 10386 N N . ALA A 1 70 ? 8.424 -3.203 -1.217 1.00 0.00 70 ALA A N 6
ATOM 10387 C CA . ALA A 1 70 ? 8.922 -2.048 -1.955 1.00 0.00 70 ALA A CA 6
ATOM 10388 C C . ALA A 1 70 ? 7.757 -1.262 -2.546 1.00 0.00 70 ALA A C 6
ATOM 10389 O O . ALA A 1 70 ? 6.702 -1.827 -2.835 1.00 0.00 70 ALA A O 6
ATOM 10396 N N . TRP A 1 71 ? 7.949 0.042 -2.720 1.00 0.00 71 TRP A N 6
ATOM 10397 C CA . TRP A 1 71 ? 6.900 0.888 -3.272 1.00 0.00 71 TRP A CA 6
ATOM 10398 C C . TRP A 1 71 ? 7.479 1.893 -4.262 1.00 0.00 71 TRP A C 6
ATOM 10399 O O . TRP A 1 71 ? 8.515 2.506 -4.006 1.00 0.00 71 TRP A O 6
ATOM 10420 N N . ALA A 1 72 ? 6.802 2.055 -5.394 1.00 0.00 72 ALA A N 6
ATOM 10421 C CA . ALA A 1 72 ? 7.253 2.987 -6.418 1.00 0.00 72 ALA A CA 6
ATOM 10422 C C . ALA A 1 72 ? 6.109 3.328 -7.368 1.00 0.00 72 ALA A C 6
ATOM 10423 O O . ALA A 1 72 ? 5.452 2.437 -7.909 1.00 0.00 72 ALA A O 6
ATOM 10430 N N . GLY A 1 73 ? 5.876 4.620 -7.566 1.00 0.00 73 GLY A N 6
ATOM 10431 C CA . GLY A 1 73 ? 4.805 5.065 -8.451 1.00 0.00 73 GLY A CA 6
ATOM 10432 C C . GLY A 1 73 ? 4.693 6.587 -8.450 1.00 0.00 73 GLY A C 6
ATOM 10433 O O . GLY A 1 73 ? 5.630 7.286 -8.062 1.00 0.00 73 GLY A O 6
ATOM 10437 N N . ALA A 1 74 ? 3.544 7.089 -8.888 1.00 0.00 74 ALA A N 6
ATOM 10438 C CA . ALA A 1 74 ? 3.318 8.531 -8.935 1.00 0.00 74 ALA A CA 6
ATOM 10439 C C . ALA A 1 74 ? 1.937 8.875 -8.389 1.00 0.00 74 ALA A C 6
ATOM 10440 O O . ALA A 1 74 ? 1.100 7.995 -8.192 1.00 0.00 74 ALA A O 6
ATOM 10447 N N . THR A 1 75 ? 1.704 10.162 -8.149 1.00 0.00 75 THR A N 6
ATOM 10448 C CA . THR A 1 75 ? 0.419 10.612 -7.626 1.00 0.00 75 THR A CA 6
ATOM 10449 C C . THR A 1 75 ? -0.032 11.886 -8.335 1.00 0.00 75 THR A C 6
ATOM 10450 O O . THR A 1 75 ? 0.787 12.644 -8.852 1.00 0.00 75 THR A O 6
ATOM 10461 N N . TYR A 1 76 ? -1.343 12.114 -8.353 1.00 0.00 76 TYR A N 6
ATOM 10462 C CA . TYR A 1 76 ? -1.894 13.301 -9.000 1.00 0.00 76 TYR A CA 6
ATOM 10463 C C . TYR A 1 76 ? -2.988 13.921 -8.137 1.00 0.00 76 TYR A C 6
ATOM 10464 O O . TYR A 1 76 ? -3.988 13.274 -7.826 1.00 0.00 76 TYR A O 6
ATOM 10482 N N . ASN A 1 77 ? -2.790 15.177 -7.751 1.00 0.00 77 ASN A N 6
ATOM 10483 C CA . ASN A 1 77 ? -3.768 15.873 -6.923 1.00 0.00 77 ASN A CA 6
ATOM 10484 C C . ASN A 1 77 ? -4.740 16.667 -7.791 1.00 0.00 77 ASN A C 6
ATOM 10485 O O . ASN A 1 77 ? -4.382 17.131 -8.875 1.00 0.00 77 ASN A O 6
ATOM 10496 N N . THR A 1 78 ? -5.969 16.818 -7.308 1.00 0.00 78 THR A N 6
ATOM 10497 C CA . THR A 1 78 ? -6.986 17.557 -8.047 1.00 0.00 78 THR A CA 6
ATOM 10498 C C . THR A 1 78 ? -6.454 18.923 -8.471 1.00 0.00 78 THR A C 6
ATOM 10499 O O . THR A 1 78 ? -6.979 19.545 -9.395 1.00 0.00 78 THR A O 6
ATOM 10510 N N . ASP A 1 79 ? -5.410 19.383 -7.789 1.00 0.00 79 ASP A N 6
ATOM 10511 C CA . ASP A 1 79 ? -4.816 20.677 -8.104 1.00 0.00 79 ASP A CA 6
ATOM 10512 C C . ASP A 1 79 ? -3.972 20.584 -9.371 1.00 0.00 79 ASP A C 6
ATOM 10513 O O . ASP A 1 79 ? -3.078 21.401 -9.594 1.00 0.00 79 ASP A O 6
ATOM 10522 N N . ASN A 1 80 ? -4.261 19.584 -10.196 1.00 0.00 80 ASN A N 6
ATOM 10523 C CA . ASN A 1 80 ? -3.521 19.393 -11.438 1.00 0.00 80 ASN A CA 6
ATOM 10524 C C . ASN A 1 80 ? -2.030 19.247 -11.156 1.00 0.00 80 ASN A C 6
ATOM 10525 O O . ASN A 1 80 ? -1.195 19.515 -12.020 1.00 0.00 80 ASN A O 6
ATOM 10536 N N . THR A 1 81 ? -1.702 18.818 -9.941 1.00 0.00 81 THR A N 6
ATOM 10537 C CA . THR A 1 81 ? -0.309 18.641 -9.555 1.00 0.00 81 THR A CA 6
ATOM 10538 C C . THR A 1 81 ? 0.071 17.163 -9.595 1.00 0.00 81 THR A C 6
ATOM 10539 O O . THR A 1 81 ? -0.588 16.328 -8.976 1.00 0.00 81 THR A O 6
ATOM 10550 N N . LEU A 1 82 ? 1.136 16.850 -10.328 1.00 0.00 82 LEU A N 6
ATOM 10551 C CA . LEU A 1 82 ? 1.597 15.471 -10.448 1.00 0.00 82 LEU A CA 6
ATOM 10552 C C . LEU A 1 82 ? 3.097 15.386 -10.189 1.00 0.00 82 LEU A C 6
ATOM 10553 O O . LEU A 1 82 ? 3.883 16.127 -10.782 1.00 0.00 82 LEU A O 6
ATOM 10569 N N . VAL A 1 83 ? 3.490 14.477 -9.302 1.00 0.00 83 VAL A N 6
ATOM 10570 C CA . VAL A 1 83 ? 4.900 14.304 -8.972 1.00 0.00 83 VAL A CA 6
ATOM 10571 C C . VAL A 1 83 ? 5.188 12.845 -8.617 1.00 0.00 83 VAL A C 6
ATOM 10572 O O . VAL A 1 83 ? 4.284 12.111 -8.218 1.00 0.00 83 VAL A O 6
ATOM 10585 N N . PRO A 1 84 ? 6.418 12.411 -8.751 1.00 0.00 84 PRO A N 6
ATOM 10586 C CA . PRO A 1 84 ? 6.808 11.006 -8.428 1.00 0.00 84 PRO A CA 6
ATOM 10587 C C . PRO A 1 84 ? 6.770 10.732 -6.927 1.00 0.00 84 PRO A C 6
ATOM 10588 O O . PRO A 1 84 ? 6.830 11.656 -6.116 1.00 0.00 84 PRO A O 6
ATOM 10599 N N . ALA A 1 85 ? 6.674 9.457 -6.565 1.00 0.00 85 ALA A N 6
ATOM 10600 C CA . ALA A 1 85 ? 6.631 9.074 -5.159 1.00 0.00 85 ALA A CA 6
ATOM 10601 C C . ALA A 1 85 ? 7.107 7.636 -4.981 1.00 0.00 85 ALA A C 6
ATOM 10602 O O . ALA A 1 85 ? 6.759 6.754 -5.768 1.00 0.00 85 ALA A O 6
ATOM 10609 N N . ALA A 1 86 ? 7.907 7.407 -3.945 1.00 0.00 86 ALA A N 6
ATOM 10610 C CA . ALA A 1 86 ? 8.426 6.073 -3.674 1.00 0.00 86 ALA A CA 6
ATOM 10611 C C . ALA A 1 86 ? 8.782 5.926 -2.198 1.00 0.00 86 ALA A C 6
ATOM 10612 O O . ALA A 1 86 ? 8.852 6.913 -1.467 1.00 0.00 86 ALA A O 6
ATOM 10619 N N . GLY A 1 87 ? 9.005 4.690 -1.765 1.00 0.00 87 GLY A N 6
ATOM 10620 C CA . GLY A 1 87 ? 9.352 4.428 -0.374 1.00 0.00 87 GLY A CA 6
ATOM 10621 C C . GLY A 1 87 ? 9.635 2.948 -0.151 1.00 0.00 87 GLY A C 6
ATOM 10622 O O . GLY A 1 87 ? 9.904 2.207 -1.098 1.00 0.00 87 GLY A O 6
ATOM 10626 N N . ALA A 1 88 ? 9.573 2.521 1.106 1.00 0.00 88 ALA A N 6
ATOM 10627 C CA . ALA A 1 88 ? 9.824 1.125 1.443 1.00 0.00 88 ALA A CA 6
ATOM 10628 C C . ALA A 1 88 ? 9.042 0.724 2.690 1.00 0.00 88 ALA A C 6
ATOM 10629 O O . ALA A 1 88 ? 8.653 1.577 3.489 1.00 0.00 88 ALA A O 6
ATOM 10636 N N . GLY A 1 89 ? 8.815 -0.574 2.848 1.00 0.00 89 GLY A N 6
ATOM 10637 C CA . GLY A 1 89 ? 8.078 -1.075 4.001 1.00 0.00 89 GLY A CA 6
ATOM 10638 C C . GLY A 1 89 ? 8.356 -2.559 4.222 1.00 0.00 89 GLY A C 6
ATOM 10639 O O . GLY A 1 89 ? 9.357 -3.091 3.742 1.00 0.00 89 GLY A O 6
ATOM 10643 N N . PHE A 1 90 ? 7.464 -3.220 4.952 1.00 0.00 90 PHE A N 6
ATOM 10644 C CA . PHE A 1 90 ? 7.625 -4.642 5.230 1.00 0.00 90 PHE A CA 6
ATOM 10645 C C . PHE A 1 90 ? 6.273 -5.291 5.506 1.00 0.00 90 PHE A C 6
ATOM 10646 O O . PHE A 1 90 ? 5.420 -4.711 6.179 1.00 0.00 90 PHE A O 6
ATOM 10663 N N . ARG A 1 91 ? 6.087 -6.500 4.981 1.00 0.00 91 ARG A N 6
ATOM 10664 C CA . ARG A 1 91 ? 4.837 -7.226 5.174 1.00 0.00 91 ARG A CA 6
ATOM 10665 C C . ARG A 1 91 ? 5.032 -8.370 6.164 1.00 0.00 91 ARG A C 6
ATOM 10666 O O . ARG A 1 91 ? 5.711 -9.353 5.863 1.00 0.00 91 ARG A O 6
ATOM 10687 N N . TYR A 1 92 ? 4.430 -8.232 7.342 1.00 0.00 92 TYR A N 6
ATOM 10688 C CA . TYR A 1 92 ? 4.538 -9.256 8.374 1.00 0.00 92 TYR A CA 6
ATOM 10689 C C . TYR A 1 92 ? 3.217 -10.004 8.521 1.00 0.00 92 TYR A C 6
ATOM 10690 O O . TYR A 1 92 ? 2.160 -9.392 8.672 1.00 0.00 92 TYR A O 6
ATOM 10708 N N . LYS A 1 93 ? 3.283 -11.330 8.471 1.00 0.00 93 LYS A N 6
ATOM 10709 C CA . LYS A 1 93 ? 2.084 -12.151 8.595 1.00 0.00 93 LYS A CA 6
ATOM 10710 C C . LYS A 1 93 ? 1.746 -12.397 10.062 1.00 0.00 93 LYS A C 6
ATOM 10711 O O . LYS A 1 93 ? 2.572 -12.906 10.821 1.00 0.00 93 LYS A O 6
ATOM 10730 N N . VAL A 1 94 ? 0.525 -12.035 10.449 1.00 0.00 94 VAL A N 6
ATOM 10731 C CA . VAL A 1 94 ? 0.078 -12.221 11.827 1.00 0.00 94 VAL A CA 6
ATOM 10732 C C . VAL A 1 94 ? -1.002 -13.296 11.892 1.00 0.00 94 VAL A C 6
ATOM 10733 O O . VAL A 1 94 ? -0.992 -14.146 12.784 1.00 0.00 94 VAL A O 6
ATOM 10746 N N . SER A 1 95 ? -1.932 -13.254 10.944 1.00 0.00 95 SER A N 6
ATOM 10747 C CA . SER A 1 95 ? -3.015 -14.232 10.905 1.00 0.00 95 SER A CA 6
ATOM 10748 C C . SER A 1 95 ? -3.338 -14.614 9.462 1.00 0.00 95 SER A C 6
ATOM 10749 O O . SER A 1 95 ? -2.964 -13.908 8.526 1.00 0.00 95 SER A O 6
ATOM 10757 N N . PRO A 1 96 ? -4.021 -15.714 9.269 1.00 0.00 96 PRO A N 6
ATOM 10758 C CA . PRO A 1 96 ? -4.401 -16.195 7.907 1.00 0.00 96 PRO A CA 6
ATOM 10759 C C . PRO A 1 96 ? -5.466 -15.315 7.258 1.00 0.00 96 PRO A C 6
ATOM 10760 O O . PRO A 1 96 ? -5.750 -15.447 6.067 1.00 0.00 96 PRO A O 6
ATOM 10771 N N . GLU A 1 97 ? -6.052 -14.421 8.051 1.00 0.00 97 GLU A N 6
ATOM 10772 C CA . GLU A 1 97 ? -7.089 -13.523 7.550 1.00 0.00 97 GLU A CA 6
ATOM 10773 C C . GLU A 1 97 ? -6.706 -12.067 7.801 1.00 0.00 97 GLU A C 6
ATOM 10774 O O . GLU A 1 97 ? -7.347 -11.152 7.284 1.00 0.00 97 GLU A O 6
ATOM 10786 N N . VAL A 1 98 ? -5.660 -11.863 8.597 1.00 0.00 98 VAL A N 6
ATOM 10787 C CA . VAL A 1 98 ? -5.201 -10.514 8.911 1.00 0.00 98 VAL A CA 6
ATOM 10788 C C . VAL A 1 98 ? -3.687 -10.414 8.769 1.00 0.00 98 VAL A C 6
ATOM 10789 O O . VAL A 1 98 ? -2.951 -11.296 9.212 1.00 0.00 98 VAL A O 6
ATOM 10802 N N . LYS A 1 99 ? -3.226 -9.330 8.150 1.00 0.00 99 LYS A N 6
ATOM 10803 C CA . LYS A 1 99 ? -1.796 -9.119 7.954 1.00 0.00 99 LYS A CA 6
ATOM 10804 C C . LYS A 1 99 ? -1.422 -7.677 8.278 1.00 0.00 99 LYS A C 6
ATOM 10805 O O . LYS A 1 99 ? -2.092 -6.741 7.846 1.00 0.00 99 LYS A O 6
ATOM 10824 N N . LEU A 1 100 ? -0.348 -7.506 9.042 1.00 0.00 100 LEU A N 6
ATOM 10825 C CA . LEU A 1 100 ? 0.104 -6.171 9.419 1.00 0.00 100 LEU A CA 6
ATOM 10826 C C . LEU A 1 100 ? 1.092 -5.629 8.392 1.00 0.00 100 LEU A C 6
ATOM 10827 O O . LEU A 1 100 ? 1.904 -6.374 7.842 1.00 0.00 100 LEU A O 6
ATOM 10843 N N . VAL A 1 101 ? 1.018 -4.325 8.139 1.00 0.00 101 VAL A N 6
ATOM 10844 C CA . VAL A 1 101 ? 1.912 -3.692 7.176 1.00 0.00 101 VAL A CA 6
ATOM 10845 C C . VAL A 1 101 ? 2.399 -2.347 7.705 1.00 0.00 101 VAL A C 6
ATOM 10846 O O . VAL A 1 101 ? 1.657 -1.624 8.368 1.00 0.00 101 VAL A O 6
ATOM 10859 N N . VAL A 1 102 ? 3.648 -2.012 7.396 1.00 0.00 102 VAL A N 6
ATOM 10860 C CA . VAL A 1 102 ? 4.220 -0.752 7.829 1.00 0.00 102 VAL A CA 6
ATOM 10861 C C . VAL A 1 102 ? 5.188 -0.240 6.775 1.00 0.00 102 VAL A C 6
ATOM 10862 O O . VAL A 1 102 ? 6.265 -0.798 6.576 1.00 0.00 102 VAL A O 6
ATOM 10875 N N . GLU A 1 103 ? 4.787 0.829 6.108 1.00 0.00 103 GLU A N 6
ATOM 10876 C CA . GLU A 1 103 ? 5.611 1.432 5.065 1.00 0.00 103 GLU A CA 6
ATOM 10877 C C . GLU A 1 103 ? 5.738 2.934 5.288 1.00 0.00 103 GLU A C 6
ATOM 10878 O O . GLU A 1 103 ? 4.859 3.558 5.885 1.00 0.00 103 GLU A O 6
ATOM 10890 N N . TYR A 1 104 ? 6.838 3.507 4.804 1.00 0.00 104 TYR A N 6
ATOM 10891 C CA . TYR A 1 104 ? 7.078 4.938 4.950 1.00 0.00 104 TYR A CA 6
ATOM 10892 C C . TYR A 1 104 ? 7.334 5.579 3.590 1.00 0.00 104 TYR A C 6
ATOM 10893 O O . TYR A 1 104 ? 8.206 5.140 2.840 1.00 0.00 104 TYR A O 6
ATOM 10911 N N . GLY A 1 105 ? 6.568 6.618 3.278 1.00 0.00 105 GLY A N 6
ATOM 10912 C CA . GLY A 1 105 ? 6.719 7.313 2.004 1.00 0.00 105 GLY A CA 6
ATOM 10913 C C . GLY A 1 105 ? 7.870 8.311 2.061 1.00 0.00 105 GLY A C 6
ATOM 10914 O O . GLY A 1 105 ? 8.141 8.900 3.108 1.00 0.00 105 GLY A O 6
ATOM 10918 N N . TRP A 1 106 ? 8.542 8.497 0.931 1.00 0.00 106 TRP A N 6
ATOM 10919 C CA . TRP A 1 106 ? 9.663 9.427 0.865 1.00 0.00 106 TRP A CA 6
ATOM 10920 C C . TRP A 1 106 ? 9.917 9.859 -0.576 1.00 0.00 106 TRP A C 6
ATOM 10921 O O . TRP A 1 106 ? 9.488 9.194 -1.519 1.00 0.00 106 TRP A O 6
ATOM 10942 N N . ASN A 1 107 ? 10.618 10.977 -0.740 1.00 0.00 107 ASN A N 6
ATOM 10943 C CA . ASN A 1 107 ? 10.922 11.485 -2.073 1.00 0.00 107 ASN A CA 6
ATOM 10944 C C . ASN A 1 107 ? 12.010 12.552 -2.004 1.00 0.00 107 ASN A C 6
ATOM 10945 O O . ASN A 1 107 ? 12.258 13.131 -0.946 1.00 0.00 107 ASN A O 6
ATOM 10956 N N . ASN A 1 108 ? 12.657 12.805 -3.137 1.00 0.00 108 ASN A N 6
ATOM 10957 C CA . ASN A 1 108 ? 13.716 13.805 -3.192 1.00 0.00 108 ASN A CA 6
ATOM 10958 C C . ASN A 1 108 ? 13.321 15.050 -2.406 1.00 0.00 108 ASN A C 6
ATOM 10959 O O . ASN A 1 108 ? 12.268 15.640 -2.648 1.00 0.00 108 ASN A O 6
ATOM 10970 N N . SER A 1 109 ? 14.170 15.442 -1.462 1.00 0.00 109 SER A N 6
ATOM 10971 C CA . SER A 1 109 ? 13.898 16.620 -0.645 1.00 0.00 109 SER A CA 6
ATOM 10972 C C . SER A 1 109 ? 12.431 16.654 -0.228 1.00 0.00 109 SER A C 6
ATOM 10973 O O . SER A 1 109 ? 11.739 17.649 -0.443 1.00 0.00 109 SER A O 6
ATOM 10981 N N . SER A 1 110 ? 11.965 15.561 0.367 1.00 0.00 110 SER A N 6
ATOM 10982 C CA . SER A 1 110 ? 10.577 15.478 0.809 1.00 0.00 110 SER A CA 6
ATOM 10983 C C . SER A 1 110 ? 10.487 14.792 2.170 1.00 0.00 110 SER A C 6
ATOM 10984 O O . SER A 1 110 ? 11.152 13.787 2.413 1.00 0.00 110 SER A O 6
ATOM 10992 N N . LEU A 1 111 ? 9.661 15.346 3.051 1.00 0.00 111 LEU A N 6
ATOM 10993 C CA . LEU A 1 111 ? 9.490 14.779 4.384 1.00 0.00 111 LEU A CA 6
ATOM 10994 C C . LEU A 1 111 ? 9.062 13.317 4.296 1.00 0.00 111 LEU A C 6
ATOM 10995 O O . LEU A 1 111 ? 8.445 12.901 3.314 1.00 0.00 111 LEU A O 6
ATOM 11011 N N . GLN A 1 112 ? 9.394 12.545 5.327 1.00 0.00 112 GLN A N 6
ATOM 11012 C CA . GLN A 1 112 ? 9.043 11.130 5.359 1.00 0.00 112 GLN A CA 6
ATOM 11013 C C . GLN A 1 112 ? 7.941 10.873 6.382 1.00 0.00 112 GLN A C 6
ATOM 11014 O O . GLN A 1 112 ? 8.049 11.283 7.538 1.00 0.00 112 GLN A O 6
ATOM 11028 N N . PHE A 1 113 ? 6.884 10.193 5.946 1.00 0.00 113 PHE A N 6
ATOM 11029 C CA . PHE A 1 113 ? 5.762 9.884 6.828 1.00 0.00 113 PHE A CA 6
ATOM 11030 C C . PHE A 1 113 ? 5.690 8.384 7.096 1.00 0.00 113 PHE A C 6
ATOM 11031 O O . PHE A 1 113 ? 6.160 7.579 6.292 1.00 0.00 113 PHE A O 6
ATOM 11048 N N . LEU A 1 114 ? 5.093 8.019 8.226 1.00 0.00 114 LEU A N 6
ATOM 11049 C CA . LEU A 1 114 ? 4.956 6.612 8.593 1.00 0.00 114 LEU A CA 6
ATOM 11050 C C . LEU A 1 114 ? 3.502 6.171 8.466 1.00 0.00 114 LEU A C 6
ATOM 11051 O O . LEU A 1 114 ? 2.597 6.852 8.947 1.00 0.00 114 LEU A O 6
ATOM 11067 N N . GLN A 1 115 ? 3.287 5.030 7.812 1.00 0.00 115 GLN A N 6
ATOM 11068 C CA . GLN A 1 115 ? 1.938 4.506 7.620 1.00 0.00 115 GLN A CA 6
ATOM 11069 C C . GLN A 1 115 ? 1.789 3.135 8.270 1.00 0.00 115 GLN A C 6
ATOM 11070 O O . GLN A 1 115 ? 2.687 2.296 8.190 1.00 0.00 115 GLN A O 6
ATOM 11084 N N . ALA A 1 116 ? 0.646 2.916 8.911 1.00 0.00 116 ALA A N 6
ATOM 11085 C CA . ALA A 1 116 ? 0.377 1.646 9.572 1.00 0.00 116 ALA A CA 6
ATOM 11086 C C . ALA A 1 116 ? -1.063 1.215 9.317 1.00 0.00 116 ALA A C 6
ATOM 11087 O O . ALA A 1 116 ? -1.991 2.012 9.458 1.00 0.00 116 ALA A O 6
ATOM 11094 N N . GLY A 1 117 ? -1.245 -0.045 8.936 1.00 0.00 117 GLY A N 6
ATOM 11095 C CA . GLY A 1 117 ? -2.582 -0.557 8.660 1.00 0.00 117 GLY A CA 6
ATOM 11096 C C . GLY A 1 117 ? -2.574 -2.076 8.528 1.00 0.00 117 GLY A C 6
ATOM 11097 O O . GLY A 1 117 ? -1.631 -2.742 8.956 1.00 0.00 117 GLY A O 6
ATOM 11101 N N . LEU A 1 118 ? -3.635 -2.615 7.935 1.00 0.00 118 LEU A N 6
ATOM 11102 C CA . LEU A 1 118 ? -3.743 -4.059 7.752 1.00 0.00 118 LEU A CA 6
ATOM 11103 C C . LEU A 1 118 ? -4.430 -4.383 6.429 1.00 0.00 118 LEU A C 6
ATOM 11104 O O . LEU A 1 118 ? -5.013 -3.508 5.790 1.00 0.00 118 LEU A O 6
ATOM 11120 N N . SER A 1 119 ? -4.355 -5.650 6.024 1.00 0.00 119 SER A N 6
ATOM 11121 C CA . SER A 1 119 ? -4.973 -6.079 4.774 1.00 0.00 119 SER A CA 6
ATOM 11122 C C . SER A 1 119 ? -5.665 -7.428 4.950 1.00 0.00 119 SER A C 6
ATOM 11123 O O . SER A 1 119 ? -5.283 -8.226 5.808 1.00 0.00 119 SER A O 6
ATOM 11131 N N . TYR A 1 120 ? -6.683 -7.678 4.129 1.00 0.00 120 TYR A N 6
ATOM 11132 C CA . TYR A 1 120 ? -7.418 -8.937 4.203 1.00 0.00 120 TYR A CA 6
ATOM 11133 C C . TYR A 1 120 ? -7.960 -9.321 2.830 1.00 0.00 120 TYR A C 6
ATOM 11134 O O . TYR A 1 120 ? -8.269 -8.456 2.009 1.00 0.00 120 TYR A O 6
ATOM 11152 N N . ARG A 1 121 ? -8.075 -10.623 2.587 1.00 0.00 121 ARG A N 6
ATOM 11153 C CA . ARG A 1 121 ? -8.583 -11.112 1.312 1.00 0.00 121 ARG A CA 6
ATOM 11154 C C . ARG A 1 121 ? -10.103 -11.229 1.351 1.00 0.00 121 ARG A C 6
ATOM 11155 O O . ARG A 1 121 ? -10.679 -11.614 2.369 1.00 0.00 121 ARG A O 6
ATOM 11176 N N . ILE A 1 122 ? -10.748 -10.895 0.236 1.00 0.00 122 ILE A N 6
ATOM 11177 C CA . ILE A 1 122 ? -12.202 -10.966 0.157 1.00 0.00 122 ILE A CA 6
ATOM 11178 C C . ILE A 1 122 ? -12.639 -12.208 -0.613 1.00 0.00 122 ILE A C 6
ATOM 11179 O O . ILE A 1 122 ? -13.803 -12.607 -0.558 1.00 0.00 122 ILE A O 6
ATOM 11195 N N . GLN A 1 123 ? -11.699 -12.817 -1.329 1.00 0.00 123 GLN A N 6
ATOM 11196 C CA . GLN A 1 123 ? -12.002 -14.013 -2.106 1.00 0.00 123 GLN A CA 6
ATOM 11197 C C . GLN A 1 123 ? -10.826 -14.993 -2.051 1.00 0.00 123 GLN A C 6
ATOM 11198 O O . GLN A 1 123 ? -9.690 -14.587 -1.809 1.00 0.00 123 GLN A O 6
ATOM 11212 N N . PRO A 1 124 ? -11.072 -16.262 -2.269 1.00 0.00 124 PRO A N 6
ATOM 11213 C CA . PRO A 1 124 ? -9.998 -17.299 -2.239 1.00 0.00 124 PRO A CA 6
ATOM 11214 C C . PRO A 1 124 ? -9.037 -17.165 -3.417 1.00 0.00 124 PRO A C 6
ATOM 11215 O O . PRO A 1 124 ? -8.134 -17.979 -3.516 1.00 0.00 124 PRO A O 6
ATOM 11227 N N . MET A 1 1 ? -6.137 -25.159 -4.518 1.00 0.00 1 MET A N 7
ATOM 11228 C CA . MET A 1 1 ? -5.536 -23.806 -4.695 1.00 0.00 1 MET A CA 7
ATOM 11229 C C . MET A 1 1 ? -6.602 -22.841 -5.202 1.00 0.00 1 MET A C 7
ATOM 11230 O O . MET A 1 1 ? -7.358 -23.162 -6.119 1.00 0.00 1 MET A O 7
ATOM 11246 N N . GLN A 1 2 ? -6.657 -21.659 -4.597 1.00 0.00 2 GLN A N 7
ATOM 11247 C CA . GLN A 1 2 ? -7.637 -20.653 -4.996 1.00 0.00 2 GLN A CA 7
ATOM 11248 C C . GLN A 1 2 ? -6.996 -19.270 -5.038 1.00 0.00 2 GLN A C 7
ATOM 11249 O O . GLN A 1 2 ? -7.556 -18.333 -5.608 1.00 0.00 2 GLN A O 7
ATOM 11263 N N . ASP A 1 3 ? -5.821 -19.148 -4.431 1.00 0.00 3 ASP A N 7
ATOM 11264 C CA . ASP A 1 3 ? -5.113 -17.873 -4.405 1.00 0.00 3 ASP A CA 7
ATOM 11265 C C . ASP A 1 3 ? -4.268 -17.705 -5.665 1.00 0.00 3 ASP A C 7
ATOM 11266 O O . ASP A 1 3 ? -3.049 -17.554 -5.592 1.00 0.00 3 ASP A O 7
ATOM 11275 N N . GLY A 1 4 ? -4.927 -17.728 -6.820 1.00 0.00 4 GLY A N 7
ATOM 11276 C CA . GLY A 1 4 ? -4.230 -17.576 -8.093 1.00 0.00 4 GLY A CA 7
ATOM 11277 C C . GLY A 1 4 ? -4.485 -16.197 -8.690 1.00 0.00 4 GLY A C 7
ATOM 11278 O O . GLY A 1 4 ? -5.163 -15.363 -8.089 1.00 0.00 4 GLY A O 7
ATOM 11282 N N . PRO A 1 5 ? -3.956 -15.948 -9.857 1.00 0.00 5 PRO A N 7
ATOM 11283 C CA . PRO A 1 5 ? -4.123 -14.644 -10.559 1.00 0.00 5 PRO A CA 7
ATOM 11284 C C . PRO A 1 5 ? -5.579 -14.185 -10.578 1.00 0.00 5 PRO A C 7
ATOM 11285 O O . PRO A 1 5 ? -6.497 -14.997 -10.477 1.00 0.00 5 PRO A O 7
ATOM 11296 N N . GLY A 1 6 ? -5.779 -12.877 -10.709 1.00 0.00 6 GLY A N 7
ATOM 11297 C CA . GLY A 1 6 ? -7.127 -12.321 -10.741 1.00 0.00 6 GLY A CA 7
ATOM 11298 C C . GLY A 1 6 ? -7.689 -12.170 -9.332 1.00 0.00 6 GLY A C 7
ATOM 11299 O O . GLY A 1 6 ? -8.887 -11.953 -9.150 1.00 0.00 6 GLY A O 7
ATOM 11303 N N . THR A 1 7 ? -6.816 -12.287 -8.336 1.00 0.00 7 THR A N 7
ATOM 11304 C CA . THR A 1 7 ? -7.237 -12.163 -6.945 1.00 0.00 7 THR A CA 7
ATOM 11305 C C . THR A 1 7 ? -7.661 -10.728 -6.641 1.00 0.00 7 THR A C 7
ATOM 11306 O O . THR A 1 7 ? -7.259 -9.792 -7.332 1.00 0.00 7 THR A O 7
ATOM 11317 N N . LEU A 1 8 ? -8.475 -10.565 -5.603 1.00 0.00 8 LEU A N 7
ATOM 11318 C CA . LEU A 1 8 ? -8.947 -9.239 -5.216 1.00 0.00 8 LEU A CA 7
ATOM 11319 C C . LEU A 1 8 ? -8.947 -9.095 -3.698 1.00 0.00 8 LEU A C 7
ATOM 11320 O O . LEU A 1 8 ? -9.622 -9.848 -2.994 1.00 0.00 8 LEU A O 7
ATOM 11336 N N . ASP A 1 9 ? -8.189 -8.124 -3.200 1.00 0.00 9 ASP A N 7
ATOM 11337 C CA . ASP A 1 9 ? -8.110 -7.891 -1.762 1.00 0.00 9 ASP A CA 7
ATOM 11338 C C . ASP A 1 9 ? -8.121 -6.397 -1.459 1.00 0.00 9 ASP A C 7
ATOM 11339 O O . ASP A 1 9 ? -7.599 -5.594 -2.232 1.00 0.00 9 ASP A O 7
ATOM 11348 N N . VAL A 1 10 ? -8.718 -6.034 -0.328 1.00 0.00 10 VAL A N 7
ATOM 11349 C CA . VAL A 1 10 ? -8.793 -4.633 0.075 1.00 0.00 10 VAL A CA 7
ATOM 11350 C C . VAL A 1 10 ? -7.831 -4.359 1.227 1.00 0.00 10 VAL A C 7
ATOM 11351 O O . VAL A 1 10 ? -7.597 -5.225 2.069 1.00 0.00 10 VAL A O 7
ATOM 11364 N N . PHE A 1 11 ? -7.278 -3.152 1.258 1.00 0.00 11 PHE A N 7
ATOM 11365 C CA . PHE A 1 11 ? -6.343 -2.781 2.315 1.00 0.00 11 PHE A CA 7
ATOM 11366 C C . PHE A 1 11 ? -6.385 -1.279 2.574 1.00 0.00 11 PHE A C 7
ATOM 11367 O O . PHE A 1 11 ? -6.613 -0.488 1.657 1.00 0.00 11 PHE A O 7
ATOM 11384 N N . VAL A 1 12 ? -6.162 -0.897 3.828 1.00 0.00 12 VAL A N 7
ATOM 11385 C CA . VAL A 1 12 ? -6.170 0.513 4.206 1.00 0.00 12 VAL A CA 7
ATOM 11386 C C . VAL A 1 12 ? -4.759 0.981 4.545 1.00 0.00 12 VAL A C 7
ATOM 11387 O O . VAL A 1 12 ? -3.864 0.168 4.773 1.00 0.00 12 VAL A O 7
ATOM 11400 N N . ALA A 1 13 ? -4.570 2.297 4.586 1.00 0.00 13 ALA A N 7
ATOM 11401 C CA . ALA A 1 13 ? -3.273 2.861 4.907 1.00 0.00 13 ALA A CA 7
ATOM 11402 C C . ALA A 1 13 ? -3.445 4.263 5.469 1.00 0.00 13 ALA A C 7
ATOM 11403 O O . ALA A 1 13 ? -3.850 5.186 4.762 1.00 0.00 13 ALA A O 7
ATOM 11410 N N . ALA A 1 14 ? -3.133 4.409 6.744 1.00 0.00 14 ALA A N 7
ATOM 11411 C CA . ALA A 1 14 ? -3.247 5.698 7.415 1.00 0.00 14 ALA A CA 7
ATOM 11412 C C . ALA A 1 14 ? -1.994 5.986 8.235 1.00 0.00 14 ALA A C 7
ATOM 11413 O O . ALA A 1 14 ? -1.553 5.151 9.023 1.00 0.00 14 ALA A O 7
ATOM 11420 N N . GLY A 1 15 ? -1.424 7.172 8.043 1.00 0.00 15 GLY A N 7
ATOM 11421 C CA . GLY A 1 15 ? -0.221 7.555 8.772 1.00 0.00 15 GLY A CA 7
ATOM 11422 C C . GLY A 1 15 ? -0.206 9.051 9.059 1.00 0.00 15 GLY A C 7
ATOM 11423 O O . GLY A 1 15 ? -1.239 9.719 8.986 1.00 0.00 15 GLY A O 7
ATOM 11427 N N . TRP A 1 16 ? 0.972 9.572 9.387 1.00 0.00 16 TRP A N 7
ATOM 11428 C CA . TRP A 1 16 ? 1.113 10.993 9.685 1.00 0.00 16 TRP A CA 7
ATOM 11429 C C . TRP A 1 16 ? 2.522 11.469 9.354 1.00 0.00 16 TRP A C 7
ATOM 11430 O O . TRP A 1 16 ? 3.439 10.662 9.189 1.00 0.00 16 TRP A O 7
ATOM 11451 N N . ASN A 1 17 ? 2.688 12.787 9.259 1.00 0.00 17 ASN A N 7
ATOM 11452 C CA . ASN A 1 17 ? 3.989 13.372 8.949 1.00 0.00 17 ASN A CA 7
ATOM 11453 C C . ASN A 1 17 ? 4.438 14.303 10.070 1.00 0.00 17 ASN A C 7
ATOM 11454 O O . ASN A 1 17 ? 3.616 14.951 10.718 1.00 0.00 17 ASN A O 7
ATOM 11465 N N . THR A 1 18 ? 5.747 14.362 10.294 1.00 0.00 18 THR A N 7
ATOM 11466 C CA . THR A 1 18 ? 6.295 15.217 11.342 1.00 0.00 18 THR A CA 7
ATOM 11467 C C . THR A 1 18 ? 5.670 16.607 11.279 1.00 0.00 18 THR A C 7
ATOM 11468 O O . THR A 1 18 ? 5.765 17.382 12.230 1.00 0.00 18 THR A O 7
ATOM 11479 N N . ASP A 1 19 ? 5.032 16.914 10.156 1.00 0.00 19 ASP A N 7
ATOM 11480 C CA . ASP A 1 19 ? 4.395 18.214 9.982 1.00 0.00 19 ASP A CA 7
ATOM 11481 C C . ASP A 1 19 ? 3.066 18.263 10.731 1.00 0.00 19 ASP A C 7
ATOM 11482 O O . ASP A 1 19 ? 2.261 19.172 10.525 1.00 0.00 19 ASP A O 7
ATOM 11491 N N . ASN A 1 20 ? 2.846 17.282 11.600 1.00 0.00 20 ASN A N 7
ATOM 11492 C CA . ASN A 1 20 ? 1.611 17.225 12.374 1.00 0.00 20 ASN A CA 7
ATOM 11493 C C . ASN A 1 20 ? 0.409 17.047 11.453 1.00 0.00 20 ASN A C 7
ATOM 11494 O O . ASN A 1 20 ? -0.716 17.401 11.810 1.00 0.00 20 ASN A O 7
ATOM 11505 N N . THR A 1 21 ? 0.653 16.496 10.268 1.00 0.00 21 THR A N 7
ATOM 11506 C CA . THR A 1 21 ? -0.417 16.273 9.301 1.00 0.00 21 THR A CA 7
ATOM 11507 C C . THR A 1 21 ? -0.801 14.798 9.254 1.00 0.00 21 THR A C 7
ATOM 11508 O O . THR A 1 21 ? 0.058 13.921 9.336 1.00 0.00 21 THR A O 7
ATOM 11519 N N . ILE A 1 22 ? -2.097 14.533 9.124 1.00 0.00 22 ILE A N 7
ATOM 11520 C CA . ILE A 1 22 ? -2.586 13.159 9.069 1.00 0.00 22 ILE A CA 7
ATOM 11521 C C . ILE A 1 22 ? -2.917 12.766 7.632 1.00 0.00 22 ILE A C 7
ATOM 11522 O O . ILE A 1 22 ? -3.712 13.430 6.966 1.00 0.00 22 ILE A O 7
ATOM 11538 N N . GLU A 1 23 ? -2.304 11.685 7.164 1.00 0.00 23 GLU A N 7
ATOM 11539 C CA . GLU A 1 23 ? -2.541 11.210 5.805 1.00 0.00 23 GLU A CA 7
ATOM 11540 C C . GLU A 1 23 ? -3.459 9.992 5.814 1.00 0.00 23 GLU A C 7
ATOM 11541 O O . GLU A 1 23 ? -3.320 9.108 6.660 1.00 0.00 23 GLU A O 7
ATOM 11553 N N . ILE A 1 24 ? -4.396 9.957 4.869 1.00 0.00 24 ILE A N 7
ATOM 11554 C CA . ILE A 1 24 ? -5.338 8.846 4.772 1.00 0.00 24 ILE A CA 7
ATOM 11555 C C . ILE A 1 24 ? -5.302 8.237 3.373 1.00 0.00 24 ILE A C 7
ATOM 11556 O O . ILE A 1 24 ? -5.355 8.952 2.374 1.00 0.00 24 ILE A O 7
ATOM 11572 N N . THR A 1 25 ? -5.212 6.912 3.313 1.00 0.00 25 THR A N 7
ATOM 11573 C CA . THR A 1 25 ? -5.171 6.219 2.030 1.00 0.00 25 THR A CA 7
ATOM 11574 C C . THR A 1 25 ? -5.853 4.858 2.133 1.00 0.00 25 THR A C 7
ATOM 11575 O O . THR A 1 25 ? -5.813 4.212 3.180 1.00 0.00 25 THR A O 7
ATOM 11586 N N . GLY A 1 26 ? -6.477 4.430 1.042 1.00 0.00 26 GLY A N 7
ATOM 11587 C CA . GLY A 1 26 ? -7.165 3.145 1.020 1.00 0.00 26 GLY A CA 7
ATOM 11588 C C . GLY A 1 26 ? -7.697 2.835 -0.375 1.00 0.00 26 GLY A C 7
ATOM 11589 O O . GLY A 1 26 ? -7.908 3.739 -1.184 1.00 0.00 26 GLY A O 7
ATOM 11593 N N . GLY A 1 27 ? -7.910 1.553 -0.650 1.00 0.00 27 GLY A N 7
ATOM 11594 C CA . GLY A 1 27 ? -8.419 1.137 -1.952 1.00 0.00 27 GLY A CA 7
ATOM 11595 C C . GLY A 1 27 ? -8.331 -0.377 -2.113 1.00 0.00 27 GLY A C 7
ATOM 11596 O O . GLY A 1 27 ? -8.434 -1.120 -1.136 1.00 0.00 27 GLY A O 7
ATOM 11600 N N . ALA A 1 28 ? -8.138 -0.825 -3.351 1.00 0.00 28 ALA A N 7
ATOM 11601 C CA . ALA A 1 28 ? -8.037 -2.254 -3.637 1.00 0.00 28 ALA A CA 7
ATOM 11602 C C . ALA A 1 28 ? -6.776 -2.549 -4.440 1.00 0.00 28 ALA A C 7
ATOM 11603 O O . ALA A 1 28 ? -6.132 -1.637 -4.962 1.00 0.00 28 ALA A O 7
ATOM 11610 N N . THR A 1 29 ? -6.427 -3.828 -4.536 1.00 0.00 29 THR A N 7
ATOM 11611 C CA . THR A 1 29 ? -5.239 -4.231 -5.279 1.00 0.00 29 THR A CA 7
ATOM 11612 C C . THR A 1 29 ? -5.474 -5.561 -5.987 1.00 0.00 29 THR A C 7
ATOM 11613 O O . THR A 1 29 ? -6.195 -6.424 -5.486 1.00 0.00 29 THR A O 7
ATOM 11624 N N . TYR A 1 30 ? -4.860 -5.720 -7.156 1.00 0.00 30 TYR A N 7
ATOM 11625 C CA . TYR A 1 30 ? -5.008 -6.949 -7.928 1.00 0.00 30 TYR A CA 7
ATOM 11626 C C . TYR A 1 30 ? -3.754 -7.808 -7.810 1.00 0.00 30 TYR A C 7
ATOM 11627 O O . TYR A 1 30 ? -2.642 -7.342 -8.064 1.00 0.00 30 TYR A O 7
ATOM 11645 N N . GLN A 1 31 ? -3.938 -9.066 -7.420 1.00 0.00 31 GLN A N 7
ATOM 11646 C CA . GLN A 1 31 ? -2.813 -9.980 -7.271 1.00 0.00 31 GLN A CA 7
ATOM 11647 C C . GLN A 1 31 ? -2.689 -10.883 -8.494 1.00 0.00 31 GLN A C 7
ATOM 11648 O O . GLN A 1 31 ? -3.453 -11.835 -8.656 1.00 0.00 31 GLN A O 7
ATOM 11662 N N . LEU A 1 32 ? -1.723 -10.577 -9.353 1.00 0.00 32 LEU A N 7
ATOM 11663 C CA . LEU A 1 32 ? -1.507 -11.369 -10.559 1.00 0.00 32 LEU A CA 7
ATOM 11664 C C . LEU A 1 32 ? -0.412 -12.404 -10.331 1.00 0.00 32 LEU A C 7
ATOM 11665 O O . LEU A 1 32 ? -0.621 -13.599 -10.539 1.00 0.00 32 LEU A O 7
ATOM 11681 N N . SER A 1 33 ? 0.756 -11.939 -9.900 1.00 0.00 33 SER A N 7
ATOM 11682 C CA . SER A 1 33 ? 1.879 -12.835 -9.646 1.00 0.00 33 SER A CA 7
ATOM 11683 C C . SER A 1 33 ? 2.689 -12.347 -8.447 1.00 0.00 33 SER A C 7
ATOM 11684 O O . SER A 1 33 ? 2.575 -11.192 -8.039 1.00 0.00 33 SER A O 7
ATOM 11692 N N . PRO A 1 34 ? 3.501 -13.203 -7.881 1.00 0.00 34 PRO A N 7
ATOM 11693 C CA . PRO A 1 34 ? 4.349 -12.849 -6.704 1.00 0.00 34 PRO A CA 7
ATOM 11694 C C . PRO A 1 34 ? 5.480 -11.894 -7.074 1.00 0.00 34 PRO A C 7
ATOM 11695 O O . PRO A 1 34 ? 6.202 -11.404 -6.206 1.00 0.00 34 PRO A O 7
ATOM 11706 N N . TYR A 1 35 ? 5.630 -11.635 -8.369 1.00 0.00 35 TYR A N 7
ATOM 11707 C CA . TYR A 1 35 ? 6.678 -10.738 -8.842 1.00 0.00 35 TYR A CA 7
ATOM 11708 C C . TYR A 1 35 ? 6.350 -9.292 -8.489 1.00 0.00 35 TYR A C 7
ATOM 11709 O O . TYR A 1 35 ? 7.042 -8.666 -7.687 1.00 0.00 35 TYR A O 7
ATOM 11727 N N . ILE A 1 36 ? 5.289 -8.764 -9.096 1.00 0.00 36 ILE A N 7
ATOM 11728 C CA . ILE A 1 36 ? 4.879 -7.389 -8.837 1.00 0.00 36 ILE A CA 7
ATOM 11729 C C . ILE A 1 36 ? 3.366 -7.305 -8.654 1.00 0.00 36 ILE A C 7
ATOM 11730 O O . ILE A 1 36 ? 2.607 -7.936 -9.390 1.00 0.00 36 ILE A O 7
ATOM 11746 N N . MET A 1 37 ? 2.937 -6.523 -7.670 1.00 0.00 37 MET A N 7
ATOM 11747 C CA . MET A 1 37 ? 1.513 -6.362 -7.397 1.00 0.00 37 MET A CA 7
ATOM 11748 C C . MET A 1 37 ? 1.018 -5.013 -7.911 1.00 0.00 37 MET A C 7
ATOM 11749 O O . MET A 1 37 ? 1.809 -4.100 -8.144 1.00 0.00 37 MET A O 7
ATOM 11763 N N . VAL A 1 38 ? -0.297 -4.899 -8.085 1.00 0.00 38 VAL A N 7
ATOM 11764 C CA . VAL A 1 38 ? -0.892 -3.658 -8.572 1.00 0.00 38 VAL A CA 7
ATOM 11765 C C . VAL A 1 38 ? -1.636 -2.944 -7.448 1.00 0.00 38 VAL A C 7
ATOM 11766 O O . VAL A 1 38 ? -2.626 -3.456 -6.923 1.00 0.00 38 VAL A O 7
ATOM 11779 N N . LYS A 1 39 ? -1.151 -1.761 -7.083 1.00 0.00 39 LYS A N 7
ATOM 11780 C CA . LYS A 1 39 ? -1.776 -0.981 -6.019 1.00 0.00 39 LYS A CA 7
ATOM 11781 C C . LYS A 1 39 ? -2.545 0.199 -6.602 1.00 0.00 39 LYS A C 7
ATOM 11782 O O . LYS A 1 39 ? -2.033 0.927 -7.452 1.00 0.00 39 LYS A O 7
ATOM 11801 N N . ALA A 1 40 ? -3.777 0.384 -6.138 1.00 0.00 40 ALA A N 7
ATOM 11802 C CA . ALA A 1 40 ? -4.608 1.481 -6.620 1.00 0.00 40 ALA A CA 7
ATOM 11803 C C . ALA A 1 40 ? -5.628 1.885 -5.562 1.00 0.00 40 ALA A C 7
ATOM 11804 O O . ALA A 1 40 ? -6.342 1.043 -5.019 1.00 0.00 40 ALA A O 7
ATOM 11811 N N . GLY A 1 41 ? -5.690 3.181 -5.270 1.00 0.00 41 GLY A N 7
ATOM 11812 C CA . GLY A 1 41 ? -6.627 3.686 -4.274 1.00 0.00 41 GLY A CA 7
ATOM 11813 C C . GLY A 1 41 ? -6.683 5.210 -4.304 1.00 0.00 41 GLY A C 7
ATOM 11814 O O . GLY A 1 41 ? -6.092 5.844 -5.177 1.00 0.00 41 GLY A O 7
ATOM 11818 N N . TYR A 1 42 ? -7.398 5.788 -3.341 1.00 0.00 42 TYR A N 7
ATOM 11819 C CA . TYR A 1 42 ? -7.529 7.239 -3.258 1.00 0.00 42 TYR A CA 7
ATOM 11820 C C . TYR A 1 42 ? -6.915 7.758 -1.963 1.00 0.00 42 TYR A C 7
ATOM 11821 O O . TYR A 1 42 ? -6.669 6.992 -1.031 1.00 0.00 42 TYR A O 7
ATOM 11839 N N . GLY A 1 43 ? -6.669 9.065 -1.914 1.00 0.00 43 GLY A N 7
ATOM 11840 C CA . GLY A 1 43 ? -6.081 9.681 -0.729 1.00 0.00 43 GLY A CA 7
ATOM 11841 C C . GLY A 1 43 ? -6.855 10.932 -0.327 1.00 0.00 43 GLY A C 7
ATOM 11842 O O . GLY A 1 43 ? -7.342 11.674 -1.181 1.00 0.00 43 GLY A O 7
ATOM 11846 N N . TRP A 1 44 ? -6.965 11.160 0.977 1.00 0.00 44 TRP A N 7
ATOM 11847 C CA . TRP A 1 44 ? -7.683 12.324 1.482 1.00 0.00 44 TRP A CA 7
ATOM 11848 C C . TRP A 1 44 ? -6.918 12.969 2.632 1.00 0.00 44 TRP A C 7
ATOM 11849 O O . TRP A 1 44 ? -6.163 12.302 3.341 1.00 0.00 44 TRP A O 7
ATOM 11870 N N . ASN A 1 45 ? -7.116 14.270 2.813 1.00 0.00 45 ASN A N 7
ATOM 11871 C CA . ASN A 1 45 ? -6.440 14.996 3.881 1.00 0.00 45 ASN A CA 7
ATOM 11872 C C . ASN A 1 45 ? -7.209 16.264 4.237 1.00 0.00 45 ASN A C 7
ATOM 11873 O O . ASN A 1 45 ? -8.080 16.704 3.487 1.00 0.00 45 ASN A O 7
ATOM 11884 N N . ASN A 1 46 ? -6.884 16.846 5.387 1.00 0.00 46 ASN A N 7
ATOM 11885 C CA . ASN A 1 46 ? -7.553 18.062 5.833 1.00 0.00 46 ASN A CA 7
ATOM 11886 C C . ASN A 1 46 ? -7.686 19.053 4.681 1.00 0.00 46 ASN A C 7
ATOM 11887 O O . ASN A 1 46 ? -8.502 19.973 4.733 1.00 0.00 46 ASN A O 7
ATOM 11898 N N . SER A 1 47 ? -6.879 18.858 3.643 1.00 0.00 47 SER A N 7
ATOM 11899 C CA . SER A 1 47 ? -6.918 19.740 2.483 1.00 0.00 47 SER A CA 7
ATOM 11900 C C . SER A 1 47 ? -6.817 18.934 1.191 1.00 0.00 47 SER A C 7
ATOM 11901 O O . SER A 1 47 ? -6.909 17.707 1.206 1.00 0.00 47 SER A O 7
ATOM 11909 N N . SER A 1 48 ? -6.629 19.633 0.077 1.00 0.00 48 SER A N 7
ATOM 11910 C CA . SER A 1 48 ? -6.516 18.973 -1.218 1.00 0.00 48 SER A CA 7
ATOM 11911 C C . SER A 1 48 ? -7.820 18.263 -1.572 1.00 0.00 48 SER A C 7
ATOM 11912 O O . SER A 1 48 ? -8.252 17.351 -0.868 1.00 0.00 48 SER A O 7
ATOM 11920 N N . LEU A 1 49 ? -8.440 18.689 -2.668 1.00 0.00 49 LEU A N 7
ATOM 11921 C CA . LEU A 1 49 ? -9.695 18.088 -3.105 1.00 0.00 49 LEU A CA 7
ATOM 11922 C C . LEU A 1 49 ? -9.634 16.569 -2.977 1.00 0.00 49 LEU A C 7
ATOM 11923 O O . LEU A 1 49 ? -10.114 15.999 -1.998 1.00 0.00 49 LEU A O 7
ATOM 11939 N N . ASN A 1 50 ? -9.042 15.920 -3.975 1.00 0.00 50 ASN A N 7
ATOM 11940 C CA . ASN A 1 50 ? -8.927 14.465 -3.963 1.00 0.00 50 ASN A CA 7
ATOM 11941 C C . ASN A 1 50 ? -7.546 14.034 -4.451 1.00 0.00 50 ASN A C 7
ATOM 11942 O O . ASN A 1 50 ? -6.846 14.800 -5.114 1.00 0.00 50 ASN A O 7
ATOM 11953 N N . ARG A 1 51 ? -7.162 12.806 -4.117 1.00 0.00 51 ARG A N 7
ATOM 11954 C CA . ARG A 1 51 ? -5.864 12.282 -4.526 1.00 0.00 51 ARG A CA 7
ATOM 11955 C C . ARG A 1 51 ? -6.000 10.853 -5.038 1.00 0.00 51 ARG A C 7
ATOM 11956 O O . ARG A 1 51 ? -6.882 10.110 -4.608 1.00 0.00 51 ARG A O 7
ATOM 11977 N N . PHE A 1 52 ? -5.120 10.475 -5.961 1.00 0.00 52 PHE A N 7
ATOM 11978 C CA . PHE A 1 52 ? -5.149 9.131 -6.528 1.00 0.00 52 PHE A CA 7
ATOM 11979 C C . PHE A 1 52 ? -3.741 8.546 -6.591 1.00 0.00 52 PHE A C 7
ATOM 11980 O O . PHE A 1 52 ? -2.890 9.030 -7.339 1.00 0.00 52 PHE A O 7
ATOM 11997 N N . GLU A 1 53 ? -3.503 7.506 -5.801 1.00 0.00 53 GLU A N 7
ATOM 11998 C CA . GLU A 1 53 ? -2.193 6.864 -5.773 1.00 0.00 53 GLU A CA 7
ATOM 11999 C C . GLU A 1 53 ? -2.186 5.619 -6.656 1.00 0.00 53 GLU A C 7
ATOM 12000 O O . GLU A 1 53 ? -3.145 4.847 -6.662 1.00 0.00 53 GLU A O 7
ATOM 12012 N N . PHE A 1 54 ? -1.101 5.433 -7.399 1.00 0.00 54 PHE A N 7
ATOM 12013 C CA . PHE A 1 54 ? -0.981 4.279 -8.282 1.00 0.00 54 PHE A CA 7
ATOM 12014 C C . PHE A 1 54 ? 0.482 3.873 -8.436 1.00 0.00 54 PHE A C 7
ATOM 12015 O O . PHE A 1 54 ? 1.345 4.709 -8.705 1.00 0.00 54 PHE A O 7
ATOM 12032 N N . GLY A 1 55 ? 0.753 2.584 -8.261 1.00 0.00 55 GLY A N 7
ATOM 12033 C CA . GLY A 1 55 ? 2.116 2.076 -8.384 1.00 0.00 55 GLY A CA 7
ATOM 12034 C C . GLY A 1 55 ? 2.142 0.555 -8.278 1.00 0.00 55 GLY A C 7
ATOM 12035 O O . GLY A 1 55 ? 1.168 -0.117 -8.616 1.00 0.00 55 GLY A O 7
ATOM 12039 N N . GLY A 1 56 ? 3.265 0.019 -7.808 1.00 0.00 56 GLY A N 7
ATOM 12040 C CA . GLY A 1 56 ? 3.405 -1.426 -7.663 1.00 0.00 56 GLY A CA 7
ATOM 12041 C C . GLY A 1 56 ? 4.142 -1.775 -6.373 1.00 0.00 56 GLY A C 7
ATOM 12042 O O . GLY A 1 56 ? 4.967 -0.999 -5.890 1.00 0.00 56 GLY A O 7
ATOM 12046 N N . GLY A 1 57 ? 3.837 -2.945 -5.822 1.00 0.00 57 GLY A N 7
ATOM 12047 C CA . GLY A 1 57 ? 4.475 -3.387 -4.587 1.00 0.00 57 GLY A CA 7
ATOM 12048 C C . GLY A 1 57 ? 5.529 -4.453 -4.869 1.00 0.00 57 GLY A C 7
ATOM 12049 O O . GLY A 1 57 ? 5.567 -5.028 -5.957 1.00 0.00 57 GLY A O 7
ATOM 12053 N N . LEU A 1 58 ? 6.382 -4.709 -3.881 1.00 0.00 58 LEU A N 7
ATOM 12054 C CA . LEU A 1 58 ? 7.437 -5.709 -4.029 1.00 0.00 58 LEU A CA 7
ATOM 12055 C C . LEU A 1 58 ? 7.454 -6.647 -2.824 1.00 0.00 58 LEU A C 7
ATOM 12056 O O . LEU A 1 58 ? 7.470 -6.200 -1.677 1.00 0.00 58 LEU A O 7
ATOM 12072 N N . GLN A 1 59 ? 7.452 -7.948 -3.097 1.00 0.00 59 GLN A N 7
ATOM 12073 C CA . GLN A 1 59 ? 7.467 -8.947 -2.033 1.00 0.00 59 GLN A CA 7
ATOM 12074 C C . GLN A 1 59 ? 8.253 -10.180 -2.470 1.00 0.00 59 GLN A C 7
ATOM 12075 O O . GLN A 1 59 ? 8.524 -10.364 -3.657 1.00 0.00 59 GLN A O 7
ATOM 12089 N N . TYR A 1 60 ? 8.617 -11.023 -1.506 1.00 0.00 60 TYR A N 7
ATOM 12090 C CA . TYR A 1 60 ? 9.372 -12.235 -1.807 1.00 0.00 60 TYR A CA 7
ATOM 12091 C C . TYR A 1 60 ? 8.788 -13.433 -1.066 1.00 0.00 60 TYR A C 7
ATOM 12092 O O . TYR A 1 60 ? 8.123 -13.276 -0.043 1.00 0.00 60 TYR A O 7
ATOM 12110 N N . LYS A 1 61 ? 9.043 -14.628 -1.592 1.00 0.00 61 LYS A N 7
ATOM 12111 C CA . LYS A 1 61 ? 8.539 -15.854 -0.979 1.00 0.00 61 LYS A CA 7
ATOM 12112 C C . LYS A 1 61 ? 9.686 -16.671 -0.390 1.00 0.00 61 LYS A C 7
ATOM 12113 O O . LYS A 1 61 ? 10.416 -17.346 -1.116 1.00 0.00 61 LYS A O 7
ATOM 12132 N N . VAL A 1 62 ? 9.837 -16.604 0.929 1.00 0.00 62 VAL A N 7
ATOM 12133 C CA . VAL A 1 62 ? 10.897 -17.341 1.608 1.00 0.00 62 VAL A CA 7
ATOM 12134 C C . VAL A 1 62 ? 10.362 -18.022 2.865 1.00 0.00 62 VAL A C 7
ATOM 12135 O O . VAL A 1 62 ? 10.849 -19.078 3.266 1.00 0.00 62 VAL A O 7
ATOM 12148 N N . THR A 1 63 ? 9.357 -17.408 3.482 1.00 0.00 63 THR A N 7
ATOM 12149 C CA . THR A 1 63 ? 8.759 -17.953 4.689 1.00 0.00 63 THR A CA 7
ATOM 12150 C C . THR A 1 63 ? 7.238 -17.884 4.570 1.00 0.00 63 THR A C 7
ATOM 12151 O O . THR A 1 63 ? 6.725 -17.179 3.700 1.00 0.00 63 THR A O 7
ATOM 12162 N N . PRO A 1 64 ? 6.508 -18.590 5.397 1.00 0.00 64 PRO A N 7
ATOM 12163 C CA . PRO A 1 64 ? 5.020 -18.576 5.343 1.00 0.00 64 PRO A CA 7
ATOM 12164 C C . PRO A 1 64 ? 4.458 -17.170 5.142 1.00 0.00 64 PRO A C 7
ATOM 12165 O O . PRO A 1 64 ? 3.282 -17.012 4.819 1.00 0.00 64 PRO A O 7
ATOM 12176 N N . ASP A 1 65 ? 5.311 -16.156 5.319 1.00 0.00 65 ASP A N 7
ATOM 12177 C CA . ASP A 1 65 ? 4.903 -14.757 5.144 1.00 0.00 65 ASP A CA 7
ATOM 12178 C C . ASP A 1 65 ? 5.872 -13.821 5.870 1.00 0.00 65 ASP A C 7
ATOM 12179 O O . ASP A 1 65 ? 5.564 -13.291 6.936 1.00 0.00 65 ASP A O 7
ATOM 12188 N N . LEU A 1 66 ? 7.044 -13.618 5.277 1.00 0.00 66 LEU A N 7
ATOM 12189 C CA . LEU A 1 66 ? 8.047 -12.735 5.865 1.00 0.00 66 LEU A CA 7
ATOM 12190 C C . LEU A 1 66 ? 8.978 -12.219 4.776 1.00 0.00 66 LEU A C 7
ATOM 12191 O O . LEU A 1 66 ? 9.821 -12.958 4.269 1.00 0.00 66 LEU A O 7
ATOM 12207 N N . GLU A 1 67 ? 8.819 -10.951 4.415 1.00 0.00 67 GLU A N 7
ATOM 12208 C CA . GLU A 1 67 ? 9.655 -10.365 3.374 1.00 0.00 67 GLU A CA 7
ATOM 12209 C C . GLU A 1 67 ? 9.541 -8.839 3.389 1.00 0.00 67 GLU A C 7
ATOM 12210 O O . GLU A 1 67 ? 8.507 -8.297 3.775 1.00 0.00 67 GLU A O 7
ATOM 12222 N N . PRO A 1 68 ? 10.567 -8.136 2.966 1.00 0.00 68 PRO A N 7
ATOM 12223 C CA . PRO A 1 68 ? 10.542 -6.644 2.929 1.00 0.00 68 PRO A CA 7
ATOM 12224 C C . PRO A 1 68 ? 9.493 -6.128 1.950 1.00 0.00 68 PRO A C 7
ATOM 12225 O O . PRO A 1 68 ? 9.074 -6.851 1.045 1.00 0.00 68 PRO A O 7
ATOM 12236 N N . TYR A 1 69 ? 9.072 -4.880 2.137 1.00 0.00 69 TYR A N 7
ATOM 12237 C CA . TYR A 1 69 ? 8.067 -4.281 1.263 1.00 0.00 69 TYR A CA 7
ATOM 12238 C C . TYR A 1 69 ? 8.639 -3.071 0.534 1.00 0.00 69 TYR A C 7
ATOM 12239 O O . TYR A 1 69 ? 9.263 -2.203 1.145 1.00 0.00 69 TYR A O 7
ATOM 12257 N N . ALA A 1 70 ? 8.416 -3.022 -0.776 1.00 0.00 70 ALA A N 7
ATOM 12258 C CA . ALA A 1 70 ? 8.910 -1.914 -1.586 1.00 0.00 70 ALA A CA 7
ATOM 12259 C C . ALA A 1 70 ? 7.815 -1.411 -2.521 1.00 0.00 70 ALA A C 7
ATOM 12260 O O . ALA A 1 70 ? 7.262 -2.177 -3.311 1.00 0.00 70 ALA A O 7
ATOM 12267 N N . TRP A 1 71 ? 7.504 -0.121 -2.421 1.00 0.00 71 TRP A N 7
ATOM 12268 C CA . TRP A 1 71 ? 6.471 0.478 -3.259 1.00 0.00 71 TRP A CA 7
ATOM 12269 C C . TRP A 1 71 ? 7.006 1.716 -3.971 1.00 0.00 71 TRP A C 7
ATOM 12270 O O . TRP A 1 71 ? 7.804 2.470 -3.412 1.00 0.00 71 TRP A O 7
ATOM 12291 N N . ALA A 1 72 ? 6.561 1.919 -5.207 1.00 0.00 72 ALA A N 7
ATOM 12292 C CA . ALA A 1 72 ? 7.000 3.070 -5.988 1.00 0.00 72 ALA A CA 7
ATOM 12293 C C . ALA A 1 72 ? 5.893 3.527 -6.931 1.00 0.00 72 ALA A C 7
ATOM 12294 O O . ALA A 1 72 ? 5.334 2.727 -7.682 1.00 0.00 72 ALA A O 7
ATOM 12301 N N . GLY A 1 73 ? 5.581 4.818 -6.888 1.00 0.00 73 GLY A N 7
ATOM 12302 C CA . GLY A 1 73 ? 4.537 5.370 -7.743 1.00 0.00 73 GLY A CA 7
ATOM 12303 C C . GLY A 1 73 ? 4.400 6.874 -7.534 1.00 0.00 73 GLY A C 7
ATOM 12304 O O . GLY A 1 73 ? 5.307 7.523 -7.010 1.00 0.00 73 GLY A O 7
ATOM 12308 N N . ALA A 1 74 ? 3.262 7.423 -7.945 1.00 0.00 74 ALA A N 7
ATOM 12309 C CA . ALA A 1 74 ? 3.018 8.852 -7.795 1.00 0.00 74 ALA A CA 7
ATOM 12310 C C . ALA A 1 74 ? 1.541 9.120 -7.523 1.00 0.00 74 ALA A C 7
ATOM 12311 O O . ALA A 1 74 ? 0.681 8.303 -7.854 1.00 0.00 74 ALA A O 7
ATOM 12318 N N . THR A 1 75 ? 1.256 10.268 -6.919 1.00 0.00 75 THR A N 7
ATOM 12319 C CA . THR A 1 75 ? -0.121 10.639 -6.606 1.00 0.00 75 THR A CA 7
ATOM 12320 C C . THR A 1 75 ? -0.627 11.697 -7.579 1.00 0.00 75 THR A C 7
ATOM 12321 O O . THR A 1 75 ? -0.041 12.774 -7.699 1.00 0.00 75 THR A O 7
ATOM 12332 N N . TYR A 1 76 ? -1.717 11.385 -8.271 1.00 0.00 76 TYR A N 7
ATOM 12333 C CA . TYR A 1 76 ? -2.294 12.320 -9.232 1.00 0.00 76 TYR A CA 7
ATOM 12334 C C . TYR A 1 76 ? -3.509 13.020 -8.634 1.00 0.00 76 TYR A C 7
ATOM 12335 O O . TYR A 1 76 ? -4.542 12.393 -8.393 1.00 0.00 76 TYR A O 7
ATOM 12353 N N . ASN A 1 77 ? -3.380 14.321 -8.397 1.00 0.00 77 ASN A N 7
ATOM 12354 C CA . ASN A 1 77 ? -4.477 15.095 -7.827 1.00 0.00 77 ASN A CA 7
ATOM 12355 C C . ASN A 1 77 ? -5.303 15.748 -8.929 1.00 0.00 77 ASN A C 7
ATOM 12356 O O . ASN A 1 77 ? -4.784 16.079 -9.996 1.00 0.00 77 ASN A O 7
ATOM 12367 N N . THR A 1 78 ? -6.594 15.928 -8.665 1.00 0.00 78 THR A N 7
ATOM 12368 C CA . THR A 1 78 ? -7.487 16.542 -9.643 1.00 0.00 78 THR A CA 7
ATOM 12369 C C . THR A 1 78 ? -6.927 17.879 -10.118 1.00 0.00 78 THR A C 7
ATOM 12370 O O . THR A 1 78 ? -7.293 18.371 -11.185 1.00 0.00 78 THR A O 7
ATOM 12381 N N . ASP A 1 79 ? -6.036 18.459 -9.321 1.00 0.00 79 ASP A N 7
ATOM 12382 C CA . ASP A 1 79 ? -5.432 19.738 -9.673 1.00 0.00 79 ASP A CA 7
ATOM 12383 C C . ASP A 1 79 ? -4.368 19.544 -10.749 1.00 0.00 79 ASP A C 7
ATOM 12384 O O . ASP A 1 79 ? -3.516 20.408 -10.958 1.00 0.00 79 ASP A O 7
ATOM 12393 N N . ASN A 1 80 ? -4.422 18.402 -11.427 1.00 0.00 80 ASN A N 7
ATOM 12394 C CA . ASN A 1 80 ? -3.457 18.104 -12.478 1.00 0.00 80 ASN A CA 7
ATOM 12395 C C . ASN A 1 80 ? -2.040 18.117 -11.915 1.00 0.00 80 ASN A C 7
ATOM 12396 O O . ASN A 1 80 ? -1.084 18.439 -12.620 1.00 0.00 80 ASN A O 7
ATOM 12407 N N . THR A 1 81 ? -1.915 17.767 -10.638 1.00 0.00 81 THR A N 7
ATOM 12408 C CA . THR A 1 81 ? -0.610 17.744 -9.987 1.00 0.00 81 THR A CA 7
ATOM 12409 C C . THR A 1 81 ? -0.094 16.314 -9.863 1.00 0.00 81 THR A C 7
ATOM 12410 O O . THR A 1 81 ? -0.875 15.363 -9.836 1.00 0.00 81 THR A O 7
ATOM 12421 N N . LEU A 1 82 ? 1.226 16.173 -9.789 1.00 0.00 82 LEU A N 7
ATOM 12422 C CA . LEU A 1 82 ? 1.842 14.857 -9.667 1.00 0.00 82 LEU A CA 7
ATOM 12423 C C . LEU A 1 82 ? 2.884 14.855 -8.551 1.00 0.00 82 LEU A C 7
ATOM 12424 O O . LEU A 1 82 ? 3.579 15.849 -8.338 1.00 0.00 82 LEU A O 7
ATOM 12440 N N . VAL A 1 83 ? 2.985 13.736 -7.843 1.00 0.00 83 VAL A N 7
ATOM 12441 C CA . VAL A 1 83 ? 3.944 13.619 -6.750 1.00 0.00 83 VAL A CA 7
ATOM 12442 C C . VAL A 1 83 ? 4.622 12.247 -6.775 1.00 0.00 83 VAL A C 7
ATOM 12443 O O . VAL A 1 83 ? 4.190 11.327 -6.080 1.00 0.00 83 VAL A O 7
ATOM 12456 N N . PRO A 1 84 ? 5.667 12.091 -7.549 1.00 0.00 84 PRO A N 7
ATOM 12457 C CA . PRO A 1 84 ? 6.403 10.803 -7.648 1.00 0.00 84 PRO A CA 7
ATOM 12458 C C . PRO A 1 84 ? 7.418 10.631 -6.521 1.00 0.00 84 PRO A C 7
ATOM 12459 O O . PRO A 1 84 ? 8.267 11.495 -6.300 1.00 0.00 84 PRO A O 7
ATOM 12470 N N . ALA A 1 85 ? 7.323 9.511 -5.812 1.00 0.00 85 ALA A N 7
ATOM 12471 C CA . ALA A 1 85 ? 8.238 9.236 -4.709 1.00 0.00 85 ALA A CA 7
ATOM 12472 C C . ALA A 1 85 ? 8.349 7.735 -4.465 1.00 0.00 85 ALA A C 7
ATOM 12473 O O . ALA A 1 85 ? 7.670 6.939 -5.118 1.00 0.00 85 ALA A O 7
ATOM 12480 N N . ALA A 1 86 ? 9.208 7.355 -3.524 1.00 0.00 86 ALA A N 7
ATOM 12481 C CA . ALA A 1 86 ? 9.403 5.946 -3.199 1.00 0.00 86 ALA A CA 7
ATOM 12482 C C . ALA A 1 86 ? 9.377 5.738 -1.688 1.00 0.00 86 ALA A C 7
ATOM 12483 O O . ALA A 1 86 ? 9.635 6.664 -0.921 1.00 0.00 86 ALA A O 7
ATOM 12490 N N . GLY A 1 87 ? 9.064 4.515 -1.270 1.00 0.00 87 GLY A N 7
ATOM 12491 C CA . GLY A 1 87 ? 9.007 4.199 0.152 1.00 0.00 87 GLY A CA 7
ATOM 12492 C C . GLY A 1 87 ? 9.463 2.768 0.411 1.00 0.00 87 GLY A C 7
ATOM 12493 O O . GLY A 1 87 ? 9.466 1.933 -0.494 1.00 0.00 87 GLY A O 7
ATOM 12497 N N . ALA A 1 88 ? 9.844 2.491 1.655 1.00 0.00 88 ALA A N 7
ATOM 12498 C CA . ALA A 1 88 ? 10.300 1.158 2.030 1.00 0.00 88 ALA A CA 7
ATOM 12499 C C . ALA A 1 88 ? 9.634 0.715 3.329 1.00 0.00 88 ALA A C 7
ATOM 12500 O O . ALA A 1 88 ? 9.622 1.453 4.313 1.00 0.00 88 ALA A O 7
ATOM 12507 N N . GLY A 1 89 ? 9.079 -0.492 3.323 1.00 0.00 89 GLY A N 7
ATOM 12508 C CA . GLY A 1 89 ? 8.412 -1.017 4.508 1.00 0.00 89 GLY A CA 7
ATOM 12509 C C . GLY A 1 89 ? 8.733 -2.493 4.711 1.00 0.00 89 GLY A C 7
ATOM 12510 O O . GLY A 1 89 ? 9.641 -3.035 4.081 1.00 0.00 89 GLY A O 7
ATOM 12514 N N . PHE A 1 90 ? 7.980 -3.136 5.600 1.00 0.00 90 PHE A N 7
ATOM 12515 C CA . PHE A 1 90 ? 8.190 -4.550 5.884 1.00 0.00 90 PHE A CA 7
ATOM 12516 C C . PHE A 1 90 ? 6.859 -5.290 5.936 1.00 0.00 90 PHE A C 7
ATOM 12517 O O . PHE A 1 90 ? 5.839 -4.727 6.337 1.00 0.00 90 PHE A O 7
ATOM 12534 N N . ARG A 1 91 ? 6.879 -6.557 5.529 1.00 0.00 91 ARG A N 7
ATOM 12535 C CA . ARG A 1 91 ? 5.671 -7.376 5.532 1.00 0.00 91 ARG A CA 7
ATOM 12536 C C . ARG A 1 91 ? 5.744 -8.426 6.636 1.00 0.00 91 ARG A C 7
ATOM 12537 O O . ARG A 1 91 ? 6.530 -9.372 6.553 1.00 0.00 91 ARG A O 7
ATOM 12558 N N . TYR A 1 92 ? 4.920 -8.248 7.667 1.00 0.00 92 TYR A N 7
ATOM 12559 C CA . TYR A 1 92 ? 4.891 -9.179 8.791 1.00 0.00 92 TYR A CA 7
ATOM 12560 C C . TYR A 1 92 ? 3.537 -9.874 8.879 1.00 0.00 92 TYR A C 7
ATOM 12561 O O . TYR A 1 92 ? 2.519 -9.327 8.455 1.00 0.00 92 TYR A O 7
ATOM 12579 N N . LYS A 1 93 ? 3.533 -11.083 9.432 1.00 0.00 93 LYS A N 7
ATOM 12580 C CA . LYS A 1 93 ? 2.298 -11.847 9.567 1.00 0.00 93 LYS A CA 7
ATOM 12581 C C . LYS A 1 93 ? 1.648 -11.585 10.923 1.00 0.00 93 LYS A C 7
ATOM 12582 O O . LYS A 1 93 ? 2.334 -11.374 11.923 1.00 0.00 93 LYS A O 7
ATOM 12601 N N . VAL A 1 94 ? 0.319 -11.606 10.947 1.00 0.00 94 VAL A N 7
ATOM 12602 C CA . VAL A 1 94 ? -0.420 -11.378 12.183 1.00 0.00 94 VAL A CA 7
ATOM 12603 C C . VAL A 1 94 ? -1.611 -12.325 12.271 1.00 0.00 94 VAL A C 7
ATOM 12604 O O . VAL A 1 94 ? -1.944 -12.824 13.346 1.00 0.00 94 VAL A O 7
ATOM 12617 N N . SER A 1 95 ? -2.246 -12.570 11.129 1.00 0.00 95 SER A N 7
ATOM 12618 C CA . SER A 1 95 ? -3.397 -13.464 11.082 1.00 0.00 95 SER A CA 7
ATOM 12619 C C . SER A 1 95 ? -3.518 -14.101 9.699 1.00 0.00 95 SER A C 7
ATOM 12620 O O . SER A 1 95 ? -2.929 -13.618 8.733 1.00 0.00 95 SER A O 7
ATOM 12628 N N . PRO A 1 96 ? -4.267 -15.168 9.589 1.00 0.00 96 PRO A N 7
ATOM 12629 C CA . PRO A 1 96 ? -4.463 -15.882 8.292 1.00 0.00 96 PRO A CA 7
ATOM 12630 C C . PRO A 1 96 ? -5.339 -15.093 7.322 1.00 0.00 96 PRO A C 7
ATOM 12631 O O . PRO A 1 96 ? -5.240 -15.264 6.107 1.00 0.00 96 PRO A O 7
ATOM 12642 N N . GLU A 1 97 ? -6.199 -14.238 7.868 1.00 0.00 97 GLU A N 7
ATOM 12643 C CA . GLU A 1 97 ? -7.095 -13.432 7.041 1.00 0.00 97 GLU A CA 7
ATOM 12644 C C . GLU A 1 97 ? -6.658 -11.971 7.028 1.00 0.00 97 GLU A C 7
ATOM 12645 O O . GLU A 1 97 ? -7.188 -11.166 6.260 1.00 0.00 97 GLU A O 7
ATOM 12657 N N . VAL A 1 98 ? -5.695 -11.632 7.880 1.00 0.00 98 VAL A N 7
ATOM 12658 C CA . VAL A 1 98 ? -5.202 -10.260 7.955 1.00 0.00 98 VAL A CA 7
ATOM 12659 C C . VAL A 1 98 ? -3.676 -10.232 7.973 1.00 0.00 98 VAL A C 7
ATOM 12660 O O . VAL A 1 98 ? -3.034 -11.175 8.435 1.00 0.00 98 VAL A O 7
ATOM 12673 N N . LYS A 1 99 ? -3.106 -9.142 7.468 1.00 0.00 99 LYS A N 7
ATOM 12674 C CA . LYS A 1 99 ? -1.655 -8.992 7.430 1.00 0.00 99 LYS A CA 7
ATOM 12675 C C . LYS A 1 99 ? -1.250 -7.600 7.906 1.00 0.00 99 LYS A C 7
ATOM 12676 O O . LYS A 1 99 ? -2.004 -6.639 7.751 1.00 0.00 99 LYS A O 7
ATOM 12695 N N . LEU A 1 100 ? -0.058 -7.500 8.486 1.00 0.00 100 LEU A N 7
ATOM 12696 C CA . LEU A 1 100 ? 0.435 -6.219 8.983 1.00 0.00 100 LEU A CA 7
ATOM 12697 C C . LEU A 1 100 ? 1.466 -5.629 8.026 1.00 0.00 100 LEU A C 7
ATOM 12698 O O . LEU A 1 100 ? 2.297 -6.348 7.473 1.00 0.00 100 LEU A O 7
ATOM 12714 N N . VAL A 1 101 ? 1.406 -4.314 7.838 1.00 0.00 101 VAL A N 7
ATOM 12715 C CA . VAL A 1 101 ? 2.339 -3.634 6.947 1.00 0.00 101 VAL A CA 7
ATOM 12716 C C . VAL A 1 101 ? 2.800 -2.313 7.558 1.00 0.00 101 VAL A C 7
ATOM 12717 O O . VAL A 1 101 ? 2.028 -1.626 8.226 1.00 0.00 101 VAL A O 7
ATOM 12730 N N . VAL A 1 102 ? 4.058 -1.961 7.315 1.00 0.00 102 VAL A N 7
ATOM 12731 C CA . VAL A 1 102 ? 4.607 -0.721 7.831 1.00 0.00 102 VAL A CA 7
ATOM 12732 C C . VAL A 1 102 ? 5.613 -0.157 6.839 1.00 0.00 102 VAL A C 7
ATOM 12733 O O . VAL A 1 102 ? 6.695 -0.710 6.648 1.00 0.00 102 VAL A O 7
ATOM 12746 N N . GLU A 1 103 ? 5.240 0.943 6.209 1.00 0.00 103 GLU A N 7
ATOM 12747 C CA . GLU A 1 103 ? 6.107 1.587 5.229 1.00 0.00 103 GLU A CA 7
ATOM 12748 C C . GLU A 1 103 ? 6.108 3.101 5.411 1.00 0.00 103 GLU A C 7
ATOM 12749 O O . GLU A 1 103 ? 5.140 3.677 5.909 1.00 0.00 103 GLU A O 7
ATOM 12761 N N . TYR A 1 104 ? 7.203 3.735 5.000 1.00 0.00 104 TYR A N 7
ATOM 12762 C CA . TYR A 1 104 ? 7.333 5.183 5.115 1.00 0.00 104 TYR A CA 7
ATOM 12763 C C . TYR A 1 104 ? 7.730 5.790 3.774 1.00 0.00 104 TYR A C 7
ATOM 12764 O O . TYR A 1 104 ? 8.584 5.252 3.067 1.00 0.00 104 TYR A O 7
ATOM 12782 N N . GLY A 1 105 ? 7.106 6.910 3.426 1.00 0.00 105 GLY A N 7
ATOM 12783 C CA . GLY A 1 105 ? 7.402 7.578 2.164 1.00 0.00 105 GLY A CA 7
ATOM 12784 C C . GLY A 1 105 ? 8.578 8.538 2.319 1.00 0.00 105 GLY A C 7
ATOM 12785 O O . GLY A 1 105 ? 8.795 9.101 3.392 1.00 0.00 105 GLY A O 7
ATOM 12789 N N . TRP A 1 106 ? 9.332 8.720 1.239 1.00 0.00 106 TRP A N 7
ATOM 12790 C CA . TRP A 1 106 ? 10.484 9.613 1.267 1.00 0.00 106 TRP A CA 7
ATOM 12791 C C . TRP A 1 106 ? 10.858 10.046 -0.148 1.00 0.00 106 TRP A C 7
ATOM 12792 O O . TRP A 1 106 ? 10.496 9.390 -1.124 1.00 0.00 106 TRP A O 7
ATOM 12813 N N . ASN A 1 107 ? 11.585 11.154 -0.250 1.00 0.00 107 ASN A N 7
ATOM 12814 C CA . ASN A 1 107 ? 12.003 11.665 -1.551 1.00 0.00 107 ASN A CA 7
ATOM 12815 C C . ASN A 1 107 ? 13.395 12.282 -1.463 1.00 0.00 107 ASN A C 7
ATOM 12816 O O . ASN A 1 107 ? 13.954 12.425 -0.375 1.00 0.00 107 ASN A O 7
ATOM 12827 N N . ASN A 1 108 ? 13.950 12.645 -2.614 1.00 0.00 108 ASN A N 7
ATOM 12828 C CA . ASN A 1 108 ? 15.278 13.245 -2.657 1.00 0.00 108 ASN A CA 7
ATOM 12829 C C . ASN A 1 108 ? 15.428 14.295 -1.560 1.00 0.00 108 ASN A C 7
ATOM 12830 O O . ASN A 1 108 ? 14.978 15.431 -1.709 1.00 0.00 108 ASN A O 7
ATOM 12841 N N . SER A 1 109 ? 16.062 13.906 -0.459 1.00 0.00 109 SER A N 7
ATOM 12842 C CA . SER A 1 109 ? 16.266 14.822 0.658 1.00 0.00 109 SER A CA 7
ATOM 12843 C C . SER A 1 109 ? 15.012 15.654 0.907 1.00 0.00 109 SER A C 7
ATOM 12844 O O . SER A 1 109 ? 14.815 16.700 0.286 1.00 0.00 109 SER A O 7
ATOM 12852 N N . SER A 1 110 ? 14.168 15.185 1.819 1.00 0.00 110 SER A N 7
ATOM 12853 C CA . SER A 1 110 ? 12.935 15.893 2.143 1.00 0.00 110 SER A CA 7
ATOM 12854 C C . SER A 1 110 ? 12.197 15.194 3.279 1.00 0.00 110 SER A C 7
ATOM 12855 O O . SER A 1 110 ? 12.406 14.008 3.531 1.00 0.00 110 SER A O 7
ATOM 12863 N N . LEU A 1 111 ? 11.331 15.936 3.961 1.00 0.00 111 LEU A N 7
ATOM 12864 C CA . LEU A 1 111 ? 10.566 15.376 5.069 1.00 0.00 111 LEU A CA 7
ATOM 12865 C C . LEU A 1 111 ? 9.972 14.026 4.683 1.00 0.00 111 LEU A C 7
ATOM 12866 O O . LEU A 1 111 ? 9.725 13.760 3.507 1.00 0.00 111 LEU A O 7
ATOM 12882 N N . GLN A 1 112 ? 9.750 13.178 5.683 1.00 0.00 112 GLN A N 7
ATOM 12883 C CA . GLN A 1 112 ? 9.185 11.854 5.445 1.00 0.00 112 GLN A CA 7
ATOM 12884 C C . GLN A 1 112 ? 8.005 11.601 6.377 1.00 0.00 112 GLN A C 7
ATOM 12885 O O . GLN A 1 112 ? 7.715 12.407 7.260 1.00 0.00 112 GLN A O 7
ATOM 12899 N N . PHE A 1 113 ? 7.327 10.475 6.175 1.00 0.00 113 PHE A N 7
ATOM 12900 C CA . PHE A 1 113 ? 6.179 10.129 7.005 1.00 0.00 113 PHE A CA 7
ATOM 12901 C C . PHE A 1 113 ? 6.041 8.614 7.125 1.00 0.00 113 PHE A C 7
ATOM 12902 O O . PHE A 1 113 ? 6.471 7.871 6.243 1.00 0.00 113 PHE A O 7
ATOM 12919 N N . LEU A 1 114 ? 5.435 8.168 8.223 1.00 0.00 114 LEU A N 7
ATOM 12920 C CA . LEU A 1 114 ? 5.238 6.740 8.458 1.00 0.00 114 LEU A CA 7
ATOM 12921 C C . LEU A 1 114 ? 3.750 6.406 8.472 1.00 0.00 114 LEU A C 7
ATOM 12922 O O . LEU A 1 114 ? 2.927 7.222 8.884 1.00 0.00 114 LEU A O 7
ATOM 12938 N N . GLN A 1 115 ? 3.411 5.202 8.021 1.00 0.00 115 GLN A N 7
ATOM 12939 C CA . GLN A 1 115 ? 2.017 4.779 7.987 1.00 0.00 115 GLN A CA 7
ATOM 12940 C C . GLN A 1 115 ? 1.909 3.261 8.084 1.00 0.00 115 GLN A C 7
ATOM 12941 O O . GLN A 1 115 ? 2.800 2.537 7.640 1.00 0.00 115 GLN A O 7
ATOM 12955 N N . ALA A 1 116 ? 0.807 2.792 8.665 1.00 0.00 116 ALA A N 7
ATOM 12956 C CA . ALA A 1 116 ? 0.578 1.359 8.817 1.00 0.00 116 ALA A CA 7
ATOM 12957 C C . ALA A 1 116 ? -0.682 0.943 8.066 1.00 0.00 116 ALA A C 7
ATOM 12958 O O . ALA A 1 116 ? -1.727 1.582 8.189 1.00 0.00 116 ALA A O 7
ATOM 12965 N N . GLY A 1 117 ? -0.572 -0.131 7.287 1.00 0.00 117 GLY A N 7
ATOM 12966 C CA . GLY A 1 117 ? -1.706 -0.628 6.516 1.00 0.00 117 GLY A CA 7
ATOM 12967 C C . GLY A 1 117 ? -1.949 -2.106 6.796 1.00 0.00 117 GLY A C 7
ATOM 12968 O O . GLY A 1 117 ? -1.062 -2.811 7.276 1.00 0.00 117 GLY A O 7
ATOM 12972 N N . LEU A 1 118 ? -3.159 -2.567 6.493 1.00 0.00 118 LEU A N 7
ATOM 12973 C CA . LEU A 1 118 ? -3.514 -3.964 6.715 1.00 0.00 118 LEU A CA 7
ATOM 12974 C C . LEU A 1 118 ? -4.237 -4.528 5.497 1.00 0.00 118 LEU A C 7
ATOM 12975 O O . LEU A 1 118 ? -5.136 -3.892 4.947 1.00 0.00 118 LEU A O 7
ATOM 12991 N N . SER A 1 119 ? -3.839 -5.725 5.080 1.00 0.00 119 SER A N 7
ATOM 12992 C CA . SER A 1 119 ? -4.457 -6.363 3.923 1.00 0.00 119 SER A CA 7
ATOM 12993 C C . SER A 1 119 ? -5.562 -7.318 4.363 1.00 0.00 119 SER A C 7
ATOM 12994 O O . SER A 1 119 ? -5.462 -7.956 5.412 1.00 0.00 119 SER A O 7
ATOM 13002 N N . TYR A 1 120 ? -6.613 -7.409 3.553 1.00 0.00 120 TYR A N 7
ATOM 13003 C CA . TYR A 1 120 ? -7.738 -8.287 3.860 1.00 0.00 120 TYR A CA 7
ATOM 13004 C C . TYR A 1 120 ? -8.057 -9.184 2.667 1.00 0.00 120 TYR A C 7
ATOM 13005 O O . TYR A 1 120 ? -8.343 -8.698 1.574 1.00 0.00 120 TYR A O 7
ATOM 13023 N N . ARG A 1 121 ? -8.004 -10.494 2.886 1.00 0.00 121 ARG A N 7
ATOM 13024 C CA . ARG A 1 121 ? -8.289 -11.448 1.821 1.00 0.00 121 ARG A CA 7
ATOM 13025 C C . ARG A 1 121 ? -9.785 -11.500 1.534 1.00 0.00 121 ARG A C 7
ATOM 13026 O O . ARG A 1 121 ? -10.564 -12.025 2.330 1.00 0.00 121 ARG A O 7
ATOM 13047 N N . ILE A 1 122 ? -10.182 -10.951 0.390 1.00 0.00 122 ILE A N 7
ATOM 13048 C CA . ILE A 1 122 ? -11.589 -10.941 0.006 1.00 0.00 122 ILE A CA 7
ATOM 13049 C C . ILE A 1 122 ? -11.734 -11.105 -1.503 1.00 0.00 122 ILE A C 7
ATOM 13050 O O . ILE A 1 122 ? -11.889 -10.123 -2.230 1.00 0.00 122 ILE A O 7
ATOM 13066 N N . GLN A 1 123 ? -11.681 -12.352 -1.965 1.00 0.00 123 GLN A N 7
ATOM 13067 C CA . GLN A 1 123 ? -11.806 -12.640 -3.390 1.00 0.00 123 GLN A CA 7
ATOM 13068 C C . GLN A 1 123 ? -13.134 -13.338 -3.679 1.00 0.00 123 GLN A C 7
ATOM 13069 O O . GLN A 1 123 ? -13.778 -13.863 -2.770 1.00 0.00 123 GLN A O 7
ATOM 13083 N N . PRO A 1 124 ? -13.551 -13.354 -4.919 1.00 0.00 124 PRO A N 7
ATOM 13084 C CA . PRO A 1 124 ? -14.831 -14.004 -5.328 1.00 0.00 124 PRO A CA 7
ATOM 13085 C C . PRO A 1 124 ? -14.761 -15.525 -5.221 1.00 0.00 124 PRO A C 7
ATOM 13086 O O . PRO A 1 124 ? -15.707 -16.172 -5.639 1.00 0.00 124 PRO A O 7
ATOM 13098 N N . MET A 1 1 ? -3.750 -23.739 -7.895 1.00 0.00 1 MET A N 8
ATOM 13099 C CA . MET A 1 1 ? -2.754 -23.933 -6.804 1.00 0.00 1 MET A CA 8
ATOM 13100 C C . MET A 1 1 ? -3.342 -23.435 -5.488 1.00 0.00 1 MET A C 8
ATOM 13101 O O . MET A 1 1 ? -3.847 -24.222 -4.687 1.00 0.00 1 MET A O 8
ATOM 13117 N N . GLN A 1 2 ? -3.271 -22.125 -5.274 1.00 0.00 2 GLN A N 8
ATOM 13118 C CA . GLN A 1 2 ? -3.798 -21.526 -4.050 1.00 0.00 2 GLN A CA 8
ATOM 13119 C C . GLN A 1 2 ? -4.681 -20.326 -4.380 1.00 0.00 2 GLN A C 8
ATOM 13120 O O . GLN A 1 2 ? -5.742 -20.142 -3.784 1.00 0.00 2 GLN A O 8
ATOM 13134 N N . ASP A 1 3 ? -4.236 -19.512 -5.332 1.00 0.00 3 ASP A N 8
ATOM 13135 C CA . ASP A 1 3 ? -4.993 -18.332 -5.731 1.00 0.00 3 ASP A CA 8
ATOM 13136 C C . ASP A 1 3 ? -4.831 -18.073 -7.226 1.00 0.00 3 ASP A C 8
ATOM 13137 O O . ASP A 1 3 ? -3.745 -18.237 -7.780 1.00 0.00 3 ASP A O 8
ATOM 13146 N N . GLY A 1 4 ? -5.919 -17.667 -7.872 1.00 0.00 4 GLY A N 8
ATOM 13147 C CA . GLY A 1 4 ? -5.885 -17.387 -9.303 1.00 0.00 4 GLY A CA 8
ATOM 13148 C C . GLY A 1 4 ? -5.563 -15.919 -9.563 1.00 0.00 4 GLY A C 8
ATOM 13149 O O . GLY A 1 4 ? -5.612 -15.092 -8.654 1.00 0.00 4 GLY A O 8
ATOM 13153 N N . PRO A 1 5 ? -5.239 -15.588 -10.784 1.00 0.00 5 PRO A N 8
ATOM 13154 C CA . PRO A 1 5 ? -4.901 -14.190 -11.178 1.00 0.00 5 PRO A CA 8
ATOM 13155 C C . PRO A 1 5 ? -6.125 -13.276 -11.159 1.00 0.00 5 PRO A C 8
ATOM 13156 O O . PRO A 1 5 ? -7.253 -13.731 -11.346 1.00 0.00 5 PRO A O 8
ATOM 13167 N N . GLY A 1 6 ? -5.892 -11.987 -10.933 1.00 0.00 6 GLY A N 8
ATOM 13168 C CA . GLY A 1 6 ? -6.983 -11.020 -10.892 1.00 0.00 6 GLY A CA 8
ATOM 13169 C C . GLY A 1 6 ? -7.620 -10.972 -9.507 1.00 0.00 6 GLY A C 8
ATOM 13170 O O . GLY A 1 6 ? -8.700 -10.411 -9.330 1.00 0.00 6 GLY A O 8
ATOM 13174 N N . THR A 1 7 ? -6.942 -11.565 -8.530 1.00 0.00 7 THR A N 8
ATOM 13175 C CA . THR A 1 7 ? -7.452 -11.584 -7.163 1.00 0.00 7 THR A CA 8
ATOM 13176 C C . THR A 1 7 ? -7.665 -10.162 -6.650 1.00 0.00 7 THR A C 8
ATOM 13177 O O . THR A 1 7 ? -6.866 -9.267 -6.927 1.00 0.00 7 THR A O 8
ATOM 13188 N N . LEU A 1 8 ? -8.745 -9.967 -5.898 1.00 0.00 8 LEU A N 8
ATOM 13189 C CA . LEU A 1 8 ? -9.060 -8.652 -5.347 1.00 0.00 8 LEU A CA 8
ATOM 13190 C C . LEU A 1 8 ? -8.857 -8.646 -3.834 1.00 0.00 8 LEU A C 8
ATOM 13191 O O . LEU A 1 8 ? -9.285 -9.566 -3.137 1.00 0.00 8 LEU A O 8
ATOM 13207 N N . ASP A 1 9 ? -8.200 -7.604 -3.334 1.00 0.00 9 ASP A N 8
ATOM 13208 C CA . ASP A 1 9 ? -7.944 -7.493 -1.904 1.00 0.00 9 ASP A CA 8
ATOM 13209 C C . ASP A 1 9 ? -8.109 -6.049 -1.437 1.00 0.00 9 ASP A C 8
ATOM 13210 O O . ASP A 1 9 ? -7.791 -5.112 -2.170 1.00 0.00 9 ASP A O 8
ATOM 13219 N N . VAL A 1 10 ? -8.605 -5.882 -0.214 1.00 0.00 10 VAL A N 8
ATOM 13220 C CA . VAL A 1 10 ? -8.808 -4.552 0.352 1.00 0.00 10 VAL A CA 8
ATOM 13221 C C . VAL A 1 10 ? -7.893 -4.346 1.554 1.00 0.00 10 VAL A C 8
ATOM 13222 O O . VAL A 1 10 ? -7.645 -5.276 2.322 1.00 0.00 10 VAL A O 8
ATOM 13235 N N . PHE A 1 11 ? -7.388 -3.126 1.711 1.00 0.00 11 PHE A N 8
ATOM 13236 C CA . PHE A 1 11 ? -6.497 -2.824 2.826 1.00 0.00 11 PHE A CA 8
ATOM 13237 C C . PHE A 1 11 ? -6.477 -1.327 3.119 1.00 0.00 11 PHE A C 8
ATOM 13238 O O . PHE A 1 11 ? -6.556 -0.504 2.207 1.00 0.00 11 PHE A O 8
ATOM 13255 N N . VAL A 1 12 ? -6.359 -0.989 4.400 1.00 0.00 12 VAL A N 8
ATOM 13256 C CA . VAL A 1 12 ? -6.315 0.407 4.822 1.00 0.00 12 VAL A CA 8
ATOM 13257 C C . VAL A 1 12 ? -4.993 0.694 5.526 1.00 0.00 12 VAL A C 8
ATOM 13258 O O . VAL A 1 12 ? -4.439 -0.178 6.196 1.00 0.00 12 VAL A O 8
ATOM 13271 N N . ALA A 1 13 ? -4.492 1.917 5.377 1.00 0.00 13 ALA A N 8
ATOM 13272 C CA . ALA A 1 13 ? -3.243 2.295 6.008 1.00 0.00 13 ALA A CA 8
ATOM 13273 C C . ALA A 1 13 ? -3.185 3.801 6.206 1.00 0.00 13 ALA A C 8
ATOM 13274 O O . ALA A 1 13 ? -3.105 4.568 5.246 1.00 0.00 13 ALA A O 8
ATOM 13281 N N . ALA A 1 14 ? -3.216 4.208 7.461 1.00 0.00 14 ALA A N 8
ATOM 13282 C CA . ALA A 1 14 ? -3.154 5.623 7.806 1.00 0.00 14 ALA A CA 8
ATOM 13283 C C . ALA A 1 14 ? -1.749 5.986 8.271 1.00 0.00 14 ALA A C 8
ATOM 13284 O O . ALA A 1 14 ? -1.082 5.189 8.932 1.00 0.00 14 ALA A O 8
ATOM 13291 N N . GLY A 1 15 ? -1.298 7.186 7.916 1.00 0.00 15 GLY A N 8
ATOM 13292 C CA . GLY A 1 15 ? 0.037 7.633 8.299 1.00 0.00 15 GLY A CA 8
ATOM 13293 C C . GLY A 1 15 ? 0.011 9.058 8.838 1.00 0.00 15 GLY A C 8
ATOM 13294 O O . GLY A 1 15 ? -1.009 9.744 8.760 1.00 0.00 15 GLY A O 8
ATOM 13298 N N . TRP A 1 16 ? 1.143 9.494 9.384 1.00 0.00 16 TRP A N 8
ATOM 13299 C CA . TRP A 1 16 ? 1.254 10.840 9.937 1.00 0.00 16 TRP A CA 8
ATOM 13300 C C . TRP A 1 16 ? 2.471 11.553 9.358 1.00 0.00 16 TRP A C 8
ATOM 13301 O O . TRP A 1 16 ? 3.476 10.920 9.031 1.00 0.00 16 TRP A O 8
ATOM 13322 N N . ASN A 1 17 ? 2.375 12.873 9.237 1.00 0.00 17 ASN A N 8
ATOM 13323 C CA . ASN A 1 17 ? 3.473 13.665 8.698 1.00 0.00 17 ASN A CA 8
ATOM 13324 C C . ASN A 1 17 ? 4.227 14.373 9.820 1.00 0.00 17 ASN A C 8
ATOM 13325 O O . ASN A 1 17 ? 3.630 14.785 10.815 1.00 0.00 17 ASN A O 8
ATOM 13336 N N . THR A 1 18 ? 5.538 14.508 9.652 1.00 0.00 18 THR A N 8
ATOM 13337 C CA . THR A 1 18 ? 6.364 15.169 10.658 1.00 0.00 18 THR A CA 8
ATOM 13338 C C . THR A 1 18 ? 5.719 16.475 11.108 1.00 0.00 18 THR A C 8
ATOM 13339 O O . THR A 1 18 ? 5.830 16.866 12.270 1.00 0.00 18 THR A O 8
ATOM 13350 N N . ASP A 1 19 ? 5.044 17.146 10.182 1.00 0.00 19 ASP A N 8
ATOM 13351 C CA . ASP A 1 19 ? 4.386 18.410 10.495 1.00 0.00 19 ASP A CA 8
ATOM 13352 C C . ASP A 1 19 ? 3.164 18.173 11.376 1.00 0.00 19 ASP A C 8
ATOM 13353 O O . ASP A 1 19 ? 2.334 19.064 11.556 1.00 0.00 19 ASP A O 8
ATOM 13362 N N . ASN A 1 20 ? 3.060 16.967 11.923 1.00 0.00 20 ASN A N 8
ATOM 13363 C CA . ASN A 1 20 ? 1.934 16.624 12.784 1.00 0.00 20 ASN A CA 8
ATOM 13364 C C . ASN A 1 20 ? 0.619 16.747 12.021 1.00 0.00 20 ASN A C 8
ATOM 13365 O O . ASN A 1 20 ? -0.221 17.586 12.345 1.00 0.00 20 ASN A O 8
ATOM 13376 N N . THR A 1 21 ? 0.453 15.904 11.005 1.00 0.00 21 THR A N 8
ATOM 13377 C CA . THR A 1 21 ? -0.763 15.923 10.197 1.00 0.00 21 THR A CA 8
ATOM 13378 C C . THR A 1 21 ? -1.317 14.512 10.026 1.00 0.00 21 THR A C 8
ATOM 13379 O O . THR A 1 21 ? -0.569 13.535 10.041 1.00 0.00 21 THR A O 8
ATOM 13390 N N . ILE A 1 22 ? -2.632 14.416 9.863 1.00 0.00 22 ILE A N 8
ATOM 13391 C CA . ILE A 1 22 ? -3.278 13.120 9.690 1.00 0.00 22 ILE A CA 8
ATOM 13392 C C . ILE A 1 22 ? -3.549 12.851 8.213 1.00 0.00 22 ILE A C 8
ATOM 13393 O O . ILE A 1 22 ? -4.098 13.699 7.510 1.00 0.00 22 ILE A O 8
ATOM 13409 N N . GLU A 1 23 ? -3.160 11.667 7.750 1.00 0.00 23 GLU A N 8
ATOM 13410 C CA . GLU A 1 23 ? -3.365 11.295 6.355 1.00 0.00 23 GLU A CA 8
ATOM 13411 C C . GLU A 1 23 ? -3.909 9.874 6.253 1.00 0.00 23 GLU A C 8
ATOM 13412 O O . GLU A 1 23 ? -3.309 8.933 6.772 1.00 0.00 23 GLU A O 8
ATOM 13424 N N . ILE A 1 24 ? -5.047 9.728 5.581 1.00 0.00 24 ILE A N 8
ATOM 13425 C CA . ILE A 1 24 ? -5.667 8.418 5.415 1.00 0.00 24 ILE A CA 8
ATOM 13426 C C . ILE A 1 24 ? -5.474 7.909 3.991 1.00 0.00 24 ILE A C 8
ATOM 13427 O O . ILE A 1 24 ? -5.634 8.657 3.027 1.00 0.00 24 ILE A O 8
ATOM 13443 N N . THR A 1 25 ? -5.128 6.631 3.864 1.00 0.00 25 THR A N 8
ATOM 13444 C CA . THR A 1 25 ? -4.916 6.033 2.551 1.00 0.00 25 THR A CA 8
ATOM 13445 C C . THR A 1 25 ? -5.510 4.629 2.501 1.00 0.00 25 THR A C 8
ATOM 13446 O O . THR A 1 25 ? -5.076 3.734 3.226 1.00 0.00 25 THR A O 8
ATOM 13457 N N . GLY A 1 26 ? -6.507 4.444 1.640 1.00 0.00 26 GLY A N 8
ATOM 13458 C CA . GLY A 1 26 ? -7.153 3.145 1.504 1.00 0.00 26 GLY A CA 8
ATOM 13459 C C . GLY A 1 26 ? -7.527 2.872 0.051 1.00 0.00 26 GLY A C 8
ATOM 13460 O O . GLY A 1 26 ? -7.656 3.798 -0.751 1.00 0.00 26 GLY A O 8
ATOM 13464 N N . GLY A 1 27 ? -7.699 1.596 -0.281 1.00 0.00 27 GLY A N 8
ATOM 13465 C CA . GLY A 1 27 ? -8.057 1.213 -1.641 1.00 0.00 27 GLY A CA 8
ATOM 13466 C C . GLY A 1 27 ? -8.015 -0.301 -1.810 1.00 0.00 27 GLY A C 8
ATOM 13467 O O . GLY A 1 27 ? -8.267 -1.048 -0.864 1.00 0.00 27 GLY A O 8
ATOM 13471 N N . ALA A 1 28 ? -7.692 -0.748 -3.019 1.00 0.00 28 ALA A N 8
ATOM 13472 C CA . ALA A 1 28 ? -7.618 -2.176 -3.301 1.00 0.00 28 ALA A CA 8
ATOM 13473 C C . ALA A 1 28 ? -6.394 -2.490 -4.156 1.00 0.00 28 ALA A C 8
ATOM 13474 O O . ALA A 1 28 ? -5.791 -1.594 -4.747 1.00 0.00 28 ALA A O 8
ATOM 13481 N N . THR A 1 29 ? -6.033 -3.768 -4.216 1.00 0.00 29 THR A N 8
ATOM 13482 C CA . THR A 1 29 ? -4.878 -4.191 -5.002 1.00 0.00 29 THR A CA 8
ATOM 13483 C C . THR A 1 29 ? -5.203 -5.453 -5.793 1.00 0.00 29 THR A C 8
ATOM 13484 O O . THR A 1 29 ? -5.976 -6.298 -5.342 1.00 0.00 29 THR A O 8
ATOM 13495 N N . TYR A 1 30 ? -4.607 -5.573 -6.976 1.00 0.00 30 TYR A N 8
ATOM 13496 C CA . TYR A 1 30 ? -4.839 -6.736 -7.826 1.00 0.00 30 TYR A CA 8
ATOM 13497 C C . TYR A 1 30 ? -3.638 -7.675 -7.788 1.00 0.00 30 TYR A C 8
ATOM 13498 O O . TYR A 1 30 ? -2.521 -7.283 -8.123 1.00 0.00 30 TYR A O 8
ATOM 13516 N N . GLN A 1 31 ? -3.876 -8.917 -7.380 1.00 0.00 31 GLN A N 8
ATOM 13517 C CA . GLN A 1 31 ? -2.806 -9.903 -7.304 1.00 0.00 31 GLN A CA 8
ATOM 13518 C C . GLN A 1 31 ? -2.852 -10.836 -8.510 1.00 0.00 31 GLN A C 8
ATOM 13519 O O . GLN A 1 31 ? -3.597 -11.816 -8.521 1.00 0.00 31 GLN A O 8
ATOM 13533 N N . LEU A 1 32 ? -2.052 -10.523 -9.524 1.00 0.00 32 LEU A N 8
ATOM 13534 C CA . LEU A 1 32 ? -2.010 -11.338 -10.732 1.00 0.00 32 LEU A CA 8
ATOM 13535 C C . LEU A 1 32 ? -0.973 -12.449 -10.594 1.00 0.00 32 LEU A C 8
ATOM 13536 O O . LEU A 1 32 ? -1.178 -13.564 -11.070 1.00 0.00 32 LEU A O 8
ATOM 13552 N N . SER A 1 33 ? 0.139 -12.133 -9.939 1.00 0.00 33 SER A N 8
ATOM 13553 C CA . SER A 1 33 ? 1.204 -13.111 -9.745 1.00 0.00 33 SER A CA 8
ATOM 13554 C C . SER A 1 33 ? 2.245 -12.578 -8.763 1.00 0.00 33 SER A C 8
ATOM 13555 O O . SER A 1 33 ? 2.307 -11.373 -8.508 1.00 0.00 33 SER A O 8
ATOM 13563 N N . PRO A 1 34 ? 3.056 -13.442 -8.213 1.00 0.00 34 PRO A N 8
ATOM 13564 C CA . PRO A 1 34 ? 4.114 -13.043 -7.240 1.00 0.00 34 PRO A CA 8
ATOM 13565 C C . PRO A 1 34 ? 5.200 -12.196 -7.894 1.00 0.00 34 PRO A C 8
ATOM 13566 O O . PRO A 1 34 ? 6.093 -11.680 -7.219 1.00 0.00 34 PRO A O 8
ATOM 13577 N N . TYR A 1 35 ? 5.117 -12.052 -9.213 1.00 0.00 35 TYR A N 8
ATOM 13578 C CA . TYR A 1 35 ? 6.095 -11.264 -9.951 1.00 0.00 35 TYR A CA 8
ATOM 13579 C C . TYR A 1 35 ? 5.998 -9.792 -9.561 1.00 0.00 35 TYR A C 8
ATOM 13580 O O . TYR A 1 35 ? 6.928 -9.229 -8.983 1.00 0.00 35 TYR A O 8
ATOM 13598 N N . ILE A 1 36 ? 4.865 -9.175 -9.879 1.00 0.00 36 ILE A N 8
ATOM 13599 C CA . ILE A 1 36 ? 4.653 -7.769 -9.556 1.00 0.00 36 ILE A CA 8
ATOM 13600 C C . ILE A 1 36 ? 3.205 -7.525 -9.144 1.00 0.00 36 ILE A C 8
ATOM 13601 O O . ILE A 1 36 ? 2.278 -8.030 -9.776 1.00 0.00 36 ILE A O 8
ATOM 13617 N N . MET A 1 37 ? 3.019 -6.750 -8.080 1.00 0.00 37 MET A N 8
ATOM 13618 C CA . MET A 1 37 ? 1.680 -6.449 -7.593 1.00 0.00 37 MET A CA 8
ATOM 13619 C C . MET A 1 37 ? 1.254 -5.048 -8.024 1.00 0.00 37 MET A C 8
ATOM 13620 O O . MET A 1 37 ? 2.091 -4.157 -8.181 1.00 0.00 37 MET A O 8
ATOM 13634 N N . VAL A 1 38 ? -0.048 -4.862 -8.215 1.00 0.00 38 VAL A N 8
ATOM 13635 C CA . VAL A 1 38 ? -0.577 -3.567 -8.629 1.00 0.00 38 VAL A CA 8
ATOM 13636 C C . VAL A 1 38 ? -1.310 -2.895 -7.473 1.00 0.00 38 VAL A C 8
ATOM 13637 O O . VAL A 1 38 ? -2.290 -3.428 -6.953 1.00 0.00 38 VAL A O 8
ATOM 13650 N N . LYS A 1 39 ? -0.825 -1.721 -7.075 1.00 0.00 39 LYS A N 8
ATOM 13651 C CA . LYS A 1 39 ? -1.440 -0.983 -5.978 1.00 0.00 39 LYS A CA 8
ATOM 13652 C C . LYS A 1 39 ? -2.223 0.213 -6.511 1.00 0.00 39 LYS A C 8
ATOM 13653 O O . LYS A 1 39 ? -1.728 0.970 -7.345 1.00 0.00 39 LYS A O 8
ATOM 13672 N N . ALA A 1 40 ? -3.449 0.375 -6.022 1.00 0.00 40 ALA A N 8
ATOM 13673 C CA . ALA A 1 40 ? -4.292 1.483 -6.455 1.00 0.00 40 ALA A CA 8
ATOM 13674 C C . ALA A 1 40 ? -5.244 1.900 -5.339 1.00 0.00 40 ALA A C 8
ATOM 13675 O O . ALA A 1 40 ? -5.943 1.067 -4.763 1.00 0.00 40 ALA A O 8
ATOM 13682 N N . GLY A 1 41 ? -5.265 3.196 -5.040 1.00 0.00 41 GLY A N 8
ATOM 13683 C CA . GLY A 1 41 ? -6.135 3.713 -3.990 1.00 0.00 41 GLY A CA 8
ATOM 13684 C C . GLY A 1 41 ? -6.135 5.237 -3.989 1.00 0.00 41 GLY A C 8
ATOM 13685 O O . GLY A 1 41 ? -5.561 5.868 -4.876 1.00 0.00 41 GLY A O 8
ATOM 13689 N N . TYR A 1 42 ? -6.782 5.824 -2.987 1.00 0.00 42 TYR A N 8
ATOM 13690 C CA . TYR A 1 42 ? -6.850 7.276 -2.883 1.00 0.00 42 TYR A CA 8
ATOM 13691 C C . TYR A 1 42 ? -6.840 7.710 -1.421 1.00 0.00 42 TYR A C 8
ATOM 13692 O O . TYR A 1 42 ? -7.353 7.006 -0.552 1.00 0.00 42 TYR A O 8
ATOM 13710 N N . GLY A 1 43 ? -6.253 8.873 -1.159 1.00 0.00 43 GLY A N 8
ATOM 13711 C CA . GLY A 1 43 ? -6.183 9.393 0.201 1.00 0.00 43 GLY A CA 8
ATOM 13712 C C . GLY A 1 43 ? -6.448 10.895 0.224 1.00 0.00 43 GLY A C 8
ATOM 13713 O O . GLY A 1 43 ? -6.620 11.520 -0.823 1.00 0.00 43 GLY A O 8
ATOM 13717 N N . TRP A 1 44 ? -6.479 11.468 1.421 1.00 0.00 44 TRP A N 8
ATOM 13718 C CA . TRP A 1 44 ? -6.724 12.899 1.566 1.00 0.00 44 TRP A CA 8
ATOM 13719 C C . TRP A 1 44 ? -6.340 13.371 2.964 1.00 0.00 44 TRP A C 8
ATOM 13720 O O . TRP A 1 44 ? -6.061 12.561 3.849 1.00 0.00 44 TRP A O 8
ATOM 13741 N N . ASN A 1 45 ? -6.328 14.684 3.155 1.00 0.00 45 ASN A N 8
ATOM 13742 C CA . ASN A 1 45 ? -5.978 15.256 4.451 1.00 0.00 45 ASN A CA 8
ATOM 13743 C C . ASN A 1 45 ? -6.899 16.423 4.789 1.00 0.00 45 ASN A C 8
ATOM 13744 O O . ASN A 1 45 ? -7.646 16.374 5.766 1.00 0.00 45 ASN A O 8
ATOM 13755 N N . ASN A 1 46 ? -6.840 17.472 3.975 1.00 0.00 46 ASN A N 8
ATOM 13756 C CA . ASN A 1 46 ? -7.674 18.647 4.196 1.00 0.00 46 ASN A CA 8
ATOM 13757 C C . ASN A 1 46 ? -8.997 18.515 3.449 1.00 0.00 46 ASN A C 8
ATOM 13758 O O . ASN A 1 46 ? -9.880 17.762 3.860 1.00 0.00 46 ASN A O 8
ATOM 13769 N N . SER A 1 47 ? -9.127 19.251 2.352 1.00 0.00 47 SER A N 8
ATOM 13770 C CA . SER A 1 47 ? -10.348 19.209 1.554 1.00 0.00 47 SER A CA 8
ATOM 13771 C C . SER A 1 47 ? -10.119 19.848 0.189 1.00 0.00 47 SER A C 8
ATOM 13772 O O . SER A 1 47 ? -9.033 20.356 -0.096 1.00 0.00 47 SER A O 8
ATOM 13780 N N . SER A 1 48 ? -11.148 19.821 -0.652 1.00 0.00 48 SER A N 8
ATOM 13781 C CA . SER A 1 48 ? -11.048 20.401 -1.986 1.00 0.00 48 SER A CA 8
ATOM 13782 C C . SER A 1 48 ? -9.750 19.972 -2.663 1.00 0.00 48 SER A C 8
ATOM 13783 O O . SER A 1 48 ? -9.091 20.772 -3.327 1.00 0.00 48 SER A O 8
ATOM 13791 N N . LEU A 1 49 ? -9.389 18.705 -2.489 1.00 0.00 49 LEU A N 8
ATOM 13792 C CA . LEU A 1 49 ? -8.167 18.181 -3.089 1.00 0.00 49 LEU A CA 8
ATOM 13793 C C . LEU A 1 49 ? -8.087 16.669 -2.903 1.00 0.00 49 LEU A C 8
ATOM 13794 O O . LEU A 1 49 ? -7.996 16.176 -1.779 1.00 0.00 49 LEU A O 8
ATOM 13810 N N . ASN A 1 50 ? -8.122 15.938 -4.013 1.00 0.00 50 ASN A N 8
ATOM 13811 C CA . ASN A 1 50 ? -8.053 14.484 -3.962 1.00 0.00 50 ASN A CA 8
ATOM 13812 C C . ASN A 1 50 ? -6.653 14.000 -4.333 1.00 0.00 50 ASN A C 8
ATOM 13813 O O . ASN A 1 50 ? -5.951 14.647 -5.110 1.00 0.00 50 ASN A O 8
ATOM 13824 N N . ARG A 1 51 ? -6.259 12.862 -3.769 1.00 0.00 51 ARG A N 8
ATOM 13825 C CA . ARG A 1 51 ? -4.942 12.295 -4.042 1.00 0.00 51 ARG A CA 8
ATOM 13826 C C . ARG A 1 51 ? -5.063 10.837 -4.471 1.00 0.00 51 ARG A C 8
ATOM 13827 O O . ARG A 1 51 ? -5.525 9.991 -3.703 1.00 0.00 51 ARG A O 8
ATOM 13848 N N . PHE A 1 52 ? -4.644 10.551 -5.700 1.00 0.00 52 PHE A N 8
ATOM 13849 C CA . PHE A 1 52 ? -4.709 9.191 -6.227 1.00 0.00 52 PHE A CA 8
ATOM 13850 C C . PHE A 1 52 ? -3.307 8.601 -6.352 1.00 0.00 52 PHE A C 8
ATOM 13851 O O . PHE A 1 52 ? -2.472 9.111 -7.096 1.00 0.00 52 PHE A O 8
ATOM 13868 N N . GLU A 1 53 ? -3.057 7.521 -5.618 1.00 0.00 53 GLU A N 8
ATOM 13869 C CA . GLU A 1 53 ? -1.751 6.871 -5.653 1.00 0.00 53 GLU A CA 8
ATOM 13870 C C . GLU A 1 53 ? -1.786 5.649 -6.565 1.00 0.00 53 GLU A C 8
ATOM 13871 O O . GLU A 1 53 ? -2.720 4.849 -6.514 1.00 0.00 53 GLU A O 8
ATOM 13883 N N . PHE A 1 54 ? -0.760 5.510 -7.401 1.00 0.00 54 PHE A N 8
ATOM 13884 C CA . PHE A 1 54 ? -0.684 4.381 -8.320 1.00 0.00 54 PHE A CA 8
ATOM 13885 C C . PHE A 1 54 ? 0.769 3.989 -8.568 1.00 0.00 54 PHE A C 8
ATOM 13886 O O . PHE A 1 54 ? 1.608 4.837 -8.872 1.00 0.00 54 PHE A O 8
ATOM 13903 N N . GLY A 1 55 ? 1.060 2.699 -8.435 1.00 0.00 55 GLY A N 8
ATOM 13904 C CA . GLY A 1 55 ? 2.416 2.205 -8.647 1.00 0.00 55 GLY A CA 8
ATOM 13905 C C . GLY A 1 55 ? 2.455 0.682 -8.594 1.00 0.00 55 GLY A C 8
ATOM 13906 O O . GLY A 1 55 ? 1.491 0.013 -8.965 1.00 0.00 55 GLY A O 8
ATOM 13910 N N . GLY A 1 56 ? 3.577 0.140 -8.128 1.00 0.00 56 GLY A N 8
ATOM 13911 C CA . GLY A 1 56 ? 3.728 -1.308 -8.030 1.00 0.00 56 GLY A CA 8
ATOM 13912 C C . GLY A 1 56 ? 4.438 -1.697 -6.738 1.00 0.00 56 GLY A C 8
ATOM 13913 O O . GLY A 1 56 ? 5.198 -0.907 -6.174 1.00 0.00 56 GLY A O 8
ATOM 13917 N N . GLY A 1 57 ? 4.183 -2.918 -6.276 1.00 0.00 57 GLY A N 8
ATOM 13918 C CA . GLY A 1 57 ? 4.798 -3.412 -5.048 1.00 0.00 57 GLY A CA 8
ATOM 13919 C C . GLY A 1 57 ? 5.769 -4.551 -5.345 1.00 0.00 57 GLY A C 8
ATOM 13920 O O . GLY A 1 57 ? 5.639 -5.238 -6.358 1.00 0.00 57 GLY A O 8
ATOM 13924 N N . LEU A 1 58 ? 6.741 -4.740 -4.459 1.00 0.00 58 LEU A N 8
ATOM 13925 C CA . LEU A 1 58 ? 7.733 -5.798 -4.635 1.00 0.00 58 LEU A CA 8
ATOM 13926 C C . LEU A 1 58 ? 7.935 -6.567 -3.333 1.00 0.00 58 LEU A C 8
ATOM 13927 O O . LEU A 1 58 ? 7.944 -5.979 -2.250 1.00 0.00 58 LEU A O 8
ATOM 13943 N N . GLN A 1 59 ? 8.096 -7.882 -3.447 1.00 0.00 59 GLN A N 8
ATOM 13944 C CA . GLN A 1 59 ? 8.298 -8.727 -2.274 1.00 0.00 59 GLN A CA 8
ATOM 13945 C C . GLN A 1 59 ? 9.434 -9.718 -2.515 1.00 0.00 59 GLN A C 8
ATOM 13946 O O . GLN A 1 59 ? 9.855 -9.930 -3.653 1.00 0.00 59 GLN A O 8
ATOM 13960 N N . TYR A 1 60 ? 9.928 -10.317 -1.432 1.00 0.00 60 TYR A N 8
ATOM 13961 C CA . TYR A 1 60 ? 11.022 -11.282 -1.526 1.00 0.00 60 TYR A CA 8
ATOM 13962 C C . TYR A 1 60 ? 10.572 -12.658 -1.039 1.00 0.00 60 TYR A C 8
ATOM 13963 O O . TYR A 1 60 ? 9.496 -12.798 -0.460 1.00 0.00 60 TYR A O 8
ATOM 13981 N N . LYS A 1 61 ? 11.407 -13.666 -1.280 1.00 0.00 61 LYS A N 8
ATOM 13982 C CA . LYS A 1 61 ? 11.093 -15.030 -0.863 1.00 0.00 61 LYS A CA 8
ATOM 13983 C C . LYS A 1 61 ? 12.126 -15.532 0.143 1.00 0.00 61 LYS A C 8
ATOM 13984 O O . LYS A 1 61 ? 13.328 -15.499 -0.120 1.00 0.00 61 LYS A O 8
ATOM 14003 N N . VAL A 1 62 ? 11.649 -15.994 1.295 1.00 0.00 62 VAL A N 8
ATOM 14004 C CA . VAL A 1 62 ? 12.544 -16.499 2.331 1.00 0.00 62 VAL A CA 8
ATOM 14005 C C . VAL A 1 62 ? 11.759 -17.238 3.410 1.00 0.00 62 VAL A C 8
ATOM 14006 O O . VAL A 1 62 ? 12.247 -18.207 3.992 1.00 0.00 62 VAL A O 8
ATOM 14019 N N . THR A 1 63 ? 10.541 -16.776 3.674 1.00 0.00 63 THR A N 8
ATOM 14020 C CA . THR A 1 63 ? 9.697 -17.395 4.684 1.00 0.00 63 THR A CA 8
ATOM 14021 C C . THR A 1 63 ? 8.274 -17.517 4.146 1.00 0.00 63 THR A C 8
ATOM 14022 O O . THR A 1 63 ? 7.930 -16.858 3.163 1.00 0.00 63 THR A O 8
ATOM 14033 N N . PRO A 1 64 ? 7.441 -18.329 4.750 1.00 0.00 64 PRO A N 8
ATOM 14034 C CA . PRO A 1 64 ? 6.033 -18.501 4.294 1.00 0.00 64 PRO A CA 8
ATOM 14035 C C . PRO A 1 64 ? 5.367 -17.166 3.958 1.00 0.00 64 PRO A C 8
ATOM 14036 O O . PRO A 1 64 ? 4.295 -17.140 3.359 1.00 0.00 64 PRO A O 8
ATOM 14047 N N . ASP A 1 65 ? 6.018 -16.066 4.341 1.00 0.00 65 ASP A N 8
ATOM 14048 C CA . ASP A 1 65 ? 5.491 -14.725 4.072 1.00 0.00 65 ASP A CA 8
ATOM 14049 C C . ASP A 1 65 ? 6.165 -13.697 4.982 1.00 0.00 65 ASP A C 8
ATOM 14050 O O . ASP A 1 65 ? 5.572 -13.216 5.950 1.00 0.00 65 ASP A O 8
ATOM 14059 N N . LEU A 1 66 ? 7.409 -13.361 4.663 1.00 0.00 66 LEU A N 8
ATOM 14060 C CA . LEU A 1 66 ? 8.155 -12.386 5.450 1.00 0.00 66 LEU A CA 8
ATOM 14061 C C . LEU A 1 66 ? 9.242 -11.746 4.597 1.00 0.00 66 LEU A C 8
ATOM 14062 O O . LEU A 1 66 ? 10.256 -12.376 4.295 1.00 0.00 66 LEU A O 8
ATOM 14078 N N . GLU A 1 67 ? 9.025 -10.496 4.203 1.00 0.00 67 GLU A N 8
ATOM 14079 C CA . GLU A 1 67 ? 10.000 -9.793 3.376 1.00 0.00 67 GLU A CA 8
ATOM 14080 C C . GLU A 1 67 ? 9.706 -8.293 3.350 1.00 0.00 67 GLU A C 8
ATOM 14081 O O . GLU A 1 67 ? 8.564 -7.880 3.546 1.00 0.00 67 GLU A O 8
ATOM 14093 N N . PRO A 1 68 ? 10.700 -7.475 3.098 1.00 0.00 68 PRO A N 8
ATOM 14094 C CA . PRO A 1 68 ? 10.511 -5.996 3.032 1.00 0.00 68 PRO A CA 8
ATOM 14095 C C . PRO A 1 68 ? 9.545 -5.611 1.915 1.00 0.00 68 PRO A C 8
ATOM 14096 O O . PRO A 1 68 ? 9.261 -6.419 1.031 1.00 0.00 68 PRO A O 8
ATOM 14107 N N . TYR A 1 69 ? 9.045 -4.380 1.963 1.00 0.00 69 TYR A N 8
ATOM 14108 C CA . TYR A 1 69 ? 8.106 -3.904 0.949 1.00 0.00 69 TYR A CA 8
ATOM 14109 C C . TYR A 1 69 ? 8.686 -2.716 0.190 1.00 0.00 69 TYR A C 8
ATOM 14110 O O . TYR A 1 69 ? 9.193 -1.772 0.792 1.00 0.00 69 TYR A O 8
ATOM 14128 N N . ALA A 1 70 ? 8.597 -2.774 -1.136 1.00 0.00 70 ALA A N 8
ATOM 14129 C CA . ALA A 1 70 ? 9.107 -1.699 -1.981 1.00 0.00 70 ALA A CA 8
ATOM 14130 C C . ALA A 1 70 ? 7.993 -1.148 -2.862 1.00 0.00 70 ALA A C 8
ATOM 14131 O O . ALA A 1 70 ? 7.364 -1.891 -3.617 1.00 0.00 70 ALA A O 8
ATOM 14138 N N . TRP A 1 71 ? 7.752 0.157 -2.758 1.00 0.00 71 TRP A N 8
ATOM 14139 C CA . TRP A 1 71 ? 6.706 0.803 -3.545 1.00 0.00 71 TRP A CA 8
ATOM 14140 C C . TRP A 1 71 ? 7.282 1.949 -4.372 1.00 0.00 71 TRP A C 8
ATOM 14141 O O . TRP A 1 71 ? 8.109 2.722 -3.888 1.00 0.00 71 TRP A O 8
ATOM 14162 N N . ALA A 1 72 ? 6.838 2.051 -5.621 1.00 0.00 72 ALA A N 8
ATOM 14163 C CA . ALA A 1 72 ? 7.315 3.105 -6.507 1.00 0.00 72 ALA A CA 8
ATOM 14164 C C . ALA A 1 72 ? 6.195 3.569 -7.434 1.00 0.00 72 ALA A C 8
ATOM 14165 O O . ALA A 1 72 ? 5.554 2.759 -8.101 1.00 0.00 72 ALA A O 8
ATOM 14172 N N . GLY A 1 73 ? 5.967 4.879 -7.471 1.00 0.00 73 GLY A N 8
ATOM 14173 C CA . GLY A 1 73 ? 4.922 5.438 -8.319 1.00 0.00 73 GLY A CA 8
ATOM 14174 C C . GLY A 1 73 ? 4.787 6.939 -8.099 1.00 0.00 73 GLY A C 8
ATOM 14175 O O . GLY A 1 73 ? 5.695 7.585 -7.575 1.00 0.00 73 GLY A O 8
ATOM 14179 N N . ALA A 1 74 ? 3.647 7.491 -8.505 1.00 0.00 74 ALA A N 8
ATOM 14180 C CA . ALA A 1 74 ? 3.405 8.921 -8.346 1.00 0.00 74 ALA A CA 8
ATOM 14181 C C . ALA A 1 74 ? 1.958 9.177 -7.937 1.00 0.00 74 ALA A C 8
ATOM 14182 O O . ALA A 1 74 ? 1.101 8.305 -8.073 1.00 0.00 74 ALA A O 8
ATOM 14189 N N . THR A 1 75 ? 1.697 10.381 -7.436 1.00 0.00 75 THR A N 8
ATOM 14190 C CA . THR A 1 75 ? 0.351 10.746 -7.010 1.00 0.00 75 THR A CA 8
ATOM 14191 C C . THR A 1 75 ? -0.308 11.658 -8.040 1.00 0.00 75 THR A C 8
ATOM 14192 O O . THR A 1 75 ? 0.164 12.767 -8.292 1.00 0.00 75 THR A O 8
ATOM 14203 N N . TYR A 1 76 ? -1.398 11.183 -8.633 1.00 0.00 76 TYR A N 8
ATOM 14204 C CA . TYR A 1 76 ? -2.113 11.965 -9.635 1.00 0.00 76 TYR A CA 8
ATOM 14205 C C . TYR A 1 76 ? -3.339 12.631 -9.021 1.00 0.00 76 TYR A C 8
ATOM 14206 O O . TYR A 1 76 ? -4.303 11.960 -8.653 1.00 0.00 76 TYR A O 8
ATOM 14224 N N . ASN A 1 77 ? -3.296 13.956 -8.909 1.00 0.00 77 ASN A N 8
ATOM 14225 C CA . ASN A 1 77 ? -4.412 14.700 -8.337 1.00 0.00 77 ASN A CA 8
ATOM 14226 C C . ASN A 1 77 ? -5.384 15.133 -9.429 1.00 0.00 77 ASN A C 8
ATOM 14227 O O . ASN A 1 77 ? -4.985 15.372 -10.569 1.00 0.00 77 ASN A O 8
ATOM 14238 N N . THR A 1 78 ? -6.660 15.235 -9.071 1.00 0.00 78 THR A N 8
ATOM 14239 C CA . THR A 1 78 ? -7.684 15.640 -10.026 1.00 0.00 78 THR A CA 8
ATOM 14240 C C . THR A 1 78 ? -7.286 16.936 -10.723 1.00 0.00 78 THR A C 8
ATOM 14241 O O . THR A 1 78 ? -7.801 17.261 -11.793 1.00 0.00 78 THR A O 8
ATOM 14252 N N . ASP A 1 79 ? -6.363 17.672 -10.112 1.00 0.00 79 ASP A N 8
ATOM 14253 C CA . ASP A 1 79 ? -5.903 18.930 -10.686 1.00 0.00 79 ASP A CA 8
ATOM 14254 C C . ASP A 1 79 ? -4.885 18.670 -11.791 1.00 0.00 79 ASP A C 8
ATOM 14255 O O . ASP A 1 79 ? -4.169 19.577 -12.217 1.00 0.00 79 ASP A O 8
ATOM 14264 N N . ASN A 1 80 ? -4.824 17.424 -12.251 1.00 0.00 80 ASN A N 8
ATOM 14265 C CA . ASN A 1 80 ? -3.888 17.055 -13.305 1.00 0.00 80 ASN A CA 8
ATOM 14266 C C . ASN A 1 80 ? -2.453 17.285 -12.844 1.00 0.00 80 ASN A C 8
ATOM 14267 O O . ASN A 1 80 ? -1.579 17.622 -13.644 1.00 0.00 80 ASN A O 8
ATOM 14278 N N . THR A 1 81 ? -2.219 17.104 -11.548 1.00 0.00 81 THR A N 8
ATOM 14279 C CA . THR A 1 81 ? -0.886 17.297 -10.987 1.00 0.00 81 THR A CA 8
ATOM 14280 C C . THR A 1 81 ? -0.206 15.954 -10.740 1.00 0.00 81 THR A C 8
ATOM 14281 O O . THR A 1 81 ? -0.856 14.983 -10.352 1.00 0.00 81 THR A O 8
ATOM 14292 N N . LEU A 1 82 ? 1.105 15.911 -10.965 1.00 0.00 82 LEU A N 8
ATOM 14293 C CA . LEU A 1 82 ? 1.874 14.686 -10.764 1.00 0.00 82 LEU A CA 8
ATOM 14294 C C . LEU A 1 82 ? 3.008 14.928 -9.773 1.00 0.00 82 LEU A C 8
ATOM 14295 O O . LEU A 1 82 ? 3.722 15.926 -9.862 1.00 0.00 82 LEU A O 8
ATOM 14311 N N . VAL A 1 83 ? 3.169 14.005 -8.827 1.00 0.00 83 VAL A N 8
ATOM 14312 C CA . VAL A 1 83 ? 4.219 14.132 -7.823 1.00 0.00 83 VAL A CA 8
ATOM 14313 C C . VAL A 1 83 ? 4.894 12.782 -7.573 1.00 0.00 83 VAL A C 8
ATOM 14314 O O . VAL A 1 83 ? 4.527 12.065 -6.643 1.00 0.00 83 VAL A O 8
ATOM 14327 N N . PRO A 1 84 ? 5.868 12.424 -8.374 1.00 0.00 84 PRO A N 8
ATOM 14328 C CA . PRO A 1 84 ? 6.599 11.131 -8.216 1.00 0.00 84 PRO A CA 8
ATOM 14329 C C . PRO A 1 84 ? 7.110 10.934 -6.790 1.00 0.00 84 PRO A C 8
ATOM 14330 O O . PRO A 1 84 ? 7.576 11.878 -6.152 1.00 0.00 84 PRO A O 8
ATOM 14341 N N . ALA A 1 85 ? 7.018 9.703 -6.297 1.00 0.00 85 ALA A N 8
ATOM 14342 C CA . ALA A 1 85 ? 7.472 9.400 -4.945 1.00 0.00 85 ALA A CA 8
ATOM 14343 C C . ALA A 1 85 ? 7.898 7.940 -4.834 1.00 0.00 85 ALA A C 8
ATOM 14344 O O . ALA A 1 85 ? 7.718 7.158 -5.767 1.00 0.00 85 ALA A O 8
ATOM 14351 N N . ALA A 1 86 ? 8.461 7.580 -3.685 1.00 0.00 86 ALA A N 8
ATOM 14352 C CA . ALA A 1 86 ? 8.908 6.212 -3.459 1.00 0.00 86 ALA A CA 8
ATOM 14353 C C . ALA A 1 86 ? 9.332 6.022 -2.006 1.00 0.00 86 ALA A C 8
ATOM 14354 O O . ALA A 1 86 ? 9.847 6.946 -1.374 1.00 0.00 86 ALA A O 8
ATOM 14361 N N . GLY A 1 87 ? 9.112 4.822 -1.480 1.00 0.00 87 GLY A N 8
ATOM 14362 C CA . GLY A 1 87 ? 9.475 4.527 -0.098 1.00 0.00 87 GLY A CA 8
ATOM 14363 C C . GLY A 1 87 ? 9.635 3.026 0.114 1.00 0.00 87 GLY A C 8
ATOM 14364 O O . GLY A 1 87 ? 9.748 2.261 -0.843 1.00 0.00 87 GLY A O 8
ATOM 14368 N N . ALA A 1 88 ? 9.644 2.612 1.377 1.00 0.00 88 ALA A N 8
ATOM 14369 C CA . ALA A 1 88 ? 9.790 1.199 1.706 1.00 0.00 88 ALA A CA 8
ATOM 14370 C C . ALA A 1 88 ? 8.854 0.815 2.846 1.00 0.00 88 ALA A C 8
ATOM 14371 O O . ALA A 1 88 ? 8.314 1.680 3.536 1.00 0.00 88 ALA A O 8
ATOM 14378 N N . GLY A 1 89 ? 8.666 -0.486 3.040 1.00 0.00 89 GLY A N 8
ATOM 14379 C CA . GLY A 1 89 ? 7.791 -0.971 4.100 1.00 0.00 89 GLY A CA 8
ATOM 14380 C C . GLY A 1 89 ? 8.157 -2.396 4.502 1.00 0.00 89 GLY A C 8
ATOM 14381 O O . GLY A 1 89 ? 9.265 -2.861 4.236 1.00 0.00 89 GLY A O 8
ATOM 14385 N N . PHE A 1 90 ? 7.218 -3.083 5.143 1.00 0.00 90 PHE A N 8
ATOM 14386 C CA . PHE A 1 90 ? 7.451 -4.456 5.578 1.00 0.00 90 PHE A CA 8
ATOM 14387 C C . PHE A 1 90 ? 6.138 -5.227 5.653 1.00 0.00 90 PHE A C 8
ATOM 14388 O O . PHE A 1 90 ? 5.076 -4.643 5.868 1.00 0.00 90 PHE A O 8
ATOM 14405 N N . ARG A 1 91 ? 6.220 -6.541 5.474 1.00 0.00 91 ARG A N 8
ATOM 14406 C CA . ARG A 1 91 ? 5.033 -7.385 5.522 1.00 0.00 91 ARG A CA 8
ATOM 14407 C C . ARG A 1 91 ? 5.310 -8.654 6.322 1.00 0.00 91 ARG A C 8
ATOM 14408 O O . ARG A 1 91 ? 6.228 -9.412 6.003 1.00 0.00 91 ARG A O 8
ATOM 14429 N N . TYR A 1 92 ? 4.508 -8.876 7.360 1.00 0.00 92 TYR A N 8
ATOM 14430 C CA . TYR A 1 92 ? 4.668 -10.055 8.206 1.00 0.00 92 TYR A CA 8
ATOM 14431 C C . TYR A 1 92 ? 3.319 -10.731 8.438 1.00 0.00 92 TYR A C 8
ATOM 14432 O O . TYR A 1 92 ? 2.352 -10.087 8.847 1.00 0.00 92 TYR A O 8
ATOM 14450 N N . LYS A 1 93 ? 3.262 -12.032 8.169 1.00 0.00 93 LYS A N 8
ATOM 14451 C CA . LYS A 1 93 ? 2.026 -12.786 8.343 1.00 0.00 93 LYS A CA 8
ATOM 14452 C C . LYS A 1 93 ? 1.649 -12.888 9.817 1.00 0.00 93 LYS A C 8
ATOM 14453 O O . LYS A 1 93 ? 2.321 -13.564 10.595 1.00 0.00 93 LYS A O 8
ATOM 14472 N N . VAL A 1 94 ? 0.561 -12.219 10.190 1.00 0.00 94 VAL A N 8
ATOM 14473 C CA . VAL A 1 94 ? 0.096 -12.247 11.572 1.00 0.00 94 VAL A CA 8
ATOM 14474 C C . VAL A 1 94 ? -1.119 -13.161 11.699 1.00 0.00 94 VAL A C 8
ATOM 14475 O O . VAL A 1 94 ? -1.307 -13.823 12.721 1.00 0.00 94 VAL A O 8
ATOM 14488 N N . SER A 1 95 ? -1.938 -13.194 10.653 1.00 0.00 95 SER A N 8
ATOM 14489 C CA . SER A 1 95 ? -3.131 -14.032 10.653 1.00 0.00 95 SER A CA 8
ATOM 14490 C C . SER A 1 95 ? -3.502 -14.428 9.226 1.00 0.00 95 SER A C 8
ATOM 14491 O O . SER A 1 95 ? -3.042 -13.812 8.263 1.00 0.00 95 SER A O 8
ATOM 14499 N N . PRO A 1 96 ? -4.318 -15.438 9.071 1.00 0.00 96 PRO A N 8
ATOM 14500 C CA . PRO A 1 96 ? -4.754 -15.924 7.729 1.00 0.00 96 PRO A CA 8
ATOM 14501 C C . PRO A 1 96 ? -5.725 -14.962 7.049 1.00 0.00 96 PRO A C 8
ATOM 14502 O O . PRO A 1 96 ? -5.929 -15.031 5.836 1.00 0.00 96 PRO A O 8
ATOM 14513 N N . GLU A 1 97 ? -6.326 -14.073 7.838 1.00 0.00 97 GLU A N 8
ATOM 14514 C CA . GLU A 1 97 ? -7.282 -13.106 7.301 1.00 0.00 97 GLU A CA 8
ATOM 14515 C C . GLU A 1 97 ? -6.861 -11.678 7.637 1.00 0.00 97 GLU A C 8
ATOM 14516 O O . GLU A 1 97 ? -7.413 -10.719 7.099 1.00 0.00 97 GLU A O 8
ATOM 14528 N N . VAL A 1 98 ? -5.883 -11.544 8.528 1.00 0.00 98 VAL A N 8
ATOM 14529 C CA . VAL A 1 98 ? -5.400 -10.225 8.928 1.00 0.00 98 VAL A CA 8
ATOM 14530 C C . VAL A 1 98 ? -3.876 -10.178 8.894 1.00 0.00 98 VAL A C 8
ATOM 14531 O O . VAL A 1 98 ? -3.206 -10.874 9.659 1.00 0.00 98 VAL A O 8
ATOM 14544 N N . LYS A 1 99 ? -3.336 -9.349 8.003 1.00 0.00 99 LYS A N 8
ATOM 14545 C CA . LYS A 1 99 ? -1.889 -9.211 7.871 1.00 0.00 99 LYS A CA 8
ATOM 14546 C C . LYS A 1 99 ? -1.438 -7.835 8.350 1.00 0.00 99 LYS A C 8
ATOM 14547 O O . LYS A 1 99 ? -2.209 -6.875 8.324 1.00 0.00 99 LYS A O 8
ATOM 14566 N N . LEU A 1 100 ? -0.187 -7.745 8.789 1.00 0.00 100 LEU A N 8
ATOM 14567 C CA . LEU A 1 100 ? 0.354 -6.480 9.273 1.00 0.00 100 LEU A CA 8
ATOM 14568 C C . LEU A 1 100 ? 1.199 -5.807 8.196 1.00 0.00 100 LEU A C 8
ATOM 14569 O O . LEU A 1 100 ? 1.999 -6.459 7.525 1.00 0.00 100 LEU A O 8
ATOM 14585 N N . VAL A 1 101 ? 1.015 -4.499 8.038 1.00 0.00 101 VAL A N 8
ATOM 14586 C CA . VAL A 1 101 ? 1.763 -3.747 7.039 1.00 0.00 101 VAL A CA 8
ATOM 14587 C C . VAL A 1 101 ? 2.252 -2.422 7.619 1.00 0.00 101 VAL A C 8
ATOM 14588 O O . VAL A 1 101 ? 1.549 -1.773 8.392 1.00 0.00 101 VAL A O 8
ATOM 14601 N N . VAL A 1 102 ? 3.458 -2.025 7.227 1.00 0.00 102 VAL A N 8
ATOM 14602 C CA . VAL A 1 102 ? 4.034 -0.777 7.692 1.00 0.00 102 VAL A CA 8
ATOM 14603 C C . VAL A 1 102 ? 4.890 -0.171 6.590 1.00 0.00 102 VAL A C 8
ATOM 14604 O O . VAL A 1 102 ? 5.951 -0.696 6.251 1.00 0.00 102 VAL A O 8
ATOM 14617 N N . GLU A 1 103 ? 4.411 0.926 6.034 1.00 0.00 103 GLU A N 8
ATOM 14618 C CA . GLU A 1 103 ? 5.119 1.612 4.955 1.00 0.00 103 GLU A CA 8
ATOM 14619 C C . GLU A 1 103 ? 5.543 3.012 5.389 1.00 0.00 103 GLU A C 8
ATOM 14620 O O . GLU A 1 103 ? 4.912 3.626 6.248 1.00 0.00 103 GLU A O 8
ATOM 14632 N N . TYR A 1 104 ? 6.615 3.510 4.777 1.00 0.00 104 TYR A N 8
ATOM 14633 C CA . TYR A 1 104 ? 7.120 4.841 5.097 1.00 0.00 104 TYR A CA 8
ATOM 14634 C C . TYR A 1 104 ? 7.427 5.612 3.816 1.00 0.00 104 TYR A C 8
ATOM 14635 O O . TYR A 1 104 ? 8.321 5.240 3.057 1.00 0.00 104 TYR A O 8
ATOM 14653 N N . GLY A 1 105 ? 6.678 6.685 3.584 1.00 0.00 105 GLY A N 8
ATOM 14654 C CA . GLY A 1 105 ? 6.878 7.500 2.392 1.00 0.00 105 GLY A CA 8
ATOM 14655 C C . GLY A 1 105 ? 8.219 8.225 2.442 1.00 0.00 105 GLY A C 8
ATOM 14656 O O . GLY A 1 105 ? 8.647 8.684 3.500 1.00 0.00 105 GLY A O 8
ATOM 14660 N N . TRP A 1 106 ? 8.875 8.326 1.291 1.00 0.00 106 TRP A N 8
ATOM 14661 C CA . TRP A 1 106 ? 10.166 8.999 1.214 1.00 0.00 106 TRP A CA 8
ATOM 14662 C C . TRP A 1 106 ? 10.279 9.793 -0.082 1.00 0.00 106 TRP A C 8
ATOM 14663 O O . TRP A 1 106 ? 9.594 9.499 -1.063 1.00 0.00 106 TRP A O 8
ATOM 14684 N N . ASN A 1 107 ? 11.146 10.801 -0.080 1.00 0.00 107 ASN A N 8
ATOM 14685 C CA . ASN A 1 107 ? 11.339 11.633 -1.264 1.00 0.00 107 ASN A CA 8
ATOM 14686 C C . ASN A 1 107 ? 12.824 11.894 -1.498 1.00 0.00 107 ASN A C 8
ATOM 14687 O O . ASN A 1 107 ? 13.662 11.576 -0.655 1.00 0.00 107 ASN A O 8
ATOM 14698 N N . ASN A 1 108 ? 13.142 12.474 -2.651 1.00 0.00 108 ASN A N 8
ATOM 14699 C CA . ASN A 1 108 ? 14.529 12.774 -2.988 1.00 0.00 108 ASN A CA 8
ATOM 14700 C C . ASN A 1 108 ? 15.232 13.448 -1.815 1.00 0.00 108 ASN A C 8
ATOM 14701 O O . ASN A 1 108 ? 16.340 13.066 -1.439 1.00 0.00 108 ASN A O 8
ATOM 14712 N N . SER A 1 109 ? 14.579 14.454 -1.238 1.00 0.00 109 SER A N 8
ATOM 14713 C CA . SER A 1 109 ? 15.153 15.174 -0.107 1.00 0.00 109 SER A CA 8
ATOM 14714 C C . SER A 1 109 ? 14.088 16.021 0.584 1.00 0.00 109 SER A C 8
ATOM 14715 O O . SER A 1 109 ? 14.048 17.240 0.420 1.00 0.00 109 SER A O 8
ATOM 14723 N N . SER A 1 110 ? 13.227 15.365 1.355 1.00 0.00 110 SER A N 8
ATOM 14724 C CA . SER A 1 110 ? 12.165 16.067 2.067 1.00 0.00 110 SER A CA 8
ATOM 14725 C C . SER A 1 110 ? 11.664 15.233 3.242 1.00 0.00 110 SER A C 8
ATOM 14726 O O . SER A 1 110 ? 11.964 14.044 3.345 1.00 0.00 110 SER A O 8
ATOM 14734 N N . LEU A 1 111 ? 10.902 15.867 4.127 1.00 0.00 111 LEU A N 8
ATOM 14735 C CA . LEU A 1 111 ? 10.366 15.173 5.293 1.00 0.00 111 LEU A CA 8
ATOM 14736 C C . LEU A 1 111 ? 9.679 13.876 4.875 1.00 0.00 111 LEU A C 8
ATOM 14737 O O . LEU A 1 111 ? 9.080 13.800 3.802 1.00 0.00 111 LEU A O 8
ATOM 14753 N N . GLN A 1 112 ? 9.769 12.863 5.733 1.00 0.00 112 GLN A N 8
ATOM 14754 C CA . GLN A 1 112 ? 9.155 11.571 5.447 1.00 0.00 112 GLN A CA 8
ATOM 14755 C C . GLN A 1 112 ? 7.945 11.342 6.348 1.00 0.00 112 GLN A C 8
ATOM 14756 O O . GLN A 1 112 ? 7.719 12.089 7.300 1.00 0.00 112 GLN A O 8
ATOM 14770 N N . PHE A 1 113 ? 7.172 10.308 6.037 1.00 0.00 113 PHE A N 8
ATOM 14771 C CA . PHE A 1 113 ? 5.985 9.988 6.824 1.00 0.00 113 PHE A CA 8
ATOM 14772 C C . PHE A 1 113 ? 5.905 8.488 7.085 1.00 0.00 113 PHE A C 8
ATOM 14773 O O . PHE A 1 113 ? 6.436 7.686 6.317 1.00 0.00 113 PHE A O 8
ATOM 14790 N N . LEU A 1 114 ? 5.238 8.117 8.174 1.00 0.00 114 LEU A N 8
ATOM 14791 C CA . LEU A 1 114 ? 5.090 6.709 8.532 1.00 0.00 114 LEU A CA 8
ATOM 14792 C C . LEU A 1 114 ? 3.654 6.248 8.301 1.00 0.00 114 LEU A C 8
ATOM 14793 O O . LEU A 1 114 ? 2.711 7.016 8.486 1.00 0.00 114 LEU A O 8
ATOM 14809 N N . GLN A 1 115 ? 3.497 4.992 7.894 1.00 0.00 115 GLN A N 8
ATOM 14810 C CA . GLN A 1 115 ? 2.170 4.441 7.640 1.00 0.00 115 GLN A CA 8
ATOM 14811 C C . GLN A 1 115 ? 2.041 3.046 8.242 1.00 0.00 115 GLN A C 8
ATOM 14812 O O . GLN A 1 115 ? 2.977 2.246 8.189 1.00 0.00 115 GLN A O 8
ATOM 14826 N N . ALA A 1 116 ? 0.874 2.760 8.809 1.00 0.00 116 ALA A N 8
ATOM 14827 C CA . ALA A 1 116 ? 0.627 1.458 9.416 1.00 0.00 116 ALA A CA 8
ATOM 14828 C C . ALA A 1 116 ? -0.812 1.019 9.165 1.00 0.00 116 ALA A C 8
ATOM 14829 O O . ALA A 1 116 ? -1.728 1.842 9.160 1.00 0.00 116 ALA A O 8
ATOM 14836 N N . GLY A 1 117 ? -1.005 -0.277 8.950 1.00 0.00 117 GLY A N 8
ATOM 14837 C CA . GLY A 1 117 ? -2.342 -0.803 8.695 1.00 0.00 117 GLY A CA 8
ATOM 14838 C C . GLY A 1 117 ? -2.307 -2.309 8.465 1.00 0.00 117 GLY A C 8
ATOM 14839 O O . GLY A 1 117 ? -1.332 -2.979 8.804 1.00 0.00 117 GLY A O 8
ATOM 14843 N N . LEU A 1 118 ? -3.384 -2.836 7.888 1.00 0.00 118 LEU A N 8
ATOM 14844 C CA . LEU A 1 118 ? -3.471 -4.266 7.618 1.00 0.00 118 LEU A CA 8
ATOM 14845 C C . LEU A 1 118 ? -4.223 -4.522 6.315 1.00 0.00 118 LEU A C 8
ATOM 14846 O O . LEU A 1 118 ? -4.836 -3.613 5.754 1.00 0.00 118 LEU A O 8
ATOM 14862 N N . SER A 1 119 ? -4.168 -5.765 5.842 1.00 0.00 119 SER A N 8
ATOM 14863 C CA . SER A 1 119 ? -4.845 -6.139 4.603 1.00 0.00 119 SER A CA 8
ATOM 14864 C C . SER A 1 119 ? -5.837 -7.271 4.854 1.00 0.00 119 SER A C 8
ATOM 14865 O O . SER A 1 119 ? -5.685 -8.043 5.802 1.00 0.00 119 SER A O 8
ATOM 14873 N N . TYR A 1 120 ? -6.850 -7.362 3.998 1.00 0.00 120 TYR A N 8
ATOM 14874 C CA . TYR A 1 120 ? -7.863 -8.403 4.136 1.00 0.00 120 TYR A CA 8
ATOM 14875 C C . TYR A 1 120 ? -8.194 -9.012 2.776 1.00 0.00 120 TYR A C 8
ATOM 14876 O O . TYR A 1 120 ? -8.427 -8.293 1.805 1.00 0.00 120 TYR A O 8
ATOM 14894 N N . ARG A 1 121 ? -8.212 -10.339 2.715 1.00 0.00 121 ARG A N 8
ATOM 14895 C CA . ARG A 1 121 ? -8.514 -11.033 1.468 1.00 0.00 121 ARG A CA 8
ATOM 14896 C C . ARG A 1 121 ? -10.022 -11.098 1.244 1.00 0.00 121 ARG A C 8
ATOM 14897 O O . ARG A 1 121 ? -10.792 -11.280 2.188 1.00 0.00 121 ARG A O 8
ATOM 14918 N N . ILE A 1 122 ? -10.437 -10.949 -0.009 1.00 0.00 122 ILE A N 8
ATOM 14919 C CA . ILE A 1 122 ? -11.857 -10.994 -0.344 1.00 0.00 122 ILE A CA 8
ATOM 14920 C C . ILE A 1 122 ? -12.330 -12.437 -0.469 1.00 0.00 122 ILE A C 8
ATOM 14921 O O . ILE A 1 122 ? -13.365 -12.812 0.086 1.00 0.00 122 ILE A O 8
ATOM 14937 N N . GLN A 1 123 ? -11.571 -13.243 -1.203 1.00 0.00 123 GLN A N 8
ATOM 14938 C CA . GLN A 1 123 ? -11.924 -14.646 -1.394 1.00 0.00 123 GLN A CA 8
ATOM 14939 C C . GLN A 1 123 ? -10.672 -15.523 -1.335 1.00 0.00 123 GLN A C 8
ATOM 14940 O O . GLN A 1 123 ? -9.564 -15.043 -1.580 1.00 0.00 123 GLN A O 8
ATOM 14954 N N . PRO A 1 124 ? -10.819 -16.787 -1.019 1.00 0.00 124 PRO A N 8
ATOM 14955 C CA . PRO A 1 124 ? -9.663 -17.729 -0.937 1.00 0.00 124 PRO A CA 8
ATOM 14956 C C . PRO A 1 124 ? -9.068 -18.028 -2.309 1.00 0.00 124 PRO A C 8
ATOM 14957 O O . PRO A 1 124 ? -9.340 -17.275 -3.230 1.00 0.00 124 PRO A O 8
ATOM 14969 N N . MET A 1 1 ? -6.280 -22.827 -3.953 1.00 0.00 1 MET A N 9
ATOM 14970 C CA . MET A 1 1 ? -5.034 -22.748 -4.767 1.00 0.00 1 MET A CA 9
ATOM 14971 C C . MET A 1 1 ? -4.160 -21.612 -4.244 1.00 0.00 1 MET A C 9
ATOM 14972 O O . MET A 1 1 ? -3.787 -20.709 -4.992 1.00 0.00 1 MET A O 9
ATOM 14988 N N . GLN A 1 2 ? -3.837 -21.666 -2.956 1.00 0.00 2 GLN A N 9
ATOM 14989 C CA . GLN A 1 2 ? -3.006 -20.635 -2.343 1.00 0.00 2 GLN A CA 9
ATOM 14990 C C . GLN A 1 2 ? -3.447 -19.249 -2.799 1.00 0.00 2 GLN A C 9
ATOM 14991 O O . GLN A 1 2 ? -4.375 -18.665 -2.237 1.00 0.00 2 GLN A O 9
ATOM 15005 N N . ASP A 1 3 ? -2.778 -18.726 -3.820 1.00 0.00 3 ASP A N 9
ATOM 15006 C CA . ASP A 1 3 ? -3.110 -17.405 -4.343 1.00 0.00 3 ASP A CA 9
ATOM 15007 C C . ASP A 1 3 ? -2.869 -17.348 -5.849 1.00 0.00 3 ASP A C 9
ATOM 15008 O O . ASP A 1 3 ? -1.773 -17.019 -6.299 1.00 0.00 3 ASP A O 9
ATOM 15017 N N . GLY A 1 4 ? -3.901 -17.672 -6.620 1.00 0.00 4 GLY A N 9
ATOM 15018 C CA . GLY A 1 4 ? -3.791 -17.654 -8.073 1.00 0.00 4 GLY A CA 9
ATOM 15019 C C . GLY A 1 4 ? -3.863 -16.228 -8.607 1.00 0.00 4 GLY A C 9
ATOM 15020 O O . GLY A 1 4 ? -4.120 -15.285 -7.860 1.00 0.00 4 GLY A O 9
ATOM 15024 N N . PRO A 1 5 ? -3.637 -16.060 -9.882 1.00 0.00 5 PRO A N 9
ATOM 15025 C CA . PRO A 1 5 ? -3.673 -14.723 -10.539 1.00 0.00 5 PRO A CA 9
ATOM 15026 C C . PRO A 1 5 ? -5.097 -14.189 -10.681 1.00 0.00 5 PRO A C 9
ATOM 15027 O O . PRO A 1 5 ? -6.023 -14.939 -10.986 1.00 0.00 5 PRO A O 9
ATOM 15038 N N . GLY A 1 6 ? -5.262 -12.889 -10.459 1.00 0.00 6 GLY A N 9
ATOM 15039 C CA . GLY A 1 6 ? -6.576 -12.266 -10.564 1.00 0.00 6 GLY A CA 9
ATOM 15040 C C . GLY A 1 6 ? -7.222 -12.122 -9.191 1.00 0.00 6 GLY A C 9
ATOM 15041 O O . GLY A 1 6 ? -8.419 -11.851 -9.082 1.00 0.00 6 GLY A O 9
ATOM 15045 N N . THR A 1 7 ? -6.423 -12.305 -8.145 1.00 0.00 7 THR A N 9
ATOM 15046 C CA . THR A 1 7 ? -6.930 -12.193 -6.782 1.00 0.00 7 THR A CA 9
ATOM 15047 C C . THR A 1 7 ? -7.306 -10.749 -6.463 1.00 0.00 7 THR A C 9
ATOM 15048 O O . THR A 1 7 ? -6.840 -9.817 -7.119 1.00 0.00 7 THR A O 9
ATOM 15059 N N . LEU A 1 8 ? -8.151 -10.572 -5.452 1.00 0.00 8 LEU A N 9
ATOM 15060 C CA . LEU A 1 8 ? -8.583 -9.236 -5.054 1.00 0.00 8 LEU A CA 9
ATOM 15061 C C . LEU A 1 8 ? -8.696 -9.145 -3.536 1.00 0.00 8 LEU A C 9
ATOM 15062 O O . LEU A 1 8 ? -9.380 -9.951 -2.906 1.00 0.00 8 LEU A O 9
ATOM 15078 N N . ASP A 1 9 ? -8.019 -8.159 -2.956 1.00 0.00 9 ASP A N 9
ATOM 15079 C CA . ASP A 1 9 ? -8.051 -7.974 -1.509 1.00 0.00 9 ASP A CA 9
ATOM 15080 C C . ASP A 1 9 ? -8.194 -6.497 -1.157 1.00 0.00 9 ASP A C 9
ATOM 15081 O O . ASP A 1 9 ? -7.757 -5.625 -1.907 1.00 0.00 9 ASP A O 9
ATOM 15090 N N . VAL A 1 10 ? -8.806 -6.228 -0.008 1.00 0.00 10 VAL A N 9
ATOM 15091 C CA . VAL A 1 10 ? -9.003 -4.854 0.446 1.00 0.00 10 VAL A CA 9
ATOM 15092 C C . VAL A 1 10 ? -8.085 -4.550 1.626 1.00 0.00 10 VAL A C 9
ATOM 15093 O O . VAL A 1 10 ? -7.949 -5.362 2.541 1.00 0.00 10 VAL A O 9
ATOM 15106 N N . PHE A 1 11 ? -7.455 -3.381 1.597 1.00 0.00 11 PHE A N 9
ATOM 15107 C CA . PHE A 1 11 ? -6.551 -2.994 2.674 1.00 0.00 11 PHE A CA 9
ATOM 15108 C C . PHE A 1 11 ? -6.518 -1.480 2.841 1.00 0.00 11 PHE A C 9
ATOM 15109 O O . PHE A 1 11 ? -6.529 -0.734 1.860 1.00 0.00 11 PHE A O 9
ATOM 15126 N N . VAL A 1 12 ? -6.465 -1.035 4.094 1.00 0.00 12 VAL A N 9
ATOM 15127 C CA . VAL A 1 12 ? -6.417 0.392 4.394 1.00 0.00 12 VAL A CA 9
ATOM 15128 C C . VAL A 1 12 ? -5.036 0.765 4.923 1.00 0.00 12 VAL A C 9
ATOM 15129 O O . VAL A 1 12 ? -4.308 -0.091 5.427 1.00 0.00 12 VAL A O 9
ATOM 15142 N N . ALA A 1 13 ? -4.681 2.043 4.814 1.00 0.00 13 ALA A N 9
ATOM 15143 C CA . ALA A 1 13 ? -3.392 2.505 5.291 1.00 0.00 13 ALA A CA 9
ATOM 15144 C C . ALA A 1 13 ? -3.452 3.990 5.613 1.00 0.00 13 ALA A C 9
ATOM 15145 O O . ALA A 1 13 ? -3.595 4.830 4.724 1.00 0.00 13 ALA A O 9
ATOM 15152 N N . ALA A 1 14 ? -3.334 4.298 6.892 1.00 0.00 14 ALA A N 9
ATOM 15153 C CA . ALA A 1 14 ? -3.364 5.681 7.352 1.00 0.00 14 ALA A CA 9
ATOM 15154 C C . ALA A 1 14 ? -1.970 6.119 7.794 1.00 0.00 14 ALA A C 9
ATOM 15155 O O . ALA A 1 14 ? -1.344 5.466 8.628 1.00 0.00 14 ALA A O 9
ATOM 15162 N N . GLY A 1 15 ? -1.492 7.223 7.223 1.00 0.00 15 GLY A N 9
ATOM 15163 C CA . GLY A 1 15 ? -0.168 7.739 7.558 1.00 0.00 15 GLY A CA 9
ATOM 15164 C C . GLY A 1 15 ? -0.249 9.174 8.064 1.00 0.00 15 GLY A C 9
ATOM 15165 O O . GLY A 1 15 ? -1.277 9.836 7.925 1.00 0.00 15 GLY A O 9
ATOM 15169 N N . TRP A 1 16 ? 0.846 9.649 8.649 1.00 0.00 16 TRP A N 9
ATOM 15170 C CA . TRP A 1 16 ? 0.898 11.008 9.173 1.00 0.00 16 TRP A CA 9
ATOM 15171 C C . TRP A 1 16 ? 2.196 11.692 8.757 1.00 0.00 16 TRP A C 9
ATOM 15172 O O . TRP A 1 16 ? 3.221 11.034 8.572 1.00 0.00 16 TRP A O 9
ATOM 15193 N N . ASN A 1 17 ? 2.144 13.013 8.614 1.00 0.00 17 ASN A N 9
ATOM 15194 C CA . ASN A 1 17 ? 3.320 13.782 8.218 1.00 0.00 17 ASN A CA 9
ATOM 15195 C C . ASN A 1 17 ? 3.839 14.607 9.391 1.00 0.00 17 ASN A C 9
ATOM 15196 O O . ASN A 1 17 ? 3.064 15.078 10.223 1.00 0.00 17 ASN A O 9
ATOM 15207 N N . THR A 1 18 ? 5.156 14.779 9.451 1.00 0.00 18 THR A N 9
ATOM 15208 C CA . THR A 1 18 ? 5.768 15.551 10.527 1.00 0.00 18 THR A CA 9
ATOM 15209 C C . THR A 1 18 ? 5.067 16.897 10.684 1.00 0.00 18 THR A C 9
ATOM 15210 O O . THR A 1 18 ? 5.135 17.523 11.742 1.00 0.00 18 THR A O 9
ATOM 15221 N N . ASP A 1 19 ? 4.396 17.335 9.624 1.00 0.00 19 ASP A N 9
ATOM 15222 C CA . ASP A 1 19 ? 3.686 18.608 9.655 1.00 0.00 19 ASP A CA 9
ATOM 15223 C C . ASP A 1 19 ? 2.418 18.494 10.494 1.00 0.00 19 ASP A C 9
ATOM 15224 O O . ASP A 1 19 ? 1.538 19.353 10.428 1.00 0.00 19 ASP A O 9
ATOM 15233 N N . ASN A 1 20 ? 2.332 17.428 11.284 1.00 0.00 20 ASN A N 9
ATOM 15234 C CA . ASN A 1 20 ? 1.167 17.209 12.133 1.00 0.00 20 ASN A CA 9
ATOM 15235 C C . ASN A 1 20 ? -0.106 17.157 11.293 1.00 0.00 20 ASN A C 9
ATOM 15236 O O . ASN A 1 20 ? -1.030 17.943 11.498 1.00 0.00 20 ASN A O 9
ATOM 15247 N N . THR A 1 21 ? -0.147 16.223 10.348 1.00 0.00 21 THR A N 9
ATOM 15248 C CA . THR A 1 21 ? -1.311 16.074 9.482 1.00 0.00 21 THR A CA 9
ATOM 15249 C C . THR A 1 21 ? -1.664 14.600 9.310 1.00 0.00 21 THR A C 9
ATOM 15250 O O . THR A 1 21 ? -0.783 13.742 9.267 1.00 0.00 21 THR A O 9
ATOM 15261 N N . ILE A 1 22 ? -2.958 14.315 9.211 1.00 0.00 22 ILE A N 9
ATOM 15262 C CA . ILE A 1 22 ? -3.417 12.941 9.045 1.00 0.00 22 ILE A CA 9
ATOM 15263 C C . ILE A 1 22 ? -3.720 12.651 7.578 1.00 0.00 22 ILE A C 9
ATOM 15264 O O . ILE A 1 22 ? -4.233 13.510 6.859 1.00 0.00 22 ILE A O 9
ATOM 15280 N N . GLU A 1 23 ? -3.400 11.437 7.141 1.00 0.00 23 GLU A N 9
ATOM 15281 C CA . GLU A 1 23 ? -3.643 11.044 5.756 1.00 0.00 23 GLU A CA 9
ATOM 15282 C C . GLU A 1 23 ? -4.220 9.633 5.695 1.00 0.00 23 GLU A C 9
ATOM 15283 O O . GLU A 1 23 ? -3.525 8.656 5.973 1.00 0.00 23 GLU A O 9
ATOM 15295 N N . ILE A 1 24 ? -5.494 9.536 5.328 1.00 0.00 24 ILE A N 9
ATOM 15296 C CA . ILE A 1 24 ? -6.158 8.242 5.231 1.00 0.00 24 ILE A CA 9
ATOM 15297 C C . ILE A 1 24 ? -6.325 7.834 3.771 1.00 0.00 24 ILE A C 9
ATOM 15298 O O . ILE A 1 24 ? -6.972 8.534 2.992 1.00 0.00 24 ILE A O 9
ATOM 15314 N N . THR A 1 25 ? -5.736 6.697 3.407 1.00 0.00 25 THR A N 9
ATOM 15315 C CA . THR A 1 25 ? -5.827 6.204 2.037 1.00 0.00 25 THR A CA 9
ATOM 15316 C C . THR A 1 25 ? -6.148 4.714 2.026 1.00 0.00 25 THR A C 9
ATOM 15317 O O . THR A 1 25 ? -5.632 3.951 2.844 1.00 0.00 25 THR A O 9
ATOM 15328 N N . GLY A 1 26 ? -7.005 4.305 1.097 1.00 0.00 26 GLY A N 9
ATOM 15329 C CA . GLY A 1 26 ? -7.390 2.903 0.990 1.00 0.00 26 GLY A CA 9
ATOM 15330 C C . GLY A 1 26 ? -7.723 2.539 -0.451 1.00 0.00 26 GLY A C 9
ATOM 15331 O O . GLY A 1 26 ? -8.034 3.409 -1.266 1.00 0.00 26 GLY A O 9
ATOM 15335 N N . GLY A 1 27 ? -7.658 1.249 -0.762 1.00 0.00 27 GLY A N 9
ATOM 15336 C CA . GLY A 1 27 ? -7.957 0.782 -2.110 1.00 0.00 27 GLY A CA 9
ATOM 15337 C C . GLY A 1 27 ? -7.952 -0.741 -2.175 1.00 0.00 27 GLY A C 9
ATOM 15338 O O . GLY A 1 27 ? -8.209 -1.413 -1.175 1.00 0.00 27 GLY A O 9
ATOM 15342 N N . ALA A 1 28 ? -7.661 -1.277 -3.355 1.00 0.00 28 ALA A N 9
ATOM 15343 C CA . ALA A 1 28 ? -7.627 -2.722 -3.544 1.00 0.00 28 ALA A CA 9
ATOM 15344 C C . ALA A 1 28 ? -6.378 -3.132 -4.319 1.00 0.00 28 ALA A C 9
ATOM 15345 O O . ALA A 1 28 ? -5.941 -2.423 -5.226 1.00 0.00 28 ALA A O 9
ATOM 15352 N N . THR A 1 29 ? -5.811 -4.278 -3.953 1.00 0.00 29 THR A N 9
ATOM 15353 C CA . THR A 1 29 ? -4.611 -4.777 -4.618 1.00 0.00 29 THR A CA 9
ATOM 15354 C C . THR A 1 29 ? -4.946 -5.990 -5.481 1.00 0.00 29 THR A C 9
ATOM 15355 O O . THR A 1 29 ? -5.574 -6.942 -5.014 1.00 0.00 29 THR A O 9
ATOM 15366 N N . TYR A 1 30 ? -4.521 -5.949 -6.740 1.00 0.00 30 TYR A N 9
ATOM 15367 C CA . TYR A 1 30 ? -4.777 -7.051 -7.662 1.00 0.00 30 TYR A CA 9
ATOM 15368 C C . TYR A 1 30 ? -3.509 -7.864 -7.889 1.00 0.00 30 TYR A C 9
ATOM 15369 O O . TYR A 1 30 ? -2.514 -7.352 -8.404 1.00 0.00 30 TYR A O 9
ATOM 15387 N N . GLN A 1 31 ? -3.547 -9.133 -7.500 1.00 0.00 31 GLN A N 9
ATOM 15388 C CA . GLN A 1 31 ? -2.393 -10.009 -7.666 1.00 0.00 31 GLN A CA 9
ATOM 15389 C C . GLN A 1 31 ? -2.469 -10.752 -8.997 1.00 0.00 31 GLN A C 9
ATOM 15390 O O . GLN A 1 31 ? -3.314 -11.628 -9.183 1.00 0.00 31 GLN A O 9
ATOM 15404 N N . LEU A 1 32 ? -1.579 -10.397 -9.917 1.00 0.00 32 LEU A N 9
ATOM 15405 C CA . LEU A 1 32 ? -1.553 -11.038 -11.226 1.00 0.00 32 LEU A CA 9
ATOM 15406 C C . LEU A 1 32 ? -0.457 -12.098 -11.280 1.00 0.00 32 LEU A C 9
ATOM 15407 O O . LEU A 1 32 ? -0.472 -12.978 -12.141 1.00 0.00 32 LEU A O 9
ATOM 15423 N N . SER A 1 33 ? 0.491 -12.007 -10.353 1.00 0.00 33 SER A N 9
ATOM 15424 C CA . SER A 1 33 ? 1.590 -12.965 -10.299 1.00 0.00 33 SER A CA 9
ATOM 15425 C C . SER A 1 33 ? 2.487 -12.679 -9.098 1.00 0.00 33 SER A C 9
ATOM 15426 O O . SER A 1 33 ? 2.442 -11.590 -8.526 1.00 0.00 33 SER A O 9
ATOM 15434 N N . PRO A 1 34 ? 3.298 -13.630 -8.710 1.00 0.00 34 PRO A N 9
ATOM 15435 C CA . PRO A 1 34 ? 4.223 -13.473 -7.551 1.00 0.00 34 PRO A CA 9
ATOM 15436 C C . PRO A 1 34 ? 5.362 -12.501 -7.851 1.00 0.00 34 PRO A C 9
ATOM 15437 O O . PRO A 1 34 ? 6.145 -12.155 -6.966 1.00 0.00 34 PRO A O 9
ATOM 15448 N N . TYR A 1 35 ? 5.451 -12.066 -9.103 1.00 0.00 35 TYR A N 9
ATOM 15449 C CA . TYR A 1 35 ? 6.500 -11.136 -9.507 1.00 0.00 35 TYR A CA 9
ATOM 15450 C C . TYR A 1 35 ? 6.248 -9.752 -8.915 1.00 0.00 35 TYR A C 9
ATOM 15451 O O . TYR A 1 35 ? 6.891 -9.359 -7.942 1.00 0.00 35 TYR A O 9
ATOM 15469 N N . ILE A 1 36 ? 5.312 -9.020 -9.510 1.00 0.00 36 ILE A N 9
ATOM 15470 C CA . ILE A 1 36 ? 4.983 -7.679 -9.036 1.00 0.00 36 ILE A CA 9
ATOM 15471 C C . ILE A 1 36 ? 3.471 -7.498 -8.950 1.00 0.00 36 ILE A C 9
ATOM 15472 O O . ILE A 1 36 ? 2.733 -7.922 -9.840 1.00 0.00 36 ILE A O 9
ATOM 15488 N N . MET A 1 37 ? 3.016 -6.863 -7.874 1.00 0.00 37 MET A N 9
ATOM 15489 C CA . MET A 1 37 ? 1.589 -6.629 -7.682 1.00 0.00 37 MET A CA 9
ATOM 15490 C C . MET A 1 37 ? 1.234 -5.182 -8.003 1.00 0.00 37 MET A C 9
ATOM 15491 O O . MET A 1 37 ? 2.112 -4.321 -8.088 1.00 0.00 37 MET A O 9
ATOM 15505 N N . VAL A 1 38 ? -0.058 -4.921 -8.180 1.00 0.00 38 VAL A N 9
ATOM 15506 C CA . VAL A 1 38 ? -0.528 -3.575 -8.493 1.00 0.00 38 VAL A CA 9
ATOM 15507 C C . VAL A 1 38 ? -1.642 -3.163 -7.535 1.00 0.00 38 VAL A C 9
ATOM 15508 O O . VAL A 1 38 ? -2.476 -3.984 -7.150 1.00 0.00 38 VAL A O 9
ATOM 15521 N N . LYS A 1 39 ? -1.650 -1.892 -7.153 1.00 0.00 39 LYS A N 9
ATOM 15522 C CA . LYS A 1 39 ? -2.666 -1.386 -6.237 1.00 0.00 39 LYS A CA 9
ATOM 15523 C C . LYS A 1 39 ? -3.041 0.049 -6.593 1.00 0.00 39 LYS A C 9
ATOM 15524 O O . LYS A 1 39 ? -2.219 0.807 -7.106 1.00 0.00 39 LYS A O 9
ATOM 15543 N N . ALA A 1 40 ? -4.289 0.415 -6.316 1.00 0.00 40 ALA A N 9
ATOM 15544 C CA . ALA A 1 40 ? -4.761 1.763 -6.611 1.00 0.00 40 ALA A CA 9
ATOM 15545 C C . ALA A 1 40 ? -5.887 2.157 -5.661 1.00 0.00 40 ALA A C 9
ATOM 15546 O O . ALA A 1 40 ? -6.749 1.341 -5.334 1.00 0.00 40 ALA A O 9
ATOM 15553 N N . GLY A 1 41 ? -5.873 3.412 -5.223 1.00 0.00 41 GLY A N 9
ATOM 15554 C CA . GLY A 1 41 ? -6.898 3.902 -4.310 1.00 0.00 41 GLY A CA 9
ATOM 15555 C C . GLY A 1 41 ? -6.891 5.425 -4.249 1.00 0.00 41 GLY A C 9
ATOM 15556 O O . GLY A 1 41 ? -6.174 6.081 -5.006 1.00 0.00 41 GLY A O 9
ATOM 15560 N N . TYR A 1 42 ? -7.695 5.979 -3.343 1.00 0.00 42 TYR A N 9
ATOM 15561 C CA . TYR A 1 42 ? -7.780 7.428 -3.185 1.00 0.00 42 TYR A CA 9
ATOM 15562 C C . TYR A 1 42 ? -7.304 7.844 -1.798 1.00 0.00 42 TYR A C 9
ATOM 15563 O O . TYR A 1 42 ? -7.468 7.103 -0.828 1.00 0.00 42 TYR A O 9
ATOM 15581 N N . GLY A 1 43 ? -6.715 9.032 -1.712 1.00 0.00 43 GLY A N 9
ATOM 15582 C CA . GLY A 1 43 ? -6.216 9.541 -0.440 1.00 0.00 43 GLY A CA 9
ATOM 15583 C C . GLY A 1 43 ? -7.117 10.649 0.096 1.00 0.00 43 GLY A C 9
ATOM 15584 O O . GLY A 1 43 ? -7.637 11.461 -0.670 1.00 0.00 43 GLY A O 9
ATOM 15588 N N . TRP A 1 44 ? -7.295 10.674 1.414 1.00 0.00 44 TRP A N 9
ATOM 15589 C CA . TRP A 1 44 ? -8.134 11.687 2.047 1.00 0.00 44 TRP A CA 9
ATOM 15590 C C . TRP A 1 44 ? -7.276 12.699 2.801 1.00 0.00 44 TRP A C 9
ATOM 15591 O O . TRP A 1 44 ? -6.474 12.327 3.657 1.00 0.00 44 TRP A O 9
ATOM 15612 N N . ASN A 1 45 ? -7.455 13.977 2.476 1.00 0.00 45 ASN A N 9
ATOM 15613 C CA . ASN A 1 45 ? -6.695 15.040 3.126 1.00 0.00 45 ASN A CA 9
ATOM 15614 C C . ASN A 1 45 ? -7.603 15.877 4.024 1.00 0.00 45 ASN A C 9
ATOM 15615 O O . ASN A 1 45 ? -7.343 16.029 5.216 1.00 0.00 45 ASN A O 9
ATOM 15626 N N . ASN A 1 46 ? -8.668 16.417 3.439 1.00 0.00 46 ASN A N 9
ATOM 15627 C CA . ASN A 1 46 ? -9.608 17.237 4.194 1.00 0.00 46 ASN A CA 9
ATOM 15628 C C . ASN A 1 46 ? -10.998 17.169 3.572 1.00 0.00 46 ASN A C 9
ATOM 15629 O O . ASN A 1 46 ? -11.846 16.390 4.008 1.00 0.00 46 ASN A O 9
ATOM 15640 N N . SER A 1 47 ? -11.226 17.990 2.551 1.00 0.00 47 SER A N 9
ATOM 15641 C CA . SER A 1 47 ? -12.518 18.013 1.877 1.00 0.00 47 SER A CA 9
ATOM 15642 C C . SER A 1 47 ? -12.358 18.470 0.430 1.00 0.00 47 SER A C 9
ATOM 15643 O O . SER A 1 47 ? -12.517 17.680 -0.501 1.00 0.00 47 SER A O 9
ATOM 15651 N N . SER A 1 48 ? -12.044 19.748 0.250 1.00 0.00 48 SER A N 9
ATOM 15652 C CA . SER A 1 48 ? -11.865 20.298 -1.088 1.00 0.00 48 SER A CA 9
ATOM 15653 C C . SER A 1 48 ? -10.558 19.803 -1.700 1.00 0.00 48 SER A C 9
ATOM 15654 O O . SER A 1 48 ? -10.407 19.767 -2.921 1.00 0.00 48 SER A O 9
ATOM 15662 N N . LEU A 1 49 ? -9.617 19.425 -0.842 1.00 0.00 49 LEU A N 9
ATOM 15663 C CA . LEU A 1 49 ? -8.325 18.932 -1.306 1.00 0.00 49 LEU A CA 9
ATOM 15664 C C . LEU A 1 49 ? -8.260 17.412 -1.188 1.00 0.00 49 LEU A C 9
ATOM 15665 O O . LEU A 1 49 ? -8.567 16.848 -0.140 1.00 0.00 49 LEU A O 9
ATOM 15681 N N . ASN A 1 50 ? -7.857 16.757 -2.273 1.00 0.00 50 ASN A N 9
ATOM 15682 C CA . ASN A 1 50 ? -7.755 15.302 -2.282 1.00 0.00 50 ASN A CA 9
ATOM 15683 C C . ASN A 1 50 ? -6.478 14.858 -2.987 1.00 0.00 50 ASN A C 9
ATOM 15684 O O . ASN A 1 50 ? -5.791 15.665 -3.613 1.00 0.00 50 ASN A O 9
ATOM 15695 N N . ARG A 1 51 ? -6.167 13.571 -2.881 1.00 0.00 51 ARG A N 9
ATOM 15696 C CA . ARG A 1 51 ? -4.967 13.031 -3.513 1.00 0.00 51 ARG A CA 9
ATOM 15697 C C . ARG A 1 51 ? -5.236 11.635 -4.068 1.00 0.00 51 ARG A C 9
ATOM 15698 O O . ARG A 1 51 ? -6.214 10.986 -3.695 1.00 0.00 51 ARG A O 9
ATOM 15719 N N . PHE A 1 52 ? -4.361 11.179 -4.959 1.00 0.00 52 PHE A N 9
ATOM 15720 C CA . PHE A 1 52 ? -4.513 9.859 -5.558 1.00 0.00 52 PHE A CA 9
ATOM 15721 C C . PHE A 1 52 ? -3.168 9.141 -5.622 1.00 0.00 52 PHE A C 9
ATOM 15722 O O . PHE A 1 52 ? -2.118 9.779 -5.704 1.00 0.00 52 PHE A O 9
ATOM 15739 N N . GLU A 1 53 ? -3.208 7.813 -5.580 1.00 0.00 53 GLU A N 9
ATOM 15740 C CA . GLU A 1 53 ? -1.985 7.019 -5.631 1.00 0.00 53 GLU A CA 9
ATOM 15741 C C . GLU A 1 53 ? -2.154 5.834 -6.576 1.00 0.00 53 GLU A C 9
ATOM 15742 O O . GLU A 1 53 ? -3.151 5.115 -6.512 1.00 0.00 53 GLU A O 9
ATOM 15754 N N . PHE A 1 54 ? -1.174 5.637 -7.451 1.00 0.00 54 PHE A N 9
ATOM 15755 C CA . PHE A 1 54 ? -1.225 4.533 -8.404 1.00 0.00 54 PHE A CA 9
ATOM 15756 C C . PHE A 1 54 ? 0.169 3.956 -8.631 1.00 0.00 54 PHE A C 9
ATOM 15757 O O . PHE A 1 54 ? 1.113 4.687 -8.929 1.00 0.00 54 PHE A O 9
ATOM 15774 N N . GLY A 1 55 ? 0.290 2.641 -8.487 1.00 0.00 55 GLY A N 9
ATOM 15775 C CA . GLY A 1 55 ? 1.573 1.976 -8.679 1.00 0.00 55 GLY A CA 9
ATOM 15776 C C . GLY A 1 55 ? 1.500 0.514 -8.252 1.00 0.00 55 GLY A C 9
ATOM 15777 O O . GLY A 1 55 ? 0.449 -0.119 -8.351 1.00 0.00 55 GLY A O 9
ATOM 15781 N N . GLY A 1 56 ? 2.623 -0.017 -7.779 1.00 0.00 56 GLY A N 9
ATOM 15782 C CA . GLY A 1 56 ? 2.673 -1.407 -7.340 1.00 0.00 56 GLY A CA 9
ATOM 15783 C C . GLY A 1 56 ? 3.741 -1.603 -6.270 1.00 0.00 56 GLY A C 9
ATOM 15784 O O . GLY A 1 56 ? 4.516 -0.691 -5.982 1.00 0.00 56 GLY A O 9
ATOM 15788 N N . GLY A 1 57 ? 3.774 -2.798 -5.687 1.00 0.00 57 GLY A N 9
ATOM 15789 C CA . GLY A 1 57 ? 4.749 -3.110 -4.647 1.00 0.00 57 GLY A CA 9
ATOM 15790 C C . GLY A 1 57 ? 5.525 -4.377 -4.992 1.00 0.00 57 GLY A C 9
ATOM 15791 O O . GLY A 1 57 ? 5.247 -5.029 -5.998 1.00 0.00 57 GLY A O 9
ATOM 15795 N N . LEU A 1 58 ? 6.499 -4.718 -4.152 1.00 0.00 58 LEU A N 9
ATOM 15796 C CA . LEU A 1 58 ? 7.311 -5.909 -4.379 1.00 0.00 58 LEU A CA 9
ATOM 15797 C C . LEU A 1 58 ? 7.464 -6.715 -3.091 1.00 0.00 58 LEU A C 9
ATOM 15798 O O . LEU A 1 58 ? 7.715 -6.157 -2.020 1.00 0.00 58 LEU A O 9
ATOM 15814 N N . GLN A 1 59 ? 7.305 -8.033 -3.216 1.00 0.00 59 GLN A N 9
ATOM 15815 C CA . GLN A 1 59 ? 7.417 -8.938 -2.077 1.00 0.00 59 GLN A CA 9
ATOM 15816 C C . GLN A 1 59 ? 8.523 -9.962 -2.325 1.00 0.00 59 GLN A C 9
ATOM 15817 O O . GLN A 1 59 ? 8.979 -10.126 -3.457 1.00 0.00 59 GLN A O 9
ATOM 15831 N N . TYR A 1 60 ? 8.954 -10.651 -1.267 1.00 0.00 60 TYR A N 9
ATOM 15832 C CA . TYR A 1 60 ? 10.009 -11.654 -1.399 1.00 0.00 60 TYR A CA 9
ATOM 15833 C C . TYR A 1 60 ? 9.615 -12.944 -0.689 1.00 0.00 60 TYR A C 9
ATOM 15834 O O . TYR A 1 60 ? 9.090 -12.919 0.424 1.00 0.00 60 TYR A O 9
ATOM 15852 N N . LYS A 1 61 ? 9.869 -14.073 -1.344 1.00 0.00 61 LYS A N 9
ATOM 15853 C CA . LYS A 1 61 ? 9.537 -15.371 -0.770 1.00 0.00 61 LYS A CA 9
ATOM 15854 C C . LYS A 1 61 ? 10.744 -15.966 -0.052 1.00 0.00 61 LYS A C 9
ATOM 15855 O O . LYS A 1 61 ? 11.695 -16.420 -0.686 1.00 0.00 61 LYS A O 9
ATOM 15874 N N . VAL A 1 62 ? 10.696 -15.961 1.276 1.00 0.00 62 VAL A N 9
ATOM 15875 C CA . VAL A 1 62 ? 11.789 -16.503 2.075 1.00 0.00 62 VAL A CA 9
ATOM 15876 C C . VAL A 1 62 ? 11.244 -17.334 3.231 1.00 0.00 62 VAL A C 9
ATOM 15877 O O . VAL A 1 62 ? 11.827 -18.349 3.609 1.00 0.00 62 VAL A O 9
ATOM 15890 N N . THR A 1 63 ? 10.121 -16.892 3.788 1.00 0.00 63 THR A N 9
ATOM 15891 C CA . THR A 1 63 ? 9.499 -17.595 4.899 1.00 0.00 63 THR A CA 9
ATOM 15892 C C . THR A 1 63 ? 7.980 -17.522 4.751 1.00 0.00 63 THR A C 9
ATOM 15893 O O . THR A 1 63 ? 7.476 -16.709 3.975 1.00 0.00 63 THR A O 9
ATOM 15904 N N . PRO A 1 64 ? 7.237 -18.342 5.455 1.00 0.00 64 PRO A N 9
ATOM 15905 C CA . PRO A 1 64 ? 5.750 -18.337 5.366 1.00 0.00 64 PRO A CA 9
ATOM 15906 C C . PRO A 1 64 ? 5.166 -16.924 5.385 1.00 0.00 64 PRO A C 9
ATOM 15907 O O . PRO A 1 64 ? 3.978 -16.739 5.122 1.00 0.00 64 PRO A O 9
ATOM 15918 N N . ASP A 1 65 ? 6.005 -15.933 5.690 1.00 0.00 65 ASP A N 9
ATOM 15919 C CA . ASP A 1 65 ? 5.554 -14.540 5.733 1.00 0.00 65 ASP A CA 9
ATOM 15920 C C . ASP A 1 65 ? 6.600 -13.654 6.406 1.00 0.00 65 ASP A C 9
ATOM 15921 O O . ASP A 1 65 ? 6.400 -13.184 7.526 1.00 0.00 65 ASP A O 9
ATOM 15930 N N . LEU A 1 66 ? 7.710 -13.419 5.716 1.00 0.00 66 LEU A N 9
ATOM 15931 C CA . LEU A 1 66 ? 8.767 -12.573 6.259 1.00 0.00 66 LEU A CA 9
ATOM 15932 C C . LEU A 1 66 ? 9.604 -12.008 5.123 1.00 0.00 66 LEU A C 9
ATOM 15933 O O . LEU A 1 66 ? 10.392 -12.724 4.505 1.00 0.00 66 LEU A O 9
ATOM 15949 N N . GLU A 1 67 ? 9.418 -10.728 4.836 1.00 0.00 67 GLU A N 9
ATOM 15950 C CA . GLU A 1 67 ? 10.154 -10.097 3.752 1.00 0.00 67 GLU A CA 9
ATOM 15951 C C . GLU A 1 67 ? 10.033 -8.576 3.821 1.00 0.00 67 GLU A C 9
ATOM 15952 O O . GLU A 1 67 ? 9.070 -8.054 4.382 1.00 0.00 67 GLU A O 9
ATOM 15964 N N . PRO A 1 68 ? 10.962 -7.859 3.239 1.00 0.00 68 PRO A N 9
ATOM 15965 C CA . PRO A 1 68 ? 10.913 -6.372 3.219 1.00 0.00 68 PRO A CA 9
ATOM 15966 C C . PRO A 1 68 ? 9.814 -5.881 2.281 1.00 0.00 68 PRO A C 9
ATOM 15967 O O . PRO A 1 68 ? 9.272 -6.662 1.500 1.00 0.00 68 PRO A O 9
ATOM 15978 N N . TYR A 1 69 ? 9.492 -4.594 2.359 1.00 0.00 69 TYR A N 9
ATOM 15979 C CA . TYR A 1 69 ? 8.453 -4.027 1.503 1.00 0.00 69 TYR A CA 9
ATOM 15980 C C . TYR A 1 69 ? 9.034 -2.951 0.596 1.00 0.00 69 TYR A C 9
ATOM 15981 O O . TYR A 1 69 ? 9.750 -2.061 1.055 1.00 0.00 69 TYR A O 9
ATOM 15999 N N . ALA A 1 70 ? 8.717 -3.042 -0.693 1.00 0.00 70 ALA A N 9
ATOM 16000 C CA . ALA A 1 70 ? 9.208 -2.070 -1.663 1.00 0.00 70 ALA A CA 9
ATOM 16001 C C . ALA A 1 70 ? 8.047 -1.470 -2.449 1.00 0.00 70 ALA A C 9
ATOM 16002 O O . ALA A 1 70 ? 7.273 -2.194 -3.074 1.00 0.00 70 ALA A O 9
ATOM 16009 N N . TRP A 1 71 ? 7.932 -0.143 -2.404 1.00 0.00 71 TRP A N 9
ATOM 16010 C CA . TRP A 1 71 ? 6.859 0.551 -3.111 1.00 0.00 71 TRP A CA 9
ATOM 16011 C C . TRP A 1 71 ? 7.430 1.556 -4.106 1.00 0.00 71 TRP A C 9
ATOM 16012 O O . TRP A 1 71 ? 8.506 2.117 -3.890 1.00 0.00 71 TRP A O 9
ATOM 16033 N N . ALA A 1 72 ? 6.702 1.782 -5.195 1.00 0.00 72 ALA A N 9
ATOM 16034 C CA . ALA A 1 72 ? 7.142 2.724 -6.218 1.00 0.00 72 ALA A CA 9
ATOM 16035 C C . ALA A 1 72 ? 5.968 3.140 -7.099 1.00 0.00 72 ALA A C 9
ATOM 16036 O O . ALA A 1 72 ? 5.196 2.300 -7.559 1.00 0.00 72 ALA A O 9
ATOM 16043 N N . GLY A 1 73 ? 5.842 4.443 -7.329 1.00 0.00 73 GLY A N 9
ATOM 16044 C CA . GLY A 1 73 ? 4.755 4.958 -8.157 1.00 0.00 73 GLY A CA 9
ATOM 16045 C C . GLY A 1 73 ? 4.725 6.482 -8.128 1.00 0.00 73 GLY A C 9
ATOM 16046 O O . GLY A 1 73 ? 5.711 7.125 -7.772 1.00 0.00 73 GLY A O 9
ATOM 16050 N N . ALA A 1 74 ? 3.583 7.052 -8.508 1.00 0.00 74 ALA A N 9
ATOM 16051 C CA . ALA A 1 74 ? 3.428 8.503 -8.525 1.00 0.00 74 ALA A CA 9
ATOM 16052 C C . ALA A 1 74 ? 2.145 8.912 -7.807 1.00 0.00 74 ALA A C 9
ATOM 16053 O O . ALA A 1 74 ? 1.323 8.067 -7.455 1.00 0.00 74 ALA A O 9
ATOM 16060 N N . THR A 1 75 ? 1.983 10.214 -7.594 1.00 0.00 75 THR A N 9
ATOM 16061 C CA . THR A 1 75 ? 0.797 10.726 -6.918 1.00 0.00 75 THR A CA 9
ATOM 16062 C C . THR A 1 75 ? 0.267 11.967 -7.628 1.00 0.00 75 THR A C 9
ATOM 16063 O O . THR A 1 75 ? 1.012 12.914 -7.880 1.00 0.00 75 THR A O 9
ATOM 16074 N N . TYR A 1 76 ? -1.027 11.952 -7.944 1.00 0.00 76 TYR A N 9
ATOM 16075 C CA . TYR A 1 76 ? -1.654 13.079 -8.626 1.00 0.00 76 TYR A CA 9
ATOM 16076 C C . TYR A 1 76 ? -2.649 13.776 -7.703 1.00 0.00 76 TYR A C 9
ATOM 16077 O O . TYR A 1 76 ? -3.595 13.158 -7.214 1.00 0.00 76 TYR A O 9
ATOM 16095 N N . ASN A 1 77 ? -2.429 15.065 -7.467 1.00 0.00 77 ASN A N 9
ATOM 16096 C CA . ASN A 1 77 ? -3.312 15.835 -6.600 1.00 0.00 77 ASN A CA 9
ATOM 16097 C C . ASN A 1 77 ? -4.291 16.661 -7.429 1.00 0.00 77 ASN A C 9
ATOM 16098 O O . ASN A 1 77 ? -3.977 17.078 -8.544 1.00 0.00 77 ASN A O 9
ATOM 16109 N N . THR A 1 78 ? -5.478 16.893 -6.877 1.00 0.00 78 THR A N 9
ATOM 16110 C CA . THR A 1 78 ? -6.497 17.668 -7.575 1.00 0.00 78 THR A CA 9
ATOM 16111 C C . THR A 1 78 ? -5.980 19.068 -7.892 1.00 0.00 78 THR A C 9
ATOM 16112 O O . THR A 1 78 ? -6.526 19.761 -8.751 1.00 0.00 78 THR A O 9
ATOM 16123 N N . ASP A 1 79 ? -4.928 19.477 -7.194 1.00 0.00 79 ASP A N 9
ATOM 16124 C CA . ASP A 1 79 ? -4.347 20.797 -7.410 1.00 0.00 79 ASP A CA 9
ATOM 16125 C C . ASP A 1 79 ? -3.461 20.796 -8.652 1.00 0.00 79 ASP A C 9
ATOM 16126 O O . ASP A 1 79 ? -2.570 21.635 -8.794 1.00 0.00 79 ASP A O 9
ATOM 16135 N N . ASN A 1 80 ? -3.711 19.849 -9.551 1.00 0.00 80 ASN A N 9
ATOM 16136 C CA . ASN A 1 80 ? -2.931 19.747 -10.780 1.00 0.00 80 ASN A CA 9
ATOM 16137 C C . ASN A 1 80 ? -1.458 19.519 -10.460 1.00 0.00 80 ASN A C 9
ATOM 16138 O O . ASN A 1 80 ? -0.578 19.935 -11.214 1.00 0.00 80 ASN A O 9
ATOM 16149 N N . THR A 1 81 ? -1.198 18.853 -9.338 1.00 0.00 81 THR A N 9
ATOM 16150 C CA . THR A 1 81 ? 0.172 18.572 -8.923 1.00 0.00 81 THR A CA 9
ATOM 16151 C C . THR A 1 81 ? 0.499 17.094 -9.123 1.00 0.00 81 THR A C 9
ATOM 16152 O O . THR A 1 81 ? -0.163 16.222 -8.561 1.00 0.00 81 THR A O 9
ATOM 16163 N N . LEU A 1 82 ? 1.524 16.823 -9.927 1.00 0.00 82 LEU A N 9
ATOM 16164 C CA . LEU A 1 82 ? 1.934 15.448 -10.194 1.00 0.00 82 LEU A CA 9
ATOM 16165 C C . LEU A 1 82 ? 3.442 15.296 -10.034 1.00 0.00 82 LEU A C 9
ATOM 16166 O O . LEU A 1 82 ? 4.219 15.997 -10.682 1.00 0.00 82 LEU A O 9
ATOM 16182 N N . VAL A 1 83 ? 3.849 14.375 -9.166 1.00 0.00 83 VAL A N 9
ATOM 16183 C CA . VAL A 1 83 ? 5.268 14.139 -8.929 1.00 0.00 83 VAL A CA 9
ATOM 16184 C C . VAL A 1 83 ? 5.513 12.668 -8.583 1.00 0.00 83 VAL A C 9
ATOM 16185 O O . VAL A 1 83 ? 4.605 11.978 -8.118 1.00 0.00 83 VAL A O 9
ATOM 16198 N N . PRO A 1 84 ? 6.709 12.175 -8.799 1.00 0.00 84 PRO A N 9
ATOM 16199 C CA . PRO A 1 84 ? 7.054 10.755 -8.497 1.00 0.00 84 PRO A CA 9
ATOM 16200 C C . PRO A 1 84 ? 7.103 10.485 -6.995 1.00 0.00 84 PRO A C 9
ATOM 16201 O O . PRO A 1 84 ? 7.344 11.392 -6.199 1.00 0.00 84 PRO A O 9
ATOM 16212 N N . ALA A 1 85 ? 6.875 9.232 -6.616 1.00 0.00 85 ALA A N 9
ATOM 16213 C CA . ALA A 1 85 ? 6.896 8.852 -5.208 1.00 0.00 85 ALA A CA 9
ATOM 16214 C C . ALA A 1 85 ? 7.415 7.428 -5.044 1.00 0.00 85 ALA A C 9
ATOM 16215 O O . ALA A 1 85 ? 7.227 6.584 -5.921 1.00 0.00 85 ALA A O 9
ATOM 16222 N N . ALA A 1 86 ? 8.066 7.166 -3.916 1.00 0.00 86 ALA A N 9
ATOM 16223 C CA . ALA A 1 86 ? 8.607 5.837 -3.650 1.00 0.00 86 ALA A CA 9
ATOM 16224 C C . ALA A 1 86 ? 9.101 5.738 -2.210 1.00 0.00 86 ALA A C 9
ATOM 16225 O O . ALA A 1 86 ? 9.199 6.743 -1.508 1.00 0.00 86 ALA A O 9
ATOM 16232 N N . GLY A 1 87 ? 9.413 4.520 -1.778 1.00 0.00 87 GLY A N 9
ATOM 16233 C CA . GLY A 1 87 ? 9.898 4.305 -0.420 1.00 0.00 87 GLY A CA 9
ATOM 16234 C C . GLY A 1 87 ? 10.096 2.821 -0.140 1.00 0.00 87 GLY A C 9
ATOM 16235 O O . GLY A 1 87 ? 10.284 2.026 -1.061 1.00 0.00 87 GLY A O 9
ATOM 16239 N N . ALA A 1 88 ? 10.054 2.455 1.136 1.00 0.00 88 ALA A N 9
ATOM 16240 C CA . ALA A 1 88 ? 10.232 1.059 1.525 1.00 0.00 88 ALA A CA 9
ATOM 16241 C C . ALA A 1 88 ? 9.525 0.779 2.847 1.00 0.00 88 ALA A C 9
ATOM 16242 O O . ALA A 1 88 ? 9.009 1.693 3.490 1.00 0.00 88 ALA A O 9
ATOM 16249 N N . GLY A 1 89 ? 9.503 -0.488 3.244 1.00 0.00 89 GLY A N 9
ATOM 16250 C CA . GLY A 1 89 ? 8.853 -0.871 4.492 1.00 0.00 89 GLY A CA 9
ATOM 16251 C C . GLY A 1 89 ? 9.124 -2.334 4.827 1.00 0.00 89 GLY A C 9
ATOM 16252 O O . GLY A 1 89 ? 10.127 -2.905 4.400 1.00 0.00 89 GLY A O 9
ATOM 16256 N N . PHE A 1 90 ? 8.222 -2.933 5.598 1.00 0.00 90 PHE A N 9
ATOM 16257 C CA . PHE A 1 90 ? 8.369 -4.328 5.988 1.00 0.00 90 PHE A CA 9
ATOM 16258 C C . PHE A 1 90 ? 7.028 -5.050 5.921 1.00 0.00 90 PHE A C 9
ATOM 16259 O O . PHE A 1 90 ? 5.973 -4.434 6.078 1.00 0.00 90 PHE A O 9
ATOM 16276 N N . ARG A 1 91 ? 7.081 -6.360 5.685 1.00 0.00 91 ARG A N 9
ATOM 16277 C CA . ARG A 1 91 ? 5.867 -7.168 5.598 1.00 0.00 91 ARG A CA 9
ATOM 16278 C C . ARG A 1 91 ? 5.916 -8.309 6.609 1.00 0.00 91 ARG A C 9
ATOM 16279 O O . ARG A 1 91 ? 6.753 -9.207 6.507 1.00 0.00 91 ARG A O 9
ATOM 16300 N N . TYR A 1 92 ? 5.011 -8.267 7.582 1.00 0.00 92 TYR A N 9
ATOM 16301 C CA . TYR A 1 92 ? 4.958 -9.302 8.608 1.00 0.00 92 TYR A CA 9
ATOM 16302 C C . TYR A 1 92 ? 3.514 -9.701 8.895 1.00 0.00 92 TYR A C 9
ATOM 16303 O O . TYR A 1 92 ? 2.684 -8.858 9.234 1.00 0.00 92 TYR A O 9
ATOM 16321 N N . LYS A 1 93 ? 3.224 -10.990 8.757 1.00 0.00 93 LYS A N 9
ATOM 16322 C CA . LYS A 1 93 ? 1.875 -11.490 9.005 1.00 0.00 93 LYS A CA 9
ATOM 16323 C C . LYS A 1 93 ? 1.620 -11.618 10.503 1.00 0.00 93 LYS A C 9
ATOM 16324 O O . LYS A 1 93 ? 2.339 -12.329 11.205 1.00 0.00 93 LYS A O 9
ATOM 16343 N N . VAL A 1 94 ? 0.593 -10.927 10.985 1.00 0.00 94 VAL A N 9
ATOM 16344 C CA . VAL A 1 94 ? 0.253 -10.972 12.403 1.00 0.00 94 VAL A CA 9
ATOM 16345 C C . VAL A 1 94 ? -0.830 -12.015 12.663 1.00 0.00 94 VAL A C 9
ATOM 16346 O O . VAL A 1 94 ? -0.894 -12.600 13.745 1.00 0.00 94 VAL A O 9
ATOM 16359 N N . SER A 1 95 ? -1.678 -12.242 11.665 1.00 0.00 95 SER A N 9
ATOM 16360 C CA . SER A 1 95 ? -2.755 -13.218 11.798 1.00 0.00 95 SER A CA 9
ATOM 16361 C C . SER A 1 95 ? -3.041 -13.882 10.453 1.00 0.00 95 SER A C 9
ATOM 16362 O O . SER A 1 95 ? -2.643 -13.376 9.405 1.00 0.00 95 SER A O 9
ATOM 16370 N N . PRO A 1 96 ? -3.722 -15.000 10.465 1.00 0.00 96 PRO A N 9
ATOM 16371 C CA . PRO A 1 96 ? -4.067 -15.743 9.218 1.00 0.00 96 PRO A CA 9
ATOM 16372 C C . PRO A 1 96 ? -5.109 -15.008 8.381 1.00 0.00 96 PRO A C 9
ATOM 16373 O O . PRO A 1 96 ? -5.111 -15.100 7.154 1.00 0.00 96 PRO A O 9
ATOM 16384 N N . GLU A 1 97 ? -5.992 -14.276 9.053 1.00 0.00 97 GLU A N 9
ATOM 16385 C CA . GLU A 1 97 ? -7.035 -13.529 8.361 1.00 0.00 97 GLU A CA 9
ATOM 16386 C C . GLU A 1 97 ? -6.666 -12.050 8.273 1.00 0.00 97 GLU A C 9
ATOM 16387 O O . GLU A 1 97 ? -7.316 -11.280 7.569 1.00 0.00 97 GLU A O 9
ATOM 16399 N N . VAL A 1 98 ? -5.620 -11.664 8.998 1.00 0.00 98 VAL A N 9
ATOM 16400 C CA . VAL A 1 98 ? -5.170 -10.275 8.999 1.00 0.00 98 VAL A CA 9
ATOM 16401 C C . VAL A 1 98 ? -3.656 -10.201 8.830 1.00 0.00 98 VAL A C 9
ATOM 16402 O O . VAL A 1 98 ? -2.922 -11.020 9.381 1.00 0.00 98 VAL A O 9
ATOM 16415 N N . LYS A 1 99 ? -3.201 -9.214 8.060 1.00 0.00 99 LYS A N 9
ATOM 16416 C CA . LYS A 1 99 ? -1.771 -9.035 7.818 1.00 0.00 99 LYS A CA 9
ATOM 16417 C C . LYS A 1 99 ? -1.324 -7.642 8.255 1.00 0.00 99 LYS A C 9
ATOM 16418 O O . LYS A 1 99 ? -2.035 -6.658 8.054 1.00 0.00 99 LYS A O 9
ATOM 16437 N N . LEU A 1 100 ? -0.139 -7.569 8.853 1.00 0.00 100 LEU A N 9
ATOM 16438 C CA . LEU A 1 100 ? 0.397 -6.292 9.313 1.00 0.00 100 LEU A CA 9
ATOM 16439 C C . LEU A 1 100 ? 1.410 -5.745 8.313 1.00 0.00 100 LEU A C 9
ATOM 16440 O O . LEU A 1 100 ? 2.289 -6.471 7.846 1.00 0.00 100 LEU A O 9
ATOM 16456 N N . VAL A 1 101 ? 1.280 -4.464 7.987 1.00 0.00 101 VAL A N 9
ATOM 16457 C CA . VAL A 1 101 ? 2.190 -3.831 7.037 1.00 0.00 101 VAL A CA 9
ATOM 16458 C C . VAL A 1 101 ? 2.574 -2.433 7.511 1.00 0.00 101 VAL A C 9
ATOM 16459 O O . VAL A 1 101 ? 1.796 -1.761 8.188 1.00 0.00 101 VAL A O 9
ATOM 16472 N N . VAL A 1 102 ? 3.771 -1.996 7.137 1.00 0.00 102 VAL A N 9
ATOM 16473 C CA . VAL A 1 102 ? 4.247 -0.678 7.508 1.00 0.00 102 VAL A CA 9
ATOM 16474 C C . VAL A 1 102 ? 5.107 -0.114 6.389 1.00 0.00 102 VAL A C 9
ATOM 16475 O O . VAL A 1 102 ? 6.214 -0.590 6.137 1.00 0.00 102 VAL A O 9
ATOM 16488 N N . GLU A 1 103 ? 4.581 0.897 5.720 1.00 0.00 103 GLU A N 9
ATOM 16489 C CA . GLU A 1 103 ? 5.291 1.532 4.614 1.00 0.00 103 GLU A CA 9
ATOM 16490 C C . GLU A 1 103 ? 5.845 2.889 5.032 1.00 0.00 103 GLU A C 9
ATOM 16491 O O . GLU A 1 103 ? 5.302 3.545 5.922 1.00 0.00 103 GLU A O 9
ATOM 16503 N N . TYR A 1 104 ? 6.927 3.300 4.378 1.00 0.00 104 TYR A N 9
ATOM 16504 C CA . TYR A 1 104 ? 7.557 4.583 4.677 1.00 0.00 104 TYR A CA 9
ATOM 16505 C C . TYR A 1 104 ? 7.675 5.423 3.410 1.00 0.00 104 TYR A C 9
ATOM 16506 O O . TYR A 1 104 ? 8.404 5.068 2.482 1.00 0.00 104 TYR A O 9
ATOM 16524 N N . GLY A 1 105 ? 6.952 6.538 3.377 1.00 0.00 105 GLY A N 9
ATOM 16525 C CA . GLY A 1 105 ? 6.980 7.421 2.218 1.00 0.00 105 GLY A CA 9
ATOM 16526 C C . GLY A 1 105 ? 8.306 8.168 2.134 1.00 0.00 105 GLY A C 9
ATOM 16527 O O . GLY A 1 105 ? 8.745 8.784 3.104 1.00 0.00 105 GLY A O 9
ATOM 16531 N N . TRP A 1 106 ? 8.937 8.110 0.966 1.00 0.00 106 TRP A N 9
ATOM 16532 C CA . TRP A 1 106 ? 10.214 8.785 0.763 1.00 0.00 106 TRP A CA 9
ATOM 16533 C C . TRP A 1 106 ? 10.240 9.483 -0.593 1.00 0.00 106 TRP A C 9
ATOM 16534 O O . TRP A 1 106 ? 9.530 9.086 -1.519 1.00 0.00 106 TRP A O 9
ATOM 16555 N N . ASN A 1 107 ? 11.059 10.522 -0.703 1.00 0.00 107 ASN A N 9
ATOM 16556 C CA . ASN A 1 107 ? 11.167 11.267 -1.952 1.00 0.00 107 ASN A CA 9
ATOM 16557 C C . ASN A 1 107 ? 12.575 11.828 -2.122 1.00 0.00 107 ASN A C 9
ATOM 16558 O O . ASN A 1 107 ? 13.310 11.987 -1.148 1.00 0.00 107 ASN A O 9
ATOM 16569 N N . ASN A 1 108 ? 12.944 12.122 -3.365 1.00 0.00 108 ASN A N 9
ATOM 16570 C CA . ASN A 1 108 ? 14.268 12.664 -3.648 1.00 0.00 108 ASN A CA 9
ATOM 16571 C C . ASN A 1 108 ? 14.495 13.957 -2.870 1.00 0.00 108 ASN A C 9
ATOM 16572 O O . ASN A 1 108 ? 14.183 15.045 -3.352 1.00 0.00 108 ASN A O 9
ATOM 16583 N N . SER A 1 109 ? 15.040 13.829 -1.665 1.00 0.00 109 SER A N 9
ATOM 16584 C CA . SER A 1 109 ? 15.306 14.995 -0.830 1.00 0.00 109 SER A CA 9
ATOM 16585 C C . SER A 1 109 ? 14.019 15.777 -0.578 1.00 0.00 109 SER A C 9
ATOM 16586 O O . SER A 1 109 ? 13.842 16.881 -1.092 1.00 0.00 109 SER A O 9
ATOM 16594 N N . SER A 1 110 ? 13.126 15.197 0.218 1.00 0.00 110 SER A N 9
ATOM 16595 C CA . SER A 1 110 ? 11.860 15.851 0.528 1.00 0.00 110 SER A CA 9
ATOM 16596 C C . SER A 1 110 ? 11.234 15.246 1.781 1.00 0.00 110 SER A C 9
ATOM 16597 O O . SER A 1 110 ? 11.633 14.170 2.229 1.00 0.00 110 SER A O 9
ATOM 16605 N N . LEU A 1 111 ? 10.253 15.945 2.340 1.00 0.00 111 LEU A N 9
ATOM 16606 C CA . LEU A 1 111 ? 9.575 15.471 3.543 1.00 0.00 111 LEU A CA 9
ATOM 16607 C C . LEU A 1 111 ? 9.178 14.006 3.394 1.00 0.00 111 LEU A C 9
ATOM 16608 O O . LEU A 1 111 ? 8.965 13.521 2.282 1.00 0.00 111 LEU A O 9
ATOM 16624 N N . GLN A 1 112 ? 9.077 13.309 4.523 1.00 0.00 112 GLN A N 9
ATOM 16625 C CA . GLN A 1 112 ? 8.700 11.899 4.515 1.00 0.00 112 GLN A CA 9
ATOM 16626 C C . GLN A 1 112 ? 7.595 11.639 5.534 1.00 0.00 112 GLN A C 9
ATOM 16627 O O . GLN A 1 112 ? 7.387 12.432 6.452 1.00 0.00 112 GLN A O 9
ATOM 16641 N N . PHE A 1 113 ? 6.889 10.527 5.365 1.00 0.00 113 PHE A N 9
ATOM 16642 C CA . PHE A 1 113 ? 5.804 10.179 6.277 1.00 0.00 113 PHE A CA 9
ATOM 16643 C C . PHE A 1 113 ? 5.771 8.674 6.530 1.00 0.00 113 PHE A C 9
ATOM 16644 O O . PHE A 1 113 ? 6.419 7.902 5.822 1.00 0.00 113 PHE A O 9
ATOM 16661 N N . LEU A 1 114 ? 5.009 8.268 7.542 1.00 0.00 114 LEU A N 9
ATOM 16662 C CA . LEU A 1 114 ? 4.891 6.854 7.886 1.00 0.00 114 LEU A CA 9
ATOM 16663 C C . LEU A 1 114 ? 3.513 6.327 7.504 1.00 0.00 114 LEU A C 9
ATOM 16664 O O . LEU A 1 114 ? 2.518 7.047 7.601 1.00 0.00 114 LEU A O 9
ATOM 16680 N N . GLN A 1 115 ? 3.460 5.069 7.069 1.00 0.00 115 GLN A N 9
ATOM 16681 C CA . GLN A 1 115 ? 2.196 4.455 6.673 1.00 0.00 115 GLN A CA 9
ATOM 16682 C C . GLN A 1 115 ? 1.994 3.128 7.396 1.00 0.00 115 GLN A C 9
ATOM 16683 O O . GLN A 1 115 ? 2.838 2.236 7.321 1.00 0.00 115 GLN A O 9
ATOM 16697 N N . ALA A 1 116 ? 0.869 3.007 8.093 1.00 0.00 116 ALA A N 9
ATOM 16698 C CA . ALA A 1 116 ? 0.555 1.786 8.827 1.00 0.00 116 ALA A CA 9
ATOM 16699 C C . ALA A 1 116 ? -0.871 1.339 8.524 1.00 0.00 116 ALA A C 9
ATOM 16700 O O . ALA A 1 116 ? -1.776 2.164 8.402 1.00 0.00 116 ALA A O 9
ATOM 16707 N N . GLY A 1 117 ? -1.065 0.031 8.397 1.00 0.00 117 GLY A N 9
ATOM 16708 C CA . GLY A 1 117 ? -2.389 -0.502 8.103 1.00 0.00 117 GLY A CA 9
ATOM 16709 C C . GLY A 1 117 ? -2.374 -2.025 8.056 1.00 0.00 117 GLY A C 9
ATOM 16710 O O . GLY A 1 117 ? -1.444 -2.664 8.546 1.00 0.00 117 GLY A O 9
ATOM 16714 N N . LEU A 1 118 ? -3.414 -2.598 7.459 1.00 0.00 118 LEU A N 9
ATOM 16715 C CA . LEU A 1 118 ? -3.518 -4.050 7.351 1.00 0.00 118 LEU A CA 9
ATOM 16716 C C . LEU A 1 118 ? -4.353 -4.440 6.136 1.00 0.00 118 LEU A C 9
ATOM 16717 O O . LEU A 1 118 ? -5.080 -3.614 5.582 1.00 0.00 118 LEU A O 9
ATOM 16733 N N . SER A 1 119 ? -4.241 -5.703 5.728 1.00 0.00 119 SER A N 9
ATOM 16734 C CA . SER A 1 119 ? -4.988 -6.202 4.578 1.00 0.00 119 SER A CA 9
ATOM 16735 C C . SER A 1 119 ? -5.893 -7.360 4.987 1.00 0.00 119 SER A C 9
ATOM 16736 O O . SER A 1 119 ? -5.654 -8.019 5.999 1.00 0.00 119 SER A O 9
ATOM 16744 N N . TYR A 1 120 ? -6.931 -7.602 4.193 1.00 0.00 120 TYR A N 9
ATOM 16745 C CA . TYR A 1 120 ? -7.867 -8.683 4.481 1.00 0.00 120 TYR A CA 9
ATOM 16746 C C . TYR A 1 120 ? -8.315 -9.364 3.192 1.00 0.00 120 TYR A C 9
ATOM 16747 O O . TYR A 1 120 ? -8.862 -8.722 2.297 1.00 0.00 120 TYR A O 9
ATOM 16765 N N . ARG A 1 121 ? -8.079 -10.670 3.106 1.00 0.00 121 ARG A N 9
ATOM 16766 C CA . ARG A 1 121 ? -8.463 -11.430 1.921 1.00 0.00 121 ARG A CA 9
ATOM 16767 C C . ARG A 1 121 ? -9.981 -11.547 1.832 1.00 0.00 121 ARG A C 9
ATOM 16768 O O . ARG A 1 121 ? -10.659 -11.724 2.842 1.00 0.00 121 ARG A O 9
ATOM 16789 N N . ILE A 1 122 ? -10.507 -11.446 0.615 1.00 0.00 122 ILE A N 9
ATOM 16790 C CA . ILE A 1 122 ? -11.947 -11.542 0.408 1.00 0.00 122 ILE A CA 9
ATOM 16791 C C . ILE A 1 122 ? -12.360 -12.990 0.166 1.00 0.00 122 ILE A C 9
ATOM 16792 O O . ILE A 1 122 ? -13.111 -13.570 0.948 1.00 0.00 122 ILE A O 9
ATOM 16808 N N . GLN A 1 123 ? -11.861 -13.569 -0.923 1.00 0.00 123 GLN A N 9
ATOM 16809 C CA . GLN A 1 123 ? -12.184 -14.951 -1.257 1.00 0.00 123 GLN A CA 9
ATOM 16810 C C . GLN A 1 123 ? -10.943 -15.675 -1.780 1.00 0.00 123 GLN A C 9
ATOM 16811 O O . GLN A 1 123 ? -10.011 -15.038 -2.273 1.00 0.00 123 GLN A O 9
ATOM 16825 N N . PRO A 1 124 ? -10.908 -16.983 -1.689 1.00 0.00 124 PRO A N 9
ATOM 16826 C CA . PRO A 1 124 ? -9.744 -17.786 -2.168 1.00 0.00 124 PRO A CA 9
ATOM 16827 C C . PRO A 1 124 ? -9.635 -17.782 -3.691 1.00 0.00 124 PRO A C 9
ATOM 16828 O O . PRO A 1 124 ? -8.538 -17.984 -4.187 1.00 0.00 124 PRO A O 9
ATOM 16840 N N . MET A 1 1 ? -5.089 -23.024 -9.084 1.00 0.00 1 MET A N 10
ATOM 16841 C CA . MET A 1 1 ? -6.455 -23.443 -8.659 1.00 0.00 1 MET A CA 10
ATOM 16842 C C . MET A 1 1 ? -6.919 -22.558 -7.507 1.00 0.00 1 MET A C 10
ATOM 16843 O O . MET A 1 1 ? -7.956 -21.900 -7.596 1.00 0.00 1 MET A O 10
ATOM 16859 N N . GLN A 1 2 ? -6.145 -22.547 -6.427 1.00 0.00 2 GLN A N 10
ATOM 16860 C CA . GLN A 1 2 ? -6.488 -21.739 -5.262 1.00 0.00 2 GLN A CA 10
ATOM 16861 C C . GLN A 1 2 ? -6.105 -20.280 -5.491 1.00 0.00 2 GLN A C 10
ATOM 16862 O O . GLN A 1 2 ? -6.970 -19.416 -5.624 1.00 0.00 2 GLN A O 10
ATOM 16876 N N . ASP A 1 3 ? -4.803 -20.015 -5.535 1.00 0.00 3 ASP A N 10
ATOM 16877 C CA . ASP A 1 3 ? -4.318 -18.657 -5.748 1.00 0.00 3 ASP A CA 10
ATOM 16878 C C . ASP A 1 3 ? -4.033 -18.415 -7.228 1.00 0.00 3 ASP A C 10
ATOM 16879 O O . ASP A 1 3 ? -2.896 -18.538 -7.679 1.00 0.00 3 ASP A O 10
ATOM 16888 N N . GLY A 1 4 ? -5.076 -18.070 -7.977 1.00 0.00 4 GLY A N 10
ATOM 16889 C CA . GLY A 1 4 ? -4.926 -17.815 -9.405 1.00 0.00 4 GLY A CA 10
ATOM 16890 C C . GLY A 1 4 ? -4.798 -16.319 -9.679 1.00 0.00 4 GLY A C 10
ATOM 16891 O O . GLY A 1 4 ? -4.975 -15.495 -8.782 1.00 0.00 4 GLY A O 10
ATOM 16895 N N . PRO A 1 5 ? -4.494 -15.963 -10.898 1.00 0.00 5 PRO A N 10
ATOM 16896 C CA . PRO A 1 5 ? -4.337 -14.539 -11.307 1.00 0.00 5 PRO A CA 10
ATOM 16897 C C . PRO A 1 5 ? -5.676 -13.809 -11.383 1.00 0.00 5 PRO A C 10
ATOM 16898 O O . PRO A 1 5 ? -6.692 -14.396 -11.754 1.00 0.00 5 PRO A O 10
ATOM 16909 N N . GLY A 1 6 ? -5.668 -12.528 -11.031 1.00 0.00 6 GLY A N 10
ATOM 16910 C CA . GLY A 1 6 ? -6.888 -11.730 -11.063 1.00 0.00 6 GLY A CA 10
ATOM 16911 C C . GLY A 1 6 ? -7.520 -11.641 -9.679 1.00 0.00 6 GLY A C 10
ATOM 16912 O O . GLY A 1 6 ? -8.671 -11.226 -9.538 1.00 0.00 6 GLY A O 10
ATOM 16916 N N . THR A 1 7 ? -6.763 -12.033 -8.659 1.00 0.00 7 THR A N 10
ATOM 16917 C CA . THR A 1 7 ? -7.265 -11.993 -7.290 1.00 0.00 7 THR A CA 10
ATOM 16918 C C . THR A 1 7 ? -7.619 -10.562 -6.894 1.00 0.00 7 THR A C 10
ATOM 16919 O O . THR A 1 7 ? -7.160 -9.604 -7.514 1.00 0.00 7 THR A O 10
ATOM 16930 N N . LEU A 1 8 ? -8.441 -10.428 -5.857 1.00 0.00 8 LEU A N 10
ATOM 16931 C CA . LEU A 1 8 ? -8.852 -9.109 -5.386 1.00 0.00 8 LEU A CA 10
ATOM 16932 C C . LEU A 1 8 ? -8.800 -9.044 -3.863 1.00 0.00 8 LEU A C 10
ATOM 16933 O O . LEU A 1 8 ? -9.354 -9.903 -3.177 1.00 0.00 8 LEU A O 10
ATOM 16949 N N . ASP A 1 9 ? -8.131 -8.021 -3.341 1.00 0.00 9 ASP A N 10
ATOM 16950 C CA . ASP A 1 9 ? -8.014 -7.856 -1.898 1.00 0.00 9 ASP A CA 10
ATOM 16951 C C . ASP A 1 9 ? -8.136 -6.385 -1.515 1.00 0.00 9 ASP A C 10
ATOM 16952 O O . ASP A 1 9 ? -7.744 -5.501 -2.277 1.00 0.00 9 ASP A O 10
ATOM 16961 N N . VAL A 1 10 ? -8.677 -6.133 -0.325 1.00 0.00 10 VAL A N 10
ATOM 16962 C CA . VAL A 1 10 ? -8.843 -4.766 0.157 1.00 0.00 10 VAL A CA 10
ATOM 16963 C C . VAL A 1 10 ? -7.826 -4.464 1.251 1.00 0.00 10 VAL A C 10
ATOM 16964 O O . VAL A 1 10 ? -7.459 -5.345 2.028 1.00 0.00 10 VAL A O 10
ATOM 16977 N N . PHE A 1 11 ? -7.369 -3.217 1.308 1.00 0.00 11 PHE A N 10
ATOM 16978 C CA . PHE A 1 11 ? -6.391 -2.824 2.314 1.00 0.00 11 PHE A CA 10
ATOM 16979 C C . PHE A 1 11 ? -6.413 -1.315 2.536 1.00 0.00 11 PHE A C 10
ATOM 16980 O O . PHE A 1 11 ? -6.577 -0.540 1.594 1.00 0.00 11 PHE A O 10
ATOM 16997 N N . VAL A 1 12 ? -6.236 -0.910 3.791 1.00 0.00 12 VAL A N 10
ATOM 16998 C CA . VAL A 1 12 ? -6.225 0.506 4.140 1.00 0.00 12 VAL A CA 10
ATOM 16999 C C . VAL A 1 12 ? -4.814 0.939 4.517 1.00 0.00 12 VAL A C 10
ATOM 17000 O O . VAL A 1 12 ? -3.970 0.105 4.846 1.00 0.00 12 VAL A O 10
ATOM 17013 N N . ALA A 1 13 ? -4.561 2.243 4.472 1.00 0.00 13 ALA A N 10
ATOM 17014 C CA . ALA A 1 13 ? -3.254 2.767 4.819 1.00 0.00 13 ALA A CA 10
ATOM 17015 C C . ALA A 1 13 ? -3.374 4.217 5.265 1.00 0.00 13 ALA A C 10
ATOM 17016 O O . ALA A 1 13 ? -3.698 5.102 4.474 1.00 0.00 13 ALA A O 10
ATOM 17023 N N . ALA A 1 14 ? -3.107 4.446 6.538 1.00 0.00 14 ALA A N 10
ATOM 17024 C CA . ALA A 1 14 ? -3.180 5.790 7.100 1.00 0.00 14 ALA A CA 10
ATOM 17025 C C . ALA A 1 14 ? -1.782 6.385 7.236 1.00 0.00 14 ALA A C 10
ATOM 17026 O O . ALA A 1 14 ? -0.897 5.785 7.845 1.00 0.00 14 ALA A O 10
ATOM 17033 N N . GLY A 1 15 ? -1.590 7.568 6.660 1.00 0.00 15 GLY A N 10
ATOM 17034 C CA . GLY A 1 15 ? -0.293 8.232 6.720 1.00 0.00 15 GLY A CA 10
ATOM 17035 C C . GLY A 1 15 ? -0.291 9.339 7.771 1.00 0.00 15 GLY A C 10
ATOM 17036 O O . GLY A 1 15 ? -1.345 9.779 8.227 1.00 0.00 15 GLY A O 10
ATOM 17040 N N . TRP A 1 16 ? 0.904 9.785 8.147 1.00 0.00 16 TRP A N 10
ATOM 17041 C CA . TRP A 1 16 ? 1.038 10.841 9.144 1.00 0.00 16 TRP A CA 10
ATOM 17042 C C . TRP A 1 16 ? 2.382 11.547 8.994 1.00 0.00 16 TRP A C 10
ATOM 17043 O O . TRP A 1 16 ? 3.436 10.914 9.053 1.00 0.00 16 TRP A O 10
ATOM 17064 N N . ASN A 1 17 ? 2.337 12.862 8.797 1.00 0.00 17 ASN A N 10
ATOM 17065 C CA . ASN A 1 17 ? 3.559 13.644 8.639 1.00 0.00 17 ASN A CA 10
ATOM 17066 C C . ASN A 1 17 ? 3.877 14.409 9.919 1.00 0.00 17 ASN A C 10
ATOM 17067 O O . ASN A 1 17 ? 2.975 14.859 10.626 1.00 0.00 17 ASN A O 10
ATOM 17078 N N . THR A 1 18 ? 5.167 14.554 10.210 1.00 0.00 18 THR A N 10
ATOM 17079 C CA . THR A 1 18 ? 5.596 15.267 11.408 1.00 0.00 18 THR A CA 10
ATOM 17080 C C . THR A 1 18 ? 4.893 16.616 11.508 1.00 0.00 18 THR A C 10
ATOM 17081 O O . THR A 1 18 ? 4.837 17.219 12.580 1.00 0.00 18 THR A O 10
ATOM 17092 N N . ASP A 1 19 ? 4.356 17.083 10.385 1.00 0.00 19 ASP A N 10
ATOM 17093 C CA . ASP A 1 19 ? 3.658 18.363 10.358 1.00 0.00 19 ASP A CA 10
ATOM 17094 C C . ASP A 1 19 ? 2.360 18.281 11.156 1.00 0.00 19 ASP A C 10
ATOM 17095 O O . ASP A 1 19 ? 1.553 19.210 11.144 1.00 0.00 19 ASP A O 10
ATOM 17104 N N . ASN A 1 20 ? 2.168 17.163 11.850 1.00 0.00 20 ASN A N 10
ATOM 17105 C CA . ASN A 1 20 ? 0.965 16.969 12.650 1.00 0.00 20 ASN A CA 10
ATOM 17106 C C . ASN A 1 20 ? -0.266 16.887 11.754 1.00 0.00 20 ASN A C 10
ATOM 17107 O O . ASN A 1 20 ? -1.369 17.255 12.163 1.00 0.00 20 ASN A O 10
ATOM 17118 N N . THR A 1 21 ? -0.069 16.405 10.531 1.00 0.00 21 THR A N 10
ATOM 17119 C CA . THR A 1 21 ? -1.169 16.278 9.579 1.00 0.00 21 THR A CA 10
ATOM 17120 C C . THR A 1 21 ? -1.552 14.812 9.398 1.00 0.00 21 THR A C 10
ATOM 17121 O O . THR A 1 21 ? -0.693 13.931 9.389 1.00 0.00 21 THR A O 10
ATOM 17132 N N . ILE A 1 22 ? -2.850 14.560 9.252 1.00 0.00 22 ILE A N 10
ATOM 17133 C CA . ILE A 1 22 ? -3.337 13.197 9.070 1.00 0.00 22 ILE A CA 10
ATOM 17134 C C . ILE A 1 22 ? -3.653 12.932 7.602 1.00 0.00 22 ILE A C 10
ATOM 17135 O O . ILE A 1 22 ? -4.092 13.827 6.881 1.00 0.00 22 ILE A O 10
ATOM 17151 N N . GLU A 1 23 ? -3.427 11.696 7.168 1.00 0.00 23 GLU A N 10
ATOM 17152 C CA . GLU A 1 23 ? -3.691 11.322 5.783 1.00 0.00 23 GLU A CA 10
ATOM 17153 C C . GLU A 1 23 ? -4.375 9.961 5.715 1.00 0.00 23 GLU A C 10
ATOM 17154 O O . GLU A 1 23 ? -3.846 8.965 6.208 1.00 0.00 23 GLU A O 10
ATOM 17166 N N . ILE A 1 24 ? -5.555 9.926 5.101 1.00 0.00 24 ILE A N 10
ATOM 17167 C CA . ILE A 1 24 ? -6.304 8.683 4.971 1.00 0.00 24 ILE A CA 10
ATOM 17168 C C . ILE A 1 24 ? -6.213 8.150 3.546 1.00 0.00 24 ILE A C 10
ATOM 17169 O O . ILE A 1 24 ? -6.484 8.870 2.585 1.00 0.00 24 ILE A O 10
ATOM 17185 N N . THR A 1 25 ? -5.830 6.883 3.415 1.00 0.00 25 THR A N 10
ATOM 17186 C CA . THR A 1 25 ? -5.706 6.266 2.100 1.00 0.00 25 THR A CA 10
ATOM 17187 C C . THR A 1 25 ? -6.280 4.852 2.115 1.00 0.00 25 THR A C 10
ATOM 17188 O O . THR A 1 25 ? -5.985 4.061 3.010 1.00 0.00 25 THR A O 10
ATOM 17199 N N . GLY A 1 26 ? -7.102 4.544 1.118 1.00 0.00 26 GLY A N 10
ATOM 17200 C CA . GLY A 1 26 ? -7.712 3.221 1.025 1.00 0.00 26 GLY A CA 10
ATOM 17201 C C . GLY A 1 26 ? -7.957 2.836 -0.429 1.00 0.00 26 GLY A C 10
ATOM 17202 O O . GLY A 1 26 ? -8.119 3.700 -1.292 1.00 0.00 26 GLY A O 10
ATOM 17206 N N . GLY A 1 27 ? -7.984 1.535 -0.695 1.00 0.00 27 GLY A N 10
ATOM 17207 C CA . GLY A 1 27 ? -8.210 1.046 -2.051 1.00 0.00 27 GLY A CA 10
ATOM 17208 C C . GLY A 1 27 ? -8.140 -0.476 -2.100 1.00 0.00 27 GLY A C 10
ATOM 17209 O O . GLY A 1 27 ? -8.476 -1.154 -1.130 1.00 0.00 27 GLY A O 10
ATOM 17213 N N . ALA A 1 28 ? -7.701 -1.006 -3.237 1.00 0.00 28 ALA A N 10
ATOM 17214 C CA . ALA A 1 28 ? -7.591 -2.450 -3.402 1.00 0.00 28 ALA A CA 10
ATOM 17215 C C . ALA A 1 28 ? -6.387 -2.801 -4.269 1.00 0.00 28 ALA A C 10
ATOM 17216 O O . ALA A 1 28 ? -5.805 -1.934 -4.919 1.00 0.00 28 ALA A O 10
ATOM 17223 N N . THR A 1 29 ? -6.021 -4.079 -4.271 1.00 0.00 29 THR A N 10
ATOM 17224 C CA . THR A 1 29 ? -4.883 -4.539 -5.062 1.00 0.00 29 THR A CA 10
ATOM 17225 C C . THR A 1 29 ? -5.234 -5.822 -5.806 1.00 0.00 29 THR A C 10
ATOM 17226 O O . THR A 1 29 ? -5.987 -6.656 -5.300 1.00 0.00 29 THR A O 10
ATOM 17237 N N . TYR A 1 30 ? -4.683 -5.972 -7.008 1.00 0.00 30 TYR A N 10
ATOM 17238 C CA . TYR A 1 30 ? -4.942 -7.158 -7.820 1.00 0.00 30 TYR A CA 10
ATOM 17239 C C . TYR A 1 30 ? -3.672 -7.986 -7.979 1.00 0.00 30 TYR A C 10
ATOM 17240 O O . TYR A 1 30 ? -2.611 -7.456 -8.314 1.00 0.00 30 TYR A O 10
ATOM 17258 N N . GLN A 1 31 ? -3.786 -9.287 -7.735 1.00 0.00 31 GLN A N 10
ATOM 17259 C CA . GLN A 1 31 ? -2.641 -10.182 -7.853 1.00 0.00 31 GLN A CA 10
ATOM 17260 C C . GLN A 1 31 ? -2.666 -10.906 -9.195 1.00 0.00 31 GLN A C 10
ATOM 17261 O O . GLN A 1 31 ? -3.467 -11.819 -9.403 1.00 0.00 31 GLN A O 10
ATOM 17275 N N . LEU A 1 32 ? -1.787 -10.493 -10.102 1.00 0.00 32 LEU A N 10
ATOM 17276 C CA . LEU A 1 32 ? -1.716 -11.111 -11.421 1.00 0.00 32 LEU A CA 10
ATOM 17277 C C . LEU A 1 32 ? -0.584 -12.131 -11.476 1.00 0.00 32 LEU A C 10
ATOM 17278 O O . LEU A 1 32 ? -0.767 -13.250 -11.954 1.00 0.00 32 LEU A O 10
ATOM 17294 N N . SER A 1 33 ? 0.585 -11.736 -10.981 1.00 0.00 33 SER A N 10
ATOM 17295 C CA . SER A 1 33 ? 1.741 -12.626 -10.978 1.00 0.00 33 SER A CA 10
ATOM 17296 C C . SER A 1 33 ? 2.610 -12.369 -9.750 1.00 0.00 33 SER A C 10
ATOM 17297 O O . SER A 1 33 ? 2.497 -11.323 -9.108 1.00 0.00 33 SER A O 10
ATOM 17305 N N . PRO A 1 34 ? 3.471 -13.294 -9.413 1.00 0.00 34 PRO A N 10
ATOM 17306 C CA . PRO A 1 34 ? 4.377 -13.162 -8.236 1.00 0.00 34 PRO A CA 10
ATOM 17307 C C . PRO A 1 34 ? 5.463 -12.110 -8.458 1.00 0.00 34 PRO A C 10
ATOM 17308 O O . PRO A 1 34 ? 6.114 -11.667 -7.513 1.00 0.00 34 PRO A O 10
ATOM 17319 N N . TYR A 1 35 ? 5.653 -11.719 -9.714 1.00 0.00 35 TYR A N 10
ATOM 17320 C CA . TYR A 1 35 ? 6.663 -10.722 -10.048 1.00 0.00 35 TYR A CA 10
ATOM 17321 C C . TYR A 1 35 ? 6.363 -9.396 -9.355 1.00 0.00 35 TYR A C 10
ATOM 17322 O O . TYR A 1 35 ? 7.056 -9.007 -8.415 1.00 0.00 35 TYR A O 10
ATOM 17340 N N . ILE A 1 36 ? 5.328 -8.708 -9.827 1.00 0.00 36 ILE A N 10
ATOM 17341 C CA . ILE A 1 36 ? 4.949 -7.425 -9.245 1.00 0.00 36 ILE A CA 10
ATOM 17342 C C . ILE A 1 36 ? 3.433 -7.335 -9.081 1.00 0.00 36 ILE A C 10
ATOM 17343 O O . ILE A 1 36 ? 2.679 -7.838 -9.914 1.00 0.00 36 ILE A O 10
ATOM 17359 N N . MET A 1 37 ? 2.997 -6.693 -8.002 1.00 0.00 37 MET A N 10
ATOM 17360 C CA . MET A 1 37 ? 1.571 -6.541 -7.737 1.00 0.00 37 MET A CA 10
ATOM 17361 C C . MET A 1 37 ? 1.116 -5.121 -8.060 1.00 0.00 37 MET A C 10
ATOM 17362 O O . MET A 1 37 ? 1.914 -4.184 -8.033 1.00 0.00 37 MET A O 10
ATOM 17376 N N . VAL A 1 38 ? -0.171 -4.972 -8.364 1.00 0.00 38 VAL A N 10
ATOM 17377 C CA . VAL A 1 38 ? -0.726 -3.662 -8.691 1.00 0.00 38 VAL A CA 10
ATOM 17378 C C . VAL A 1 38 ? -1.633 -3.170 -7.567 1.00 0.00 38 VAL A C 10
ATOM 17379 O O . VAL A 1 38 ? -2.362 -3.952 -6.959 1.00 0.00 38 VAL A O 10
ATOM 17392 N N . LYS A 1 39 ? -1.582 -1.869 -7.298 1.00 0.00 39 LYS A N 10
ATOM 17393 C CA . LYS A 1 39 ? -2.404 -1.285 -6.245 1.00 0.00 39 LYS A CA 10
ATOM 17394 C C . LYS A 1 39 ? -2.772 0.155 -6.588 1.00 0.00 39 LYS A C 10
ATOM 17395 O O . LYS A 1 39 ? -1.957 0.901 -7.130 1.00 0.00 39 LYS A O 10
ATOM 17414 N N . ALA A 1 40 ? -4.004 0.537 -6.268 1.00 0.00 40 ALA A N 10
ATOM 17415 C CA . ALA A 1 40 ? -4.469 1.891 -6.547 1.00 0.00 40 ALA A CA 10
ATOM 17416 C C . ALA A 1 40 ? -5.589 2.278 -5.588 1.00 0.00 40 ALA A C 10
ATOM 17417 O O . ALA A 1 40 ? -6.478 1.477 -5.299 1.00 0.00 40 ALA A O 10
ATOM 17424 N N . GLY A 1 41 ? -5.539 3.512 -5.096 1.00 0.00 41 GLY A N 10
ATOM 17425 C CA . GLY A 1 41 ? -6.557 3.995 -4.170 1.00 0.00 41 GLY A CA 10
ATOM 17426 C C . GLY A 1 41 ? -6.630 5.519 -4.184 1.00 0.00 41 GLY A C 10
ATOM 17427 O O . GLY A 1 41 ? -6.023 6.168 -5.035 1.00 0.00 41 GLY A O 10
ATOM 17431 N N . TYR A 1 42 ? -7.377 6.077 -3.236 1.00 0.00 42 TYR A N 10
ATOM 17432 C CA . TYR A 1 42 ? -7.531 7.526 -3.140 1.00 0.00 42 TYR A CA 10
ATOM 17433 C C . TYR A 1 42 ? -6.955 8.038 -1.823 1.00 0.00 42 TYR A C 10
ATOM 17434 O O . TYR A 1 42 ? -6.726 7.264 -0.893 1.00 0.00 42 TYR A O 10
ATOM 17452 N N . GLY A 1 43 ? -6.726 9.346 -1.753 1.00 0.00 43 GLY A N 10
ATOM 17453 C CA . GLY A 1 43 ? -6.178 9.954 -0.546 1.00 0.00 43 GLY A CA 10
ATOM 17454 C C . GLY A 1 43 ? -6.945 11.219 -0.177 1.00 0.00 43 GLY A C 10
ATOM 17455 O O . GLY A 1 43 ? -7.001 12.172 -0.954 1.00 0.00 43 GLY A O 10
ATOM 17459 N N . TRP A 1 44 ? -7.536 11.218 1.014 1.00 0.00 44 TRP A N 10
ATOM 17460 C CA . TRP A 1 44 ? -8.299 12.373 1.479 1.00 0.00 44 TRP A CA 10
ATOM 17461 C C . TRP A 1 44 ? -7.494 13.174 2.495 1.00 0.00 44 TRP A C 10
ATOM 17462 O O . TRP A 1 44 ? -6.896 12.610 3.412 1.00 0.00 44 TRP A O 10
ATOM 17483 N N . ASN A 1 45 ? -7.480 14.492 2.326 1.00 0.00 45 ASN A N 10
ATOM 17484 C CA . ASN A 1 45 ? -6.743 15.362 3.236 1.00 0.00 45 ASN A CA 10
ATOM 17485 C C . ASN A 1 45 ? -7.486 16.679 3.437 1.00 0.00 45 ASN A C 10
ATOM 17486 O O . ASN A 1 45 ? -8.184 17.152 2.540 1.00 0.00 45 ASN A O 10
ATOM 17497 N N . ASN A 1 46 ? -7.330 17.265 4.619 1.00 0.00 46 ASN A N 10
ATOM 17498 C CA . ASN A 1 46 ? -7.992 18.527 4.928 1.00 0.00 46 ASN A CA 10
ATOM 17499 C C . ASN A 1 46 ? -9.474 18.458 4.574 1.00 0.00 46 ASN A C 10
ATOM 17500 O O . ASN A 1 46 ? -10.266 17.854 5.296 1.00 0.00 46 ASN A O 10
ATOM 17511 N N . SER A 1 47 ? -9.840 19.079 3.457 1.00 0.00 47 SER A N 10
ATOM 17512 C CA . SER A 1 47 ? -11.230 19.081 3.017 1.00 0.00 47 SER A CA 10
ATOM 17513 C C . SER A 1 47 ? -11.349 19.699 1.627 1.00 0.00 47 SER A C 10
ATOM 17514 O O . SER A 1 47 ? -12.206 20.549 1.389 1.00 0.00 47 SER A O 10
ATOM 17522 N N . SER A 1 48 ? -10.486 19.264 0.716 1.00 0.00 48 SER A N 10
ATOM 17523 C CA . SER A 1 48 ? -10.504 19.783 -0.648 1.00 0.00 48 SER A CA 10
ATOM 17524 C C . SER A 1 48 ? -9.342 19.212 -1.453 1.00 0.00 48 SER A C 10
ATOM 17525 O O . SER A 1 48 ? -9.470 18.956 -2.651 1.00 0.00 48 SER A O 10
ATOM 17533 N N . LEU A 1 49 ? -8.207 19.016 -0.789 1.00 0.00 49 LEU A N 10
ATOM 17534 C CA . LEU A 1 49 ? -7.028 18.476 -1.454 1.00 0.00 49 LEU A CA 10
ATOM 17535 C C . LEU A 1 49 ? -7.262 17.021 -1.853 1.00 0.00 49 LEU A C 10
ATOM 17536 O O . LEU A 1 49 ? -7.466 16.158 -1.000 1.00 0.00 49 LEU A O 10
ATOM 17552 N N . ASN A 1 50 ? -7.227 16.758 -3.155 1.00 0.00 50 ASN A N 10
ATOM 17553 C CA . ASN A 1 50 ? -7.436 15.405 -3.657 1.00 0.00 50 ASN A CA 10
ATOM 17554 C C . ASN A 1 50 ? -6.098 14.729 -3.946 1.00 0.00 50 ASN A C 10
ATOM 17555 O O . ASN A 1 50 ? -5.154 15.372 -4.402 1.00 0.00 50 ASN A O 10
ATOM 17566 N N . ARG A 1 51 ? -6.028 13.429 -3.680 1.00 0.00 51 ARG A N 10
ATOM 17567 C CA . ARG A 1 51 ? -4.800 12.678 -3.915 1.00 0.00 51 ARG A CA 10
ATOM 17568 C C . ARG A 1 51 ? -5.119 11.265 -4.393 1.00 0.00 51 ARG A C 10
ATOM 17569 O O . ARG A 1 51 ? -6.096 10.657 -3.955 1.00 0.00 51 ARG A O 10
ATOM 17590 N N . PHE A 1 52 ? -4.287 10.749 -5.291 1.00 0.00 52 PHE A N 10
ATOM 17591 C CA . PHE A 1 52 ? -4.487 9.404 -5.822 1.00 0.00 52 PHE A CA 10
ATOM 17592 C C . PHE A 1 52 ? -3.159 8.656 -5.893 1.00 0.00 52 PHE A C 10
ATOM 17593 O O . PHE A 1 52 ? -2.244 9.064 -6.609 1.00 0.00 52 PHE A O 10
ATOM 17610 N N . GLU A 1 53 ? -3.062 7.560 -5.149 1.00 0.00 53 GLU A N 10
ATOM 17611 C CA . GLU A 1 53 ? -1.841 6.763 -5.136 1.00 0.00 53 GLU A CA 10
ATOM 17612 C C . GLU A 1 53 ? -1.922 5.636 -6.160 1.00 0.00 53 GLU A C 10
ATOM 17613 O O . GLU A 1 53 ? -2.861 4.838 -6.148 1.00 0.00 53 GLU A O 10
ATOM 17625 N N . PHE A 1 54 ? -0.932 5.576 -7.044 1.00 0.00 54 PHE A N 10
ATOM 17626 C CA . PHE A 1 54 ? -0.901 4.541 -8.072 1.00 0.00 54 PHE A CA 10
ATOM 17627 C C . PHE A 1 54 ? 0.512 3.987 -8.231 1.00 0.00 54 PHE A C 10
ATOM 17628 O O . PHE A 1 54 ? 1.467 4.742 -8.412 1.00 0.00 54 PHE A O 10
ATOM 17645 N N . GLY A 1 55 ? 0.638 2.665 -8.159 1.00 0.00 55 GLY A N 10
ATOM 17646 C CA . GLY A 1 55 ? 1.940 2.025 -8.295 1.00 0.00 55 GLY A CA 10
ATOM 17647 C C . GLY A 1 55 ? 1.839 0.523 -8.054 1.00 0.00 55 GLY A C 10
ATOM 17648 O O . GLY A 1 55 ? 0.770 -0.068 -8.202 1.00 0.00 55 GLY A O 10
ATOM 17652 N N . GLY A 1 56 ? 2.960 -0.088 -7.681 1.00 0.00 56 GLY A N 10
ATOM 17653 C CA . GLY A 1 56 ? 2.986 -1.522 -7.421 1.00 0.00 56 GLY A CA 10
ATOM 17654 C C . GLY A 1 56 ? 3.897 -1.846 -6.242 1.00 0.00 56 GLY A C 10
ATOM 17655 O O . GLY A 1 56 ? 4.849 -1.116 -5.962 1.00 0.00 56 GLY A O 10
ATOM 17659 N N . GLY A 1 57 ? 3.600 -2.943 -5.553 1.00 0.00 57 GLY A N 10
ATOM 17660 C CA . GLY A 1 57 ? 4.401 -3.354 -4.406 1.00 0.00 57 GLY A CA 10
ATOM 17661 C C . GLY A 1 57 ? 5.337 -4.500 -4.773 1.00 0.00 57 GLY A C 10
ATOM 17662 O O . GLY A 1 57 ? 5.211 -5.097 -5.841 1.00 0.00 57 GLY A O 10
ATOM 17666 N N . LEU A 1 58 ? 6.275 -4.801 -3.880 1.00 0.00 58 LEU A N 10
ATOM 17667 C CA . LEU A 1 58 ? 7.229 -5.877 -4.119 1.00 0.00 58 LEU A CA 10
ATOM 17668 C C . LEU A 1 58 ? 7.405 -6.728 -2.865 1.00 0.00 58 LEU A C 10
ATOM 17669 O O . LEU A 1 58 ? 7.572 -6.199 -1.765 1.00 0.00 58 LEU A O 10
ATOM 17685 N N . GLN A 1 59 ? 7.367 -8.045 -3.040 1.00 0.00 59 GLN A N 10
ATOM 17686 C CA . GLN A 1 59 ? 7.522 -8.964 -1.917 1.00 0.00 59 GLN A CA 10
ATOM 17687 C C . GLN A 1 59 ? 8.175 -10.265 -2.375 1.00 0.00 59 GLN A C 10
ATOM 17688 O O . GLN A 1 59 ? 8.236 -10.550 -3.571 1.00 0.00 59 GLN A O 10
ATOM 17702 N N . TYR A 1 60 ? 8.662 -11.049 -1.414 1.00 0.00 60 TYR A N 10
ATOM 17703 C CA . TYR A 1 60 ? 9.311 -12.320 -1.725 1.00 0.00 60 TYR A CA 10
ATOM 17704 C C . TYR A 1 60 ? 8.662 -13.458 -0.943 1.00 0.00 60 TYR A C 10
ATOM 17705 O O . TYR A 1 60 ? 8.448 -13.353 0.264 1.00 0.00 60 TYR A O 10
ATOM 17723 N N . LYS A 1 61 ? 8.346 -14.545 -1.640 1.00 0.00 61 LYS A N 10
ATOM 17724 C CA . LYS A 1 61 ? 7.719 -15.697 -1.000 1.00 0.00 61 LYS A CA 10
ATOM 17725 C C . LYS A 1 61 ? 8.768 -16.728 -0.597 1.00 0.00 61 LYS A C 10
ATOM 17726 O O . LYS A 1 61 ? 9.156 -17.578 -1.399 1.00 0.00 61 LYS A O 10
ATOM 17745 N N . VAL A 1 62 ? 9.219 -16.648 0.652 1.00 0.00 62 VAL A N 10
ATOM 17746 C CA . VAL A 1 62 ? 10.222 -17.583 1.156 1.00 0.00 62 VAL A CA 10
ATOM 17747 C C . VAL A 1 62 ? 9.828 -18.101 2.537 1.00 0.00 62 VAL A C 10
ATOM 17748 O O . VAL A 1 62 ? 10.517 -18.943 3.114 1.00 0.00 62 VAL A O 10
ATOM 17761 N N . THR A 1 63 ? 8.718 -17.593 3.062 1.00 0.00 63 THR A N 10
ATOM 17762 C CA . THR A 1 63 ? 8.239 -18.004 4.371 1.00 0.00 63 THR A CA 10
ATOM 17763 C C . THR A 1 63 ? 6.716 -17.905 4.400 1.00 0.00 63 THR A C 10
ATOM 17764 O O . THR A 1 63 ? 6.126 -17.271 3.527 1.00 0.00 63 THR A O 10
ATOM 17775 N N . PRO A 1 64 ? 6.062 -18.506 5.369 1.00 0.00 64 PRO A N 10
ATOM 17776 C CA . PRO A 1 64 ? 4.576 -18.446 5.469 1.00 0.00 64 PRO A CA 10
ATOM 17777 C C . PRO A 1 64 ? 4.040 -17.036 5.221 1.00 0.00 64 PRO A C 10
ATOM 17778 O O . PRO A 1 64 ? 2.838 -16.855 5.035 1.00 0.00 64 PRO A O 10
ATOM 17789 N N . ASP A 1 65 ? 4.954 -16.059 5.211 1.00 0.00 65 ASP A N 10
ATOM 17790 C CA . ASP A 1 65 ? 4.616 -14.650 4.977 1.00 0.00 65 ASP A CA 10
ATOM 17791 C C . ASP A 1 65 ? 5.628 -13.755 5.690 1.00 0.00 65 ASP A C 10
ATOM 17792 O O . ASP A 1 65 ? 5.350 -13.200 6.754 1.00 0.00 65 ASP A O 10
ATOM 17801 N N . LEU A 1 66 ? 6.813 -13.629 5.103 1.00 0.00 66 LEU A N 10
ATOM 17802 C CA . LEU A 1 66 ? 7.862 -12.802 5.692 1.00 0.00 66 LEU A CA 10
ATOM 17803 C C . LEU A 1 66 ? 8.839 -12.339 4.617 1.00 0.00 66 LEU A C 10
ATOM 17804 O O . LEU A 1 66 ? 9.648 -13.123 4.122 1.00 0.00 66 LEU A O 10
ATOM 17820 N N . GLU A 1 67 ? 8.761 -11.061 4.263 1.00 0.00 67 GLU A N 10
ATOM 17821 C CA . GLU A 1 67 ? 9.647 -10.508 3.245 1.00 0.00 67 GLU A CA 10
ATOM 17822 C C . GLU A 1 67 ? 9.615 -8.979 3.286 1.00 0.00 67 GLU A C 10
ATOM 17823 O O . GLU A 1 67 ? 8.628 -8.389 3.720 1.00 0.00 67 GLU A O 10
ATOM 17835 N N . PRO A 1 68 ? 10.663 -8.328 2.838 1.00 0.00 68 PRO A N 10
ATOM 17836 C CA . PRO A 1 68 ? 10.726 -6.839 2.828 1.00 0.00 68 PRO A CA 10
ATOM 17837 C C . PRO A 1 68 ? 9.599 -6.235 1.995 1.00 0.00 68 PRO A C 10
ATOM 17838 O O . PRO A 1 68 ? 8.954 -6.935 1.214 1.00 0.00 68 PRO A O 10
ATOM 17849 N N . TYR A 1 69 ? 9.367 -4.936 2.170 1.00 0.00 69 TYR A N 10
ATOM 17850 C CA . TYR A 1 69 ? 8.314 -4.248 1.432 1.00 0.00 69 TYR A CA 10
ATOM 17851 C C . TYR A 1 69 ? 8.901 -3.151 0.551 1.00 0.00 69 TYR A C 10
ATOM 17852 O O . TYR A 1 69 ? 9.713 -2.344 1.005 1.00 0.00 69 TYR A O 10
ATOM 17870 N N . ALA A 1 70 ? 8.480 -3.125 -0.708 1.00 0.00 70 ALA A N 10
ATOM 17871 C CA . ALA A 1 70 ? 8.965 -2.119 -1.646 1.00 0.00 70 ALA A CA 10
ATOM 17872 C C . ALA A 1 70 ? 7.836 -1.663 -2.563 1.00 0.00 70 ALA A C 10
ATOM 17873 O O . ALA A 1 70 ? 7.214 -2.474 -3.247 1.00 0.00 70 ALA A O 10
ATOM 17880 N N . TRP A 1 71 ? 7.574 -0.360 -2.570 1.00 0.00 71 TRP A N 10
ATOM 17881 C CA . TRP A 1 71 ? 6.513 0.188 -3.406 1.00 0.00 71 TRP A CA 10
ATOM 17882 C C . TRP A 1 71 ? 6.956 1.496 -4.052 1.00 0.00 71 TRP A C 10
ATOM 17883 O O . TRP A 1 71 ? 7.623 2.318 -3.421 1.00 0.00 71 TRP A O 10
ATOM 17904 N N . ALA A 1 72 ? 6.575 1.683 -5.311 1.00 0.00 72 ALA A N 10
ATOM 17905 C CA . ALA A 1 72 ? 6.933 2.897 -6.036 1.00 0.00 72 ALA A CA 10
ATOM 17906 C C . ALA A 1 72 ? 5.752 3.388 -6.866 1.00 0.00 72 ALA A C 10
ATOM 17907 O O . ALA A 1 72 ? 5.059 2.596 -7.508 1.00 0.00 72 ALA A O 10
ATOM 17914 N N . GLY A 1 73 ? 5.525 4.698 -6.849 1.00 0.00 73 GLY A N 10
ATOM 17915 C CA . GLY A 1 73 ? 4.423 5.281 -7.603 1.00 0.00 73 GLY A CA 10
ATOM 17916 C C . GLY A 1 73 ? 4.435 6.801 -7.498 1.00 0.00 73 GLY A C 10
ATOM 17917 O O . GLY A 1 73 ? 5.451 7.402 -7.150 1.00 0.00 73 GLY A O 10
ATOM 17921 N N . ALA A 1 74 ? 3.297 7.419 -7.799 1.00 0.00 74 ALA A N 10
ATOM 17922 C CA . ALA A 1 74 ? 3.187 8.872 -7.734 1.00 0.00 74 ALA A CA 10
ATOM 17923 C C . ALA A 1 74 ? 1.804 9.284 -7.241 1.00 0.00 74 ALA A C 10
ATOM 17924 O O . ALA A 1 74 ? 0.861 8.495 -7.279 1.00 0.00 74 ALA A O 10
ATOM 17931 N N . THR A 1 75 ? 1.694 10.525 -6.779 1.00 0.00 75 THR A N 10
ATOM 17932 C CA . THR A 1 75 ? 0.421 11.036 -6.280 1.00 0.00 75 THR A CA 10
ATOM 17933 C C . THR A 1 75 ? -0.218 11.972 -7.301 1.00 0.00 75 THR A C 10
ATOM 17934 O O . THR A 1 75 ? 0.324 13.031 -7.613 1.00 0.00 75 THR A O 10
ATOM 17945 N N . TYR A 1 76 ? -1.374 11.569 -7.822 1.00 0.00 76 TYR A N 10
ATOM 17946 C CA . TYR A 1 76 ? -2.079 12.379 -8.808 1.00 0.00 76 TYR A CA 10
ATOM 17947 C C . TYR A 1 76 ? -3.231 13.137 -8.156 1.00 0.00 76 TYR A C 10
ATOM 17948 O O . TYR A 1 76 ? -4.177 12.533 -7.653 1.00 0.00 76 TYR A O 10
ATOM 17966 N N . ASN A 1 77 ? -3.144 14.463 -8.171 1.00 0.00 77 ASN A N 10
ATOM 17967 C CA . ASN A 1 77 ? -4.186 15.294 -7.577 1.00 0.00 77 ASN A CA 10
ATOM 17968 C C . ASN A 1 77 ? -5.100 15.859 -8.659 1.00 0.00 77 ASN A C 10
ATOM 17969 O O . ASN A 1 77 ? -4.671 16.094 -9.790 1.00 0.00 77 ASN A O 10
ATOM 17980 N N . THR A 1 78 ? -6.363 16.079 -8.303 1.00 0.00 78 THR A N 10
ATOM 17981 C CA . THR A 1 78 ? -7.332 16.617 -9.251 1.00 0.00 78 THR A CA 10
ATOM 17982 C C . THR A 1 78 ? -6.764 17.843 -9.960 1.00 0.00 78 THR A C 10
ATOM 17983 O O . THR A 1 78 ? -7.197 18.193 -11.057 1.00 0.00 78 THR A O 10
ATOM 17994 N N . ASP A 1 79 ? -5.793 18.492 -9.325 1.00 0.00 79 ASP A N 10
ATOM 17995 C CA . ASP A 1 79 ? -5.174 19.678 -9.906 1.00 0.00 79 ASP A CA 10
ATOM 17996 C C . ASP A 1 79 ? -4.158 19.281 -10.971 1.00 0.00 79 ASP A C 10
ATOM 17997 O O . ASP A 1 79 ? -3.174 19.986 -11.198 1.00 0.00 79 ASP A O 10
ATOM 18006 N N . ASN A 1 80 ? -4.399 18.146 -11.620 1.00 0.00 80 ASN A N 10
ATOM 18007 C CA . ASN A 1 80 ? -3.498 17.665 -12.659 1.00 0.00 80 ASN A CA 10
ATOM 18008 C C . ASN A 1 80 ? -2.049 17.762 -12.194 1.00 0.00 80 ASN A C 10
ATOM 18009 O O . ASN A 1 80 ? -1.142 17.985 -12.997 1.00 0.00 80 ASN A O 10
ATOM 18020 N N . THR A 1 81 ? -1.839 17.596 -10.892 1.00 0.00 81 THR A N 10
ATOM 18021 C CA . THR A 1 81 ? -0.495 17.668 -10.330 1.00 0.00 81 THR A CA 10
ATOM 18022 C C . THR A 1 81 ? 0.057 16.269 -10.075 1.00 0.00 81 THR A C 10
ATOM 18023 O O . THR A 1 81 ? -0.652 15.395 -9.575 1.00 0.00 81 THR A O 10
ATOM 18034 N N . LEU A 1 82 ? 1.327 16.069 -10.422 1.00 0.00 82 LEU A N 10
ATOM 18035 C CA . LEU A 1 82 ? 1.975 14.774 -10.227 1.00 0.00 82 LEU A CA 10
ATOM 18036 C C . LEU A 1 82 ? 3.223 14.929 -9.363 1.00 0.00 82 LEU A C 10
ATOM 18037 O O . LEU A 1 82 ? 4.022 15.841 -9.569 1.00 0.00 82 LEU A O 10
ATOM 18053 N N . VAL A 1 83 ? 3.382 14.031 -8.397 1.00 0.00 83 VAL A N 10
ATOM 18054 C CA . VAL A 1 83 ? 4.536 14.079 -7.507 1.00 0.00 83 VAL A CA 10
ATOM 18055 C C . VAL A 1 83 ? 5.095 12.674 -7.270 1.00 0.00 83 VAL A C 10
ATOM 18056 O O . VAL A 1 83 ? 4.757 12.027 -6.279 1.00 0.00 83 VAL A O 10
ATOM 18069 N N . PRO A 1 84 ? 5.941 12.195 -8.149 1.00 0.00 84 PRO A N 10
ATOM 18070 C CA . PRO A 1 84 ? 6.552 10.840 -8.013 1.00 0.00 84 PRO A CA 10
ATOM 18071 C C . PRO A 1 84 ? 7.203 10.641 -6.647 1.00 0.00 84 PRO A C 10
ATOM 18072 O O . PRO A 1 84 ? 7.818 11.558 -6.102 1.00 0.00 84 PRO A O 10
ATOM 18083 N N . ALA A 1 85 ? 7.063 9.439 -6.098 1.00 0.00 85 ALA A N 10
ATOM 18084 C CA . ALA A 1 85 ? 7.641 9.134 -4.794 1.00 0.00 85 ALA A CA 10
ATOM 18085 C C . ALA A 1 85 ? 7.903 7.638 -4.659 1.00 0.00 85 ALA A C 10
ATOM 18086 O O . ALA A 1 85 ? 7.382 6.834 -5.430 1.00 0.00 85 ALA A O 10
ATOM 18093 N N . ALA A 1 86 ? 8.716 7.273 -3.672 1.00 0.00 86 ALA A N 10
ATOM 18094 C CA . ALA A 1 86 ? 9.041 5.869 -3.444 1.00 0.00 86 ALA A CA 10
ATOM 18095 C C . ALA A 1 86 ? 9.020 5.551 -1.952 1.00 0.00 86 ALA A C 10
ATOM 18096 O O . ALA A 1 86 ? 9.405 6.378 -1.125 1.00 0.00 86 ALA A O 10
ATOM 18103 N N . GLY A 1 87 ? 8.569 4.346 -1.615 1.00 0.00 87 GLY A N 10
ATOM 18104 C CA . GLY A 1 87 ? 8.504 3.928 -0.219 1.00 0.00 87 GLY A CA 10
ATOM 18105 C C . GLY A 1 87 ? 8.977 2.488 -0.060 1.00 0.00 87 GLY A C 10
ATOM 18106 O O . GLY A 1 87 ? 9.123 1.760 -1.043 1.00 0.00 87 GLY A O 10
ATOM 18110 N N . ALA A 1 88 ? 9.213 2.082 1.182 1.00 0.00 88 ALA A N 10
ATOM 18111 C CA . ALA A 1 88 ? 9.669 0.724 1.458 1.00 0.00 88 ALA A CA 10
ATOM 18112 C C . ALA A 1 88 ? 9.559 0.413 2.947 1.00 0.00 88 ALA A C 10
ATOM 18113 O O . ALA A 1 88 ? 9.681 1.304 3.787 1.00 0.00 88 ALA A O 10
ATOM 18120 N N . GLY A 1 89 ? 9.328 -0.857 3.267 1.00 0.00 89 GLY A N 10
ATOM 18121 C CA . GLY A 1 89 ? 9.206 -1.271 4.659 1.00 0.00 89 GLY A CA 10
ATOM 18122 C C . GLY A 1 89 ? 9.332 -2.785 4.794 1.00 0.00 89 GLY A C 10
ATOM 18123 O O . GLY A 1 89 ? 10.239 -3.394 4.228 1.00 0.00 89 GLY A O 10
ATOM 18127 N N . PHE A 1 90 ? 8.416 -3.383 5.550 1.00 0.00 90 PHE A N 10
ATOM 18128 C CA . PHE A 1 90 ? 8.434 -4.826 5.758 1.00 0.00 90 PHE A CA 10
ATOM 18129 C C . PHE A 1 90 ? 7.014 -5.365 5.902 1.00 0.00 90 PHE A C 10
ATOM 18130 O O . PHE A 1 90 ? 6.077 -4.611 6.170 1.00 0.00 90 PHE A O 10
ATOM 18147 N N . ARG A 1 91 ? 6.864 -6.674 5.724 1.00 0.00 91 ARG A N 10
ATOM 18148 C CA . ARG A 1 91 ? 5.555 -7.308 5.838 1.00 0.00 91 ARG A CA 10
ATOM 18149 C C . ARG A 1 91 ? 5.660 -8.607 6.631 1.00 0.00 91 ARG A C 10
ATOM 18150 O O . ARG A 1 91 ? 6.477 -9.473 6.315 1.00 0.00 91 ARG A O 10
ATOM 18171 N N . TYR A 1 92 ? 4.832 -8.737 7.662 1.00 0.00 92 TYR A N 10
ATOM 18172 C CA . TYR A 1 92 ? 4.847 -9.937 8.493 1.00 0.00 92 TYR A CA 10
ATOM 18173 C C . TYR A 1 92 ? 3.432 -10.311 8.925 1.00 0.00 92 TYR A C 10
ATOM 18174 O O . TYR A 1 92 ? 2.559 -9.451 9.038 1.00 0.00 92 TYR A O 10
ATOM 18192 N N . LYS A 1 93 ? 3.216 -11.600 9.167 1.00 0.00 93 LYS A N 10
ATOM 18193 C CA . LYS A 1 93 ? 1.904 -12.079 9.589 1.00 0.00 93 LYS A CA 10
ATOM 18194 C C . LYS A 1 93 ? 1.648 -11.722 11.050 1.00 0.00 93 LYS A C 10
ATOM 18195 O O . LYS A 1 93 ? 2.528 -11.879 11.898 1.00 0.00 93 LYS A O 10
ATOM 18214 N N . VAL A 1 94 ? 0.441 -11.240 11.334 1.00 0.00 94 VAL A N 10
ATOM 18215 C CA . VAL A 1 94 ? 0.076 -10.862 12.696 1.00 0.00 94 VAL A CA 10
ATOM 18216 C C . VAL A 1 94 ? -1.239 -11.519 13.105 1.00 0.00 94 VAL A C 10
ATOM 18217 O O . VAL A 1 94 ? -1.492 -11.734 14.288 1.00 0.00 94 VAL A O 10
ATOM 18230 N N . SER A 1 95 ? -2.073 -11.835 12.117 1.00 0.00 95 SER A N 10
ATOM 18231 C CA . SER A 1 95 ? -3.361 -12.466 12.390 1.00 0.00 95 SER A CA 10
ATOM 18232 C C . SER A 1 95 ? -3.630 -13.590 11.391 1.00 0.00 95 SER A C 10
ATOM 18233 O O . SER A 1 95 ? -2.981 -13.671 10.349 1.00 0.00 95 SER A O 10
ATOM 18241 N N . PRO A 1 96 ? -4.566 -14.455 11.692 1.00 0.00 96 PRO A N 10
ATOM 18242 C CA . PRO A 1 96 ? -4.919 -15.599 10.806 1.00 0.00 96 PRO A CA 10
ATOM 18243 C C . PRO A 1 96 ? -4.950 -15.219 9.326 1.00 0.00 96 PRO A C 10
ATOM 18244 O O . PRO A 1 96 ? -4.344 -15.898 8.496 1.00 0.00 96 PRO A O 10
ATOM 18255 N N . GLU A 1 97 ? -5.665 -14.142 9.001 1.00 0.00 97 GLU A N 10
ATOM 18256 C CA . GLU A 1 97 ? -5.772 -13.695 7.612 1.00 0.00 97 GLU A CA 10
ATOM 18257 C C . GLU A 1 97 ? -5.345 -12.238 7.463 1.00 0.00 97 GLU A C 10
ATOM 18258 O O . GLU A 1 97 ? -4.886 -11.825 6.398 1.00 0.00 97 GLU A O 10
ATOM 18270 N N . VAL A 1 98 ? -5.501 -11.460 8.527 1.00 0.00 98 VAL A N 10
ATOM 18271 C CA . VAL A 1 98 ? -5.131 -10.049 8.485 1.00 0.00 98 VAL A CA 10
ATOM 18272 C C . VAL A 1 98 ? -3.629 -9.880 8.695 1.00 0.00 98 VAL A C 10
ATOM 18273 O O . VAL A 1 98 ? -3.078 -10.338 9.697 1.00 0.00 98 VAL A O 10
ATOM 18286 N N . LYS A 1 99 ? -2.977 -9.222 7.742 1.00 0.00 99 LYS A N 10
ATOM 18287 C CA . LYS A 1 99 ? -1.538 -8.994 7.826 1.00 0.00 99 LYS A CA 10
ATOM 18288 C C . LYS A 1 99 ? -1.245 -7.534 8.151 1.00 0.00 99 LYS A C 10
ATOM 18289 O O . LYS A 1 99 ? -2.042 -6.648 7.837 1.00 0.00 99 LYS A O 10
ATOM 18308 N N . LEU A 1 100 ? -0.098 -7.290 8.781 1.00 0.00 100 LEU A N 10
ATOM 18309 C CA . LEU A 1 100 ? 0.295 -5.933 9.147 1.00 0.00 100 LEU A CA 10
ATOM 18310 C C . LEU A 1 100 ? 1.502 -5.485 8.328 1.00 0.00 100 LEU A C 10
ATOM 18311 O O . LEU A 1 100 ? 2.396 -6.278 8.035 1.00 0.00 100 LEU A O 10
ATOM 18327 N N . VAL A 1 101 ? 1.518 -4.205 7.965 1.00 0.00 101 VAL A N 10
ATOM 18328 C CA . VAL A 1 101 ? 2.618 -3.656 7.179 1.00 0.00 101 VAL A CA 10
ATOM 18329 C C . VAL A 1 101 ? 3.041 -2.300 7.734 1.00 0.00 101 VAL A C 10
ATOM 18330 O O . VAL A 1 101 ? 2.225 -1.566 8.292 1.00 0.00 101 VAL A O 10
ATOM 18343 N N . VAL A 1 102 ? 4.317 -1.966 7.568 1.00 0.00 102 VAL A N 10
ATOM 18344 C CA . VAL A 1 102 ? 4.831 -0.697 8.043 1.00 0.00 102 VAL A CA 10
ATOM 18345 C C . VAL A 1 102 ? 5.914 -0.195 7.102 1.00 0.00 102 VAL A C 10
ATOM 18346 O O . VAL A 1 102 ? 7.010 -0.753 7.037 1.00 0.00 102 VAL A O 10
ATOM 18359 N N . GLU A 1 103 ? 5.595 0.862 6.378 1.00 0.00 103 GLU A N 10
ATOM 18360 C CA . GLU A 1 103 ? 6.538 1.451 5.434 1.00 0.00 103 GLU A CA 10
ATOM 18361 C C . GLU A 1 103 ? 6.443 2.974 5.458 1.00 0.00 103 GLU A C 10
ATOM 18362 O O . GLU A 1 103 ? 5.396 3.533 5.787 1.00 0.00 103 GLU A O 10
ATOM 18374 N N . TYR A 1 104 ? 7.545 3.633 5.111 1.00 0.00 104 TYR A N 10
ATOM 18375 C CA . TYR A 1 104 ? 7.586 5.092 5.094 1.00 0.00 104 TYR A CA 10
ATOM 18376 C C . TYR A 1 104 ? 7.834 5.604 3.678 1.00 0.00 104 TYR A C 10
ATOM 18377 O O . TYR A 1 104 ? 8.528 4.961 2.888 1.00 0.00 104 TYR A O 10
ATOM 18395 N N . GLY A 1 105 ? 7.264 6.765 3.365 1.00 0.00 105 GLY A N 10
ATOM 18396 C CA . GLY A 1 105 ? 7.428 7.357 2.043 1.00 0.00 105 GLY A CA 10
ATOM 18397 C C . GLY A 1 105 ? 8.330 8.587 2.106 1.00 0.00 105 GLY A C 10
ATOM 18398 O O . GLY A 1 105 ? 8.323 9.322 3.093 1.00 0.00 105 GLY A O 10
ATOM 18402 N N . TRP A 1 106 ? 9.104 8.801 1.048 1.00 0.00 106 TRP A N 10
ATOM 18403 C CA . TRP A 1 106 ? 10.008 9.945 0.996 1.00 0.00 106 TRP A CA 10
ATOM 18404 C C . TRP A 1 106 ? 10.394 10.259 -0.446 1.00 0.00 106 TRP A C 10
ATOM 18405 O O . TRP A 1 106 ? 10.045 9.522 -1.368 1.00 0.00 106 TRP A O 10
ATOM 18426 N N . ASN A 1 107 ? 11.114 11.361 -0.633 1.00 0.00 107 ASN A N 10
ATOM 18427 C CA . ASN A 1 107 ? 11.542 11.765 -1.967 1.00 0.00 107 ASN A CA 10
ATOM 18428 C C . ASN A 1 107 ? 12.514 12.938 -1.885 1.00 0.00 107 ASN A C 10
ATOM 18429 O O . ASN A 1 107 ? 12.232 13.944 -1.235 1.00 0.00 107 ASN A O 10
ATOM 18440 N N . ASN A 1 108 ? 13.658 12.799 -2.547 1.00 0.00 108 ASN A N 10
ATOM 18441 C CA . ASN A 1 108 ? 14.665 13.854 -2.540 1.00 0.00 108 ASN A CA 10
ATOM 18442 C C . ASN A 1 108 ? 14.805 14.451 -1.144 1.00 0.00 108 ASN A C 10
ATOM 18443 O O . ASN A 1 108 ? 14.770 13.735 -0.144 1.00 0.00 108 ASN A O 10
ATOM 18454 N N . SER A 1 109 ? 14.962 15.771 -1.084 1.00 0.00 109 SER A N 10
ATOM 18455 C CA . SER A 1 109 ? 15.105 16.455 0.196 1.00 0.00 109 SER A CA 10
ATOM 18456 C C . SER A 1 109 ? 13.770 17.043 0.640 1.00 0.00 109 SER A C 10
ATOM 18457 O O . SER A 1 109 ? 13.540 18.246 0.523 1.00 0.00 109 SER A O 10
ATOM 18465 N N . SER A 1 110 ? 12.893 16.186 1.153 1.00 0.00 110 SER A N 10
ATOM 18466 C CA . SER A 1 110 ? 11.584 16.631 1.613 1.00 0.00 110 SER A CA 10
ATOM 18467 C C . SER A 1 110 ? 11.222 15.957 2.933 1.00 0.00 110 SER A C 10
ATOM 18468 O O . SER A 1 110 ? 11.887 15.015 3.363 1.00 0.00 110 SER A O 10
ATOM 18476 N N . LEU A 1 111 ? 10.162 16.444 3.571 1.00 0.00 111 LEU A N 10
ATOM 18477 C CA . LEU A 1 111 ? 9.723 15.879 4.842 1.00 0.00 111 LEU A CA 10
ATOM 18478 C C . LEU A 1 111 ? 9.443 14.387 4.691 1.00 0.00 111 LEU A C 10
ATOM 18479 O O . LEU A 1 111 ? 9.101 13.917 3.604 1.00 0.00 111 LEU A O 10
ATOM 18495 N N . GLN A 1 112 ? 9.591 13.648 5.787 1.00 0.00 112 GLN A N 10
ATOM 18496 C CA . GLN A 1 112 ? 9.352 12.208 5.771 1.00 0.00 112 GLN A CA 10
ATOM 18497 C C . GLN A 1 112 ? 8.072 11.869 6.529 1.00 0.00 112 GLN A C 10
ATOM 18498 O O . GLN A 1 112 ? 7.711 12.548 7.489 1.00 0.00 112 GLN A O 10
ATOM 18512 N N . PHE A 1 113 ? 7.393 10.816 6.089 1.00 0.00 113 PHE A N 10
ATOM 18513 C CA . PHE A 1 113 ? 6.154 10.397 6.735 1.00 0.00 113 PHE A CA 10
ATOM 18514 C C . PHE A 1 113 ? 6.098 8.878 6.857 1.00 0.00 113 PHE A C 10
ATOM 18515 O O . PHE A 1 113 ? 6.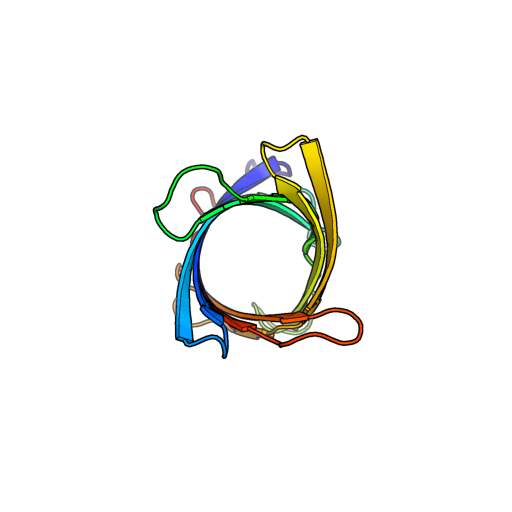729 8.160 6.083 1.00 0.00 113 PHE A O 10
ATOM 18532 N N . LEU A 1 114 ? 5.336 8.397 7.835 1.00 0.00 114 LEU A N 10
ATOM 18533 C CA . LEU A 1 114 ? 5.198 6.961 8.055 1.00 0.00 114 LEU A CA 10
ATOM 18534 C C . LEU A 1 114 ? 3.809 6.491 7.635 1.00 0.00 114 LEU A C 10
ATOM 18535 O O . LEU A 1 114 ? 2.843 7.251 7.692 1.00 0.00 114 LEU A O 10
ATOM 18551 N N . GLN A 1 115 ? 3.720 5.233 7.210 1.00 0.00 115 GLN A N 10
ATOM 18552 C CA . GLN A 1 115 ? 2.443 4.673 6.780 1.00 0.00 115 GLN A CA 10
ATOM 18553 C C . GLN A 1 115 ? 2.242 3.278 7.363 1.00 0.00 115 GLN A C 10
ATOM 18554 O O . GLN A 1 115 ? 3.081 2.394 7.186 1.00 0.00 115 GLN A O 10
ATOM 18568 N N . ALA A 1 116 ? 1.122 3.091 8.055 1.00 0.00 116 ALA A N 10
ATOM 18569 C CA . ALA A 1 116 ? 0.806 1.801 8.658 1.00 0.00 116 ALA A CA 10
ATOM 18570 C C . ALA A 1 116 ? -0.602 1.369 8.266 1.00 0.00 116 ALA A C 10
ATOM 18571 O O . ALA A 1 116 ? -1.545 2.155 8.351 1.00 0.00 116 ALA A O 10
ATOM 18578 N N . GLY A 1 117 ? -0.738 0.122 7.829 1.00 0.00 117 GLY A N 10
ATOM 18579 C CA . GLY A 1 117 ? -2.041 -0.388 7.422 1.00 0.00 117 GLY A CA 10
ATOM 18580 C C . GLY A 1 117 ? -2.085 -1.910 7.489 1.00 0.00 117 GLY A C 10
ATOM 18581 O O . GLY A 1 117 ? -1.242 -2.540 8.129 1.00 0.00 117 GLY A O 10
ATOM 18585 N N . LEU A 1 118 ? -3.078 -2.493 6.826 1.00 0.00 118 LEU A N 10
ATOM 18586 C CA . LEU A 1 118 ? -3.230 -3.945 6.815 1.00 0.00 118 LEU A CA 10
ATOM 18587 C C . LEU A 1 118 ? -4.002 -4.394 5.578 1.00 0.00 118 LEU A C 10
ATOM 18588 O O . LEU A 1 118 ? -4.790 -3.632 5.019 1.00 0.00 118 LEU A O 10
ATOM 18604 N N . SER A 1 119 ? -3.766 -5.634 5.158 1.00 0.00 119 SER A N 10
ATOM 18605 C CA . SER A 1 119 ? -4.441 -6.182 3.985 1.00 0.00 119 SER A CA 10
ATOM 18606 C C . SER A 1 119 ? -5.424 -7.275 4.390 1.00 0.00 119 SER A C 10
ATOM 18607 O O . SER A 1 119 ? -5.213 -7.975 5.382 1.00 0.00 119 SER A O 10
ATOM 18615 N N . TYR A 1 120 ? -6.495 -7.417 3.616 1.00 0.00 120 TYR A N 10
ATOM 18616 C CA . TYR A 1 120 ? -7.507 -8.428 3.902 1.00 0.00 120 TYR A CA 10
ATOM 18617 C C . TYR A 1 120 ? -7.940 -9.129 2.618 1.00 0.00 120 TYR A C 10
ATOM 18618 O O . TYR A 1 120 ? -8.458 -8.496 1.699 1.00 0.00 120 TYR A O 10
ATOM 18636 N N . ARG A 1 121 ? -7.723 -10.439 2.563 1.00 0.00 121 ARG A N 10
ATOM 18637 C CA . ARG A 1 121 ? -8.095 -11.216 1.386 1.00 0.00 121 ARG A CA 10
ATOM 18638 C C . ARG A 1 121 ? -9.559 -11.635 1.463 1.00 0.00 121 ARG A C 10
ATOM 18639 O O . ARG A 1 121 ? -10.056 -11.999 2.530 1.00 0.00 121 ARG A O 10
ATOM 18660 N N . ILE A 1 122 ? -10.247 -11.581 0.325 1.00 0.00 122 ILE A N 10
ATOM 18661 C CA . ILE A 1 122 ? -11.655 -11.957 0.275 1.00 0.00 122 ILE A CA 10
ATOM 18662 C C . ILE A 1 122 ? -11.821 -13.337 -0.354 1.00 0.00 122 ILE A C 10
ATOM 18663 O O . ILE A 1 122 ? -12.892 -13.939 -0.280 1.00 0.00 122 ILE A O 10
ATOM 18679 N N . GLN A 1 123 ? -10.755 -13.833 -0.974 1.00 0.00 123 GLN A N 10
ATOM 18680 C CA . GLN A 1 123 ? -10.794 -15.143 -1.612 1.00 0.00 123 GLN A CA 10
ATOM 18681 C C . GLN A 1 123 ? -9.493 -15.901 -1.350 1.00 0.00 123 GLN A C 10
ATOM 18682 O O . GLN A 1 123 ? -8.458 -15.289 -1.082 1.00 0.00 123 GLN A O 10
ATOM 18696 N N . PRO A 1 124 ? -9.516 -17.211 -1.422 1.00 0.00 124 PRO A N 10
ATOM 18697 C CA . PRO A 1 124 ? -8.301 -18.046 -1.185 1.00 0.00 124 PRO A CA 10
ATOM 18698 C C . PRO A 1 124 ? -7.273 -17.892 -2.303 1.00 0.00 124 PRO A C 10
ATOM 18699 O O . PRO A 1 124 ? -6.096 -17.819 -1.990 1.00 0.00 124 PRO A O 10
ATOM 18711 N N . MET A 1 1 ? -8.930 -22.654 -4.277 1.00 0.00 1 MET A N 11
ATOM 18712 C CA . MET A 1 1 ? -8.035 -22.653 -3.085 1.00 0.00 1 MET A CA 11
ATOM 18713 C C . MET A 1 1 ? -6.591 -22.464 -3.538 1.00 0.00 1 MET A C 11
ATOM 18714 O O . MET A 1 1 ? -5.706 -22.197 -2.725 1.00 0.00 1 MET A O 11
ATOM 18730 N N . GLN A 1 2 ? -6.360 -22.604 -4.839 1.00 0.00 2 GLN A N 11
ATOM 18731 C CA . GLN A 1 2 ? -5.018 -22.447 -5.388 1.00 0.00 2 GLN A CA 11
ATOM 18732 C C . GLN A 1 2 ? -4.699 -20.971 -5.607 1.00 0.00 2 GLN A C 11
ATOM 18733 O O . GLN A 1 2 ? -3.582 -20.617 -5.985 1.00 0.00 2 GLN A O 11
ATOM 18747 N N . ASP A 1 3 ? -5.687 -20.115 -5.366 1.00 0.00 3 ASP A N 11
ATOM 18748 C CA . ASP A 1 3 ? -5.499 -18.679 -5.541 1.00 0.00 3 ASP A CA 11
ATOM 18749 C C . ASP A 1 3 ? -4.905 -18.379 -6.912 1.00 0.00 3 ASP A C 11
ATOM 18750 O O . ASP A 1 3 ? -3.703 -18.538 -7.127 1.00 0.00 3 ASP A O 11
ATOM 18759 N N . GLY A 1 4 ? -5.754 -17.944 -7.839 1.00 0.00 4 GLY A N 11
ATOM 18760 C CA . GLY A 1 4 ? -5.301 -17.625 -9.186 1.00 0.00 4 GLY A CA 11
ATOM 18761 C C . GLY A 1 4 ? -5.034 -16.131 -9.331 1.00 0.00 4 GLY A C 11
ATOM 18762 O O . GLY A 1 4 ? -5.295 -15.351 -8.415 1.00 0.00 4 GLY A O 11
ATOM 18766 N N . PRO A 1 5 ? -4.522 -15.727 -10.461 1.00 0.00 5 PRO A N 11
ATOM 18767 C CA . PRO A 1 5 ? -4.211 -14.297 -10.742 1.00 0.00 5 PRO A CA 11
ATOM 18768 C C . PRO A 1 5 ? -5.473 -13.468 -10.972 1.00 0.00 5 PRO A C 11
ATOM 18769 O O . PRO A 1 5 ? -6.480 -13.979 -11.460 1.00 0.00 5 PRO A O 11
ATOM 18780 N N . GLY A 1 6 ? -5.408 -12.189 -10.618 1.00 0.00 6 GLY A N 11
ATOM 18781 C CA . GLY A 1 6 ? -6.551 -11.300 -10.791 1.00 0.00 6 GLY A CA 11
ATOM 18782 C C . GLY A 1 6 ? -7.354 -11.188 -9.500 1.00 0.00 6 GLY A C 11
ATOM 18783 O O . GLY A 1 6 ? -8.481 -10.692 -9.498 1.00 0.00 6 GLY A O 11
ATOM 18787 N N . THR A 1 7 ? -6.766 -11.652 -8.402 1.00 0.00 7 THR A N 11
ATOM 18788 C CA . THR A 1 7 ? -7.438 -11.599 -7.108 1.00 0.00 7 THR A CA 11
ATOM 18789 C C . THR A 1 7 ? -7.712 -10.155 -6.705 1.00 0.00 7 THR A C 11
ATOM 18790 O O . THR A 1 7 ? -7.120 -9.223 -7.250 1.00 0.00 7 THR A O 11
ATOM 18801 N N . LEU A 1 8 ? -8.614 -9.974 -5.745 1.00 0.00 8 LEU A N 11
ATOM 18802 C CA . LEU A 1 8 ? -8.960 -8.637 -5.276 1.00 0.00 8 LEU A CA 11
ATOM 18803 C C . LEU A 1 8 ? -9.206 -8.647 -3.770 1.00 0.00 8 LEU A C 11
ATOM 18804 O O . LEU A 1 8 ? -9.953 -9.480 -3.260 1.00 0.00 8 LEU A O 11
ATOM 18820 N N . ASP A 1 9 ? -8.571 -7.718 -3.066 1.00 0.00 9 ASP A N 11
ATOM 18821 C CA . ASP A 1 9 ? -8.730 -7.633 -1.619 1.00 0.00 9 ASP A CA 11
ATOM 18822 C C . ASP A 1 9 ? -8.804 -6.177 -1.168 1.00 0.00 9 ASP A C 11
ATOM 18823 O O . ASP A 1 9 ? -8.387 -5.271 -1.889 1.00 0.00 9 ASP A O 11
ATOM 18832 N N . VAL A 1 10 ? -9.335 -5.963 0.032 1.00 0.00 10 VAL A N 11
ATOM 18833 C CA . VAL A 1 10 ? -9.458 -4.616 0.577 1.00 0.00 10 VAL A CA 11
ATOM 18834 C C . VAL A 1 10 ? -8.417 -4.390 1.667 1.00 0.00 10 VAL A C 11
ATOM 18835 O O . VAL A 1 10 ? -8.032 -5.323 2.370 1.00 0.00 10 VAL A O 11
ATOM 18848 N N . PHE A 1 11 ? -7.957 -3.150 1.798 1.00 0.00 11 PHE A N 11
ATOM 18849 C CA . PHE A 1 11 ? -6.955 -2.829 2.805 1.00 0.00 11 PHE A CA 11
ATOM 18850 C C . PHE A 1 11 ? -6.965 -1.339 3.132 1.00 0.00 11 PHE A C 11
ATOM 18851 O O . PHE A 1 11 ? -7.131 -0.500 2.248 1.00 0.00 11 PHE A O 11
ATOM 18868 N N . VAL A 1 12 ? -6.773 -1.025 4.409 1.00 0.00 12 VAL A N 11
ATOM 18869 C CA . VAL A 1 12 ? -6.746 0.362 4.857 1.00 0.00 12 VAL A CA 11
ATOM 18870 C C . VAL A 1 12 ? -5.326 0.753 5.251 1.00 0.00 12 VAL A C 11
ATOM 18871 O O . VAL A 1 12 ? -4.514 -0.109 5.593 1.00 0.00 12 VAL A O 11
ATOM 18884 N N . ALA A 1 13 ? -5.029 2.048 5.207 1.00 0.00 13 ALA A N 11
ATOM 18885 C CA . ALA A 1 13 ? -3.708 2.522 5.566 1.00 0.00 13 ALA A CA 11
ATOM 18886 C C . ALA A 1 13 ? -3.772 3.975 6.017 1.00 0.00 13 ALA A C 11
ATOM 18887 O O . ALA A 1 13 ? -4.038 4.877 5.224 1.00 0.00 13 ALA A O 11
ATOM 18894 N N . ALA A 1 14 ? -3.511 4.181 7.295 1.00 0.00 14 ALA A N 11
ATOM 18895 C CA . ALA A 1 14 ? -3.520 5.522 7.871 1.00 0.00 14 ALA A CA 11
ATOM 18896 C C . ALA A 1 14 ? -2.095 5.961 8.187 1.00 0.00 14 ALA A C 11
ATOM 18897 O O . ALA A 1 14 ? -1.327 5.210 8.789 1.00 0.00 14 ALA A O 11
ATOM 18904 N N . GLY A 1 15 ? -1.744 7.176 7.770 1.00 0.00 15 GLY A N 11
ATOM 18905 C CA . GLY A 1 15 ? -0.402 7.699 8.007 1.00 0.00 15 GLY A CA 11
ATOM 18906 C C . GLY A 1 15 ? -0.449 9.052 8.706 1.00 0.00 15 GLY A C 11
ATOM 18907 O O . GLY A 1 15 ? -1.513 9.652 8.851 1.00 0.00 15 GLY A O 11
ATOM 18911 N N . TRP A 1 16 ? 0.719 9.524 9.134 1.00 0.00 16 TRP A N 11
ATOM 18912 C CA . TRP A 1 16 ? 0.815 10.808 9.819 1.00 0.00 16 TRP A CA 11
ATOM 18913 C C . TRP A 1 16 ? 1.936 11.649 9.215 1.00 0.00 16 TRP A C 11
ATOM 18914 O O . TRP A 1 16 ? 2.969 11.117 8.805 1.00 0.00 16 TRP A O 11
ATOM 18935 N N . ASN A 1 17 ? 1.727 12.959 9.166 1.00 0.00 17 ASN A N 11
ATOM 18936 C CA . ASN A 1 17 ? 2.728 13.864 8.610 1.00 0.00 17 ASN A CA 11
ATOM 18937 C C . ASN A 1 17 ? 3.481 14.580 9.726 1.00 0.00 17 ASN A C 11
ATOM 18938 O O . ASN A 1 17 ? 2.922 14.855 10.788 1.00 0.00 17 ASN A O 11
ATOM 18949 N N . THR A 1 18 ? 4.751 14.878 9.478 1.00 0.00 18 THR A N 11
ATOM 18950 C CA . THR A 1 18 ? 5.573 15.563 10.471 1.00 0.00 18 THR A CA 11
ATOM 18951 C C . THR A 1 18 ? 4.873 16.824 10.966 1.00 0.00 18 THR A C 11
ATOM 18952 O O . THR A 1 18 ? 5.043 17.229 12.117 1.00 0.00 18 THR A O 11
ATOM 18963 N N . ASP A 1 19 ? 4.084 17.440 10.092 1.00 0.00 19 ASP A N 11
ATOM 18964 C CA . ASP A 1 19 ? 3.362 18.656 10.453 1.00 0.00 19 ASP A CA 11
ATOM 18965 C C . ASP A 1 19 ? 2.202 18.332 11.389 1.00 0.00 19 ASP A C 11
ATOM 18966 O O . ASP A 1 19 ? 1.407 19.207 11.730 1.00 0.00 19 ASP A O 11
ATOM 18975 N N . ASN A 1 20 ? 2.115 17.072 11.800 1.00 0.00 20 ASN A N 11
ATOM 18976 C CA . ASN A 1 20 ? 1.047 16.645 12.697 1.00 0.00 20 ASN A CA 11
ATOM 18977 C C . ASN A 1 20 ? -0.274 16.539 11.942 1.00 0.00 20 ASN A C 11
ATOM 18978 O O . ASN A 1 20 ? -1.334 16.871 12.477 1.00 0.00 20 ASN A O 11
ATOM 18989 N N . THR A 1 21 ? -0.204 16.075 10.700 1.00 0.00 21 THR A N 11
ATOM 18990 C CA . THR A 1 21 ? -1.401 15.931 9.879 1.00 0.00 21 THR A CA 11
ATOM 18991 C C . THR A 1 21 ? -1.849 14.473 9.837 1.00 0.00 21 THR A C 11
ATOM 18992 O O . THR A 1 21 ? -1.025 13.560 9.852 1.00 0.00 21 THR A O 11
ATOM 19003 N N . ILE A 1 22 ? -3.160 14.264 9.786 1.00 0.00 22 ILE A N 11
ATOM 19004 C CA . ILE A 1 22 ? -3.707 12.913 9.742 1.00 0.00 22 ILE A CA 11
ATOM 19005 C C . ILE A 1 22 ? -4.066 12.529 8.311 1.00 0.00 22 ILE A C 11
ATOM 19006 O O . ILE A 1 22 ? -4.944 13.136 7.697 1.00 0.00 22 ILE A O 11
ATOM 19022 N N . GLU A 1 23 ? -3.381 11.516 7.786 1.00 0.00 23 GLU A N 11
ATOM 19023 C CA . GLU A 1 23 ? -3.633 11.055 6.424 1.00 0.00 23 GLU A CA 11
ATOM 19024 C C . GLU A 1 23 ? -4.354 9.711 6.438 1.00 0.00 23 GLU A C 11
ATOM 19025 O O . GLU A 1 23 ? -3.981 8.806 7.183 1.00 0.00 23 GLU A O 11
ATOM 19037 N N . ILE A 1 24 ? -5.388 9.592 5.609 1.00 0.00 24 ILE A N 11
ATOM 19038 C CA . ILE A 1 24 ? -6.157 8.356 5.532 1.00 0.00 24 ILE A CA 11
ATOM 19039 C C . ILE A 1 24 ? -6.382 7.956 4.078 1.00 0.00 24 ILE A C 11
ATOM 19040 O O . ILE A 1 24 ? -6.885 8.747 3.279 1.00 0.00 24 ILE A O 11
ATOM 19056 N N . THR A 1 25 ? -6.009 6.725 3.744 1.00 0.00 25 THR A N 11
ATOM 19057 C CA . THR A 1 25 ? -6.177 6.230 2.381 1.00 0.00 25 THR A CA 11
ATOM 19058 C C . THR A 1 25 ? -6.733 4.810 2.393 1.00 0.00 25 THR A C 11
ATOM 19059 O O . THR A 1 25 ? -6.403 4.010 3.268 1.00 0.00 25 THR A O 11
ATOM 19070 N N . GLY A 1 26 ? -7.581 4.506 1.416 1.00 0.00 26 GLY A N 11
ATOM 19071 C CA . GLY A 1 26 ? -8.179 3.178 1.323 1.00 0.00 26 GLY A CA 11
ATOM 19072 C C . GLY A 1 26 ? -8.376 2.773 -0.134 1.00 0.00 26 GLY A C 11
ATOM 19073 O O . GLY A 1 26 ? -8.713 3.601 -0.978 1.00 0.00 26 GLY A O 11
ATOM 19077 N N . GLY A 1 27 ? -8.162 1.492 -0.419 1.00 0.00 27 GLY A N 11
ATOM 19078 C CA . GLY A 1 27 ? -8.320 0.989 -1.778 1.00 0.00 27 GLY A CA 11
ATOM 19079 C C . GLY A 1 27 ? -8.282 -0.535 -1.804 1.00 0.00 27 GLY A C 11
ATOM 19080 O O . GLY A 1 27 ? -8.686 -1.192 -0.845 1.00 0.00 27 GLY A O 11
ATOM 19084 N N . ALA A 1 28 ? -7.794 -1.090 -2.908 1.00 0.00 28 ALA A N 11
ATOM 19085 C CA . ALA A 1 28 ? -7.708 -2.537 -3.050 1.00 0.00 28 ALA A CA 11
ATOM 19086 C C . ALA A 1 28 ? -6.381 -2.936 -3.688 1.00 0.00 28 ALA A C 11
ATOM 19087 O O . ALA A 1 28 ? -5.624 -2.082 -4.152 1.00 0.00 28 ALA A O 11
ATOM 19094 N N . THR A 1 29 ? -6.106 -4.238 -3.704 1.00 0.00 29 THR A N 11
ATOM 19095 C CA . THR A 1 29 ? -4.867 -4.746 -4.285 1.00 0.00 29 THR A CA 11
ATOM 19096 C C . THR A 1 29 ? -5.164 -5.867 -5.277 1.00 0.00 29 THR A C 11
ATOM 19097 O O . THR A 1 29 ? -5.998 -6.735 -5.016 1.00 0.00 29 THR A O 11
ATOM 19108 N N . TYR A 1 30 ? -4.476 -5.840 -6.415 1.00 0.00 30 TYR A N 11
ATOM 19109 C CA . TYR A 1 30 ? -4.670 -6.858 -7.441 1.00 0.00 30 TYR A CA 11
ATOM 19110 C C . TYR A 1 30 ? -3.514 -7.852 -7.435 1.00 0.00 30 TYR A C 11
ATOM 19111 O O . TYR A 1 30 ? -2.400 -7.524 -7.843 1.00 0.00 30 TYR A O 11
ATOM 19129 N N . GLN A 1 31 ? -3.787 -9.066 -6.971 1.00 0.00 31 GLN A N 11
ATOM 19130 C CA . GLN A 1 31 ? -2.759 -10.100 -6.915 1.00 0.00 31 GLN A CA 11
ATOM 19131 C C . GLN A 1 31 ? -2.599 -10.768 -8.276 1.00 0.00 31 GLN A C 11
ATOM 19132 O O . GLN A 1 31 ? -3.405 -11.616 -8.662 1.00 0.00 31 GLN A O 11
ATOM 19146 N N . LEU A 1 32 ? -1.553 -10.381 -9.000 1.00 0.00 32 LEU A N 11
ATOM 19147 C CA . LEU A 1 32 ? -1.294 -10.951 -10.317 1.00 0.00 32 LEU A CA 11
ATOM 19148 C C . LEU A 1 32 ? -0.300 -12.102 -10.216 1.00 0.00 32 LEU A C 11
ATOM 19149 O O . LEU A 1 32 ? -0.529 -13.184 -10.756 1.00 0.00 32 LEU A O 11
ATOM 19165 N N . SER A 1 33 ? 0.806 -11.861 -9.519 1.00 0.00 33 SER A N 11
ATOM 19166 C CA . SER A 1 33 ? 1.830 -12.886 -9.352 1.00 0.00 33 SER A CA 11
ATOM 19167 C C . SER A 1 33 ? 2.474 -12.777 -7.971 1.00 0.00 33 SER A C 11
ATOM 19168 O O . SER A 1 33 ? 2.357 -11.750 -7.304 1.00 0.00 33 SER A O 11
ATOM 19176 N N . PRO A 1 34 ? 3.147 -13.810 -7.537 1.00 0.00 34 PRO A N 11
ATOM 19177 C CA . PRO A 1 34 ? 3.824 -13.828 -6.207 1.00 0.00 34 PRO A CA 11
ATOM 19178 C C . PRO A 1 34 ? 5.054 -12.923 -6.172 1.00 0.00 34 PRO A C 11
ATOM 19179 O O . PRO A 1 34 ? 5.665 -12.730 -5.122 1.00 0.00 34 PRO A O 11
ATOM 19190 N N . TYR A 1 35 ? 5.410 -12.372 -7.329 1.00 0.00 35 TYR A N 11
ATOM 19191 C CA . TYR A 1 35 ? 6.570 -11.491 -7.417 1.00 0.00 35 TYR A CA 11
ATOM 19192 C C . TYR A 1 35 ? 6.151 -10.030 -7.283 1.00 0.00 35 TYR A C 11
ATOM 19193 O O . TYR A 1 35 ? 6.351 -9.412 -6.238 1.00 0.00 35 TYR A O 11
ATOM 19211 N N . ILE A 1 36 ? 5.568 -9.485 -8.347 1.00 0.00 36 ILE A N 11
ATOM 19212 C CA . ILE A 1 36 ? 5.127 -8.095 -8.334 1.00 0.00 36 ILE A CA 11
ATOM 19213 C C . ILE A 1 36 ? 3.624 -8.009 -8.088 1.00 0.00 36 ILE A C 11
ATOM 19214 O O . ILE A 1 36 ? 2.869 -8.895 -8.489 1.00 0.00 36 ILE A O 11
ATOM 19230 N N . MET A 1 37 ? 3.199 -6.937 -7.426 1.00 0.00 37 MET A N 11
ATOM 19231 C CA . MET A 1 37 ? 1.782 -6.743 -7.130 1.00 0.00 37 MET A CA 11
ATOM 19232 C C . MET A 1 37 ? 1.361 -5.313 -7.453 1.00 0.00 37 MET A C 11
ATOM 19233 O O . MET A 1 37 ? 2.194 -4.409 -7.519 1.00 0.00 37 MET A O 11
ATOM 19247 N N . VAL A 1 38 ? 0.060 -5.118 -7.654 1.00 0.00 38 VAL A N 11
ATOM 19248 C CA . VAL A 1 38 ? -0.469 -3.794 -7.970 1.00 0.00 38 VAL A CA 11
ATOM 19249 C C . VAL A 1 38 ? -1.229 -3.223 -6.778 1.00 0.00 38 VAL A C 11
ATOM 19250 O O . VAL A 1 38 ? -1.812 -3.965 -5.987 1.00 0.00 38 VAL A O 11
ATOM 19263 N N . LYS A 1 39 ? -1.218 -1.899 -6.655 1.00 0.00 39 LYS A N 11
ATOM 19264 C CA . LYS A 1 39 ? -1.910 -1.240 -5.554 1.00 0.00 39 LYS A CA 11
ATOM 19265 C C . LYS A 1 39 ? -2.430 0.125 -5.991 1.00 0.00 39 LYS A C 11
ATOM 19266 O O . LYS A 1 39 ? -1.693 0.927 -6.566 1.00 0.00 39 LYS A O 11
ATOM 19285 N N . ALA A 1 40 ? -3.705 0.383 -5.718 1.00 0.00 40 ALA A N 11
ATOM 19286 C CA . ALA A 1 40 ? -4.312 1.655 -6.091 1.00 0.00 40 ALA A CA 11
ATOM 19287 C C . ALA A 1 40 ? -5.372 2.062 -5.071 1.00 0.00 40 ALA A C 11
ATOM 19288 O O . ALA A 1 40 ? -6.057 1.213 -4.500 1.00 0.00 40 ALA A O 11
ATOM 19295 N N . GLY A 1 41 ? -5.500 3.366 -4.848 1.00 0.00 41 GLY A N 11
ATOM 19296 C CA . GLY A 1 41 ? -6.478 3.875 -3.895 1.00 0.00 41 GLY A CA 11
ATOM 19297 C C . GLY A 1 41 ? -6.538 5.398 -3.935 1.00 0.00 41 GLY A C 11
ATOM 19298 O O . GLY A 1 41 ? -6.041 6.022 -4.872 1.00 0.00 41 GLY A O 11
ATOM 19302 N N . TYR A 1 42 ? -7.150 5.988 -2.911 1.00 0.00 42 TYR A N 11
ATOM 19303 C CA . TYR A 1 42 ? -7.270 7.440 -2.840 1.00 0.00 42 TYR A CA 11
ATOM 19304 C C . TYR A 1 42 ? -6.947 7.934 -1.434 1.00 0.00 42 TYR A C 11
ATOM 19305 O O . TYR A 1 42 ? -7.294 7.290 -0.444 1.00 0.00 42 TYR A O 11
ATOM 19323 N N . GLY A 1 43 ? -6.281 9.082 -1.355 1.00 0.00 43 GLY A N 11
ATOM 19324 C CA . GLY A 1 43 ? -5.915 9.658 -0.066 1.00 0.00 43 GLY A CA 11
ATOM 19325 C C . GLY A 1 43 ? -6.798 10.856 0.265 1.00 0.00 43 GLY A C 11
ATOM 19326 O O . GLY A 1 43 ? -7.328 11.515 -0.630 1.00 0.00 43 GLY A O 11
ATOM 19330 N N . TRP A 1 44 ? -6.951 11.133 1.554 1.00 0.00 44 TRP A N 11
ATOM 19331 C CA . TRP A 1 44 ? -7.773 12.255 1.993 1.00 0.00 44 TRP A CA 11
ATOM 19332 C C . TRP A 1 44 ? -7.095 13.005 3.134 1.00 0.00 44 TRP A C 11
ATOM 19333 O O . TRP A 1 44 ? -6.743 12.415 4.154 1.00 0.00 44 TRP A O 11
ATOM 19354 N N . ASN A 1 45 ? -6.913 14.311 2.952 1.00 0.00 45 ASN A N 11
ATOM 19355 C CA . ASN A 1 45 ? -6.276 15.138 3.971 1.00 0.00 45 ASN A CA 11
ATOM 19356 C C . ASN A 1 45 ? -7.306 16.029 4.656 1.00 0.00 45 ASN A C 11
ATOM 19357 O O . ASN A 1 45 ? -8.428 15.599 4.929 1.00 0.00 45 ASN A O 11
ATOM 19368 N N . ASN A 1 46 ? -6.920 17.273 4.930 1.00 0.00 46 ASN A N 11
ATOM 19369 C CA . ASN A 1 46 ? -7.816 18.220 5.584 1.00 0.00 46 ASN A CA 11
ATOM 19370 C C . ASN A 1 46 ? -7.842 19.542 4.825 1.00 0.00 46 ASN A C 11
ATOM 19371 O O . ASN A 1 46 ? -7.830 20.616 5.428 1.00 0.00 46 ASN A O 11
ATOM 19382 N N . SER A 1 47 ? -7.880 19.457 3.499 1.00 0.00 47 SER A N 11
ATOM 19383 C CA . SER A 1 47 ? -7.909 20.655 2.668 1.00 0.00 47 SER A CA 11
ATOM 19384 C C . SER A 1 47 ? -8.271 20.301 1.229 1.00 0.00 47 SER A C 11
ATOM 19385 O O . SER A 1 47 ? -7.604 20.727 0.287 1.00 0.00 47 SER A O 11
ATOM 19393 N N . SER A 1 48 ? -9.334 19.518 1.068 1.00 0.00 48 SER A N 11
ATOM 19394 C CA . SER A 1 48 ? -9.778 19.113 -0.262 1.00 0.00 48 SER A CA 11
ATOM 19395 C C . SER A 1 48 ? -8.601 18.598 -1.085 1.00 0.00 48 SER A C 11
ATOM 19396 O O . SER A 1 48 ? -8.562 18.772 -2.304 1.00 0.00 48 SER A O 11
ATOM 19404 N N . LEU A 1 49 ? -7.646 17.965 -0.413 1.00 0.00 49 LEU A N 11
ATOM 19405 C CA . LEU A 1 49 ? -6.472 17.429 -1.094 1.00 0.00 49 LEU A CA 11
ATOM 19406 C C . LEU A 1 49 ? -6.648 15.939 -1.365 1.00 0.00 49 LEU A C 11
ATOM 19407 O O . LEU A 1 49 ? -6.516 15.113 -0.460 1.00 0.00 49 LEU A O 11
ATOM 19423 N N . ASN A 1 50 ? -6.945 15.598 -2.615 1.00 0.00 50 ASN A N 11
ATOM 19424 C CA . ASN A 1 50 ? -7.137 14.203 -2.992 1.00 0.00 50 ASN A CA 11
ATOM 19425 C C . ASN A 1 50 ? -5.882 13.652 -3.665 1.00 0.00 50 ASN A C 11
ATOM 19426 O O . ASN A 1 50 ? -5.534 14.055 -4.774 1.00 0.00 50 ASN A O 11
ATOM 19437 N N . ARG A 1 51 ? -5.210 12.729 -2.985 1.00 0.00 51 ARG A N 11
ATOM 19438 C CA . ARG A 1 51 ? -3.995 12.130 -3.524 1.00 0.00 51 ARG A CA 11
ATOM 19439 C C . ARG A 1 51 ? -4.293 10.753 -4.112 1.00 0.00 51 ARG A C 11
ATOM 19440 O O . ARG A 1 51 ? -4.785 9.865 -3.417 1.00 0.00 51 ARG A O 11
ATOM 19461 N N . PHE A 1 52 ? -3.988 10.584 -5.394 1.00 0.00 52 PHE A N 11
ATOM 19462 C CA . PHE A 1 52 ? -4.227 9.311 -6.063 1.00 0.00 52 PHE A CA 11
ATOM 19463 C C . PHE A 1 52 ? -2.944 8.487 -6.128 1.00 0.00 52 PHE A C 11
ATOM 19464 O O . PHE A 1 52 ? -1.959 8.904 -6.736 1.00 0.00 52 PHE A O 11
ATOM 19481 N N . GLU A 1 53 ? -2.966 7.318 -5.497 1.00 0.00 53 GLU A N 11
ATOM 19482 C CA . GLU A 1 53 ? -1.798 6.445 -5.491 1.00 0.00 53 GLU A CA 11
ATOM 19483 C C . GLU A 1 53 ? -1.912 5.393 -6.592 1.00 0.00 53 GLU A C 11
ATOM 19484 O O . GLU A 1 53 ? -2.881 4.636 -6.641 1.00 0.00 53 GLU A O 11
ATOM 19496 N N . PHE A 1 54 ? -0.917 5.355 -7.473 1.00 0.00 54 PHE A N 11
ATOM 19497 C CA . PHE A 1 54 ? -0.918 4.393 -8.569 1.00 0.00 54 PHE A CA 11
ATOM 19498 C C . PHE A 1 54 ? 0.471 3.794 -8.757 1.00 0.00 54 PHE A C 11
ATOM 19499 O O . PHE A 1 54 ? 1.426 4.500 -9.084 1.00 0.00 54 PHE A O 11
ATOM 19516 N N . GLY A 1 55 ? 0.578 2.485 -8.552 1.00 0.00 55 GLY A N 11
ATOM 19517 C CA . GLY A 1 55 ? 1.857 1.799 -8.703 1.00 0.00 55 GLY A CA 11
ATOM 19518 C C . GLY A 1 55 ? 1.775 0.369 -8.180 1.00 0.00 55 GLY A C 11
ATOM 19519 O O . GLY A 1 55 ? 0.692 -0.208 -8.092 1.00 0.00 55 GLY A O 11
ATOM 19523 N N . GLY A 1 56 ? 2.927 -0.195 -7.836 1.00 0.00 56 GLY A N 11
ATOM 19524 C CA . GLY A 1 56 ? 2.975 -1.559 -7.323 1.00 0.00 56 GLY A CA 11
ATOM 19525 C C . GLY A 1 56 ? 4.019 -1.689 -6.220 1.00 0.00 56 GLY A C 11
ATOM 19526 O O . GLY A 1 56 ? 4.610 -0.697 -5.791 1.00 0.00 56 GLY A O 11
ATOM 19530 N N . GLY A 1 57 ? 4.240 -2.919 -5.762 1.00 0.00 57 GLY A N 11
ATOM 19531 C CA . GLY A 1 57 ? 5.216 -3.168 -4.706 1.00 0.00 57 GLY A CA 11
ATOM 19532 C C . GLY A 1 57 ? 6.070 -4.389 -5.029 1.00 0.00 57 GLY A C 11
ATOM 19533 O O . GLY A 1 57 ? 5.766 -5.142 -5.954 1.00 0.00 57 GLY A O 11
ATOM 19537 N N . LEU A 1 58 ? 7.140 -4.574 -4.258 1.00 0.00 58 LEU A N 11
ATOM 19538 C CA . LEU A 1 58 ? 8.042 -5.706 -4.464 1.00 0.00 58 LEU A CA 11
ATOM 19539 C C . LEU A 1 58 ? 8.127 -6.564 -3.206 1.00 0.00 58 LEU A C 11
ATOM 19540 O O . LEU A 1 58 ? 7.953 -6.069 -2.091 1.00 0.00 58 LEU A O 11
ATOM 19556 N N . GLN A 1 59 ? 8.397 -7.853 -3.395 1.00 0.00 59 GLN A N 11
ATOM 19557 C CA . GLN A 1 59 ? 8.504 -8.780 -2.272 1.00 0.00 59 GLN A CA 11
ATOM 19558 C C . GLN A 1 59 ? 9.602 -9.807 -2.532 1.00 0.00 59 GLN A C 11
ATOM 19559 O O . GLN A 1 59 ? 10.060 -9.964 -3.664 1.00 0.00 59 GLN A O 11
ATOM 19573 N N . TYR A 1 60 ? 10.020 -10.503 -1.475 1.00 0.00 60 TYR A N 11
ATOM 19574 C CA . TYR A 1 60 ? 11.066 -11.516 -1.594 1.00 0.00 60 TYR A CA 11
ATOM 19575 C C . TYR A 1 60 ? 10.572 -12.857 -1.062 1.00 0.00 60 TYR A C 11
ATOM 19576 O O . TYR A 1 60 ? 9.563 -12.921 -0.360 1.00 0.00 60 TYR A O 11
ATOM 19594 N N . LYS A 1 61 ? 11.290 -13.924 -1.402 1.00 0.00 61 LYS A N 11
ATOM 19595 C CA . LYS A 1 61 ? 10.918 -15.262 -0.953 1.00 0.00 61 LYS A CA 11
ATOM 19596 C C . LYS A 1 61 ? 11.877 -15.749 0.129 1.00 0.00 61 LYS A C 11
ATOM 19597 O O . LYS A 1 61 ? 13.067 -15.935 -0.124 1.00 0.00 61 LYS A O 11
ATOM 19616 N N . VAL A 1 62 ? 11.352 -15.953 1.332 1.00 0.00 62 VAL A N 11
ATOM 19617 C CA . VAL A 1 62 ? 12.175 -16.418 2.444 1.00 0.00 62 VAL A CA 11
ATOM 19618 C C . VAL A 1 62 ? 11.341 -17.239 3.422 1.00 0.00 62 VAL A C 11
ATOM 19619 O O . VAL A 1 62 ? 11.818 -18.229 3.980 1.00 0.00 62 VAL A O 11
ATOM 19632 N N . THR A 1 63 ? 10.098 -16.820 3.631 1.00 0.00 63 THR A N 11
ATOM 19633 C CA . THR A 1 63 ? 9.208 -17.518 4.545 1.00 0.00 63 THR A CA 11
ATOM 19634 C C . THR A 1 63 ? 7.800 -17.561 3.952 1.00 0.00 63 THR A C 11
ATOM 19635 O O . THR A 1 63 ? 7.505 -16.816 3.018 1.00 0.00 63 THR A O 11
ATOM 19646 N N . PRO A 1 64 ? 6.930 -18.405 4.455 1.00 0.00 64 PRO A N 11
ATOM 19647 C CA . PRO A 1 64 ? 5.536 -18.511 3.938 1.00 0.00 64 PRO A CA 11
ATOM 19648 C C . PRO A 1 64 ? 4.891 -17.147 3.695 1.00 0.00 64 PRO A C 11
ATOM 19649 O O . PRO A 1 64 ? 3.824 -17.064 3.087 1.00 0.00 64 PRO A O 11
ATOM 19660 N N . ASP A 1 65 ? 5.544 -16.082 4.162 1.00 0.00 65 ASP A N 11
ATOM 19661 C CA . ASP A 1 65 ? 5.020 -14.726 3.980 1.00 0.00 65 ASP A CA 11
ATOM 19662 C C . ASP A 1 65 ? 5.764 -13.735 4.879 1.00 0.00 65 ASP A C 11
ATOM 19663 O O . ASP A 1 65 ? 5.209 -13.192 5.834 1.00 0.00 65 ASP A O 11
ATOM 19672 N N . LEU A 1 66 ? 7.032 -13.500 4.560 1.00 0.00 66 LEU A N 11
ATOM 19673 C CA . LEU A 1 66 ? 7.844 -12.566 5.330 1.00 0.00 66 LEU A CA 11
ATOM 19674 C C . LEU A 1 66 ? 8.990 -12.047 4.471 1.00 0.00 66 LEU A C 11
ATOM 19675 O O . LEU A 1 66 ? 9.947 -12.769 4.196 1.00 0.00 66 LEU A O 11
ATOM 19691 N N . GLU A 1 67 ? 8.879 -10.797 4.037 1.00 0.00 67 GLU A N 11
ATOM 19692 C CA . GLU A 1 67 ? 9.912 -10.207 3.197 1.00 0.00 67 GLU A CA 11
ATOM 19693 C C . GLU A 1 67 ? 9.751 -8.687 3.140 1.00 0.00 67 GLU A C 11
ATOM 19694 O O . GLU A 1 67 ? 8.644 -8.175 3.296 1.00 0.00 67 GLU A O 11
ATOM 19706 N N . PRO A 1 68 ? 10.818 -7.955 2.911 1.00 0.00 68 PRO A N 11
ATOM 19707 C CA . PRO A 1 68 ? 10.751 -6.469 2.828 1.00 0.00 68 PRO A CA 11
ATOM 19708 C C . PRO A 1 68 ? 9.772 -6.018 1.749 1.00 0.00 68 PRO A C 11
ATOM 19709 O O . PRO A 1 68 ? 9.567 -6.720 0.760 1.00 0.00 68 PRO A O 11
ATOM 19720 N N . TYR A 1 69 ? 9.166 -4.851 1.951 1.00 0.00 69 TYR A N 11
ATOM 19721 C CA . TYR A 1 69 ? 8.202 -4.323 0.991 1.00 0.00 69 TYR A CA 11
ATOM 19722 C C . TYR A 1 69 ? 8.687 -3.002 0.406 1.00 0.00 69 TYR A C 11
ATOM 19723 O O . TYR A 1 69 ? 9.108 -2.105 1.138 1.00 0.00 69 TYR A O 11
ATOM 19741 N N . ALA A 1 70 ? 8.620 -2.892 -0.918 1.00 0.00 70 ALA A N 11
ATOM 19742 C CA . ALA A 1 70 ? 9.047 -1.678 -1.605 1.00 0.00 70 ALA A CA 11
ATOM 19743 C C . ALA A 1 70 ? 7.853 -1.003 -2.272 1.00 0.00 70 ALA A C 11
ATOM 19744 O O . ALA A 1 70 ? 6.855 -1.655 -2.578 1.00 0.00 70 ALA A O 11
ATOM 19751 N N . TRP A 1 71 ? 7.960 0.304 -2.488 1.00 0.00 71 TRP A N 11
ATOM 19752 C CA . TRP A 1 71 ? 6.880 1.057 -3.117 1.00 0.00 71 TRP A CA 11
ATOM 19753 C C . TRP A 1 71 ? 7.426 1.976 -4.205 1.00 0.00 71 TRP A C 11
ATOM 19754 O O . TRP A 1 71 ? 8.413 2.681 -3.997 1.00 0.00 71 TRP A O 11
ATOM 19775 N N . ALA A 1 72 ? 6.776 1.963 -5.365 1.00 0.00 72 ALA A N 11
ATOM 19776 C CA . ALA A 1 72 ? 7.205 2.799 -6.478 1.00 0.00 72 ALA A CA 11
ATOM 19777 C C . ALA A 1 72 ? 6.024 3.126 -7.388 1.00 0.00 72 ALA A C 11
ATOM 19778 O O . ALA A 1 72 ? 5.301 2.233 -7.828 1.00 0.00 72 ALA A O 11
ATOM 19785 N N . GLY A 1 73 ? 5.836 4.412 -7.665 1.00 0.00 73 GLY A N 11
ATOM 19786 C CA . GLY A 1 73 ? 4.740 4.845 -8.523 1.00 0.00 73 GLY A CA 11
ATOM 19787 C C . GLY A 1 73 ? 4.663 6.367 -8.582 1.00 0.00 73 GLY A C 11
ATOM 19788 O O . GLY A 1 73 ? 5.630 7.058 -8.258 1.00 0.00 73 GLY A O 11
ATOM 19792 N N . ALA A 1 74 ? 3.506 6.879 -8.997 1.00 0.00 74 ALA A N 11
ATOM 19793 C CA . ALA A 1 74 ? 3.306 8.323 -9.098 1.00 0.00 74 ALA A CA 11
ATOM 19794 C C . ALA A 1 74 ? 2.138 8.764 -8.221 1.00 0.00 74 ALA A C 11
ATOM 19795 O O . ALA A 1 74 ? 1.369 7.933 -7.731 1.00 0.00 74 ALA A O 11
ATOM 19802 N N . THR A 1 75 ? 2.011 10.071 -8.026 1.00 0.00 75 THR A N 11
ATOM 19803 C CA . THR A 1 75 ? 0.934 10.613 -7.207 1.00 0.00 75 THR A CA 11
ATOM 19804 C C . THR A 1 75 ? 0.307 11.830 -7.883 1.00 0.00 75 THR A C 11
ATOM 19805 O O . THR A 1 75 ? 0.968 12.848 -8.085 1.00 0.00 75 THR A O 11
ATOM 19816 N N . TYR A 1 76 ? -0.970 11.714 -8.230 1.00 0.00 76 TYR A N 11
ATOM 19817 C CA . TYR A 1 76 ? -1.678 12.809 -8.884 1.00 0.00 76 TYR A CA 11
ATOM 19818 C C . TYR A 1 76 ? -2.574 13.538 -7.889 1.00 0.00 76 TYR A C 11
ATOM 19819 O O . TYR A 1 76 ? -3.491 12.948 -7.317 1.00 0.00 76 TYR A O 11
ATOM 19837 N N . ASN A 1 77 ? -2.304 14.822 -7.686 1.00 0.00 77 ASN A N 11
ATOM 19838 C CA . ASN A 1 77 ? -3.093 15.623 -6.757 1.00 0.00 77 ASN A CA 11
ATOM 19839 C C . ASN A 1 77 ? -4.145 16.432 -7.507 1.00 0.00 77 ASN A C 11
ATOM 19840 O O . ASN A 1 77 ? -3.944 16.812 -8.660 1.00 0.00 77 ASN A O 11
ATOM 19851 N N . THR A 1 78 ? -5.267 16.692 -6.843 1.00 0.00 78 THR A N 11
ATOM 19852 C CA . THR A 1 78 ? -6.346 17.458 -7.457 1.00 0.00 78 THR A CA 11
ATOM 19853 C C . THR A 1 78 ? -5.836 18.810 -7.941 1.00 0.00 78 THR A C 11
ATOM 19854 O O . THR A 1 78 ? -6.411 19.414 -8.847 1.00 0.00 78 THR A O 11
ATOM 19865 N N . ASP A 1 79 ? -4.753 19.282 -7.333 1.00 0.00 79 ASP A N 11
ATOM 19866 C CA . ASP A 1 79 ? -4.175 20.566 -7.709 1.00 0.00 79 ASP A CA 11
ATOM 19867 C C . ASP A 1 79 ? -3.409 20.444 -9.024 1.00 0.00 79 ASP A C 11
ATOM 19868 O O . ASP A 1 79 ? -2.457 21.183 -9.270 1.00 0.00 79 ASP A O 11
ATOM 19877 N N . ASN A 1 80 ? -3.834 19.507 -9.865 1.00 0.00 80 ASN A N 11
ATOM 19878 C CA . ASN A 1 80 ? -3.181 19.297 -11.152 1.00 0.00 80 ASN A CA 11
ATOM 19879 C C . ASN A 1 80 ? -1.683 19.088 -10.965 1.00 0.00 80 ASN A C 11
ATOM 19880 O O . ASN A 1 80 ? -0.885 19.420 -11.843 1.00 0.00 80 ASN A O 11
ATOM 19891 N N . THR A 1 81 ? -1.306 18.536 -9.817 1.00 0.00 81 THR A N 11
ATOM 19892 C CA . THR A 1 81 ? 0.101 18.286 -9.523 1.00 0.00 81 THR A CA 11
ATOM 19893 C C . THR A 1 81 ? 0.435 16.810 -9.712 1.00 0.00 81 THR A C 11
ATOM 19894 O O . THR A 1 81 ? -0.251 15.936 -9.180 1.00 0.00 81 THR A O 11
ATOM 19905 N N . LEU A 1 82 ? 1.493 16.541 -10.472 1.00 0.00 82 LEU A N 11
ATOM 19906 C CA . LEU A 1 82 ? 1.914 15.167 -10.728 1.00 0.00 82 LEU A CA 11
ATOM 19907 C C . LEU A 1 82 ? 3.416 15.024 -10.502 1.00 0.00 82 LEU A C 11
ATOM 19908 O O . LEU A 1 82 ? 4.221 15.568 -11.258 1.00 0.00 82 LEU A O 11
ATOM 19924 N N . VAL A 1 83 ? 3.787 14.289 -9.457 1.00 0.00 83 VAL A N 11
ATOM 19925 C CA . VAL A 1 83 ? 5.196 14.082 -9.141 1.00 0.00 83 VAL A CA 11
ATOM 19926 C C . VAL A 1 83 ? 5.442 12.626 -8.744 1.00 0.00 83 VAL A C 11
ATOM 19927 O O . VAL A 1 83 ? 4.521 11.934 -8.312 1.00 0.00 83 VAL A O 11
ATOM 19940 N N . PRO A 1 84 ? 6.656 12.147 -8.879 1.00 0.00 84 PRO A N 11
ATOM 19941 C CA . PRO A 1 84 ? 7.004 10.741 -8.520 1.00 0.00 84 PRO A CA 11
ATOM 19942 C C . PRO A 1 84 ? 6.971 10.510 -7.011 1.00 0.00 84 PRO A C 11
ATOM 19943 O O . PRO A 1 84 ? 7.007 11.457 -6.226 1.00 0.00 84 PRO A O 11
ATOM 19954 N N . ALA A 1 85 ? 6.902 9.244 -6.613 1.00 0.00 85 ALA A N 11
ATOM 19955 C CA . ALA A 1 85 ? 6.866 8.899 -5.197 1.00 0.00 85 ALA A CA 11
ATOM 19956 C C . ALA A 1 85 ? 7.504 7.534 -4.961 1.00 0.00 85 ALA A C 11
ATOM 19957 O O . ALA A 1 85 ? 7.284 6.594 -5.728 1.00 0.00 85 ALA A O 11
ATOM 19964 N N . ALA A 1 86 ? 8.295 7.429 -3.897 1.00 0.00 86 ALA A N 11
ATOM 19965 C CA . ALA A 1 86 ? 8.958 6.173 -3.572 1.00 0.00 86 ALA A CA 11
ATOM 19966 C C . ALA A 1 86 ? 9.197 6.068 -2.070 1.00 0.00 86 ALA A C 11
ATOM 19967 O O . ALA A 1 86 ? 9.444 7.070 -1.398 1.00 0.00 86 ALA A O 11
ATOM 19974 N N . GLY A 1 87 ? 9.120 4.848 -1.547 1.00 0.00 87 GLY A N 11
ATOM 19975 C CA . GLY A 1 87 ? 9.330 4.624 -0.121 1.00 0.00 87 GLY A CA 11
ATOM 19976 C C . GLY A 1 87 ? 9.725 3.177 0.151 1.00 0.00 87 GLY A C 11
ATOM 19977 O O . GLY A 1 87 ? 9.994 2.412 -0.775 1.00 0.00 87 GLY A O 11
ATOM 19981 N N . ALA A 1 88 ? 9.755 2.807 1.426 1.00 0.00 88 ALA A N 11
ATOM 19982 C CA . ALA A 1 88 ? 10.118 1.445 1.808 1.00 0.00 88 ALA A CA 11
ATOM 19983 C C . ALA A 1 88 ? 9.283 0.982 2.997 1.00 0.00 88 ALA A C 11
ATOM 19984 O O . ALA A 1 88 ? 8.820 1.793 3.799 1.00 0.00 88 ALA A O 11
ATOM 19991 N N . GLY A 1 89 ? 9.093 -0.330 3.104 1.00 0.00 89 GLY A N 11
ATOM 19992 C CA . GLY A 1 89 ? 8.311 -0.892 4.200 1.00 0.00 89 GLY A CA 11
ATOM 19993 C C . GLY A 1 89 ? 8.647 -2.364 4.410 1.00 0.00 89 GLY A C 11
ATOM 19994 O O . GLY A 1 89 ? 9.627 -2.872 3.863 1.00 0.00 89 GLY A O 11
ATOM 19998 N N . PHE A 1 90 ? 7.828 -3.044 5.207 1.00 0.00 90 PHE A N 11
ATOM 19999 C CA . PHE A 1 90 ? 8.049 -4.460 5.484 1.00 0.00 90 PHE A CA 11
ATOM 20000 C C . PHE A 1 90 ? 6.724 -5.211 5.526 1.00 0.00 90 PHE A C 11
ATOM 20001 O O . PHE A 1 90 ? 5.716 -4.683 5.998 1.00 0.00 90 PHE A O 11
ATOM 20018 N N . ARG A 1 91 ? 6.732 -6.446 5.030 1.00 0.00 91 ARG A N 11
ATOM 20019 C CA . ARG A 1 91 ? 5.524 -7.266 5.015 1.00 0.00 91 ARG A CA 11
ATOM 20020 C C . ARG A 1 91 ? 5.626 -8.387 6.044 1.00 0.00 91 ARG A C 11
ATOM 20021 O O . ARG A 1 91 ? 6.452 -9.290 5.913 1.00 0.00 91 ARG A O 11
ATOM 20042 N N . TYR A 1 92 ? 4.778 -8.319 7.067 1.00 0.00 92 TYR A N 11
ATOM 20043 C CA . TYR A 1 92 ? 4.774 -9.332 8.118 1.00 0.00 92 TYR A CA 11
ATOM 20044 C C . TYR A 1 92 ? 3.349 -9.793 8.406 1.00 0.00 92 TYR A C 11
ATOM 20045 O O . TYR A 1 92 ? 2.533 -9.030 8.922 1.00 0.00 92 TYR A O 11
ATOM 20063 N N . LYS A 1 93 ? 3.057 -11.045 8.067 1.00 0.00 93 LYS A N 11
ATOM 20064 C CA . LYS A 1 93 ? 1.727 -11.597 8.291 1.00 0.00 93 LYS A CA 11
ATOM 20065 C C . LYS A 1 93 ? 1.509 -11.896 9.771 1.00 0.00 93 LYS A C 11
ATOM 20066 O O . LYS A 1 93 ? 2.452 -12.222 10.492 1.00 0.00 93 LYS A O 11
ATOM 20085 N N . VAL A 1 94 ? 0.258 -11.780 10.211 1.00 0.00 94 VAL A N 11
ATOM 20086 C CA . VAL A 1 94 ? -0.085 -12.042 11.606 1.00 0.00 94 VAL A CA 11
ATOM 20087 C C . VAL A 1 94 ? -1.158 -13.123 11.695 1.00 0.00 94 VAL A C 11
ATOM 20088 O O . VAL A 1 94 ? -1.196 -13.895 12.652 1.00 0.00 94 VAL A O 11
ATOM 20101 N N . SER A 1 95 ? -2.023 -13.172 10.688 1.00 0.00 95 SER A N 11
ATOM 20102 C CA . SER A 1 95 ? -3.093 -14.164 10.661 1.00 0.00 95 SER A CA 11
ATOM 20103 C C . SER A 1 95 ? -3.374 -14.602 9.224 1.00 0.00 95 SER A C 11
ATOM 20104 O O . SER A 1 95 ? -2.979 -13.927 8.273 1.00 0.00 95 SER A O 11
ATOM 20112 N N . PRO A 1 96 ? -4.043 -15.712 9.052 1.00 0.00 96 PRO A N 11
ATOM 20113 C CA . PRO A 1 96 ? -4.380 -16.248 7.700 1.00 0.00 96 PRO A CA 11
ATOM 20114 C C . PRO A 1 96 ? -5.440 -15.407 6.992 1.00 0.00 96 PRO A C 11
ATOM 20115 O O . PRO A 1 96 ? -5.715 -15.612 5.810 1.00 0.00 96 PRO A O 11
ATOM 20126 N N . GLU A 1 97 ? -6.032 -14.467 7.724 1.00 0.00 97 GLU A N 11
ATOM 20127 C CA . GLU A 1 97 ? -7.066 -13.603 7.158 1.00 0.00 97 GLU A CA 11
ATOM 20128 C C . GLU A 1 97 ? -6.689 -12.132 7.317 1.00 0.00 97 GLU A C 11
ATOM 20129 O O . GLU A 1 97 ? -7.370 -11.251 6.792 1.00 0.00 97 GLU A O 11
ATOM 20141 N N . VAL A 1 98 ? -5.604 -11.876 8.041 1.00 0.00 98 VAL A N 11
ATOM 20142 C CA . VAL A 1 98 ? -5.148 -10.506 8.262 1.00 0.00 98 VAL A CA 11
ATOM 20143 C C . VAL A 1 98 ? -3.644 -10.394 8.032 1.00 0.00 98 VAL A C 11
ATOM 20144 O O . VAL A 1 98 ? -2.889 -11.315 8.340 1.00 0.00 98 VAL A O 11
ATOM 20157 N N . LYS A 1 99 ? -3.219 -9.257 7.489 1.00 0.00 99 LYS A N 11
ATOM 20158 C CA . LYS A 1 99 ? -1.802 -9.024 7.222 1.00 0.00 99 LYS A CA 11
ATOM 20159 C C . LYS A 1 99 ? -1.379 -7.655 7.743 1.00 0.00 99 LYS A C 11
ATOM 20160 O O . LYS A 1 99 ? -2.154 -6.699 7.699 1.00 0.00 99 LYS A O 11
ATOM 20179 N N . LEU A 1 100 ? -0.148 -7.570 8.239 1.00 0.00 100 LEU A N 11
ATOM 20180 C CA . LEU A 1 100 ? 0.370 -6.311 8.771 1.00 0.00 100 LEU A CA 11
ATOM 20181 C C . LEU A 1 100 ? 1.416 -5.722 7.828 1.00 0.00 100 LEU A C 11
ATOM 20182 O O . LEU A 1 100 ? 2.274 -6.437 7.314 1.00 0.00 100 LEU A O 11
ATOM 20198 N N . VAL A 1 101 ? 1.339 -4.412 7.611 1.00 0.00 101 VAL A N 11
ATOM 20199 C CA . VAL A 1 101 ? 2.285 -3.736 6.731 1.00 0.00 101 VAL A CA 11
ATOM 20200 C C . VAL A 1 101 ? 2.706 -2.395 7.328 1.00 0.00 101 VAL A C 11
ATOM 20201 O O . VAL A 1 101 ? 1.920 -1.734 8.007 1.00 0.00 101 VAL A O 11
ATOM 20214 N N . VAL A 1 102 ? 3.945 -1.996 7.057 1.00 0.00 102 VAL A N 11
ATOM 20215 C CA . VAL A 1 102 ? 4.458 -0.734 7.555 1.00 0.00 102 VAL A CA 11
ATOM 20216 C C . VAL A 1 102 ? 5.421 -0.137 6.539 1.00 0.00 102 VAL A C 11
ATOM 20217 O O . VAL A 1 102 ? 6.519 -0.649 6.326 1.00 0.00 102 VAL A O 11
ATOM 20230 N N . GLU A 1 103 ? 4.992 0.946 5.919 1.00 0.00 103 GLU A N 11
ATOM 20231 C CA . GLU A 1 103 ? 5.809 1.624 4.919 1.00 0.00 103 GLU A CA 11
ATOM 20232 C C . GLU A 1 103 ? 5.797 3.131 5.149 1.00 0.00 103 GLU A C 11
ATOM 20233 O O . GLU A 1 103 ? 4.846 3.676 5.706 1.00 0.00 103 GLU A O 11
ATOM 20245 N N . TYR A 1 104 ? 6.865 3.797 4.714 1.00 0.00 104 TYR A N 11
ATOM 20246 C CA . TYR A 1 104 ? 6.977 5.244 4.873 1.00 0.00 104 TYR A CA 11
ATOM 20247 C C . TYR A 1 104 ? 7.301 5.903 3.536 1.00 0.00 104 TYR A C 11
ATOM 20248 O O . TYR A 1 104 ? 8.210 5.475 2.825 1.00 0.00 104 TYR A O 11
ATOM 20266 N N . GLY A 1 105 ? 6.548 6.946 3.199 1.00 0.00 105 GLY A N 11
ATOM 20267 C CA . GLY A 1 105 ? 6.762 7.658 1.945 1.00 0.00 105 GLY A CA 11
ATOM 20268 C C . GLY A 1 105 ? 8.036 8.493 2.002 1.00 0.00 105 GLY A C 11
ATOM 20269 O O . GLY A 1 105 ? 8.305 9.162 3.001 1.00 0.00 105 GLY A O 11
ATOM 20273 N N . TRP A 1 106 ? 8.816 8.450 0.929 1.00 0.00 106 TRP A N 11
ATOM 20274 C CA . TRP A 1 106 ? 10.060 9.208 0.868 1.00 0.00 106 TRP A CA 11
ATOM 20275 C C . TRP A 1 106 ? 10.240 9.832 -0.512 1.00 0.00 106 TRP A C 11
ATOM 20276 O O . TRP A 1 106 ? 9.567 9.452 -1.470 1.00 0.00 106 TRP A O 11
ATOM 20297 N N . ASN A 1 107 ? 11.153 10.794 -0.606 1.00 0.00 107 ASN A N 11
ATOM 20298 C CA . ASN A 1 107 ? 11.414 11.467 -1.873 1.00 0.00 107 ASN A CA 11
ATOM 20299 C C . ASN A 1 107 ? 12.712 12.262 -1.799 1.00 0.00 107 ASN A C 11
ATOM 20300 O O . ASN A 1 107 ? 13.222 12.540 -0.714 1.00 0.00 107 ASN A O 11
ATOM 20311 N N . ASN A 1 108 ? 13.244 12.627 -2.963 1.00 0.00 108 ASN A N 11
ATOM 20312 C CA . ASN A 1 108 ? 14.485 13.392 -3.017 1.00 0.00 108 ASN A CA 11
ATOM 20313 C C . ASN A 1 108 ? 14.393 14.627 -2.128 1.00 0.00 108 ASN A C 11
ATOM 20314 O O . ASN A 1 108 ? 13.774 15.626 -2.494 1.00 0.00 108 ASN A O 11
ATOM 20325 N N . SER A 1 109 ? 15.014 14.551 -0.953 1.00 0.00 109 SER A N 11
ATOM 20326 C CA . SER A 1 109 ? 14.996 15.669 -0.018 1.00 0.00 109 SER A CA 11
ATOM 20327 C C . SER A 1 109 ? 13.607 16.300 0.038 1.00 0.00 109 SER A C 11
ATOM 20328 O O . SER A 1 109 ? 13.331 17.278 -0.656 1.00 0.00 109 SER A O 11
ATOM 20336 N N . SER A 1 110 ? 12.740 15.732 0.869 1.00 0.00 110 SER A N 11
ATOM 20337 C CA . SER A 1 110 ? 11.382 16.248 1.006 1.00 0.00 110 SER A CA 11
ATOM 20338 C C . SER A 1 110 ? 10.724 15.693 2.264 1.00 0.00 110 SER A C 11
ATOM 20339 O O . SER A 1 110 ? 11.212 14.734 2.862 1.00 0.00 110 SER A O 11
ATOM 20347 N N . LEU A 1 111 ? 9.610 16.301 2.663 1.00 0.00 111 LEU A N 11
ATOM 20348 C CA . LEU A 1 111 ? 8.892 15.860 3.853 1.00 0.00 111 LEU A CA 11
ATOM 20349 C C . LEU A 1 111 ? 8.538 14.380 3.743 1.00 0.00 111 LEU A C 11
ATOM 20350 O O . LEU A 1 111 ? 8.080 13.918 2.698 1.00 0.00 111 LEU A O 11
ATOM 20366 N N . GLN A 1 112 ? 8.753 13.645 4.830 1.00 0.00 112 GLN A N 11
ATOM 20367 C CA . GLN A 1 112 ? 8.455 12.215 4.851 1.00 0.00 112 GLN A CA 11
ATOM 20368 C C . GLN A 1 112 ? 7.234 11.936 5.722 1.00 0.00 112 GLN A C 11
ATOM 20369 O O . GLN A 1 112 ? 6.781 12.803 6.469 1.00 0.00 112 GLN A O 11
ATOM 20383 N N . PHE A 1 113 ? 6.706 10.720 5.620 1.00 0.00 113 PHE A N 11
ATOM 20384 C CA . PHE A 1 113 ? 5.537 10.338 6.403 1.00 0.00 113 PHE A CA 11
ATOM 20385 C C . PHE A 1 113 ? 5.507 8.829 6.620 1.00 0.00 113 PHE A C 11
ATOM 20386 O O . PHE A 1 113 ? 6.127 8.073 5.872 1.00 0.00 113 PHE A O 11
ATOM 20403 N N . LEU A 1 114 ? 4.778 8.399 7.647 1.00 0.00 114 LEU A N 11
ATOM 20404 C CA . LEU A 1 114 ? 4.668 6.976 7.956 1.00 0.00 114 LEU A CA 11
ATOM 20405 C C . LEU A 1 114 ? 3.275 6.462 7.607 1.00 0.00 114 LEU A C 11
ATOM 20406 O O . LEU A 1 114 ? 2.297 7.206 7.672 1.00 0.00 114 LEU A O 11
ATOM 20422 N N . GLN A 1 115 ? 3.192 5.189 7.238 1.00 0.00 115 GLN A N 11
ATOM 20423 C CA . GLN A 1 115 ? 1.910 4.593 6.882 1.00 0.00 115 GLN A CA 11
ATOM 20424 C C . GLN A 1 115 ? 1.794 3.183 7.454 1.00 0.00 115 GLN A C 11
ATOM 20425 O O . GLN A 1 115 ? 2.642 2.327 7.199 1.00 0.00 115 GLN A O 11
ATOM 20439 N N . ALA A 1 116 ? 0.734 2.952 8.222 1.00 0.00 116 ALA A N 11
ATOM 20440 C CA . ALA A 1 116 ? 0.504 1.644 8.827 1.00 0.00 116 ALA A CA 11
ATOM 20441 C C . ALA A 1 116 ? -0.928 1.189 8.575 1.00 0.00 116 ALA A C 11
ATOM 20442 O O . ALA A 1 116 ? -1.851 2.004 8.547 1.00 0.00 116 ALA A O 11
ATOM 20449 N N . GLY A 1 117 ? -1.111 -0.114 8.387 1.00 0.00 117 GLY A N 11
ATOM 20450 C CA . GLY A 1 117 ? -2.441 -0.655 8.132 1.00 0.00 117 GLY A CA 11
ATOM 20451 C C . GLY A 1 117 ? -2.392 -2.166 7.935 1.00 0.00 117 GLY A C 11
ATOM 20452 O O . GLY A 1 117 ? -1.414 -2.818 8.299 1.00 0.00 117 GLY A O 11
ATOM 20456 N N . LEU A 1 118 ? -3.458 -2.714 7.357 1.00 0.00 118 LEU A N 11
ATOM 20457 C CA . LEU A 1 118 ? -3.527 -4.151 7.116 1.00 0.00 118 LEU A CA 11
ATOM 20458 C C . LEU A 1 118 ? -4.439 -4.453 5.931 1.00 0.00 118 LEU A C 11
ATOM 20459 O O . LEU A 1 118 ? -5.180 -3.585 5.471 1.00 0.00 118 LEU A O 11
ATOM 20475 N N . SER A 1 119 ? -4.376 -5.692 5.444 1.00 0.00 119 SER A N 11
ATOM 20476 C CA . SER A 1 119 ? -5.197 -6.108 4.311 1.00 0.00 119 SER A CA 11
ATOM 20477 C C . SER A 1 119 ? -6.027 -7.334 4.672 1.00 0.00 119 SER A C 11
ATOM 20478 O O . SER A 1 119 ? -5.687 -8.077 5.594 1.00 0.00 119 SER A O 11
ATOM 20486 N N . TYR A 1 120 ? -7.118 -7.541 3.940 1.00 0.00 120 TYR A N 11
ATOM 20487 C CA . TYR A 1 120 ? -7.992 -8.682 4.192 1.00 0.00 120 TYR A CA 11
ATOM 20488 C C . TYR A 1 120 ? -8.414 -9.334 2.879 1.00 0.00 120 TYR A C 11
ATOM 20489 O O . TYR A 1 120 ? -8.920 -8.666 1.978 1.00 0.00 120 TYR A O 11
ATOM 20507 N N . ARG A 1 121 ? -8.203 -10.643 2.778 1.00 0.00 121 ARG A N 11
ATOM 20508 C CA . ARG A 1 121 ? -8.565 -11.375 1.571 1.00 0.00 121 ARG A CA 11
ATOM 20509 C C . ARG A 1 121 ? -10.072 -11.602 1.512 1.00 0.00 121 ARG A C 11
ATOM 20510 O O . ARG A 1 121 ? -10.711 -11.856 2.532 1.00 0.00 121 ARG A O 11
ATOM 20531 N N . ILE A 1 122 ? -10.634 -11.506 0.311 1.00 0.00 122 ILE A N 11
ATOM 20532 C CA . ILE A 1 122 ? -12.068 -11.703 0.132 1.00 0.00 122 ILE A CA 11
ATOM 20533 C C . ILE A 1 122 ? -12.364 -13.142 -0.274 1.00 0.00 122 ILE A C 11
ATOM 20534 O O . ILE A 1 122 ? -13.368 -13.720 0.145 1.00 0.00 122 ILE A O 11
ATOM 20550 N N . GLN A 1 123 ? -11.482 -13.713 -1.093 1.00 0.00 123 GLN A N 11
ATOM 20551 C CA . GLN A 1 123 ? -11.652 -15.087 -1.557 1.00 0.00 123 GLN A CA 11
ATOM 20552 C C . GLN A 1 123 ? -10.487 -15.955 -1.077 1.00 0.00 123 GLN A C 11
ATOM 20553 O O . GLN A 1 123 ? -9.408 -15.442 -0.783 1.00 0.00 123 GLN A O 11
ATOM 20567 N N . PRO A 1 124 ? -10.677 -17.250 -0.993 1.00 0.00 124 PRO A N 11
ATOM 20568 C CA . PRO A 1 124 ? -9.615 -18.187 -0.541 1.00 0.00 124 PRO A CA 11
ATOM 20569 C C . PRO A 1 124 ? -8.234 -17.784 -1.056 1.00 0.00 124 PRO A C 11
ATOM 20570 O O . PRO A 1 124 ? -8.178 -17.057 -2.034 1.00 0.00 124 PRO A O 11
ATOM 20582 N N . MET A 1 1 ? -2.286 -22.860 -3.214 1.00 0.00 1 MET A N 12
ATOM 20583 C CA . MET A 1 1 ? -2.389 -21.877 -4.329 1.00 0.00 1 MET A CA 12
ATOM 20584 C C . MET A 1 1 ? -3.777 -21.246 -4.318 1.00 0.00 1 MET A C 12
ATOM 20585 O O . MET A 1 1 ? -4.192 -20.617 -5.293 1.00 0.00 1 MET A O 12
ATOM 20601 N N . GLN A 1 2 ? -4.492 -21.417 -3.210 1.00 0.00 2 GLN A N 12
ATOM 20602 C CA . GLN A 1 2 ? -5.833 -20.859 -3.082 1.00 0.00 2 GLN A CA 12
ATOM 20603 C C . GLN A 1 2 ? -5.887 -19.451 -3.668 1.00 0.00 2 GLN A C 12
ATOM 20604 O O . GLN A 1 2 ? -6.837 -19.097 -4.366 1.00 0.00 2 GLN A O 12
ATOM 20618 N N . ASP A 1 3 ? -4.864 -18.655 -3.381 1.00 0.00 3 ASP A N 12
ATOM 20619 C CA . ASP A 1 3 ? -4.806 -17.288 -3.886 1.00 0.00 3 ASP A CA 12
ATOM 20620 C C . ASP A 1 3 ? -4.005 -17.231 -5.182 1.00 0.00 3 ASP A C 12
ATOM 20621 O O . ASP A 1 3 ? -2.799 -16.983 -5.169 1.00 0.00 3 ASP A O 12
ATOM 20630 N N . GLY A 1 4 ? -4.684 -17.459 -6.302 1.00 0.00 4 GLY A N 12
ATOM 20631 C CA . GLY A 1 4 ? -4.023 -17.432 -7.602 1.00 0.00 4 GLY A CA 12
ATOM 20632 C C . GLY A 1 4 ? -4.320 -16.126 -8.334 1.00 0.00 4 GLY A C 12
ATOM 20633 O O . GLY A 1 4 ? -5.135 -15.322 -7.884 1.00 0.00 4 GLY A O 12
ATOM 20637 N N . PRO A 1 5 ? -3.673 -15.909 -9.447 1.00 0.00 5 PRO A N 12
ATOM 20638 C CA . PRO A 1 5 ? -3.864 -14.678 -10.264 1.00 0.00 5 PRO A CA 12
ATOM 20639 C C . PRO A 1 5 ? -5.333 -14.269 -10.357 1.00 0.00 5 PRO A C 12
ATOM 20640 O O . PRO A 1 5 ? -6.206 -15.106 -10.585 1.00 0.00 5 PRO A O 12
ATOM 20651 N N . GLY A 1 6 ? -5.595 -12.979 -10.181 1.00 0.00 6 GLY A N 12
ATOM 20652 C CA . GLY A 1 6 ? -6.960 -12.470 -10.251 1.00 0.00 6 GLY A CA 12
ATOM 20653 C C . GLY A 1 6 ? -7.548 -12.285 -8.857 1.00 0.00 6 GLY A C 12
ATOM 20654 O O . GLY A 1 6 ? -8.756 -12.105 -8.703 1.00 0.00 6 GLY A O 12
ATOM 20658 N N . THR A 1 7 ? -6.690 -12.328 -7.843 1.00 0.00 7 THR A N 12
ATOM 20659 C CA . THR A 1 7 ? -7.143 -12.162 -6.467 1.00 0.00 7 THR A CA 12
ATOM 20660 C C . THR A 1 7 ? -7.286 -10.683 -6.126 1.00 0.00 7 THR A C 12
ATOM 20661 O O . THR A 1 7 ? -6.517 -9.848 -6.602 1.00 0.00 7 THR A O 12
ATOM 20672 N N . LEU A 1 8 ? -8.276 -10.365 -5.297 1.00 0.00 8 LEU A N 12
ATOM 20673 C CA . LEU A 1 8 ? -8.513 -8.984 -4.897 1.00 0.00 8 LEU A CA 12
ATOM 20674 C C . LEU A 1 8 ? -8.793 -8.906 -3.401 1.00 0.00 8 LEU A C 12
ATOM 20675 O O . LEU A 1 8 ? -9.564 -9.700 -2.860 1.00 0.00 8 LEU A O 12
ATOM 20691 N N . ASP A 1 9 ? -8.158 -7.947 -2.734 1.00 0.00 9 ASP A N 12
ATOM 20692 C CA . ASP A 1 9 ? -8.346 -7.780 -1.297 1.00 0.00 9 ASP A CA 12
ATOM 20693 C C . ASP A 1 9 ? -8.438 -6.301 -0.936 1.00 0.00 9 ASP A C 12
ATOM 20694 O O . ASP A 1 9 ? -7.939 -5.442 -1.663 1.00 0.00 9 ASP A O 12
ATOM 20703 N N . VAL A 1 10 ? -9.077 -6.013 0.193 1.00 0.00 10 VAL A N 12
ATOM 20704 C CA . VAL A 1 10 ? -9.229 -4.634 0.649 1.00 0.00 10 VAL A CA 12
ATOM 20705 C C . VAL A 1 10 ? -8.295 -4.358 1.823 1.00 0.00 10 VAL A C 12
ATOM 20706 O O . VAL A 1 10 ? -8.021 -5.246 2.630 1.00 0.00 10 VAL A O 12
ATOM 20719 N N . PHE A 1 11 ? -7.806 -3.125 1.912 1.00 0.00 11 PHE A N 12
ATOM 20720 C CA . PHE A 1 11 ? -6.903 -2.757 2.995 1.00 0.00 11 PHE A CA 12
ATOM 20721 C C . PHE A 1 11 ? -6.915 -1.251 3.231 1.00 0.00 11 PHE A C 12
ATOM 20722 O O . PHE A 1 11 ? -7.113 -0.467 2.301 1.00 0.00 11 PHE A O 12
ATOM 20739 N N . VAL A 1 12 ? -6.692 -0.857 4.482 1.00 0.00 12 VAL A N 12
ATOM 20740 C CA . VAL A 1 12 ? -6.668 0.557 4.844 1.00 0.00 12 VAL A CA 12
ATOM 20741 C C . VAL A 1 12 ? -5.248 0.984 5.198 1.00 0.00 12 VAL A C 12
ATOM 20742 O O . VAL A 1 12 ? -4.388 0.142 5.462 1.00 0.00 12 VAL A O 12
ATOM 20755 N N . ALA A 1 13 ? -5.007 2.291 5.214 1.00 0.00 13 ALA A N 12
ATOM 20756 C CA . ALA A 1 13 ? -3.694 2.808 5.545 1.00 0.00 13 ALA A CA 12
ATOM 20757 C C . ALA A 1 13 ? -3.809 4.228 6.077 1.00 0.00 13 ALA A C 12
ATOM 20758 O O . ALA A 1 13 ? -4.159 5.156 5.346 1.00 0.00 13 ALA A O 12
ATOM 20765 N N . ALA A 1 14 ? -3.505 4.384 7.352 1.00 0.00 14 ALA A N 12
ATOM 20766 C CA . ALA A 1 14 ? -3.566 5.692 7.998 1.00 0.00 14 ALA A CA 12
ATOM 20767 C C . ALA A 1 14 ? -2.320 5.920 8.848 1.00 0.00 14 ALA A C 12
ATOM 20768 O O . ALA A 1 14 ? -1.833 5.004 9.509 1.00 0.00 14 ALA A O 12
ATOM 20775 N N . GLY A 1 15 ? -1.806 7.147 8.825 1.00 0.00 15 GLY A N 12
ATOM 20776 C CA . GLY A 1 15 ? -0.614 7.477 9.597 1.00 0.00 15 GLY A CA 12
ATOM 20777 C C . GLY A 1 15 ? -0.505 8.979 9.829 1.00 0.00 15 GLY A C 12
ATOM 20778 O O . GLY A 1 15 ? -1.514 9.682 9.898 1.00 0.00 15 GLY A O 12
ATOM 20782 N N . TRP A 1 16 ? 0.728 9.463 9.954 1.00 0.00 16 TRP A N 12
ATOM 20783 C CA . TRP A 1 16 ? 0.962 10.885 10.182 1.00 0.00 16 TRP A CA 12
ATOM 20784 C C . TRP A 1 16 ? 2.356 11.281 9.707 1.00 0.00 16 TRP A C 12
ATOM 20785 O O . TRP A 1 16 ? 3.203 10.421 9.453 1.00 0.00 16 TRP A O 12
ATOM 20806 N N . ASN A 1 17 ? 2.584 12.587 9.592 1.00 0.00 17 ASN A N 12
ATOM 20807 C CA . ASN A 1 17 ? 3.878 13.098 9.149 1.00 0.00 17 ASN A CA 12
ATOM 20808 C C . ASN A 1 17 ? 4.495 13.986 10.224 1.00 0.00 17 ASN A C 12
ATOM 20809 O O . ASN A 1 17 ? 3.782 14.631 10.994 1.00 0.00 17 ASN A O 12
ATOM 20820 N N . THR A 1 18 ? 5.822 14.014 10.273 1.00 0.00 18 THR A N 12
ATOM 20821 C CA . THR A 1 18 ? 6.522 14.828 11.261 1.00 0.00 18 THR A CA 12
ATOM 20822 C C . THR A 1 18 ? 5.933 16.234 11.310 1.00 0.00 18 THR A C 12
ATOM 20823 O O . THR A 1 18 ? 5.892 16.864 12.368 1.00 0.00 18 THR A O 12
ATOM 20834 N N . ASP A 1 19 ? 5.479 16.719 10.159 1.00 0.00 19 ASP A N 12
ATOM 20835 C CA . ASP A 1 19 ? 4.893 18.052 10.083 1.00 0.00 19 ASP A CA 12
ATOM 20836 C C . ASP A 1 19 ? 3.654 18.145 10.971 1.00 0.00 19 ASP A C 12
ATOM 20837 O O . ASP A 1 19 ? 3.019 19.196 11.057 1.00 0.00 19 ASP A O 12
ATOM 20846 N N . ASN A 1 20 ? 3.318 17.039 11.625 1.00 0.00 20 ASN A N 12
ATOM 20847 C CA . ASN A 1 20 ? 2.155 17.007 12.504 1.00 0.00 20 ASN A CA 12
ATOM 20848 C C . ASN A 1 20 ? 0.867 16.984 11.688 1.00 0.00 20 ASN A C 12
ATOM 20849 O O . ASN A 1 20 ? -0.147 17.547 12.097 1.00 0.00 20 ASN A O 12
ATOM 20860 N N . THR A 1 21 ? 0.918 16.328 10.530 1.00 0.00 21 THR A N 12
ATOM 20861 C CA . THR A 1 21 ? -0.247 16.234 9.656 1.00 0.00 21 THR A CA 12
ATOM 20862 C C . THR A 1 21 ? -0.723 14.787 9.548 1.00 0.00 21 THR A C 12
ATOM 20863 O O . THR A 1 21 ? 0.084 13.866 9.425 1.00 0.00 21 THR A O 12
ATOM 20874 N N . ILE A 1 22 ? -2.039 14.597 9.598 1.00 0.00 22 ILE A N 12
ATOM 20875 C CA . ILE A 1 22 ? -2.610 13.259 9.504 1.00 0.00 22 ILE A CA 12
ATOM 20876 C C . ILE A 1 22 ? -3.022 12.952 8.067 1.00 0.00 22 ILE A C 12
ATOM 20877 O O . ILE A 1 22 ? -3.414 13.847 7.320 1.00 0.00 22 ILE A O 12
ATOM 20893 N N . GLU A 1 23 ? -2.928 11.681 7.689 1.00 0.00 23 GLU A N 12
ATOM 20894 C CA . GLU A 1 23 ? -3.294 11.266 6.339 1.00 0.00 23 GLU A CA 12
ATOM 20895 C C . GLU A 1 23 ? -4.099 9.971 6.375 1.00 0.00 23 GLU A C 12
ATOM 20896 O O . GLU A 1 23 ? -3.820 9.078 7.175 1.00 0.00 23 GLU A O 12
ATOM 20908 N N . ILE A 1 24 ? -5.100 9.878 5.503 1.00 0.00 24 ILE A N 12
ATOM 20909 C CA . ILE A 1 24 ? -5.942 8.689 5.440 1.00 0.00 24 ILE A CA 12
ATOM 20910 C C . ILE A 1 24 ? -6.141 8.251 3.993 1.00 0.00 24 ILE A C 12
ATOM 20911 O O . ILE A 1 24 ? -6.514 9.055 3.138 1.00 0.00 24 ILE A O 12
ATOM 20927 N N . THR A 1 25 ? -5.889 6.974 3.724 1.00 0.00 25 THR A N 12
ATOM 20928 C CA . THR A 1 25 ? -6.044 6.444 2.374 1.00 0.00 25 THR A CA 12
ATOM 20929 C C . THR A 1 25 ? -6.523 4.997 2.416 1.00 0.00 25 THR A C 12
ATOM 20930 O O . THR A 1 25 ? -6.197 4.252 3.340 1.00 0.00 25 THR A O 12
ATOM 20941 N N . GLY A 1 26 ? -7.297 4.607 1.410 1.00 0.00 26 GLY A N 12
ATOM 20942 C CA . GLY A 1 26 ? -7.817 3.246 1.340 1.00 0.00 26 GLY A CA 12
ATOM 20943 C C . GLY A 1 26 ? -8.086 2.840 -0.104 1.00 0.00 26 GLY A C 12
ATOM 20944 O O . GLY A 1 26 ? -8.281 3.693 -0.971 1.00 0.00 26 GLY A O 12
ATOM 20948 N N . GLY A 1 27 ? -8.094 1.536 -0.358 1.00 0.00 27 GLY A N 12
ATOM 20949 C CA . GLY A 1 27 ? -8.341 1.031 -1.703 1.00 0.00 27 GLY A CA 12
ATOM 20950 C C . GLY A 1 27 ? -8.257 -0.490 -1.740 1.00 0.00 27 GLY A C 12
ATOM 20951 O O . GLY A 1 27 ? -8.571 -1.162 -0.757 1.00 0.00 27 GLY A O 12
ATOM 20955 N N . ALA A 1 28 ? -7.830 -1.026 -2.879 1.00 0.00 28 ALA A N 12
ATOM 20956 C CA . ALA A 1 28 ? -7.707 -2.470 -3.038 1.00 0.00 28 ALA A CA 12
ATOM 20957 C C . ALA A 1 28 ? -6.373 -2.828 -3.682 1.00 0.00 28 ALA A C 12
ATOM 20958 O O . ALA A 1 28 ? -5.638 -1.950 -4.139 1.00 0.00 28 ALA A O 12
ATOM 20965 N N . THR A 1 29 ? -6.065 -4.122 -3.716 1.00 0.00 29 THR A N 12
ATOM 20966 C CA . THR A 1 29 ? -4.815 -4.591 -4.305 1.00 0.00 29 THR A CA 12
ATOM 20967 C C . THR A 1 29 ? -5.071 -5.764 -5.245 1.00 0.00 29 THR A C 12
ATOM 20968 O O . THR A 1 29 ? -5.926 -6.609 -4.980 1.00 0.00 29 THR A O 12
ATOM 20979 N N . TYR A 1 30 ? -4.325 -5.807 -6.344 1.00 0.00 30 TYR A N 12
ATOM 20980 C CA . TYR A 1 30 ? -4.476 -6.879 -7.321 1.00 0.00 30 TYR A CA 12
ATOM 20981 C C . TYR A 1 30 ? -3.331 -7.879 -7.200 1.00 0.00 30 TYR A C 12
ATOM 20982 O O . TYR A 1 30 ? -2.162 -7.519 -7.347 1.00 0.00 30 TYR A O 12
ATOM 21000 N N . GLN A 1 31 ? -3.672 -9.134 -6.931 1.00 0.00 31 GLN A N 12
ATOM 21001 C CA . GLN A 1 31 ? -2.662 -10.176 -6.793 1.00 0.00 31 GLN A CA 12
ATOM 21002 C C . GLN A 1 31 ? -2.512 -10.952 -8.098 1.00 0.00 31 GLN A C 12
ATOM 21003 O O . GLN A 1 31 ? -3.350 -11.787 -8.435 1.00 0.00 31 GLN A O 12
ATOM 21017 N N . LEU A 1 32 ? -1.437 -10.669 -8.827 1.00 0.00 32 LEU A N 12
ATOM 21018 C CA . LEU A 1 32 ? -1.185 -11.344 -10.094 1.00 0.00 32 LEU A CA 12
ATOM 21019 C C . LEU A 1 32 ? -0.293 -12.564 -9.881 1.00 0.00 32 LEU A C 12
ATOM 21020 O O . LEU A 1 32 ? -0.677 -13.689 -10.201 1.00 0.00 32 LEU A O 12
ATOM 21036 N N . SER A 1 33 ? 0.898 -12.332 -9.340 1.00 0.00 33 SER A N 12
ATOM 21037 C CA . SER A 1 33 ? 1.836 -13.419 -9.089 1.00 0.00 33 SER A CA 12
ATOM 21038 C C . SER A 1 33 ? 3.103 -12.887 -8.424 1.00 0.00 33 SER A C 12
ATOM 21039 O O . SER A 1 33 ? 3.369 -11.685 -8.450 1.00 0.00 33 SER A O 12
ATOM 21047 N N . PRO A 1 34 ? 3.885 -13.754 -7.832 1.00 0.00 34 PRO A N 12
ATOM 21048 C CA . PRO A 1 34 ? 5.148 -13.365 -7.151 1.00 0.00 34 PRO A CA 12
ATOM 21049 C C . PRO A 1 34 ? 5.899 -12.269 -7.905 1.00 0.00 34 PRO A C 12
ATOM 21050 O O . PRO A 1 34 ? 6.599 -11.457 -7.302 1.00 0.00 34 PRO A O 12
ATOM 21061 N N . TYR A 1 35 ? 5.748 -12.256 -9.226 1.00 0.00 35 TYR A N 12
ATOM 21062 C CA . TYR A 1 35 ? 6.416 -11.257 -10.050 1.00 0.00 35 TYR A CA 12
ATOM 21063 C C . TYR A 1 35 ? 6.288 -9.871 -9.426 1.00 0.00 35 TYR A C 12
ATOM 21064 O O . TYR A 1 35 ? 7.152 -9.442 -8.659 1.00 0.00 35 TYR A O 12
ATOM 21082 N N . ILE A 1 36 ? 5.206 -9.174 -9.759 1.00 0.00 36 ILE A N 12
ATOM 21083 C CA . ILE A 1 36 ? 4.975 -7.837 -9.224 1.00 0.00 36 ILE A CA 12
ATOM 21084 C C . ILE A 1 36 ? 3.516 -7.670 -8.810 1.00 0.00 36 ILE A C 12
ATOM 21085 O O . ILE A 1 36 ? 2.614 -8.211 -9.449 1.00 0.00 36 ILE A O 12
ATOM 21101 N N . MET A 1 37 ? 3.294 -6.918 -7.737 1.00 0.00 37 MET A N 12
ATOM 21102 C CA . MET A 1 37 ? 1.940 -6.687 -7.246 1.00 0.00 37 MET A CA 12
ATOM 21103 C C . MET A 1 37 ? 1.449 -5.303 -7.655 1.00 0.00 37 MET A C 12
ATOM 21104 O O . MET A 1 37 ? 2.248 -4.399 -7.905 1.00 0.00 37 MET A O 12
ATOM 21118 N N . VAL A 1 38 ? 0.130 -5.144 -7.722 1.00 0.00 38 VAL A N 12
ATOM 21119 C CA . VAL A 1 38 ? -0.463 -3.866 -8.104 1.00 0.00 38 VAL A CA 12
ATOM 21120 C C . VAL A 1 38 ? -1.098 -3.190 -6.892 1.00 0.00 38 VAL A C 12
ATOM 21121 O O . VAL A 1 38 ? -1.559 -3.858 -5.966 1.00 0.00 38 VAL A O 12
ATOM 21134 N N . LYS A 1 39 ? -1.115 -1.861 -6.903 1.00 0.00 39 LYS A N 12
ATOM 21135 C CA . LYS A 1 39 ? -1.696 -1.105 -5.798 1.00 0.00 39 LYS A CA 12
ATOM 21136 C C . LYS A 1 39 ? -2.410 0.140 -6.316 1.00 0.00 39 LYS A C 12
ATOM 21137 O O . LYS A 1 39 ? -1.820 0.953 -7.029 1.00 0.00 39 LYS A O 12
ATOM 21156 N N . ALA A 1 40 ? -3.680 0.282 -5.952 1.00 0.00 40 ALA A N 12
ATOM 21157 C CA . ALA A 1 40 ? -4.464 1.432 -6.385 1.00 0.00 40 ALA A CA 12
ATOM 21158 C C . ALA A 1 40 ? -5.387 1.904 -5.266 1.00 0.00 40 ALA A C 12
ATOM 21159 O O . ALA A 1 40 ? -6.117 1.110 -4.675 1.00 0.00 40 ALA A O 12
ATOM 21166 N N . GLY A 1 41 ? -5.346 3.202 -4.980 1.00 0.00 41 GLY A N 12
ATOM 21167 C CA . GLY A 1 41 ? -6.183 3.768 -3.929 1.00 0.00 41 GLY A CA 12
ATOM 21168 C C . GLY A 1 41 ? -6.138 5.293 -3.958 1.00 0.00 41 GLY A C 12
ATOM 21169 O O . GLY A 1 41 ? -5.346 5.885 -4.692 1.00 0.00 41 GLY A O 12
ATOM 21173 N N . TYR A 1 42 ? -6.994 5.918 -3.152 1.00 0.00 42 TYR A N 12
ATOM 21174 C CA . TYR A 1 42 ? -7.051 7.376 -3.085 1.00 0.00 42 TYR A CA 12
ATOM 21175 C C . TYR A 1 42 ? -6.677 7.862 -1.690 1.00 0.00 42 TYR A C 12
ATOM 21176 O O . TYR A 1 42 ? -6.668 7.085 -0.733 1.00 0.00 42 TYR A O 12
ATOM 21194 N N . GLY A 1 43 ? -6.367 9.149 -1.578 1.00 0.00 43 GLY A N 12
ATOM 21195 C CA . GLY A 1 43 ? -5.990 9.730 -0.294 1.00 0.00 43 GLY A CA 12
ATOM 21196 C C . GLY A 1 43 ? -6.693 11.066 -0.071 1.00 0.00 43 GLY A C 12
ATOM 21197 O O . GLY A 1 43 ? -7.003 11.782 -1.024 1.00 0.00 43 GLY A O 12
ATOM 21201 N N . TRP A 1 44 ? -6.942 11.394 1.193 1.00 0.00 44 TRP A N 12
ATOM 21202 C CA . TRP A 1 44 ? -7.608 12.646 1.531 1.00 0.00 44 TRP A CA 12
ATOM 21203 C C . TRP A 1 44 ? -7.436 12.962 3.012 1.00 0.00 44 TRP A C 12
ATOM 21204 O O . TRP A 1 44 ? -6.930 12.143 3.777 1.00 0.00 44 TRP A O 12
ATOM 21225 N N . ASN A 1 45 ? -7.864 14.157 3.411 1.00 0.00 45 ASN A N 12
ATOM 21226 C CA . ASN A 1 45 ? -7.753 14.571 4.805 1.00 0.00 45 ASN A CA 12
ATOM 21227 C C . ASN A 1 45 ? -8.791 15.641 5.129 1.00 0.00 45 ASN A C 12
ATOM 21228 O O . ASN A 1 45 ? -9.970 15.492 4.810 1.00 0.00 45 ASN A O 12
ATOM 21239 N N . ASN A 1 46 ? -8.344 16.720 5.766 1.00 0.00 46 ASN A N 12
ATOM 21240 C CA . ASN A 1 46 ? -9.246 17.807 6.129 1.00 0.00 46 ASN A CA 12
ATOM 21241 C C . ASN A 1 46 ? -9.325 18.835 5.005 1.00 0.00 46 ASN A C 12
ATOM 21242 O O . ASN A 1 46 ? -8.802 19.944 5.127 1.00 0.00 46 ASN A O 12
ATOM 21253 N N . SER A 1 47 ? -9.981 18.462 3.912 1.00 0.00 47 SER A N 12
ATOM 21254 C CA . SER A 1 47 ? -10.124 19.361 2.773 1.00 0.00 47 SER A CA 12
ATOM 21255 C C . SER A 1 47 ? -11.149 18.816 1.784 1.00 0.00 47 SER A C 12
ATOM 21256 O O . SER A 1 47 ? -12.167 18.247 2.181 1.00 0.00 47 SER A O 12
ATOM 21264 N N . SER A 1 48 ? -10.874 18.991 0.496 1.00 0.00 48 SER A N 12
ATOM 21265 C CA . SER A 1 48 ? -11.779 18.512 -0.542 1.00 0.00 48 SER A CA 12
ATOM 21266 C C . SER A 1 48 ? -11.001 18.121 -1.793 1.00 0.00 48 SER A C 12
ATOM 21267 O O . SER A 1 48 ? -11.559 18.055 -2.888 1.00 0.00 48 SER A O 12
ATOM 21275 N N . LEU A 1 49 ? -9.708 17.865 -1.623 1.00 0.00 49 LEU A N 12
ATOM 21276 C CA . LEU A 1 49 ? -8.861 17.482 -2.746 1.00 0.00 49 LEU A CA 12
ATOM 21277 C C . LEU A 1 49 ? -8.901 15.972 -2.959 1.00 0.00 49 LEU A C 12
ATOM 21278 O O . LEU A 1 49 ? -8.913 15.201 -2.000 1.00 0.00 49 LEU A O 12
ATOM 21294 N N . ASN A 1 50 ? -8.918 15.559 -4.222 1.00 0.00 50 ASN A N 12
ATOM 21295 C CA . ASN A 1 50 ? -8.955 14.138 -4.553 1.00 0.00 50 ASN A CA 12
ATOM 21296 C C . ASN A 1 50 ? -7.578 13.657 -5.000 1.00 0.00 50 ASN A C 12
ATOM 21297 O O . ASN A 1 50 ? -7.066 14.089 -6.034 1.00 0.00 50 ASN A O 12
ATOM 21308 N N . ARG A 1 51 ? -6.984 12.764 -4.217 1.00 0.00 51 ARG A N 12
ATOM 21309 C CA . ARG A 1 51 ? -5.666 12.233 -4.545 1.00 0.00 51 ARG A CA 12
ATOM 21310 C C . ARG A 1 51 ? -5.783 10.841 -5.158 1.00 0.00 51 ARG A C 12
ATOM 21311 O O . ARG A 1 51 ? -6.677 10.071 -4.807 1.00 0.00 51 ARG A O 12
ATOM 21332 N N . PHE A 1 52 ? -4.875 10.524 -6.076 1.00 0.00 52 PHE A N 12
ATOM 21333 C CA . PHE A 1 52 ? -4.884 9.222 -6.733 1.00 0.00 52 PHE A CA 12
ATOM 21334 C C . PHE A 1 52 ? -3.472 8.653 -6.815 1.00 0.00 52 PHE A C 12
ATOM 21335 O O . PHE A 1 52 ? -2.621 9.182 -7.530 1.00 0.00 52 PHE A O 12
ATOM 21352 N N . GLU A 1 53 ? -3.231 7.572 -6.078 1.00 0.00 53 GLU A N 12
ATOM 21353 C CA . GLU A 1 53 ? -1.918 6.937 -6.074 1.00 0.00 53 GLU A CA 12
ATOM 21354 C C . GLU A 1 53 ? -1.943 5.650 -6.892 1.00 0.00 53 GLU A C 12
ATOM 21355 O O . GLU A 1 53 ? -2.826 4.811 -6.721 1.00 0.00 53 GLU A O 12
ATOM 21367 N N . PHE A 1 54 ? -0.966 5.502 -7.783 1.00 0.00 54 PHE A N 12
ATOM 21368 C CA . PHE A 1 54 ? -0.886 4.311 -8.622 1.00 0.00 54 PHE A CA 12
ATOM 21369 C C . PHE A 1 54 ? 0.562 3.851 -8.761 1.00 0.00 54 PHE A C 12
ATOM 21370 O O . PHE A 1 54 ? 1.458 4.657 -9.014 1.00 0.00 54 PHE A O 12
ATOM 21387 N N . GLY A 1 55 ? 0.783 2.552 -8.595 1.00 0.00 55 GLY A N 12
ATOM 21388 C CA . GLY A 1 55 ? 2.126 1.996 -8.704 1.00 0.00 55 GLY A CA 12
ATOM 21389 C C . GLY A 1 55 ? 2.129 0.507 -8.372 1.00 0.00 55 GLY A C 12
ATOM 21390 O O . GLY A 1 55 ? 1.108 -0.168 -8.498 1.00 0.00 55 GLY A O 12
ATOM 21394 N N . GLY A 1 56 ? 3.283 0.003 -7.948 1.00 0.00 56 GLY A N 12
ATOM 21395 C CA . GLY A 1 56 ? 3.407 -1.408 -7.600 1.00 0.00 56 GLY A CA 12
ATOM 21396 C C . GLY A 1 56 ? 4.362 -1.600 -6.428 1.00 0.00 56 GLY A C 12
ATOM 21397 O O . GLY A 1 56 ? 5.002 -0.649 -5.976 1.00 0.00 56 GLY A O 12
ATOM 21401 N N . GLY A 1 57 ? 4.453 -2.834 -5.942 1.00 0.00 57 GLY A N 12
ATOM 21402 C CA . GLY A 1 57 ? 5.333 -3.142 -4.820 1.00 0.00 57 GLY A CA 12
ATOM 21403 C C . GLY A 1 57 ? 6.130 -4.414 -5.087 1.00 0.00 57 GLY A C 12
ATOM 21404 O O . GLY A 1 57 ? 5.735 -5.243 -5.906 1.00 0.00 57 GLY A O 12
ATOM 21408 N N . LEU A 1 58 ? 7.252 -4.558 -4.387 1.00 0.00 58 LEU A N 12
ATOM 21409 C CA . LEU A 1 58 ? 8.106 -5.733 -4.552 1.00 0.00 58 LEU A CA 12
ATOM 21410 C C . LEU A 1 58 ? 8.066 -6.608 -3.303 1.00 0.00 58 LEU A C 12
ATOM 21411 O O . LEU A 1 58 ? 7.856 -6.116 -2.195 1.00 0.00 58 LEU A O 12
ATOM 21427 N N . GLN A 1 59 ? 8.268 -7.910 -3.494 1.00 0.00 59 GLN A N 12
ATOM 21428 C CA . GLN A 1 59 ? 8.255 -8.852 -2.378 1.00 0.00 59 GLN A CA 12
ATOM 21429 C C . GLN A 1 59 ? 9.355 -9.896 -2.550 1.00 0.00 59 GLN A C 12
ATOM 21430 O O . GLN A 1 59 ? 9.913 -10.044 -3.636 1.00 0.00 59 GLN A O 12
ATOM 21444 N N . TYR A 1 60 ? 9.663 -10.615 -1.470 1.00 0.00 60 TYR A N 12
ATOM 21445 C CA . TYR A 1 60 ? 10.698 -11.642 -1.512 1.00 0.00 60 TYR A CA 12
ATOM 21446 C C . TYR A 1 60 ? 10.156 -12.972 -0.999 1.00 0.00 60 TYR A C 12
ATOM 21447 O O . TYR A 1 60 ? 9.059 -13.030 -0.442 1.00 0.00 60 TYR A O 12
ATOM 21465 N N . LYS A 1 61 ? 10.930 -14.037 -1.194 1.00 0.00 61 LYS A N 12
ATOM 21466 C CA . LYS A 1 61 ? 10.523 -15.367 -0.751 1.00 0.00 61 LYS A CA 12
ATOM 21467 C C . LYS A 1 61 ? 11.496 -15.904 0.293 1.00 0.00 61 LYS A C 12
ATOM 21468 O O . LYS A 1 61 ? 12.709 -15.904 0.082 1.00 0.00 61 LYS A O 12
ATOM 21487 N N . VAL A 1 62 ? 10.957 -16.360 1.419 1.00 0.00 62 VAL A N 12
ATOM 21488 C CA . VAL A 1 62 ? 11.788 -16.898 2.490 1.00 0.00 62 VAL A CA 12
ATOM 21489 C C . VAL A 1 62 ? 10.935 -17.638 3.514 1.00 0.00 62 VAL A C 12
ATOM 21490 O O . VAL A 1 62 ? 11.361 -18.647 4.077 1.00 0.00 62 VAL A O 12
ATOM 21503 N N . THR A 1 63 ? 9.728 -17.133 3.751 1.00 0.00 63 THR A N 12
ATOM 21504 C CA . THR A 1 63 ? 8.825 -17.751 4.705 1.00 0.00 63 THR A CA 12
ATOM 21505 C C . THR A 1 63 ? 7.405 -17.731 4.143 1.00 0.00 63 THR A C 12
ATOM 21506 O O . THR A 1 63 ? 7.125 -16.981 3.208 1.00 0.00 63 THR A O 12
ATOM 21517 N N . PRO A 1 64 ? 6.509 -18.528 4.675 1.00 0.00 64 PRO A N 12
ATOM 21518 C CA . PRO A 1 64 ? 5.101 -18.571 4.188 1.00 0.00 64 PRO A CA 12
ATOM 21519 C C . PRO A 1 64 ? 4.521 -17.179 3.941 1.00 0.00 64 PRO A C 12
ATOM 21520 O O . PRO A 1 64 ? 3.451 -17.050 3.348 1.00 0.00 64 PRO A O 12
ATOM 21531 N N . ASP A 1 65 ? 5.232 -16.142 4.391 1.00 0.00 65 ASP A N 12
ATOM 21532 C CA . ASP A 1 65 ? 4.767 -14.765 4.204 1.00 0.00 65 ASP A CA 12
ATOM 21533 C C . ASP A 1 65 ? 5.577 -13.795 5.065 1.00 0.00 65 ASP A C 12
ATOM 21534 O O . ASP A 1 65 ? 5.065 -13.240 6.036 1.00 0.00 65 ASP A O 12
ATOM 21543 N N . LEU A 1 66 ? 6.835 -13.587 4.696 1.00 0.00 66 LEU A N 12
ATOM 21544 C CA . LEU A 1 66 ? 7.695 -12.670 5.436 1.00 0.00 66 LEU A CA 12
ATOM 21545 C C . LEU A 1 66 ? 8.813 -12.171 4.532 1.00 0.00 66 LEU A C 12
ATOM 21546 O O . LEU A 1 66 ? 9.746 -12.910 4.220 1.00 0.00 66 LEU A O 12
ATOM 21562 N N . GLU A 1 67 ? 8.711 -10.919 4.100 1.00 0.00 67 GLU A N 12
ATOM 21563 C CA . GLU A 1 67 ? 9.724 -10.355 3.219 1.00 0.00 67 GLU A CA 12
ATOM 21564 C C . GLU A 1 67 ? 9.598 -8.832 3.153 1.00 0.00 67 GLU A C 12
ATOM 21565 O O . GLU A 1 67 ? 8.508 -8.289 3.342 1.00 0.00 67 GLU A O 12
ATOM 21577 N N . PRO A 1 68 ? 10.675 -8.132 2.877 1.00 0.00 68 PRO A N 12
ATOM 21578 C CA . PRO A 1 68 ? 10.647 -6.644 2.776 1.00 0.00 68 PRO A CA 12
ATOM 21579 C C . PRO A 1 68 ? 9.761 -6.182 1.623 1.00 0.00 68 PRO A C 12
ATOM 21580 O O . PRO A 1 68 ? 9.700 -6.838 0.582 1.00 0.00 68 PRO A O 12
ATOM 21591 N N . TYR A 1 69 ? 9.070 -5.061 1.818 1.00 0.00 69 TYR A N 12
ATOM 21592 C CA . TYR A 1 69 ? 8.182 -4.534 0.786 1.00 0.00 69 TYR A CA 12
ATOM 21593 C C . TYR A 1 69 ? 8.639 -3.156 0.324 1.00 0.00 69 TYR A C 12
ATOM 21594 O O . TYR A 1 69 ? 8.925 -2.278 1.139 1.00 0.00 69 TYR A O 12
ATOM 21612 N N . ALA A 1 70 ? 8.702 -2.977 -0.992 1.00 0.00 70 ALA A N 12
ATOM 21613 C CA . ALA A 1 70 ? 9.119 -1.703 -1.569 1.00 0.00 70 ALA A CA 12
ATOM 21614 C C . ALA A 1 70 ? 7.939 -1.020 -2.250 1.00 0.00 70 ALA A C 12
ATOM 21615 O O . ALA A 1 70 ? 6.960 -1.673 -2.615 1.00 0.00 70 ALA A O 12
ATOM 21622 N N . TRP A 1 71 ? 8.035 0.296 -2.416 1.00 0.00 71 TRP A N 12
ATOM 21623 C CA . TRP A 1 71 ? 6.964 1.057 -3.053 1.00 0.00 71 TRP A CA 12
ATOM 21624 C C . TRP A 1 71 ? 7.534 2.041 -4.069 1.00 0.00 71 TRP A C 12
ATOM 21625 O O . TRP A 1 71 ? 8.518 2.729 -3.798 1.00 0.00 71 TRP A O 12
ATOM 21646 N N . ALA A 1 72 ? 6.907 2.103 -5.240 1.00 0.00 72 ALA A N 12
ATOM 21647 C CA . ALA A 1 72 ? 7.360 3.008 -6.290 1.00 0.00 72 ALA A CA 12
ATOM 21648 C C . ALA A 1 72 ? 6.198 3.397 -7.200 1.00 0.00 72 ALA A C 12
ATOM 21649 O O . ALA A 1 72 ? 5.475 2.536 -7.701 1.00 0.00 72 ALA A O 12
ATOM 21656 N N . GLY A 1 73 ? 6.025 4.698 -7.410 1.00 0.00 73 GLY A N 12
ATOM 21657 C CA . GLY A 1 73 ? 4.946 5.187 -8.260 1.00 0.00 73 GLY A CA 12
ATOM 21658 C C . GLY A 1 73 ? 4.834 6.705 -8.180 1.00 0.00 73 GLY A C 12
ATOM 21659 O O . GLY A 1 73 ? 5.766 7.385 -7.748 1.00 0.00 73 GLY A O 12
ATOM 21663 N N . ALA A 1 74 ? 3.688 7.233 -8.600 1.00 0.00 74 ALA A N 12
ATOM 21664 C CA . ALA A 1 74 ? 3.463 8.673 -8.572 1.00 0.00 74 ALA A CA 12
ATOM 21665 C C . ALA A 1 74 ? 2.005 8.983 -8.248 1.00 0.00 74 ALA A C 12
ATOM 21666 O O . ALA A 1 74 ? 1.115 8.175 -8.515 1.00 0.00 74 ALA A O 12
ATOM 21673 N N . THR A 1 75 ? 1.770 10.158 -7.671 1.00 0.00 75 THR A N 12
ATOM 21674 C CA . THR A 1 75 ? 0.416 10.569 -7.312 1.00 0.00 75 THR A CA 12
ATOM 21675 C C . THR A 1 75 ? -0.096 11.632 -8.280 1.00 0.00 75 THR A C 12
ATOM 21676 O O . THR A 1 75 ? 0.685 12.373 -8.875 1.00 0.00 75 THR A O 12
ATOM 21687 N N . TYR A 1 76 ? -1.415 11.700 -8.431 1.00 0.00 76 TYR A N 12
ATOM 21688 C CA . TYR A 1 76 ? -2.023 12.676 -9.329 1.00 0.00 76 TYR A CA 12
ATOM 21689 C C . TYR A 1 76 ? -3.256 13.301 -8.686 1.00 0.00 76 TYR A C 12
ATOM 21690 O O . TYR A 1 76 ? -4.225 12.609 -8.375 1.00 0.00 76 TYR A O 12
ATOM 21708 N N . ASN A 1 77 ? -3.215 14.617 -8.493 1.00 0.00 77 ASN A N 12
ATOM 21709 C CA . ASN A 1 77 ? -4.337 15.326 -7.887 1.00 0.00 77 ASN A CA 12
ATOM 21710 C C . ASN A 1 77 ? -5.152 16.050 -8.955 1.00 0.00 77 ASN A C 12
ATOM 21711 O O . ASN A 1 77 ? -4.615 16.471 -9.979 1.00 0.00 77 ASN A O 12
ATOM 21722 N N . THR A 1 78 ? -6.450 16.191 -8.707 1.00 0.00 78 THR A N 12
ATOM 21723 C CA . THR A 1 78 ? -7.330 16.868 -9.653 1.00 0.00 78 THR A CA 12
ATOM 21724 C C . THR A 1 78 ? -6.804 18.263 -9.972 1.00 0.00 78 THR A C 12
ATOM 21725 O O . THR A 1 78 ? -7.116 18.830 -11.019 1.00 0.00 78 THR A O 12
ATOM 21736 N N . ASP A 1 79 ? -6.001 18.809 -9.064 1.00 0.00 79 ASP A N 12
ATOM 21737 C CA . ASP A 1 79 ? -5.436 20.139 -9.259 1.00 0.00 79 ASP A CA 12
ATOM 21738 C C . ASP A 1 79 ? -4.304 20.094 -10.282 1.00 0.00 79 ASP A C 12
ATOM 21739 O O . ASP A 1 79 ? -3.398 20.927 -10.257 1.00 0.00 79 ASP A O 12
ATOM 21748 N N . ASN A 1 80 ? -4.364 19.117 -11.181 1.00 0.00 80 ASN A N 12
ATOM 21749 C CA . ASN A 1 80 ? -3.339 18.974 -12.208 1.00 0.00 80 ASN A CA 12
ATOM 21750 C C . ASN A 1 80 ? -1.952 18.923 -11.575 1.00 0.00 80 ASN A C 12
ATOM 21751 O O . ASN A 1 80 ? -0.964 19.329 -12.187 1.00 0.00 80 ASN A O 12
ATOM 21762 N N . THR A 1 81 ? -1.887 18.421 -10.345 1.00 0.00 81 THR A N 12
ATOM 21763 C CA . THR A 1 81 ? -0.618 18.321 -9.632 1.00 0.00 81 THR A CA 12
ATOM 21764 C C . THR A 1 81 ? -0.147 16.871 -9.581 1.00 0.00 81 THR A C 12
ATOM 21765 O O . THR A 1 81 ? -0.815 16.013 -9.005 1.00 0.00 81 THR A O 12
ATOM 21776 N N . LEU A 1 82 ? 1.008 16.609 -10.187 1.00 0.00 82 LEU A N 12
ATOM 21777 C CA . LEU A 1 82 ? 1.565 15.261 -10.206 1.00 0.00 82 LEU A CA 12
ATOM 21778 C C . LEU A 1 82 ? 3.038 15.284 -9.813 1.00 0.00 82 LEU A C 12
ATOM 21779 O O . LEU A 1 82 ? 3.805 16.118 -10.294 1.00 0.00 82 LEU A O 12
ATOM 21795 N N . VAL A 1 83 ? 3.428 14.365 -8.937 1.00 0.00 83 VAL A N 12
ATOM 21796 C CA . VAL A 1 83 ? 4.814 14.291 -8.487 1.00 0.00 83 VAL A CA 12
ATOM 21797 C C . VAL A 1 83 ? 5.192 12.842 -8.167 1.00 0.00 83 VAL A C 12
ATOM 21798 O O . VAL A 1 83 ? 4.322 12.020 -7.884 1.00 0.00 83 VAL A O 12
ATOM 21811 N N . PRO A 1 84 ? 6.462 12.516 -8.201 1.00 0.00 84 PRO A N 12
ATOM 21812 C CA . PRO A 1 84 ? 6.938 11.133 -7.902 1.00 0.00 84 PRO A CA 12
ATOM 21813 C C . PRO A 1 84 ? 6.800 10.785 -6.424 1.00 0.00 84 PRO A C 12
ATOM 21814 O O . PRO A 1 84 ? 6.658 11.669 -5.578 1.00 0.00 84 PRO A O 12
ATOM 21825 N N . ALA A 1 85 ? 6.840 9.491 -6.119 1.00 0.00 85 ALA A N 12
ATOM 21826 C CA . ALA A 1 85 ? 6.718 9.039 -4.738 1.00 0.00 85 ALA A CA 12
ATOM 21827 C C . ALA A 1 85 ? 7.341 7.656 -4.573 1.00 0.00 85 ALA A C 12
ATOM 21828 O O . ALA A 1 85 ? 7.230 6.806 -5.457 1.00 0.00 85 ALA A O 12
ATOM 21835 N N . ALA A 1 86 ? 7.995 7.437 -3.437 1.00 0.00 86 ALA A N 12
ATOM 21836 C CA . ALA A 1 86 ? 8.632 6.152 -3.171 1.00 0.00 86 ALA A CA 12
ATOM 21837 C C . ALA A 1 86 ? 8.918 5.994 -1.682 1.00 0.00 86 ALA A C 12
ATOM 21838 O O . ALA A 1 86 ? 8.730 6.927 -0.901 1.00 0.00 86 ALA A O 12
ATOM 21845 N N . GLY A 1 87 ? 9.376 4.807 -1.297 1.00 0.00 87 GLY A N 12
ATOM 21846 C CA . GLY A 1 87 ? 9.686 4.538 0.102 1.00 0.00 87 GLY A CA 12
ATOM 21847 C C . GLY A 1 87 ? 9.982 3.058 0.320 1.00 0.00 87 GLY A C 12
ATOM 21848 O O . GLY A 1 87 ? 10.152 2.303 -0.638 1.00 0.00 87 GLY A O 12
ATOM 21852 N N . ALA A 1 88 ? 10.043 2.652 1.584 1.00 0.00 88 ALA A N 12
ATOM 21853 C CA . ALA A 1 88 ? 10.318 1.259 1.916 1.00 0.00 88 ALA A CA 12
ATOM 21854 C C . ALA A 1 88 ? 9.409 0.790 3.047 1.00 0.00 88 ALA A C 12
ATOM 21855 O O . ALA A 1 88 ? 8.954 1.591 3.863 1.00 0.00 88 ALA A O 12
ATOM 21862 N N . GLY A 1 89 ? 9.149 -0.513 3.089 1.00 0.00 89 GLY A N 12
ATOM 21863 C CA . GLY A 1 89 ? 8.292 -1.073 4.126 1.00 0.00 89 GLY A CA 12
ATOM 21864 C C . GLY A 1 89 ? 8.592 -2.552 4.342 1.00 0.00 89 GLY A C 12
ATOM 21865 O O . GLY A 1 89 ? 9.525 -3.099 3.755 1.00 0.00 89 GLY A O 12
ATOM 21869 N N . PHE A 1 90 ? 7.793 -3.192 5.189 1.00 0.00 90 PHE A N 12
ATOM 21870 C CA . PHE A 1 90 ? 7.982 -4.609 5.476 1.00 0.00 90 PHE A CA 12
ATOM 21871 C C . PHE A 1 90 ? 6.637 -5.306 5.639 1.00 0.00 90 PHE A C 12
ATOM 21872 O O . PHE A 1 90 ? 5.679 -4.718 6.145 1.00 0.00 90 PHE A O 12
ATOM 21889 N N . ARG A 1 91 ? 6.576 -6.564 5.209 1.00 0.00 91 ARG A N 12
ATOM 21890 C CA . ARG A 1 91 ? 5.347 -7.344 5.309 1.00 0.00 91 ARG A CA 12
ATOM 21891 C C . ARG A 1 91 ? 5.522 -8.482 6.310 1.00 0.00 91 ARG A C 12
ATOM 21892 O O . ARG A 1 91 ? 6.251 -9.442 6.051 1.00 0.00 91 ARG A O 12
ATOM 21913 N N . TYR A 1 92 ? 4.846 -8.363 7.450 1.00 0.00 92 TYR A N 12
ATOM 21914 C CA . TYR A 1 92 ? 4.924 -9.382 8.492 1.00 0.00 92 TYR A CA 12
ATOM 21915 C C . TYR A 1 92 ? 3.597 -10.123 8.612 1.00 0.00 92 TYR A C 12
ATOM 21916 O O . TYR A 1 92 ? 2.528 -9.518 8.527 1.00 0.00 92 TYR A O 12
ATOM 21934 N N . LYS A 1 93 ? 3.671 -11.434 8.813 1.00 0.00 93 LYS A N 12
ATOM 21935 C CA . LYS A 1 93 ? 2.466 -12.243 8.945 1.00 0.00 93 LYS A CA 12
ATOM 21936 C C . LYS A 1 93 ? 2.084 -12.402 10.413 1.00 0.00 93 LYS A C 12
ATOM 21937 O O . LYS A 1 93 ? 2.729 -13.143 11.155 1.00 0.00 93 LYS A O 12
ATOM 21956 N N . VAL A 1 94 ? 1.028 -11.705 10.823 1.00 0.00 94 VAL A N 12
ATOM 21957 C CA . VAL A 1 94 ? 0.563 -11.777 12.203 1.00 0.00 94 VAL A CA 12
ATOM 21958 C C . VAL A 1 94 ? -0.692 -12.638 12.297 1.00 0.00 94 VAL A C 12
ATOM 21959 O O . VAL A 1 94 ? -0.935 -13.291 13.311 1.00 0.00 94 VAL A O 12
ATOM 21972 N N . SER A 1 95 ? -1.486 -12.632 11.231 1.00 0.00 95 SER A N 12
ATOM 21973 C CA . SER A 1 95 ? -2.714 -13.416 11.201 1.00 0.00 95 SER A CA 12
ATOM 21974 C C . SER A 1 95 ? -2.932 -14.011 9.811 1.00 0.00 95 SER A C 12
ATOM 21975 O O . SER A 1 95 ? -2.316 -13.574 8.838 1.00 0.00 95 SER A O 12
ATOM 21983 N N . PRO A 1 96 ? -3.783 -14.997 9.701 1.00 0.00 96 PRO A N 12
ATOM 21984 C CA . PRO A 1 96 ? -4.078 -15.667 8.399 1.00 0.00 96 PRO A CA 12
ATOM 21985 C C . PRO A 1 96 ? -4.894 -14.786 7.454 1.00 0.00 96 PRO A C 12
ATOM 21986 O O . PRO A 1 96 ? -4.552 -14.637 6.281 1.00 0.00 96 PRO A O 12
ATOM 21997 N N . GLU A 1 97 ? -5.978 -14.213 7.968 1.00 0.00 97 GLU A N 12
ATOM 21998 C CA . GLU A 1 97 ? -6.837 -13.362 7.150 1.00 0.00 97 GLU A CA 12
ATOM 21999 C C . GLU A 1 97 ? -6.480 -11.889 7.321 1.00 0.00 97 GLU A C 12
ATOM 22000 O O . GLU A 1 97 ? -7.102 -11.019 6.709 1.00 0.00 97 GLU A O 12
ATOM 22012 N N . VAL A 1 98 ? -5.479 -11.611 8.152 1.00 0.00 98 VAL A N 12
ATOM 22013 C CA . VAL A 1 98 ? -5.054 -10.233 8.388 1.00 0.00 98 VAL A CA 12
ATOM 22014 C C . VAL A 1 98 ? -3.535 -10.116 8.319 1.00 0.00 98 VAL A C 12
ATOM 22015 O O . VAL A 1 98 ? -2.819 -10.723 9.115 1.00 0.00 98 VAL A O 12
ATOM 22028 N N . LYS A 1 99 ? -3.053 -9.329 7.360 1.00 0.00 99 LYS A N 12
ATOM 22029 C CA . LYS A 1 99 ? -1.618 -9.132 7.189 1.00 0.00 99 LYS A CA 12
ATOM 22030 C C . LYS A 1 99 ? -1.211 -7.736 7.654 1.00 0.00 99 LYS A C 12
ATOM 22031 O O . LYS A 1 99 ? -1.924 -6.761 7.415 1.00 0.00 99 LYS A O 12
ATOM 22050 N N . LEU A 1 100 ? -0.064 -7.650 8.319 1.00 0.00 100 LEU A N 12
ATOM 22051 C CA . LEU A 1 100 ? 0.428 -6.368 8.814 1.00 0.00 100 LEU A CA 12
ATOM 22052 C C . LEU A 1 100 ? 1.463 -5.781 7.857 1.00 0.00 100 LEU A C 12
ATOM 22053 O O . LEU A 1 100 ? 2.351 -6.485 7.379 1.00 0.00 100 LEU A O 12
ATOM 22069 N N . VAL A 1 101 ? 1.339 -4.486 7.584 1.00 0.00 101 VAL A N 12
ATOM 22070 C CA . VAL A 1 101 ? 2.268 -3.811 6.682 1.00 0.00 101 VAL A CA 12
ATOM 22071 C C . VAL A 1 101 ? 2.644 -2.438 7.232 1.00 0.00 101 VAL A C 12
ATOM 22072 O O . VAL A 1 101 ? 1.855 -1.800 7.928 1.00 0.00 101 VAL A O 12
ATOM 22085 N N . VAL A 1 102 ? 3.849 -1.984 6.903 1.00 0.00 102 VAL A N 12
ATOM 22086 C CA . VAL A 1 102 ? 4.318 -0.686 7.353 1.00 0.00 102 VAL A CA 12
ATOM 22087 C C . VAL A 1 102 ? 5.202 -0.063 6.284 1.00 0.00 102 VAL A C 12
ATOM 22088 O O . VAL A 1 102 ? 6.314 -0.524 6.032 1.00 0.00 102 VAL A O 12
ATOM 22101 N N . GLU A 1 103 ? 4.690 0.983 5.661 1.00 0.00 103 GLU A N 12
ATOM 22102 C CA . GLU A 1 103 ? 5.421 1.682 4.608 1.00 0.00 103 GLU A CA 12
ATOM 22103 C C . GLU A 1 103 ? 5.884 3.053 5.086 1.00 0.00 103 GLU A C 12
ATOM 22104 O O . GLU A 1 103 ? 5.140 3.774 5.750 1.00 0.00 103 GLU A O 12
ATOM 22116 N N . TYR A 1 104 ? 7.120 3.407 4.739 1.00 0.00 104 TYR A N 12
ATOM 22117 C CA . TYR A 1 104 ? 7.681 4.696 5.129 1.00 0.00 104 TYR A CA 12
ATOM 22118 C C . TYR A 1 104 ? 7.806 5.610 3.915 1.00 0.00 104 TYR A C 12
ATOM 22119 O O . TYR A 1 104 ? 8.582 5.337 2.999 1.00 0.00 104 TYR A O 12
ATOM 22137 N N . GLY A 1 105 ? 7.037 6.693 3.914 1.00 0.00 105 GLY A N 12
ATOM 22138 C CA . GLY A 1 105 ? 7.066 7.641 2.806 1.00 0.00 105 GLY A CA 12
ATOM 22139 C C . GLY A 1 105 ? 8.435 8.303 2.688 1.00 0.00 105 GLY A C 12
ATOM 22140 O O . GLY A 1 105 ? 8.996 8.772 3.678 1.00 0.00 105 GLY A O 12
ATOM 22144 N N . TRP A 1 106 ? 8.965 8.343 1.469 1.00 0.00 106 TRP A N 12
ATOM 22145 C CA . TRP A 1 106 ? 10.267 8.953 1.231 1.00 0.00 106 TRP A CA 12
ATOM 22146 C C . TRP A 1 106 ? 10.318 9.573 -0.161 1.00 0.00 106 TRP A C 12
ATOM 22147 O O . TRP A 1 106 ? 9.617 9.135 -1.074 1.00 0.00 106 TRP A O 12
ATOM 22168 N N . ASN A 1 107 ? 11.155 10.593 -0.319 1.00 0.00 107 ASN A N 12
ATOM 22169 C CA . ASN A 1 107 ? 11.289 11.266 -1.606 1.00 0.00 107 ASN A CA 12
ATOM 22170 C C . ASN A 1 107 ? 12.646 11.954 -1.714 1.00 0.00 107 ASN A C 12
ATOM 22171 O O . ASN A 1 107 ? 13.352 12.116 -0.718 1.00 0.00 107 ASN A O 12
ATOM 22182 N N . ASN A 1 108 ? 13.005 12.357 -2.928 1.00 0.00 108 ASN A N 12
ATOM 22183 C CA . ASN A 1 108 ? 14.281 13.028 -3.154 1.00 0.00 108 ASN A CA 12
ATOM 22184 C C . ASN A 1 108 ? 14.448 14.201 -2.193 1.00 0.00 108 ASN A C 12
ATOM 22185 O O . ASN A 1 108 ? 13.914 15.285 -2.423 1.00 0.00 108 ASN A O 12
ATOM 22196 N N . SER A 1 109 ? 15.193 13.975 -1.116 1.00 0.00 109 SER A N 12
ATOM 22197 C CA . SER A 1 109 ? 15.424 15.022 -0.126 1.00 0.00 109 SER A CA 12
ATOM 22198 C C . SER A 1 109 ? 14.139 15.798 0.140 1.00 0.00 109 SER A C 12
ATOM 22199 O O . SER A 1 109 ? 13.897 16.844 -0.463 1.00 0.00 109 SER A O 12
ATOM 22207 N N . SER A 1 110 ? 13.315 15.280 1.044 1.00 0.00 110 SER A N 12
ATOM 22208 C CA . SER A 1 110 ? 12.056 15.933 1.381 1.00 0.00 110 SER A CA 12
ATOM 22209 C C . SER A 1 110 ? 11.444 15.309 2.631 1.00 0.00 110 SER A C 12
ATOM 22210 O O . SER A 1 110 ? 11.893 14.261 3.096 1.00 0.00 110 SER A O 12
ATOM 22218 N N . LEU A 1 111 ? 10.418 15.961 3.169 1.00 0.00 111 LEU A N 12
ATOM 22219 C CA . LEU A 1 111 ? 9.752 15.459 4.365 1.00 0.00 111 LEU A CA 12
ATOM 22220 C C . LEU A 1 111 ? 9.407 13.981 4.205 1.00 0.00 111 LEU A C 12
ATOM 22221 O O . LEU A 1 111 ? 9.222 13.495 3.089 1.00 0.00 111 LEU A O 12
ATOM 22237 N N . GLN A 1 112 ? 9.327 13.274 5.330 1.00 0.00 112 GLN A N 12
ATOM 22238 C CA . GLN A 1 112 ? 9.006 11.851 5.310 1.00 0.00 112 GLN A CA 12
ATOM 22239 C C . GLN A 1 112 ? 7.886 11.541 6.298 1.00 0.00 112 GLN A C 12
ATOM 22240 O O . GLN A 1 112 ? 7.647 12.299 7.238 1.00 0.00 112 GLN A O 12
ATOM 22254 N N . PHE A 1 113 ? 7.201 10.423 6.079 1.00 0.00 113 PHE A N 12
ATOM 22255 C CA . PHE A 1 113 ? 6.107 10.024 6.960 1.00 0.00 113 PHE A CA 12
ATOM 22256 C C . PHE A 1 113 ? 5.989 8.505 7.012 1.00 0.00 113 PHE A C 12
ATOM 22257 O O . PHE A 1 113 ? 6.588 7.798 6.203 1.00 0.00 113 PHE A O 12
ATOM 22274 N N . LEU A 1 114 ? 5.211 8.011 7.972 1.00 0.00 114 LEU A N 12
ATOM 22275 C CA . LEU A 1 114 ? 5.019 6.571 8.125 1.00 0.00 114 LEU A CA 12
ATOM 22276 C C . LEU A 1 114 ? 3.542 6.248 8.319 1.00 0.00 114 LEU A C 12
ATOM 22277 O O . LEU A 1 114 ? 2.784 7.061 8.846 1.00 0.00 114 LEU A O 12
ATOM 22293 N N . GLN A 1 115 ? 3.137 5.056 7.889 1.00 0.00 115 GLN A N 12
ATOM 22294 C CA . GLN A 1 115 ? 1.744 4.647 8.023 1.00 0.00 115 GLN A CA 12
ATOM 22295 C C . GLN A 1 115 ? 1.629 3.128 8.102 1.00 0.00 115 GLN A C 12
ATOM 22296 O O . GLN A 1 115 ? 2.450 2.402 7.540 1.00 0.00 115 GLN A O 12
ATOM 22310 N N . ALA A 1 116 ? 0.598 2.660 8.801 1.00 0.00 116 ALA A N 12
ATOM 22311 C CA . ALA A 1 116 ? 0.363 1.228 8.952 1.00 0.00 116 ALA A CA 12
ATOM 22312 C C . ALA A 1 116 ? -0.983 0.851 8.348 1.00 0.00 116 ALA A C 12
ATOM 22313 O O . ALA A 1 116 ? -1.965 1.580 8.498 1.00 0.00 116 ALA A O 12
ATOM 22320 N N . GLY A 1 117 ? -1.025 -0.285 7.659 1.00 0.00 117 GLY A N 12
ATOM 22321 C CA . GLY A 1 117 ? -2.260 -0.740 7.030 1.00 0.00 117 GLY A CA 12
ATOM 22322 C C . GLY A 1 117 ? -2.491 -2.227 7.274 1.00 0.00 117 GLY A C 12
ATOM 22323 O O . GLY A 1 117 ? -1.572 -2.959 7.641 1.00 0.00 117 GLY A O 12
ATOM 22327 N N . LEU A 1 118 ? -3.727 -2.664 7.061 1.00 0.00 118 LEU A N 12
ATOM 22328 C CA . LEU A 1 118 ? -4.081 -4.066 7.253 1.00 0.00 118 LEU A CA 12
ATOM 22329 C C . LEU A 1 118 ? -4.953 -4.548 6.099 1.00 0.00 118 LEU A C 12
ATOM 22330 O O . LEU A 1 118 ? -5.952 -3.913 5.759 1.00 0.00 118 LEU A O 12
ATOM 22346 N N . SER A 1 119 ? -4.567 -5.667 5.495 1.00 0.00 119 SER A N 12
ATOM 22347 C CA . SER A 1 119 ? -5.320 -6.216 4.371 1.00 0.00 119 SER A CA 12
ATOM 22348 C C . SER A 1 119 ? -6.186 -7.389 4.814 1.00 0.00 119 SER A C 12
ATOM 22349 O O . SER A 1 119 ? -5.846 -8.110 5.753 1.00 0.00 119 SER A O 12
ATOM 22357 N N . TYR A 1 120 ? -7.306 -7.574 4.121 1.00 0.00 120 TYR A N 12
ATOM 22358 C CA . TYR A 1 120 ? -8.223 -8.663 4.434 1.00 0.00 120 TYR A CA 12
ATOM 22359 C C . TYR A 1 120 ? -8.637 -9.390 3.160 1.00 0.00 120 TYR A C 12
ATOM 22360 O O . TYR A 1 120 ? -9.093 -8.769 2.199 1.00 0.00 120 TYR A O 12
ATOM 22378 N N . ARG A 1 121 ? -8.475 -10.709 3.156 1.00 0.00 121 ARG A N 12
ATOM 22379 C CA . ARG A 1 121 ? -8.836 -11.510 1.990 1.00 0.00 121 ARG A CA 12
ATOM 22380 C C . ARG A 1 121 ? -10.352 -11.569 1.829 1.00 0.00 121 ARG A C 12
ATOM 22381 O O . ARG A 1 121 ? -11.081 -11.787 2.797 1.00 0.00 121 ARG A O 12
ATOM 22402 N N . ILE A 1 122 ? -10.819 -11.370 0.602 1.00 0.00 122 ILE A N 12
ATOM 22403 C CA . ILE A 1 122 ? -12.251 -11.404 0.324 1.00 0.00 122 ILE A CA 12
ATOM 22404 C C . ILE A 1 122 ? -12.656 -12.758 -0.251 1.00 0.00 122 ILE A C 12
ATOM 22405 O O . ILE A 1 122 ? -13.790 -13.202 -0.074 1.00 0.00 122 ILE A O 12
ATOM 22421 N N . GLN A 1 123 ? -11.721 -13.406 -0.938 1.00 0.00 123 GLN A N 12
ATOM 22422 C CA . GLN A 1 123 ? -11.991 -14.709 -1.535 1.00 0.00 123 GLN A CA 12
ATOM 22423 C C . GLN A 1 123 ? -10.788 -15.640 -1.342 1.00 0.00 123 GLN A C 12
ATOM 22424 O O . GLN A 1 123 ? -9.649 -15.177 -1.294 1.00 0.00 123 GLN A O 12
ATOM 22438 N N . PRO A 1 124 ? -11.007 -16.933 -1.233 1.00 0.00 124 PRO A N 12
ATOM 22439 C CA . PRO A 1 124 ? -9.895 -17.911 -1.045 1.00 0.00 124 PRO A CA 12
ATOM 22440 C C . PRO A 1 124 ? -9.036 -18.051 -2.299 1.00 0.00 124 PRO A C 12
ATOM 22441 O O . PRO A 1 124 ? -7.825 -17.970 -2.176 1.00 0.00 124 PRO A O 12
ATOM 22453 N N . MET A 1 1 ? -7.415 -22.702 -1.560 1.00 0.00 1 MET A N 13
ATOM 22454 C CA . MET A 1 1 ? -6.160 -23.335 -2.053 1.00 0.00 1 MET A CA 13
ATOM 22455 C C . MET A 1 1 ? -5.999 -23.047 -3.543 1.00 0.00 1 MET A C 13
ATOM 22456 O O . MET A 1 1 ? -5.887 -23.966 -4.355 1.00 0.00 1 MET A O 13
ATOM 22472 N N . GLN A 1 2 ? -5.986 -21.765 -3.893 1.00 0.00 2 GLN A N 13
ATOM 22473 C CA . GLN A 1 2 ? -5.838 -21.367 -5.288 1.00 0.00 2 GLN A CA 13
ATOM 22474 C C . GLN A 1 2 ? -5.276 -19.952 -5.385 1.00 0.00 2 GLN A C 13
ATOM 22475 O O . GLN A 1 2 ? -4.070 -19.762 -5.543 1.00 0.00 2 GLN A O 13
ATOM 22489 N N . ASP A 1 3 ? -6.159 -18.962 -5.290 1.00 0.00 3 ASP A N 13
ATOM 22490 C CA . ASP A 1 3 ? -5.741 -17.568 -5.370 1.00 0.00 3 ASP A CA 13
ATOM 22491 C C . ASP A 1 3 ? -4.780 -17.363 -6.537 1.00 0.00 3 ASP A C 13
ATOM 22492 O O . ASP A 1 3 ? -3.577 -17.192 -6.339 1.00 0.00 3 ASP A O 13
ATOM 22501 N N . GLY A 1 4 ? -5.317 -17.383 -7.752 1.00 0.00 4 GLY A N 13
ATOM 22502 C CA . GLY A 1 4 ? -4.495 -17.197 -8.941 1.00 0.00 4 GLY A CA 13
ATOM 22503 C C . GLY A 1 4 ? -4.580 -15.759 -9.443 1.00 0.00 4 GLY A C 13
ATOM 22504 O O . GLY A 1 4 ? -5.246 -14.919 -8.840 1.00 0.00 4 GLY A O 13
ATOM 22508 N N . PRO A 1 5 ? -3.918 -15.470 -10.532 1.00 0.00 5 PRO A N 13
ATOM 22509 C CA . PRO A 1 5 ? -3.912 -14.105 -11.133 1.00 0.00 5 PRO A CA 13
ATOM 22510 C C . PRO A 1 5 ? -5.320 -13.530 -11.266 1.00 0.00 5 PRO A C 13
ATOM 22511 O O . PRO A 1 5 ? -6.268 -14.246 -11.589 1.00 0.00 5 PRO A O 13
ATOM 22522 N N . GLY A 1 6 ? -5.448 -12.230 -11.017 1.00 0.00 6 GLY A N 13
ATOM 22523 C CA . GLY A 1 6 ? -6.745 -11.569 -11.115 1.00 0.00 6 GLY A CA 13
ATOM 22524 C C . GLY A 1 6 ? -7.460 -11.565 -9.768 1.00 0.00 6 GLY A C 13
ATOM 22525 O O . GLY A 1 6 ? -8.654 -11.278 -9.690 1.00 0.00 6 GLY A O 13
ATOM 22529 N N . THR A 1 7 ? -6.721 -11.883 -8.710 1.00 0.00 7 THR A N 13
ATOM 22530 C CA . THR A 1 7 ? -7.299 -11.912 -7.372 1.00 0.00 7 THR A CA 13
ATOM 22531 C C . THR A 1 7 ? -7.726 -10.511 -6.942 1.00 0.00 7 THR A C 13
ATOM 22532 O O . THR A 1 7 ? -7.254 -9.515 -7.492 1.00 0.00 7 THR A O 13
ATOM 22543 N N . LEU A 1 8 ? -8.620 -10.446 -5.960 1.00 0.00 8 LEU A N 13
ATOM 22544 C CA . LEU A 1 8 ? -9.107 -9.164 -5.462 1.00 0.00 8 LEU A CA 13
ATOM 22545 C C . LEU A 1 8 ? -9.051 -9.127 -3.939 1.00 0.00 8 LEU A C 13
ATOM 22546 O O . LEU A 1 8 ? -9.597 -10.003 -3.268 1.00 0.00 8 LEU A O 13
ATOM 22562 N N . ASP A 1 9 ? -8.385 -8.112 -3.399 1.00 0.00 9 ASP A N 13
ATOM 22563 C CA . ASP A 1 9 ? -8.266 -7.977 -1.952 1.00 0.00 9 ASP A CA 13
ATOM 22564 C C . ASP A 1 9 ? -8.392 -6.515 -1.536 1.00 0.00 9 ASP A C 13
ATOM 22565 O O . ASP A 1 9 ? -7.996 -5.614 -2.274 1.00 0.00 9 ASP A O 13
ATOM 22574 N N . VAL A 1 10 ? -8.942 -6.290 -0.347 1.00 0.00 10 VAL A N 13
ATOM 22575 C CA . VAL A 1 10 ? -9.114 -4.933 0.161 1.00 0.00 10 VAL A CA 13
ATOM 22576 C C . VAL A 1 10 ? -8.062 -4.631 1.222 1.00 0.00 10 VAL A C 13
ATOM 22577 O O . VAL A 1 10 ? -7.717 -5.494 2.030 1.00 0.00 10 VAL A O 13
ATOM 22590 N N . PHE A 1 11 ? -7.549 -3.404 1.215 1.00 0.00 11 PHE A N 13
ATOM 22591 C CA . PHE A 1 11 ? -6.532 -3.013 2.182 1.00 0.00 11 PHE A CA 13
ATOM 22592 C C . PHE A 1 11 ? -6.592 -1.514 2.459 1.00 0.00 11 PHE A C 13
ATOM 22593 O O . PHE A 1 11 ? -6.812 -0.713 1.549 1.00 0.00 11 PHE A O 13
ATOM 22610 N N . VAL A 1 12 ? -6.387 -1.147 3.720 1.00 0.00 12 VAL A N 13
ATOM 22611 C CA . VAL A 1 12 ? -6.407 0.257 4.115 1.00 0.00 12 VAL A CA 13
ATOM 22612 C C . VAL A 1 12 ? -4.998 0.723 4.460 1.00 0.00 12 VAL A C 13
ATOM 22613 O O . VAL A 1 12 ? -4.111 -0.094 4.706 1.00 0.00 12 VAL A O 13
ATOM 22626 N N . ALA A 1 13 ? -4.796 2.038 4.482 1.00 0.00 13 ALA A N 13
ATOM 22627 C CA . ALA A 1 13 ? -3.497 2.593 4.805 1.00 0.00 13 ALA A CA 13
ATOM 22628 C C . ALA A 1 13 ? -3.654 4.008 5.343 1.00 0.00 13 ALA A C 13
ATOM 22629 O O . ALA A 1 13 ? -4.044 4.923 4.618 1.00 0.00 13 ALA A O 13
ATOM 22636 N N . ALA A 1 14 ? -3.342 4.169 6.617 1.00 0.00 14 ALA A N 13
ATOM 22637 C CA . ALA A 1 14 ? -3.438 5.470 7.274 1.00 0.00 14 ALA A CA 13
ATOM 22638 C C . ALA A 1 14 ? -2.081 5.880 7.838 1.00 0.00 14 ALA A C 13
ATOM 22639 O O . ALA A 1 14 ? -1.460 5.128 8.590 1.00 0.00 14 ALA A O 13
ATOM 22646 N N . GLY A 1 15 ? -1.626 7.073 7.468 1.00 0.00 15 GLY A N 13
ATOM 22647 C CA . GLY A 1 15 ? -0.339 7.566 7.945 1.00 0.00 15 GLY A CA 13
ATOM 22648 C C . GLY A 1 15 ? -0.408 9.051 8.280 1.00 0.00 15 GLY A C 13
ATOM 22649 O O . GLY A 1 15 ? -1.483 9.653 8.266 1.00 0.00 15 GLY A O 13
ATOM 22653 N N . TRP A 1 16 ? 0.747 9.636 8.583 1.00 0.00 16 TRP A N 13
ATOM 22654 C CA . TRP A 1 16 ? 0.811 11.052 8.922 1.00 0.00 16 TRP A CA 13
ATOM 22655 C C . TRP A 1 16 ? 2.201 11.609 8.629 1.00 0.00 16 TRP A C 13
ATOM 22656 O O . TRP A 1 16 ? 3.184 10.869 8.612 1.00 0.00 16 TRP A O 13
ATOM 22677 N N . ASN A 1 17 ? 2.273 12.915 8.399 1.00 0.00 17 ASN A N 13
ATOM 22678 C CA . ASN A 1 17 ? 3.547 13.562 8.106 1.00 0.00 17 ASN A CA 13
ATOM 22679 C C . ASN A 1 17 ? 4.056 14.320 9.329 1.00 0.00 17 ASN A C 13
ATOM 22680 O O . ASN A 1 17 ? 3.269 14.836 10.123 1.00 0.00 17 ASN A O 13
ATOM 22691 N N . THR A 1 18 ? 5.375 14.384 9.472 1.00 0.00 18 THR A N 13
ATOM 22692 C CA . THR A 1 18 ? 5.977 15.084 10.601 1.00 0.00 18 THR A CA 13
ATOM 22693 C C . THR A 1 18 ? 5.336 16.454 10.787 1.00 0.00 18 THR A C 13
ATOM 22694 O O . THR A 1 18 ? 5.496 17.089 11.829 1.00 0.00 18 THR A O 13
ATOM 22705 N N . ASP A 1 19 ? 4.606 16.904 9.773 1.00 0.00 19 ASP A N 13
ATOM 22706 C CA . ASP A 1 19 ? 3.943 18.201 9.835 1.00 0.00 19 ASP A CA 13
ATOM 22707 C C . ASP A 1 19 ? 2.695 18.123 10.709 1.00 0.00 19 ASP A C 13
ATOM 22708 O O . ASP A 1 19 ? 1.930 19.083 10.803 1.00 0.00 19 ASP A O 13
ATOM 22717 N N . ASN A 1 20 ? 2.496 16.974 11.348 1.00 0.00 20 ASN A N 13
ATOM 22718 C CA . ASN A 1 20 ? 1.338 16.782 12.213 1.00 0.00 20 ASN A CA 13
ATOM 22719 C C . ASN A 1 20 ? 0.061 16.684 11.384 1.00 0.00 20 ASN A C 13
ATOM 22720 O O . ASN A 1 20 ? -1.030 16.982 11.870 1.00 0.00 20 ASN A O 13
ATOM 22731 N N . THR A 1 21 ? 0.206 16.265 10.130 1.00 0.00 21 THR A N 13
ATOM 22732 C CA . THR A 1 21 ? -0.943 16.132 9.242 1.00 0.00 21 THR A CA 13
ATOM 22733 C C . THR A 1 21 ? -1.349 14.668 9.104 1.00 0.00 21 THR A C 13
ATOM 22734 O O . THR A 1 21 ? -0.500 13.790 8.950 1.00 0.00 21 THR A O 13
ATOM 22745 N N . ILE A 1 22 ? -2.651 14.413 9.159 1.00 0.00 22 ILE A N 13
ATOM 22746 C CA . ILE A 1 22 ? -3.160 13.052 9.038 1.00 0.00 22 ILE A CA 13
ATOM 22747 C C . ILE A 1 22 ? -3.710 12.809 7.636 1.00 0.00 22 ILE A C 13
ATOM 22748 O O . ILE A 1 22 ? -4.372 13.673 7.061 1.00 0.00 22 ILE A O 13
ATOM 22764 N N . GLU A 1 23 ? -3.431 11.628 7.092 1.00 0.00 23 GLU A N 13
ATOM 22765 C CA . GLU A 1 23 ? -3.902 11.283 5.756 1.00 0.00 23 GLU A CA 13
ATOM 22766 C C . GLU A 1 23 ? -4.433 9.854 5.726 1.00 0.00 23 GLU A C 13
ATOM 22767 O O . GLU A 1 23 ? -3.722 8.912 6.075 1.00 0.00 23 GLU A O 13
ATOM 22779 N N . ILE A 1 24 ? -5.683 9.701 5.303 1.00 0.00 24 ILE A N 13
ATOM 22780 C CA . ILE A 1 24 ? -6.300 8.381 5.227 1.00 0.00 24 ILE A CA 13
ATOM 22781 C C . ILE A 1 24 ? -6.356 7.900 3.781 1.00 0.00 24 ILE A C 13
ATOM 22782 O O . ILE A 1 24 ? -6.739 8.647 2.883 1.00 0.00 24 ILE A O 13
ATOM 22798 N N . THR A 1 25 ? -5.970 6.646 3.565 1.00 0.00 25 THR A N 13
ATOM 22799 C CA . THR A 1 25 ? -5.980 6.077 2.222 1.00 0.00 25 THR A CA 13
ATOM 22800 C C . THR A 1 25 ? -6.521 4.651 2.246 1.00 0.00 25 THR A C 13
ATOM 22801 O O . THR A 1 25 ? -6.259 3.893 3.181 1.00 0.00 25 THR A O 13
ATOM 22812 N N . GLY A 1 26 ? -7.275 4.292 1.212 1.00 0.00 26 GLY A N 13
ATOM 22813 C CA . GLY A 1 26 ? -7.846 2.955 1.123 1.00 0.00 26 GLY A CA 13
ATOM 22814 C C . GLY A 1 26 ? -8.298 2.650 -0.300 1.00 0.00 26 GLY A C 13
ATOM 22815 O O . GLY A 1 26 ? -8.690 3.551 -1.043 1.00 0.00 26 GLY A O 13
ATOM 22819 N N . GLY A 1 27 ? -8.242 1.377 -0.676 1.00 0.00 27 GLY A N 13
ATOM 22820 C CA . GLY A 1 27 ? -8.648 0.968 -2.016 1.00 0.00 27 GLY A CA 13
ATOM 22821 C C . GLY A 1 27 ? -8.638 -0.550 -2.149 1.00 0.00 27 GLY A C 13
ATOM 22822 O O . GLY A 1 27 ? -8.881 -1.268 -1.178 1.00 0.00 27 GLY A O 13
ATOM 22826 N N . ALA A 1 28 ? -8.358 -1.030 -3.357 1.00 0.00 28 ALA A N 13
ATOM 22827 C CA . ALA A 1 28 ? -8.319 -2.467 -3.615 1.00 0.00 28 ALA A CA 13
ATOM 22828 C C . ALA A 1 28 ? -7.006 -2.856 -4.288 1.00 0.00 28 ALA A C 13
ATOM 22829 O O . ALA A 1 28 ? -6.373 -2.036 -4.953 1.00 0.00 28 ALA A O 13
ATOM 22836 N N . THR A 1 29 ? -6.607 -4.111 -4.109 1.00 0.00 29 THR A N 13
ATOM 22837 C CA . THR A 1 29 ? -5.370 -4.608 -4.700 1.00 0.00 29 THR A CA 13
ATOM 22838 C C . THR A 1 29 ? -5.671 -5.612 -5.808 1.00 0.00 29 THR A C 13
ATOM 22839 O O . THR A 1 29 ? -6.725 -6.249 -5.809 1.00 0.00 29 THR A O 13
ATOM 22850 N N . TYR A 1 30 ? -4.737 -5.749 -6.744 1.00 0.00 30 TYR A N 13
ATOM 22851 C CA . TYR A 1 30 ? -4.905 -6.678 -7.857 1.00 0.00 30 TYR A CA 13
ATOM 22852 C C . TYR A 1 30 ? -3.692 -7.597 -7.972 1.00 0.00 30 TYR A C 13
ATOM 22853 O O . TYR A 1 30 ? -2.602 -7.159 -8.340 1.00 0.00 30 TYR A O 13
ATOM 22871 N N . GLN A 1 31 ? -3.890 -8.872 -7.653 1.00 0.00 31 GLN A N 13
ATOM 22872 C CA . GLN A 1 31 ? -2.803 -9.842 -7.722 1.00 0.00 31 GLN A CA 13
ATOM 22873 C C . GLN A 1 31 ? -2.697 -10.428 -9.126 1.00 0.00 31 GLN A C 13
ATOM 22874 O O . GLN A 1 31 ? -3.532 -11.234 -9.539 1.00 0.00 31 GLN A O 13
ATOM 22888 N N . LEU A 1 32 ? -1.664 -10.019 -9.856 1.00 0.00 32 LEU A N 13
ATOM 22889 C CA . LEU A 1 32 ? -1.458 -10.512 -11.214 1.00 0.00 32 LEU A CA 13
ATOM 22890 C C . LEU A 1 32 ? -0.459 -11.664 -11.218 1.00 0.00 32 LEU A C 13
ATOM 22891 O O . LEU A 1 32 ? -0.566 -12.590 -12.022 1.00 0.00 32 LEU A O 13
ATOM 22907 N N . SER A 1 33 ? 0.514 -11.600 -10.312 1.00 0.00 33 SER A N 13
ATOM 22908 C CA . SER A 1 33 ? 1.527 -12.644 -10.221 1.00 0.00 33 SER A CA 13
ATOM 22909 C C . SER A 1 33 ? 2.213 -12.602 -8.857 1.00 0.00 33 SER A C 13
ATOM 22910 O O . SER A 1 33 ? 2.133 -11.600 -8.144 1.00 0.00 33 SER A O 13
ATOM 22918 N N . PRO A 1 34 ? 2.884 -13.661 -8.485 1.00 0.00 34 PRO A N 13
ATOM 22919 C CA . PRO A 1 34 ? 3.599 -13.742 -7.176 1.00 0.00 34 PRO A CA 13
ATOM 22920 C C . PRO A 1 34 ? 4.826 -12.834 -7.134 1.00 0.00 34 PRO A C 13
ATOM 22921 O O . PRO A 1 34 ? 5.467 -12.690 -6.094 1.00 0.00 34 PRO A O 13
ATOM 22932 N N . TYR A 1 35 ? 5.143 -12.224 -8.272 1.00 0.00 35 TYR A N 13
ATOM 22933 C CA . TYR A 1 35 ? 6.296 -11.334 -8.352 1.00 0.00 35 TYR A CA 13
ATOM 22934 C C . TYR A 1 35 ? 5.904 -9.910 -7.967 1.00 0.00 35 TYR A C 13
ATOM 22935 O O . TYR A 1 35 ? 6.020 -9.518 -6.806 1.00 0.00 35 TYR A O 13
ATOM 22953 N N . ILE A 1 36 ? 5.439 -9.143 -8.947 1.00 0.00 36 ILE A N 13
ATOM 22954 C CA . ILE A 1 36 ? 5.035 -7.765 -8.699 1.00 0.00 36 ILE A CA 13
ATOM 22955 C C . ILE A 1 36 ? 3.535 -7.684 -8.428 1.00 0.00 36 ILE A C 13
ATOM 22956 O O . ILE A 1 36 ? 2.757 -8.472 -8.966 1.00 0.00 36 ILE A O 13
ATOM 22972 N N . MET A 1 37 ? 3.143 -6.726 -7.592 1.00 0.00 37 MET A N 13
ATOM 22973 C CA . MET A 1 37 ? 1.735 -6.542 -7.250 1.00 0.00 37 MET A CA 13
ATOM 22974 C C . MET A 1 37 ? 1.282 -5.128 -7.597 1.00 0.00 37 MET A C 13
ATOM 22975 O O . MET A 1 37 ? 2.094 -4.206 -7.663 1.00 0.00 37 MET A O 13
ATOM 22989 N N . VAL A 1 38 ? -0.021 -4.965 -7.817 1.00 0.00 38 VAL A N 13
ATOM 22990 C CA . VAL A 1 38 ? -0.575 -3.659 -8.157 1.00 0.00 38 VAL A CA 13
ATOM 22991 C C . VAL A 1 38 ? -1.366 -3.087 -6.983 1.00 0.00 38 VAL A C 13
ATOM 22992 O O . VAL A 1 38 ? -1.935 -3.834 -6.186 1.00 0.00 38 VAL A O 13
ATOM 23005 N N . LYS A 1 39 ? -1.397 -1.764 -6.885 1.00 0.00 39 LYS A N 13
ATOM 23006 C CA . LYS A 1 39 ? -2.122 -1.102 -5.805 1.00 0.00 39 LYS A CA 13
ATOM 23007 C C . LYS A 1 39 ? -2.791 0.171 -6.311 1.00 0.00 39 LYS A C 13
ATOM 23008 O O . LYS A 1 39 ? -2.145 1.028 -6.913 1.00 0.00 39 LYS A O 13
ATOM 23027 N N . ALA A 1 40 ? -4.092 0.289 -6.060 1.00 0.00 40 ALA A N 13
ATOM 23028 C CA . ALA A 1 40 ? -4.839 1.463 -6.495 1.00 0.00 40 ALA A CA 13
ATOM 23029 C C . ALA A 1 40 ? -5.814 1.910 -5.409 1.00 0.00 40 ALA A C 13
ATOM 23030 O O . ALA A 1 40 ? -6.593 1.110 -4.894 1.00 0.00 40 ALA A O 13
ATOM 23037 N N . GLY A 1 41 ? -5.762 3.194 -5.069 1.00 0.00 41 GLY A N 13
ATOM 23038 C CA . GLY A 1 41 ? -6.646 3.737 -4.042 1.00 0.00 41 GLY A CA 13
ATOM 23039 C C . GLY A 1 41 ? -6.678 5.260 -4.100 1.00 0.00 41 GLY A C 13
ATOM 23040 O O . GLY A 1 41 ? -6.129 5.868 -5.021 1.00 0.00 41 GLY A O 13
ATOM 23044 N N . TYR A 1 42 ? -7.324 5.873 -3.112 1.00 0.00 42 TYR A N 13
ATOM 23045 C CA . TYR A 1 42 ? -7.419 7.327 -3.061 1.00 0.00 42 TYR A CA 13
ATOM 23046 C C . TYR A 1 42 ? -7.189 7.832 -1.641 1.00 0.00 42 TYR A C 13
ATOM 23047 O O . TYR A 1 42 ? -7.483 7.135 -0.670 1.00 0.00 42 TYR A O 13
ATOM 23065 N N . GLY A 1 43 ? -6.661 9.048 -1.530 1.00 0.00 43 GLY A N 13
ATOM 23066 C CA . GLY A 1 43 ? -6.392 9.642 -0.223 1.00 0.00 43 GLY A CA 13
ATOM 23067 C C . GLY A 1 43 ? -7.365 10.780 0.066 1.00 0.00 43 GLY A C 13
ATOM 23068 O O . GLY A 1 43 ? -7.985 11.327 -0.846 1.00 0.00 43 GLY A O 13
ATOM 23072 N N . TRP A 1 44 ? -7.492 11.134 1.341 1.00 0.00 44 TRP A N 13
ATOM 23073 C CA . TRP A 1 44 ? -8.392 12.210 1.740 1.00 0.00 44 TRP A CA 13
ATOM 23074 C C . TRP A 1 44 ? -7.813 12.985 2.919 1.00 0.00 44 TRP A C 13
ATOM 23075 O O . TRP A 1 44 ? -7.050 12.441 3.717 1.00 0.00 44 TRP A O 13
ATOM 23096 N N . ASN A 1 45 ? -8.181 14.258 3.022 1.00 0.00 45 ASN A N 13
ATOM 23097 C CA . ASN A 1 45 ? -7.691 15.099 4.110 1.00 0.00 45 ASN A CA 13
ATOM 23098 C C . ASN A 1 45 ? -8.816 15.967 4.663 1.00 0.00 45 ASN A C 13
ATOM 23099 O O . ASN A 1 45 ? -9.993 15.705 4.418 1.00 0.00 45 ASN A O 13
ATOM 23110 N N . ASN A 1 46 ? -8.445 17.001 5.412 1.00 0.00 46 ASN A N 13
ATOM 23111 C CA . ASN A 1 46 ? -9.433 17.902 5.996 1.00 0.00 46 ASN A CA 13
ATOM 23112 C C . ASN A 1 46 ? -9.797 19.009 5.013 1.00 0.00 46 ASN A C 13
ATOM 23113 O O . ASN A 1 46 ? -9.964 20.166 5.400 1.00 0.00 46 ASN A O 13
ATOM 23124 N N . SER A 1 47 ? -9.920 18.648 3.740 1.00 0.00 47 SER A N 13
ATOM 23125 C CA . SER A 1 47 ? -10.266 19.620 2.710 1.00 0.00 47 SER A CA 13
ATOM 23126 C C . SER A 1 47 ? -10.606 18.919 1.400 1.00 0.00 47 SER A C 13
ATOM 23127 O O . SER A 1 47 ? -10.111 17.825 1.124 1.00 0.00 47 SER A O 13
ATOM 23135 N N . SER A 1 48 ? -11.454 19.553 0.597 1.00 0.00 48 SER A N 13
ATOM 23136 C CA . SER A 1 48 ? -11.853 18.979 -0.682 1.00 0.00 48 SER A CA 13
ATOM 23137 C C . SER A 1 48 ? -10.645 18.399 -1.410 1.00 0.00 48 SER A C 13
ATOM 23138 O O . SER A 1 48 ? -10.761 17.420 -2.147 1.00 0.00 48 SER A O 13
ATOM 23146 N N . LEU A 1 49 ? -9.484 19.009 -1.198 1.00 0.00 49 LEU A N 13
ATOM 23147 C CA . LEU A 1 49 ? -8.258 18.545 -1.838 1.00 0.00 49 LEU A CA 13
ATOM 23148 C C . LEU A 1 49 ? -8.179 17.022 -1.802 1.00 0.00 49 LEU A C 13
ATOM 23149 O O . LEU A 1 49 ? -7.985 16.426 -0.742 1.00 0.00 49 LEU A O 13
ATOM 23165 N N . ASN A 1 50 ? -8.333 16.399 -2.965 1.00 0.00 50 ASN A N 13
ATOM 23166 C CA . ASN A 1 50 ? -8.279 14.944 -3.054 1.00 0.00 50 ASN A CA 13
ATOM 23167 C C . ASN A 1 50 ? -6.906 14.490 -3.541 1.00 0.00 50 ASN A C 13
ATOM 23168 O O . ASN A 1 50 ? -6.152 15.271 -4.120 1.00 0.00 50 ASN A O 13
ATOM 23179 N N . ARG A 1 51 ? -6.590 13.221 -3.303 1.00 0.00 51 ARG A N 13
ATOM 23180 C CA . ARG A 1 51 ? -5.307 12.671 -3.723 1.00 0.00 51 ARG A CA 13
ATOM 23181 C C . ARG A 1 51 ? -5.490 11.280 -4.321 1.00 0.00 51 ARG A C 13
ATOM 23182 O O . ARG A 1 51 ? -6.507 10.624 -4.092 1.00 0.00 51 ARG A O 13
ATOM 23203 N N . PHE A 1 52 ? -4.499 10.837 -5.089 1.00 0.00 52 PHE A N 13
ATOM 23204 C CA . PHE A 1 52 ? -4.562 9.521 -5.715 1.00 0.00 52 PHE A CA 13
ATOM 23205 C C . PHE A 1 52 ? -3.221 8.805 -5.595 1.00 0.00 52 PHE A C 13
ATOM 23206 O O . PHE A 1 52 ? -2.169 9.444 -5.524 1.00 0.00 52 PHE A O 13
ATOM 23223 N N . GLU A 1 53 ? -3.265 7.477 -5.573 1.00 0.00 53 GLU A N 13
ATOM 23224 C CA . GLU A 1 53 ? -2.049 6.680 -5.459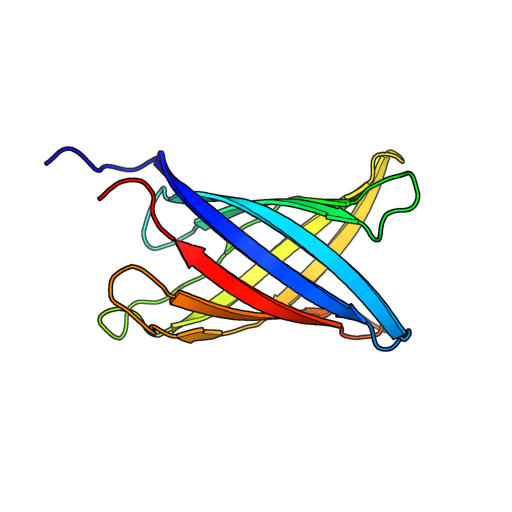 1.00 0.00 53 GLU A CA 13
ATOM 23225 C C . GLU A 1 53 ? -2.070 5.528 -6.460 1.00 0.00 53 GLU A C 13
ATOM 23226 O O . GLU A 1 53 ? -2.973 4.693 -6.440 1.00 0.00 53 GLU A O 13
ATOM 23238 N N . PHE A 1 54 ? -1.067 5.493 -7.332 1.00 0.00 54 PHE A N 13
ATOM 23239 C CA . PHE A 1 54 ? -0.978 4.439 -8.337 1.00 0.00 54 PHE A CA 13
ATOM 23240 C C . PHE A 1 54 ? 0.450 3.913 -8.440 1.00 0.00 54 PHE A C 13
ATOM 23241 O O . PHE A 1 54 ? 1.387 4.677 -8.674 1.00 0.00 54 PHE A O 13
ATOM 23258 N N . GLY A 1 55 ? 0.609 2.606 -8.261 1.00 0.00 55 GLY A N 13
ATOM 23259 C CA . GLY A 1 55 ? 1.929 1.989 -8.335 1.00 0.00 55 GLY A CA 13
ATOM 23260 C C . GLY A 1 55 ? 1.876 0.533 -7.892 1.00 0.00 55 GLY A C 13
ATOM 23261 O O . GLY A 1 55 ? 0.797 -0.038 -7.727 1.00 0.00 55 GLY A O 13
ATOM 23265 N N . GLY A 1 56 ? 3.048 -0.064 -7.697 1.00 0.00 56 GLY A N 13
ATOM 23266 C CA . GLY A 1 56 ? 3.124 -1.457 -7.270 1.00 0.00 56 GLY A CA 13
ATOM 23267 C C . GLY A 1 56 ? 4.189 -1.637 -6.195 1.00 0.00 56 GLY A C 13
ATOM 23268 O O . GLY A 1 56 ? 4.790 -0.667 -5.733 1.00 0.00 56 GLY A O 13
ATOM 23272 N N . GLY A 1 57 ? 4.422 -2.885 -5.800 1.00 0.00 57 GLY A N 13
ATOM 23273 C CA . GLY A 1 57 ? 5.419 -3.177 -4.778 1.00 0.00 57 GLY A CA 13
ATOM 23274 C C . GLY A 1 57 ? 6.107 -4.513 -5.049 1.00 0.00 57 GLY A C 13
ATOM 23275 O O . GLY A 1 57 ? 5.828 -5.172 -6.051 1.00 0.00 57 GLY A O 13
ATOM 23279 N N . LEU A 1 58 ? 7.005 -4.902 -4.150 1.00 0.00 58 LEU A N 13
ATOM 23280 C CA . LEU A 1 58 ? 7.729 -6.159 -4.303 1.00 0.00 58 LEU A CA 13
ATOM 23281 C C . LEU A 1 58 ? 7.778 -6.919 -2.980 1.00 0.00 58 LEU A C 13
ATOM 23282 O O . LEU A 1 58 ? 7.894 -6.318 -1.911 1.00 0.00 58 LEU A O 13
ATOM 23298 N N . GLN A 1 59 ? 7.691 -8.245 -3.065 1.00 0.00 59 GLN A N 13
ATOM 23299 C CA . GLN A 1 59 ? 7.725 -9.089 -1.874 1.00 0.00 59 GLN A CA 13
ATOM 23300 C C . GLN A 1 59 ? 8.501 -10.374 -2.159 1.00 0.00 59 GLN A C 13
ATOM 23301 O O . GLN A 1 59 ? 8.751 -10.708 -3.317 1.00 0.00 59 GLN A O 13
ATOM 23315 N N . TYR A 1 60 ? 8.880 -11.086 -1.098 1.00 0.00 60 TYR A N 13
ATOM 23316 C CA . TYR A 1 60 ? 9.630 -12.330 -1.250 1.00 0.00 60 TYR A CA 13
ATOM 23317 C C . TYR A 1 60 ? 8.950 -13.464 -0.491 1.00 0.00 60 TYR A C 13
ATOM 23318 O O . TYR A 1 60 ? 8.029 -13.231 0.292 1.00 0.00 60 TYR A O 13
ATOM 23336 N N . LYS A 1 61 ? 9.410 -14.689 -0.731 1.00 0.00 61 LYS A N 13
ATOM 23337 C CA . LYS A 1 61 ? 8.842 -15.861 -0.068 1.00 0.00 61 LYS A CA 13
ATOM 23338 C C . LYS A 1 61 ? 9.896 -16.553 0.792 1.00 0.00 61 LYS A C 13
ATOM 23339 O O . LYS A 1 61 ? 10.687 -17.354 0.293 1.00 0.00 61 LYS A O 13
ATOM 23358 N N . VAL A 1 62 ? 9.897 -16.235 2.084 1.00 0.00 62 VAL A N 13
ATOM 23359 C CA . VAL A 1 62 ? 10.855 -16.830 3.012 1.00 0.00 62 VAL A CA 13
ATOM 23360 C C . VAL A 1 62 ? 10.135 -17.401 4.230 1.00 0.00 62 VAL A C 13
ATOM 23361 O O . VAL A 1 62 ? 10.593 -18.370 4.835 1.00 0.00 62 VAL A O 13
ATOM 23374 N N . THR A 1 63 ? 9.006 -16.796 4.581 1.00 0.00 63 THR A N 13
ATOM 23375 C CA . THR A 1 63 ? 8.227 -17.245 5.724 1.00 0.00 63 THR A CA 13
ATOM 23376 C C . THR A 1 63 ? 6.741 -17.184 5.375 1.00 0.00 63 THR A C 13
ATOM 23377 O O . THR A 1 63 ? 6.365 -16.526 4.404 1.00 0.00 63 THR A O 13
ATOM 23388 N N . PRO A 1 64 ? 5.891 -17.841 6.125 1.00 0.00 64 PRO A N 13
ATOM 23389 C CA . PRO A 1 64 ? 4.425 -17.828 5.857 1.00 0.00 64 PRO A CA 13
ATOM 23390 C C . PRO A 1 64 ? 3.908 -16.425 5.534 1.00 0.00 64 PRO A C 13
ATOM 23391 O O . PRO A 1 64 ? 2.773 -16.268 5.086 1.00 0.00 64 PRO A O 13
ATOM 23402 N N . ASP A 1 65 ? 4.750 -15.414 5.756 1.00 0.00 65 ASP A N 13
ATOM 23403 C CA . ASP A 1 65 ? 4.377 -14.026 5.482 1.00 0.00 65 ASP A CA 13
ATOM 23404 C C . ASP A 1 65 ? 5.342 -13.071 6.188 1.00 0.00 65 ASP A C 13
ATOM 23405 O O . ASP A 1 65 ? 4.981 -12.388 7.147 1.00 0.00 65 ASP A O 13
ATOM 23414 N N . LEU A 1 66 ? 6.579 -13.026 5.702 1.00 0.00 66 LEU A N 13
ATOM 23415 C CA . LEU A 1 66 ? 7.587 -12.148 6.284 1.00 0.00 66 LEU A CA 13
ATOM 23416 C C . LEU A 1 66 ? 8.667 -11.847 5.255 1.00 0.00 66 LEU A C 13
ATOM 23417 O O . LEU A 1 66 ? 9.494 -12.704 4.945 1.00 0.00 66 LEU A O 13
ATOM 23433 N N . GLU A 1 67 ? 8.650 -10.635 4.720 1.00 0.00 67 GLU A N 13
ATOM 23434 C CA . GLU A 1 67 ? 9.634 -10.252 3.717 1.00 0.00 67 GLU A CA 13
ATOM 23435 C C . GLU A 1 67 ? 9.643 -8.736 3.521 1.00 0.00 67 GLU A C 13
ATOM 23436 O O . GLU A 1 67 ? 8.627 -8.074 3.738 1.00 0.00 67 GLU A O 13
ATOM 23448 N N . PRO A 1 68 ? 10.752 -8.170 3.104 1.00 0.00 68 PRO A N 13
ATOM 23449 C CA . PRO A 1 68 ? 10.850 -6.700 2.869 1.00 0.00 68 PRO A CA 13
ATOM 23450 C C . PRO A 1 68 ? 9.889 -6.254 1.770 1.00 0.00 68 PRO A C 13
ATOM 23451 O O . PRO A 1 68 ? 9.737 -6.940 0.760 1.00 0.00 68 PRO A O 13
ATOM 23462 N N . TYR A 1 69 ? 9.241 -5.112 1.980 1.00 0.00 69 TYR A N 13
ATOM 23463 C CA . TYR A 1 69 ? 8.289 -4.594 1.001 1.00 0.00 69 TYR A CA 13
ATOM 23464 C C . TYR A 1 69 ? 8.747 -3.245 0.463 1.00 0.00 69 TYR A C 13
ATOM 23465 O O . TYR A 1 69 ? 9.115 -2.352 1.225 1.00 0.00 69 TYR A O 13
ATOM 23483 N N . ALA A 1 70 ? 8.712 -3.108 -0.860 1.00 0.00 70 ALA A N 13
ATOM 23484 C CA . ALA A 1 70 ? 9.117 -1.866 -1.509 1.00 0.00 70 ALA A CA 13
ATOM 23485 C C . ALA A 1 70 ? 7.935 -1.245 -2.243 1.00 0.00 70 ALA A C 13
ATOM 23486 O O . ALA A 1 70 ? 6.996 -1.944 -2.624 1.00 0.00 70 ALA A O 13
ATOM 23493 N N . TRP A 1 71 ? 7.986 0.069 -2.436 1.00 0.00 71 TRP A N 13
ATOM 23494 C CA . TRP A 1 71 ? 6.907 0.769 -3.126 1.00 0.00 71 TRP A CA 13
ATOM 23495 C C . TRP A 1 71 ? 7.468 1.795 -4.103 1.00 0.00 71 TRP A C 13
ATOM 23496 O O . TRP A 1 71 ? 8.516 2.394 -3.860 1.00 0.00 71 TRP A O 13
ATOM 23517 N N . ALA A 1 72 ? 6.761 1.994 -5.211 1.00 0.00 72 ALA A N 13
ATOM 23518 C CA . ALA A 1 72 ? 7.193 2.952 -6.222 1.00 0.00 72 ALA A CA 13
ATOM 23519 C C . ALA A 1 72 ? 6.028 3.330 -7.132 1.00 0.00 72 ALA A C 13
ATOM 23520 O O . ALA A 1 72 ? 5.349 2.460 -7.678 1.00 0.00 72 ALA A O 13
ATOM 23527 N N . GLY A 1 73 ? 5.801 4.630 -7.286 1.00 0.00 73 GLY A N 13
ATOM 23528 C CA . GLY A 1 73 ? 4.713 5.109 -8.131 1.00 0.00 73 GLY A CA 13
ATOM 23529 C C . GLY A 1 73 ? 4.639 6.632 -8.110 1.00 0.00 73 GLY A C 13
ATOM 23530 O O . GLY A 1 73 ? 5.603 7.303 -7.745 1.00 0.00 73 GLY A O 13
ATOM 23534 N N . ALA A 1 74 ? 3.487 7.167 -8.506 1.00 0.00 74 ALA A N 13
ATOM 23535 C CA . ALA A 1 74 ? 3.292 8.612 -8.532 1.00 0.00 74 ALA A CA 13
ATOM 23536 C C . ALA A 1 74 ? 1.988 8.989 -7.834 1.00 0.00 74 ALA A C 13
ATOM 23537 O O . ALA A 1 74 ? 1.046 8.198 -7.790 1.00 0.00 74 ALA A O 13
ATOM 23544 N N . THR A 1 75 ? 1.945 10.203 -7.290 1.00 0.00 75 THR A N 13
ATOM 23545 C CA . THR A 1 75 ? 0.754 10.680 -6.594 1.00 0.00 75 THR A CA 13
ATOM 23546 C C . THR A 1 75 ? 0.033 11.733 -7.430 1.00 0.00 75 THR A C 13
ATOM 23547 O O . THR A 1 75 ? 0.639 12.708 -7.874 1.00 0.00 75 THR A O 13
ATOM 23558 N N . TYR A 1 76 ? -1.265 11.527 -7.636 1.00 0.00 76 TYR A N 13
ATOM 23559 C CA . TYR A 1 76 ? -2.064 12.464 -8.419 1.00 0.00 76 TYR A CA 13
ATOM 23560 C C . TYR A 1 76 ? -2.951 13.303 -7.503 1.00 0.00 76 TYR A C 13
ATOM 23561 O O . TYR A 1 76 ? -3.754 12.768 -6.741 1.00 0.00 76 TYR A O 13
ATOM 23579 N N . ASN A 1 77 ? -2.799 14.622 -7.586 1.00 0.00 77 ASN A N 13
ATOM 23580 C CA . ASN A 1 77 ? -3.592 15.525 -6.760 1.00 0.00 77 ASN A CA 13
ATOM 23581 C C . ASN A 1 77 ? -4.737 16.123 -7.568 1.00 0.00 77 ASN A C 13
ATOM 23582 O O . ASN A 1 77 ? -4.623 16.312 -8.779 1.00 0.00 77 ASN A O 13
ATOM 23593 N N . THR A 1 78 ? -5.842 16.423 -6.889 1.00 0.00 78 THR A N 13
ATOM 23594 C CA . THR A 1 78 ? -7.003 17.002 -7.554 1.00 0.00 78 THR A CA 13
ATOM 23595 C C . THR A 1 78 ? -6.606 18.247 -8.339 1.00 0.00 78 THR A C 13
ATOM 23596 O O . THR A 1 78 ? -7.228 18.580 -9.348 1.00 0.00 78 THR A O 13
ATOM 23607 N N . ASP A 1 79 ? -5.567 18.930 -7.870 1.00 0.00 79 ASP A N 13
ATOM 23608 C CA . ASP A 1 79 ? -5.095 20.137 -8.538 1.00 0.00 79 ASP A CA 13
ATOM 23609 C C . ASP A 1 79 ? -4.352 19.779 -9.821 1.00 0.00 79 ASP A C 13
ATOM 23610 O O . ASP A 1 79 ? -3.639 20.607 -10.389 1.00 0.00 79 ASP A O 13
ATOM 23619 N N . ASN A 1 80 ? -4.524 18.541 -10.271 1.00 0.00 80 ASN A N 13
ATOM 23620 C CA . ASN A 1 80 ? -3.864 18.083 -11.487 1.00 0.00 80 ASN A CA 13
ATOM 23621 C C . ASN A 1 80 ? -2.352 18.043 -11.287 1.00 0.00 80 ASN A C 13
ATOM 23622 O O . ASN A 1 80 ? -1.586 18.212 -12.235 1.00 0.00 80 ASN A O 13
ATOM 23633 N N . THR A 1 81 ? -1.931 17.817 -10.048 1.00 0.00 81 THR A N 13
ATOM 23634 C CA . THR A 1 81 ? -0.509 17.758 -9.735 1.00 0.00 81 THR A CA 13
ATOM 23635 C C . THR A 1 81 ? -0.020 16.313 -9.725 1.00 0.00 81 THR A C 13
ATOM 23636 O O . THR A 1 81 ? -0.653 15.438 -9.134 1.00 0.00 81 THR A O 13
ATOM 23647 N N . LEU A 1 82 ? 1.108 16.073 -10.386 1.00 0.00 82 LEU A N 13
ATOM 23648 C CA . LEU A 1 82 ? 1.678 14.731 -10.453 1.00 0.00 82 LEU A CA 13
ATOM 23649 C C . LEU A 1 82 ? 3.168 14.770 -10.127 1.00 0.00 82 LEU A C 13
ATOM 23650 O O . LEU A 1 82 ? 3.946 15.430 -10.818 1.00 0.00 82 LEU A O 13
ATOM 23666 N N . VAL A 1 83 ? 3.557 14.061 -9.072 1.00 0.00 83 VAL A N 13
ATOM 23667 C CA . VAL A 1 83 ? 4.958 14.023 -8.664 1.00 0.00 83 VAL A CA 13
ATOM 23668 C C . VAL A 1 83 ? 5.363 12.597 -8.287 1.00 0.00 83 VAL A C 13
ATOM 23669 O O . VAL A 1 83 ? 4.511 11.781 -7.936 1.00 0.00 83 VAL A O 13
ATOM 23682 N N . PRO A 1 84 ? 6.635 12.280 -8.350 1.00 0.00 84 PRO A N 13
ATOM 23683 C CA . PRO A 1 84 ? 7.136 10.919 -8.003 1.00 0.00 84 PRO A CA 13
ATOM 23684 C C . PRO A 1 84 ? 7.034 10.631 -6.506 1.00 0.00 84 PRO A C 13
ATOM 23685 O O . PRO A 1 84 ? 6.899 11.549 -5.697 1.00 0.00 84 PRO A O 13
ATOM 23696 N N . ALA A 1 85 ? 7.101 9.354 -6.148 1.00 0.00 85 ALA A N 13
ATOM 23697 C CA . ALA A 1 85 ? 7.017 8.957 -4.748 1.00 0.00 85 ALA A CA 13
ATOM 23698 C C . ALA A 1 85 ? 7.594 7.558 -4.553 1.00 0.00 85 ALA A C 13
ATOM 23699 O O . ALA A 1 85 ? 7.383 6.669 -5.378 1.00 0.00 85 ALA A O 13
ATOM 23706 N N . ALA A 1 86 ? 8.326 7.372 -3.459 1.00 0.00 86 ALA A N 13
ATOM 23707 C CA . ALA A 1 86 ? 8.930 6.077 -3.167 1.00 0.00 86 ALA A CA 13
ATOM 23708 C C . ALA A 1 86 ? 8.869 5.780 -1.672 1.00 0.00 86 ALA A C 13
ATOM 23709 O O . ALA A 1 86 ? 8.781 6.694 -0.852 1.00 0.00 86 ALA A O 13
ATOM 23716 N N . GLY A 1 87 ? 8.917 4.499 -1.326 1.00 0.00 87 GLY A N 13
ATOM 23717 C CA . GLY A 1 87 ? 8.867 4.094 0.074 1.00 0.00 87 GLY A CA 13
ATOM 23718 C C . GLY A 1 87 ? 9.408 2.679 0.250 1.00 0.00 87 GLY A C 13
ATOM 23719 O O . GLY A 1 87 ? 9.284 1.841 -0.644 1.00 0.00 87 GLY A O 13
ATOM 23723 N N . ALA A 1 88 ? 10.006 2.419 1.408 1.00 0.00 88 ALA A N 13
ATOM 23724 C CA . ALA A 1 88 ? 10.562 1.101 1.691 1.00 0.00 88 ALA A CA 13
ATOM 23725 C C . ALA A 1 88 ? 10.254 0.686 3.126 1.00 0.00 88 ALA A C 13
ATOM 23726 O O . ALA A 1 88 ? 10.429 1.469 4.058 1.00 0.00 88 ALA A O 13
ATOM 23733 N N . GLY A 1 89 ? 9.798 -0.550 3.293 1.00 0.00 89 GLY A N 13
ATOM 23734 C CA . GLY A 1 89 ? 9.471 -1.059 4.620 1.00 0.00 89 GLY A CA 13
ATOM 23735 C C . GLY A 1 89 ? 9.508 -2.583 4.644 1.00 0.00 89 GLY A C 13
ATOM 23736 O O . GLY A 1 89 ? 10.422 -3.199 4.097 1.00 0.00 89 GLY A O 13
ATOM 23740 N N . PHE A 1 90 ? 8.508 -3.186 5.279 1.00 0.00 90 PHE A N 13
ATOM 23741 C CA . PHE A 1 90 ? 8.440 -4.639 5.365 1.00 0.00 90 PHE A CA 13
ATOM 23742 C C . PHE A 1 90 ? 7.039 -5.092 5.763 1.00 0.00 90 PHE A C 13
ATOM 23743 O O . PHE A 1 90 ? 6.259 -4.317 6.314 1.00 0.00 90 PHE A O 13
ATOM 23760 N N . ARG A 1 91 ? 6.734 -6.357 5.479 1.00 0.00 91 ARG A N 13
ATOM 23761 C CA . ARG A 1 91 ? 5.429 -6.919 5.808 1.00 0.00 91 ARG A CA 13
ATOM 23762 C C . ARG A 1 91 ? 5.570 -8.027 6.847 1.00 0.00 91 ARG A C 13
ATOM 23763 O O . ARG A 1 91 ? 6.244 -9.031 6.609 1.00 0.00 91 ARG A O 13
ATOM 23784 N N . TYR A 1 92 ? 4.930 -7.833 7.996 1.00 0.00 92 TYR A N 13
ATOM 23785 C CA . TYR A 1 92 ? 4.987 -8.818 9.072 1.00 0.00 92 TYR A CA 13
ATOM 23786 C C . TYR A 1 92 ? 3.650 -9.542 9.204 1.00 0.00 92 TYR A C 13
ATOM 23787 O O . TYR A 1 92 ? 2.601 -8.991 8.873 1.00 0.00 92 TYR A O 13
ATOM 23805 N N . LYS A 1 93 ? 3.697 -10.778 9.690 1.00 0.00 93 LYS A N 13
ATOM 23806 C CA . LYS A 1 93 ? 2.482 -11.565 9.861 1.00 0.00 93 LYS A CA 13
ATOM 23807 C C . LYS A 1 93 ? 1.925 -11.398 11.271 1.00 0.00 93 LYS A C 13
ATOM 23808 O O . LYS A 1 93 ? 2.586 -11.736 12.253 1.00 0.00 93 LYS A O 13
ATOM 23827 N N . VAL A 1 94 ? 0.705 -10.877 11.361 1.00 0.00 94 VAL A N 13
ATOM 23828 C CA . VAL A 1 94 ? 0.065 -10.671 12.655 1.00 0.00 94 VAL A CA 13
ATOM 23829 C C . VAL A 1 94 ? -0.973 -11.757 12.914 1.00 0.00 94 VAL A C 13
ATOM 23830 O O . VAL A 1 94 ? -0.754 -12.656 13.728 1.00 0.00 94 VAL A O 13
ATOM 23843 N N . SER A 1 95 ? -2.101 -11.671 12.212 1.00 0.00 95 SER A N 13
ATOM 23844 C CA . SER A 1 95 ? -3.168 -12.654 12.370 1.00 0.00 95 SER A CA 13
ATOM 23845 C C . SER A 1 95 ? -3.223 -13.578 11.155 1.00 0.00 95 SER A C 13
ATOM 23846 O O . SER A 1 95 ? -2.667 -13.265 10.103 1.00 0.00 95 SER A O 13
ATOM 23854 N N . PRO A 1 96 ? -3.876 -14.704 11.282 1.00 0.00 96 PRO A N 13
ATOM 23855 C CA . PRO A 1 96 ? -4.002 -15.691 10.169 1.00 0.00 96 PRO A CA 13
ATOM 23856 C C . PRO A 1 96 ? -4.945 -15.211 9.068 1.00 0.00 96 PRO A C 13
ATOM 23857 O O . PRO A 1 96 ? -4.970 -15.777 7.974 1.00 0.00 96 PRO A O 13
ATOM 23868 N N . GLU A 1 97 ? -5.722 -14.173 9.368 1.00 0.00 97 GLU A N 13
ATOM 23869 C CA . GLU A 1 97 ? -6.670 -13.628 8.398 1.00 0.00 97 GLU A CA 13
ATOM 23870 C C . GLU A 1 97 ? -6.420 -12.141 8.166 1.00 0.00 97 GLU A C 13
ATOM 23871 O O . GLU A 1 97 ? -7.061 -11.523 7.315 1.00 0.00 97 GLU A O 13
ATOM 23883 N N . VAL A 1 98 ? -5.488 -11.571 8.924 1.00 0.00 98 VAL A N 13
ATOM 23884 C CA . VAL A 1 98 ? -5.165 -10.154 8.788 1.00 0.00 98 VAL A CA 13
ATOM 23885 C C . VAL A 1 98 ? -3.656 -9.946 8.741 1.00 0.00 98 VAL A C 13
ATOM 23886 O O . VAL A 1 98 ? -2.924 -10.442 9.598 1.00 0.00 98 VAL A O 13
ATOM 23899 N N . LYS A 1 99 ? -3.198 -9.205 7.736 1.00 0.00 99 LYS A N 13
ATOM 23900 C CA . LYS A 1 99 ? -1.773 -8.929 7.583 1.00 0.00 99 LYS A CA 13
ATOM 23901 C C . LYS A 1 99 ? -1.464 -7.486 7.968 1.00 0.00 99 LYS A C 13
ATOM 23902 O O . LYS A 1 99 ? -2.329 -6.615 7.882 1.00 0.00 99 LYS A O 13
ATOM 23921 N N . LEU A 1 100 ? -0.225 -7.245 8.391 1.00 0.00 100 LEU A N 13
ATOM 23922 C CA . LEU A 1 100 ? 0.195 -5.905 8.790 1.00 0.00 100 LEU A CA 13
ATOM 23923 C C . LEU A 1 100 ? 1.354 -5.427 7.922 1.00 0.00 100 LEU A C 13
ATOM 23924 O O . LEU A 1 100 ? 2.253 -6.200 7.587 1.00 0.00 100 LEU A O 13
ATOM 23940 N N . VAL A 1 101 ? 1.328 -4.149 7.560 1.00 0.00 101 VAL A N 13
ATOM 23941 C CA . VAL A 1 101 ? 2.382 -3.576 6.729 1.00 0.00 101 VAL A CA 13
ATOM 23942 C C . VAL A 1 101 ? 2.760 -2.184 7.225 1.00 0.00 101 VAL A C 13
ATOM 23943 O O . VAL A 1 101 ? 1.929 -1.465 7.779 1.00 0.00 101 VAL A O 13
ATOM 23956 N N . VAL A 1 102 ? 4.016 -1.806 7.012 1.00 0.00 102 VAL A N 13
ATOM 23957 C CA . VAL A 1 102 ? 4.493 -0.501 7.424 1.00 0.00 102 VAL A CA 13
ATOM 23958 C C . VAL A 1 102 ? 5.529 0.002 6.432 1.00 0.00 102 VAL A C 13
ATOM 23959 O O . VAL A 1 102 ? 6.640 -0.522 6.352 1.00 0.00 102 VAL A O 13
ATOM 23972 N N . GLU A 1 103 ? 5.148 1.018 5.678 1.00 0.00 103 GLU A N 13
ATOM 23973 C CA . GLU A 1 103 ? 6.037 1.604 4.679 1.00 0.00 103 GLU A CA 13
ATOM 23974 C C . GLU A 1 103 ? 6.478 3.001 5.102 1.00 0.00 103 GLU A C 13
ATOM 23975 O O . GLU A 1 103 ? 5.718 3.741 5.727 1.00 0.00 103 GLU A O 13
ATOM 23987 N N . TYR A 1 104 ? 7.713 3.352 4.756 1.00 0.00 104 TYR A N 13
ATOM 23988 C CA . TYR A 1 104 ? 8.253 4.663 5.100 1.00 0.00 104 TYR A CA 13
ATOM 23989 C C . TYR A 1 104 ? 8.339 5.549 3.860 1.00 0.00 104 TYR A C 13
ATOM 23990 O O . TYR A 1 104 ? 9.107 5.270 2.940 1.00 0.00 104 TYR A O 13
ATOM 24008 N N . GLY A 1 105 ? 7.545 6.614 3.844 1.00 0.00 105 GLY A N 13
ATOM 24009 C CA . GLY A 1 105 ? 7.542 7.532 2.711 1.00 0.00 105 GLY A CA 13
ATOM 24010 C C . GLY A 1 105 ? 8.865 8.283 2.613 1.00 0.00 105 GLY A C 13
ATOM 24011 O O . GLY A 1 105 ? 9.390 8.769 3.615 1.00 0.00 105 GLY A O 13
ATOM 24015 N N . TRP A 1 106 ? 9.399 8.375 1.399 1.00 0.00 106 TRP A N 13
ATOM 24016 C CA . TRP A 1 106 ? 10.664 9.069 1.183 1.00 0.00 106 TRP A CA 13
ATOM 24017 C C . TRP A 1 106 ? 10.813 9.470 -0.281 1.00 0.00 106 TRP A C 13
ATOM 24018 O O . TRP A 1 106 ? 10.064 9.007 -1.141 1.00 0.00 106 TRP A O 13
ATOM 24039 N N . ASN A 1 107 ? 11.785 10.332 -0.556 1.00 0.00 107 ASN A N 13
ATOM 24040 C CA . ASN A 1 107 ? 12.024 10.790 -1.920 1.00 0.00 107 ASN A CA 13
ATOM 24041 C C . ASN A 1 107 ? 13.300 11.623 -1.989 1.00 0.00 107 ASN A C 13
ATOM 24042 O O . ASN A 1 107 ? 13.714 12.225 -0.998 1.00 0.00 107 ASN A O 13
ATOM 24053 N N . ASN A 1 108 ? 13.920 11.652 -3.165 1.00 0.00 108 ASN A N 13
ATOM 24054 C CA . ASN A 1 108 ? 15.149 12.414 -3.350 1.00 0.00 108 ASN A CA 13
ATOM 24055 C C . ASN A 1 108 ? 15.053 13.764 -2.647 1.00 0.00 108 ASN A C 13
ATOM 24056 O O . ASN A 1 108 ? 14.428 14.695 -3.153 1.00 0.00 108 ASN A O 13
ATOM 24067 N N . SER A 1 109 ? 15.678 13.863 -1.479 1.00 0.00 109 SER A N 13
ATOM 24068 C CA . SER A 1 109 ? 15.658 15.105 -0.714 1.00 0.00 109 SER A CA 13
ATOM 24069 C C . SER A 1 109 ? 14.258 15.712 -0.716 1.00 0.00 109 SER A C 13
ATOM 24070 O O . SER A 1 109 ? 13.943 16.565 -1.546 1.00 0.00 109 SER A O 13
ATOM 24078 N N . SER A 1 110 ? 13.423 15.267 0.217 1.00 0.00 110 SER A N 13
ATOM 24079 C CA . SER A 1 110 ? 12.059 15.774 0.313 1.00 0.00 110 SER A CA 13
ATOM 24080 C C . SER A 1 110 ? 11.398 15.300 1.603 1.00 0.00 110 SER A C 13
ATOM 24081 O O . SER A 1 110 ? 11.882 14.373 2.254 1.00 0.00 110 SER A O 13
ATOM 24089 N N . LEU A 1 111 ? 10.291 15.939 1.966 1.00 0.00 111 LEU A N 13
ATOM 24090 C CA . LEU A 1 111 ? 9.572 15.575 3.181 1.00 0.00 111 LEU A CA 13
ATOM 24091 C C . LEU A 1 111 ? 9.362 14.065 3.245 1.00 0.00 111 LEU A C 13
ATOM 24092 O O . LEU A 1 111 ? 9.307 13.391 2.215 1.00 0.00 111 LEU A O 13
ATOM 24108 N N . GLN A 1 112 ? 9.244 13.543 4.463 1.00 0.00 112 GLN A N 13
ATOM 24109 C CA . GLN A 1 112 ? 9.040 12.110 4.658 1.00 0.00 112 GLN A CA 13
ATOM 24110 C C . GLN A 1 112 ? 7.871 11.862 5.607 1.00 0.00 112 GLN A C 13
ATOM 24111 O O . GLN A 1 112 ? 7.483 12.743 6.373 1.00 0.00 112 GLN A O 13
ATOM 24125 N N . PHE A 1 113 ? 7.314 10.656 5.547 1.00 0.00 113 PHE A N 13
ATOM 24126 C CA . PHE A 1 113 ? 6.188 10.304 6.406 1.00 0.00 113 PHE A CA 13
ATOM 24127 C C . PHE A 1 113 ? 6.109 8.792 6.588 1.00 0.00 113 PHE A C 13
ATOM 24128 O O . PHE A 1 113 ? 6.766 8.037 5.872 1.00 0.00 113 PHE A O 13
ATOM 24145 N N . LEU A 1 114 ? 5.298 8.359 7.552 1.00 0.00 114 LEU A N 13
ATOM 24146 C CA . LEU A 1 114 ? 5.133 6.935 7.827 1.00 0.00 114 LEU A CA 13
ATOM 24147 C C . LEU A 1 114 ? 3.693 6.503 7.566 1.00 0.00 114 LEU A C 13
ATOM 24148 O O . LEU A 1 114 ? 2.761 7.288 7.738 1.00 0.00 114 LEU A O 13
ATOM 24164 N N . GLN A 1 115 ? 3.519 5.253 7.150 1.00 0.00 115 GLN A N 13
ATOM 24165 C CA . GLN A 1 115 ? 2.186 4.734 6.870 1.00 0.00 115 GLN A CA 13
ATOM 24166 C C . GLN A 1 115 ? 2.062 3.287 7.338 1.00 0.00 115 GLN A C 13
ATOM 24167 O O . GLN A 1 115 ? 2.940 2.464 7.083 1.00 0.00 115 GLN A O 13
ATOM 24181 N N . ALA A 1 116 ? 0.961 2.988 8.020 1.00 0.00 116 ALA A N 13
ATOM 24182 C CA . ALA A 1 116 ? 0.723 1.639 8.521 1.00 0.00 116 ALA A CA 13
ATOM 24183 C C . ALA A 1 116 ? -0.713 1.215 8.231 1.00 0.00 116 ALA A C 13
ATOM 24184 O O . ALA A 1 116 ? -1.655 1.966 8.488 1.00 0.00 116 ALA A O 13
ATOM 24191 N N . GLY A 1 117 ? -0.875 0.013 7.691 1.00 0.00 117 GLY A N 13
ATOM 24192 C CA . GLY A 1 117 ? -2.204 -0.490 7.367 1.00 0.00 117 GLY A CA 13
ATOM 24193 C C . GLY A 1 117 ? -2.242 -2.013 7.401 1.00 0.00 117 GLY A C 13
ATOM 24194 O O . GLY A 1 117 ? -1.355 -2.656 7.964 1.00 0.00 117 GLY A O 13
ATOM 24198 N N . LEU A 1 118 ? -3.279 -2.585 6.797 1.00 0.00 118 LEU A N 13
ATOM 24199 C CA . LEU A 1 118 ? -3.429 -4.036 6.764 1.00 0.00 118 LEU A CA 13
ATOM 24200 C C . LEU A 1 118 ? -4.199 -4.466 5.519 1.00 0.00 118 LEU A C 13
ATOM 24201 O O . LEU A 1 118 ? -4.775 -3.635 4.817 1.00 0.00 118 LEU A O 13
ATOM 24217 N N . SER A 1 119 ? -4.202 -5.771 5.254 1.00 0.00 119 SER A N 13
ATOM 24218 C CA . SER A 1 119 ? -4.902 -6.308 4.090 1.00 0.00 119 SER A CA 13
ATOM 24219 C C . SER A 1 119 ? -5.858 -7.424 4.504 1.00 0.00 119 SER A C 13
ATOM 24220 O O . SER A 1 119 ? -5.642 -8.098 5.510 1.00 0.00 119 SER A O 13
ATOM 24228 N N . TYR A 1 120 ? -6.914 -7.611 3.717 1.00 0.00 120 TYR A N 13
ATOM 24229 C CA . TYR A 1 120 ? -7.899 -8.645 4.007 1.00 0.00 120 TYR A CA 13
ATOM 24230 C C . TYR A 1 120 ? -8.438 -9.247 2.710 1.00 0.00 120 TYR A C 13
ATOM 24231 O O . TYR A 1 120 ? -9.112 -8.569 1.934 1.00 0.00 120 TYR A O 13
ATOM 24249 N N . ARG A 1 121 ? -8.134 -10.520 2.484 1.00 0.00 121 ARG A N 13
ATOM 24250 C CA . ARG A 1 121 ? -8.591 -11.201 1.277 1.00 0.00 121 ARG A CA 13
ATOM 24251 C C . ARG A 1 121 ? -10.113 -11.304 1.261 1.00 0.00 121 ARG A C 13
ATOM 24252 O O . ARG A 1 121 ? -10.738 -11.550 2.292 1.00 0.00 121 ARG A O 13
ATOM 24273 N N . ILE A 1 122 ? -10.701 -11.117 0.083 1.00 0.00 122 ILE A N 13
ATOM 24274 C CA . ILE A 1 122 ? -12.151 -11.193 -0.054 1.00 0.00 122 ILE A CA 13
ATOM 24275 C C . ILE A 1 122 ? -12.576 -12.598 -0.470 1.00 0.00 122 ILE A C 13
ATOM 24276 O O . ILE A 1 122 ? -13.337 -13.261 0.235 1.00 0.00 122 ILE A O 13
ATOM 24292 N N . GLN A 1 123 ? -12.079 -13.045 -1.618 1.00 0.00 123 GLN A N 13
ATOM 24293 C CA . GLN A 1 123 ? -12.415 -14.374 -2.117 1.00 0.00 123 GLN A CA 13
ATOM 24294 C C . GLN A 1 123 ? -11.177 -15.040 -2.724 1.00 0.00 123 GLN A C 13
ATOM 24295 O O . GLN A 1 123 ? -10.283 -14.354 -3.220 1.00 0.00 123 GLN A O 13
ATOM 24309 N N . PRO A 1 124 ? -11.100 -16.352 -2.703 1.00 0.00 124 PRO A N 13
ATOM 24310 C CA . PRO A 1 124 ? -9.933 -17.091 -3.272 1.00 0.00 124 PRO A CA 13
ATOM 24311 C C . PRO A 1 124 ? -9.885 -16.998 -4.794 1.00 0.00 124 PRO A C 13
ATOM 24312 O O . PRO A 1 124 ? -9.151 -17.769 -5.391 1.00 0.00 124 PRO A O 13
ATOM 24324 N N . MET A 1 1 ? 0.510 -21.392 -3.623 1.00 0.00 1 MET A N 14
ATOM 24325 C CA . MET A 1 1 ? -0.489 -22.497 -3.650 1.00 0.00 1 MET A CA 14
ATOM 24326 C C . MET A 1 1 ? -1.597 -22.152 -4.640 1.00 0.00 1 MET A C 14
ATOM 24327 O O . MET A 1 1 ? -1.404 -22.228 -5.854 1.00 0.00 1 MET A O 14
ATOM 24343 N N . GLN A 1 2 ? -2.758 -21.776 -4.114 1.00 0.00 2 GLN A N 14
ATOM 24344 C CA . GLN A 1 2 ? -3.891 -21.423 -4.963 1.00 0.00 2 GLN A CA 14
ATOM 24345 C C . GLN A 1 2 ? -3.754 -19.989 -5.468 1.00 0.00 2 GLN A C 14
ATOM 24346 O O . GLN A 1 2 ? -2.746 -19.627 -6.071 1.00 0.00 2 GLN A O 14
ATOM 24360 N N . ASP A 1 3 ? -4.778 -19.180 -5.215 1.00 0.00 3 ASP A N 14
ATOM 24361 C CA . ASP A 1 3 ? -4.762 -17.787 -5.648 1.00 0.00 3 ASP A CA 14
ATOM 24362 C C . ASP A 1 3 ? -4.484 -17.694 -7.146 1.00 0.00 3 ASP A C 14
ATOM 24363 O O . ASP A 1 3 ? -3.360 -17.918 -7.592 1.00 0.00 3 ASP A O 14
ATOM 24372 N N . GLY A 1 4 ? -5.517 -17.360 -7.914 1.00 0.00 4 GLY A N 14
ATOM 24373 C CA . GLY A 1 4 ? -5.371 -17.239 -9.361 1.00 0.00 4 GLY A CA 14
ATOM 24374 C C . GLY A 1 4 ? -5.266 -15.776 -9.776 1.00 0.00 4 GLY A C 14
ATOM 24375 O O . GLY A 1 4 ? -5.441 -14.873 -8.958 1.00 0.00 4 GLY A O 14
ATOM 24379 N N . PRO A 1 5 ? -4.984 -15.533 -11.027 1.00 0.00 5 PRO A N 14
ATOM 24380 C CA . PRO A 1 5 ? -4.851 -14.152 -11.572 1.00 0.00 5 PRO A CA 14
ATOM 24381 C C . PRO A 1 5 ? -6.202 -13.453 -11.706 1.00 0.00 5 PRO A C 14
ATOM 24382 O O . PRO A 1 5 ? -7.173 -14.044 -12.179 1.00 0.00 5 PRO A O 14
ATOM 24393 N N . GLY A 1 6 ? -6.255 -12.193 -11.289 1.00 0.00 6 GLY A N 14
ATOM 24394 C CA . GLY A 1 6 ? -7.492 -11.423 -11.368 1.00 0.00 6 GLY A CA 14
ATOM 24395 C C . GLY A 1 6 ? -8.163 -11.328 -10.003 1.00 0.00 6 GLY A C 14
ATOM 24396 O O . GLY A 1 6 ? -9.326 -10.938 -9.899 1.00 0.00 6 GLY A O 14
ATOM 24400 N N . THR A 1 7 ? -7.424 -11.686 -8.958 1.00 0.00 7 THR A N 14
ATOM 24401 C CA . THR A 1 7 ? -7.961 -11.636 -7.603 1.00 0.00 7 THR A CA 14
ATOM 24402 C C . THR A 1 7 ? -8.075 -10.193 -7.125 1.00 0.00 7 THR A C 14
ATOM 24403 O O . THR A 1 7 ? -7.461 -9.290 -7.694 1.00 0.00 7 THR A O 14
ATOM 24414 N N . LEU A 1 8 ? -8.864 -9.982 -6.076 1.00 0.00 8 LEU A N 14
ATOM 24415 C CA . LEU A 1 8 ? -9.053 -8.644 -5.528 1.00 0.00 8 LEU A CA 14
ATOM 24416 C C . LEU A 1 8 ? -8.991 -8.678 -4.004 1.00 0.00 8 LEU A C 14
ATOM 24417 O O . LEU A 1 8 ? -9.554 -9.571 -3.371 1.00 0.00 8 LEU A O 14
ATOM 24433 N N . ASP A 1 9 ? -8.305 -7.700 -3.423 1.00 0.00 9 ASP A N 14
ATOM 24434 C CA . ASP A 1 9 ? -8.175 -7.629 -1.972 1.00 0.00 9 ASP A CA 14
ATOM 24435 C C . ASP A 1 9 ? -8.371 -6.198 -1.483 1.00 0.00 9 ASP A C 14
ATOM 24436 O O . ASP A 1 9 ? -8.121 -5.242 -2.217 1.00 0.00 9 ASP A O 14
ATOM 24445 N N . VAL A 1 10 ? -8.816 -6.063 -0.236 1.00 0.00 10 VAL A N 14
ATOM 24446 C CA . VAL A 1 10 ? -9.040 -4.747 0.353 1.00 0.00 10 VAL A CA 14
ATOM 24447 C C . VAL A 1 10 ? -8.018 -4.479 1.451 1.00 0.00 10 VAL A C 14
ATOM 24448 O O . VAL A 1 10 ? -7.717 -5.359 2.259 1.00 0.00 10 VAL A O 14
ATOM 24461 N N . PHE A 1 11 ? -7.482 -3.264 1.476 1.00 0.00 11 PHE A N 14
ATOM 24462 C CA . PHE A 1 11 ? -6.490 -2.903 2.482 1.00 0.00 11 PHE A CA 14
ATOM 24463 C C . PHE A 1 11 ? -6.532 -1.407 2.777 1.00 0.00 11 PHE A C 14
ATOM 24464 O O . PHE A 1 11 ? -6.755 -0.594 1.880 1.00 0.00 11 PHE A O 14
ATOM 24481 N N . VAL A 1 12 ? -6.307 -1.057 4.040 1.00 0.00 12 VAL A N 14
ATOM 24482 C CA . VAL A 1 12 ? -6.309 0.341 4.453 1.00 0.00 12 VAL A CA 14
ATOM 24483 C C . VAL A 1 12 ? -4.891 0.789 4.785 1.00 0.00 12 VAL A C 14
ATOM 24484 O O . VAL A 1 12 ? -4.026 -0.036 5.083 1.00 0.00 12 VAL A O 14
ATOM 24497 N N . ALA A 1 13 ? -4.656 2.097 4.741 1.00 0.00 13 ALA A N 14
ATOM 24498 C CA . ALA A 1 13 ? -3.343 2.633 5.043 1.00 0.00 13 ALA A CA 14
ATOM 24499 C C . ALA A 1 13 ? -3.459 4.072 5.519 1.00 0.00 13 ALA A C 14
ATOM 24500 O O . ALA A 1 13 ? -3.812 4.971 4.754 1.00 0.00 13 ALA A O 14
ATOM 24507 N N . ALA A 1 14 ? -3.148 4.273 6.788 1.00 0.00 14 ALA A N 14
ATOM 24508 C CA . ALA A 1 14 ? -3.199 5.599 7.392 1.00 0.00 14 ALA A CA 14
ATOM 24509 C C . ALA A 1 14 ? -1.828 5.975 7.943 1.00 0.00 14 ALA A C 14
ATOM 24510 O O . ALA A 1 14 ? -1.206 5.193 8.662 1.00 0.00 14 ALA A O 14
ATOM 24517 N N . GLY A 1 15 ? -1.358 7.169 7.595 1.00 0.00 15 GLY A N 14
ATOM 24518 C CA . GLY A 1 15 ? -0.052 7.633 8.055 1.00 0.00 15 GLY A CA 14
ATOM 24519 C C . GLY A 1 15 ? -0.139 9.038 8.638 1.00 0.00 15 GLY A C 14
ATOM 24520 O O . GLY A 1 15 ? -1.208 9.650 8.660 1.00 0.00 15 GLY A O 14
ATOM 24524 N N . TRP A 1 16 ? 0.997 9.541 9.110 1.00 0.00 16 TRP A N 14
ATOM 24525 C CA . TRP A 1 16 ? 1.050 10.878 9.695 1.00 0.00 16 TRP A CA 14
ATOM 24526 C C . TRP A 1 16 ? 2.251 11.645 9.153 1.00 0.00 16 TRP A C 14
ATOM 24527 O O . TRP A 1 16 ? 3.365 11.123 9.107 1.00 0.00 16 TRP A O 14
ATOM 24548 N N . ASN A 1 17 ? 2.018 12.888 8.742 1.00 0.00 17 ASN A N 14
ATOM 24549 C CA . ASN A 1 17 ? 3.090 13.717 8.204 1.00 0.00 17 ASN A CA 14
ATOM 24550 C C . ASN A 1 17 ? 3.590 14.697 9.260 1.00 0.00 17 ASN A C 14
ATOM 24551 O O . ASN A 1 17 ? 2.814 15.190 10.082 1.00 0.00 17 ASN A O 14
ATOM 24562 N N . THR A 1 18 ? 4.889 14.975 9.234 1.00 0.00 18 THR A N 14
ATOM 24563 C CA . THR A 1 18 ? 5.483 15.898 10.194 1.00 0.00 18 THR A CA 14
ATOM 24564 C C . THR A 1 18 ? 4.688 17.198 10.249 1.00 0.00 18 THR A C 14
ATOM 24565 O O . THR A 1 18 ? 4.792 17.963 11.207 1.00 0.00 18 THR A O 14
ATOM 24576 N N . ASP A 1 19 ? 3.892 17.442 9.212 1.00 0.00 19 ASP A N 14
ATOM 24577 C CA . ASP A 1 19 ? 3.080 18.652 9.153 1.00 0.00 19 ASP A CA 14
ATOM 24578 C C . ASP A 1 19 ? 1.956 18.593 10.181 1.00 0.00 19 ASP A C 14
ATOM 24579 O O . ASP A 1 19 ? 1.041 19.414 10.163 1.00 0.00 19 ASP A O 14
ATOM 24588 N N . ASN A 1 20 ? 2.031 17.612 11.076 1.00 0.00 20 ASN A N 14
ATOM 24589 C CA . ASN A 1 20 ? 1.013 17.453 12.108 1.00 0.00 20 ASN A CA 14
ATOM 24590 C C . ASN A 1 20 ? -0.358 17.234 11.477 1.00 0.00 20 ASN A C 14
ATOM 24591 O O . ASN A 1 20 ? -1.334 17.887 11.847 1.00 0.00 20 ASN A O 14
ATOM 24602 N N . THR A 1 21 ? -0.425 16.311 10.522 1.00 0.00 21 THR A N 14
ATOM 24603 C CA . THR A 1 21 ? -1.684 16.017 9.846 1.00 0.00 21 THR A CA 14
ATOM 24604 C C . THR A 1 21 ? -1.837 14.515 9.623 1.00 0.00 21 THR A C 14
ATOM 24605 O O . THR A 1 21 ? -0.853 13.803 9.423 1.00 0.00 21 THR A O 14
ATOM 24616 N N . ILE A 1 22 ? -3.079 14.041 9.661 1.00 0.00 22 ILE A N 14
ATOM 24617 C CA . ILE A 1 22 ? -3.353 12.621 9.464 1.00 0.00 22 ILE A CA 14
ATOM 24618 C C . ILE A 1 22 ? -3.878 12.366 8.054 1.00 0.00 22 ILE A C 14
ATOM 24619 O O . ILE A 1 22 ? -4.892 12.933 7.647 1.00 0.00 22 ILE A O 14
ATOM 24635 N N . GLU A 1 23 ? -3.181 11.509 7.313 1.00 0.00 23 GLU A N 14
ATOM 24636 C CA . GLU A 1 23 ? -3.587 11.186 5.949 1.00 0.00 23 GLU A CA 14
ATOM 24637 C C . GLU A 1 23 ? -4.270 9.824 5.901 1.00 0.00 23 GLU A C 14
ATOM 24638 O O . GLU A 1 23 ? -3.722 8.827 6.371 1.00 0.00 23 GLU A O 14
ATOM 24650 N N . ILE A 1 24 ? -5.471 9.791 5.330 1.00 0.00 24 ILE A N 14
ATOM 24651 C CA . ILE A 1 24 ? -6.226 8.546 5.224 1.00 0.00 24 ILE A CA 14
ATOM 24652 C C . ILE A 1 24 ? -6.226 8.043 3.783 1.00 0.00 24 ILE A C 14
ATOM 24653 O O . ILE A 1 24 ? -6.491 8.802 2.851 1.00 0.00 24 ILE A O 14
ATOM 24669 N N . THR A 1 25 ? -5.926 6.759 3.609 1.00 0.00 25 THR A N 14
ATOM 24670 C CA . THR A 1 25 ? -5.895 6.168 2.275 1.00 0.00 25 THR A CA 14
ATOM 24671 C C . THR A 1 25 ? -6.444 4.747 2.307 1.00 0.00 25 THR A C 14
ATOM 24672 O O . THR A 1 25 ? -6.139 3.972 3.214 1.00 0.00 25 THR A O 14
ATOM 24683 N N . GLY A 1 26 ? -7.256 4.411 1.309 1.00 0.00 26 GLY A N 14
ATOM 24684 C CA . GLY A 1 26 ? -7.843 3.078 1.232 1.00 0.00 26 GLY A CA 14
ATOM 24685 C C . GLY A 1 26 ? -8.228 2.736 -0.202 1.00 0.00 26 GLY A C 14
ATOM 24686 O O . GLY A 1 26 ? -8.646 3.605 -0.967 1.00 0.00 26 GLY A O 14
ATOM 24690 N N . GLY A 1 27 ? -8.084 1.464 -0.561 1.00 0.00 27 GLY A N 14
ATOM 24691 C CA . GLY A 1 27 ? -8.421 1.017 -1.907 1.00 0.00 27 GLY A CA 14
ATOM 24692 C C . GLY A 1 27 ? -8.322 -0.502 -2.017 1.00 0.00 27 GLY A C 14
ATOM 24693 O O . GLY A 1 27 ? -8.558 -1.219 -1.046 1.00 0.00 27 GLY A O 14
ATOM 24697 N N . ALA A 1 28 ? -7.975 -0.981 -3.207 1.00 0.00 28 ALA A N 14
ATOM 24698 C CA . ALA A 1 28 ? -7.848 -2.417 -3.434 1.00 0.00 28 ALA A CA 14
ATOM 24699 C C . ALA A 1 28 ? -6.588 -2.723 -4.237 1.00 0.00 28 ALA A C 14
ATOM 24700 O O . ALA A 1 28 ? -5.925 -1.815 -4.740 1.00 0.00 28 ALA A O 14
ATOM 24707 N N . THR A 1 29 ? -6.265 -4.009 -4.353 1.00 0.00 29 THR A N 14
ATOM 24708 C CA . THR A 1 29 ? -5.081 -4.430 -5.097 1.00 0.00 29 THR A CA 14
ATOM 24709 C C . THR A 1 29 ? -5.438 -5.533 -6.087 1.00 0.00 29 THR A C 14
ATOM 24710 O O . THR A 1 29 ? -6.309 -6.362 -5.820 1.00 0.00 29 THR A O 14
ATOM 24721 N N . TYR A 1 30 ? -4.759 -5.536 -7.230 1.00 0.00 30 TYR A N 14
ATOM 24722 C CA . TYR A 1 30 ? -5.010 -6.543 -8.255 1.00 0.00 30 TYR A CA 14
ATOM 24723 C C . TYR A 1 30 ? -3.903 -7.590 -8.260 1.00 0.00 30 TYR A C 14
ATOM 24724 O O . TYR A 1 30 ? -2.740 -7.277 -8.517 1.00 0.00 30 TYR A O 14
ATOM 24742 N N . GLN A 1 31 ? -4.271 -8.834 -7.973 1.00 0.00 31 GLN A N 14
ATOM 24743 C CA . GLN A 1 31 ? -3.297 -9.921 -7.946 1.00 0.00 31 GLN A CA 14
ATOM 24744 C C . GLN A 1 31 ? -3.254 -10.633 -9.294 1.00 0.00 31 GLN A C 14
ATOM 24745 O O . GLN A 1 31 ? -4.105 -11.471 -9.593 1.00 0.00 31 GLN A O 14
ATOM 24759 N N . LEU A 1 32 ? -2.258 -10.292 -10.105 1.00 0.00 32 LEU A N 14
ATOM 24760 C CA . LEU A 1 32 ? -2.113 -10.904 -11.421 1.00 0.00 32 LEU A CA 14
ATOM 24761 C C . LEU A 1 32 ? -1.099 -12.042 -11.374 1.00 0.00 32 LEU A C 14
ATOM 24762 O O . LEU A 1 32 ? -1.460 -13.198 -11.155 1.00 0.00 32 LEU A O 14
ATOM 24778 N N . SER A 1 33 ? 0.170 -11.705 -11.582 1.00 0.00 33 SER A N 14
ATOM 24779 C CA . SER A 1 33 ? 1.230 -12.706 -11.562 1.00 0.00 33 SER A CA 14
ATOM 24780 C C . SER A 1 33 ? 2.014 -12.626 -10.254 1.00 0.00 33 SER A C 14
ATOM 24781 O O . SER A 1 33 ? 1.942 -11.627 -9.540 1.00 0.00 33 SER A O 14
ATOM 24789 N N . PRO A 1 34 ? 2.756 -13.655 -9.931 1.00 0.00 34 PRO A N 14
ATOM 24790 C CA . PRO A 1 34 ? 3.568 -13.696 -8.680 1.00 0.00 34 PRO A CA 14
ATOM 24791 C C . PRO A 1 34 ? 4.747 -12.727 -8.727 1.00 0.00 34 PRO A C 14
ATOM 24792 O O . PRO A 1 34 ? 5.456 -12.548 -7.737 1.00 0.00 34 PRO A O 14
ATOM 24803 N N . TYR A 1 35 ? 4.950 -12.105 -9.885 1.00 0.00 35 TYR A N 14
ATOM 24804 C CA . TYR A 1 35 ? 6.048 -11.158 -10.048 1.00 0.00 35 TYR A CA 14
ATOM 24805 C C . TYR A 1 35 ? 5.751 -9.862 -9.301 1.00 0.00 35 TYR A C 14
ATOM 24806 O O . TYR A 1 35 ? 6.014 -9.752 -8.101 1.00 0.00 35 TYR A O 14
ATOM 24824 N N . ILE A 1 36 ? 5.206 -8.882 -10.015 1.00 0.00 36 ILE A N 14
ATOM 24825 C CA . ILE A 1 36 ? 4.879 -7.596 -9.409 1.00 0.00 36 ILE A CA 14
ATOM 24826 C C . ILE A 1 36 ? 3.380 -7.490 -9.153 1.00 0.00 36 ILE A C 14
ATOM 24827 O O . ILE A 1 36 ? 2.572 -8.034 -9.905 1.00 0.00 36 ILE A O 14
ATOM 24843 N N . MET A 1 37 ? 3.016 -6.783 -8.087 1.00 0.00 37 MET A N 14
ATOM 24844 C CA . MET A 1 37 ? 1.610 -6.607 -7.738 1.00 0.00 37 MET A CA 14
ATOM 24845 C C . MET A 1 37 ? 1.138 -5.205 -8.104 1.00 0.00 37 MET A C 14
ATOM 24846 O O . MET A 1 37 ? 1.949 -4.296 -8.289 1.00 0.00 37 MET A O 14
ATOM 24860 N N . VAL A 1 38 ? -0.178 -5.036 -8.207 1.00 0.00 38 VAL A N 14
ATOM 24861 C CA . VAL A 1 38 ? -0.752 -3.739 -8.553 1.00 0.00 38 VAL A CA 14
ATOM 24862 C C . VAL A 1 38 ? -1.422 -3.111 -7.336 1.00 0.00 38 VAL A C 14
ATOM 24863 O O . VAL A 1 38 ? -2.054 -3.801 -6.536 1.00 0.00 38 VAL A O 14
ATOM 24876 N N . LYS A 1 39 ? -1.281 -1.796 -7.202 1.00 0.00 39 LYS A N 14
ATOM 24877 C CA . LYS A 1 39 ? -1.878 -1.083 -6.078 1.00 0.00 39 LYS A CA 14
ATOM 24878 C C . LYS A 1 39 ? -2.500 0.229 -6.545 1.00 0.00 39 LYS A C 14
ATOM 24879 O O . LYS A 1 39 ? -1.866 1.012 -7.251 1.00 0.00 39 LYS A O 14
ATOM 24898 N N . ALA A 1 40 ? -3.748 0.460 -6.145 1.00 0.00 40 ALA A N 14
ATOM 24899 C CA . ALA A 1 40 ? -4.447 1.680 -6.530 1.00 0.00 40 ALA A CA 14
ATOM 24900 C C . ALA A 1 40 ? -5.504 2.041 -5.491 1.00 0.00 40 ALA A C 14
ATOM 24901 O O . ALA A 1 40 ? -6.238 1.176 -5.012 1.00 0.00 40 ALA A O 14
ATOM 24908 N N . GLY A 1 41 ? -5.577 3.322 -5.146 1.00 0.00 41 GLY A N 14
ATOM 24909 C CA . GLY A 1 41 ? -6.548 3.784 -4.162 1.00 0.00 41 GLY A CA 14
ATOM 24910 C C . GLY A 1 41 ? -6.686 5.303 -4.201 1.00 0.00 41 GLY A C 14
ATOM 24911 O O . GLY A 1 41 ? -6.313 5.944 -5.184 1.00 0.00 41 GLY A O 14
ATOM 24915 N N . TYR A 1 42 ? -7.222 5.870 -3.126 1.00 0.00 42 TYR A N 14
ATOM 24916 C CA . TYR A 1 42 ? -7.405 7.315 -3.046 1.00 0.00 42 TYR A CA 14
ATOM 24917 C C . TYR A 1 42 ? -6.980 7.833 -1.676 1.00 0.00 42 TYR A C 14
ATOM 24918 O O . TYR A 1 42 ? -6.837 7.062 -0.727 1.00 0.00 42 TYR A O 14
ATOM 24936 N N . GLY A 1 43 ? -6.777 9.143 -1.581 1.00 0.00 43 GLY A N 14
ATOM 24937 C CA . GLY A 1 43 ? -6.368 9.753 -0.321 1.00 0.00 43 GLY A CA 14
ATOM 24938 C C . GLY A 1 43 ? -7.127 11.052 -0.074 1.00 0.00 43 GLY A C 14
ATOM 24939 O O . GLY A 1 43 ? -7.426 11.796 -1.009 1.00 0.00 43 GLY A O 14
ATOM 24943 N N . TRP A 1 44 ? -7.437 11.319 1.191 1.00 0.00 44 TRP A N 14
ATOM 24944 C CA . TRP A 1 44 ? -8.161 12.533 1.549 1.00 0.00 44 TRP A CA 14
ATOM 24945 C C . TRP A 1 44 ? -8.058 12.795 3.050 1.00 0.00 44 TRP A C 14
ATOM 24946 O O . TRP A 1 44 ? -7.670 11.916 3.819 1.00 0.00 44 TRP A O 14
ATOM 24967 N N . ASN A 1 45 ? -8.409 14.011 3.456 1.00 0.00 45 ASN A N 14
ATOM 24968 C CA . ASN A 1 45 ? -8.355 14.382 4.866 1.00 0.00 45 ASN A CA 14
ATOM 24969 C C . ASN A 1 45 ? -9.263 15.575 5.142 1.00 0.00 45 ASN A C 14
ATOM 24970 O O . ASN A 1 45 ? -10.459 15.414 5.384 1.00 0.00 45 ASN A O 14
ATOM 24981 N N . ASN A 1 46 ? -8.686 16.772 5.104 1.00 0.00 46 ASN A N 14
ATOM 24982 C CA . ASN A 1 46 ? -9.454 17.986 5.351 1.00 0.00 46 ASN A CA 14
ATOM 24983 C C . ASN A 1 46 ? -9.057 19.083 4.368 1.00 0.00 46 ASN A C 14
ATOM 24984 O O . ASN A 1 46 ? -8.122 19.845 4.619 1.00 0.00 46 ASN A O 14
ATOM 24995 N N . SER A 1 47 ? -9.771 19.157 3.250 1.00 0.00 47 SER A N 14
ATOM 24996 C CA . SER A 1 47 ? -9.482 20.163 2.236 1.00 0.00 47 SER A CA 14
ATOM 24997 C C . SER A 1 47 ? -10.597 20.209 1.194 1.00 0.00 47 SER A C 14
ATOM 24998 O O . SER A 1 47 ? -11.779 20.198 1.535 1.00 0.00 47 SER A O 14
ATOM 25006 N N . SER A 1 48 ? -10.210 20.259 -0.076 1.00 0.00 48 SER A N 14
ATOM 25007 C CA . SER A 1 48 ? -11.184 20.306 -1.161 1.00 0.00 48 SER A CA 14
ATOM 25008 C C . SER A 1 48 ? -10.715 19.459 -2.338 1.00 0.00 48 SER A C 14
ATOM 25009 O O . SER A 1 48 ? -11.526 18.964 -3.122 1.00 0.00 48 SER A O 14
ATOM 25017 N N . LEU A 1 49 ? -9.401 19.296 -2.456 1.00 0.00 49 LEU A N 14
ATOM 25018 C CA . LEU A 1 49 ? -8.833 18.506 -3.542 1.00 0.00 49 LEU A CA 14
ATOM 25019 C C . LEU A 1 49 ? -8.694 17.046 -3.126 1.00 0.00 49 LEU A C 14
ATOM 25020 O O . LEU A 1 49 ? -9.105 16.660 -2.032 1.00 0.00 49 LEU A O 14
ATOM 25036 N N . ASN A 1 50 ? -8.110 16.239 -4.006 1.00 0.00 50 ASN A N 14
ATOM 25037 C CA . ASN A 1 50 ? -7.919 14.821 -3.718 1.00 0.00 50 ASN A CA 14
ATOM 25038 C C . ASN A 1 50 ? -6.593 14.333 -4.291 1.00 0.00 50 ASN A C 14
ATOM 25039 O O . ASN A 1 50 ? -5.942 15.040 -5.060 1.00 0.00 50 ASN A O 14
ATOM 25050 N N . ARG A 1 51 ? -6.198 13.122 -3.912 1.00 0.00 51 ARG A N 14
ATOM 25051 C CA . ARG A 1 51 ? -4.946 12.553 -4.397 1.00 0.00 51 ARG A CA 14
ATOM 25052 C C . ARG A 1 51 ? -5.113 11.069 -4.705 1.00 0.00 51 ARG A C 14
ATOM 25053 O O . ARG A 1 51 ? -5.539 10.291 -3.851 1.00 0.00 51 ARG A O 14
ATOM 25074 N N . PHE A 1 52 ? -4.775 10.683 -5.932 1.00 0.00 52 PHE A N 14
ATOM 25075 C CA . PHE A 1 52 ? -4.891 9.289 -6.344 1.00 0.00 52 PHE A CA 14
ATOM 25076 C C . PHE A 1 52 ? -3.523 8.612 -6.339 1.00 0.00 52 PHE A C 14
ATOM 25077 O O . PHE A 1 52 ? -2.585 9.085 -6.980 1.00 0.00 52 PHE A O 14
ATOM 25094 N N . GLU A 1 53 ? -3.419 7.505 -5.613 1.00 0.00 53 GLU A N 14
ATOM 25095 C CA . GLU A 1 53 ? -2.162 6.772 -5.533 1.00 0.00 53 GLU A CA 14
ATOM 25096 C C . GLU A 1 53 ? -2.154 5.618 -6.532 1.00 0.00 53 GLU A C 14
ATOM 25097 O O . GLU A 1 53 ? -3.062 4.785 -6.538 1.00 0.00 53 GLU A O 14
ATOM 25109 N N . PHE A 1 54 ? -1.127 5.573 -7.373 1.00 0.00 54 PHE A N 14
ATOM 25110 C CA . PHE A 1 54 ? -1.017 4.516 -8.371 1.00 0.00 54 PHE A CA 14
ATOM 25111 C C . PHE A 1 54 ? 0.424 4.027 -8.481 1.00 0.00 54 PHE A C 14
ATOM 25112 O O . PHE A 1 54 ? 1.349 4.822 -8.646 1.00 0.00 54 PHE A O 14
ATOM 25129 N N . GLY A 1 55 ? 0.606 2.713 -8.389 1.00 0.00 55 GLY A N 14
ATOM 25130 C CA . GLY A 1 55 ? 1.939 2.128 -8.479 1.00 0.00 55 GLY A CA 14
ATOM 25131 C C . GLY A 1 55 ? 1.879 0.612 -8.344 1.00 0.00 55 GLY A C 14
ATOM 25132 O O . GLY A 1 55 ? 0.909 -0.021 -8.764 1.00 0.00 55 GLY A O 14
ATOM 25136 N N . GLY A 1 56 ? 2.922 0.032 -7.758 1.00 0.00 56 GLY A N 14
ATOM 25137 C CA . GLY A 1 56 ? 2.977 -1.413 -7.574 1.00 0.00 56 GLY A CA 14
ATOM 25138 C C . GLY A 1 56 ? 3.803 -1.773 -6.343 1.00 0.00 56 GLY A C 14
ATOM 25139 O O . GLY A 1 56 ? 4.697 -1.028 -5.944 1.00 0.00 56 GLY A O 14
ATOM 25143 N N . GLY A 1 57 ? 3.496 -2.921 -5.746 1.00 0.00 57 GLY A N 14
ATOM 25144 C CA . GLY A 1 57 ? 4.217 -3.371 -4.560 1.00 0.00 57 GLY A CA 14
ATOM 25145 C C . GLY A 1 57 ? 5.209 -4.474 -4.910 1.00 0.00 57 GLY A C 14
ATOM 25146 O O . GLY A 1 57 ? 5.176 -5.026 -6.011 1.00 0.00 57 GLY A O 14
ATOM 25150 N N . LEU A 1 58 ? 6.091 -4.791 -3.967 1.00 0.00 58 LEU A N 14
ATOM 25151 C CA . LEU A 1 58 ? 7.091 -5.831 -4.184 1.00 0.00 58 LEU A CA 14
ATOM 25152 C C . LEU A 1 58 ? 7.168 -6.761 -2.977 1.00 0.00 58 LEU A C 14
ATOM 25153 O O . LEU A 1 58 ? 7.292 -6.306 -1.838 1.00 0.00 58 LEU A O 14
ATOM 25169 N N . GLN A 1 59 ? 7.096 -8.063 -3.235 1.00 0.00 59 GLN A N 14
ATOM 25170 C CA . GLN A 1 59 ? 7.158 -9.051 -2.164 1.00 0.00 59 GLN A CA 14
ATOM 25171 C C . GLN A 1 59 ? 8.008 -10.247 -2.584 1.00 0.00 59 GLN A C 14
ATOM 25172 O O . GLN A 1 59 ? 8.277 -10.439 -3.770 1.00 0.00 59 GLN A O 14
ATOM 25186 N N . TYR A 1 60 ? 8.425 -11.043 -1.603 1.00 0.00 60 TYR A N 14
ATOM 25187 C CA . TYR A 1 60 ? 9.248 -12.219 -1.873 1.00 0.00 60 TYR A CA 14
ATOM 25188 C C . TYR A 1 60 ? 8.612 -13.467 -1.269 1.00 0.00 60 TYR A C 14
ATOM 25189 O O . TYR A 1 60 ? 7.659 -13.377 -0.495 1.00 0.00 60 TYR A O 14
ATOM 25207 N N . LYS A 1 61 ? 9.150 -14.632 -1.629 1.00 0.00 61 LYS A N 14
ATOM 25208 C CA . LYS A 1 61 ? 8.634 -15.899 -1.120 1.00 0.00 61 LYS A CA 14
ATOM 25209 C C . LYS A 1 61 ? 9.704 -16.625 -0.310 1.00 0.00 61 LYS A C 14
ATOM 25210 O O . LYS A 1 61 ? 10.570 -17.299 -0.869 1.00 0.00 61 LYS A O 14
ATOM 25229 N N . VAL A 1 62 ? 9.639 -16.482 1.011 1.00 0.00 62 VAL A N 14
ATOM 25230 C CA . VAL A 1 62 ? 10.608 -17.128 1.890 1.00 0.00 62 VAL A CA 14
ATOM 25231 C C . VAL A 1 62 ? 9.913 -17.733 3.105 1.00 0.00 62 VAL A C 14
ATOM 25232 O O . VAL A 1 62 ? 10.322 -18.778 3.610 1.00 0.00 62 VAL A O 14
ATOM 25245 N N . THR A 1 63 ? 8.859 -17.068 3.570 1.00 0.00 63 THR A N 14
ATOM 25246 C CA . THR A 1 63 ? 8.109 -17.541 4.722 1.00 0.00 63 THR A CA 14
ATOM 25247 C C . THR A 1 63 ? 6.617 -17.463 4.417 1.00 0.00 63 THR A C 14
ATOM 25248 O O . THR A 1 63 ? 6.217 -16.771 3.481 1.00 0.00 63 THR A O 14
ATOM 25259 N N . PRO A 1 64 ? 5.785 -18.144 5.168 1.00 0.00 64 PRO A N 14
ATOM 25260 C CA . PRO A 1 64 ? 4.314 -18.115 4.941 1.00 0.00 64 PRO A CA 14
ATOM 25261 C C . PRO A 1 64 ? 3.804 -16.702 4.662 1.00 0.00 64 PRO A C 14
ATOM 25262 O O . PRO A 1 64 ? 2.673 -16.527 4.214 1.00 0.00 64 PRO A O 14
ATOM 25273 N N . ASP A 1 65 ? 4.654 -15.704 4.924 1.00 0.00 65 ASP A N 14
ATOM 25274 C CA . ASP A 1 65 ? 4.305 -14.298 4.697 1.00 0.00 65 ASP A CA 14
ATOM 25275 C C . ASP A 1 65 ? 5.214 -13.392 5.530 1.00 0.00 65 ASP A C 14
ATOM 25276 O O . ASP A 1 65 ? 4.774 -12.749 6.484 1.00 0.00 65 ASP A O 14
ATOM 25285 N N . LEU A 1 66 ? 6.489 -13.343 5.163 1.00 0.00 66 LEU A N 14
ATOM 25286 C CA . LEU A 1 66 ? 7.447 -12.510 5.881 1.00 0.00 66 LEU A CA 14
ATOM 25287 C C . LEU A 1 66 ? 8.623 -12.161 4.977 1.00 0.00 66 LEU A C 14
ATOM 25288 O O . LEU A 1 66 ? 9.481 -13.002 4.707 1.00 0.00 66 LEU A O 14
ATOM 25304 N N . GLU A 1 67 ? 8.657 -10.917 4.509 1.00 0.00 67 GLU A N 14
ATOM 25305 C CA . GLU A 1 67 ? 9.736 -10.477 3.634 1.00 0.00 67 GLU A CA 14
ATOM 25306 C C . GLU A 1 67 ? 9.745 -8.952 3.519 1.00 0.00 67 GLU A C 14
ATOM 25307 O O . GLU A 1 67 ? 8.716 -8.311 3.735 1.00 0.00 67 GLU A O 14
ATOM 25319 N N . PRO A 1 68 ? 10.861 -8.353 3.166 1.00 0.00 68 PRO A N 14
ATOM 25320 C CA . PRO A 1 68 ? 10.937 -6.873 3.011 1.00 0.00 68 PRO A CA 14
ATOM 25321 C C . PRO A 1 68 ? 9.815 -6.352 2.116 1.00 0.00 68 PRO A C 14
ATOM 25322 O O . PRO A 1 68 ? 9.271 -7.096 1.299 1.00 0.00 68 PRO A O 14
ATOM 25333 N N . TYR A 1 69 ? 9.475 -5.076 2.276 1.00 0.00 69 TYR A N 14
ATOM 25334 C CA . TYR A 1 69 ? 8.416 -4.467 1.476 1.00 0.00 69 TYR A CA 14
ATOM 25335 C C . TYR A 1 69 ? 8.967 -3.323 0.631 1.00 0.00 69 TYR A C 14
ATOM 25336 O O . TYR A 1 69 ? 9.690 -2.462 1.132 1.00 0.00 69 TYR A O 14
ATOM 25354 N N . ALA A 1 70 ? 8.618 -3.323 -0.652 1.00 0.00 70 ALA A N 14
ATOM 25355 C CA . ALA A 1 70 ? 9.079 -2.279 -1.560 1.00 0.00 70 ALA A CA 14
ATOM 25356 C C . ALA A 1 70 ? 7.934 -1.799 -2.445 1.00 0.00 70 ALA A C 14
ATOM 25357 O O . ALA A 1 70 ? 7.310 -2.592 -3.151 1.00 0.00 70 ALA A O 14
ATOM 25364 N N . TRP A 1 71 ? 7.664 -0.498 -2.401 1.00 0.00 71 TRP A N 14
ATOM 25365 C CA . TRP A 1 71 ? 6.590 0.079 -3.205 1.00 0.00 71 TRP A CA 14
ATOM 25366 C C . TRP A 1 71 ? 7.060 1.350 -3.902 1.00 0.00 71 TRP A C 14
ATOM 25367 O O . TRP A 1 71 ? 7.965 2.036 -3.424 1.00 0.00 71 TRP A O 14
ATOM 25388 N N . ALA A 1 72 ? 6.438 1.660 -5.036 1.00 0.00 72 ALA A N 14
ATOM 25389 C CA . ALA A 1 72 ? 6.796 2.854 -5.795 1.00 0.00 72 ALA A CA 14
ATOM 25390 C C . ALA A 1 72 ? 5.617 3.317 -6.643 1.00 0.00 72 ALA A C 14
ATOM 25391 O O . ALA A 1 72 ? 4.894 2.501 -7.216 1.00 0.00 72 ALA A O 14
ATOM 25398 N N . GLY A 1 73 ? 5.426 4.630 -6.721 1.00 0.00 73 GLY A N 14
ATOM 25399 C CA . GLY A 1 73 ? 4.327 5.185 -7.504 1.00 0.00 73 GLY A CA 14
ATOM 25400 C C . GLY A 1 73 ? 4.333 6.708 -7.440 1.00 0.00 73 GLY A C 14
ATOM 25401 O O . GLY A 1 73 ? 5.345 7.321 -7.101 1.00 0.00 73 GLY A O 14
ATOM 25405 N N . ALA A 1 74 ? 3.198 7.314 -7.770 1.00 0.00 74 ALA A N 14
ATOM 25406 C CA . ALA A 1 74 ? 3.088 8.768 -7.745 1.00 0.00 74 ALA A CA 14
ATOM 25407 C C . ALA A 1 74 ? 1.666 9.196 -7.405 1.00 0.00 74 ALA A C 14
ATOM 25408 O O . ALA A 1 74 ? 0.707 8.470 -7.667 1.00 0.00 74 ALA A O 14
ATOM 25415 N N . THR A 1 75 ? 1.541 10.383 -6.823 1.00 0.00 75 THR A N 14
ATOM 25416 C CA . THR A 1 75 ? 0.233 10.908 -6.453 1.00 0.00 75 THR A CA 14
ATOM 25417 C C . THR A 1 75 ? -0.254 11.902 -7.503 1.00 0.00 75 THR A C 14
ATOM 25418 O O . THR A 1 75 ? 0.389 12.923 -7.747 1.00 0.00 75 THR A O 14
ATOM 25429 N N . TYR A 1 76 ? -1.388 11.588 -8.124 1.00 0.00 76 TYR A N 14
ATOM 25430 C CA . TYR A 1 76 ? -1.954 12.452 -9.155 1.00 0.00 76 TYR A CA 14
ATOM 25431 C C . TYR A 1 76 ? -3.233 13.117 -8.658 1.00 0.00 76 TYR A C 14
ATOM 25432 O O . TYR A 1 76 ? -4.202 12.439 -8.316 1.00 0.00 76 TYR A O 14
ATOM 25450 N N . ASN A 1 77 ? -3.227 14.446 -8.616 1.00 0.00 77 ASN A N 14
ATOM 25451 C CA . ASN A 1 77 ? -4.394 15.189 -8.157 1.00 0.00 77 ASN A CA 14
ATOM 25452 C C . ASN A 1 77 ? -5.173 15.752 -9.342 1.00 0.00 77 ASN A C 14
ATOM 25453 O O . ASN A 1 77 ? -4.599 16.052 -10.389 1.00 0.00 77 ASN A O 14
ATOM 25464 N N . THR A 1 78 ? -6.483 15.890 -9.167 1.00 0.00 78 THR A N 14
ATOM 25465 C CA . THR A 1 78 ? -7.336 16.417 -10.224 1.00 0.00 78 THR A CA 14
ATOM 25466 C C . THR A 1 78 ? -6.838 17.780 -10.689 1.00 0.00 78 THR A C 14
ATOM 25467 O O . THR A 1 78 ? -7.307 18.312 -11.698 1.00 0.00 78 THR A O 14
ATOM 25478 N N . ASP A 1 79 ? -5.888 18.345 -9.952 1.00 0.00 79 ASP A N 14
ATOM 25479 C CA . ASP A 1 79 ? -5.337 19.648 -10.302 1.00 0.00 79 ASP A CA 14
ATOM 25480 C C . ASP A 1 79 ? -4.213 19.496 -11.323 1.00 0.00 79 ASP A C 14
ATOM 25481 O O . ASP A 1 79 ? -3.453 20.432 -11.566 1.00 0.00 79 ASP A O 14
ATOM 25490 N N . ASN A 1 80 ? -4.118 18.310 -11.915 1.00 0.00 80 ASN A N 14
ATOM 25491 C CA . ASN A 1 80 ? -3.082 18.047 -12.909 1.00 0.00 80 ASN A CA 14
ATOM 25492 C C . ASN A 1 80 ? -1.700 18.117 -12.270 1.00 0.00 80 ASN A C 14
ATOM 25493 O O . ASN A 1 80 ? -0.745 18.595 -12.882 1.00 0.00 80 ASN A O 14
ATOM 25504 N N . THR A 1 81 ? -1.602 17.637 -11.033 1.00 0.00 81 THR A N 14
ATOM 25505 C CA . THR A 1 81 ? -0.330 17.652 -10.318 1.00 0.00 81 THR A CA 14
ATOM 25506 C C . THR A 1 81 ? 0.308 16.266 -10.327 1.00 0.00 81 THR A C 14
ATOM 25507 O O . THR A 1 81 ? -0.390 15.252 -10.357 1.00 0.00 81 THR A O 14
ATOM 25518 N N . LEU A 1 82 ? 1.637 16.234 -10.299 1.00 0.00 82 LEU A N 14
ATOM 25519 C CA . LEU A 1 82 ? 2.368 14.972 -10.303 1.00 0.00 82 LEU A CA 14
ATOM 25520 C C . LEU A 1 82 ? 3.438 14.970 -9.216 1.00 0.00 82 LEU A C 14
ATOM 25521 O O . LEU A 1 82 ? 4.240 15.898 -9.119 1.00 0.00 82 LEU A O 14
ATOM 25537 N N . VAL A 1 83 ? 3.443 13.921 -8.398 1.00 0.00 83 VAL A N 14
ATOM 25538 C CA . VAL A 1 83 ? 4.419 13.810 -7.320 1.00 0.00 83 VAL A CA 14
ATOM 25539 C C . VAL A 1 83 ? 4.948 12.377 -7.218 1.00 0.00 83 VAL A C 14
ATOM 25540 O O . VAL A 1 83 ? 4.431 11.578 -6.436 1.00 0.00 83 VAL A O 14
ATOM 25553 N N . PRO A 1 84 ? 5.958 12.031 -7.984 1.00 0.00 84 PRO A N 14
ATOM 25554 C CA . PRO A 1 84 ? 6.541 10.662 -7.959 1.00 0.00 84 PRO A CA 14
ATOM 25555 C C . PRO A 1 84 ? 7.480 10.458 -6.774 1.00 0.00 84 PRO A C 14
ATOM 25556 O O . PRO A 1 84 ? 8.361 11.278 -6.517 1.00 0.00 84 PRO A O 14
ATOM 25567 N N . ALA A 1 85 ? 7.284 9.355 -6.055 1.00 0.00 85 ALA A N 14
ATOM 25568 C CA . ALA A 1 85 ? 8.116 9.049 -4.897 1.00 0.00 85 ALA A CA 14
ATOM 25569 C C . ALA A 1 85 ? 8.133 7.546 -4.639 1.00 0.00 85 ALA A C 14
ATOM 25570 O O . ALA A 1 85 ? 7.457 6.783 -5.329 1.00 0.00 85 ALA A O 14
ATOM 25577 N N . ALA A 1 86 ? 8.909 7.126 -3.645 1.00 0.00 86 ALA A N 14
ATOM 25578 C CA . ALA A 1 86 ? 9.003 5.708 -3.312 1.00 0.00 86 ALA A CA 14
ATOM 25579 C C . ALA A 1 86 ? 9.020 5.505 -1.801 1.00 0.00 86 ALA A C 14
ATOM 25580 O O . ALA A 1 86 ? 9.179 6.459 -1.039 1.00 0.00 86 ALA A O 14
ATOM 25587 N N . GLY A 1 87 ? 8.854 4.257 -1.378 1.00 0.00 87 GLY A N 14
ATOM 25588 C CA . GLY A 1 87 ? 8.853 3.934 0.042 1.00 0.00 87 GLY A CA 14
ATOM 25589 C C . GLY A 1 87 ? 9.449 2.551 0.282 1.00 0.00 87 GLY A C 14
ATOM 25590 O O . GLY A 1 87 ? 9.397 1.685 -0.591 1.00 0.00 87 GLY A O 14
ATOM 25594 N N . ALA A 1 88 ? 10.016 2.353 1.468 1.00 0.00 88 ALA A N 14
ATOM 25595 C CA . ALA A 1 88 ? 10.621 1.070 1.807 1.00 0.00 88 ALA A CA 14
ATOM 25596 C C . ALA A 1 88 ? 10.256 0.662 3.230 1.00 0.00 88 ALA A C 14
ATOM 25597 O O . ALA A 1 88 ? 10.213 1.497 4.134 1.00 0.00 88 ALA A O 14
ATOM 25604 N N . GLY A 1 89 ? 9.994 -0.626 3.420 1.00 0.00 89 GLY A N 14
ATOM 25605 C CA . GLY A 1 89 ? 9.633 -1.136 4.738 1.00 0.00 89 GLY A CA 14
ATOM 25606 C C . GLY A 1 89 ? 9.673 -2.659 4.764 1.00 0.00 89 GLY A C 14
ATOM 25607 O O . GLY A 1 89 ? 10.529 -3.278 4.132 1.00 0.00 89 GLY A O 14
ATOM 25611 N N . PHE A 1 90 ? 8.742 -3.256 5.501 1.00 0.00 90 PHE A N 14
ATOM 25612 C CA . PHE A 1 90 ? 8.682 -4.709 5.604 1.00 0.00 90 PHE A CA 14
ATOM 25613 C C . PHE A 1 90 ? 7.244 -5.173 5.818 1.00 0.00 90 PHE A C 14
ATOM 25614 O O . PHE A 1 90 ? 6.415 -4.431 6.347 1.00 0.00 90 PHE A O 14
ATOM 25631 N N . ARG A 1 91 ? 6.961 -6.406 5.406 1.00 0.00 91 ARG A N 14
ATOM 25632 C CA . ARG A 1 91 ? 5.622 -6.971 5.553 1.00 0.00 91 ARG A CA 14
ATOM 25633 C C . ARG A 1 91 ? 5.644 -8.137 6.535 1.00 0.00 91 ARG A C 14
ATOM 25634 O O . ARG A 1 91 ? 6.229 -9.185 6.256 1.00 0.00 91 ARG A O 14
ATOM 25655 N N . TYR A 1 92 ? 4.998 -7.949 7.682 1.00 0.00 92 TYR A N 14
ATOM 25656 C CA . TYR A 1 92 ? 4.946 -8.990 8.702 1.00 0.00 92 TYR A CA 14
ATOM 25657 C C . TYR A 1 92 ? 3.568 -9.645 8.727 1.00 0.00 92 TYR A C 14
ATOM 25658 O O . TYR A 1 92 ? 2.567 -9.020 8.379 1.00 0.00 92 TYR A O 14
ATOM 25676 N N . LYS A 1 93 ? 3.525 -10.907 9.141 1.00 0.00 93 LYS A N 14
ATOM 25677 C CA . LYS A 1 93 ? 2.265 -11.637 9.205 1.00 0.00 93 LYS A CA 14
ATOM 25678 C C . LYS A 1 93 ? 1.655 -11.537 10.601 1.00 0.00 93 LYS A C 14
ATOM 25679 O O . LYS A 1 93 ? 2.250 -11.983 11.582 1.00 0.00 93 LYS A O 14
ATOM 25698 N N . VAL A 1 94 ? 0.463 -10.953 10.679 1.00 0.00 94 VAL A N 14
ATOM 25699 C CA . VAL A 1 94 ? -0.221 -10.802 11.959 1.00 0.00 94 VAL A CA 14
ATOM 25700 C C . VAL A 1 94 ? -1.325 -11.843 12.098 1.00 0.00 94 VAL A C 14
ATOM 25701 O O . VAL A 1 94 ? -1.638 -12.289 13.203 1.00 0.00 94 VAL A O 14
ATOM 25714 N N . SER A 1 95 ? -1.913 -12.228 10.970 1.00 0.00 95 SER A N 14
ATOM 25715 C CA . SER A 1 95 ? -2.983 -13.219 10.976 1.00 0.00 95 SER A CA 14
ATOM 25716 C C . SER A 1 95 ? -3.040 -13.950 9.636 1.00 0.00 95 SER A C 14
ATOM 25717 O O . SER A 1 95 ? -2.493 -13.478 8.640 1.00 0.00 95 SER A O 14
ATOM 25725 N N . PRO A 1 96 ? -3.689 -15.085 9.596 1.00 0.00 96 PRO A N 14
ATOM 25726 C CA . PRO A 1 96 ? -3.816 -15.894 8.348 1.00 0.00 96 PRO A CA 14
ATOM 25727 C C . PRO A 1 96 ? -4.733 -15.231 7.322 1.00 0.00 96 PRO A C 14
ATOM 25728 O O . PRO A 1 96 ? -4.606 -15.466 6.121 1.00 0.00 96 PRO A O 14
ATOM 25739 N N . GLU A 1 97 ? -5.655 -14.403 7.808 1.00 0.00 97 GLU A N 14
ATOM 25740 C CA . GLU A 1 97 ? -6.590 -13.711 6.928 1.00 0.00 97 GLU A CA 14
ATOM 25741 C C . GLU A 1 97 ? -6.236 -12.231 6.816 1.00 0.00 97 GLU A C 14
ATOM 25742 O O . GLU A 1 97 ? -6.775 -11.519 5.968 1.00 0.00 97 GLU A O 14
ATOM 25754 N N . VAL A 1 98 ? -5.332 -11.775 7.677 1.00 0.00 98 VAL A N 14
ATOM 25755 C CA . VAL A 1 98 ? -4.916 -10.376 7.666 1.00 0.00 98 VAL A CA 14
ATOM 25756 C C . VAL A 1 98 ? -3.399 -10.262 7.742 1.00 0.00 98 VAL A C 14
ATOM 25757 O O . VAL A 1 98 ? -2.727 -11.138 8.287 1.00 0.00 98 VAL A O 14
ATOM 25770 N N . LYS A 1 99 ? -2.864 -9.175 7.192 1.00 0.00 99 LYS A N 14
ATOM 25771 C CA . LYS A 1 99 ? -1.423 -8.951 7.201 1.00 0.00 99 LYS A CA 14
ATOM 25772 C C . LYS A 1 99 ? -1.109 -7.514 7.609 1.00 0.00 99 LYS A C 14
ATOM 25773 O O . LYS A 1 99 ? -1.876 -6.596 7.321 1.00 0.00 99 LYS A O 14
ATOM 25792 N N . LEU A 1 100 ? 0.021 -7.330 8.284 1.00 0.00 100 LEU A N 14
ATOM 25793 C CA . LEU A 1 100 ? 0.426 -6.001 8.729 1.00 0.00 100 LEU A CA 14
ATOM 25794 C C . LEU A 1 100 ? 1.513 -5.435 7.818 1.00 0.00 100 LEU A C 14
ATOM 25795 O O . LEU A 1 100 ? 2.339 -6.177 7.287 1.00 0.00 100 LEU A O 14
ATOM 25811 N N . VAL A 1 101 ? 1.507 -4.117 7.646 1.00 0.00 101 VAL A N 14
ATOM 25812 C CA . VAL A 1 101 ? 2.496 -3.459 6.801 1.00 0.00 101 VAL A CA 14
ATOM 25813 C C . VAL A 1 101 ? 2.982 -2.168 7.451 1.00 0.00 101 VAL A C 14
ATOM 25814 O O . VAL A 1 101 ? 2.196 -1.423 8.036 1.00 0.00 101 VAL A O 14
ATOM 25827 N N . VAL A 1 102 ? 4.280 -1.904 7.337 1.00 0.00 102 VAL A N 14
ATOM 25828 C CA . VAL A 1 102 ? 4.857 -0.701 7.903 1.00 0.00 102 VAL A CA 14
ATOM 25829 C C . VAL A 1 102 ? 5.997 -0.213 7.021 1.00 0.00 102 VAL A C 14
ATOM 25830 O O . VAL A 1 102 ? 7.055 -0.837 6.947 1.00 0.00 102 VAL A O 14
ATOM 25843 N N . GLU A 1 103 ? 5.767 0.905 6.359 1.00 0.00 103 GLU A N 14
ATOM 25844 C CA . GLU A 1 103 ? 6.771 1.486 5.475 1.00 0.00 103 GLU A CA 14
ATOM 25845 C C . GLU A 1 103 ? 6.681 3.007 5.483 1.00 0.00 103 GLU A C 14
ATOM 25846 O O . GLU A 1 103 ? 5.598 3.574 5.631 1.00 0.00 103 GLU A O 14
ATOM 25858 N N . TYR A 1 104 ? 7.827 3.663 5.317 1.00 0.00 104 TYR A N 14
ATOM 25859 C CA . TYR A 1 104 ? 7.870 5.121 5.300 1.00 0.00 104 TYR A CA 14
ATOM 25860 C C . TYR A 1 104 ? 8.073 5.631 3.877 1.00 0.00 104 TYR A C 14
ATOM 25861 O O . TYR A 1 104 ? 8.843 5.058 3.107 1.00 0.00 104 TYR A O 14
ATOM 25879 N N . GLY A 1 105 ? 7.378 6.711 3.535 1.00 0.00 105 GLY A N 14
ATOM 25880 C CA . GLY A 1 105 ? 7.492 7.287 2.201 1.00 0.00 105 GLY A CA 14
ATOM 25881 C C . GLY A 1 105 ? 8.447 8.477 2.202 1.00 0.00 105 GLY A C 14
ATOM 25882 O O . GLY A 1 105 ? 8.500 9.242 3.166 1.00 0.00 105 GLY A O 14
ATOM 25886 N N . TRP A 1 106 ? 9.200 8.627 1.117 1.00 0.00 106 TRP A N 14
ATOM 25887 C CA . TRP A 1 106 ? 10.150 9.727 1.003 1.00 0.00 106 TRP A CA 14
ATOM 25888 C C . TRP A 1 106 ? 10.220 10.226 -0.437 1.00 0.00 106 TRP A C 14
ATOM 25889 O O . TRP A 1 106 ? 9.864 9.506 -1.370 1.00 0.00 106 TRP A O 14
ATOM 25910 N N . ASN A 1 107 ? 10.679 11.464 -0.605 1.00 0.00 107 ASN A N 14
ATOM 25911 C CA . ASN A 1 107 ? 10.793 12.058 -1.933 1.00 0.00 107 ASN A CA 14
ATOM 25912 C C . ASN A 1 107 ? 12.198 12.610 -2.151 1.00 0.00 107 ASN A C 14
ATOM 25913 O O . ASN A 1 107 ? 13.014 12.636 -1.229 1.00 0.00 107 ASN A O 14
ATOM 25924 N N . ASN A 1 108 ? 12.473 13.050 -3.374 1.00 0.00 108 ASN A N 14
ATOM 25925 C CA . ASN A 1 108 ? 13.783 13.599 -3.700 1.00 0.00 108 ASN A CA 14
ATOM 25926 C C . ASN A 1 108 ? 14.193 14.654 -2.678 1.00 0.00 108 ASN A C 14
ATOM 25927 O O . ASN A 1 108 ? 15.272 14.580 -2.091 1.00 0.00 108 ASN A O 14
ATOM 25938 N N . SER A 1 109 ? 13.323 15.638 -2.470 1.00 0.00 109 SER A N 14
ATOM 25939 C CA . SER A 1 109 ? 13.603 16.705 -1.517 1.00 0.00 109 SER A CA 14
ATOM 25940 C C . SER A 1 109 ? 12.308 17.248 -0.925 1.00 0.00 109 SER A C 14
ATOM 25941 O O . SER A 1 109 ? 11.796 18.279 -1.364 1.00 0.00 109 SER A O 14
ATOM 25949 N N . SER A 1 110 ? 11.780 16.548 0.076 1.00 0.00 110 SER A N 14
ATOM 25950 C CA . SER A 1 110 ? 10.542 16.970 0.721 1.00 0.00 110 SER A CA 14
ATOM 25951 C C . SER A 1 110 ? 10.363 16.253 2.055 1.00 0.00 110 SER A C 14
ATOM 25952 O O . SER A 1 110 ? 11.026 15.251 2.326 1.00 0.00 110 SER A O 14
ATOM 25960 N N . LEU A 1 111 ? 9.463 16.772 2.883 1.00 0.00 111 LEU A N 14
ATOM 25961 C CA . LEU A 1 111 ? 9.205 16.173 4.188 1.00 0.00 111 LEU A CA 14
ATOM 25962 C C . LEU A 1 111 ? 8.853 14.696 4.038 1.00 0.00 111 LEU A C 14
ATOM 25963 O O . LEU A 1 111 ? 8.324 14.275 3.009 1.00 0.00 111 LEU A O 14
ATOM 25979 N N . GLN A 1 112 ? 9.152 13.916 5.074 1.00 0.00 112 GLN A N 14
ATOM 25980 C CA . GLN A 1 112 ? 8.864 12.484 5.055 1.00 0.00 112 GLN A CA 14
ATOM 25981 C C . GLN A 1 112 ? 7.711 12.159 5.997 1.00 0.00 112 GLN A C 14
ATOM 25982 O O . GLN A 1 112 ? 7.292 12.999 6.795 1.00 0.00 112 GLN A O 14
ATOM 25996 N N . PHE A 1 113 ? 7.198 10.936 5.900 1.00 0.00 113 PHE A N 14
ATOM 25997 C CA . PHE A 1 113 ? 6.091 10.514 6.751 1.00 0.00 113 PHE A CA 14
ATOM 25998 C C . PHE A 1 113 ? 6.106 9.000 6.942 1.00 0.00 113 PHE A C 14
ATOM 25999 O O . PHE A 1 113 ? 6.814 8.284 6.235 1.00 0.00 113 PHE A O 14
ATOM 26016 N N . LEU A 1 114 ? 5.318 8.523 7.903 1.00 0.00 114 LEU A N 14
ATOM 26017 C CA . LEU A 1 114 ? 5.244 7.091 8.182 1.00 0.00 114 LEU A CA 14
ATOM 26018 C C . LEU A 1 114 ? 3.907 6.528 7.709 1.00 0.00 114 LEU A C 14
ATOM 26019 O O . LEU A 1 114 ? 2.912 7.249 7.642 1.00 0.00 114 LEU A O 14
ATOM 26035 N N . GLN A 1 115 ? 3.894 5.240 7.378 1.00 0.00 115 GLN A N 14
ATOM 26036 C CA . GLN A 1 115 ? 2.673 4.595 6.909 1.00 0.00 115 GLN A CA 14
ATOM 26037 C C . GLN A 1 115 ? 2.494 3.229 7.565 1.00 0.00 115 GLN A C 14
ATOM 26038 O O . GLN A 1 115 ? 3.447 2.459 7.690 1.00 0.00 115 GLN A O 14
ATOM 26052 N N . ALA A 1 116 ? 1.267 2.937 7.981 1.00 0.00 116 ALA A N 14
ATOM 26053 C CA . ALA A 1 116 ? 0.968 1.661 8.623 1.00 0.00 116 ALA A CA 14
ATOM 26054 C C . ALA A 1 116 ? -0.504 1.305 8.438 1.00 0.00 116 ALA A C 14
ATOM 26055 O O . ALA A 1 116 ? -1.385 2.136 8.659 1.00 0.00 116 ALA A O 14
ATOM 26062 N N . GLY A 1 117 ? -0.766 0.067 8.028 1.00 0.00 117 GLY A N 14
ATOM 26063 C CA . GLY A 1 117 ? -2.139 -0.378 7.815 1.00 0.00 117 GLY A CA 14
ATOM 26064 C C . GLY A 1 117 ? -2.233 -1.898 7.815 1.00 0.00 117 GLY A C 14
ATOM 26065 O O . GLY A 1 117 ? -1.324 -2.589 8.275 1.00 0.00 117 GLY A O 14
ATOM 26069 N N . LEU A 1 118 ? -3.345 -2.413 7.294 1.00 0.00 118 LEU A N 14
ATOM 26070 C CA . LEU A 1 118 ? -3.556 -3.856 7.236 1.00 0.00 118 LEU A CA 14
ATOM 26071 C C . LEU A 1 118 ? -4.162 -4.255 5.895 1.00 0.00 118 LEU A C 14
ATOM 26072 O O . LEU A 1 118 ? -4.665 -3.409 5.157 1.00 0.00 118 LEU A O 14
ATOM 26088 N N . SER A 1 119 ? -4.109 -5.550 5.591 1.00 0.00 119 SER A N 14
ATOM 26089 C CA . SER A 1 119 ? -4.655 -6.061 4.336 1.00 0.00 119 SER A CA 14
ATOM 26090 C C . SER A 1 119 ? -5.676 -7.162 4.608 1.00 0.00 119 SER A C 14
ATOM 26091 O O . SER A 1 119 ? -5.577 -7.881 5.602 1.00 0.00 119 SER A O 14
ATOM 26099 N N . TYR A 1 120 ? -6.656 -7.288 3.718 1.00 0.00 120 TYR A N 14
ATOM 26100 C CA . TYR A 1 120 ? -7.689 -8.305 3.874 1.00 0.00 120 TYR A CA 14
ATOM 26101 C C . TYR A 1 120 ? -8.097 -8.864 2.514 1.00 0.00 120 TYR A C 14
ATOM 26102 O O . TYR A 1 120 ? -8.412 -8.111 1.591 1.00 0.00 120 TYR A O 14
ATOM 26120 N N . ARG A 1 121 ? -8.088 -10.188 2.397 1.00 0.00 121 ARG A N 14
ATOM 26121 C CA . ARG A 1 121 ? -8.459 -10.837 1.145 1.00 0.00 121 ARG A CA 14
ATOM 26122 C C . ARG A 1 121 ? -9.945 -11.185 1.138 1.00 0.00 121 ARG A C 14
ATOM 26123 O O . ARG A 1 121 ? -10.475 -11.707 2.118 1.00 0.00 121 ARG A O 14
ATOM 26144 N N . ILE A 1 122 ? -10.610 -10.891 0.025 1.00 0.00 122 ILE A N 14
ATOM 26145 C CA . ILE A 1 122 ? -12.036 -11.177 -0.098 1.00 0.00 122 ILE A CA 14
ATOM 26146 C C . ILE A 1 122 ? -12.252 -12.560 -0.706 1.00 0.00 122 ILE A C 14
ATOM 26147 O O . ILE A 1 122 ? -13.259 -13.216 -0.436 1.00 0.00 122 ILE A O 14
ATOM 26163 N N . GLN A 1 123 ? -11.298 -12.994 -1.527 1.00 0.00 123 GLN A N 14
ATOM 26164 C CA . GLN A 1 123 ? -11.387 -14.300 -2.173 1.00 0.00 123 GLN A CA 14
ATOM 26165 C C . GLN A 1 123 ? -10.339 -15.250 -1.592 1.00 0.00 123 GLN A C 14
ATOM 26166 O O . GLN A 1 123 ? -9.326 -14.808 -1.052 1.00 0.00 123 GLN A O 14
ATOM 26180 N N . PRO A 1 124 ? -10.555 -16.541 -1.693 1.00 0.00 124 PRO A N 14
ATOM 26181 C CA . PRO A 1 124 ? -9.596 -17.555 -1.162 1.00 0.00 124 PRO A CA 14
ATOM 26182 C C . PRO A 1 124 ? -8.303 -17.603 -1.971 1.00 0.00 124 PRO A C 14
ATOM 26183 O O . PRO A 1 124 ? -8.078 -16.686 -2.745 1.00 0.00 124 PRO A O 14
ATOM 26195 N N . MET A 1 1 ? -6.984 -26.592 -3.521 1.00 0.00 1 MET A N 15
ATOM 26196 C CA . MET A 1 1 ? -6.124 -25.376 -3.578 1.00 0.00 1 MET A CA 15
ATOM 26197 C C . MET A 1 1 ? -5.805 -25.052 -5.034 1.00 0.00 1 MET A C 15
ATOM 26198 O O . MET A 1 1 ? -5.088 -25.794 -5.703 1.00 0.00 1 MET A O 15
ATOM 26214 N N . GLN A 1 2 ? -6.342 -23.935 -5.517 1.00 0.00 2 GLN A N 15
ATOM 26215 C CA . GLN A 1 2 ? -6.108 -23.521 -6.895 1.00 0.00 2 GLN A CA 15
ATOM 26216 C C . GLN A 1 2 ? -6.184 -22.002 -7.018 1.00 0.00 2 GLN A C 15
ATOM 26217 O O . GLN A 1 2 ? -7.118 -21.465 -7.611 1.00 0.00 2 GLN A O 15
ATOM 26231 N N . ASP A 1 3 ? -5.196 -21.317 -6.451 1.00 0.00 3 ASP A N 15
ATOM 26232 C CA . ASP A 1 3 ? -5.162 -19.860 -6.503 1.00 0.00 3 ASP A CA 15
ATOM 26233 C C . ASP A 1 3 ? -4.625 -19.384 -7.848 1.00 0.00 3 ASP A C 15
ATOM 26234 O O . ASP A 1 3 ? -3.430 -19.494 -8.125 1.00 0.00 3 ASP A O 15
ATOM 26243 N N . GLY A 1 4 ? -5.516 -18.857 -8.682 1.00 0.00 4 GLY A N 15
ATOM 26244 C CA . GLY A 1 4 ? -5.121 -18.368 -9.998 1.00 0.00 4 GLY A CA 15
ATOM 26245 C C . GLY A 1 4 ? -4.948 -16.852 -9.988 1.00 0.00 4 GLY A C 15
ATOM 26246 O O . GLY A 1 4 ? -5.195 -16.195 -8.979 1.00 0.00 4 GLY A O 15
ATOM 26250 N N . PRO A 1 5 ? -4.528 -16.297 -11.093 1.00 0.00 5 PRO A N 15
ATOM 26251 C CA . PRO A 1 5 ? -4.313 -14.828 -11.228 1.00 0.00 5 PRO A CA 15
ATOM 26252 C C . PRO A 1 5 ? -5.628 -14.062 -11.340 1.00 0.00 5 PRO A C 15
ATOM 26253 O O . PRO A 1 5 ? -6.650 -14.618 -11.740 1.00 0.00 5 PRO A O 15
ATOM 26264 N N . GLY A 1 6 ? -5.593 -12.781 -10.985 1.00 0.00 6 GLY A N 15
ATOM 26265 C CA . GLY A 1 6 ? -6.789 -11.949 -11.050 1.00 0.00 6 GLY A CA 15
ATOM 26266 C C . GLY A 1 6 ? -7.401 -11.764 -9.666 1.00 0.00 6 GLY A C 15
ATOM 26267 O O . GLY A 1 6 ? -8.537 -11.312 -9.534 1.00 0.00 6 GLY A O 15
ATOM 26271 N N . THR A 1 7 ? -6.641 -12.122 -8.636 1.00 0.00 7 THR A N 15
ATOM 26272 C CA . THR A 1 7 ? -7.117 -11.994 -7.265 1.00 0.00 7 THR A CA 15
ATOM 26273 C C . THR A 1 7 ? -7.328 -10.527 -6.901 1.00 0.00 7 THR A C 15
ATOM 26274 O O . THR A 1 7 ? -6.691 -9.640 -7.469 1.00 0.00 7 THR A O 15
ATOM 26285 N N . LEU A 1 8 ? -8.225 -10.284 -5.950 1.00 0.00 8 LEU A N 15
ATOM 26286 C CA . LEU A 1 8 ? -8.513 -8.923 -5.512 1.00 0.00 8 LEU A CA 15
ATOM 26287 C C . LEU A 1 8 ? -8.556 -8.853 -3.989 1.00 0.00 8 LEU A C 15
ATOM 26288 O O . LEU A 1 8 ? -9.127 -9.725 -3.335 1.00 0.00 8 LEU A O 15
ATOM 26304 N N . ASP A 1 9 ? -7.948 -7.811 -3.432 1.00 0.00 9 ASP A N 15
ATOM 26305 C CA . ASP A 1 9 ? -7.922 -7.642 -1.983 1.00 0.00 9 ASP A CA 15
ATOM 26306 C C . ASP A 1 9 ? -8.113 -6.176 -1.608 1.00 0.00 9 ASP A C 15
ATOM 26307 O O . ASP A 1 9 ? -7.909 -5.284 -2.430 1.00 0.00 9 ASP A O 15
ATOM 26316 N N . VAL A 1 10 ? -8.503 -5.941 -0.357 1.00 0.00 10 VAL A N 15
ATOM 26317 C CA . VAL A 1 10 ? -8.717 -4.582 0.132 1.00 0.00 10 VAL A CA 15
ATOM 26318 C C . VAL A 1 10 ? -7.863 -4.327 1.370 1.00 0.00 10 VAL A C 15
ATOM 26319 O O . VAL A 1 10 ? -7.735 -5.193 2.235 1.00 0.00 10 VAL A O 15
ATOM 26332 N N . PHE A 1 11 ? -7.275 -3.138 1.446 1.00 0.00 11 PHE A N 15
ATOM 26333 C CA . PHE A 1 11 ? -6.432 -2.792 2.584 1.00 0.00 11 PHE A CA 15
ATOM 26334 C C . PHE A 1 11 ? -6.476 -1.292 2.860 1.00 0.00 11 PHE A C 15
ATOM 26335 O O . PHE A 1 11 ? -6.635 -0.487 1.942 1.00 0.00 11 PHE A O 15
ATOM 26352 N N . VAL A 1 12 ? -6.331 -0.928 4.131 1.00 0.00 12 VAL A N 15
ATOM 26353 C CA . VAL A 1 12 ? -6.348 0.475 4.529 1.00 0.00 12 VAL A CA 15
ATOM 26354 C C . VAL A 1 12 ? -4.952 0.921 4.953 1.00 0.00 12 VAL A C 15
ATOM 26355 O O . VAL A 1 12 ? -4.092 0.093 5.246 1.00 0.00 12 VAL A O 15
ATOM 26368 N N . ALA A 1 13 ? -4.737 2.233 4.991 1.00 0.00 13 ALA A N 15
ATOM 26369 C CA . ALA A 1 13 ? -3.450 2.772 5.389 1.00 0.00 13 ALA A CA 15
ATOM 26370 C C . ALA A 1 13 ? -3.619 4.185 5.925 1.00 0.00 13 ALA A C 15
ATOM 26371 O O . ALA A 1 13 ? -3.954 5.110 5.185 1.00 0.00 13 ALA A O 15
ATOM 26378 N N . ALA A 1 14 ? -3.379 4.337 7.213 1.00 0.00 14 ALA A N 15
ATOM 26379 C CA . ALA A 1 14 ? -3.497 5.637 7.866 1.00 0.00 14 ALA A CA 15
ATOM 26380 C C . ALA A 1 14 ? -2.287 5.892 8.760 1.00 0.00 14 ALA A C 15
ATOM 26381 O O . ALA A 1 14 ? -1.869 5.016 9.518 1.00 0.00 14 ALA A O 15
ATOM 26388 N N . GLY A 1 15 ? -1.726 7.092 8.666 1.00 0.00 15 GLY A N 15
ATOM 26389 C CA . GLY A 1 15 ? -0.563 7.444 9.471 1.00 0.00 15 GLY A CA 15
ATOM 26390 C C . GLY A 1 15 ? -0.487 8.949 9.703 1.00 0.00 15 GLY A C 15
ATOM 26391 O O . GLY A 1 15 ? -1.507 9.637 9.725 1.00 0.00 15 GLY A O 15
ATOM 26395 N N . TRP A 1 16 ? 0.731 9.452 9.876 1.00 0.00 16 TRP A N 15
ATOM 26396 C CA . TRP A 1 16 ? 0.934 10.878 10.106 1.00 0.00 16 TRP A CA 15
ATOM 26397 C C . TRP A 1 16 ? 2.316 11.308 9.623 1.00 0.00 16 TRP A C 15
ATOM 26398 O O . TRP A 1 16 ? 3.179 10.470 9.361 1.00 0.00 16 TRP A O 15
ATOM 26419 N N . ASN A 1 17 ? 2.513 12.619 9.510 1.00 0.00 17 ASN A N 15
ATOM 26420 C CA . ASN A 1 17 ? 3.791 13.160 9.058 1.00 0.00 17 ASN A CA 15
ATOM 26421 C C . ASN A 1 17 ? 4.366 14.114 10.100 1.00 0.00 17 ASN A C 15
ATOM 26422 O O . ASN A 1 17 ? 3.624 14.824 10.779 1.00 0.00 17 ASN A O 15
ATOM 26433 N N . THR A 1 18 ? 5.689 14.125 10.222 1.00 0.00 18 THR A N 15
ATOM 26434 C CA . THR A 1 18 ? 6.349 14.998 11.187 1.00 0.00 18 THR A CA 15
ATOM 26435 C C . THR A 1 18 ? 5.774 16.408 11.112 1.00 0.00 18 THR A C 15
ATOM 26436 O O . THR A 1 18 ? 5.865 17.177 12.069 1.00 0.00 18 THR A O 15
ATOM 26447 N N . ASP A 1 19 ? 5.181 16.740 9.970 1.00 0.00 19 ASP A N 15
ATOM 26448 C CA . ASP A 1 19 ? 4.592 18.060 9.783 1.00 0.00 19 ASP A CA 15
ATOM 26449 C C . ASP A 1 19 ? 3.403 18.253 10.717 1.00 0.00 19 ASP A C 15
ATOM 26450 O O . ASP A 1 19 ? 2.738 19.288 10.688 1.00 0.00 19 ASP A O 15
ATOM 26459 N N . ASN A 1 20 ? 3.142 17.246 11.548 1.00 0.00 20 ASN A N 15
ATOM 26460 C CA . ASN A 1 20 ? 2.030 17.314 12.489 1.00 0.00 20 ASN A CA 15
ATOM 26461 C C . ASN A 1 20 ? 0.698 17.297 11.749 1.00 0.00 20 ASN A C 15
ATOM 26462 O O . ASN A 1 20 ? -0.203 18.078 12.055 1.00 0.00 20 ASN A O 15
ATOM 26473 N N . THR A 1 21 ? 0.580 16.402 10.772 1.00 0.00 21 THR A N 15
ATOM 26474 C CA . THR A 1 21 ? -0.649 16.294 9.993 1.00 0.00 21 THR A CA 15
ATOM 26475 C C . THR A 1 21 ? -1.004 14.830 9.753 1.00 0.00 21 THR A C 15
ATOM 26476 O O . THR A 1 21 ? -0.130 14.004 9.486 1.00 0.00 21 THR A O 15
ATOM 26487 N N . ILE A 1 22 ? -2.291 14.515 9.850 1.00 0.00 22 ILE A N 15
ATOM 26488 C CA . ILE A 1 22 ? -2.754 13.146 9.641 1.00 0.00 22 ILE A CA 15
ATOM 26489 C C . ILE A 1 22 ? -3.372 12.995 8.255 1.00 0.00 22 ILE A C 15
ATOM 26490 O O . ILE A 1 22 ? -4.055 13.897 7.769 1.00 0.00 22 ILE A O 15
ATOM 26506 N N . GLU A 1 23 ? -3.128 11.851 7.623 1.00 0.00 23 GLU A N 15
ATOM 26507 C CA . GLU A 1 23 ? -3.665 11.594 6.293 1.00 0.00 23 GLU A CA 15
ATOM 26508 C C . GLU A 1 23 ? -4.204 10.170 6.196 1.00 0.00 23 GLU A C 15
ATOM 26509 O O . GLU A 1 23 ? -3.554 9.220 6.632 1.00 0.00 23 GLU A O 15
ATOM 26521 N N . ILE A 1 24 ? -5.396 10.030 5.620 1.00 0.00 24 ILE A N 15
ATOM 26522 C CA . ILE A 1 24 ? -6.012 8.717 5.471 1.00 0.00 24 ILE A CA 15
ATOM 26523 C C . ILE A 1 24 ? -5.862 8.213 4.039 1.00 0.00 24 ILE A C 15
ATOM 26524 O O . ILE A 1 24 ? -5.948 8.987 3.086 1.00 0.00 24 ILE A O 15
ATOM 26540 N N . THR A 1 25 ? -5.636 6.911 3.895 1.00 0.00 25 THR A N 15
ATOM 26541 C CA . THR A 1 25 ? -5.475 6.315 2.574 1.00 0.00 25 THR A CA 15
ATOM 26542 C C . THR A 1 25 ? -6.054 4.904 2.547 1.00 0.00 25 THR A C 15
ATOM 26543 O O . THR A 1 25 ? -5.997 4.181 3.543 1.00 0.00 25 THR A O 15
ATOM 26554 N N . GLY A 1 26 ? -6.608 4.519 1.402 1.00 0.00 26 GLY A N 15
ATOM 26555 C CA . GLY A 1 26 ? -7.193 3.191 1.256 1.00 0.00 26 GLY A CA 15
ATOM 26556 C C . GLY A 1 26 ? -7.316 2.810 -0.216 1.00 0.00 26 GLY A C 15
ATOM 26557 O O . GLY A 1 26 ? -7.646 3.645 -1.058 1.00 0.00 26 GLY A O 15
ATOM 26561 N N . GLY A 1 27 ? -7.047 1.544 -0.520 1.00 0.00 27 GLY A N 15
ATOM 26562 C CA . GLY A 1 27 ? -7.130 1.065 -1.894 1.00 0.00 27 GLY A CA 15
ATOM 26563 C C . GLY A 1 27 ? -7.276 -0.452 -1.934 1.00 0.00 27 GLY A C 15
ATOM 26564 O O . GLY A 1 27 ? -7.716 -1.070 -0.965 1.00 0.00 27 GLY A O 15
ATOM 26568 N N . ALA A 1 28 ? -6.906 -1.048 -3.065 1.00 0.00 28 ALA A N 15
ATOM 26569 C CA . ALA A 1 28 ? -7.001 -2.495 -3.218 1.00 0.00 28 ALA A CA 15
ATOM 26570 C C . ALA A 1 28 ? -5.827 -3.028 -4.035 1.00 0.00 28 ALA A C 15
ATOM 26571 O O . ALA A 1 28 ? -5.296 -2.333 -4.902 1.00 0.00 28 ALA A O 15
ATOM 26578 N N . THR A 1 29 ? -5.430 -4.264 -3.749 1.00 0.00 29 THR A N 15
ATOM 26579 C CA . THR A 1 29 ? -4.318 -4.885 -4.462 1.00 0.00 29 THR A CA 15
ATOM 26580 C C . THR A 1 29 ? -4.834 -5.916 -5.462 1.00 0.00 29 THR A C 15
ATOM 26581 O O . THR A 1 29 ? -5.933 -6.449 -5.308 1.00 0.00 29 THR A O 15
ATOM 26592 N N . TYR A 1 30 ? -4.034 -6.190 -6.487 1.00 0.00 30 TYR A N 15
ATOM 26593 C CA . TYR A 1 30 ? -4.422 -7.158 -7.507 1.00 0.00 30 TYR A CA 15
ATOM 26594 C C . TYR A 1 30 ? -3.236 -8.037 -7.892 1.00 0.00 30 TYR A C 15
ATOM 26595 O O . TYR A 1 30 ? -2.211 -7.541 -8.358 1.00 0.00 30 TYR A O 15
ATOM 26613 N N . GLN A 1 31 ? -3.386 -9.344 -7.694 1.00 0.00 31 GLN A N 15
ATOM 26614 C CA . GLN A 1 31 ? -2.322 -10.285 -8.024 1.00 0.00 31 GLN A CA 15
ATOM 26615 C C . GLN A 1 31 ? -2.659 -11.045 -9.303 1.00 0.00 31 GLN A C 15
ATOM 26616 O O . GLN A 1 31 ? -3.631 -11.799 -9.350 1.00 0.00 31 GLN A O 15
ATOM 26630 N N . LEU A 1 32 ? -1.850 -10.839 -10.337 1.00 0.00 32 LEU A N 15
ATOM 26631 C CA . LEU A 1 32 ? -2.077 -11.511 -11.612 1.00 0.00 32 LEU A CA 15
ATOM 26632 C C . LEU A 1 32 ? -0.797 -11.536 -12.445 1.00 0.00 32 LEU A C 15
ATOM 26633 O O . LEU A 1 32 ? -0.841 -11.707 -13.664 1.00 0.00 32 LEU A O 15
ATOM 26649 N N . SER A 1 33 ? 0.342 -11.368 -11.778 1.00 0.00 33 SER A N 15
ATOM 26650 C CA . SER A 1 33 ? 1.629 -11.376 -12.466 1.00 0.00 33 SER A CA 15
ATOM 26651 C C . SER A 1 33 ? 2.631 -12.250 -11.716 1.00 0.00 33 SER A C 15
ATOM 26652 O O . SER A 1 33 ? 2.430 -12.571 -10.544 1.00 0.00 33 SER A O 15
ATOM 26660 N N . PRO A 1 34 ? 3.699 -12.638 -12.364 1.00 0.00 34 PRO A N 15
ATOM 26661 C CA . PRO A 1 34 ? 4.750 -13.489 -11.747 1.00 0.00 34 PRO A CA 15
ATOM 26662 C C . PRO A 1 34 ? 5.018 -13.117 -10.291 1.00 0.00 34 PRO A C 15
ATOM 26663 O O . PRO A 1 34 ? 5.098 -13.989 -9.424 1.00 0.00 34 PRO A O 15
ATOM 26674 N N . TYR A 1 35 ? 5.156 -11.822 -10.027 1.00 0.00 35 TYR A N 15
ATOM 26675 C CA . TYR A 1 35 ? 5.417 -11.353 -8.671 1.00 0.00 35 TYR A CA 15
ATOM 26676 C C . TYR A 1 35 ? 5.244 -9.839 -8.581 1.00 0.00 35 TYR A C 15
ATOM 26677 O O . TYR A 1 35 ? 5.809 -9.194 -7.697 1.00 0.00 35 TYR A O 15
ATOM 26695 N N . ILE A 1 36 ? 4.461 -9.280 -9.499 1.00 0.00 36 ILE A N 15
ATOM 26696 C CA . ILE A 1 36 ? 4.221 -7.840 -9.513 1.00 0.00 36 ILE A CA 15
ATOM 26697 C C . ILE A 1 36 ? 2.810 -7.526 -9.027 1.00 0.00 36 ILE A C 15
ATOM 26698 O O . ILE A 1 36 ? 1.826 -7.966 -9.621 1.00 0.00 36 ILE A O 15
ATOM 26714 N N . MET A 1 37 ? 2.720 -6.762 -7.943 1.00 0.00 37 MET A N 15
ATOM 26715 C CA . MET A 1 37 ? 1.424 -6.393 -7.386 1.00 0.00 37 MET A CA 15
ATOM 26716 C C . MET A 1 37 ? 1.063 -4.962 -7.770 1.00 0.00 37 MET A C 15
ATOM 26717 O O . MET A 1 37 ? 1.926 -4.087 -7.816 1.00 0.00 37 MET A O 15
ATOM 26731 N N . VAL A 1 38 ? -0.220 -4.734 -8.045 1.00 0.00 38 VAL A N 15
ATOM 26732 C CA . VAL A 1 38 ? -0.689 -3.405 -8.425 1.00 0.00 38 VAL A CA 15
ATOM 26733 C C . VAL A 1 38 ? -1.493 -2.778 -7.289 1.00 0.00 38 VAL A C 15
ATOM 26734 O O . VAL A 1 38 ? -2.476 -3.357 -6.823 1.00 0.00 38 VAL A O 15
ATOM 26747 N N . LYS A 1 39 ? -1.069 -1.596 -6.852 1.00 0.00 39 LYS A N 15
ATOM 26748 C CA . LYS A 1 39 ? -1.753 -0.895 -5.768 1.00 0.00 39 LYS A CA 15
ATOM 26749 C C . LYS A 1 39 ? -2.406 0.384 -6.282 1.00 0.00 39 LYS A C 15
ATOM 26750 O O . LYS A 1 39 ? -1.753 1.217 -6.911 1.00 0.00 39 LYS A O 15
ATOM 26769 N N . ALA A 1 40 ? -3.699 0.532 -6.012 1.00 0.00 40 ALA A N 15
ATOM 26770 C CA . ALA A 1 40 ? -4.431 1.713 -6.451 1.00 0.00 40 ALA A CA 15
ATOM 26771 C C . ALA A 1 40 ? -5.468 2.120 -5.407 1.00 0.00 40 ALA A C 15
ATOM 26772 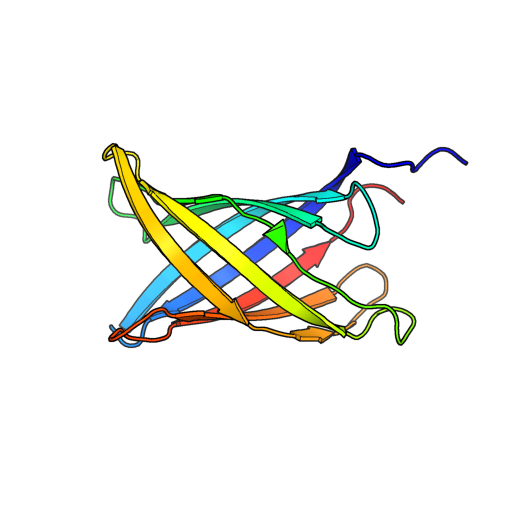O O . ALA A 1 40 ? -6.265 1.297 -4.958 1.00 0.00 40 ALA A O 15
ATOM 26779 N N . GLY A 1 41 ? -5.449 3.393 -5.026 1.00 0.00 41 GLY A N 15
ATOM 26780 C CA . GLY A 1 41 ? -6.391 3.896 -4.033 1.00 0.00 41 GLY A CA 15
ATOM 26781 C C . GLY A 1 41 ? -6.500 5.415 -4.107 1.00 0.00 41 GLY A C 15
ATOM 26782 O O . GLY A 1 41 ? -6.248 6.016 -5.150 1.00 0.00 41 GLY A O 15
ATOM 26786 N N . TYR A 1 42 ? -6.878 6.029 -2.990 1.00 0.00 42 TYR A N 15
ATOM 26787 C CA . TYR A 1 42 ? -7.017 7.480 -2.938 1.00 0.00 42 TYR A CA 15
ATOM 26788 C C . TYR A 1 42 ? -6.610 8.009 -1.567 1.00 0.00 42 TYR A C 15
ATOM 26789 O O . TYR A 1 42 ? -6.525 7.253 -0.600 1.00 0.00 42 TYR A O 15
ATOM 26807 N N . GLY A 1 43 ? -6.364 9.313 -1.492 1.00 0.00 43 GLY A N 15
ATOM 26808 C CA . GLY A 1 43 ? -5.968 9.935 -0.234 1.00 0.00 43 GLY A CA 15
ATOM 26809 C C . GLY A 1 43 ? -6.698 11.259 -0.029 1.00 0.00 43 GLY A C 15
ATOM 26810 O O . GLY A 1 43 ? -6.920 12.009 -0.979 1.00 0.00 43 GLY A O 15
ATOM 26814 N N . TRP A 1 44 ? -7.067 11.537 1.216 1.00 0.00 44 TRP A N 15
ATOM 26815 C CA . TRP A 1 44 ? -7.771 12.774 1.534 1.00 0.00 44 TRP A CA 15
ATOM 26816 C C . TRP A 1 44 ? -7.577 13.142 3.000 1.00 0.00 44 TRP A C 15
ATOM 26817 O O . TRP A 1 44 ? -7.184 12.305 3.813 1.00 0.00 44 TRP A O 15
ATOM 26838 N N . ASN A 1 45 ? -7.852 14.399 3.331 1.00 0.00 45 ASN A N 15
ATOM 26839 C CA . ASN A 1 45 ? -7.703 14.866 4.704 1.00 0.00 45 ASN A CA 15
ATOM 26840 C C . ASN A 1 45 ? -8.541 16.121 4.938 1.00 0.00 45 ASN A C 15
ATOM 26841 O O . ASN A 1 45 ? -8.632 16.619 6.060 1.00 0.00 45 ASN A O 15
ATOM 26852 N N . ASN A 1 46 ? -9.151 16.624 3.871 1.00 0.00 46 ASN A N 15
ATOM 26853 C CA . ASN A 1 46 ? -9.979 17.821 3.970 1.00 0.00 46 ASN A CA 15
ATOM 26854 C C . ASN A 1 46 ? -10.808 18.005 2.704 1.00 0.00 46 ASN A C 15
ATOM 26855 O O . ASN A 1 46 ? -10.271 18.035 1.597 1.00 0.00 46 ASN A O 15
ATOM 26866 N N . SER A 1 47 ? -12.120 18.128 2.874 1.00 0.00 47 SER A N 15
ATOM 26867 C CA . SER A 1 47 ? -13.015 18.309 1.737 1.00 0.00 47 SER A CA 15
ATOM 26868 C C . SER A 1 47 ? -12.496 19.409 0.815 1.00 0.00 47 SER A C 15
ATOM 26869 O O . SER A 1 47 ? -12.563 20.593 1.149 1.00 0.00 47 SER A O 15
ATOM 26877 N N . SER A 1 48 ? -11.981 19.011 -0.343 1.00 0.00 48 SER A N 15
ATOM 26878 C CA . SER A 1 48 ? -11.455 19.973 -1.304 1.00 0.00 48 SER A CA 15
ATOM 26879 C C . SER A 1 48 ? -11.026 19.269 -2.587 1.00 0.00 48 SER A C 15
ATOM 26880 O O . SER A 1 48 ? -11.812 19.133 -3.524 1.00 0.00 48 SER A O 15
ATOM 26888 N N . LEU A 1 49 ? -9.773 18.823 -2.621 1.00 0.00 49 LEU A N 15
ATOM 26889 C CA . LEU A 1 49 ? -9.251 18.134 -3.796 1.00 0.00 49 LEU A CA 15
ATOM 26890 C C . LEU A 1 49 ? -9.245 16.625 -3.573 1.00 0.00 49 LEU A C 15
ATOM 26891 O O . LEU A 1 49 ? -9.855 16.124 -2.628 1.00 0.00 49 LEU A O 15
ATOM 26907 N N . ASN A 1 50 ? -8.552 15.904 -4.449 1.00 0.00 50 ASN A N 15
ATOM 26908 C CA . ASN A 1 50 ? -8.475 14.453 -4.337 1.00 0.00 50 ASN A CA 15
ATOM 26909 C C . ASN A 1 50 ? -7.108 13.953 -4.797 1.00 0.00 50 ASN A C 15
ATOM 26910 O O . ASN A 1 50 ? -6.638 14.310 -5.878 1.00 0.00 50 ASN A O 15
ATOM 26921 N N . ARG A 1 51 ? -6.475 13.127 -3.969 1.00 0.00 51 ARG A N 15
ATOM 26922 C CA . ARG A 1 51 ? -5.162 12.584 -4.301 1.00 0.00 51 ARG A CA 15
ATOM 26923 C C . ARG A 1 51 ? -5.281 11.137 -4.769 1.00 0.00 51 ARG A C 15
ATOM 26924 O O . ARG A 1 51 ? -5.713 10.264 -4.018 1.00 0.00 51 ARG A O 15
ATOM 26945 N N . PHE A 1 52 ? -4.891 10.891 -6.016 1.00 0.00 52 PHE A N 15
ATOM 26946 C CA . PHE A 1 52 ? -4.957 9.546 -6.577 1.00 0.00 52 PHE A CA 15
ATOM 26947 C C . PHE A 1 52 ? -3.571 8.909 -6.602 1.00 0.00 52 PHE A C 15
ATOM 26948 O O . PHE A 1 52 ? -2.652 9.426 -7.239 1.00 0.00 52 PHE A O 15
ATOM 26965 N N . GLU A 1 53 ? -3.427 7.786 -5.905 1.00 0.00 53 GLU A N 15
ATOM 26966 C CA . GLU A 1 53 ? -2.146 7.089 -5.855 1.00 0.00 53 GLU A CA 15
ATOM 26967 C C . GLU A 1 53 ? -2.146 5.894 -6.804 1.00 0.00 53 GLU A C 15
ATOM 26968 O O . GLU A 1 53 ? -3.131 5.163 -6.897 1.00 0.00 53 GLU A O 15
ATOM 26980 N N . PHE A 1 54 ? -1.034 5.704 -7.506 1.00 0.00 54 PHE A N 15
ATOM 26981 C CA . PHE A 1 54 ? -0.914 4.595 -8.445 1.00 0.00 54 PHE A CA 15
ATOM 26982 C C . PHE A 1 54 ? 0.524 4.086 -8.493 1.00 0.00 54 PHE A C 15
ATOM 26983 O O . PHE A 1 54 ? 1.459 4.857 -8.713 1.00 0.00 54 PHE A O 15
ATOM 27000 N N . GLY A 1 55 ? 0.694 2.785 -8.285 1.00 0.00 55 GLY A N 15
ATOM 27001 C CA . GLY A 1 55 ? 2.023 2.186 -8.308 1.00 0.00 55 GLY A CA 15
ATOM 27002 C C . GLY A 1 55 ? 1.941 0.672 -8.139 1.00 0.00 55 GLY A C 15
ATOM 27003 O O . GLY A 1 55 ? 0.874 0.079 -8.296 1.00 0.00 55 GLY A O 15
ATOM 27007 N N . GLY A 1 56 ? 3.074 0.056 -7.822 1.00 0.00 56 GLY A N 15
ATOM 27008 C CA . GLY A 1 56 ? 3.117 -1.391 -7.635 1.00 0.00 56 GLY A CA 15
ATOM 27009 C C . GLY A 1 56 ? 3.961 -1.759 -6.420 1.00 0.00 56 GLY A C 15
ATOM 27010 O O . GLY A 1 56 ? 4.892 -1.040 -6.059 1.00 0.00 56 GLY A O 15
ATOM 27014 N N . GLY A 1 57 ? 3.628 -2.884 -5.794 1.00 0.00 57 GLY A N 15
ATOM 27015 C CA . GLY A 1 57 ? 4.362 -3.337 -4.618 1.00 0.00 57 GLY A CA 15
ATOM 27016 C C . GLY A 1 57 ? 5.300 -4.487 -4.972 1.00 0.00 57 GLY A C 15
ATOM 27017 O O . GLY A 1 57 ? 5.056 -5.229 -5.923 1.00 0.00 57 GLY A O 15
ATOM 27021 N N . LEU A 1 58 ? 6.375 -4.625 -4.196 1.00 0.00 58 LEU A N 15
ATOM 27022 C CA . LEU A 1 58 ? 7.352 -5.685 -4.428 1.00 0.00 58 LEU A CA 15
ATOM 27023 C C . LEU A 1 58 ? 7.424 -6.622 -3.225 1.00 0.00 58 LEU A C 15
ATOM 27024 O O . LEU A 1 58 ? 7.420 -6.175 -2.078 1.00 0.00 58 LEU A O 15
ATOM 27040 N N . GLN A 1 59 ? 7.489 -7.922 -3.501 1.00 0.00 59 GLN A N 15
ATOM 27041 C CA . GLN A 1 59 ? 7.561 -8.923 -2.441 1.00 0.00 59 GLN A CA 15
ATOM 27042 C C . GLN A 1 59 ? 8.664 -9.935 -2.736 1.00 0.00 59 GLN A C 15
ATOM 27043 O O . GLN A 1 59 ? 9.158 -10.016 -3.862 1.00 0.00 59 GLN A O 15
ATOM 27057 N N . TYR A 1 60 ? 9.048 -10.704 -1.718 1.00 0.00 60 TYR A N 15
ATOM 27058 C CA . TYR A 1 60 ? 10.098 -11.708 -1.879 1.00 0.00 60 TYR A CA 15
ATOM 27059 C C . TYR A 1 60 ? 9.642 -13.059 -1.334 1.00 0.00 60 TYR A C 15
ATOM 27060 O O . TYR A 1 60 ? 8.881 -13.124 -0.369 1.00 0.00 60 TYR A O 15
ATOM 27078 N N . LYS A 1 61 ? 10.113 -14.133 -1.957 1.00 0.00 61 LYS A N 15
ATOM 27079 C CA . LYS A 1 61 ? 9.746 -15.476 -1.521 1.00 0.00 61 LYS A CA 15
ATOM 27080 C C . LYS A 1 61 ? 10.751 -16.000 -0.501 1.00 0.00 61 LYS A C 15
ATOM 27081 O O . LYS A 1 61 ? 11.895 -16.298 -0.840 1.00 0.00 61 LYS A O 15
ATOM 27100 N N . VAL A 1 62 ? 10.316 -16.107 0.751 1.00 0.00 62 VAL A N 15
ATOM 27101 C CA . VAL A 1 62 ? 11.188 -16.595 1.813 1.00 0.00 62 VAL A CA 15
ATOM 27102 C C . VAL A 1 62 ? 10.419 -17.503 2.770 1.00 0.00 62 VAL A C 15
ATOM 27103 O O . VAL A 1 62 ? 10.882 -18.591 3.113 1.00 0.00 62 VAL A O 15
ATOM 27116 N N . THR A 1 63 ? 9.246 -17.046 3.199 1.00 0.00 63 THR A N 15
ATOM 27117 C CA . THR A 1 63 ? 8.426 -17.823 4.117 1.00 0.00 63 THR A CA 15
ATOM 27118 C C . THR A 1 63 ? 6.962 -17.750 3.690 1.00 0.00 63 THR A C 15
ATOM 27119 O O . THR A 1 63 ? 6.607 -16.956 2.819 1.00 0.00 63 THR A O 15
ATOM 27130 N N . PRO A 1 64 ? 6.112 -18.555 4.274 1.00 0.00 64 PRO A N 15
ATOM 27131 C CA . PRO A 1 64 ? 4.663 -18.566 3.933 1.00 0.00 64 PRO A CA 15
ATOM 27132 C C . PRO A 1 64 ? 4.084 -17.161 3.780 1.00 0.00 64 PRO A C 15
ATOM 27133 O O . PRO A 1 64 ? 2.979 -16.998 3.264 1.00 0.00 64 PRO A O 15
ATOM 27144 N N . ASP A 1 65 ? 4.833 -16.147 4.224 1.00 0.00 65 ASP A N 15
ATOM 27145 C CA . ASP A 1 65 ? 4.371 -14.761 4.121 1.00 0.00 65 ASP A CA 15
ATOM 27146 C C . ASP A 1 65 ? 5.251 -13.826 4.951 1.00 0.00 65 ASP A C 15
ATOM 27147 O O . ASP A 1 65 ? 4.806 -13.272 5.957 1.00 0.00 65 ASP A O 15
ATOM 27156 N N . LEU A 1 66 ? 6.493 -13.642 4.518 1.00 0.00 66 LEU A N 15
ATOM 27157 C CA . LEU A 1 66 ? 7.413 -12.756 5.225 1.00 0.00 66 LEU A CA 15
ATOM 27158 C C . LEU A 1 66 ? 8.495 -12.256 4.275 1.00 0.00 66 LEU A C 15
ATOM 27159 O O . LEU A 1 66 ? 9.394 -13.006 3.895 1.00 0.00 66 LEU A O 15
ATOM 27175 N N . GLU A 1 67 ? 8.401 -10.987 3.890 1.00 0.00 67 GLU A N 15
ATOM 27176 C CA . GLU A 1 67 ? 9.381 -10.408 2.977 1.00 0.00 67 GLU A CA 15
ATOM 27177 C C . GLU A 1 67 ? 9.280 -8.883 2.976 1.00 0.00 67 GLU A C 15
ATOM 27178 O O . GLU A 1 67 ? 8.223 -8.329 3.277 1.00 0.00 67 GLU A O 15
ATOM 27190 N N . PRO A 1 68 ? 10.344 -8.196 2.634 1.00 0.00 68 PRO A N 15
ATOM 27191 C CA . PRO A 1 68 ? 10.344 -6.705 2.586 1.00 0.00 68 PRO A CA 15
ATOM 27192 C C . PRO A 1 68 ? 9.324 -6.182 1.581 1.00 0.00 68 PRO A C 15
ATOM 27193 O O . PRO A 1 68 ? 8.973 -6.876 0.626 1.00 0.00 68 PRO A O 15
ATOM 27204 N N . TYR A 1 69 ? 8.847 -4.959 1.805 1.00 0.00 69 TYR A N 15
ATOM 27205 C CA . TYR A 1 69 ? 7.860 -4.357 0.914 1.00 0.00 69 TYR A CA 15
ATOM 27206 C C . TYR A 1 69 ? 8.417 -3.095 0.268 1.00 0.00 69 TYR A C 15
ATOM 27207 O O . TYR A 1 69 ? 8.979 -2.233 0.945 1.00 0.00 69 TYR A O 15
ATOM 27225 N N . ALA A 1 70 ? 8.254 -2.993 -1.048 1.00 0.00 70 ALA A N 15
ATOM 27226 C CA . ALA A 1 70 ? 8.738 -1.831 -1.786 1.00 0.00 70 ALA A CA 15
ATOM 27227 C C . ALA A 1 70 ? 7.659 -1.315 -2.730 1.00 0.00 70 ALA A C 15
ATOM 27228 O O . ALA A 1 70 ? 7.159 -2.057 -3.577 1.00 0.00 70 ALA A O 15
ATOM 27235 N N . TRP A 1 71 ? 7.301 -0.042 -2.574 1.00 0.00 71 TRP A N 15
ATOM 27236 C CA . TRP A 1 71 ? 6.274 0.567 -3.415 1.00 0.00 71 TRP A CA 15
ATOM 27237 C C . TRP A 1 71 ? 6.826 1.795 -4.133 1.00 0.00 71 TRP A C 15
ATOM 27238 O O . TRP A 1 71 ? 7.519 2.618 -3.535 1.00 0.00 71 TRP A O 15
ATOM 27259 N N . ALA A 1 72 ? 6.511 1.910 -5.420 1.00 0.00 72 ALA A N 15
ATOM 27260 C CA . ALA A 1 72 ? 6.977 3.041 -6.213 1.00 0.00 72 ALA A CA 15
ATOM 27261 C C . ALA A 1 72 ? 5.900 3.483 -7.198 1.00 0.00 72 ALA A C 15
ATOM 27262 O O . ALA A 1 72 ? 5.285 2.658 -7.872 1.00 0.00 72 ALA A O 15
ATOM 27269 N N . GLY A 1 73 ? 5.678 4.791 -7.273 1.00 0.00 73 GLY A N 15
ATOM 27270 C CA . GLY A 1 73 ? 4.671 5.333 -8.178 1.00 0.00 73 GLY A CA 15
ATOM 27271 C C . GLY A 1 73 ? 4.573 6.850 -8.038 1.00 0.00 73 GLY A C 15
ATOM 27272 O O . GLY A 1 73 ? 5.486 7.494 -7.522 1.00 0.00 73 GLY A O 15
ATOM 27276 N N . ALA A 1 74 ? 3.460 7.411 -8.501 1.00 0.00 74 ALA A N 15
ATOM 27277 C CA . ALA A 1 74 ? 3.256 8.852 -8.421 1.00 0.00 74 ALA A CA 15
ATOM 27278 C C . ALA A 1 74 ? 1.819 9.168 -8.015 1.00 0.00 74 ALA A C 15
ATOM 27279 O O . ALA A 1 74 ? 0.914 8.361 -8.222 1.00 0.00 74 ALA A O 15
ATOM 27286 N N . THR A 1 75 ? 1.621 10.350 -7.437 1.00 0.00 75 THR A N 15
ATOM 27287 C CA . THR A 1 75 ? 0.291 10.766 -7.004 1.00 0.00 75 THR A CA 15
ATOM 27288 C C . THR A 1 75 ? -0.283 11.805 -7.963 1.00 0.00 75 THR A C 15
ATOM 27289 O O . THR A 1 75 ? 0.314 12.858 -8.182 1.00 0.00 75 THR A O 15
ATOM 27300 N N . TYR A 1 76 ? -1.445 11.499 -8.532 1.00 0.00 76 TYR A N 15
ATOM 27301 C CA . TYR A 1 76 ? -2.090 12.415 -9.466 1.00 0.00 76 TYR A CA 15
ATOM 27302 C C . TYR A 1 76 ? -3.166 13.234 -8.759 1.00 0.00 76 TYR A C 15
ATOM 27303 O O . TYR A 1 76 ? -4.180 12.692 -8.318 1.00 0.00 76 TYR A O 15
ATOM 27321 N N . ASN A 1 77 ? -2.936 14.538 -8.654 1.00 0.00 77 ASN A N 15
ATOM 27322 C CA . ASN A 1 77 ? -3.894 15.421 -7.997 1.00 0.00 77 ASN A CA 15
ATOM 27323 C C . ASN A 1 77 ? -4.962 15.880 -8.984 1.00 0.00 77 ASN A C 15
ATOM 27324 O O . ASN A 1 77 ? -4.704 16.002 -10.182 1.00 0.00 77 ASN A O 15
ATOM 27335 N N . THR A 1 78 ? -6.162 16.132 -8.473 1.00 0.00 78 THR A N 15
ATOM 27336 C CA . THR A 1 78 ? -7.265 16.578 -9.319 1.00 0.00 78 THR A CA 15
ATOM 27337 C C . THR A 1 78 ? -6.811 17.705 -10.241 1.00 0.00 78 THR A C 15
ATOM 27338 O O . THR A 1 78 ? -7.378 17.907 -11.315 1.00 0.00 78 THR A O 15
ATOM 27349 N N . ASP A 1 79 ? -5.786 18.435 -9.815 1.00 0.00 79 ASP A N 15
ATOM 27350 C CA . ASP A 1 79 ? -5.264 19.538 -10.612 1.00 0.00 79 ASP A CA 15
ATOM 27351 C C . ASP A 1 79 ? -4.328 19.019 -11.699 1.00 0.00 79 ASP A C 15
ATOM 27352 O O . ASP A 1 79 ? -3.479 19.754 -12.203 1.00 0.00 79 ASP A O 15
ATOM 27361 N N . ASN A 1 80 ? -4.491 17.748 -12.054 1.00 0.00 80 ASN A N 15
ATOM 27362 C CA . ASN A 1 80 ? -3.654 17.141 -13.082 1.00 0.00 80 ASN A CA 15
ATOM 27363 C C . ASN A 1 80 ? -2.178 17.321 -12.745 1.00 0.00 80 ASN A C 15
ATOM 27364 O O . ASN A 1 80 ? -1.341 17.465 -13.636 1.00 0.00 80 ASN A O 15
ATOM 27375 N N . THR A 1 81 ? -1.867 17.308 -11.454 1.00 0.00 81 THR A N 15
ATOM 27376 C CA . THR A 1 81 ? -0.487 17.471 -11.009 1.00 0.00 81 THR A CA 15
ATOM 27377 C C . THR A 1 81 ? 0.112 16.124 -10.614 1.00 0.00 81 THR A C 15
ATOM 27378 O O . THR A 1 81 ? -0.519 15.338 -9.906 1.00 0.00 81 THR A O 15
ATOM 27389 N N . LEU A 1 82 ? 1.333 15.868 -11.073 1.00 0.00 82 LEU A N 15
ATOM 27390 C CA . LEU A 1 82 ? 2.009 14.614 -10.762 1.00 0.00 82 LEU A CA 15
ATOM 27391 C C . LEU A 1 82 ? 3.064 14.830 -9.680 1.00 0.00 82 LEU A C 15
ATOM 27392 O O . LEU A 1 82 ? 3.730 15.864 -9.648 1.00 0.00 82 LEU A O 15
ATOM 27408 N N . VAL A 1 83 ? 3.207 13.848 -8.797 1.00 0.00 83 VAL A N 15
ATOM 27409 C CA . VAL A 1 83 ? 4.182 13.945 -7.716 1.00 0.00 83 VAL A CA 15
ATOM 27410 C C . VAL A 1 83 ? 4.858 12.592 -7.481 1.00 0.00 83 VAL A C 15
ATOM 27411 O O . VAL A 1 83 ? 4.440 11.829 -6.611 1.00 0.00 83 VAL A O 15
ATOM 27424 N N . PRO A 1 84 ? 5.891 12.283 -8.228 1.00 0.00 84 PRO A N 15
ATOM 27425 C CA . PRO A 1 84 ? 6.627 10.993 -8.080 1.00 0.00 84 PRO A CA 15
ATOM 27426 C C . PRO A 1 84 ? 7.057 10.740 -6.636 1.00 0.00 84 PRO A C 15
ATOM 27427 O O . PRO A 1 84 ? 7.659 11.604 -5.999 1.00 0.00 84 PRO A O 15
ATOM 27438 N N . ALA A 1 85 ? 6.742 9.553 -6.130 1.00 0.00 85 ALA A N 15
ATOM 27439 C CA . ALA A 1 85 ? 7.103 9.198 -4.761 1.00 0.00 85 ALA A CA 15
ATOM 27440 C C . ALA A 1 85 ? 7.555 7.745 -4.683 1.00 0.00 85 ALA A C 15
ATOM 27441 O O . ALA A 1 85 ? 7.304 6.957 -5.596 1.00 0.00 85 ALA A O 15
ATOM 27448 N N . ALA A 1 86 ? 8.221 7.395 -3.587 1.00 0.00 86 ALA A N 15
ATOM 27449 C CA . ALA A 1 86 ? 8.702 6.032 -3.400 1.00 0.00 86 ALA A CA 15
ATOM 27450 C C . ALA A 1 86 ? 9.087 5.795 -1.943 1.00 0.00 86 ALA A C 15
ATOM 27451 O O . ALA A 1 86 ? 9.658 6.669 -1.293 1.00 0.00 86 ALA A O 15
ATOM 27458 N N . GLY A 1 87 ? 8.769 4.609 -1.437 1.00 0.00 87 GLY A N 15
ATOM 27459 C CA . GLY A 1 87 ? 9.084 4.271 -0.053 1.00 0.00 87 GLY A CA 15
ATOM 27460 C C . GLY A 1 87 ? 9.355 2.778 0.095 1.00 0.00 87 GLY A C 15
ATOM 27461 O O . GLY A 1 87 ? 9.433 2.049 -0.893 1.00 0.00 87 GLY A O 15
ATOM 27465 N N . ALA A 1 88 ? 9.498 2.331 1.338 1.00 0.00 88 ALA A N 15
ATOM 27466 C CA . ALA A 1 88 ? 9.761 0.922 1.609 1.00 0.00 88 ALA A CA 15
ATOM 27467 C C . ALA A 1 88 ? 9.289 0.549 3.010 1.00 0.00 88 ALA A C 15
ATOM 27468 O O . ALA A 1 88 ? 9.119 1.415 3.868 1.00 0.00 88 ALA A O 15
ATOM 27475 N N . GLY A 1 89 ? 9.076 -0.745 3.235 1.00 0.00 89 GLY A N 15
ATOM 27476 C CA . GLY A 1 89 ? 8.621 -1.214 4.538 1.00 0.00 89 GLY A CA 15
ATOM 27477 C C . GLY A 1 89 ? 8.799 -2.722 4.671 1.00 0.00 89 GLY A C 15
ATOM 27478 O O . GLY A 1 89 ? 9.566 -3.334 3.929 1.00 0.00 89 GLY A O 15
ATOM 27482 N N . PHE A 1 90 ? 8.082 -3.312 5.624 1.00 0.00 90 PHE A N 15
ATOM 27483 C CA . PHE A 1 90 ? 8.160 -4.750 5.854 1.00 0.00 90 PHE A CA 15
ATOM 27484 C C . PHE A 1 90 ? 6.762 -5.350 5.942 1.00 0.00 90 PHE A C 15
ATOM 27485 O O . PHE A 1 90 ? 5.843 -4.732 6.482 1.00 0.00 90 PHE A O 15
ATOM 27502 N N . ARG A 1 91 ? 6.609 -6.560 5.405 1.00 0.00 91 ARG A N 15
ATOM 27503 C CA . ARG A 1 91 ? 5.319 -7.243 5.423 1.00 0.00 91 ARG A CA 15
ATOM 27504 C C . ARG A 1 91 ? 5.388 -8.494 6.293 1.00 0.00 91 ARG A C 15
ATOM 27505 O O . ARG A 1 91 ? 6.037 -9.477 5.932 1.00 0.00 91 ARG A O 15
ATOM 27526 N N . TYR A 1 92 ? 4.712 -8.445 7.438 1.00 0.00 92 TYR A N 15
ATOM 27527 C CA . TYR A 1 92 ? 4.692 -9.575 8.361 1.00 0.00 92 TYR A CA 15
ATOM 27528 C C . TYR A 1 92 ? 3.256 -9.950 8.707 1.00 0.00 92 TYR A C 15
ATOM 27529 O O . TYR A 1 92 ? 2.547 -9.191 9.368 1.00 0.00 92 TYR A O 15
ATOM 27547 N N . LYS A 1 93 ? 2.829 -11.124 8.254 1.00 0.00 93 LYS A N 15
ATOM 27548 C CA . LYS A 1 93 ? 1.473 -11.586 8.521 1.00 0.00 93 LYS A CA 15
ATOM 27549 C C . LYS A 1 93 ? 1.310 -11.965 9.991 1.00 0.00 93 LYS A C 15
ATOM 27550 O O . LYS A 1 93 ? 1.809 -13.000 10.434 1.00 0.00 93 LYS A O 15
ATOM 27569 N N . VAL A 1 94 ? 0.607 -11.120 10.740 1.00 0.00 94 VAL A N 15
ATOM 27570 C CA . VAL A 1 94 ? 0.383 -11.380 12.158 1.00 0.00 94 VAL A CA 15
ATOM 27571 C C . VAL A 1 94 ? -0.546 -12.576 12.336 1.00 0.00 94 VAL A C 15
ATOM 27572 O O . VAL A 1 94 ? -0.116 -13.648 12.764 1.00 0.00 94 VAL A O 15
ATOM 27585 N N . SER A 1 95 ? -1.818 -12.385 12.000 1.00 0.00 95 SER A N 15
ATOM 27586 C CA . SER A 1 95 ? -2.800 -13.457 12.121 1.00 0.00 95 SER A CA 15
ATOM 27587 C C . SER A 1 95 ? -3.122 -14.036 10.744 1.00 0.00 95 SER A C 15
ATOM 27588 O O . SER A 1 95 ? -2.840 -13.413 9.721 1.00 0.00 95 SER A O 15
ATOM 27596 N N . PRO A 1 96 ? -3.699 -15.209 10.702 1.00 0.00 96 PRO A N 15
ATOM 27597 C CA . PRO A 1 96 ? -4.059 -15.881 9.419 1.00 0.00 96 PRO A CA 15
ATOM 27598 C C . PRO A 1 96 ? -5.234 -15.206 8.714 1.00 0.00 96 PRO A C 15
ATOM 27599 O O . PRO A 1 96 ? -5.553 -15.536 7.572 1.00 0.00 96 PRO A O 15
ATOM 27610 N N . GLU A 1 97 ? -5.878 -14.267 9.403 1.00 0.00 97 GLU A N 15
ATOM 27611 C CA . GLU A 1 97 ? -7.021 -13.560 8.830 1.00 0.00 97 GLU A CA 15
ATOM 27612 C C . GLU A 1 97 ? -6.648 -12.131 8.449 1.00 0.00 97 GLU A C 15
ATOM 27613 O O . GLU A 1 97 ? -7.244 -11.549 7.542 1.00 0.00 97 GLU A O 15
ATOM 27625 N N . VAL A 1 98 ? -5.665 -11.568 9.146 1.00 0.00 98 VAL A N 15
ATOM 27626 C CA . VAL A 1 98 ? -5.229 -10.202 8.868 1.00 0.00 98 VAL A CA 15
ATOM 27627 C C . VAL A 1 98 ? -3.708 -10.119 8.811 1.00 0.00 98 VAL A C 15
ATOM 27628 O O . VAL A 1 98 ? -3.008 -10.910 9.445 1.00 0.00 98 VAL A O 15
ATOM 27641 N N . LYS A 1 99 ? -3.204 -9.152 8.046 1.00 0.00 99 LYS A N 15
ATOM 27642 C CA . LYS A 1 99 ? -1.763 -8.961 7.907 1.00 0.00 99 LYS A CA 15
ATOM 27643 C C . LYS A 1 99 ? -1.377 -7.538 8.303 1.00 0.00 99 LYS A C 15
ATOM 27644 O O . LYS A 1 99 ? -2.095 -6.586 8.004 1.00 0.00 99 LYS A O 15
ATOM 27663 N N . LEU A 1 100 ? -0.239 -7.406 8.980 1.00 0.00 100 LEU A N 15
ATOM 27664 C CA . LEU A 1 100 ? 0.232 -6.094 9.416 1.00 0.00 100 LEU A CA 15
ATOM 27665 C C . LEU A 1 100 ? 1.376 -5.611 8.528 1.00 0.00 100 LEU A C 15
ATOM 27666 O O . LEU A 1 100 ? 2.246 -6.390 8.141 1.00 0.00 100 LEU A O 15
ATOM 27682 N N . VAL A 1 101 ? 1.364 -4.320 8.211 1.00 0.00 101 VAL A N 15
ATOM 27683 C CA . VAL A 1 101 ? 2.405 -3.738 7.370 1.00 0.00 101 VAL A CA 15
ATOM 27684 C C . VAL A 1 101 ? 2.822 -2.371 7.905 1.00 0.00 101 VAL A C 15
ATOM 27685 O O . VAL A 1 101 ? 2.019 -1.661 8.512 1.00 0.00 101 VAL A O 15
ATOM 27698 N N . VAL A 1 102 ? 4.078 -2.004 7.669 1.00 0.00 102 VAL A N 15
ATOM 27699 C CA . VAL A 1 102 ? 4.588 -0.722 8.120 1.00 0.00 102 VAL A CA 15
ATOM 27700 C C . VAL A 1 102 ? 5.599 -0.192 7.115 1.00 0.00 102 VAL A C 15
ATOM 27701 O O . VAL A 1 102 ? 6.696 -0.731 6.973 1.00 0.00 102 VAL A O 15
ATOM 27714 N N . GLU A 1 103 ? 5.214 0.863 6.420 1.00 0.00 103 GLU A N 15
ATOM 27715 C CA . GLU A 1 103 ? 6.083 1.471 5.419 1.00 0.00 103 GLU A CA 15
ATOM 27716 C C . GLU A 1 103 ? 6.072 2.991 5.537 1.00 0.00 103 GLU A C 15
ATOM 27717 O O . GLU A 1 103 ? 5.095 3.580 6.001 1.00 0.00 103 GLU A O 15
ATOM 27729 N N . TYR A 1 104 ? 7.167 3.616 5.112 1.00 0.00 104 TYR A N 15
ATOM 27730 C CA . TYR A 1 104 ? 7.287 5.069 5.164 1.00 0.00 104 TYR A CA 15
ATOM 27731 C C . TYR A 1 104 ? 7.584 5.627 3.776 1.00 0.00 104 TYR A C 15
ATOM 27732 O O . TYR A 1 104 ? 8.345 5.037 3.009 1.00 0.00 104 TYR A O 15
ATOM 27750 N N . GLY A 1 105 ? 6.976 6.766 3.458 1.00 0.00 105 GLY A N 15
ATOM 27751 C CA . GLY A 1 105 ? 7.181 7.392 2.158 1.00 0.00 105 GLY A CA 15
ATOM 27752 C C . GLY A 1 105 ? 8.322 8.403 2.212 1.00 0.00 105 GLY A C 15
ATOM 27753 O O . GLY A 1 105 ? 8.516 9.082 3.219 1.00 0.00 105 GLY A O 15
ATOM 27757 N N . TRP A 1 106 ? 9.073 8.497 1.120 1.00 0.00 106 TRP A N 15
ATOM 27758 C CA . TRP A 1 106 ? 10.193 9.428 1.049 1.00 0.00 106 TRP A CA 15
ATOM 27759 C C . TRP A 1 106 ? 10.414 9.892 -0.386 1.00 0.00 106 TRP A C 15
ATOM 27760 O O . TRP A 1 106 ? 9.935 9.265 -1.331 1.00 0.00 106 TRP A O 15
ATOM 27781 N N . ASN A 1 107 ? 11.141 10.994 -0.543 1.00 0.00 107 ASN A N 15
ATOM 27782 C CA . ASN A 1 107 ? 11.417 11.532 -1.870 1.00 0.00 107 ASN A CA 15
ATOM 27783 C C . ASN A 1 107 ? 12.614 12.476 -1.827 1.00 0.00 107 ASN A C 15
ATOM 27784 O O . ASN A 1 107 ? 13.003 12.956 -0.762 1.00 0.00 107 ASN A O 15
ATOM 27795 N N . ASN A 1 108 ? 13.195 12.740 -2.994 1.00 0.00 108 ASN A N 15
ATOM 27796 C CA . ASN A 1 108 ? 14.348 13.628 -3.080 1.00 0.00 108 ASN A CA 15
ATOM 27797 C C . ASN A 1 108 ? 14.088 14.918 -2.308 1.00 0.00 108 ASN A C 15
ATOM 27798 O O . ASN A 1 108 ? 13.204 15.697 -2.664 1.00 0.00 108 ASN A O 15
ATOM 27809 N N . SER A 1 109 ? 14.864 15.138 -1.252 1.00 0.00 109 SER A N 15
ATOM 27810 C CA . SER A 1 109 ? 14.709 16.337 -0.437 1.00 0.00 109 SER A CA 15
ATOM 27811 C C . SER A 1 109 ? 13.237 16.579 -0.115 1.00 0.00 109 SER A C 15
ATOM 27812 O O . SER A 1 109 ? 12.602 17.460 -0.694 1.00 0.00 109 SER A O 15
ATOM 27820 N N . SER A 1 110 ? 12.703 15.792 0.812 1.00 0.00 110 SER A N 15
ATOM 27821 C CA . SER A 1 110 ? 11.305 15.929 1.205 1.00 0.00 110 SER A CA 15
ATOM 27822 C C . SER A 1 110 ? 11.072 15.320 2.583 1.00 0.00 110 SER A C 15
ATOM 27823 O O . SER A 1 110 ? 11.866 14.506 3.055 1.00 0.00 110 SER A O 15
ATOM 27831 N N . LEU A 1 111 ? 9.978 15.718 3.223 1.00 0.00 111 LEU A N 15
ATOM 27832 C CA . LEU A 1 111 ? 9.650 15.204 4.548 1.00 0.00 111 LEU A CA 15
ATOM 27833 C C . LEU A 1 111 ? 9.290 13.724 4.473 1.00 0.00 111 LEU A C 15
ATOM 27834 O O . LEU A 1 111 ? 8.787 13.249 3.454 1.00 0.00 111 LEU A O 15
ATOM 27850 N N . GLN A 1 112 ? 9.552 13.002 5.559 1.00 0.00 112 GLN A N 15
ATOM 27851 C CA . GLN A 1 112 ? 9.255 11.574 5.613 1.00 0.00 112 GLN A CA 15
ATOM 27852 C C . GLN A 1 112 ? 8.073 11.308 6.539 1.00 0.00 112 GLN A C 15
ATOM 27853 O O . GLN A 1 112 ? 7.908 11.978 7.558 1.00 0.00 112 GLN A O 15
ATOM 27867 N N . PHE A 1 113 ? 7.254 10.323 6.176 1.00 0.00 113 PHE A N 15
ATOM 27868 C CA . PHE A 1 113 ? 6.088 9.974 6.982 1.00 0.00 113 PHE A CA 15
ATOM 27869 C C . PHE A 1 113 ? 5.989 8.462 7.152 1.00 0.00 113 PHE A C 15
ATOM 27870 O O . PHE A 1 113 ? 6.544 7.702 6.358 1.00 0.00 113 PHE A O 15
ATOM 27887 N N . LEU A 1 114 ? 5.278 8.034 8.192 1.00 0.00 114 LEU A N 15
ATOM 27888 C CA . LEU A 1 114 ? 5.109 6.609 8.463 1.00 0.00 114 LEU A CA 15
ATOM 27889 C C . LEU A 1 114 ? 3.638 6.284 8.690 1.00 0.00 114 LEU A C 15
ATOM 27890 O O . LEU A 1 114 ? 2.901 7.079 9.274 1.00 0.00 114 LEU A O 15
ATOM 27906 N N . GLN A 1 115 ? 3.214 5.113 8.226 1.00 0.00 115 GLN A N 15
ATOM 27907 C CA . GLN A 1 115 ? 1.825 4.703 8.385 1.00 0.00 115 GLN A CA 15
ATOM 27908 C C . GLN A 1 115 ? 1.706 3.183 8.405 1.00 0.00 115 GLN A C 15
ATOM 27909 O O . GLN A 1 115 ? 2.575 2.475 7.892 1.00 0.00 115 GLN A O 15
ATOM 27923 N N . ALA A 1 116 ? 0.620 2.694 8.997 1.00 0.00 116 ALA A N 15
ATOM 27924 C CA . ALA A 1 116 ? 0.377 1.257 9.080 1.00 0.00 116 ALA A CA 15
ATOM 27925 C C . ALA A 1 116 ? -0.911 0.900 8.349 1.00 0.00 116 ALA A C 15
ATOM 27926 O O . ALA A 1 116 ? -1.867 1.676 8.344 1.00 0.00 116 ALA A O 15
ATOM 27933 N N . GLY A 1 117 ? -0.930 -0.274 7.727 1.00 0.00 117 GLY A N 15
ATOM 27934 C CA . GLY A 1 117 ? -2.109 -0.716 6.992 1.00 0.00 117 GLY A CA 15
ATOM 27935 C C . GLY A 1 117 ? -2.394 -2.191 7.244 1.00 0.00 117 GLY A C 15
ATOM 27936 O O . GLY A 1 117 ? -1.501 -2.953 7.612 1.00 0.00 117 GLY A O 15
ATOM 27940 N N . LEU A 1 118 ? -3.649 -2.583 7.036 1.00 0.00 118 LEU A N 15
ATOM 27941 C CA . LEU A 1 118 ? -4.057 -3.971 7.235 1.00 0.00 118 LEU A CA 15
ATOM 27942 C C . LEU A 1 118 ? -4.587 -4.556 5.931 1.00 0.00 118 LEU A C 15
ATOM 27943 O O . LEU A 1 118 ? -5.458 -3.971 5.287 1.00 0.00 118 LEU A O 15
ATOM 27959 N N . SER A 1 119 ? -4.055 -5.711 5.544 1.00 0.00 119 SER A N 15
ATOM 27960 C CA . SER A 1 119 ? -4.481 -6.362 4.310 1.00 0.00 119 SER A CA 15
ATOM 27961 C C . SER A 1 119 ? -5.440 -7.510 4.608 1.00 0.00 119 SER A C 15
ATOM 27962 O O . SER A 1 119 ? -5.347 -8.156 5.652 1.00 0.00 119 SER A O 15
ATOM 27970 N N . TYR A 1 120 ? -6.359 -7.757 3.680 1.00 0.00 120 TYR A N 15
ATOM 27971 C CA . TYR A 1 120 ? -7.331 -8.831 3.850 1.00 0.00 120 TYR A CA 15
ATOM 27972 C C . TYR A 1 120 ? -7.732 -9.405 2.494 1.00 0.00 120 TYR A C 15
ATOM 27973 O O . TYR A 1 120 ? -8.398 -8.738 1.699 1.00 0.00 120 TYR A O 15
ATOM 27991 N N . ARG A 1 121 ? -7.322 -10.643 2.236 1.00 0.00 121 ARG A N 15
ATOM 27992 C CA . ARG A 1 121 ? -7.642 -11.294 0.972 1.00 0.00 121 ARG A CA 15
ATOM 27993 C C . ARG A 1 121 ? -9.055 -11.870 1.007 1.00 0.00 121 ARG A C 15
ATOM 27994 O O . ARG A 1 121 ? -9.500 -12.388 2.032 1.00 0.00 121 ARG A O 15
ATOM 28015 N N . ILE A 1 122 ? -9.753 -11.777 -0.120 1.00 0.00 122 ILE A N 15
ATOM 28016 C CA . ILE A 1 122 ? -11.113 -12.290 -0.210 1.00 0.00 122 ILE A CA 15
ATOM 28017 C C . ILE A 1 122 ? -11.104 -13.732 -0.717 1.00 0.00 122 ILE A C 15
ATOM 28018 O O . ILE A 1 122 ? -10.638 -14.637 -0.025 1.00 0.00 122 ILE A O 15
ATOM 28034 N N . GLN A 1 123 ? -11.619 -13.942 -1.925 1.00 0.00 123 GLN A N 15
ATOM 28035 C CA . GLN A 1 123 ? -11.662 -15.280 -2.502 1.00 0.00 123 GLN A CA 15
ATOM 28036 C C . GLN A 1 123 ? -11.354 -15.217 -4.004 1.00 0.00 123 GLN A C 15
ATOM 28037 O O . GLN A 1 123 ? -11.667 -14.222 -4.657 1.00 0.00 123 GLN A O 15
ATOM 28051 N N . PRO A 1 124 ? -10.757 -16.244 -4.568 1.00 0.00 124 PRO A N 15
ATOM 28052 C CA . PRO A 1 124 ? -10.424 -16.266 -6.022 1.00 0.00 124 PRO A CA 15
ATOM 28053 C C . PRO A 1 124 ? -11.671 -16.393 -6.895 1.00 0.00 124 PRO A C 15
ATOM 28054 O O . PRO A 1 124 ? -12.726 -16.666 -6.349 1.00 0.00 124 PRO A O 15
ATOM 28066 N N . MET A 1 1 ? 0.243 -22.830 -4.881 1.00 0.00 1 MET A N 16
ATOM 28067 C CA . MET A 1 1 ? -0.404 -22.197 -6.064 1.00 0.00 1 MET A CA 16
ATOM 28068 C C . MET A 1 1 ? -1.847 -22.675 -6.168 1.00 0.00 1 MET A C 16
ATOM 28069 O O . MET A 1 1 ? -2.113 -23.779 -6.643 1.00 0.00 1 MET A O 16
ATOM 28085 N N . GLN A 1 2 ? -2.777 -21.837 -5.720 1.00 0.00 2 GLN A N 16
ATOM 28086 C CA . GLN A 1 2 ? -4.193 -22.186 -5.767 1.00 0.00 2 GLN A CA 16
ATOM 28087 C C . GLN A 1 2 ? -5.025 -20.993 -6.230 1.00 0.00 2 GLN A C 16
ATOM 28088 O O . GLN A 1 2 ? -6.166 -21.150 -6.661 1.00 0.00 2 GLN A O 16
ATOM 28102 N N . ASP A 1 3 ? -4.442 -19.801 -6.139 1.00 0.00 3 ASP A N 16
ATOM 28103 C CA . ASP A 1 3 ? -5.139 -18.589 -6.552 1.00 0.00 3 ASP A CA 16
ATOM 28104 C C . ASP A 1 3 ? -4.727 -18.189 -7.965 1.00 0.00 3 ASP A C 16
ATOM 28105 O O . ASP A 1 3 ? -3.544 -18.199 -8.303 1.00 0.00 3 ASP A O 16
ATOM 28114 N N . GLY A 1 4 ? -5.713 -17.839 -8.786 1.00 0.00 4 GLY A N 16
ATOM 28115 C CA . GLY A 1 4 ? -5.441 -17.438 -10.163 1.00 0.00 4 GLY A CA 16
ATOM 28116 C C . GLY A 1 4 ? -5.238 -15.930 -10.260 1.00 0.00 4 GLY A C 16
ATOM 28117 O O . GLY A 1 4 ? -5.408 -15.205 -9.280 1.00 0.00 4 GLY A O 16
ATOM 28121 N N . PRO A 1 5 ? -4.883 -15.455 -11.422 1.00 0.00 5 PRO A N 16
ATOM 28122 C CA . PRO A 1 5 ? -4.651 -14.002 -11.664 1.00 0.00 5 PRO A CA 16
ATOM 28123 C C . PRO A 1 5 ? -5.955 -13.211 -11.713 1.00 0.00 5 PRO A C 16
ATOM 28124 O O . PRO A 1 5 ? -7.012 -13.756 -12.032 1.00 0.00 5 PRO A O 16
ATOM 28135 N N . GLY A 1 6 ? -5.872 -11.923 -11.396 1.00 0.00 6 GLY A N 16
ATOM 28136 C CA . GLY A 1 6 ? -7.052 -11.067 -11.408 1.00 0.00 6 GLY A CA 16
ATOM 28137 C C . GLY A 1 6 ? -7.693 -11.003 -10.026 1.00 0.00 6 GLY A C 16
ATOM 28138 O O . GLY A 1 6 ? -8.823 -10.539 -9.876 1.00 0.00 6 GLY A O 16
ATOM 28142 N N . THR A 1 7 ? -6.963 -11.470 -9.018 1.00 0.00 7 THR A N 16
ATOM 28143 C CA . THR A 1 7 ? -7.472 -11.462 -7.652 1.00 0.00 7 THR A CA 16
ATOM 28144 C C . THR A 1 7 ? -7.710 -10.031 -7.178 1.00 0.00 7 THR A C 16
ATOM 28145 O O . THR A 1 7 ? -7.142 -9.084 -7.724 1.00 0.00 7 THR A O 16
ATOM 28156 N N . LEU A 1 8 ? -8.553 -9.881 -6.161 1.00 0.00 8 LEU A N 16
ATOM 28157 C CA . LEU A 1 8 ? -8.861 -8.561 -5.621 1.00 0.00 8 LEU A CA 16
ATOM 28158 C C . LEU A 1 8 ? -8.827 -8.586 -4.096 1.00 0.00 8 LEU A C 16
ATOM 28159 O O . LEU A 1 8 ? -9.364 -9.500 -3.471 1.00 0.00 8 LEU A O 16
ATOM 28175 N N . ASP A 1 9 ? -8.194 -7.579 -3.507 1.00 0.00 9 ASP A N 16
ATOM 28176 C CA . ASP A 1 9 ? -8.097 -7.498 -2.053 1.00 0.00 9 ASP A CA 16
ATOM 28177 C C . ASP A 1 9 ? -8.264 -6.058 -1.582 1.00 0.00 9 ASP A C 16
ATOM 28178 O O . ASP A 1 9 ? -8.057 -5.116 -2.349 1.00 0.00 9 ASP A O 16
ATOM 28187 N N . VAL A 1 10 ? -8.636 -5.898 -0.314 1.00 0.00 10 VAL A N 16
ATOM 28188 C CA . VAL A 1 10 ? -8.827 -4.570 0.263 1.00 0.00 10 VAL A CA 16
ATOM 28189 C C . VAL A 1 10 ? -7.870 -4.359 1.432 1.00 0.00 10 VAL A C 16
ATOM 28190 O O . VAL A 1 10 ? -7.601 -5.284 2.198 1.00 0.00 10 VAL A O 16
ATOM 28203 N N . PHE A 1 11 ? -7.355 -3.142 1.560 1.00 0.00 11 PHE A N 16
ATOM 28204 C CA . PHE A 1 11 ? -6.426 -2.833 2.641 1.00 0.00 11 PHE A CA 16
ATOM 28205 C C . PHE A 1 11 ? -6.499 -1.357 3.017 1.00 0.00 11 PHE A C 16
ATOM 28206 O O . PHE A 1 11 ? -6.649 -0.492 2.152 1.00 0.00 11 PHE A O 16
ATOM 28223 N N . VAL A 1 12 ? -6.378 -1.081 4.312 1.00 0.00 12 VAL A N 16
ATOM 28224 C CA . VAL A 1 12 ? -6.418 0.291 4.804 1.00 0.00 12 VAL A CA 16
ATOM 28225 C C . VAL A 1 12 ? -5.034 0.714 5.279 1.00 0.00 12 VAL A C 16
ATOM 28226 O O . VAL A 1 12 ? -4.223 -0.125 5.674 1.00 0.00 12 VAL A O 16
ATOM 28239 N N . ALA A 1 13 ? -4.767 2.016 5.246 1.00 0.00 13 ALA A N 16
ATOM 28240 C CA . ALA A 1 13 ? -3.483 2.529 5.680 1.00 0.00 13 ALA A CA 16
ATOM 28241 C C . ALA A 1 13 ? -3.618 3.979 6.117 1.00 0.00 13 ALA A C 16
ATOM 28242 O O . ALA A 1 13 ? -3.869 4.868 5.303 1.00 0.00 13 ALA A O 16
ATOM 28249 N N . ALA A 1 14 ? -3.440 4.202 7.407 1.00 0.00 14 ALA A N 16
ATOM 28250 C CA . ALA A 1 14 ? -3.531 5.542 7.977 1.00 0.00 14 ALA A CA 16
ATOM 28251 C C . ALA A 1 14 ? -2.184 5.956 8.562 1.00 0.00 14 ALA A C 16
ATOM 28252 O O . ALA A 1 14 ? -1.592 5.225 9.357 1.00 0.00 14 ALA A O 16
ATOM 28259 N N . GLY A 1 15 ? -1.700 7.126 8.159 1.00 0.00 15 GLY A N 16
ATOM 28260 C CA . GLY A 1 15 ? -0.417 7.618 8.647 1.00 0.00 15 GLY A CA 16
ATOM 28261 C C . GLY A 1 15 ? -0.485 9.106 8.972 1.00 0.00 15 GLY A C 16
ATOM 28262 O O . GLY A 1 15 ? -1.554 9.714 8.928 1.00 0.00 15 GLY A O 16
ATOM 28266 N N . TRP A 1 16 ? 0.666 9.685 9.299 1.00 0.00 16 TRP A N 16
ATOM 28267 C CA . TRP A 1 16 ? 0.732 11.102 9.631 1.00 0.00 16 TRP A CA 16
ATOM 28268 C C . TRP A 1 16 ? 2.069 11.692 9.188 1.00 0.00 16 TRP A C 16
ATOM 28269 O O . TRP A 1 16 ? 3.037 10.962 8.971 1.00 0.00 16 TRP A O 16
ATOM 28290 N N . ASN A 1 17 ? 2.109 13.016 9.058 1.00 0.00 17 ASN A N 16
ATOM 28291 C CA . ASN A 1 17 ? 3.329 13.702 8.642 1.00 0.00 17 ASN A CA 16
ATOM 28292 C C . ASN A 1 17 ? 3.866 14.574 9.772 1.00 0.00 17 ASN A C 16
ATOM 28293 O O . ASN A 1 17 ? 3.102 15.077 10.597 1.00 0.00 17 ASN A O 16
ATOM 28304 N N . THR A 1 18 ? 5.184 14.748 9.804 1.00 0.00 18 THR A N 16
ATOM 28305 C CA . THR A 1 18 ? 5.812 15.561 10.838 1.00 0.00 18 THR A CA 16
ATOM 28306 C C . THR A 1 18 ? 5.133 16.925 10.934 1.00 0.00 18 THR A C 16
ATOM 28307 O O . THR A 1 18 ? 5.331 17.660 11.900 1.00 0.00 18 THR A O 16
ATOM 28318 N N . ASP A 1 19 ? 4.332 17.252 9.927 1.00 0.00 19 ASP A N 16
ATOM 28319 C CA . ASP A 1 19 ? 3.627 18.530 9.908 1.00 0.00 19 ASP A CA 16
ATOM 28320 C C . ASP A 1 19 ? 2.511 18.540 10.947 1.00 0.00 19 ASP A C 16
ATOM 28321 O O . ASP A 1 19 ? 1.651 19.421 10.940 1.00 0.00 19 ASP A O 16
ATOM 28330 N N . ASN A 1 20 ? 2.530 17.556 11.839 1.00 0.00 20 ASN A N 16
ATOM 28331 C CA . ASN A 1 20 ? 1.514 17.461 12.880 1.00 0.00 20 ASN A CA 16
ATOM 28332 C C . ASN A 1 20 ? 0.125 17.339 12.263 1.00 0.00 20 ASN A C 16
ATOM 28333 O O . ASN A 1 20 ? -0.816 18.009 12.691 1.00 0.00 20 ASN A O 16
ATOM 28344 N N . THR A 1 21 ? 0.003 16.479 11.256 1.00 0.00 21 THR A N 16
ATOM 28345 C CA . THR A 1 21 ? -1.277 16.278 10.587 1.00 0.00 21 THR A CA 16
ATOM 28346 C C . THR A 1 21 ? -1.528 14.792 10.347 1.00 0.00 21 THR A C 16
ATOM 28347 O O . THR A 1 21 ? -0.589 14.009 10.210 1.00 0.00 21 THR A O 16
ATOM 28358 N N . ILE A 1 22 ? -2.800 14.412 10.298 1.00 0.00 22 ILE A N 16
ATOM 28359 C CA . ILE A 1 22 ? -3.164 13.019 10.075 1.00 0.00 22 ILE A CA 16
ATOM 28360 C C . ILE A 1 22 ? -3.540 12.792 8.615 1.00 0.00 22 ILE A C 16
ATOM 28361 O O . ILE A 1 22 ? -4.047 13.695 7.947 1.00 0.00 22 ILE A O 16
ATOM 28377 N N . GLU A 1 23 ? -3.288 11.582 8.124 1.00 0.00 23 GLU A N 16
ATOM 28378 C CA . GLU A 1 23 ? -3.606 11.249 6.740 1.00 0.00 23 GLU A CA 16
ATOM 28379 C C . GLU A 1 23 ? -4.241 9.864 6.655 1.00 0.00 23 GLU A C 16
ATOM 28380 O O . GLU A 1 23 ? -3.954 8.991 7.474 1.00 0.00 23 GLU A O 16
ATOM 28392 N N . ILE A 1 24 ? -5.103 9.676 5.660 1.00 0.00 24 ILE A N 16
ATOM 28393 C CA . ILE A 1 24 ? -5.779 8.395 5.473 1.00 0.00 24 ILE A CA 16
ATOM 28394 C C . ILE A 1 24 ? -5.632 7.917 4.033 1.00 0.00 24 ILE A C 16
ATOM 28395 O O . ILE A 1 24 ? -5.825 8.686 3.090 1.00 0.00 24 ILE A O 16
ATOM 28411 N N . THR A 1 25 ? -5.290 6.643 3.871 1.00 0.00 25 THR A N 16
ATOM 28412 C CA . THR A 1 25 ? -5.120 6.069 2.541 1.00 0.00 25 THR A CA 16
ATOM 28413 C C . THR A 1 25 ? -5.791 4.702 2.461 1.00 0.00 25 THR A C 16
ATOM 28414 O O . THR A 1 25 ? -5.495 3.806 3.251 1.00 0.00 25 THR A O 16
ATOM 28425 N N . GLY A 1 26 ? -6.698 4.550 1.502 1.00 0.00 26 GLY A N 16
ATOM 28426 C CA . GLY A 1 26 ? -7.407 3.287 1.328 1.00 0.00 26 GLY A CA 16
ATOM 28427 C C . GLY A 1 26 ? -7.556 2.944 -0.148 1.00 0.00 26 GLY A C 16
ATOM 28428 O O . GLY A 1 26 ? -7.731 3.830 -0.986 1.00 0.00 26 GLY A O 16
ATOM 28432 N N . GLY A 1 27 ? -7.488 1.655 -0.462 1.00 0.00 27 GLY A N 16
ATOM 28433 C CA . GLY A 1 27 ? -7.617 1.209 -1.844 1.00 0.00 27 GLY A CA 16
ATOM 28434 C C . GLY A 1 27 ? -7.724 -0.309 -1.919 1.00 0.00 27 GLY A C 16
ATOM 28435 O O . GLY A 1 27 ? -8.111 -0.964 -0.951 1.00 0.00 27 GLY A O 16
ATOM 28439 N N . ALA A 1 28 ? -7.377 -0.863 -3.076 1.00 0.00 28 ALA A N 16
ATOM 28440 C CA . ALA A 1 28 ? -7.438 -2.308 -3.269 1.00 0.00 28 ALA A CA 16
ATOM 28441 C C . ALA A 1 28 ? -6.279 -2.780 -4.142 1.00 0.00 28 ALA A C 16
ATOM 28442 O O . ALA A 1 28 ? -5.887 -2.101 -5.090 1.00 0.00 28 ALA A O 16
ATOM 28449 N N . THR A 1 29 ? -5.737 -3.948 -3.812 1.00 0.00 29 THR A N 16
ATOM 28450 C CA . THR A 1 29 ? -4.623 -4.504 -4.572 1.00 0.00 29 THR A CA 16
ATOM 28451 C C . THR A 1 29 ? -5.113 -5.601 -5.510 1.00 0.00 29 THR A C 16
ATOM 28452 O O . THR A 1 29 ? -6.164 -6.200 -5.282 1.00 0.00 29 THR A O 16
ATOM 28463 N N . TYR A 1 30 ? -4.343 -5.857 -6.565 1.00 0.00 30 TYR A N 16
ATOM 28464 C CA . TYR A 1 30 ? -4.705 -6.885 -7.535 1.00 0.00 30 TYR A CA 16
ATOM 28465 C C . TYR A 1 30 ? -3.523 -7.811 -7.801 1.00 0.00 30 TYR A C 16
ATOM 28466 O O . TYR A 1 30 ? -2.415 -7.355 -8.088 1.00 0.00 30 TYR A O 16
ATOM 28484 N N . GLN A 1 31 ? -3.766 -9.113 -7.703 1.00 0.00 31 GLN A N 16
ATOM 28485 C CA . GLN A 1 31 ? -2.715 -10.098 -7.934 1.00 0.00 31 GLN A CA 16
ATOM 28486 C C . GLN A 1 31 ? -2.769 -10.613 -9.369 1.00 0.00 31 GLN A C 16
ATOM 28487 O O . GLN A 1 31 ? -3.655 -11.388 -9.727 1.00 0.00 31 GLN A O 16
ATOM 28501 N N . LEU A 1 32 ? -1.815 -10.175 -10.185 1.00 0.00 32 LEU A N 16
ATOM 28502 C CA . LEU A 1 32 ? -1.762 -10.596 -11.580 1.00 0.00 32 LEU A CA 16
ATOM 28503 C C . LEU A 1 32 ? -0.681 -11.656 -11.775 1.00 0.00 32 LEU A C 16
ATOM 28504 O O . LEU A 1 32 ? -0.902 -12.665 -12.445 1.00 0.00 32 LEU A O 16
ATOM 28520 N N . SER A 1 33 ? 0.486 -11.419 -11.186 1.00 0.00 33 SER A N 16
ATOM 28521 C CA . SER A 1 33 ? 1.594 -12.360 -11.303 1.00 0.00 33 SER A CA 16
ATOM 28522 C C . SER A 1 33 ? 2.482 -12.295 -10.062 1.00 0.00 33 SER A C 16
ATOM 28523 O O . SER A 1 33 ? 2.423 -11.332 -9.297 1.00 0.00 33 SER A O 16
ATOM 28531 N N . PRO A 1 34 ? 3.299 -13.296 -9.850 1.00 0.00 34 PRO A N 16
ATOM 28532 C CA . PRO A 1 34 ? 4.216 -13.349 -8.675 1.00 0.00 34 PRO A CA 16
ATOM 28533 C C . PRO A 1 34 ? 5.342 -12.323 -8.780 1.00 0.00 34 PRO A C 16
ATOM 28534 O O . PRO A 1 34 ? 6.057 -12.071 -7.810 1.00 0.00 34 PRO A O 16
ATOM 28545 N N . TYR A 1 35 ? 5.493 -11.737 -9.963 1.00 0.00 35 TYR A N 16
ATOM 28546 C CA . TYR A 1 35 ? 6.536 -10.741 -10.183 1.00 0.00 35 TYR A CA 16
ATOM 28547 C C . TYR A 1 35 ? 6.229 -9.463 -9.408 1.00 0.00 35 TYR A C 16
ATOM 28548 O O . TYR A 1 35 ? 6.628 -9.316 -8.253 1.00 0.00 35 TYR A O 16
ATOM 28566 N N . ILE A 1 36 ? 5.519 -8.542 -10.055 1.00 0.00 36 ILE A N 16
ATOM 28567 C CA . ILE A 1 36 ? 5.161 -7.274 -9.422 1.00 0.00 36 ILE A CA 16
ATOM 28568 C C . ILE A 1 36 ? 3.664 -7.218 -9.144 1.00 0.00 36 ILE A C 16
ATOM 28569 O O . ILE A 1 36 ? 2.861 -7.777 -9.891 1.00 0.00 36 ILE A O 16
ATOM 28585 N N . MET A 1 37 ? 3.293 -6.536 -8.064 1.00 0.00 37 MET A N 16
ATOM 28586 C CA . MET A 1 37 ? 1.887 -6.409 -7.695 1.00 0.00 37 MET A CA 16
ATOM 28587 C C . MET A 1 37 ? 1.360 -5.026 -8.063 1.00 0.00 37 MET A C 16
ATOM 28588 O O . MET A 1 37 ? 2.111 -4.052 -8.085 1.00 0.00 37 MET A O 16
ATOM 28602 N N . VAL A 1 38 ? 0.064 -4.950 -8.355 1.00 0.00 38 VAL A N 16
ATOM 28603 C CA . VAL A 1 38 ? -0.557 -3.681 -8.722 1.00 0.00 38 VAL A CA 16
ATOM 28604 C C . VAL A 1 38 ? -1.451 -3.174 -7.595 1.00 0.00 38 VAL A C 16
ATOM 28605 O O . VAL A 1 38 ? -2.082 -3.961 -6.890 1.00 0.00 38 VAL A O 16
ATOM 28618 N N . LYS A 1 39 ? -1.500 -1.857 -7.430 1.00 0.00 39 LYS A N 16
ATOM 28619 C CA . LYS A 1 39 ? -2.321 -1.258 -6.385 1.00 0.00 39 LYS A CA 16
ATOM 28620 C C . LYS A 1 39 ? -2.766 0.144 -6.788 1.00 0.00 39 LYS A C 16
ATOM 28621 O O . LYS A 1 39 ? -2.007 0.897 -7.396 1.00 0.00 39 LYS A O 16
ATOM 28640 N N . ALA A 1 40 ? -4.003 0.486 -6.443 1.00 0.00 40 ALA A N 16
ATOM 28641 C CA . ALA A 1 40 ? -4.543 1.801 -6.772 1.00 0.00 40 ALA A CA 16
ATOM 28642 C C . ALA A 1 40 ? -5.569 2.231 -5.731 1.00 0.00 40 ALA A C 16
ATOM 28643 O O . ALA A 1 40 ? -6.494 1.484 -5.412 1.00 0.00 40 ALA A O 16
ATOM 28650 N N . GLY A 1 41 ? -5.398 3.436 -5.200 1.00 0.00 41 GLY A N 16
ATOM 28651 C CA . GLY A 1 41 ? -6.317 3.953 -4.191 1.00 0.00 41 GLY A CA 16
ATOM 28652 C C . GLY A 1 41 ? -6.327 5.478 -4.189 1.00 0.00 41 GLY A C 16
ATOM 28653 O O . GLY A 1 41 ? -5.975 6.112 -5.184 1.00 0.00 41 GLY A O 16
ATOM 28657 N N . TYR A 1 42 ? -6.731 6.058 -3.065 1.00 0.00 42 TYR A N 16
ATOM 28658 C CA . TYR A 1 42 ? -6.785 7.510 -2.943 1.00 0.00 42 TYR A CA 16
ATOM 28659 C C . TYR A 1 42 ? -6.256 7.953 -1.583 1.00 0.00 42 TYR A C 16
ATOM 28660 O O . TYR A 1 42 ? -6.186 7.158 -0.644 1.00 0.00 42 TYR A O 16
ATOM 28678 N N . GLY A 1 43 ? -5.886 9.227 -1.485 1.00 0.00 43 GLY A N 16
ATOM 28679 C CA . GLY A 1 43 ? -5.365 9.771 -0.236 1.00 0.00 43 GLY A CA 16
ATOM 28680 C C . GLY A 1 43 ? -6.017 11.110 0.088 1.00 0.00 43 GLY A C 16
ATOM 28681 O O . GLY A 1 43 ? -6.073 12.003 -0.759 1.00 0.00 43 GLY A O 16
ATOM 28685 N N . TRP A 1 44 ? -6.510 11.240 1.317 1.00 0.00 44 TRP A N 16
ATOM 28686 C CA . TRP A 1 44 ? -7.160 12.473 1.751 1.00 0.00 44 TRP A CA 16
ATOM 28687 C C . TRP A 1 44 ? -6.355 13.143 2.858 1.00 0.00 44 TRP A C 16
ATOM 28688 O O . TRP A 1 44 ? -5.888 12.481 3.787 1.00 0.00 44 TRP A O 16
ATOM 28709 N N . ASN A 1 45 ? -6.198 14.458 2.757 1.00 0.00 45 ASN A N 16
ATOM 28710 C CA . ASN A 1 45 ? -5.448 15.209 3.758 1.00 0.00 45 ASN A CA 16
ATOM 28711 C C . ASN A 1 45 ? -6.151 16.525 4.075 1.00 0.00 45 ASN A C 16
ATOM 28712 O O . ASN A 1 45 ? -5.534 17.462 4.581 1.00 0.00 45 ASN A O 16
ATOM 28723 N N . ASN A 1 46 ? -7.443 16.586 3.771 1.00 0.00 46 ASN A N 16
ATOM 28724 C CA . ASN A 1 46 ? -8.221 17.794 4.027 1.00 0.00 46 ASN A CA 16
ATOM 28725 C C . ASN A 1 46 ? -7.934 18.848 2.966 1.00 0.00 46 ASN A C 16
ATOM 28726 O O . ASN A 1 46 ? -8.534 19.924 2.966 1.00 0.00 46 ASN A O 16
ATOM 28737 N N . SER A 1 47 ? -7.011 18.534 2.062 1.00 0.00 47 SER A N 16
ATOM 28738 C CA . SER A 1 47 ? -6.651 19.463 0.997 1.00 0.00 47 SER A CA 16
ATOM 28739 C C . SER A 1 47 ? -6.318 18.705 -0.285 1.00 0.00 47 SER A C 16
ATOM 28740 O O . SER A 1 47 ? -6.674 17.536 -0.434 1.00 0.00 47 SER A O 16
ATOM 28748 N N . SER A 1 48 ? -5.635 19.378 -1.205 1.00 0.00 48 SER A N 16
ATOM 28749 C CA . SER A 1 48 ? -5.260 18.757 -2.469 1.00 0.00 48 SER A CA 16
ATOM 28750 C C . SER A 1 48 ? -6.459 18.051 -3.096 1.00 0.00 48 SER A C 16
ATOM 28751 O O . SER A 1 48 ? -6.302 17.075 -3.830 1.00 0.00 48 SER A O 16
ATOM 28759 N N . LEU A 1 49 ? -7.655 18.551 -2.802 1.00 0.00 49 LEU A N 16
ATOM 28760 C CA . LEU A 1 49 ? -8.873 17.961 -3.343 1.00 0.00 49 LEU A CA 16
ATOM 28761 C C . LEU A 1 49 ? -8.855 16.444 -3.176 1.00 0.00 49 LEU A C 16
ATOM 28762 O O . LEU A 1 49 ? -9.333 15.916 -2.171 1.00 0.00 49 LEU A O 16
ATOM 28778 N N . ASN A 1 50 ? -8.302 15.751 -4.165 1.00 0.00 50 ASN A N 16
ATOM 28779 C CA . ASN A 1 50 ? -8.228 14.294 -4.116 1.00 0.00 50 ASN A CA 16
ATOM 28780 C C . ASN A 1 50 ? -6.947 13.800 -4.780 1.00 0.00 50 ASN A C 16
ATOM 28781 O O . ASN A 1 50 ? -6.707 14.063 -5.959 1.00 0.00 50 ASN A O 16
ATOM 28792 N N . ARG A 1 51 ? -6.127 13.085 -4.016 1.00 0.00 51 ARG A N 16
ATOM 28793 C CA . ARG A 1 51 ? -4.871 12.562 -4.542 1.00 0.00 51 ARG A CA 16
ATOM 28794 C C . ARG A 1 51 ? -4.998 11.075 -4.858 1.00 0.00 51 ARG A C 16
ATOM 28795 O O . ARG A 1 51 ? -5.267 10.263 -3.973 1.00 0.00 51 ARG A O 16
ATOM 28816 N N . PHE A 1 52 ? -4.798 10.727 -6.127 1.00 0.00 52 PHE A N 16
ATOM 28817 C CA . PHE A 1 52 ? -4.891 9.333 -6.550 1.00 0.00 52 PHE A CA 16
ATOM 28818 C C . PHE A 1 52 ? -3.497 8.746 -6.749 1.00 0.00 52 PHE A C 16
ATOM 28819 O O . PHE A 1 52 ? -2.731 9.211 -7.592 1.00 0.00 52 PHE A O 16
ATOM 28836 N N . GLU A 1 53 ? -3.175 7.721 -5.965 1.00 0.00 53 GLU A N 16
ATOM 28837 C CA . GLU A 1 53 ? -1.868 7.079 -6.063 1.00 0.00 53 GLU A CA 16
ATOM 28838 C C . GLU A 1 53 ? -1.950 5.814 -6.911 1.00 0.00 53 GLU A C 16
ATOM 28839 O O . GLU A 1 53 ? -2.858 5.000 -6.742 1.00 0.00 53 GLU A O 16
ATOM 28851 N N . PHE A 1 54 ? -0.994 5.655 -7.821 1.00 0.00 54 PHE A N 16
ATOM 28852 C CA . PHE A 1 54 ? -0.967 4.483 -8.690 1.00 0.00 54 PHE A CA 16
ATOM 28853 C C . PHE A 1 54 ? 0.460 3.968 -8.845 1.00 0.00 54 PHE A C 16
ATOM 28854 O O . PHE A 1 54 ? 1.375 4.731 -9.155 1.00 0.00 54 PHE A O 16
ATOM 28871 N N . GLY A 1 55 ? 0.642 2.669 -8.629 1.00 0.00 55 GLY A N 16
ATOM 28872 C CA . GLY A 1 55 ? 1.962 2.063 -8.749 1.00 0.00 55 GLY A CA 16
ATOM 28873 C C . GLY A 1 55 ? 1.900 0.565 -8.478 1.00 0.00 55 GLY A C 16
ATOM 28874 O O . GLY A 1 55 ? 0.879 -0.078 -8.725 1.00 0.00 55 GLY A O 16
ATOM 28878 N N . GLY A 1 56 ? 2.996 0.015 -7.968 1.00 0.00 56 GLY A N 16
ATOM 28879 C CA . GLY A 1 56 ? 3.054 -1.412 -7.666 1.00 0.00 56 GLY A CA 16
ATOM 28880 C C . GLY A 1 56 ? 3.919 -1.677 -6.438 1.00 0.00 56 GLY A C 16
ATOM 28881 O O . GLY A 1 56 ? 4.751 -0.852 -6.064 1.00 0.00 56 GLY A O 16
ATOM 28885 N N . GLY A 1 57 ? 3.714 -2.835 -5.818 1.00 0.00 57 GLY A N 16
ATOM 28886 C CA . GLY A 1 57 ? 4.480 -3.202 -4.632 1.00 0.00 57 GLY A CA 16
ATOM 28887 C C . GLY A 1 57 ? 5.525 -4.262 -4.965 1.00 0.00 57 GLY A C 16
ATOM 28888 O O . GLY A 1 57 ? 5.555 -4.789 -6.078 1.00 0.00 57 GLY A O 16
ATOM 28892 N N . LEU A 1 58 ? 6.380 -4.568 -3.992 1.00 0.00 58 LEU A N 16
ATOM 28893 C CA . LEU A 1 58 ? 7.426 -5.567 -4.189 1.00 0.00 58 LEU A CA 16
ATOM 28894 C C . LEU A 1 58 ? 7.458 -6.542 -3.016 1.00 0.00 58 LEU A C 16
ATOM 28895 O O . LEU A 1 58 ? 7.466 -6.130 -1.856 1.00 0.00 58 LEU A O 16
ATOM 28911 N N . GLN A 1 59 ? 7.477 -7.835 -3.332 1.00 0.00 59 GLN A N 16
ATOM 28912 C CA . GLN A 1 59 ? 7.507 -8.866 -2.301 1.00 0.00 59 GLN A CA 16
ATOM 28913 C C . GLN A 1 59 ? 8.256 -10.100 -2.800 1.00 0.00 59 GLN A C 16
ATOM 28914 O O . GLN A 1 59 ? 8.487 -10.251 -3.999 1.00 0.00 59 GLN A O 16
ATOM 28928 N N . TYR A 1 60 ? 8.633 -10.975 -1.868 1.00 0.00 60 TYR A N 16
ATOM 28929 C CA . TYR A 1 60 ? 9.358 -12.194 -2.219 1.00 0.00 60 TYR A CA 16
ATOM 28930 C C . TYR A 1 60 ? 8.664 -13.423 -1.638 1.00 0.00 60 TYR A C 16
ATOM 28931 O O . TYR A 1 60 ? 7.753 -13.302 -0.819 1.00 0.00 60 TYR A O 16
ATOM 28949 N N . LYS A 1 61 ? 9.101 -14.603 -2.070 1.00 0.00 61 LYS A N 16
ATOM 28950 C CA . LYS A 1 61 ? 8.521 -15.855 -1.590 1.00 0.00 61 LYS A CA 16
ATOM 28951 C C . LYS A 1 61 ? 9.574 -16.689 -0.865 1.00 0.00 61 LYS A C 16
ATOM 28952 O O . LYS A 1 61 ? 10.662 -16.921 -1.390 1.00 0.00 61 LYS A O 16
ATOM 28971 N N . VAL A 1 62 ? 9.241 -17.136 0.342 1.00 0.00 62 VAL A N 16
ATOM 28972 C CA . VAL A 1 62 ? 10.170 -17.943 1.127 1.00 0.00 62 VAL A CA 16
ATOM 28973 C C . VAL A 1 62 ? 9.488 -18.490 2.379 1.00 0.00 62 VAL A C 16
ATOM 28974 O O . VAL A 1 62 ? 9.829 -19.574 2.855 1.00 0.00 62 VAL A O 16
ATOM 28987 N N . THR A 1 63 ? 8.528 -17.735 2.907 1.00 0.00 63 THR A N 16
ATOM 28988 C CA . THR A 1 63 ? 7.806 -18.147 4.100 1.00 0.00 63 THR A CA 16
ATOM 28989 C C . THR A 1 63 ? 6.306 -18.008 3.854 1.00 0.00 63 THR A C 16
ATOM 28990 O O . THR A 1 63 ? 5.901 -17.335 2.907 1.00 0.00 63 THR A O 16
ATOM 29001 N N . PRO A 1 64 ? 5.475 -18.617 4.668 1.00 0.00 64 PRO A N 16
ATOM 29002 C CA . PRO A 1 64 ? 3.998 -18.525 4.501 1.00 0.00 64 PRO A CA 16
ATOM 29003 C C . PRO A 1 64 ? 3.543 -17.098 4.191 1.00 0.00 64 PRO A C 16
ATOM 29004 O O . PRO A 1 64 ? 2.401 -16.887 3.792 1.00 0.00 64 PRO A O 16
ATOM 29015 N N . ASP A 1 65 ? 4.458 -16.139 4.371 1.00 0.00 65 ASP A N 16
ATOM 29016 C CA . ASP A 1 65 ? 4.181 -14.723 4.106 1.00 0.00 65 ASP A CA 16
ATOM 29017 C C . ASP A 1 65 ? 5.101 -13.845 4.959 1.00 0.00 65 ASP A C 16
ATOM 29018 O O . ASP A 1 65 ? 4.701 -13.327 6.001 1.00 0.00 65 ASP A O 16
ATOM 29027 N N . LEU A 1 66 ? 6.340 -13.693 4.506 1.00 0.00 66 LEU A N 16
ATOM 29028 C CA . LEU A 1 66 ? 7.315 -12.880 5.225 1.00 0.00 66 LEU A CA 16
ATOM 29029 C C . LEU A 1 66 ? 8.394 -12.389 4.269 1.00 0.00 66 LEU A C 16
ATOM 29030 O O . LEU A 1 66 ? 9.253 -13.162 3.841 1.00 0.00 66 LEU A O 16
ATOM 29046 N N . GLU A 1 67 ? 8.347 -11.105 3.928 1.00 0.00 67 GLU A N 16
ATOM 29047 C CA . GLU A 1 67 ? 9.329 -10.537 3.012 1.00 0.00 67 GLU A CA 16
ATOM 29048 C C . GLU A 1 67 ? 9.290 -9.010 3.057 1.00 0.00 67 GLU A C 16
ATOM 29049 O O . GLU A 1 67 ? 8.261 -8.425 3.399 1.00 0.00 67 GLU A O 16
ATOM 29061 N N . PRO A 1 68 ? 10.371 -8.353 2.709 1.00 0.00 68 PRO A N 16
ATOM 29062 C CA . PRO A 1 68 ? 10.425 -6.864 2.704 1.00 0.00 68 PRO A CA 16
ATOM 29063 C C . PRO A 1 68 ? 9.351 -6.273 1.795 1.00 0.00 68 PRO A C 16
ATOM 29064 O O . PRO A 1 68 ? 8.895 -6.929 0.858 1.00 0.00 68 PRO A O 16
ATOM 29075 N N . TYR A 1 69 ? 8.946 -5.037 2.081 1.00 0.00 69 TYR A N 16
ATOM 29076 C CA . TYR A 1 69 ? 7.919 -4.374 1.284 1.00 0.00 69 TYR A CA 16
ATOM 29077 C C . TYR A 1 69 ? 8.474 -3.120 0.618 1.00 0.00 69 TYR A C 16
ATOM 29078 O O . TYR A 1 69 ? 9.123 -2.296 1.262 1.00 0.00 69 TYR A O 16
ATOM 29096 N N . ALA A 1 70 ? 8.212 -2.983 -0.678 1.00 0.00 70 ALA A N 16
ATOM 29097 C CA . ALA A 1 70 ? 8.685 -1.825 -1.426 1.00 0.00 70 ALA A CA 16
ATOM 29098 C C . ALA A 1 70 ? 7.635 -1.382 -2.439 1.00 0.00 70 ALA A C 16
ATOM 29099 O O . ALA A 1 70 ? 7.129 -2.193 -3.215 1.00 0.00 70 ALA A O 16
ATOM 29106 N N . TRP A 1 71 ? 7.307 -0.092 -2.423 1.00 0.00 71 TRP A N 16
ATOM 29107 C CA . TRP A 1 71 ? 6.311 0.446 -3.341 1.00 0.00 71 TRP A CA 16
ATOM 29108 C C . TRP A 1 71 ? 6.812 1.733 -3.988 1.00 0.00 71 TRP A C 16
ATOM 29109 O O . TRP A 1 71 ? 7.566 2.494 -3.381 1.00 0.00 71 TRP A O 16
ATOM 29130 N N . ALA A 1 72 ? 6.385 1.968 -5.225 1.00 0.00 72 ALA A N 16
ATOM 29131 C CA . ALA A 1 72 ? 6.792 3.164 -5.951 1.00 0.00 72 ALA A CA 16
ATOM 29132 C C . ALA A 1 72 ? 5.841 3.428 -7.114 1.00 0.00 72 ALA A C 16
ATOM 29133 O O . ALA A 1 72 ? 5.395 2.499 -7.787 1.00 0.00 72 ALA A O 16
ATOM 29140 N N . GLY A 1 73 ? 5.531 4.700 -7.344 1.00 0.00 73 GLY A N 16
ATOM 29141 C CA . GLY A 1 73 ? 4.630 5.070 -8.427 1.00 0.00 73 GLY A CA 16
ATOM 29142 C C . GLY A 1 73 ? 4.485 6.583 -8.526 1.00 0.00 73 GLY A C 16
ATOM 29143 O O . GLY A 1 73 ? 5.318 7.330 -8.010 1.00 0.00 73 GLY A O 16
ATOM 29147 N N . ALA A 1 74 ? 3.422 7.028 -9.188 1.00 0.00 74 ALA A N 16
ATOM 29148 C CA . ALA A 1 74 ? 3.170 8.457 -9.351 1.00 0.00 74 ALA A CA 16
ATOM 29149 C C . ALA A 1 74 ? 1.750 8.803 -8.917 1.00 0.00 74 ALA A C 16
ATOM 29150 O O . ALA A 1 74 ? 0.792 8.130 -9.301 1.00 0.00 74 ALA A O 16
ATOM 29157 N N . THR A 1 75 ? 1.623 9.856 -8.114 1.00 0.00 75 THR A N 16
ATOM 29158 C CA . THR A 1 75 ? 0.316 10.287 -7.630 1.00 0.00 75 THR A CA 16
ATOM 29159 C C . THR A 1 75 ? -0.093 11.599 -8.291 1.00 0.00 75 THR A C 16
ATOM 29160 O O . THR A 1 75 ? 0.534 12.636 -8.073 1.00 0.00 75 THR A O 16
ATOM 29171 N N . TYR A 1 76 ? -1.149 11.548 -9.097 1.00 0.00 76 TYR A N 16
ATOM 29172 C CA . TYR A 1 76 ? -1.630 12.743 -9.781 1.00 0.00 76 TYR A CA 16
ATOM 29173 C C . TYR A 1 76 ? -2.839 13.324 -9.058 1.00 0.00 76 TYR A C 16
ATOM 29174 O O . TYR A 1 76 ? -3.841 12.639 -8.850 1.00 0.00 76 TYR A O 16
ATOM 29192 N N . ASN A 1 77 ? -2.737 14.592 -8.674 1.00 0.00 77 ASN A N 16
ATOM 29193 C CA . ASN A 1 77 ? -3.827 15.259 -7.973 1.00 0.00 77 ASN A CA 16
ATOM 29194 C C . ASN A 1 77 ? -4.853 15.797 -8.966 1.00 0.00 77 ASN A C 16
ATOM 29195 O O . ASN A 1 77 ? -4.513 16.146 -10.097 1.00 0.00 77 ASN A O 16
ATOM 29206 N N . THR A 1 78 ? -6.109 15.860 -8.533 1.00 0.00 78 THR A N 16
ATOM 29207 C CA . THR A 1 78 ? -7.179 16.357 -9.391 1.00 0.00 78 THR A CA 16
ATOM 29208 C C . THR A 1 78 ? -6.764 17.660 -10.067 1.00 0.00 78 THR A C 16
ATOM 29209 O O . THR A 1 78 ? -7.406 18.107 -11.019 1.00 0.00 78 THR A O 16
ATOM 29220 N N . ASP A 1 79 ? -5.689 18.260 -9.573 1.00 0.00 79 ASP A N 16
ATOM 29221 C CA . ASP A 1 79 ? -5.195 19.510 -10.140 1.00 0.00 79 ASP A CA 16
ATOM 29222 C C . ASP A 1 79 ? -4.328 19.234 -11.361 1.00 0.00 79 ASP A C 16
ATOM 29223 O O . ASP A 1 79 ? -3.555 20.090 -11.795 1.00 0.00 79 ASP A O 16
ATOM 29232 N N . ASN A 1 80 ? -4.457 18.031 -11.911 1.00 0.00 80 ASN A N 16
ATOM 29233 C CA . ASN A 1 80 ? -3.679 17.648 -13.083 1.00 0.00 80 ASN A CA 16
ATOM 29234 C C . ASN A 1 80 ? -2.190 17.846 -12.823 1.00 0.00 80 ASN A C 16
ATOM 29235 O O . ASN A 1 80 ? -1.436 18.204 -13.729 1.00 0.00 80 ASN A O 16
ATOM 29246 N N . THR A 1 81 ? -1.777 17.612 -11.579 1.00 0.00 81 THR A N 16
ATOM 29247 C CA . THR A 1 81 ? -0.375 17.770 -11.200 1.00 0.00 81 THR A CA 16
ATOM 29248 C C . THR A 1 81 ? 0.208 16.441 -10.726 1.00 0.00 81 THR A C 16
ATOM 29249 O O . THR A 1 81 ? -0.356 15.783 -9.851 1.00 0.00 81 THR A O 16
ATOM 29260 N N . LEU A 1 82 ? 1.339 16.054 -11.307 1.00 0.00 82 LEU A N 16
ATOM 29261 C CA . LEU A 1 82 ? 1.992 14.805 -10.934 1.00 0.00 82 LEU A CA 16
ATOM 29262 C C . LEU A 1 82 ? 2.878 15.008 -9.709 1.00 0.00 82 LEU A C 16
ATOM 29263 O O . LEU A 1 82 ? 3.457 16.079 -9.521 1.00 0.00 82 LEU A O 16
ATOM 29279 N N . VAL A 1 83 ? 2.979 13.977 -8.877 1.00 0.00 83 VAL A N 16
ATOM 29280 C CA . VAL A 1 83 ? 3.796 14.058 -7.672 1.00 0.00 83 VAL A CA 16
ATOM 29281 C C . VAL A 1 83 ? 4.438 12.705 -7.361 1.00 0.00 83 VAL A C 16
ATOM 29282 O O . VAL A 1 83 ? 3.906 11.929 -6.567 1.00 0.00 83 VAL A O 16
ATOM 29295 N N . PRO A 1 84 ? 5.566 12.407 -7.960 1.00 0.00 84 PRO A N 16
ATOM 29296 C CA . PRO A 1 84 ? 6.281 11.118 -7.722 1.00 0.00 84 PRO A CA 16
ATOM 29297 C C . PRO A 1 84 ? 6.512 10.860 -6.235 1.00 0.00 84 PRO A C 16
ATOM 29298 O O . PRO A 1 84 ? 6.697 11.795 -5.457 1.00 0.00 84 PRO A O 16
ATOM 29309 N N . ALA A 1 85 ? 6.499 9.588 -5.847 1.00 0.00 85 ALA A N 16
ATOM 29310 C CA . ALA A 1 85 ? 6.706 9.228 -4.450 1.00 0.00 85 ALA A CA 16
ATOM 29311 C C . ALA A 1 85 ? 7.133 7.769 -4.326 1.00 0.00 85 ALA A C 16
ATOM 29312 O O . ALA A 1 85 ? 6.716 6.920 -5.113 1.00 0.00 85 ALA A O 16
ATOM 29319 N N . ALA A 1 86 ? 7.967 7.486 -3.330 1.00 0.00 86 ALA A N 16
ATOM 29320 C CA . ALA A 1 86 ? 8.445 6.127 -3.107 1.00 0.00 86 ALA A CA 16
ATOM 29321 C C . ALA A 1 86 ? 8.754 5.908 -1.629 1.00 0.00 86 ALA A C 16
ATOM 29322 O O . ALA A 1 86 ? 9.194 6.826 -0.937 1.00 0.00 86 ALA A O 16
ATOM 29329 N N . GLY A 1 87 ? 8.519 4.691 -1.151 1.00 0.00 87 GLY A N 16
ATOM 29330 C CA . GLY A 1 87 ? 8.776 4.372 0.248 1.00 0.00 87 GLY A CA 16
ATOM 29331 C C . GLY A 1 87 ? 9.205 2.917 0.410 1.00 0.00 87 GLY A C 16
ATOM 29332 O O . GLY A 1 87 ? 9.158 2.136 -0.541 1.00 0.00 87 GLY A O 16
ATOM 29336 N N . ALA A 1 88 ? 9.619 2.562 1.621 1.00 0.00 88 ALA A N 16
ATOM 29337 C CA . ALA A 1 88 ? 10.054 1.199 1.900 1.00 0.00 88 ALA A CA 16
ATOM 29338 C C . ALA A 1 88 ? 9.511 0.733 3.249 1.00 0.00 88 ALA A C 16
ATOM 29339 O O . ALA A 1 88 ? 9.306 1.539 4.156 1.00 0.00 88 ALA A O 16
ATOM 29346 N N . GLY A 1 89 ? 9.279 -0.569 3.373 1.00 0.00 89 GLY A N 16
ATOM 29347 C CA . GLY A 1 89 ? 8.758 -1.123 4.617 1.00 0.00 89 GLY A CA 16
ATOM 29348 C C . GLY A 1 89 ? 8.947 -2.634 4.670 1.00 0.00 89 GLY A C 16
ATOM 29349 O O . GLY A 1 89 ? 9.803 -3.189 3.981 1.00 0.00 89 GLY A O 16
ATOM 29353 N N . PHE A 1 90 ? 8.141 -3.293 5.496 1.00 0.00 90 PHE A N 16
ATOM 29354 C CA . PHE A 1 90 ? 8.222 -4.741 5.637 1.00 0.00 90 PHE A CA 16
ATOM 29355 C C . PHE A 1 90 ? 6.828 -5.346 5.763 1.00 0.00 90 PHE A C 16
ATOM 29356 O O . PHE A 1 90 ? 5.882 -4.665 6.166 1.00 0.00 90 PHE A O 16
ATOM 29373 N N . ARG A 1 91 ? 6.712 -6.626 5.416 1.00 0.00 91 ARG A N 16
ATOM 29374 C CA . ARG A 1 91 ? 5.433 -7.323 5.493 1.00 0.00 91 ARG A CA 16
ATOM 29375 C C . ARG A 1 91 ? 5.537 -8.527 6.424 1.00 0.00 91 ARG A C 16
ATOM 29376 O O . ARG A 1 91 ? 6.192 -9.517 6.101 1.00 0.00 91 ARG A O 16
ATOM 29397 N N . TYR A 1 92 ? 4.883 -8.431 7.580 1.00 0.00 92 TYR A N 16
ATOM 29398 C CA . TYR A 1 92 ? 4.905 -9.517 8.555 1.00 0.00 92 TYR A CA 16
ATOM 29399 C C . TYR A 1 92 ? 3.561 -10.237 8.584 1.00 0.00 92 TYR A C 16
ATOM 29400 O O . TYR A 1 92 ? 2.512 -9.622 8.400 1.00 0.00 92 TYR A O 16
ATOM 29418 N N . LYS A 1 93 ? 3.603 -11.545 8.812 1.00 0.00 93 LYS A N 16
ATOM 29419 C CA . LYS A 1 93 ? 2.383 -12.342 8.860 1.00 0.00 93 LYS A CA 16
ATOM 29420 C C . LYS A 1 93 ? 1.881 -12.472 10.295 1.00 0.00 93 LYS A C 16
ATOM 29421 O O . LYS A 1 93 ? 2.455 -13.206 11.100 1.00 0.00 93 LYS A O 16
ATOM 29440 N N . VAL A 1 94 ? 0.803 -11.762 10.607 1.00 0.00 94 VAL A N 16
ATOM 29441 C CA . VAL A 1 94 ? 0.229 -11.810 11.948 1.00 0.00 94 VAL A CA 16
ATOM 29442 C C . VAL A 1 94 ? -0.771 -12.958 12.054 1.00 0.00 94 VAL A C 16
ATOM 29443 O O . VAL A 1 94 ? -0.819 -13.660 13.063 1.00 0.00 94 VAL A O 16
ATOM 29456 N N . SER A 1 95 ? -1.562 -13.144 11.004 1.00 0.00 95 SER A N 16
ATOM 29457 C CA . SER A 1 95 ? -2.556 -14.212 10.989 1.00 0.00 95 SER A CA 16
ATOM 29458 C C . SER A 1 95 ? -2.925 -14.576 9.552 1.00 0.00 95 SER A C 16
ATOM 29459 O O . SER A 1 95 ? -2.665 -13.812 8.624 1.00 0.00 95 SER A O 16
ATOM 29467 N N . PRO A 1 96 ? -3.521 -15.724 9.355 1.00 0.00 96 PRO A N 16
ATOM 29468 C CA . PRO A 1 96 ? -3.932 -16.194 8.000 1.00 0.00 96 PRO A CA 16
ATOM 29469 C C . PRO A 1 96 ? -5.129 -15.418 7.456 1.00 0.00 96 PRO A C 16
ATOM 29470 O O . PRO A 1 96 ? -5.492 -15.560 6.287 1.00 0.00 96 PRO A O 16
ATOM 29481 N N . GLU A 1 97 ? -5.741 -14.605 8.313 1.00 0.00 97 GLU A N 16
ATOM 29482 C CA . GLU A 1 97 ? -6.903 -13.814 7.910 1.00 0.00 97 GLU A CA 16
ATOM 29483 C C . GLU A 1 97 ? -6.543 -12.336 7.799 1.00 0.00 97 GLU A C 16
ATOM 29484 O O . GLU A 1 97 ? -7.170 -11.595 7.043 1.00 0.00 97 GLU A O 16
ATOM 29496 N N . VAL A 1 98 ? -5.537 -11.912 8.560 1.00 0.00 98 VAL A N 16
ATOM 29497 C CA . VAL A 1 98 ? -5.111 -10.515 8.540 1.00 0.00 98 VAL A CA 16
ATOM 29498 C C . VAL A 1 98 ? -3.592 -10.412 8.439 1.00 0.00 98 VAL A C 16
ATOM 29499 O O . VAL A 1 98 ? -2.869 -11.306 8.876 1.00 0.00 98 VAL A O 16
ATOM 29512 N N . LYS A 1 99 ? -3.121 -9.310 7.861 1.00 0.00 99 LYS A N 16
ATOM 29513 C CA . LYS A 1 99 ? -1.685 -9.090 7.705 1.00 0.00 99 LYS A CA 16
ATOM 29514 C C . LYS A 1 99 ? -1.310 -7.679 8.150 1.00 0.00 99 LYS A C 16
ATOM 29515 O O . LYS A 1 99 ? -2.093 -6.741 7.995 1.00 0.00 99 LYS A O 16
ATOM 29534 N N . LEU A 1 100 ? -0.110 -7.536 8.705 1.00 0.00 100 LEU A N 16
ATOM 29535 C CA . LEU A 1 100 ? 0.359 -6.235 9.174 1.00 0.00 100 LEU A CA 16
ATOM 29536 C C . LEU A 1 100 ? 1.388 -5.655 8.210 1.00 0.00 100 LEU A C 16
ATOM 29537 O O . LEU A 1 100 ? 2.191 -6.384 7.629 1.00 0.00 100 LEU A O 16
ATOM 29553 N N . VAL A 1 101 ? 1.359 -4.335 8.049 1.00 0.00 101 VAL A N 16
ATOM 29554 C CA . VAL A 1 101 ? 2.295 -3.662 7.155 1.00 0.00 101 VAL A CA 16
ATOM 29555 C C . VAL A 1 101 ? 2.800 -2.367 7.787 1.00 0.00 101 VAL A C 16
ATOM 29556 O O . VAL A 1 101 ? 2.062 -1.680 8.491 1.00 0.00 101 VAL A O 16
ATOM 29569 N N . VAL A 1 102 ? 4.060 -2.036 7.523 1.00 0.00 102 VAL A N 16
ATOM 29570 C CA . VAL A 1 102 ? 4.649 -0.823 8.056 1.00 0.00 102 VAL A CA 16
ATOM 29571 C C . VAL A 1 102 ? 5.644 -0.255 7.057 1.00 0.00 102 VAL A C 16
ATOM 29572 O O . VAL A 1 102 ? 6.709 -0.827 6.825 1.00 0.00 102 VAL A O 16
ATOM 29585 N N . GLU A 1 103 ? 5.283 0.871 6.468 1.00 0.00 103 GLU A N 16
ATOM 29586 C CA . GLU A 1 103 ? 6.142 1.521 5.485 1.00 0.00 103 GLU A CA 16
ATOM 29587 C C . GLU A 1 103 ? 6.123 3.036 5.664 1.00 0.00 103 GLU A C 16
ATOM 29588 O O . GLU A 1 103 ? 5.146 3.599 6.158 1.00 0.00 103 GLU A O 16
ATOM 29600 N N . TYR A 1 104 ? 7.211 3.683 5.257 1.00 0.00 104 TYR A N 16
ATOM 29601 C CA . TYR A 1 104 ? 7.322 5.134 5.368 1.00 0.00 104 TYR A CA 16
ATOM 29602 C C . TYR A 1 104 ? 7.621 5.749 4.005 1.00 0.00 104 TYR A C 16
ATOM 29603 O O . TYR A 1 104 ? 8.479 5.263 3.268 1.00 0.00 104 TYR A O 16
ATOM 29621 N N . GLY A 1 105 ? 6.905 6.819 3.675 1.00 0.00 105 GLY A N 16
ATOM 29622 C CA . GLY A 1 105 ? 7.102 7.492 2.396 1.00 0.00 105 GLY A CA 16
ATOM 29623 C C . GLY A 1 105 ? 8.362 8.350 2.418 1.00 0.00 105 GLY A C 16
ATOM 29624 O O . GLY A 1 105 ? 8.632 9.047 3.395 1.00 0.00 105 GLY A O 16
ATOM 29628 N N . TRP A 1 106 ? 9.129 8.292 1.334 1.00 0.00 106 TRP A N 16
ATOM 29629 C CA . TRP A 1 106 ? 10.359 9.069 1.239 1.00 0.00 106 TRP A CA 16
ATOM 29630 C C . TRP A 1 106 ? 10.535 9.623 -0.172 1.00 0.00 106 TRP A C 16
ATOM 29631 O O . TRP A 1 106 ? 10.004 9.070 -1.136 1.00 0.00 106 TRP A O 16
ATOM 29652 N N . ASN A 1 107 ? 11.282 10.716 -0.284 1.00 0.00 107 ASN A N 16
ATOM 29653 C CA . ASN A 1 107 ? 11.521 11.337 -1.582 1.00 0.00 107 ASN A CA 16
ATOM 29654 C C . ASN A 1 107 ? 12.966 11.810 -1.690 1.00 0.00 107 ASN A C 16
ATOM 29655 O O . ASN A 1 107 ? 13.699 11.831 -0.700 1.00 0.00 107 ASN A O 16
ATOM 29666 N N . ASN A 1 108 ? 13.372 12.188 -2.898 1.00 0.00 108 ASN A N 16
ATOM 29667 C CA . ASN A 1 108 ? 14.734 12.660 -3.123 1.00 0.00 108 ASN A CA 16
ATOM 29668 C C . ASN A 1 108 ? 15.175 13.580 -1.992 1.00 0.00 108 ASN A C 16
ATOM 29669 O O . ASN A 1 108 ? 16.278 13.444 -1.462 1.00 0.00 108 ASN A O 16
ATOM 29680 N N . SER A 1 109 ? 14.308 14.520 -1.625 1.00 0.00 109 SER A N 16
ATOM 29681 C CA . SER A 1 109 ? 14.620 15.459 -0.554 1.00 0.00 109 SER A CA 16
ATOM 29682 C C . SER A 1 109 ? 13.367 16.213 -0.121 1.00 0.00 109 SER A C 16
ATOM 29683 O O . SER A 1 109 ? 13.073 17.292 -0.632 1.00 0.00 109 SER A O 16
ATOM 29691 N N . SER A 1 110 ? 12.633 15.635 0.824 1.00 0.00 110 SER A N 16
ATOM 29692 C CA . SER A 1 110 ? 11.412 16.261 1.319 1.00 0.00 110 SER A CA 16
ATOM 29693 C C . SER A 1 110 ? 10.935 15.574 2.595 1.00 0.00 110 SER A C 16
ATOM 29694 O O . SER A 1 110 ? 11.426 14.504 2.955 1.00 0.00 110 SER A O 16
ATOM 29702 N N . LEU A 1 111 ? 9.978 16.196 3.274 1.00 0.00 111 LEU A N 16
ATOM 29703 C CA . LEU A 1 111 ? 9.444 15.635 4.510 1.00 0.00 111 LEU A CA 16
ATOM 29704 C C . LEU A 1 111 ? 8.921 14.222 4.273 1.00 0.00 111 LEU A C 16
ATOM 29705 O O . LEU A 1 111 ? 8.321 13.938 3.236 1.00 0.00 111 LEU A O 16
ATOM 29721 N N . GLN A 1 112 ? 9.153 13.341 5.241 1.00 0.00 112 GLN A N 16
ATOM 29722 C CA . GLN A 1 112 ? 8.704 11.957 5.133 1.00 0.00 112 GLN A CA 16
ATOM 29723 C C . GLN A 1 112 ? 7.546 11.695 6.091 1.00 0.00 112 GLN A C 16
ATOM 29724 O O . GLN A 1 112 ? 7.290 12.483 7.000 1.00 0.00 112 GLN A O 16
ATOM 29738 N N . PHE A 1 113 ? 6.850 10.583 5.881 1.00 0.00 113 PHE A N 16
ATOM 29739 C CA . PHE A 1 113 ? 5.721 10.228 6.734 1.00 0.00 113 PHE A CA 16
ATOM 29740 C C . PHE A 1 113 ? 5.702 8.728 7.005 1.00 0.00 113 PHE A C 16
ATOM 29741 O O . PHE A 1 113 ? 6.267 7.943 6.243 1.00 0.00 113 PHE A O 16
ATOM 29758 N N . LEU A 1 114 ? 5.046 8.338 8.095 1.00 0.00 114 LEU A N 16
ATOM 29759 C CA . LEU A 1 114 ? 4.953 6.928 8.463 1.00 0.00 114 LEU A CA 16
ATOM 29760 C C . LEU A 1 114 ? 3.537 6.413 8.229 1.00 0.00 114 LEU A C 16
ATOM 29761 O O . LEU A 1 114 ? 2.562 7.092 8.552 1.00 0.00 114 LEU A O 16
ATOM 29777 N N . GLN A 1 115 ? 3.431 5.213 7.661 1.00 0.00 115 GLN A N 16
ATOM 29778 C CA . GLN A 1 115 ? 2.126 4.619 7.383 1.00 0.00 115 GLN A CA 16
ATOM 29779 C C . GLN A 1 115 ? 2.030 3.221 7.985 1.00 0.00 115 GLN A C 16
ATOM 29780 O O . GLN A 1 115 ? 2.959 2.419 7.875 1.00 0.00 115 GLN A O 16
ATOM 29794 N N . ALA A 1 116 ? 0.897 2.935 8.618 1.00 0.00 116 ALA A N 16
ATOM 29795 C CA . ALA A 1 116 ? 0.680 1.630 9.232 1.00 0.00 116 ALA A CA 16
ATOM 29796 C C . ALA A 1 116 ? -0.753 1.170 8.996 1.00 0.00 116 ALA A C 16
ATOM 29797 O O . ALA A 1 116 ? -1.700 1.930 9.204 1.00 0.00 116 ALA A O 16
ATOM 29804 N N . GLY A 1 117 ? -0.909 -0.074 8.558 1.00 0.00 117 GLY A N 16
ATOM 29805 C CA . GLY A 1 117 ? -2.237 -0.616 8.296 1.00 0.00 117 GLY A CA 16
ATOM 29806 C C . GLY A 1 117 ? -2.192 -2.129 8.122 1.00 0.00 117 GLY A C 16
ATOM 29807 O O . GLY A 1 117 ? -1.221 -2.781 8.507 1.00 0.00 117 GLY A O 16
ATOM 29811 N N . LEU A 1 118 ? -3.253 -2.681 7.541 1.00 0.00 118 LEU A N 16
ATOM 29812 C CA . LEU A 1 118 ? -3.329 -4.121 7.323 1.00 0.00 118 LEU A CA 16
ATOM 29813 C C . LEU A 1 118 ? -4.091 -4.429 6.036 1.00 0.00 118 LEU A C 16
ATOM 29814 O O . LEU A 1 118 ? -4.719 -3.548 5.450 1.00 0.00 118 LEU A O 16
ATOM 29830 N N . SER A 1 119 ? -4.028 -5.688 5.606 1.00 0.00 119 SER A N 16
ATOM 29831 C CA . SER A 1 119 ? -4.714 -6.108 4.388 1.00 0.00 119 SER A CA 16
ATOM 29832 C C . SER A 1 119 ? -5.527 -7.373 4.642 1.00 0.00 119 SER A C 16
ATOM 29833 O O . SER A 1 119 ? -5.252 -8.123 5.578 1.00 0.00 119 SER A O 16
ATOM 29841 N N . TYR A 1 120 ? -6.531 -7.604 3.799 1.00 0.00 120 TYR A N 16
ATOM 29842 C CA . TYR A 1 120 ? -7.379 -8.781 3.941 1.00 0.00 120 TYR A CA 16
ATOM 29843 C C . TYR A 1 120 ? -7.741 -9.348 2.570 1.00 0.00 120 TYR A C 16
ATOM 29844 O O . TYR A 1 120 ? -8.177 -8.617 1.681 1.00 0.00 120 TYR A O 16
ATOM 29862 N N . ARG A 1 121 ? -7.559 -10.654 2.408 1.00 0.00 121 ARG A N 16
ATOM 29863 C CA . ARG A 1 121 ? -7.870 -11.308 1.143 1.00 0.00 121 ARG A CA 16
ATOM 29864 C C . ARG A 1 121 ? -9.329 -11.756 1.115 1.00 0.00 121 ARG A C 16
ATOM 29865 O O . ARG A 1 121 ? -9.861 -12.229 2.121 1.00 0.00 121 ARG A O 16
ATOM 29886 N N . ILE A 1 122 ? -9.969 -11.605 -0.038 1.00 0.00 122 ILE A N 16
ATOM 29887 C CA . ILE A 1 122 ? -11.366 -11.998 -0.182 1.00 0.00 122 ILE A CA 16
ATOM 29888 C C . ILE A 1 122 ? -11.474 -13.481 -0.520 1.00 0.00 122 ILE A C 16
ATOM 29889 O O . ILE A 1 122 ? -11.686 -14.315 0.361 1.00 0.00 122 ILE A O 16
ATOM 29905 N N . GLN A 1 123 ? -11.326 -13.804 -1.801 1.00 0.00 123 GLN A N 16
ATOM 29906 C CA . GLN A 1 123 ? -11.408 -15.191 -2.242 1.00 0.00 123 GLN A CA 16
ATOM 29907 C C . GLN A 1 123 ? -10.517 -15.408 -3.472 1.00 0.00 123 GLN A C 16
ATOM 29908 O O . GLN A 1 123 ? -10.337 -14.492 -4.274 1.00 0.00 123 GLN A O 16
ATOM 29922 N N . PRO A 1 124 ? -9.955 -16.587 -3.643 1.00 0.00 124 PRO A N 16
ATOM 29923 C CA . PRO A 1 124 ? -9.077 -16.884 -4.807 1.00 0.00 124 PRO A CA 16
ATOM 29924 C C . PRO A 1 124 ? -9.578 -16.228 -6.090 1.00 0.00 124 PRO A C 16
ATOM 29925 O O . PRO A 1 124 ? -8.748 -15.799 -6.875 1.00 0.00 124 PRO A O 16
ATOM 29937 N N . MET A 1 1 ? -1.564 -20.168 -4.577 1.00 0.00 1 MET A N 17
ATOM 29938 C CA . MET A 1 1 ? -1.787 -21.610 -4.877 1.00 0.00 1 MET A CA 17
ATOM 29939 C C . MET A 1 1 ? -3.280 -21.913 -4.824 1.00 0.00 1 MET A C 17
ATOM 29940 O O . MET A 1 1 ? -3.784 -22.732 -5.593 1.00 0.00 1 MET A O 17
ATOM 29956 N N . GLN A 1 2 ? -3.982 -21.248 -3.913 1.00 0.00 2 GLN A N 17
ATOM 29957 C CA . GLN A 1 2 ? -5.418 -21.455 -3.768 1.00 0.00 2 GLN A CA 17
ATOM 29958 C C . GLN A 1 2 ? -6.193 -20.372 -4.513 1.00 0.00 2 GLN A C 17
ATOM 29959 O O . GLN A 1 2 ? -7.416 -20.289 -4.410 1.00 0.00 2 GLN A O 17
ATOM 29973 N N . ASP A 1 3 ? -5.472 -19.545 -5.263 1.00 0.00 3 ASP A N 17
ATOM 29974 C CA . ASP A 1 3 ? -6.102 -18.471 -6.020 1.00 0.00 3 ASP A CA 17
ATOM 29975 C C . ASP A 1 3 ? -5.367 -18.241 -7.338 1.00 0.00 3 ASP A C 17
ATOM 29976 O O . ASP A 1 3 ? -4.206 -18.624 -7.486 1.00 0.00 3 ASP A O 17
ATOM 29985 N N . GLY A 1 4 ? -6.051 -17.615 -8.290 1.00 0.00 4 GLY A N 17
ATOM 29986 C CA . GLY A 1 4 ? -5.454 -17.339 -9.591 1.00 0.00 4 GLY A CA 17
ATOM 29987 C C . GLY A 1 4 ? -5.048 -15.874 -9.705 1.00 0.00 4 GLY A C 17
ATOM 29988 O O . GLY A 1 4 ? -5.272 -15.085 -8.788 1.00 0.00 4 GLY A O 17
ATOM 29992 N N . PRO A 1 5 ? -4.462 -15.505 -10.811 1.00 0.00 5 PRO A N 17
ATOM 29993 C CA . PRO A 1 5 ? -4.012 -14.105 -11.058 1.00 0.00 5 PRO A CA 17
ATOM 29994 C C . PRO A 1 5 ? -5.186 -13.162 -11.319 1.00 0.00 5 PRO A C 17
ATOM 29995 O O . PRO A 1 5 ? -6.171 -13.542 -11.951 1.00 0.00 5 PRO A O 17
ATOM 30006 N N . GLY A 1 6 ? -5.071 -11.933 -10.825 1.00 0.00 6 GLY A N 17
ATOM 30007 C CA . GLY A 1 6 ? -6.127 -10.945 -11.011 1.00 0.00 6 GLY A CA 17
ATOM 30008 C C . GLY A 1 6 ? -7.076 -10.933 -9.817 1.00 0.00 6 GLY A C 17
ATOM 30009 O O . GLY A 1 6 ? -8.159 -10.350 -9.878 1.00 0.00 6 GLY A O 17
ATOM 30013 N N . THR A 1 7 ? -6.662 -11.582 -8.733 1.00 0.00 7 THR A N 17
ATOM 30014 C CA . THR A 1 7 ? -7.483 -11.639 -7.529 1.00 0.00 7 THR A CA 17
ATOM 30015 C C . THR A 1 7 ? -7.842 -10.234 -7.055 1.00 0.00 7 THR A C 17
ATOM 30016 O O . THR A 1 7 ? -7.212 -9.256 -7.457 1.00 0.00 7 THR A O 17
ATOM 30027 N N . LEU A 1 8 ? -8.858 -10.146 -6.200 1.00 0.00 8 LEU A N 17
ATOM 30028 C CA . LEU A 1 8 ? -9.300 -8.860 -5.671 1.00 0.00 8 LEU A CA 17
ATOM 30029 C C . LEU A 1 8 ? -9.174 -8.837 -4.150 1.00 0.00 8 LEU A C 17
ATOM 30030 O O . LEU A 1 8 ? -9.659 -9.736 -3.464 1.00 0.00 8 LEU A O 17
ATOM 30046 N N . ASP A 1 9 ? -8.518 -7.804 -3.631 1.00 0.00 9 ASP A N 17
ATOM 30047 C CA . ASP A 1 9 ? -8.333 -7.676 -2.190 1.00 0.00 9 ASP A CA 17
ATOM 30048 C C . ASP A 1 9 ? -8.489 -6.223 -1.755 1.00 0.00 9 ASP A C 17
ATOM 30049 O O . ASP A 1 9 ? -8.384 -5.307 -2.572 1.00 0.00 9 ASP A O 17
ATOM 30058 N N . VAL A 1 10 ? -8.737 -6.023 -0.463 1.00 0.00 10 VAL A N 17
ATOM 30059 C CA . VAL A 1 10 ? -8.905 -4.679 0.081 1.00 0.00 10 VAL A CA 17
ATOM 30060 C C . VAL A 1 10 ? -7.960 -4.464 1.258 1.00 0.00 10 VAL A C 17
ATOM 30061 O O . VAL A 1 10 ? -7.769 -5.357 2.082 1.00 0.00 10 VAL A O 17
ATOM 30074 N N . PHE A 1 11 ? -7.368 -3.276 1.329 1.00 0.00 11 PHE A N 17
ATOM 30075 C CA . PHE A 1 11 ? -6.440 -2.963 2.410 1.00 0.00 11 PHE A CA 17
ATOM 30076 C C . PHE A 1 11 ? -6.490 -1.479 2.757 1.00 0.00 11 PHE A C 17
ATOM 30077 O O . PHE A 1 11 ? -6.610 -0.629 1.875 1.00 0.00 11 PHE A O 17
ATOM 30094 N N . VAL A 1 12 ? -6.389 -1.180 4.049 1.00 0.00 12 VAL A N 17
ATOM 30095 C CA . VAL A 1 12 ? -6.414 0.203 4.514 1.00 0.00 12 VAL A CA 17
ATOM 30096 C C . VAL A 1 12 ? -5.031 0.613 5.008 1.00 0.00 12 VAL A C 17
ATOM 30097 O O . VAL A 1 12 ? -4.241 -0.232 5.429 1.00 0.00 12 VAL A O 17
ATOM 30110 N N . ALA A 1 13 ? -4.744 1.911 4.962 1.00 0.00 13 ALA A N 17
ATOM 30111 C CA . ALA A 1 13 ? -3.460 2.415 5.413 1.00 0.00 13 ALA A CA 17
ATOM 30112 C C . ALA A 1 13 ? -3.586 3.874 5.825 1.00 0.00 13 ALA A C 17
ATOM 30113 O O . ALA A 1 13 ? -3.812 4.752 4.994 1.00 0.00 13 ALA A O 17
ATOM 30120 N N . ALA A 1 14 ? -3.426 4.113 7.115 1.00 0.00 14 ALA A N 17
ATOM 30121 C CA . ALA A 1 14 ? -3.509 5.464 7.662 1.00 0.00 14 ALA A CA 17
ATOM 30122 C C . ALA A 1 14 ? -2.156 5.888 8.225 1.00 0.00 14 ALA A C 17
ATOM 30123 O O . ALA A 1 14 ? -1.552 5.164 9.017 1.00 0.00 14 ALA A O 17
ATOM 30130 N N . GLY A 1 15 ? -1.685 7.058 7.809 1.00 0.00 15 GLY A N 17
ATOM 30131 C CA . GLY A 1 15 ? -0.397 7.560 8.278 1.00 0.00 15 GLY A CA 17
ATOM 30132 C C . GLY A 1 15 ? -0.467 9.047 8.602 1.00 0.00 15 GLY A C 17
ATOM 30133 O O . GLY A 1 15 ? -1.551 9.614 8.743 1.00 0.00 15 GLY A O 17
ATOM 30137 N N . TRP A 1 16 ? 0.699 9.671 8.721 1.00 0.00 16 TRP A N 17
ATOM 30138 C CA . TRP A 1 16 ? 0.771 11.093 9.029 1.00 0.00 16 TRP A CA 17
ATOM 30139 C C . TRP A 1 16 ? 2.066 11.691 8.486 1.00 0.00 16 TRP A C 17
ATOM 30140 O O . TRP A 1 16 ? 3.071 10.993 8.346 1.00 0.00 16 TRP A O 17
ATOM 30161 N N . ASN A 1 17 ? 2.030 12.986 8.180 1.00 0.00 17 ASN A N 17
ATOM 30162 C CA . ASN A 1 17 ? 3.204 13.673 7.651 1.00 0.00 17 ASN A CA 17
ATOM 30163 C C . ASN A 1 17 ? 3.786 14.621 8.695 1.00 0.00 17 ASN A C 17
ATOM 30164 O O . ASN A 1 17 ? 3.057 15.180 9.514 1.00 0.00 17 ASN A O 17
ATOM 30175 N N . THR A 1 18 ? 5.103 14.797 8.657 1.00 0.00 18 THR A N 17
ATOM 30176 C CA . THR A 1 18 ? 5.772 15.680 9.604 1.00 0.00 18 THR A CA 17
ATOM 30177 C C . THR A 1 18 ? 5.045 17.017 9.697 1.00 0.00 18 THR A C 17
ATOM 30178 O O . THR A 1 18 ? 5.279 17.799 10.620 1.00 0.00 18 THR A O 17
ATOM 30189 N N . ASP A 1 19 ? 4.161 17.273 8.740 1.00 0.00 19 ASP A N 17
ATOM 30190 C CA . ASP A 1 19 ? 3.404 18.518 8.725 1.00 0.00 19 ASP A CA 17
ATOM 30191 C C . ASP A 1 19 ? 2.374 18.534 9.851 1.00 0.00 19 ASP A C 17
ATOM 30192 O O . ASP A 1 19 ? 1.485 19.387 9.881 1.00 0.00 19 ASP A O 17
ATOM 30201 N N . ASN A 1 20 ? 2.499 17.587 10.774 1.00 0.00 20 ASN A N 17
ATOM 30202 C CA . ASN A 1 20 ? 1.575 17.500 11.898 1.00 0.00 20 ASN A CA 17
ATOM 30203 C C . ASN A 1 20 ? 0.143 17.318 11.402 1.00 0.00 20 ASN A C 17
ATOM 30204 O O . ASN A 1 20 ? -0.781 17.964 11.896 1.00 0.00 20 ASN A O 17
ATOM 30215 N N . THR A 1 21 ? -0.033 16.437 10.424 1.00 0.00 21 THR A N 17
ATOM 30216 C CA . THR A 1 21 ? -1.357 16.180 9.870 1.00 0.00 21 THR A CA 17
ATOM 30217 C C . THR A 1 21 ? -1.554 14.689 9.620 1.00 0.00 21 THR A C 17
ATOM 30218 O O . THR A 1 21 ? -0.587 13.936 9.501 1.00 0.00 21 THR A O 17
ATOM 30229 N N . ILE A 1 22 ? -2.813 14.266 9.543 1.00 0.00 22 ILE A N 17
ATOM 30230 C CA . ILE A 1 22 ? -3.124 12.861 9.308 1.00 0.00 22 ILE A CA 17
ATOM 30231 C C . ILE A 1 22 ? -3.385 12.612 7.826 1.00 0.00 22 ILE A C 17
ATOM 30232 O O . ILE A 1 22 ? -3.827 13.507 7.105 1.00 0.00 22 ILE A O 17
ATOM 30248 N N . GLU A 1 23 ? -3.108 11.391 7.380 1.00 0.00 23 GLU A N 17
ATOM 30249 C CA . GLU A 1 23 ? -3.318 11.034 5.980 1.00 0.00 23 GLU A CA 17
ATOM 30250 C C . GLU A 1 23 ? -3.958 9.654 5.872 1.00 0.00 23 GLU A C 17
ATOM 30251 O O . GLU A 1 23 ? -3.321 8.639 6.158 1.00 0.00 23 GLU A O 17
ATOM 30263 N N . ILE A 1 24 ? -5.219 9.624 5.456 1.00 0.00 24 ILE A N 17
ATOM 30264 C CA . ILE A 1 24 ? -5.936 8.360 5.311 1.00 0.00 24 ILE A CA 17
ATOM 30265 C C . ILE A 1 24 ? -5.924 7.902 3.857 1.00 0.00 24 ILE A C 17
ATOM 30266 O O . ILE A 1 24 ? -6.186 8.687 2.947 1.00 0.00 24 ILE A O 17
ATOM 30282 N N . THR A 1 25 ? -5.620 6.626 3.647 1.00 0.00 25 THR A N 17
ATOM 30283 C CA . THR A 1 25 ? -5.577 6.073 2.299 1.00 0.00 25 THR A CA 17
ATOM 30284 C C . THR A 1 25 ? -6.082 4.634 2.293 1.00 0.00 25 THR A C 17
ATOM 30285 O O . THR A 1 25 ? -5.797 3.862 3.209 1.00 0.00 25 THR A O 17
ATOM 30296 N N . GLY A 1 26 ? -6.833 4.281 1.255 1.00 0.00 26 GLY A N 17
ATOM 30297 C CA . GLY A 1 26 ? -7.372 2.931 1.140 1.00 0.00 26 GLY A CA 17
ATOM 30298 C C . GLY A 1 26 ? -7.846 2.653 -0.282 1.00 0.00 26 GLY A C 17
ATOM 30299 O O . GLY A 1 26 ? -8.184 3.573 -1.024 1.00 0.00 26 GLY A O 17
ATOM 30303 N N . GLY A 1 27 ? -7.867 1.377 -0.654 1.00 0.00 27 GLY A N 17
ATOM 30304 C CA . GLY A 1 27 ? -8.301 0.989 -1.991 1.00 0.00 27 GLY A CA 17
ATOM 30305 C C . GLY A 1 27 ? -8.281 -0.528 -2.150 1.00 0.00 27 GLY A C 17
ATOM 30306 O O . GLY A 1 27 ? -8.492 -1.265 -1.187 1.00 0.00 27 GLY A O 17
ATOM 30310 N N . ALA A 1 28 ? -8.025 -0.984 -3.375 1.00 0.00 28 ALA A N 17
ATOM 30311 C CA . ALA A 1 28 ? -7.978 -2.415 -3.660 1.00 0.00 28 ALA A CA 17
ATOM 30312 C C . ALA A 1 28 ? -6.621 -2.799 -4.240 1.00 0.00 28 ALA A C 17
ATOM 30313 O O . ALA A 1 28 ? -5.828 -1.934 -4.616 1.00 0.00 28 ALA A O 17
ATOM 30320 N N . THR A 1 29 ? -6.360 -4.100 -4.312 1.00 0.00 29 THR A N 17
ATOM 30321 C CA . THR A 1 29 ? -5.094 -4.587 -4.850 1.00 0.00 29 THR A CA 17
ATOM 30322 C C . THR A 1 29 ? -5.325 -5.792 -5.755 1.00 0.00 29 THR A C 17
ATOM 30323 O O . THR A 1 29 ? -6.125 -6.674 -5.441 1.00 0.00 29 THR A O 17
ATOM 30334 N N . TYR A 1 30 ? -4.619 -5.822 -6.882 1.00 0.00 30 TYR A N 17
ATOM 30335 C CA . TYR A 1 30 ? -4.753 -6.923 -7.830 1.00 0.00 30 TYR A CA 17
ATOM 30336 C C . TYR A 1 30 ? -3.554 -7.861 -7.733 1.00 0.00 30 TYR A C 17
ATOM 30337 O O . TYR A 1 30 ? -2.420 -7.465 -8.004 1.00 0.00 30 TYR A O 17
ATOM 30355 N N . GLN A 1 31 ? -3.813 -9.106 -7.347 1.00 0.00 31 GLN A N 17
ATOM 30356 C CA . GLN A 1 31 ? -2.747 -10.093 -7.219 1.00 0.00 31 GLN A CA 17
ATOM 30357 C C . GLN A 1 31 ? -2.544 -10.836 -8.536 1.00 0.00 31 GLN A C 17
ATOM 30358 O O . GLN A 1 31 ? -3.343 -11.697 -8.902 1.00 0.00 31 GLN A O 17
ATOM 30372 N N . LEU A 1 32 ? -1.470 -10.497 -9.241 1.00 0.00 32 LEU A N 17
ATOM 30373 C CA . LEU A 1 32 ? -1.173 -11.139 -10.516 1.00 0.00 32 LEU A CA 17
ATOM 30374 C C . LEU A 1 32 ? -0.124 -12.233 -10.333 1.00 0.00 32 LEU A C 17
ATOM 30375 O O . LEU A 1 32 ? -0.301 -13.359 -10.795 1.00 0.00 32 LEU A O 17
ATOM 30391 N N . SER A 1 33 ? 0.966 -11.892 -9.655 1.00 0.00 33 SER A N 17
ATOM 30392 C CA . SER A 1 33 ? 2.038 -12.852 -9.416 1.00 0.00 33 SER A CA 17
ATOM 30393 C C . SER A 1 33 ? 2.848 -12.452 -8.184 1.00 0.00 33 SER A C 17
ATOM 30394 O O . SER A 1 33 ? 2.784 -11.307 -7.737 1.00 0.00 33 SER A O 17
ATOM 30402 N N . PRO A 1 34 ? 3.606 -13.366 -7.638 1.00 0.00 34 PRO A N 17
ATOM 30403 C CA . PRO A 1 34 ? 4.447 -13.099 -6.433 1.00 0.00 34 PRO A CA 17
ATOM 30404 C C . PRO A 1 34 ? 5.612 -12.163 -6.744 1.00 0.00 34 PRO A C 17
ATOM 30405 O O . PRO A 1 34 ? 6.328 -11.728 -5.841 1.00 0.00 34 PRO A O 17
ATOM 30416 N N . TYR A 1 35 ? 5.795 -11.858 -8.024 1.00 0.00 35 TYR A N 17
ATOM 30417 C CA . TYR A 1 35 ? 6.876 -10.974 -8.441 1.00 0.00 35 TYR A CA 17
ATOM 30418 C C . TYR A 1 35 ? 6.522 -9.520 -8.144 1.00 0.00 35 TYR A C 17
ATOM 30419 O O . TYR A 1 35 ? 7.213 -8.846 -7.380 1.00 0.00 35 TYR A O 17
ATOM 30437 N N . ILE A 1 36 ? 5.441 -9.044 -8.754 1.00 0.00 36 ILE A N 17
ATOM 30438 C CA . ILE A 1 36 ? 5.003 -7.668 -8.549 1.00 0.00 36 ILE A CA 17
ATOM 30439 C C . ILE A 1 36 ? 3.482 -7.599 -8.460 1.00 0.00 36 ILE A C 17
ATOM 30440 O O . ILE A 1 36 ? 2.779 -8.383 -9.100 1.00 0.00 36 ILE A O 17
ATOM 30456 N N . MET A 1 37 ? 2.983 -6.659 -7.661 1.00 0.00 37 MET A N 17
ATOM 30457 C CA . MET A 1 37 ? 1.543 -6.490 -7.490 1.00 0.00 37 MET A CA 17
ATOM 30458 C C . MET A 1 37 ? 1.138 -5.046 -7.768 1.00 0.00 37 MET A C 17
ATOM 30459 O O . MET A 1 37 ? 1.955 -4.132 -7.660 1.00 0.00 37 MET A O 17
ATOM 30473 N N . VAL A 1 38 ? -0.128 -4.851 -8.126 1.00 0.00 38 VAL A N 17
ATOM 30474 C CA . VAL A 1 38 ? -0.636 -3.514 -8.419 1.00 0.00 38 VAL A CA 17
ATOM 30475 C C . VAL A 1 38 ? -1.561 -3.036 -7.303 1.00 0.00 38 VAL A C 17
ATOM 30476 O O . VAL A 1 38 ? -2.346 -3.811 -6.758 1.00 0.00 38 VAL A O 17
ATOM 30489 N N . LYS A 1 39 ? -1.462 -1.753 -6.970 1.00 0.00 39 LYS A N 17
ATOM 30490 C CA . LYS A 1 39 ? -2.296 -1.180 -5.919 1.00 0.00 39 LYS A CA 17
ATOM 30491 C C . LYS A 1 39 ? -2.780 0.210 -6.318 1.00 0.00 39 LYS A C 17
ATOM 30492 O O . LYS A 1 39 ? -1.988 1.062 -6.721 1.00 0.00 39 LYS A O 17
ATOM 30511 N N . ALA A 1 40 ? -4.086 0.433 -6.200 1.00 0.00 40 ALA A N 17
ATOM 30512 C CA . ALA A 1 40 ? -4.664 1.723 -6.552 1.00 0.00 40 ALA A CA 17
ATOM 30513 C C . ALA A 1 40 ? -5.789 2.086 -5.587 1.00 0.00 40 ALA A C 17
ATOM 30514 O O . ALA A 1 40 ? -6.666 1.268 -5.306 1.00 0.00 40 ALA A O 17
ATOM 30521 N N . GLY A 1 41 ? -5.757 3.313 -5.082 1.00 0.00 41 GLY A N 17
ATOM 30522 C CA . GLY A 1 41 ? -6.778 3.772 -4.148 1.00 0.00 41 GLY A CA 17
ATOM 30523 C C . GLY A 1 41 ? -6.903 5.292 -4.179 1.00 0.00 41 GLY A C 17
ATOM 30524 O O . GLY A 1 41 ? -6.626 5.927 -5.197 1.00 0.00 41 GLY A O 17
ATOM 30528 N N . TYR A 1 42 ? -7.320 5.869 -3.057 1.00 0.00 42 TYR A N 17
ATOM 30529 C CA . TYR A 1 42 ? -7.477 7.316 -2.963 1.00 0.00 42 TYR A CA 17
ATOM 30530 C C . TYR A 1 42 ? -6.901 7.835 -1.649 1.00 0.00 42 TYR A C 17
ATOM 30531 O O . TYR A 1 42 ? -6.665 7.065 -0.719 1.00 0.00 42 TYR A O 17
ATOM 30549 N N . GLY A 1 43 ? -6.677 9.143 -1.583 1.00 0.00 43 GLY A N 17
ATOM 30550 C CA . GLY A 1 43 ? -6.128 9.756 -0.378 1.00 0.00 43 GLY A CA 17
ATOM 30551 C C . GLY A 1 43 ? -6.868 11.046 -0.037 1.00 0.00 43 GLY A C 17
ATOM 30552 O O . GLY A 1 43 ? -7.306 11.775 -0.927 1.00 0.00 43 GLY A O 17
ATOM 30556 N N . TRP A 1 44 ? -7.004 11.318 1.255 1.00 0.00 44 TRP A N 17
ATOM 30557 C CA . TRP A 1 44 ? -7.695 12.524 1.703 1.00 0.00 44 TRP A CA 17
ATOM 30558 C C . TRP A 1 44 ? -7.111 13.016 3.025 1.00 0.00 44 TRP A C 17
ATOM 30559 O O . TRP A 1 44 ? -6.442 12.266 3.736 1.00 0.00 44 TRP A O 17
ATOM 30580 N N . ASN A 1 45 ? -7.368 14.280 3.343 1.00 0.00 45 ASN A N 17
ATOM 30581 C CA . ASN A 1 45 ? -6.863 14.861 4.582 1.00 0.00 45 ASN A CA 17
ATOM 30582 C C . ASN A 1 45 ? -7.903 15.787 5.203 1.00 0.00 45 ASN A C 17
ATOM 30583 O O . ASN A 1 45 ? -8.796 15.340 5.923 1.00 0.00 45 ASN A O 17
ATOM 30594 N N . ASN A 1 46 ? -7.783 17.079 4.920 1.00 0.00 46 ASN A N 17
ATOM 30595 C CA . ASN A 1 46 ? -8.720 18.060 5.456 1.00 0.00 46 ASN A CA 17
ATOM 30596 C C . ASN A 1 46 ? -8.660 19.355 4.654 1.00 0.00 46 ASN A C 17
ATOM 30597 O O . ASN A 1 46 ? -7.952 20.293 5.021 1.00 0.00 46 ASN A O 17
ATOM 30608 N N . SER A 1 47 ? -9.408 19.400 3.556 1.00 0.00 47 SER A N 17
ATOM 30609 C CA . SER A 1 47 ? -9.432 20.585 2.708 1.00 0.00 47 SER A CA 17
ATOM 30610 C C . SER A 1 47 ? -10.570 20.497 1.696 1.00 0.00 47 SER A C 17
ATOM 30611 O O . SER A 1 47 ? -11.700 20.894 1.982 1.00 0.00 47 SER A O 17
ATOM 30619 N N . SER A 1 48 ? -10.265 19.975 0.513 1.00 0.00 48 SER A N 17
ATOM 30620 C CA . SER A 1 48 ? -11.271 19.839 -0.534 1.00 0.00 48 SER A CA 17
ATOM 30621 C C . SER A 1 48 ? -10.655 19.238 -1.794 1.00 0.00 48 SER A C 17
ATOM 30622 O O . SER A 1 48 ? -11.339 19.048 -2.799 1.00 0.00 48 SER A O 17
ATOM 30630 N N . LEU A 1 49 ? -9.362 18.939 -1.730 1.00 0.00 49 LEU A N 17
ATOM 30631 C CA . LEU A 1 49 ? -8.665 18.358 -2.871 1.00 0.00 49 LEU A CA 17
ATOM 30632 C C . LEU A 1 49 ? -8.738 16.836 -2.827 1.00 0.00 49 LEU A C 17
ATOM 30633 O O . LEU A 1 49 ? -9.324 16.260 -1.910 1.00 0.00 49 LEU A O 17
ATOM 30649 N N . ASN A 1 50 ? -8.140 16.189 -3.823 1.00 0.00 50 ASN A N 17
ATOM 30650 C CA . ASN A 1 50 ? -8.143 14.733 -3.887 1.00 0.00 50 ASN A CA 17
ATOM 30651 C C . ASN A 1 50 ? -6.770 14.211 -4.295 1.00 0.00 50 ASN A C 17
ATOM 30652 O O . ASN A 1 50 ? -6.017 14.896 -4.988 1.00 0.00 50 ASN A O 17
ATOM 30663 N N . ARG A 1 51 ? -6.451 12.995 -3.861 1.00 0.00 51 ARG A N 17
ATOM 30664 C CA . ARG A 1 51 ? -5.164 12.388 -4.187 1.00 0.00 51 ARG A CA 17
ATOM 30665 C C . ARG A 1 51 ? -5.354 10.951 -4.663 1.00 0.00 51 ARG A C 17
ATOM 30666 O O . ARG A 1 51 ? -5.869 10.107 -3.929 1.00 0.00 51 ARG A O 17
ATOM 30687 N N . PHE A 1 52 ? -4.935 10.680 -5.895 1.00 0.00 52 PHE A N 17
ATOM 30688 C CA . PHE A 1 52 ? -5.063 9.341 -6.458 1.00 0.00 52 PHE A CA 17
ATOM 30689 C C . PHE A 1 52 ? -3.725 8.609 -6.411 1.00 0.00 52 PHE A C 17
ATOM 30690 O O . PHE A 1 52 ? -2.741 9.059 -6.996 1.00 0.00 52 PHE A O 17
ATOM 30707 N N . GLU A 1 53 ? -3.700 7.480 -5.710 1.00 0.00 53 GLU A N 17
ATOM 30708 C CA . GLU A 1 53 ? -2.476 6.694 -5.591 1.00 0.00 53 GLU A CA 17
ATOM 30709 C C . GLU A 1 53 ? -2.417 5.629 -6.681 1.00 0.00 53 GLU A C 17
ATOM 30710 O O . GLU A 1 53 ? -3.385 4.906 -6.908 1.00 0.00 53 GLU A O 17
ATOM 30722 N N . PHE A 1 54 ? -1.272 5.538 -7.351 1.00 0.00 54 PHE A N 17
ATOM 30723 C CA . PHE A 1 54 ? -1.100 4.554 -8.414 1.00 0.00 54 PHE A CA 17
ATOM 30724 C C . PHE A 1 54 ? 0.346 4.067 -8.465 1.00 0.00 54 PHE A C 17
ATOM 30725 O O . PHE A 1 54 ? 1.270 4.855 -8.667 1.00 0.00 54 PHE A O 17
ATOM 30742 N N . GLY A 1 55 ? 0.533 2.764 -8.279 1.00 0.00 55 GLY A N 17
ATOM 30743 C CA . GLY A 1 55 ? 1.870 2.183 -8.306 1.00 0.00 55 GLY A CA 17
ATOM 30744 C C . GLY A 1 55 ? 1.828 0.699 -7.957 1.00 0.00 55 GLY A C 17
ATOM 30745 O O . GLY A 1 55 ? 0.781 0.058 -8.054 1.00 0.00 55 GLY A O 17
ATOM 30749 N N . GLY A 1 56 ? 2.971 0.160 -7.548 1.00 0.00 56 GLY A N 17
ATOM 30750 C CA . GLY A 1 56 ? 3.054 -1.251 -7.185 1.00 0.00 56 GLY A CA 17
ATOM 30751 C C . GLY A 1 56 ? 4.224 -1.502 -6.240 1.00 0.00 56 GLY A C 17
ATOM 30752 O O . GLY A 1 56 ? 5.026 -0.605 -5.979 1.00 0.00 56 GLY A O 17
ATOM 30756 N N . GLY A 1 57 ? 4.316 -2.727 -5.732 1.00 0.00 57 GLY A N 17
ATOM 30757 C CA . GLY A 1 57 ? 5.395 -3.083 -4.816 1.00 0.00 57 GLY A CA 17
ATOM 30758 C C . GLY A 1 57 ? 5.925 -4.481 -5.115 1.00 0.00 57 GLY A C 17
ATOM 30759 O O . GLY A 1 57 ? 5.574 -5.083 -6.130 1.00 0.00 57 GLY A O 17
ATOM 30763 N N . LEU A 1 58 ? 6.773 -4.993 -4.228 1.00 0.00 58 LEU A N 17
ATOM 30764 C CA . LEU A 1 58 ? 7.344 -6.323 -4.418 1.00 0.00 58 LEU A CA 17
ATOM 30765 C C . LEU A 1 58 ? 7.511 -7.044 -3.082 1.00 0.00 58 LEU A C 17
ATOM 30766 O O . LEU A 1 58 ? 7.675 -6.411 -2.037 1.00 0.00 58 LEU A O 17
ATOM 30782 N N . GLN A 1 59 ? 7.470 -8.375 -3.132 1.00 0.00 59 GLN A N 17
ATOM 30783 C CA . GLN A 1 59 ? 7.619 -9.194 -1.933 1.00 0.00 59 GLN A CA 17
ATOM 30784 C C . GLN A 1 59 ? 8.601 -10.334 -2.191 1.00 0.00 59 GLN A C 17
ATOM 30785 O O . GLN A 1 59 ? 8.930 -10.625 -3.341 1.00 0.00 59 GLN A O 17
ATOM 30799 N N . TYR A 1 60 ? 9.069 -10.973 -1.118 1.00 0.00 60 TYR A N 17
ATOM 30800 C CA . TYR A 1 60 ? 10.016 -12.077 -1.247 1.00 0.00 60 TYR A CA 17
ATOM 30801 C C . TYR A 1 60 ? 9.476 -13.333 -0.570 1.00 0.00 60 TYR A C 17
ATOM 30802 O O . TYR A 1 60 ? 8.666 -13.254 0.352 1.00 0.00 60 TYR A O 17
ATOM 30820 N N . LYS A 1 61 ? 9.932 -14.492 -1.036 1.00 0.00 61 LYS A N 17
ATOM 30821 C CA . LYS A 1 61 ? 9.490 -15.762 -0.470 1.00 0.00 61 LYS A CA 17
ATOM 30822 C C . LYS A 1 61 ? 10.567 -16.347 0.437 1.00 0.00 61 LYS A C 17
ATOM 30823 O O . LYS A 1 61 ? 11.565 -16.890 -0.040 1.00 0.00 61 LYS A O 17
ATOM 30842 N N . VAL A 1 62 ? 10.358 -16.234 1.745 1.00 0.00 62 VAL A N 17
ATOM 30843 C CA . VAL A 1 62 ? 11.319 -16.756 2.712 1.00 0.00 62 VAL A CA 17
ATOM 30844 C C . VAL A 1 62 ? 10.600 -17.498 3.834 1.00 0.00 62 VAL A C 17
ATOM 30845 O O . VAL A 1 62 ? 11.088 -18.510 4.335 1.00 0.00 62 VAL A O 17
ATOM 30858 N N . THR A 1 63 ? 9.437 -16.987 4.223 1.00 0.00 63 THR A N 17
ATOM 30859 C CA . THR A 1 63 ? 8.658 -17.603 5.286 1.00 0.00 63 THR A CA 17
ATOM 30860 C C . THR A 1 63 ? 7.174 -17.536 4.927 1.00 0.00 63 THR A C 17
ATOM 30861 O O . THR A 1 63 ? 6.791 -16.778 4.036 1.00 0.00 63 THR A O 17
ATOM 30872 N N . PRO A 1 64 ? 6.334 -18.305 5.579 1.00 0.00 64 PRO A N 17
ATOM 30873 C CA . PRO A 1 64 ? 4.872 -18.304 5.291 1.00 0.00 64 PRO A CA 17
ATOM 30874 C C . PRO A 1 64 ? 4.303 -16.893 5.132 1.00 0.00 64 PRO A C 17
ATOM 30875 O O . PRO A 1 64 ? 3.160 -16.730 4.706 1.00 0.00 64 PRO A O 17
ATOM 30886 N N . ASP A 1 65 ? 5.103 -15.880 5.470 1.00 0.00 65 ASP A N 17
ATOM 30887 C CA . ASP A 1 65 ? 4.657 -14.490 5.353 1.00 0.00 65 ASP A CA 17
ATOM 30888 C C . ASP A 1 65 ? 5.626 -13.547 6.063 1.00 0.00 65 ASP A C 17
ATOM 30889 O O . ASP A 1 65 ? 5.284 -12.936 7.077 1.00 0.00 65 ASP A O 17
ATOM 30898 N N . LEU A 1 66 ? 6.831 -13.419 5.521 1.00 0.00 66 LEU A N 17
ATOM 30899 C CA . LEU A 1 66 ? 7.832 -12.535 6.105 1.00 0.00 66 LEU A CA 17
ATOM 30900 C C . LEU A 1 66 ? 8.842 -12.128 5.042 1.00 0.00 66 LEU A C 17
ATOM 30901 O O . LEU A 1 66 ? 9.679 -12.930 4.630 1.00 0.00 66 LEU A O 17
ATOM 30917 N N . GLU A 1 67 ? 8.748 -10.885 4.590 1.00 0.00 67 GLU A N 17
ATOM 30918 C CA . GLU A 1 67 ? 9.655 -10.397 3.560 1.00 0.00 67 GLU A CA 17
ATOM 30919 C C . GLU A 1 67 ? 9.590 -8.872 3.463 1.00 0.00 67 GLU A C 17
ATOM 30920 O O . GLU A 1 67 ? 8.547 -8.278 3.733 1.00 0.00 67 GLU A O 17
ATOM 30932 N N . PRO A 1 68 ? 10.662 -8.226 3.064 1.00 0.00 68 PRO A N 17
ATOM 30933 C CA . PRO A 1 68 ? 10.675 -6.744 2.920 1.00 0.00 68 PRO A CA 17
ATOM 30934 C C . PRO A 1 68 ? 9.694 -6.296 1.842 1.00 0.00 68 PRO A C 17
ATOM 30935 O O . PRO A 1 68 ? 9.476 -7.010 0.863 1.00 0.00 68 PRO A O 17
ATOM 30946 N N . TYR A 1 69 ? 9.096 -5.123 2.031 1.00 0.00 69 TYR A N 17
ATOM 30947 C CA . TYR A 1 69 ? 8.128 -4.605 1.068 1.00 0.00 69 TYR A CA 17
ATOM 30948 C C . TYR A 1 69 ? 8.617 -3.300 0.454 1.00 0.00 69 TYR A C 17
ATOM 30949 O O . TYR A 1 69 ? 9.045 -2.389 1.164 1.00 0.00 69 TYR A O 17
ATOM 30967 N N . ALA A 1 70 ? 8.540 -3.220 -0.871 1.00 0.00 70 ALA A N 17
ATOM 30968 C CA . ALA A 1 70 ? 8.967 -2.023 -1.587 1.00 0.00 70 ALA A CA 17
ATOM 30969 C C . ALA A 1 70 ? 7.771 -1.365 -2.264 1.00 0.00 70 ALA A C 17
ATOM 30970 O O . ALA A 1 70 ? 6.835 -2.045 -2.685 1.00 0.00 70 ALA A O 17
ATOM 30977 N N . TRP A 1 71 ? 7.802 -0.039 -2.361 1.00 0.00 71 TRP A N 17
ATOM 30978 C CA . TRP A 1 71 ? 6.708 0.694 -2.986 1.00 0.00 71 TRP A CA 17
ATOM 30979 C C . TRP A 1 71 ? 7.244 1.848 -3.827 1.00 0.00 71 TRP A C 17
ATOM 30980 O O . TRP A 1 71 ? 8.134 2.581 -3.399 1.00 0.00 71 TRP A O 17
ATOM 31001 N N . ALA A 1 72 ? 6.691 2.003 -5.025 1.00 0.00 72 ALA A N 17
ATOM 31002 C CA . ALA A 1 72 ? 7.118 3.072 -5.922 1.00 0.00 72 ALA A CA 17
ATOM 31003 C C . ALA A 1 72 ? 5.976 3.480 -6.848 1.00 0.00 72 ALA A C 17
ATOM 31004 O O . ALA A 1 72 ? 5.347 2.631 -7.482 1.00 0.00 72 ALA A O 17
ATOM 31011 N N . GLY A 1 73 ? 5.715 4.779 -6.922 1.00 0.00 73 GLY A N 17
ATOM 31012 C CA . GLY A 1 73 ? 4.644 5.285 -7.774 1.00 0.00 73 GLY A CA 17
ATOM 31013 C C . GLY A 1 73 ? 4.529 6.801 -7.659 1.00 0.00 73 GLY A C 17
ATOM 31014 O O . GLY A 1 73 ? 5.462 7.472 -7.217 1.00 0.00 73 GLY A O 17
ATOM 31018 N N . ALA A 1 74 ? 3.380 7.336 -8.062 1.00 0.00 74 ALA A N 17
ATOM 31019 C CA . ALA A 1 74 ? 3.159 8.774 -8.000 1.00 0.00 74 ALA A CA 17
ATOM 31020 C C . ALA A 1 74 ? 1.730 9.081 -7.563 1.00 0.00 74 ALA A C 17
ATOM 31021 O O . ALA A 1 74 ? 0.897 8.180 -7.451 1.00 0.00 74 ALA A O 17
ATOM 31028 N N . THR A 1 75 ? 1.456 10.358 -7.316 1.00 0.00 75 THR A N 17
ATOM 31029 C CA . THR A 1 75 ? 0.126 10.781 -6.892 1.00 0.00 75 THR A CA 17
ATOM 31030 C C . THR A 1 75 ? -0.331 11.996 -7.692 1.00 0.00 75 THR A C 17
ATOM 31031 O O . THR A 1 75 ? 0.316 13.044 -7.673 1.00 0.00 75 THR A O 17
ATOM 31042 N N . TYR A 1 76 ? -1.447 11.848 -8.396 1.00 0.00 76 TYR A N 17
ATOM 31043 C CA . TYR A 1 76 ? -1.981 12.940 -9.203 1.00 0.00 76 TYR A CA 17
ATOM 31044 C C . TYR A 1 76 ? -3.057 13.698 -8.434 1.00 0.00 76 TYR A C 17
ATOM 31045 O O . TYR A 1 76 ? -4.119 13.152 -8.132 1.00 0.00 76 TYR A O 17
ATOM 31063 N N . ASN A 1 77 ? -2.777 14.959 -8.122 1.00 0.00 77 ASN A N 17
ATOM 31064 C CA . ASN A 1 77 ? -3.732 15.782 -7.387 1.00 0.00 77 ASN A CA 17
ATOM 31065 C C . ASN A 1 77 ? -4.663 16.510 -8.351 1.00 0.00 77 ASN A C 17
ATOM 31066 O O . ASN A 1 77 ? -4.277 16.835 -9.475 1.00 0.00 77 ASN A O 17
ATOM 31077 N N . THR A 1 78 ? -5.890 16.761 -7.903 1.00 0.00 78 THR A N 17
ATOM 31078 C CA . THR A 1 78 ? -6.872 17.450 -8.732 1.00 0.00 78 THR A CA 17
ATOM 31079 C C . THR A 1 78 ? -6.259 18.687 -9.380 1.00 0.00 78 THR A C 17
ATOM 31080 O O . THR A 1 78 ? -6.792 19.218 -10.352 1.00 0.00 78 THR A O 17
ATOM 31091 N N . ASP A 1 79 ? -5.133 19.136 -8.837 1.00 0.00 79 ASP A N 17
ATOM 31092 C CA . ASP A 1 79 ? -4.455 20.309 -9.374 1.00 0.00 79 ASP A CA 17
ATOM 31093 C C . ASP A 1 79 ? -3.687 19.942 -10.640 1.00 0.00 79 ASP A C 17
ATOM 31094 O O . ASP A 1 79 ? -2.766 20.649 -11.048 1.00 0.00 79 ASP A O 17
ATOM 31103 N N . ASN A 1 80 ? -4.070 18.827 -11.254 1.00 0.00 80 ASN A N 17
ATOM 31104 C CA . ASN A 1 80 ? -3.409 18.372 -12.471 1.00 0.00 80 ASN A CA 17
ATOM 31105 C C . ASN A 1 80 ? -1.900 18.334 -12.268 1.00 0.00 80 ASN A C 17
ATOM 31106 O O . ASN A 1 80 ? -1.132 18.520 -13.214 1.00 0.00 80 ASN A O 17
ATOM 31117 N N . THR A 1 81 ? -1.481 18.092 -11.028 1.00 0.00 81 THR A N 17
ATOM 31118 C CA . THR A 1 81 ? -0.059 18.034 -10.704 1.00 0.00 81 THR A CA 17
ATOM 31119 C C . THR A 1 81 ? 0.363 16.604 -10.385 1.00 0.00 81 THR A C 17
ATOM 31120 O O . THR A 1 81 ? -0.422 15.820 -9.851 1.00 0.00 81 THR A O 17
ATOM 31131 N N . LEU A 1 82 ? 1.610 16.275 -10.711 1.00 0.00 82 LEU A N 17
ATOM 31132 C CA . LEU A 1 82 ? 2.131 14.937 -10.455 1.00 0.00 82 LEU A CA 17
ATOM 31133 C C . LEU A 1 82 ? 3.074 14.951 -9.256 1.00 0.00 82 LEU A C 17
ATOM 31134 O O . LEU A 1 82 ? 3.753 15.946 -8.999 1.00 0.00 82 LEU A O 17
ATOM 31150 N N . VAL A 1 83 ? 3.112 13.840 -8.526 1.00 0.00 83 VAL A N 17
ATOM 31151 C CA . VAL A 1 83 ? 3.977 13.737 -7.354 1.00 0.00 83 VAL A CA 17
ATOM 31152 C C . VAL A 1 83 ? 4.667 12.372 -7.316 1.00 0.00 83 VAL A C 17
ATOM 31153 O O . VAL A 1 83 ? 4.184 11.450 -6.659 1.00 0.00 83 VAL A O 17
ATOM 31166 N N . PRO A 1 84 ? 5.777 12.221 -7.999 1.00 0.00 84 PRO A N 17
ATOM 31167 C CA . PRO A 1 84 ? 6.528 10.939 -8.030 1.00 0.00 84 PRO A CA 17
ATOM 31168 C C . PRO A 1 84 ? 7.439 10.774 -6.817 1.00 0.00 84 PRO A C 17
ATOM 31169 O O . PRO A 1 84 ? 8.108 11.718 -6.397 1.00 0.00 84 PRO A O 17
ATOM 31180 N N . ALA A 1 85 ? 7.460 9.568 -6.257 1.00 0.00 85 ALA A N 17
ATOM 31181 C CA . ALA A 1 85 ? 8.291 9.291 -5.092 1.00 0.00 85 ALA A CA 17
ATOM 31182 C C . ALA A 1 85 ? 8.448 7.786 -4.891 1.00 0.00 85 ALA A C 17
ATOM 31183 O O . ALA A 1 85 ? 7.862 6.989 -5.623 1.00 0.00 85 ALA A O 17
ATOM 31190 N N . ALA A 1 86 ? 9.244 7.408 -3.897 1.00 0.00 86 ALA A N 17
ATOM 31191 C CA . ALA A 1 86 ? 9.470 5.996 -3.609 1.00 0.00 86 ALA A CA 17
ATOM 31192 C C . ALA A 1 86 ? 9.820 5.799 -2.138 1.00 0.00 86 ALA A C 17
ATOM 31193 O O . ALA A 1 86 ? 10.230 6.739 -1.456 1.00 0.00 86 ALA A O 17
ATOM 31200 N N . GLY A 1 87 ? 9.656 4.572 -1.655 1.00 0.00 87 GLY A N 17
ATOM 31201 C CA . GLY A 1 87 ? 9.958 4.265 -0.261 1.00 0.00 87 GLY A CA 17
ATOM 31202 C C . GLY A 1 87 ? 10.101 2.760 -0.054 1.00 0.00 87 GLY A C 17
ATOM 31203 O O . GLY A 1 87 ? 10.220 2.001 -1.014 1.00 0.00 87 GLY A O 17
ATOM 31207 N N . ALA A 1 88 ? 10.087 2.340 1.206 1.00 0.00 88 ALA A N 17
ATOM 31208 C CA . ALA A 1 88 ? 10.216 0.923 1.530 1.00 0.00 88 ALA A CA 17
ATOM 31209 C C . ALA A 1 88 ? 9.448 0.595 2.807 1.00 0.00 88 ALA A C 17
ATOM 31210 O O . ALA A 1 88 ? 8.984 1.493 3.510 1.00 0.00 88 ALA A O 17
ATOM 31217 N N . GLY A 1 89 ? 9.318 -0.694 3.100 1.00 0.00 89 GLY A N 17
ATOM 31218 C CA . GLY A 1 89 ? 8.604 -1.125 4.296 1.00 0.00 89 GLY A CA 17
ATOM 31219 C C . GLY A 1 89 ? 8.915 -2.581 4.622 1.00 0.00 89 GLY A C 17
ATOM 31220 O O . GLY A 1 89 ? 9.899 -3.141 4.139 1.00 0.00 89 GLY A O 17
ATOM 31224 N N . PHE A 1 90 ? 8.070 -3.190 5.448 1.00 0.00 90 PHE A N 17
ATOM 31225 C CA . PHE A 1 90 ? 8.264 -4.582 5.835 1.00 0.00 90 PHE A CA 17
ATOM 31226 C C . PHE A 1 90 ? 6.922 -5.272 6.054 1.00 0.00 90 PHE A C 17
ATOM 31227 O O . PHE A 1 90 ? 6.003 -4.692 6.632 1.00 0.00 90 PHE A O 17
ATOM 31244 N N . ARG A 1 91 ? 6.820 -6.514 5.590 1.00 0.00 91 ARG A N 17
ATOM 31245 C CA . ARG A 1 91 ? 5.587 -7.279 5.742 1.00 0.00 91 ARG A CA 17
ATOM 31246 C C . ARG A 1 91 ? 5.749 -8.336 6.828 1.00 0.00 91 ARG A C 17
ATOM 31247 O O . ARG A 1 91 ? 6.479 -9.312 6.651 1.00 0.00 91 ARG A O 17
ATOM 31268 N N . TYR A 1 92 ? 5.065 -8.131 7.951 1.00 0.00 92 TYR A N 17
ATOM 31269 C CA . TYR A 1 92 ? 5.135 -9.069 9.067 1.00 0.00 92 TYR A CA 17
ATOM 31270 C C . TYR A 1 92 ? 3.787 -9.749 9.283 1.00 0.00 92 TYR A C 17
ATOM 31271 O O . TYR A 1 92 ? 2.738 -9.179 8.984 1.00 0.00 92 TYR A O 17
ATOM 31289 N N . LYS A 1 93 ? 3.824 -10.971 9.804 1.00 0.00 93 LYS A N 17
ATOM 31290 C CA . LYS A 1 93 ? 2.599 -11.721 10.056 1.00 0.00 93 LYS A CA 17
ATOM 31291 C C . LYS A 1 93 ? 2.117 -11.491 11.486 1.00 0.00 93 LYS A C 17
ATOM 31292 O O . LYS A 1 93 ? 2.905 -11.531 12.430 1.00 0.00 93 LYS A O 17
ATOM 31311 N N . VAL A 1 94 ? 0.817 -11.250 11.632 1.00 0.00 94 VAL A N 17
ATOM 31312 C CA . VAL A 1 94 ? 0.234 -11.016 12.950 1.00 0.00 94 VAL A CA 17
ATOM 31313 C C . VAL A 1 94 ? -1.040 -11.835 13.124 1.00 0.00 94 VAL A C 17
ATOM 31314 O O . VAL A 1 94 ? -1.146 -12.643 14.046 1.00 0.00 94 VAL A O 17
ATOM 31327 N N . SER A 1 95 ? -2.001 -11.621 12.231 1.00 0.00 95 SER A N 17
ATOM 31328 C CA . SER A 1 95 ? -3.266 -12.346 12.295 1.00 0.00 95 SER A CA 17
ATOM 31329 C C . SER A 1 95 ? -3.299 -13.453 11.241 1.00 0.00 95 SER A C 17
ATOM 31330 O O . SER A 1 95 ? -2.508 -13.446 10.298 1.00 0.00 95 SER A O 17
ATOM 31338 N N . PRO A 1 96 ? -4.193 -14.397 11.387 1.00 0.00 96 PRO A N 17
ATOM 31339 C CA . PRO A 1 96 ? -4.326 -15.534 10.428 1.00 0.00 96 PRO A CA 17
ATOM 31340 C C . PRO A 1 96 ? -4.928 -15.106 9.091 1.00 0.00 96 PRO A C 17
ATOM 31341 O O . PRO A 1 96 ? -4.406 -15.442 8.029 1.00 0.00 96 PRO A O 17
ATOM 31352 N N . GLU A 1 97 ? -6.036 -14.372 9.153 1.00 0.00 97 GLU A N 17
ATOM 31353 C CA . GLU A 1 97 ? -6.705 -13.917 7.939 1.00 0.00 97 GLU A CA 17
ATOM 31354 C C . GLU A 1 97 ? -6.347 -12.467 7.623 1.00 0.00 97 GLU A C 17
ATOM 31355 O O . GLU A 1 97 ? -6.795 -11.915 6.619 1.00 0.00 97 GLU A O 17
ATOM 31367 N N . VAL A 1 98 ? -5.540 -11.855 8.487 1.00 0.00 98 VAL A N 17
ATOM 31368 C CA . VAL A 1 98 ? -5.135 -10.467 8.284 1.00 0.00 98 VAL A CA 17
ATOM 31369 C C . VAL A 1 98 ? -3.633 -10.307 8.498 1.00 0.00 98 VAL A C 17
ATOM 31370 O O . VAL A 1 98 ? -3.053 -10.933 9.385 1.00 0.00 98 VAL A O 17
ATOM 31383 N N . LYS A 1 99 ? -3.014 -9.461 7.677 1.00 0.00 99 LYS A N 17
ATOM 31384 C CA . LYS A 1 99 ? -1.577 -9.217 7.776 1.00 0.00 99 LYS A CA 17
ATOM 31385 C C . LYS A 1 99 ? -1.306 -7.747 8.083 1.00 0.00 99 LYS A C 17
ATOM 31386 O O . LYS A 1 99 ? -2.107 -6.876 7.743 1.00 0.00 99 LYS A O 17
ATOM 31405 N N . LEU A 1 100 ? -0.174 -7.478 8.727 1.00 0.00 100 LEU A N 17
ATOM 31406 C CA . LEU A 1 100 ? 0.194 -6.108 9.076 1.00 0.00 100 LEU A CA 17
ATOM 31407 C C . LEU A 1 100 ? 1.323 -5.609 8.180 1.00 0.00 100 LEU A C 17
ATOM 31408 O O . LEU A 1 100 ? 2.189 -6.382 7.766 1.00 0.00 100 LEU A O 17
ATOM 31424 N N . VAL A 1 101 ? 1.309 -4.312 7.886 1.00 0.00 101 VAL A N 17
ATOM 31425 C CA . VAL A 1 101 ? 2.338 -3.721 7.037 1.00 0.00 101 VAL A CA 17
ATOM 31426 C C . VAL A 1 101 ? 2.774 -2.363 7.581 1.00 0.00 101 VAL A C 17
ATOM 31427 O O . VAL A 1 101 ? 1.984 -1.646 8.194 1.00 0.00 101 VAL A O 17
ATOM 31440 N N . VAL A 1 102 ? 4.035 -2.014 7.341 1.00 0.00 102 VAL A N 17
ATOM 31441 C CA . VAL A 1 102 ? 4.569 -0.743 7.792 1.00 0.00 102 VAL A CA 17
ATOM 31442 C C . VAL A 1 102 ? 5.593 -0.238 6.789 1.00 0.00 102 VAL A C 17
ATOM 31443 O O . VAL A 1 102 ? 6.679 -0.804 6.649 1.00 0.00 102 VAL A O 17
ATOM 31456 N N . GLU A 1 103 ? 5.234 0.823 6.089 1.00 0.00 103 GLU A N 17
ATOM 31457 C CA . GLU A 1 103 ? 6.120 1.407 5.085 1.00 0.00 103 GLU A CA 17
ATOM 31458 C C . GLU A 1 103 ? 6.171 2.925 5.222 1.00 0.00 103 GLU A C 17
ATOM 31459 O O . GLU A 1 103 ? 5.226 3.547 5.705 1.00 0.00 103 GLU A O 17
ATOM 31471 N N . TYR A 1 104 ? 7.284 3.511 4.789 1.00 0.00 104 TYR A N 17
ATOM 31472 C CA . TYR A 1 104 ? 7.462 4.958 4.859 1.00 0.00 104 TYR A CA 17
ATOM 31473 C C . TYR A 1 104 ? 7.856 5.514 3.494 1.00 0.00 104 TYR A C 17
ATOM 31474 O O . TYR A 1 104 ? 8.725 4.964 2.817 1.00 0.00 104 TYR A O 17
ATOM 31492 N N . GLY A 1 105 ? 7.210 6.605 3.094 1.00 0.00 105 GLY A N 17
ATOM 31493 C CA . GLY A 1 105 ? 7.502 7.224 1.807 1.00 0.00 105 GLY A CA 17
ATOM 31494 C C . GLY A 1 105 ? 8.430 8.423 1.973 1.00 0.00 105 GLY A C 17
ATOM 31495 O O . GLY A 1 105 ? 8.451 9.062 3.025 1.00 0.00 105 GLY A O 17
ATOM 31499 N N . TRP A 1 106 ? 9.194 8.722 0.928 1.00 0.00 106 TRP A N 17
ATOM 31500 C CA . TRP A 1 106 ? 10.120 9.849 0.969 1.00 0.00 106 TRP A CA 17
ATOM 31501 C C . TRP A 1 106 ? 10.493 10.287 -0.444 1.00 0.00 106 TRP A C 17
ATOM 31502 O O . TRP A 1 106 ? 10.302 9.542 -1.406 1.00 0.00 106 TRP A O 17
ATOM 31523 N N . ASN A 1 107 ? 11.025 11.498 -0.561 1.00 0.00 107 ASN A N 17
ATOM 31524 C CA . ASN A 1 107 ? 11.421 12.026 -1.863 1.00 0.00 107 ASN A CA 17
ATOM 31525 C C . ASN A 1 107 ? 12.758 12.752 -1.762 1.00 0.00 107 ASN A C 17
ATOM 31526 O O . ASN A 1 107 ? 13.219 13.077 -0.667 1.00 0.00 107 ASN A O 17
ATOM 31537 N N . ASN A 1 108 ? 13.375 13.005 -2.911 1.00 0.00 108 ASN A N 17
ATOM 31538 C CA . ASN A 1 108 ? 14.660 13.695 -2.940 1.00 0.00 108 ASN A CA 17
ATOM 31539 C C . ASN A 1 108 ? 14.658 14.873 -1.972 1.00 0.00 108 ASN A C 17
ATOM 31540 O O . ASN A 1 108 ? 14.024 15.896 -2.225 1.00 0.00 108 ASN A O 17
ATOM 31551 N N . SER A 1 109 ? 15.373 14.719 -0.861 1.00 0.00 109 SER A N 17
ATOM 31552 C CA . SER A 1 109 ? 15.448 15.777 0.140 1.00 0.00 109 SER A CA 17
ATOM 31553 C C . SER A 1 109 ? 14.076 16.413 0.352 1.00 0.00 109 SER A C 17
ATOM 31554 O O . SER A 1 109 ? 13.738 17.410 -0.285 1.00 0.00 109 SER A O 17
ATOM 31562 N N . SER A 1 110 ? 13.291 15.826 1.250 1.00 0.00 110 SER A N 17
ATOM 31563 C CA . SER A 1 110 ? 11.957 16.343 1.536 1.00 0.00 110 SER A CA 17
ATOM 31564 C C . SER A 1 110 ? 11.357 15.636 2.748 1.00 0.00 110 SER A C 17
ATOM 31565 O O . SER A 1 110 ? 11.760 14.524 3.091 1.00 0.00 110 SER A O 17
ATOM 31573 N N . LEU A 1 111 ? 10.394 16.287 3.389 1.00 0.00 111 LEU A N 17
ATOM 31574 C CA . LEU A 1 111 ? 9.745 15.711 4.563 1.00 0.00 111 LEU A CA 17
ATOM 31575 C C . LEU A 1 111 ? 9.372 14.255 4.305 1.00 0.00 111 LEU A C 17
ATOM 31576 O O . LEU A 1 111 ? 9.050 13.877 3.178 1.00 0.00 111 LEU A O 17
ATOM 31592 N N . GLN A 1 112 ? 9.417 13.444 5.360 1.00 0.00 112 GLN A N 17
ATOM 31593 C CA . GLN A 1 112 ? 9.080 12.029 5.243 1.00 0.00 112 GLN A CA 17
ATOM 31594 C C . GLN A 1 112 ? 7.744 11.739 5.918 1.00 0.00 112 GLN A C 17
ATOM 31595 O O . GLN A 1 112 ? 7.201 12.584 6.630 1.00 0.00 112 GLN A O 17
ATOM 31609 N N . PHE A 1 113 ? 7.219 10.541 5.691 1.00 0.00 113 PHE A N 17
ATOM 31610 C CA . PHE A 1 113 ? 5.944 10.151 6.284 1.00 0.00 113 PHE A CA 17
ATOM 31611 C C . PHE A 1 113 ? 5.920 8.654 6.568 1.00 0.00 113 PHE A C 17
ATOM 31612 O O . PHE A 1 113 ? 6.704 7.891 6.004 1.00 0.00 113 PHE A O 17
ATOM 31629 N N . LEU A 1 114 ? 5.011 8.236 7.444 1.00 0.00 114 LEU A N 17
ATOM 31630 C CA . LEU A 1 114 ? 4.890 6.825 7.796 1.00 0.00 114 LEU A CA 17
ATOM 31631 C C . LEU A 1 114 ? 3.423 6.412 7.843 1.00 0.00 114 LEU A C 17
ATOM 31632 O O . LEU A 1 114 ? 2.566 7.189 8.265 1.00 0.00 114 LEU A O 17
ATOM 31648 N N . GLN A 1 115 ? 3.138 5.188 7.407 1.00 0.00 115 GLN A N 17
ATOM 31649 C CA . GLN A 1 115 ? 1.768 4.692 7.407 1.00 0.00 115 GLN A CA 17
ATOM 31650 C C . GLN A 1 115 ? 1.713 3.242 7.876 1.00 0.00 115 GLN A C 17
ATOM 31651 O O . GLN A 1 115 ? 2.571 2.432 7.524 1.00 0.00 115 GLN A O 17
ATOM 31665 N N . ALA A 1 116 ? 0.693 2.928 8.668 1.00 0.00 116 ALA A N 17
ATOM 31666 C CA . ALA A 1 116 ? 0.517 1.574 9.182 1.00 0.00 116 ALA A CA 17
ATOM 31667 C C . ALA A 1 116 ? -0.908 1.097 8.918 1.00 0.00 116 ALA A C 17
ATOM 31668 O O . ALA A 1 116 ? -1.869 1.831 9.149 1.00 0.00 116 ALA A O 17
ATOM 31675 N N . GLY A 1 117 ? -1.037 -0.130 8.426 1.00 0.00 117 GLY A N 17
ATOM 31676 C CA . GLY A 1 117 ? -2.352 -0.681 8.130 1.00 0.00 117 GLY A CA 17
ATOM 31677 C C . GLY A 1 117 ? -2.298 -2.198 7.990 1.00 0.00 117 GLY A C 17
ATOM 31678 O O . GLY A 1 117 ? -1.340 -2.838 8.425 1.00 0.00 117 GLY A O 17
ATOM 31682 N N . LEU A 1 118 ? -3.335 -2.765 7.383 1.00 0.00 118 LEU A N 17
ATOM 31683 C CA . LEU A 1 118 ? -3.398 -4.209 7.193 1.00 0.00 118 LEU A CA 17
ATOM 31684 C C . LEU A 1 118 ? -4.052 -4.546 5.857 1.00 0.00 118 LEU A C 17
ATOM 31685 O O . LEU A 1 118 ? -4.627 -3.678 5.201 1.00 0.00 118 LEU A O 17
ATOM 31701 N N . SER A 1 119 ? -3.956 -5.815 5.463 1.00 0.00 119 SER A N 17
ATOM 31702 C CA . SER A 1 119 ? -4.540 -6.267 4.203 1.00 0.00 119 SER A CA 17
ATOM 31703 C C . SER A 1 119 ? -5.510 -7.420 4.445 1.00 0.00 119 SER A C 17
ATOM 31704 O O . SER A 1 119 ? -5.316 -8.226 5.356 1.00 0.00 119 SER A O 17
ATOM 31712 N N . TYR A 1 120 ? -6.554 -7.489 3.623 1.00 0.00 120 TYR A N 17
ATOM 31713 C CA . TYR A 1 120 ? -7.551 -8.544 3.754 1.00 0.00 120 TYR A CA 17
ATOM 31714 C C . TYR A 1 120 ? -7.935 -9.090 2.383 1.00 0.00 120 TYR A C 17
ATOM 31715 O O . TYR A 1 120 ? -7.912 -8.365 1.389 1.00 0.00 120 TYR A O 17
ATOM 31733 N N . ARG A 1 121 ? -8.285 -10.370 2.337 1.00 0.00 121 ARG A N 17
ATOM 31734 C CA . ARG A 1 121 ? -8.672 -11.001 1.080 1.00 0.00 121 ARG A CA 17
ATOM 31735 C C . ARG A 1 121 ? -10.190 -11.028 0.938 1.00 0.00 121 ARG A C 17
ATOM 31736 O O . ARG A 1 121 ? -10.908 -11.321 1.894 1.00 0.00 121 ARG A O 17
ATOM 31757 N N . ILE A 1 122 ? -10.674 -10.720 -0.262 1.00 0.00 122 ILE A N 17
ATOM 31758 C CA . ILE A 1 122 ? -12.110 -10.712 -0.518 1.00 0.00 122 ILE A CA 17
ATOM 31759 C C . ILE A 1 122 ? -12.609 -12.122 -0.813 1.00 0.00 122 ILE A C 17
ATOM 31760 O O . ILE A 1 122 ? -13.482 -12.641 -0.116 1.00 0.00 122 ILE A O 17
ATOM 31776 N N . GLN A 1 123 ? -12.046 -12.736 -1.851 1.00 0.00 123 GLN A N 17
ATOM 31777 C CA . GLN A 1 123 ? -12.436 -14.088 -2.240 1.00 0.00 123 GLN A CA 17
ATOM 31778 C C . GLN A 1 123 ? -11.302 -15.072 -1.943 1.00 0.00 123 GLN A C 17
ATOM 31779 O O . GLN A 1 123 ? -10.140 -14.678 -1.865 1.00 0.00 123 GLN A O 17
ATOM 31793 N N . PRO A 1 124 ? -11.612 -16.337 -1.779 1.00 0.00 124 PRO A N 17
ATOM 31794 C CA . PRO A 1 124 ? -10.583 -17.379 -1.487 1.00 0.00 124 PRO A CA 17
ATOM 31795 C C . PRO A 1 124 ? -9.678 -17.642 -2.688 1.00 0.00 124 PRO A C 17
ATOM 31796 O O . PRO A 1 124 ? -8.762 -18.437 -2.552 1.00 0.00 124 PRO A O 17
ATOM 31808 N N . MET A 1 1 ? -1.060 -23.504 -6.853 1.00 0.00 1 MET A N 18
ATOM 31809 C CA . MET A 1 1 ? -2.386 -23.668 -7.511 1.00 0.00 1 MET A CA 18
ATOM 31810 C C . MET A 1 1 ? -3.424 -22.827 -6.774 1.00 0.00 1 MET A C 18
ATOM 31811 O O . MET A 1 1 ? -4.418 -22.397 -7.361 1.00 0.00 1 MET A O 18
ATOM 31827 N N . GLN A 1 2 ? -3.188 -22.598 -5.487 1.00 0.00 2 GLN A N 18
ATOM 31828 C CA . GLN A 1 2 ? -4.110 -21.808 -4.679 1.00 0.00 2 GLN A CA 18
ATOM 31829 C C . GLN A 1 2 ? -3.964 -20.323 -4.997 1.00 0.00 2 GLN A C 18
ATOM 31830 O O . GLN A 1 2 ? -2.884 -19.860 -5.363 1.00 0.00 2 GLN A O 18
ATOM 31844 N N . ASP A 1 3 ? -5.058 -19.584 -4.856 1.00 0.00 3 ASP A N 18
ATOM 31845 C CA . ASP A 1 3 ? -5.042 -18.152 -5.132 1.00 0.00 3 ASP A CA 18
ATOM 31846 C C . ASP A 1 3 ? -4.243 -17.860 -6.397 1.00 0.00 3 ASP A C 18
ATOM 31847 O O . ASP A 1 3 ? -3.033 -17.637 -6.341 1.00 0.00 3 ASP A O 18
ATOM 31856 N N . GLY A 1 4 ? -4.925 -17.861 -7.537 1.00 0.00 4 GLY A N 18
ATOM 31857 C CA . GLY A 1 4 ? -4.265 -17.594 -8.810 1.00 0.00 4 GLY A CA 18
ATOM 31858 C C . GLY A 1 4 ? -4.534 -16.166 -9.273 1.00 0.00 4 GLY A C 18
ATOM 31859 O O . GLY A 1 4 ? -5.174 -15.384 -8.570 1.00 0.00 4 GLY A O 18
ATOM 31863 N N . PRO A 1 5 ? -4.055 -15.819 -10.437 1.00 0.00 5 PRO A N 18
ATOM 31864 C CA . PRO A 1 5 ? -4.241 -14.455 -11.012 1.00 0.00 5 PRO A CA 18
ATOM 31865 C C . PRO A 1 5 ? -5.699 -14.006 -10.964 1.00 0.00 5 PRO A C 18
ATOM 31866 O O . PRO A 1 5 ? -6.615 -14.829 -11.017 1.00 0.00 5 PRO A O 18
ATOM 31877 N N . GLY A 1 6 ? -5.907 -12.698 -10.863 1.00 0.00 6 GLY A N 18
ATOM 31878 C CA . GLY A 1 6 ? -7.260 -12.151 -10.808 1.00 0.00 6 GLY A CA 18
ATOM 31879 C C . GLY A 1 6 ? -7.740 -12.026 -9.367 1.00 0.00 6 GLY A C 18
ATOM 31880 O O . GLY A 1 6 ? -8.927 -11.822 -9.115 1.00 0.00 6 GLY A O 18
ATOM 31884 N N . THR A 1 7 ? -6.811 -12.150 -8.425 1.00 0.00 7 THR A N 18
ATOM 31885 C CA . THR A 1 7 ? -7.154 -12.049 -7.010 1.00 0.00 7 THR A CA 18
ATOM 31886 C C . THR A 1 7 ? -7.483 -10.607 -6.640 1.00 0.00 7 THR A C 18
ATOM 31887 O O . THR A 1 7 ? -7.069 -9.670 -7.323 1.00 0.00 7 THR A O 18
ATOM 31898 N N . LEU A 1 8 ? -8.229 -10.436 -5.553 1.00 0.00 8 LEU A N 18
ATOM 31899 C CA . LEU A 1 8 ? -8.607 -9.103 -5.100 1.00 0.00 8 LEU A CA 18
ATOM 31900 C C . LEU A 1 8 ? -8.635 -9.047 -3.576 1.00 0.00 8 LEU A C 18
ATOM 31901 O O . LEU A 1 8 ? -9.311 -9.846 -2.929 1.00 0.00 8 LEU A O 18
ATOM 31917 N N . ASP A 1 9 ? -7.894 -8.098 -3.011 1.00 0.00 9 ASP A N 18
ATOM 31918 C CA . ASP A 1 9 ? -7.840 -7.947 -1.560 1.00 0.00 9 ASP A CA 18
ATOM 31919 C C . ASP A 1 9 ? -7.949 -6.478 -1.167 1.00 0.00 9 ASP A C 18
ATOM 31920 O O . ASP A 1 9 ? -7.485 -5.596 -1.891 1.00 0.00 9 ASP A O 18
ATOM 31929 N N . VAL A 1 10 ? -8.563 -6.223 -0.015 1.00 0.00 10 VAL A N 18
ATOM 31930 C CA . VAL A 1 10 ? -8.727 -4.857 0.469 1.00 0.00 10 VAL A CA 18
ATOM 31931 C C . VAL A 1 10 ? -7.757 -4.583 1.611 1.00 0.00 10 VAL A C 18
ATOM 31932 O O . VAL A 1 10 ? -7.494 -5.457 2.438 1.00 0.00 10 VAL A O 18
ATOM 31945 N N . PHE A 1 11 ? -7.225 -3.367 1.654 1.00 0.00 11 PHE A N 18
ATOM 31946 C CA . PHE A 1 11 ? -6.281 -2.999 2.703 1.00 0.00 11 PHE A CA 18
ATOM 31947 C C . PHE A 1 11 ? -6.328 -1.501 2.978 1.00 0.00 11 PHE A C 18
ATOM 31948 O O . PHE A 1 11 ? -6.470 -0.694 2.060 1.00 0.00 11 PHE A O 18
ATOM 31965 N N . VAL A 1 12 ? -6.199 -1.140 4.252 1.00 0.00 12 VAL A N 18
ATOM 31966 C CA . VAL A 1 12 ? -6.214 0.262 4.651 1.00 0.00 12 VAL A CA 18
ATOM 31967 C C . VAL A 1 12 ? -4.819 0.693 5.090 1.00 0.00 12 VAL A C 18
ATOM 31968 O O . VAL A 1 12 ? -4.023 -0.131 5.538 1.00 0.00 12 VAL A O 18
ATOM 31981 N N . ALA A 1 13 ? -4.530 1.984 4.962 1.00 0.00 13 ALA A N 18
ATOM 31982 C CA . ALA A 1 13 ? -3.236 2.506 5.353 1.00 0.00 13 ALA A CA 18
ATOM 31983 C C . ALA A 1 13 ? -3.348 3.988 5.679 1.00 0.00 13 ALA A C 18
ATOM 31984 O O . ALA A 1 13 ? -3.597 4.815 4.803 1.00 0.00 13 ALA A O 18
ATOM 31991 N N . ALA A 1 14 ? -3.156 4.309 6.945 1.00 0.00 14 ALA A N 18
ATOM 31992 C CA . ALA A 1 14 ? -3.230 5.692 7.399 1.00 0.00 14 ALA A CA 18
ATOM 31993 C C . ALA A 1 14 ? -1.828 6.268 7.576 1.00 0.00 14 ALA A C 18
ATOM 31994 O O . ALA A 1 14 ? -0.997 5.695 8.281 1.00 0.00 14 ALA A O 18
ATOM 32001 N N . GLY A 1 15 ? -1.570 7.399 6.926 1.00 0.00 15 GLY A N 18
ATOM 32002 C CA . GLY A 1 15 ? -0.263 8.036 7.016 1.00 0.00 15 GLY A CA 18
ATOM 32003 C C . GLY A 1 15 ? -0.262 9.147 8.062 1.00 0.00 15 GLY A C 18
ATOM 32004 O O . GLY A 1 15 ? -1.318 9.587 8.515 1.00 0.00 15 GLY A O 18
ATOM 32008 N N . TRP A 1 16 ? 0.931 9.592 8.438 1.00 0.00 16 TRP A N 18
ATOM 32009 C CA . TRP A 1 16 ? 1.065 10.652 9.432 1.00 0.00 16 TRP A CA 18
ATOM 32010 C C . TRP A 1 16 ? 2.305 11.492 9.147 1.00 0.00 16 TRP A C 18
ATOM 32011 O O . TRP A 1 16 ? 3.418 10.970 9.080 1.00 0.00 16 TRP A O 18
ATOM 32032 N N . ASN A 1 17 ? 2.109 12.795 8.979 1.00 0.00 17 ASN A N 18
ATOM 32033 C CA . ASN A 1 17 ? 3.221 13.697 8.700 1.00 0.00 17 ASN A CA 18
ATOM 32034 C C . ASN A 1 17 ? 3.764 14.296 9.993 1.00 0.00 17 ASN A C 18
ATOM 32035 O O . ASN A 1 17 ? 3.012 14.560 10.931 1.00 0.00 17 ASN A O 18
ATOM 32046 N N . THR A 1 18 ? 5.076 14.511 10.036 1.00 0.00 18 THR A N 18
ATOM 32047 C CA . THR A 1 18 ? 5.710 15.081 11.218 1.00 0.00 18 THR A CA 18
ATOM 32048 C C . THR A 1 18 ? 5.033 16.391 11.608 1.00 0.00 18 THR A C 18
ATOM 32049 O O . THR A 1 18 ? 5.220 16.891 12.717 1.00 0.00 18 THR A O 18
ATOM 32060 N N . ASP A 1 19 ? 4.247 16.943 10.689 1.00 0.00 19 ASP A N 18
ATOM 32061 C CA . ASP A 1 19 ? 3.548 18.196 10.949 1.00 0.00 19 ASP A CA 18
ATOM 32062 C C . ASP A 1 19 ? 2.341 17.959 11.851 1.00 0.00 19 ASP A C 18
ATOM 32063 O O . ASP A 1 19 ? 1.521 18.854 12.054 1.00 0.00 19 ASP A O 18
ATOM 32072 N N . ASN A 1 20 ? 2.242 16.749 12.391 1.00 0.00 20 ASN A N 18
ATOM 32073 C CA . ASN A 1 20 ? 1.131 16.405 13.273 1.00 0.00 20 ASN A CA 18
ATOM 32074 C C . ASN A 1 20 ? -0.173 16.332 12.487 1.00 0.00 20 ASN A C 18
ATOM 32075 O O . ASN A 1 20 ? -1.247 16.607 13.022 1.00 0.00 20 ASN A O 18
ATOM 32086 N N . THR A 1 21 ? -0.070 15.958 11.214 1.00 0.00 21 THR A N 18
ATOM 32087 C CA . THR A 1 21 ? -1.247 15.850 10.357 1.00 0.00 21 THR A CA 18
ATOM 32088 C C . THR A 1 21 ? -1.574 14.387 10.077 1.00 0.00 21 THR A C 18
ATOM 32089 O O . THR A 1 21 ? -0.675 13.560 9.922 1.00 0.00 21 THR A O 18
ATOM 32100 N N . ILE A 1 22 ? -2.864 14.076 10.014 1.00 0.00 22 ILE A N 18
ATOM 32101 C CA . ILE A 1 22 ? -3.299 12.708 9.751 1.00 0.00 22 ILE A CA 18
ATOM 32102 C C . ILE A 1 22 ? -3.741 12.558 8.299 1.00 0.00 22 ILE A C 18
ATOM 32103 O O . ILE A 1 22 ? -4.316 13.477 7.717 1.00 0.00 22 ILE A O 18
ATOM 32119 N N . GLU A 1 23 ? -3.466 11.393 7.720 1.00 0.00 23 GLU A N 18
ATOM 32120 C CA . GLU A 1 23 ? -3.841 11.134 6.333 1.00 0.00 23 GLU A CA 18
ATOM 32121 C C . GLU A 1 23 ? -4.424 9.732 6.190 1.00 0.00 23 GLU A C 18
ATOM 32122 O O . GLU A 1 23 ? -3.791 8.744 6.564 1.00 0.00 23 GLU A O 18
ATOM 32134 N N . ILE A 1 24 ? -5.633 9.652 5.645 1.00 0.00 24 ILE A N 18
ATOM 32135 C CA . ILE A 1 24 ? -6.292 8.365 5.456 1.00 0.00 24 ILE A CA 18
ATOM 32136 C C . ILE A 1 24 ? -6.125 7.885 4.018 1.00 0.00 24 ILE A C 18
ATOM 32137 O O . ILE A 1 24 ? -6.386 8.629 3.071 1.00 0.00 24 ILE A O 18
ATOM 32153 N N . THR A 1 25 ? -5.691 6.639 3.862 1.00 0.00 25 THR A N 18
ATOM 32154 C CA . THR A 1 25 ? -5.495 6.072 2.532 1.00 0.00 25 THR A CA 18
ATOM 32155 C C . THR A 1 25 ? -5.965 4.621 2.494 1.00 0.00 25 THR A C 18
ATOM 32156 O O . THR A 1 25 ? -5.615 3.822 3.363 1.00 0.00 25 THR A O 18
ATOM 32167 N N . GLY A 1 26 ? -6.758 4.288 1.482 1.00 0.00 26 GLY A N 18
ATOM 32168 C CA . GLY A 1 26 ? -7.270 2.930 1.341 1.00 0.00 26 GLY A CA 18
ATOM 32169 C C . GLY A 1 26 ? -7.543 2.600 -0.122 1.00 0.00 26 GLY A C 18
ATOM 32170 O O . GLY A 1 26 ? -7.605 3.492 -0.968 1.00 0.00 26 GLY A O 18
ATOM 32174 N N . GLY A 1 27 ? -7.706 1.314 -0.413 1.00 0.00 27 GLY A N 18
ATOM 32175 C CA . GLY A 1 27 ? -7.972 0.876 -1.779 1.00 0.00 27 GLY A CA 18
ATOM 32176 C C . GLY A 1 27 ? -7.917 -0.642 -1.886 1.00 0.00 27 GLY A C 18
ATOM 32177 O O . GLY A 1 27 ? -8.222 -1.355 -0.929 1.00 0.00 27 GLY A O 18
ATOM 32181 N N . ALA A 1 28 ? -7.526 -1.134 -3.057 1.00 0.00 28 ALA A N 18
ATOM 32182 C CA . ALA A 1 28 ? -7.434 -2.572 -3.277 1.00 0.00 28 ALA A CA 18
ATOM 32183 C C . ALA A 1 28 ? -6.169 -2.915 -4.059 1.00 0.00 28 ALA A C 18
ATOM 32184 O O . ALA A 1 28 ? -5.483 -2.028 -4.565 1.00 0.00 28 ALA A O 18
ATOM 32191 N N . THR A 1 29 ? -5.869 -4.207 -4.152 1.00 0.00 29 THR A N 18
ATOM 32192 C CA . THR A 1 29 ? -4.686 -4.658 -4.873 1.00 0.00 29 THR A CA 18
ATOM 32193 C C . THR A 1 29 ? -5.023 -5.851 -5.762 1.00 0.00 29 THR A C 18
ATOM 32194 O O . THR A 1 29 ? -5.771 -6.745 -5.359 1.00 0.00 29 THR A O 18
ATOM 32205 N N . TYR A 1 30 ? -4.468 -5.860 -6.969 1.00 0.00 30 TYR A N 18
ATOM 32206 C CA . TYR A 1 30 ? -4.715 -6.948 -7.908 1.00 0.00 30 TYR A CA 18
ATOM 32207 C C . TYR A 1 30 ? -3.496 -7.861 -8.003 1.00 0.00 30 TYR A C 18
ATOM 32208 O O . TYR A 1 30 ? -2.407 -7.423 -8.372 1.00 0.00 30 TYR A O 18
ATOM 32226 N N . GLN A 1 31 ? -3.689 -9.132 -7.666 1.00 0.00 31 GLN A N 18
ATOM 32227 C CA . GLN A 1 31 ? -2.597 -10.097 -7.716 1.00 0.00 31 GLN A CA 18
ATOM 32228 C C . GLN A 1 31 ? -2.642 -10.892 -9.017 1.00 0.00 31 GLN A C 18
ATOM 32229 O O . GLN A 1 31 ? -3.482 -11.776 -9.188 1.00 0.00 31 GLN A O 18
ATOM 32243 N N . LEU A 1 32 ? -1.732 -10.572 -9.931 1.00 0.00 32 LEU A N 18
ATOM 32244 C CA . LEU A 1 32 ? -1.676 -11.262 -11.216 1.00 0.00 32 LEU A CA 18
ATOM 32245 C C . LEU A 1 32 ? -0.546 -12.287 -11.222 1.00 0.00 32 LEU A C 18
ATOM 32246 O O . LEU A 1 32 ? -0.772 -13.473 -11.462 1.00 0.00 32 LEU A O 18
ATOM 32262 N N . SER A 1 33 ? 0.668 -11.821 -10.953 1.00 0.00 33 SER A N 18
ATOM 32263 C CA . SER A 1 33 ? 1.828 -12.705 -10.929 1.00 0.00 33 SER A CA 18
ATOM 32264 C C . SER A 1 33 ? 2.789 -12.294 -9.816 1.00 0.00 33 SER A C 18
ATOM 32265 O O . SER A 1 33 ? 2.718 -11.176 -9.305 1.00 0.00 33 SER A O 18
ATOM 32273 N N . PRO A 1 34 ? 3.684 -13.170 -9.437 1.00 0.00 34 PRO A N 18
ATOM 32274 C CA . PRO A 1 34 ? 4.680 -12.888 -8.362 1.00 0.00 34 PRO A CA 18
ATOM 32275 C C . PRO A 1 34 ? 5.729 -11.870 -8.804 1.00 0.00 34 PRO A C 18
ATOM 32276 O O . PRO A 1 34 ? 6.550 -11.422 -8.002 1.00 0.00 34 PRO A O 18
ATOM 32287 N N . TYR A 1 35 ? 5.698 -11.513 -10.083 1.00 0.00 35 TYR A N 18
ATOM 32288 C CA . TYR A 1 35 ? 6.650 -10.549 -10.620 1.00 0.00 35 TYR A CA 18
ATOM 32289 C C . TYR A 1 35 ? 6.393 -9.160 -10.045 1.00 0.00 35 TYR A C 18
ATOM 32290 O O . TYR A 1 35 ? 7.171 -8.661 -9.233 1.00 0.00 35 TYR A O 18
ATOM 32308 N N . ILE A 1 36 ? 5.295 -8.541 -10.475 1.00 0.00 36 ILE A N 18
ATOM 32309 C CA . ILE A 1 36 ? 4.941 -7.208 -9.999 1.00 0.00 36 ILE A CA 18
ATOM 32310 C C . ILE A 1 36 ? 3.468 -7.153 -9.606 1.00 0.00 36 ILE A C 18
ATOM 32311 O O . ILE A 1 36 ? 2.612 -7.712 -10.291 1.00 0.00 36 ILE A O 18
ATOM 32327 N N . MET A 1 37 ? 3.181 -6.473 -8.500 1.00 0.00 37 MET A N 18
ATOM 32328 C CA . MET A 1 37 ? 1.807 -6.351 -8.026 1.00 0.00 37 MET A CA 18
ATOM 32329 C C . MET A 1 37 ? 1.240 -4.977 -8.370 1.00 0.00 37 MET A C 18
ATOM 32330 O O . MET A 1 37 ? 1.984 -4.005 -8.504 1.00 0.00 37 MET A O 18
ATOM 32344 N N . VAL A 1 38 ? -0.081 -4.907 -8.514 1.00 0.00 38 VAL A N 18
ATOM 32345 C CA . VAL A 1 38 ? -0.742 -3.649 -8.842 1.00 0.00 38 VAL A CA 18
ATOM 32346 C C . VAL A 1 38 ? -1.499 -3.110 -7.632 1.00 0.00 38 VAL A C 18
ATOM 32347 O O . VAL A 1 38 ? -2.162 -3.862 -6.919 1.00 0.00 38 VAL A O 18
ATOM 32360 N N . LYS A 1 39 ? -1.392 -1.804 -7.406 1.00 0.00 39 LYS A N 18
ATOM 32361 C CA . LYS A 1 39 ? -2.071 -1.178 -6.278 1.00 0.00 39 LYS A CA 18
ATOM 32362 C C . LYS A 1 39 ? -2.618 0.190 -6.671 1.00 0.00 39 LYS A C 18
ATOM 32363 O O . LYS A 1 39 ? -1.917 0.999 -7.279 1.00 0.00 39 LYS A O 18
ATOM 32382 N N . ALA A 1 40 ? -3.876 0.442 -6.320 1.00 0.00 40 ALA A N 18
ATOM 32383 C CA . ALA A 1 40 ? -4.509 1.715 -6.642 1.00 0.00 40 ALA A CA 18
ATOM 32384 C C . ALA A 1 40 ? -5.495 2.113 -5.548 1.00 0.00 40 ALA A C 18
ATOM 32385 O O . ALA A 1 40 ? -6.358 1.321 -5.162 1.00 0.00 40 ALA A O 18
ATOM 32392 N N . GLY A 1 41 ? -5.364 3.338 -5.053 1.00 0.00 41 GLY A N 18
ATOM 32393 C CA . GLY A 1 41 ? -6.251 3.826 -4.004 1.00 0.00 41 GLY A CA 18
ATOM 32394 C C . GLY A 1 41 ? -6.326 5.348 -4.017 1.00 0.00 41 GLY A C 18
ATOM 32395 O O . GLY A 1 41 ? -5.844 5.995 -4.947 1.00 0.00 41 GLY A O 18
ATOM 32399 N N . TYR A 1 42 ? -6.933 5.913 -2.979 1.00 0.00 42 TYR A N 18
ATOM 32400 C CA . TYR A 1 42 ? -7.070 7.363 -2.878 1.00 0.00 42 TYR A CA 18
ATOM 32401 C C . TYR A 1 42 ? -6.716 7.836 -1.471 1.00 0.00 42 TYR A C 18
ATOM 32402 O O . TYR A 1 42 ? -6.661 7.039 -0.533 1.00 0.00 42 TYR A O 18
ATOM 32420 N N . GLY A 1 43 ? -6.476 9.136 -1.333 1.00 0.00 43 GLY A N 18
ATOM 32421 C CA . GLY A 1 43 ? -6.128 9.706 -0.036 1.00 0.00 43 GLY A CA 18
ATOM 32422 C C . GLY A 1 43 ? -6.888 11.005 0.211 1.00 0.00 43 GLY A C 18
ATOM 32423 O O . GLY A 1 43 ? -7.152 11.767 -0.720 1.00 0.00 43 GLY A O 18
ATOM 32427 N N . TRP A 1 44 ? -7.239 11.250 1.469 1.00 0.00 44 TRP A N 18
ATOM 32428 C CA . TRP A 1 44 ? -7.970 12.460 1.826 1.00 0.00 44 TRP A CA 18
ATOM 32429 C C . TRP A 1 44 ? -7.410 13.065 3.110 1.00 0.00 44 TRP A C 18
ATOM 32430 O O . TRP A 1 44 ? -7.102 12.347 4.063 1.00 0.00 44 TRP A O 18
ATOM 32451 N N . ASN A 1 45 ? -7.280 14.387 3.128 1.00 0.00 45 ASN A N 18
ATOM 32452 C CA . ASN A 1 45 ? -6.755 15.077 4.301 1.00 0.00 45 ASN A CA 18
ATOM 32453 C C . ASN A 1 45 ? -7.890 15.696 5.110 1.00 0.00 45 ASN A C 18
ATOM 32454 O O . ASN A 1 45 ? -8.741 14.987 5.648 1.00 0.00 45 ASN A O 18
ATOM 32465 N N . ASN A 1 46 ? -7.896 17.023 5.193 1.00 0.00 46 ASN A N 18
ATOM 32466 C CA . ASN A 1 46 ? -8.931 17.728 5.939 1.00 0.00 46 ASN A CA 18
ATOM 32467 C C . ASN A 1 46 ? -9.971 18.315 4.990 1.00 0.00 46 ASN A C 18
ATOM 32468 O O . ASN A 1 46 ? -10.900 17.626 4.569 1.00 0.00 46 ASN A O 18
ATOM 32479 N N . SER A 1 47 ? -9.808 19.592 4.659 1.00 0.00 47 SER A N 18
ATOM 32480 C CA . SER A 1 47 ? -10.740 20.264 3.760 1.00 0.00 47 SER A CA 18
ATOM 32481 C C . SER A 1 47 ? -10.331 20.049 2.307 1.00 0.00 47 SER A C 18
ATOM 32482 O O . SER A 1 47 ? -9.188 20.306 1.929 1.00 0.00 47 SER A O 18
ATOM 32490 N N . SER A 1 48 ? -11.273 19.577 1.495 1.00 0.00 48 SER A N 18
ATOM 32491 C CA . SER A 1 48 ? -11.000 19.333 0.084 1.00 0.00 48 SER A CA 18
ATOM 32492 C C . SER A 1 48 ? -9.628 18.690 -0.093 1.00 0.00 48 SER A C 18
ATOM 32493 O O . SER A 1 48 ? -9.139 17.990 0.794 1.00 0.00 48 SER A O 18
ATOM 32501 N N . LEU A 1 49 ? -9.010 18.934 -1.244 1.00 0.00 49 LEU A N 18
ATOM 32502 C CA . LEU A 1 49 ? -7.694 18.373 -1.527 1.00 0.00 49 LEU A CA 18
ATOM 32503 C C . LEU A 1 49 ? -7.771 16.852 -1.613 1.00 0.00 49 LEU A C 18
ATOM 32504 O O . LEU A 1 49 ? -8.042 16.178 -0.618 1.00 0.00 49 LEU A O 18
ATOM 32520 N N . ASN A 1 50 ? -7.530 16.318 -2.806 1.00 0.00 50 ASN A N 18
ATOM 32521 C CA . ASN A 1 50 ? -7.573 14.875 -3.011 1.00 0.00 50 ASN A CA 18
ATOM 32522 C C . ASN A 1 50 ? -6.380 14.416 -3.844 1.00 0.00 50 ASN A C 18
ATOM 32523 O O . ASN A 1 50 ? -5.867 15.166 -4.675 1.00 0.00 50 ASN A O 18
ATOM 32534 N N . ARG A 1 51 ? -5.944 13.182 -3.614 1.00 0.00 51 ARG A N 18
ATOM 32535 C CA . ARG A 1 51 ? -4.808 12.636 -4.349 1.00 0.00 51 ARG A CA 18
ATOM 32536 C C . ARG A 1 51 ? -5.051 11.172 -4.702 1.00 0.00 51 ARG A C 18
ATOM 32537 O O . ARG A 1 51 ? -5.807 10.477 -4.021 1.00 0.00 51 ARG A O 18
ATOM 32558 N N . PHE A 1 52 ? -4.403 10.712 -5.769 1.00 0.00 52 PHE A N 18
ATOM 32559 C CA . PHE A 1 52 ? -4.550 9.328 -6.210 1.00 0.00 52 PHE A CA 18
ATOM 32560 C C . PHE A 1 52 ? -3.182 8.683 -6.408 1.00 0.00 52 PHE A C 18
ATOM 32561 O O . PHE A 1 52 ? -2.347 9.192 -7.157 1.00 0.00 52 PHE A O 18
ATOM 32578 N N . GLU A 1 53 ? -2.957 7.564 -5.729 1.00 0.00 53 GLU A N 18
ATOM 32579 C CA . GLU A 1 53 ? -1.684 6.860 -5.836 1.00 0.00 53 GLU A CA 18
ATOM 32580 C C . GLU A 1 53 ? -1.804 5.674 -6.788 1.00 0.00 53 GLU A C 18
ATOM 32581 O O . GLU A 1 53 ? -2.706 4.848 -6.656 1.00 0.00 53 GLU A O 18
ATOM 32593 N N . PHE A 1 54 ? -0.886 5.598 -7.746 1.00 0.00 54 PHE A N 18
ATOM 32594 C CA . PHE A 1 54 ? -0.895 4.508 -8.717 1.00 0.00 54 PHE A CA 18
ATOM 32595 C C . PHE A 1 54 ? 0.517 3.980 -8.943 1.00 0.00 54 PHE A C 18
ATOM 32596 O O . PHE A 1 54 ? 1.419 4.731 -9.313 1.00 0.00 54 PHE A O 18
ATOM 32613 N N . GLY A 1 55 ? 0.703 2.683 -8.716 1.00 0.00 55 GLY A N 18
ATOM 32614 C CA . GLY A 1 55 ? 2.011 2.066 -8.898 1.00 0.00 55 GLY A CA 18
ATOM 32615 C C . GLY A 1 55 ? 1.946 0.564 -8.643 1.00 0.00 55 GLY A C 18
ATOM 32616 O O . GLY A 1 55 ? 0.954 -0.088 -8.970 1.00 0.00 55 GLY A O 18
ATOM 32620 N N . GLY A 1 56 ? 3.008 0.021 -8.057 1.00 0.00 56 GLY A N 18
ATOM 32621 C CA . GLY A 1 56 ? 3.060 -1.406 -7.763 1.00 0.00 56 GLY A CA 18
ATOM 32622 C C . GLY A 1 56 ? 3.857 -1.672 -6.492 1.00 0.00 56 GLY A C 18
ATOM 32623 O O . GLY A 1 56 ? 4.373 -0.746 -5.866 1.00 0.00 56 GLY A O 18
ATOM 32627 N N . GLY A 1 57 ? 3.954 -2.945 -6.117 1.00 0.00 57 GLY A N 18
ATOM 32628 C CA . GLY A 1 57 ? 4.691 -3.329 -4.918 1.00 0.00 57 GLY A CA 18
ATOM 32629 C C . GLY A 1 57 ? 5.613 -4.510 -5.199 1.00 0.00 57 GLY A C 18
ATOM 32630 O O . GLY A 1 57 ? 5.445 -5.213 -6.198 1.00 0.00 57 GLY A O 18
ATOM 32634 N N . LEU A 1 58 ? 6.585 -4.719 -4.315 1.00 0.00 58 LEU A N 18
ATOM 32635 C CA . LEU A 1 58 ? 7.534 -5.816 -4.473 1.00 0.00 58 LEU A CA 18
ATOM 32636 C C . LEU A 1 58 ? 7.602 -6.656 -3.202 1.00 0.00 58 LEU A C 18
ATOM 32637 O O . LEU A 1 58 ? 7.652 -6.119 -2.094 1.00 0.00 58 LEU A O 18
ATOM 32653 N N . GLN A 1 59 ? 7.604 -7.975 -3.371 1.00 0.00 59 GLN A N 18
ATOM 32654 C CA . GLN A 1 59 ? 7.667 -8.887 -2.232 1.00 0.00 59 GLN A CA 18
ATOM 32655 C C . GLN A 1 59 ? 8.480 -10.128 -2.585 1.00 0.00 59 GLN A C 18
ATOM 32656 O O . GLN A 1 59 ? 8.742 -10.396 -3.759 1.00 0.00 59 GLN A O 18
ATOM 32670 N N . TYR A 1 60 ? 8.878 -10.880 -1.561 1.00 0.00 60 TYR A N 18
ATOM 32671 C CA . TYR A 1 60 ? 9.666 -12.092 -1.764 1.00 0.00 60 TYR A CA 18
ATOM 32672 C C . TYR A 1 60 ? 8.979 -13.292 -1.120 1.00 0.00 60 TYR A C 18
ATOM 32673 O O . TYR A 1 60 ? 8.180 -13.137 -0.195 1.00 0.00 60 TYR A O 18
ATOM 32691 N N . LYS A 1 61 ? 9.299 -14.486 -1.614 1.00 0.00 61 LYS A N 18
ATOM 32692 C CA . LYS A 1 61 ? 8.710 -15.711 -1.080 1.00 0.00 61 LYS A CA 18
ATOM 32693 C C . LYS A 1 61 ? 9.755 -16.519 -0.316 1.00 0.00 61 LYS A C 18
ATOM 32694 O O . LYS A 1 61 ? 10.566 -17.224 -0.915 1.00 0.00 61 LYS A O 18
ATOM 32713 N N . VAL A 1 62 ? 9.729 -16.407 1.009 1.00 0.00 62 VAL A N 18
ATOM 32714 C CA . VAL A 1 62 ? 10.680 -17.132 1.847 1.00 0.00 62 VAL A CA 18
ATOM 32715 C C . VAL A 1 62 ? 9.971 -17.788 3.028 1.00 0.00 62 VAL A C 18
ATOM 32716 O O . VAL A 1 62 ? 10.393 -18.838 3.511 1.00 0.00 62 VAL A O 18
ATOM 32729 N N . THR A 1 63 ? 8.892 -17.163 3.488 1.00 0.00 63 THR A N 18
ATOM 32730 C CA . THR A 1 63 ? 8.131 -17.688 4.610 1.00 0.00 63 THR A CA 18
ATOM 32731 C C . THR A 1 63 ? 6.639 -17.611 4.290 1.00 0.00 63 THR A C 18
ATOM 32732 O O . THR A 1 63 ? 6.247 -16.897 3.366 1.00 0.00 63 THR A O 18
ATOM 32743 N N . PRO A 1 64 ? 5.801 -18.315 5.013 1.00 0.00 64 PRO A N 18
ATOM 32744 C CA . PRO A 1 64 ? 4.333 -18.290 4.767 1.00 0.00 64 PRO A CA 18
ATOM 32745 C C . PRO A 1 64 ? 3.807 -16.873 4.538 1.00 0.00 64 PRO A C 18
ATOM 32746 O O . PRO A 1 64 ? 2.666 -16.693 4.115 1.00 0.00 64 PRO A O 18
ATOM 32757 N N . ASP A 1 65 ? 4.650 -15.875 4.809 1.00 0.00 65 ASP A N 18
ATOM 32758 C CA . ASP A 1 65 ? 4.268 -14.473 4.622 1.00 0.00 65 ASP A CA 18
ATOM 32759 C C . ASP A 1 65 ? 5.232 -13.557 5.380 1.00 0.00 65 ASP A C 18
ATOM 32760 O O . ASP A 1 65 ? 4.883 -12.970 6.407 1.00 0.00 65 ASP A O 18
ATOM 32769 N N . LEU A 1 66 ? 6.450 -13.439 4.866 1.00 0.00 66 LEU A N 18
ATOM 32770 C CA . LEU A 1 66 ? 7.456 -12.590 5.493 1.00 0.00 66 LEU A CA 18
ATOM 32771 C C . LEU A 1 66 ? 8.495 -12.163 4.464 1.00 0.00 66 LEU A C 18
ATOM 32772 O O . LEU A 1 66 ? 9.334 -12.962 4.047 1.00 0.00 66 LEU A O 18
ATOM 32788 N N . GLU A 1 67 ? 8.431 -10.904 4.050 1.00 0.00 67 GLU A N 18
ATOM 32789 C CA . GLU A 1 67 ? 9.370 -10.393 3.059 1.00 0.00 67 GLU A CA 18
ATOM 32790 C C . GLU A 1 67 ? 9.329 -8.865 3.020 1.00 0.00 67 GLU A C 18
ATOM 32791 O O . GLU A 1 67 ? 8.294 -8.265 3.310 1.00 0.00 67 GLU A O 18
ATOM 32803 N N . PRO A 1 68 ? 10.415 -8.219 2.659 1.00 0.00 68 PRO A N 18
ATOM 32804 C CA . PRO A 1 68 ? 10.458 -6.731 2.579 1.00 0.00 68 PRO A CA 18
ATOM 32805 C C . PRO A 1 68 ? 9.447 -6.199 1.568 1.00 0.00 68 PRO A C 18
ATOM 32806 O O . PRO A 1 68 ? 9.139 -6.868 0.581 1.00 0.00 68 PRO A O 18
ATOM 32817 N N . TYR A 1 69 ? 8.931 -5.000 1.823 1.00 0.00 69 TYR A N 18
ATOM 32818 C CA . TYR A 1 69 ? 7.948 -4.391 0.931 1.00 0.00 69 TYR A CA 18
ATOM 32819 C C . TYR A 1 69 ? 8.485 -3.092 0.341 1.00 0.00 69 TYR A C 18
ATOM 32820 O O . TYR A 1 69 ? 9.007 -2.240 1.062 1.00 0.00 69 TYR A O 18
ATOM 32838 N N . ALA A 1 70 ? 8.347 -2.949 -0.974 1.00 0.00 70 ALA A N 18
ATOM 32839 C CA . ALA A 1 70 ? 8.816 -1.748 -1.656 1.00 0.00 70 ALA A CA 18
ATOM 32840 C C . ALA A 1 70 ? 7.760 -1.247 -2.636 1.00 0.00 70 ALA A C 18
ATOM 32841 O O . ALA A 1 70 ? 7.330 -1.983 -3.526 1.00 0.00 70 ALA A O 18
ATOM 32848 N N . TRP A 1 71 ? 7.347 0.006 -2.464 1.00 0.00 71 TRP A N 18
ATOM 32849 C CA . TRP A 1 71 ? 6.338 0.602 -3.334 1.00 0.00 71 TRP A CA 18
ATOM 32850 C C . TRP A 1 71 ? 6.928 1.763 -4.127 1.00 0.00 71 TRP A C 18
ATOM 32851 O O . TRP A 1 71 ? 7.824 2.461 -3.651 1.00 0.00 71 TRP A O 18
ATOM 32872 N N . ALA A 1 72 ? 6.420 1.963 -5.338 1.00 0.00 72 ALA A N 18
ATOM 32873 C CA . ALA A 1 72 ? 6.904 3.044 -6.191 1.00 0.00 72 ALA A CA 18
ATOM 32874 C C . ALA A 1 72 ? 5.875 3.378 -7.265 1.00 0.00 72 ALA A C 18
ATOM 32875 O O . ALA A 1 72 ? 5.356 2.488 -7.938 1.00 0.00 72 ALA A O 18
ATOM 32882 N N . GLY A 1 73 ? 5.586 4.666 -7.423 1.00 0.00 73 GLY A N 18
ATOM 32883 C CA . GLY A 1 73 ? 4.617 5.104 -8.420 1.00 0.00 73 GLY A CA 18
ATOM 32884 C C . GLY A 1 73 ? 4.555 6.626 -8.487 1.00 0.00 73 GLY A C 18
ATOM 32885 O O . GLY A 1 73 ? 5.439 7.314 -7.978 1.00 0.00 73 GLY A O 18
ATOM 32889 N N . ALA A 1 74 ? 3.504 7.141 -9.120 1.00 0.00 74 ALA A N 18
ATOM 32890 C CA . ALA A 1 74 ? 3.327 8.584 -9.254 1.00 0.00 74 ALA A CA 18
ATOM 32891 C C . ALA A 1 74 ? 2.076 9.043 -8.512 1.00 0.00 74 ALA A C 18
ATOM 32892 O O . ALA A 1 74 ? 1.060 8.347 -8.499 1.00 0.00 74 ALA A O 18
ATOM 32899 N N . THR A 1 75 ? 2.158 10.219 -7.897 1.00 0.00 75 THR A N 18
ATOM 32900 C CA . THR A 1 75 ? 1.027 10.765 -7.155 1.00 0.00 75 THR A CA 18
ATOM 32901 C C . THR A 1 75 ? 0.359 11.883 -7.947 1.00 0.00 75 THR A C 18
ATOM 32902 O O . THR A 1 75 ? 0.955 12.934 -8.179 1.00 0.00 75 THR A O 18
ATOM 32913 N N . TYR A 1 76 ? -0.883 11.649 -8.360 1.00 0.00 76 TYR A N 18
ATOM 32914 C CA . TYR A 1 76 ? -1.623 12.644 -9.127 1.00 0.00 76 TYR A CA 18
ATOM 32915 C C . TYR A 1 76 ? -2.573 13.423 -8.223 1.00 0.00 76 TYR A C 18
ATOM 32916 O O . TYR A 1 76 ? -3.579 12.887 -7.757 1.00 0.00 76 TYR A O 18
ATOM 32934 N N . ASN A 1 77 ? -2.248 14.688 -7.980 1.00 0.00 77 ASN A N 18
ATOM 32935 C CA . ASN A 1 77 ? -3.082 15.530 -7.130 1.00 0.00 77 ASN A CA 18
ATOM 32936 C C . ASN A 1 77 ? -4.208 16.163 -7.942 1.00 0.00 77 ASN A C 18
ATOM 32937 O O . ASN A 1 77 ? -4.054 16.423 -9.135 1.00 0.00 77 ASN A O 18
ATOM 32948 N N . THR A 1 78 ? -5.338 16.409 -7.286 1.00 0.00 78 THR A N 18
ATOM 32949 C CA . THR A 1 78 ? -6.484 17.012 -7.958 1.00 0.00 78 THR A CA 18
ATOM 32950 C C . THR A 1 78 ? -6.091 18.336 -8.602 1.00 0.00 78 THR A C 18
ATOM 32951 O O . THR A 1 78 ? -6.758 18.813 -9.520 1.00 0.00 78 THR A O 18
ATOM 32962 N N . ASP A 1 79 ? -5.004 18.926 -8.115 1.00 0.00 79 ASP A N 18
ATOM 32963 C CA . ASP A 1 79 ? -4.532 20.197 -8.653 1.00 0.00 79 ASP A CA 18
ATOM 32964 C C . ASP A 1 79 ? -3.863 19.987 -10.007 1.00 0.00 79 ASP A C 18
ATOM 32965 O O . ASP A 1 79 ? -3.067 20.815 -10.450 1.00 0.00 79 ASP A O 18
ATOM 32974 N N . ASN A 1 80 ? -4.192 18.876 -10.658 1.00 0.00 80 ASN A N 18
ATOM 32975 C CA . ASN A 1 80 ? -3.615 18.569 -11.962 1.00 0.00 80 ASN A CA 18
ATOM 32976 C C . ASN A 1 80 ? -2.095 18.502 -11.870 1.00 0.00 80 ASN A C 18
ATOM 32977 O O . ASN A 1 80 ? -1.392 18.781 -12.842 1.00 0.00 80 ASN A O 18
ATOM 32988 N N . THR A 1 81 ? -1.594 18.129 -10.696 1.00 0.00 81 THR A N 18
ATOM 32989 C CA . THR A 1 81 ? -0.152 18.028 -10.486 1.00 0.00 81 THR A CA 18
ATOM 32990 C C . THR A 1 81 ? 0.285 16.568 -10.465 1.00 0.00 81 THR A C 18
ATOM 32991 O O . THR A 1 81 ? -0.404 15.711 -9.910 1.00 0.00 81 THR A O 18
ATOM 33002 N N . LEU A 1 82 ? 1.436 16.293 -11.074 1.00 0.00 82 LEU A N 18
ATOM 33003 C CA . LEU A 1 82 ? 1.964 14.933 -11.121 1.00 0.00 82 LEU A CA 18
ATOM 33004 C C . LEU A 1 82 ? 3.431 14.917 -10.707 1.00 0.00 82 LEU A C 18
ATOM 33005 O O . LEU A 1 82 ? 4.275 15.538 -11.353 1.00 0.00 82 LEU A O 18
ATOM 33021 N N . VAL A 1 83 ? 3.729 14.204 -9.625 1.00 0.00 83 VAL A N 18
ATOM 33022 C CA . VAL A 1 83 ? 5.098 14.114 -9.132 1.00 0.00 83 VAL A CA 18
ATOM 33023 C C . VAL A 1 83 ? 5.419 12.680 -8.712 1.00 0.00 83 VAL A C 18
ATOM 33024 O O . VAL A 1 83 ? 4.515 11.904 -8.401 1.00 0.00 83 VAL A O 18
ATOM 33037 N N . PRO A 1 84 ? 6.678 12.310 -8.693 1.00 0.00 84 PRO A N 18
ATOM 33038 C CA . PRO A 1 84 ? 7.099 10.934 -8.298 1.00 0.00 84 PRO A CA 18
ATOM 33039 C C . PRO A 1 84 ? 6.892 10.677 -6.807 1.00 0.00 84 PRO A C 18
ATOM 33040 O O . PRO A 1 84 ? 6.747 11.611 -6.020 1.00 0.00 84 PRO A O 18
ATOM 33051 N N . ALA A 1 85 ? 6.879 9.402 -6.428 1.00 0.00 85 ALA A N 18
ATOM 33052 C CA . ALA A 1 85 ? 6.690 9.033 -5.030 1.00 0.00 85 ALA A CA 18
ATOM 33053 C C . ALA A 1 85 ? 7.088 7.579 -4.804 1.00 0.00 85 ALA A C 18
ATOM 33054 O O . ALA A 1 85 ? 6.733 6.699 -5.587 1.00 0.00 85 ALA A O 18
ATOM 33061 N N . ALA A 1 86 ? 7.829 7.334 -3.728 1.00 0.00 86 ALA A N 18
ATOM 33062 C CA . ALA A 1 86 ? 8.270 5.980 -3.410 1.00 0.00 86 ALA A CA 18
ATOM 33063 C C . ALA A 1 86 ? 8.639 5.868 -1.935 1.00 0.00 86 ALA A C 18
ATOM 33064 O O . ALA A 1 86 ? 9.068 6.842 -1.316 1.00 0.00 86 ALA A O 18
ATOM 33071 N N . GLY A 1 87 ? 8.469 4.674 -1.378 1.00 0.00 87 GLY A N 18
ATOM 33072 C CA . GLY A 1 87 ? 8.788 4.445 0.026 1.00 0.00 87 GLY A CA 18
ATOM 33073 C C . GLY A 1 87 ? 9.236 3.006 0.256 1.00 0.00 87 GLY A C 18
ATOM 33074 O O . GLY A 1 87 ? 9.275 2.202 -0.677 1.00 0.00 87 GLY A O 18
ATOM 33078 N N . ALA A 1 88 ? 9.573 2.688 1.501 1.00 0.00 88 ALA A N 18
ATOM 33079 C CA . ALA A 1 88 ? 10.017 1.340 1.842 1.00 0.00 88 ALA A CA 18
ATOM 33080 C C . ALA A 1 88 ? 9.373 0.880 3.145 1.00 0.00 88 ALA A C 18
ATOM 33081 O O . ALA A 1 88 ? 8.973 1.698 3.974 1.00 0.00 88 ALA A O 18
ATOM 33088 N N . GLY A 1 89 ? 9.271 -0.433 3.319 1.00 0.00 89 GLY A N 18
ATOM 33089 C CA . GLY A 1 89 ? 8.673 -0.988 4.526 1.00 0.00 89 GLY A CA 18
ATOM 33090 C C . GLY A 1 89 ? 8.917 -2.490 4.619 1.00 0.00 89 GLY A C 18
ATOM 33091 O O . GLY A 1 89 ? 9.777 -3.033 3.928 1.00 0.00 89 GLY A O 18
ATOM 33095 N N . PHE A 1 90 ? 8.151 -3.153 5.479 1.00 0.00 90 PHE A N 18
ATOM 33096 C CA . PHE A 1 90 ? 8.291 -4.593 5.656 1.00 0.00 90 PHE A CA 18
ATOM 33097 C C . PHE A 1 90 ? 6.926 -5.241 5.873 1.00 0.00 90 PHE A C 18
ATOM 33098 O O . PHE A 1 90 ? 6.039 -4.651 6.493 1.00 0.00 90 PHE A O 18
ATOM 33115 N N . ARG A 1 91 ? 6.767 -6.456 5.358 1.00 0.00 91 ARG A N 18
ATOM 33116 C CA . ARG A 1 91 ? 5.509 -7.180 5.500 1.00 0.00 91 ARG A CA 18
ATOM 33117 C C . ARG A 1 91 ? 5.655 -8.313 6.509 1.00 0.00 91 ARG A C 18
ATOM 33118 O O . ARG A 1 91 ? 6.334 -9.307 6.246 1.00 0.00 91 ARG A O 18
ATOM 33139 N N . TYR A 1 92 ? 5.013 -8.153 7.665 1.00 0.00 92 TYR A N 18
ATOM 33140 C CA . TYR A 1 92 ? 5.074 -9.165 8.714 1.00 0.00 92 TYR A CA 18
ATOM 33141 C C . TYR A 1 92 ? 3.712 -9.828 8.895 1.00 0.00 92 TYR A C 18
ATOM 33142 O O . TYR A 1 92 ? 2.672 -9.186 8.741 1.00 0.00 92 TYR A O 18
ATOM 33160 N N . LYS A 1 93 ? 3.725 -11.116 9.221 1.00 0.00 93 LYS A N 18
ATOM 33161 C CA . LYS A 1 93 ? 2.483 -11.856 9.419 1.00 0.00 93 LYS A CA 18
ATOM 33162 C C . LYS A 1 93 ? 2.047 -11.793 10.879 1.00 0.00 93 LYS A C 18
ATOM 33163 O O . LYS A 1 93 ? 2.879 -11.773 11.786 1.00 0.00 93 LYS A O 18
ATOM 33182 N N . VAL A 1 94 ? 0.734 -11.762 11.096 1.00 0.00 94 VAL A N 18
ATOM 33183 C CA . VAL A 1 94 ? 0.190 -11.704 12.447 1.00 0.00 94 VAL A CA 18
ATOM 33184 C C . VAL A 1 94 ? -0.934 -12.721 12.613 1.00 0.00 94 VAL A C 18
ATOM 33185 O O . VAL A 1 94 ? -1.073 -13.341 13.669 1.00 0.00 94 VAL A O 18
ATOM 33198 N N . SER A 1 95 ? -1.730 -12.891 11.563 1.00 0.00 95 SER A N 18
ATOM 33199 C CA . SER A 1 95 ? -2.838 -13.839 11.601 1.00 0.00 95 SER A CA 18
ATOM 33200 C C . SER A 1 95 ? -3.139 -14.361 10.198 1.00 0.00 95 SER A C 18
ATOM 33201 O O . SER A 1 95 ? -2.722 -13.766 9.203 1.00 0.00 95 SER A O 18
ATOM 33209 N N . PRO A 1 96 ? -3.852 -15.453 10.100 1.00 0.00 96 PRO A N 18
ATOM 33210 C CA . PRO A 1 96 ? -4.214 -16.062 8.786 1.00 0.00 96 PRO A CA 18
ATOM 33211 C C . PRO A 1 96 ? -5.258 -15.240 8.034 1.00 0.00 96 PRO A C 18
ATOM 33212 O O . PRO A 1 96 ? -5.539 -15.503 6.864 1.00 0.00 96 PRO A O 18
ATOM 33223 N N . GLU A 1 97 ? -5.833 -14.251 8.715 1.00 0.00 97 GLU A N 18
ATOM 33224 C CA . GLU A 1 97 ? -6.851 -13.399 8.105 1.00 0.00 97 GLU A CA 18
ATOM 33225 C C . GLU A 1 97 ? -6.453 -11.929 8.189 1.00 0.00 97 GLU A C 18
ATOM 33226 O O . GLU A 1 97 ? -6.865 -11.120 7.356 1.00 0.00 97 GLU A O 18
ATOM 33238 N N . VAL A 1 98 ? -5.655 -11.590 9.198 1.00 0.00 98 VAL A N 18
ATOM 33239 C CA . VAL A 1 98 ? -5.209 -10.211 9.383 1.00 0.00 98 VAL A CA 18
ATOM 33240 C C . VAL A 1 98 ? -3.710 -10.088 9.136 1.00 0.00 98 VAL A C 18
ATOM 33241 O O . VAL A 1 98 ? -2.915 -10.848 9.691 1.00 0.00 98 VAL A O 18
ATOM 33254 N N . LYS A 1 99 ? -3.331 -9.124 8.300 1.00 0.00 99 LYS A N 18
ATOM 33255 C CA . LYS A 1 99 ? -1.925 -8.900 7.980 1.00 0.00 99 LYS A CA 18
ATOM 33256 C C . LYS A 1 99 ? -1.475 -7.533 8.489 1.00 0.00 99 LYS A C 18
ATOM 33257 O O . LYS A 1 99 ? -2.261 -6.586 8.520 1.00 0.00 99 LYS A O 18
ATOM 33276 N N . LEU A 1 100 ? -0.209 -7.443 8.890 1.00 0.00 100 LEU A N 18
ATOM 33277 C CA . LEU A 1 100 ? 0.341 -6.190 9.401 1.00 0.00 100 LEU A CA 18
ATOM 33278 C C . LEU A 1 100 ? 1.440 -5.668 8.479 1.00 0.00 100 LEU A C 18
ATOM 33279 O O . LEU A 1 100 ? 2.287 -6.430 8.015 1.00 0.00 100 LEU A O 18
ATOM 33295 N N . VAL A 1 101 ? 1.415 -4.366 8.218 1.00 0.00 101 VAL A N 18
ATOM 33296 C CA . VAL A 1 101 ? 2.414 -3.749 7.351 1.00 0.00 101 VAL A CA 18
ATOM 33297 C C . VAL A 1 101 ? 2.863 -2.408 7.922 1.00 0.00 101 VAL A C 18
ATOM 33298 O O . VAL A 1 101 ? 2.095 -1.720 8.592 1.00 0.00 101 VAL A O 18
ATOM 33311 N N . VAL A 1 102 ? 4.108 -2.037 7.639 1.00 0.00 102 VAL A N 18
ATOM 33312 C CA . VAL A 1 102 ? 4.646 -0.777 8.116 1.00 0.00 102 VAL A CA 18
ATOM 33313 C C . VAL A 1 102 ? 5.617 -0.215 7.090 1.00 0.00 102 VAL A C 18
ATOM 33314 O O . VAL A 1 102 ? 6.708 -0.749 6.887 1.00 0.00 102 VAL A O 18
ATOM 33327 N N . GLU A 1 103 ? 5.210 0.865 6.450 1.00 0.00 103 GLU A N 18
ATOM 33328 C CA . GLU A 1 103 ? 6.042 1.507 5.439 1.00 0.00 103 GLU A CA 18
ATOM 33329 C C . GLU A 1 103 ? 5.964 3.026 5.560 1.00 0.00 103 GLU A C 18
ATOM 33330 O O . GLU A 1 103 ? 4.945 3.572 5.985 1.00 0.00 103 GLU A O 18
ATOM 33342 N N . TYR A 1 104 ? 7.047 3.697 5.180 1.00 0.00 104 TYR A N 18
ATOM 33343 C CA . TYR A 1 104 ? 7.104 5.155 5.243 1.00 0.00 104 TYR A CA 18
ATOM 33344 C C . TYR A 1 104 ? 7.281 5.743 3.847 1.00 0.00 104 TYR A C 18
ATOM 33345 O O . TYR A 1 104 ? 8.039 5.216 3.033 1.00 0.00 104 TYR A O 18
ATOM 33363 N N . GLY A 1 105 ? 6.576 6.838 3.579 1.00 0.00 105 GLY A N 18
ATOM 33364 C CA . GLY A 1 105 ? 6.663 7.490 2.279 1.00 0.00 105 GLY A CA 18
ATOM 33365 C C . GLY A 1 105 ? 7.808 8.497 2.251 1.00 0.00 105 GLY A C 18
ATOM 33366 O O . GLY A 1 105 ? 8.059 9.191 3.236 1.00 0.00 105 GLY A O 18
ATOM 33370 N N . TRP A 1 106 ? 8.498 8.571 1.118 1.00 0.00 106 TRP A N 18
ATOM 33371 C CA . TRP A 1 106 ? 9.615 9.498 0.976 1.00 0.00 106 TRP A CA 18
ATOM 33372 C C . TRP A 1 106 ? 9.633 10.108 -0.423 1.00 0.00 106 TRP A C 18
ATOM 33373 O O . TRP A 1 106 ? 9.168 9.495 -1.384 1.00 0.00 106 TRP A O 18
ATOM 33394 N N . ASN A 1 107 ? 10.172 11.319 -0.525 1.00 0.00 107 ASN A N 18
ATOM 33395 C CA . ASN A 1 107 ? 10.246 12.003 -1.811 1.00 0.00 107 ASN A CA 18
ATOM 33396 C C . ASN A 1 107 ? 11.575 12.741 -1.947 1.00 0.00 107 ASN A C 18
ATOM 33397 O O . ASN A 1 107 ? 12.280 12.957 -0.962 1.00 0.00 107 ASN A O 18
ATOM 33408 N N . ASN A 1 108 ? 11.909 13.125 -3.175 1.00 0.00 108 ASN A N 18
ATOM 33409 C CA . ASN A 1 108 ? 13.156 13.837 -3.428 1.00 0.00 108 ASN A CA 18
ATOM 33410 C C . ASN A 1 108 ? 13.369 14.932 -2.386 1.00 0.00 108 ASN A C 18
ATOM 33411 O O . ASN A 1 108 ? 12.738 15.988 -2.443 1.00 0.00 108 ASN A O 18
ATOM 33422 N N . SER A 1 109 ? 14.260 14.671 -1.436 1.00 0.00 109 SER A N 18
ATOM 33423 C CA . SER A 1 109 ? 14.549 15.641 -0.385 1.00 0.00 109 SER A CA 18
ATOM 33424 C C . SER A 1 109 ? 13.260 16.286 0.118 1.00 0.00 109 SER A C 18
ATOM 33425 O O . SER A 1 109 ? 12.783 17.268 -0.450 1.00 0.00 109 SER A O 18
ATOM 33433 N N . SER A 1 110 ? 12.704 15.726 1.188 1.00 0.00 110 SER A N 18
ATOM 33434 C CA . SER A 1 110 ? 11.471 16.256 1.760 1.00 0.00 110 SER A CA 18
ATOM 33435 C C . SER A 1 110 ? 11.116 15.517 3.047 1.00 0.00 110 SER A C 18
ATOM 33436 O O . SER A 1 110 ? 11.581 14.401 3.282 1.00 0.00 110 SER A O 18
ATOM 33444 N N . LEU A 1 111 ? 10.288 16.145 3.875 1.00 0.00 111 LEU A N 18
ATOM 33445 C CA . LEU A 1 111 ? 9.877 15.538 5.135 1.00 0.00 111 LEU A CA 18
ATOM 33446 C C . LEU A 1 111 ? 9.462 14.086 4.919 1.00 0.00 111 LEU A C 18
ATOM 33447 O O . LEU A 1 111 ? 9.030 13.710 3.829 1.00 0.00 111 LEU A O 18
ATOM 33463 N N . GLN A 1 112 ? 9.600 13.277 5.966 1.00 0.00 112 GLN A N 18
ATOM 33464 C CA . GLN A 1 112 ? 9.239 11.865 5.886 1.00 0.00 112 GLN A CA 18
ATOM 33465 C C . GLN A 1 112 ? 7.973 11.591 6.691 1.00 0.00 112 GLN A C 18
ATOM 33466 O O . GLN A 1 112 ? 7.656 12.317 7.634 1.00 0.00 112 GLN A O 18
ATOM 33480 N N . PHE A 1 113 ? 7.252 10.541 6.311 1.00 0.00 113 PHE A N 18
ATOM 33481 C CA . PHE A 1 113 ? 6.020 10.182 7.005 1.00 0.00 113 PHE A CA 18
ATOM 33482 C C . PHE A 1 113 ? 5.935 8.672 7.201 1.00 0.00 113 PHE A C 18
ATOM 33483 O O . PHE A 1 113 ? 6.482 7.902 6.412 1.00 0.00 113 PHE A O 18
ATOM 33500 N N . LEU A 1 114 ? 5.240 8.257 8.258 1.00 0.00 114 LEU A N 18
ATOM 33501 C CA . LEU A 1 114 ? 5.084 6.838 8.555 1.00 0.00 114 LEU A CA 18
ATOM 33502 C C . LEU A 1 114 ? 3.653 6.392 8.269 1.00 0.00 114 LEU A C 18
ATOM 33503 O O . LEU A 1 114 ? 2.707 7.158 8.455 1.00 0.00 114 LEU A O 18
ATOM 33519 N N . GLN A 1 115 ? 3.502 5.153 7.812 1.00 0.00 115 GLN A N 18
ATOM 33520 C CA . GLN A 1 115 ? 2.180 4.620 7.500 1.00 0.00 115 GLN A CA 18
ATOM 33521 C C . GLN A 1 115 ? 2.022 3.209 8.059 1.00 0.00 115 GLN A C 18
ATOM 33522 O O . GLN A 1 115 ? 2.873 2.345 7.844 1.00 0.00 115 GLN A O 18
ATOM 33536 N N . ALA A 1 116 ? 0.922 2.986 8.773 1.00 0.00 116 ALA A N 18
ATOM 33537 C CA . ALA A 1 116 ? 0.648 1.678 9.358 1.00 0.00 116 ALA A CA 18
ATOM 33538 C C . ALA A 1 116 ? -0.775 1.242 9.025 1.00 0.00 116 ALA A C 18
ATOM 33539 O O . ALA A 1 116 ? -1.710 2.041 9.094 1.00 0.00 116 ALA A O 18
ATOM 33546 N N . GLY A 1 117 ? -0.933 -0.024 8.657 1.00 0.00 117 GLY A N 18
ATOM 33547 C CA . GLY A 1 117 ? -2.250 -0.544 8.310 1.00 0.00 117 GLY A CA 18
ATOM 33548 C C . GLY A 1 117 ? -2.239 -2.066 8.234 1.00 0.00 117 GLY A C 18
ATOM 33549 O O . GLY A 1 117 ? -1.327 -2.718 8.742 1.00 0.00 117 GLY A O 18
ATOM 33553 N N . LEU A 1 118 ? -3.262 -2.627 7.595 1.00 0.00 118 LEU A N 18
ATOM 33554 C CA . LEU A 1 118 ? -3.363 -4.076 7.458 1.00 0.00 118 LEU A CA 18
ATOM 33555 C C . LEU A 1 118 ? -4.083 -4.446 6.164 1.00 0.00 118 LEU A C 18
ATOM 33556 O O . LEU A 1 118 ? -4.666 -3.587 5.502 1.00 0.00 118 LEU A O 18
ATOM 33572 N N . SER A 1 119 ? -4.034 -5.730 5.814 1.00 0.00 119 SER A N 18
ATOM 33573 C CA . SER A 1 119 ? -4.682 -6.213 4.597 1.00 0.00 119 SER A CA 18
ATOM 33574 C C . SER A 1 119 ? -5.637 -7.359 4.914 1.00 0.00 119 SER A C 18
ATOM 33575 O O . SER A 1 119 ? -5.501 -8.030 5.937 1.00 0.00 119 SER A O 18
ATOM 33583 N N . TYR A 1 120 ? -6.605 -7.577 4.027 1.00 0.00 120 TYR A N 18
ATOM 33584 C CA . TYR A 1 120 ? -7.581 -8.643 4.221 1.00 0.00 120 TYR A CA 18
ATOM 33585 C C . TYR A 1 120 ? -7.882 -9.337 2.897 1.00 0.00 120 TYR A C 18
ATOM 33586 O O . TYR A 1 120 ? -7.847 -8.713 1.836 1.00 0.00 120 TYR A O 18
ATOM 33604 N N . ARG A 1 121 ? -8.179 -10.632 2.968 1.00 0.00 121 ARG A N 18
ATOM 33605 C CA . ARG A 1 121 ? -8.487 -11.403 1.767 1.00 0.00 121 ARG A CA 18
ATOM 33606 C C . ARG A 1 121 ? -9.988 -11.655 1.662 1.00 0.00 121 ARG A C 18
ATOM 33607 O O . ARG A 1 121 ? -10.627 -12.064 2.631 1.00 0.00 121 ARG A O 18
ATOM 33628 N N . ILE A 1 122 ? -10.543 -11.411 0.480 1.00 0.00 122 ILE A N 18
ATOM 33629 C CA . ILE A 1 122 ? -11.971 -11.616 0.261 1.00 0.00 122 ILE A CA 18
ATOM 33630 C C . ILE A 1 122 ? -12.238 -13.037 -0.225 1.00 0.00 122 ILE A C 18
ATOM 33631 O O . ILE A 1 122 ? -12.791 -13.859 0.506 1.00 0.00 122 ILE A O 18
ATOM 33647 N N . GLN A 1 123 ? -11.838 -13.317 -1.464 1.00 0.00 123 GLN A N 18
ATOM 33648 C CA . GLN A 1 123 ? -12.036 -14.642 -2.047 1.00 0.00 123 GLN A CA 18
ATOM 33649 C C . GLN A 1 123 ? -10.692 -15.356 -2.209 1.00 0.00 123 GLN A C 18
ATOM 33650 O O . GLN A 1 123 ? -9.648 -14.709 -2.281 1.00 0.00 123 GLN A O 18
ATOM 33664 N N . PRO A 1 124 ? -10.695 -16.666 -2.269 1.00 0.00 124 PRO A N 18
ATOM 33665 C CA . PRO A 1 124 ? -9.446 -17.459 -2.428 1.00 0.00 124 PRO A CA 18
ATOM 33666 C C . PRO A 1 124 ? -8.453 -16.787 -3.372 1.00 0.00 124 PRO A C 18
ATOM 33667 O O . PRO A 1 124 ? -8.802 -16.592 -4.525 1.00 0.00 124 PRO A O 18
ATOM 33679 N N . MET A 1 1 ? 1.051 -20.211 -6.427 1.00 0.00 1 MET A N 19
ATOM 33680 C CA . MET A 1 1 ? 0.956 -21.015 -5.176 1.00 0.00 1 MET A CA 19
ATOM 33681 C C . MET A 1 1 ? -0.497 -21.063 -4.715 1.00 0.00 1 MET A C 19
ATOM 33682 O O . MET A 1 1 ? -1.147 -22.105 -4.791 1.00 0.00 1 MET A O 19
ATOM 33698 N N . GLN A 1 2 ? -0.998 -19.930 -4.235 1.00 0.00 2 GLN A N 19
ATOM 33699 C CA . GLN A 1 2 ? -2.377 -19.855 -3.764 1.00 0.00 2 GLN A CA 19
ATOM 33700 C C . GLN A 1 2 ? -3.322 -19.546 -4.920 1.00 0.00 2 GLN A C 19
ATOM 33701 O O . GLN A 1 2 ? -3.505 -20.366 -5.820 1.00 0.00 2 GLN A O 19
ATOM 33715 N N . ASP A 1 3 ? -3.923 -18.361 -4.888 1.00 0.00 3 ASP A N 19
ATOM 33716 C CA . ASP A 1 3 ? -4.848 -17.955 -5.939 1.00 0.00 3 ASP A CA 19
ATOM 33717 C C . ASP A 1 3 ? -4.086 -17.457 -7.163 1.00 0.00 3 ASP A C 19
ATOM 33718 O O . ASP A 1 3 ? -3.105 -16.723 -7.038 1.00 0.00 3 ASP A O 19
ATOM 33727 N N . GLY A 1 4 ? -4.541 -17.861 -8.344 1.00 0.00 4 GLY A N 19
ATOM 33728 C CA . GLY A 1 4 ? -3.892 -17.448 -9.582 1.00 0.00 4 GLY A CA 19
ATOM 33729 C C . GLY A 1 4 ? -4.217 -15.995 -9.910 1.00 0.00 4 GLY A C 19
ATOM 33730 O O . GLY A 1 4 ? -4.891 -15.310 -9.141 1.00 0.00 4 GLY A O 19
ATOM 33734 N N . PRO A 1 5 ? -3.753 -15.522 -11.034 1.00 0.00 5 PRO A N 19
ATOM 33735 C CA . PRO A 1 5 ? -3.994 -14.120 -11.481 1.00 0.00 5 PRO A CA 19
ATOM 33736 C C . PRO A 1 5 ? -5.468 -13.732 -11.391 1.00 0.00 5 PRO A C 19
ATOM 33737 O O . PRO A 1 5 ? -6.352 -14.567 -11.582 1.00 0.00 5 PRO A O 19
ATOM 33748 N N . GLY A 1 6 ? -5.724 -12.461 -11.099 1.00 0.00 6 GLY A N 19
ATOM 33749 C CA . GLY A 1 6 ? -7.095 -11.976 -10.987 1.00 0.00 6 GLY A CA 19
ATOM 33750 C C . GLY A 1 6 ? -7.533 -11.907 -9.528 1.00 0.00 6 GLY A C 19
ATOM 33751 O O . GLY A 1 6 ? -8.720 -11.761 -9.234 1.00 0.00 6 GLY A O 19
ATOM 33755 N N . THR A 1 7 ? -6.569 -12.011 -8.619 1.00 0.00 7 THR A N 19
ATOM 33756 C CA . THR A 1 7 ? -6.871 -11.959 -7.193 1.00 0.00 7 THR A CA 19
ATOM 33757 C C . THR A 1 7 ? -7.317 -10.557 -6.790 1.00 0.00 7 THR A C 19
ATOM 33758 O O . THR A 1 7 ? -6.880 -9.565 -7.375 1.00 0.00 7 THR A O 19
ATOM 33769 N N . LEU A 1 8 ? -8.191 -10.483 -5.791 1.00 0.00 8 LEU A N 19
ATOM 33770 C CA . LEU A 1 8 ? -8.693 -9.199 -5.315 1.00 0.00 8 LEU A CA 19
ATOM 33771 C C . LEU A 1 8 ? -8.637 -9.136 -3.791 1.00 0.00 8 LEU A C 19
ATOM 33772 O O . LEU A 1 8 ? -9.142 -10.024 -3.104 1.00 0.00 8 LEU A O 19
ATOM 33788 N N . ASP A 1 9 ? -8.018 -8.082 -3.270 1.00 0.00 9 ASP A N 19
ATOM 33789 C CA . ASP A 1 9 ? -7.903 -7.916 -1.826 1.00 0.00 9 ASP A CA 19
ATOM 33790 C C . ASP A 1 9 ? -8.095 -6.454 -1.434 1.00 0.00 9 ASP A C 19
ATOM 33791 O O . ASP A 1 9 ? -7.807 -5.551 -2.218 1.00 0.00 9 ASP A O 19
ATOM 33800 N N . VAL A 1 10 ? -8.582 -6.235 -0.216 1.00 0.00 10 VAL A N 19
ATOM 33801 C CA . VAL A 1 10 ? -8.808 -4.881 0.281 1.00 0.00 10 VAL A CA 19
ATOM 33802 C C . VAL A 1 10 ? -7.833 -4.560 1.407 1.00 0.00 10 VAL A C 19
ATOM 33803 O O . VAL A 1 10 ? -7.613 -5.379 2.300 1.00 0.00 10 VAL A O 19
ATOM 33816 N N . PHE A 1 11 ? -7.247 -3.369 1.361 1.00 0.00 11 PHE A N 19
ATOM 33817 C CA . PHE A 1 11 ? -6.294 -2.962 2.386 1.00 0.00 11 PHE A CA 19
ATOM 33818 C C . PHE A 1 11 ? -6.301 -1.449 2.568 1.00 0.00 11 PHE A C 19
ATOM 33819 O O . PHE A 1 11 ? -6.426 -0.697 1.600 1.00 0.00 11 PHE A O 19
ATOM 33836 N N . VAL A 1 12 ? -6.158 -1.011 3.816 1.00 0.00 12 VAL A N 19
ATOM 33837 C CA . VAL A 1 12 ? -6.139 0.414 4.125 1.00 0.00 12 VAL A CA 19
ATOM 33838 C C . VAL A 1 12 ? -4.736 0.844 4.538 1.00 0.00 12 VAL A C 19
ATOM 33839 O O . VAL A 1 12 ? -3.948 0.032 5.026 1.00 0.00 12 VAL A O 19
ATOM 33852 N N . ALA A 1 13 ? -4.430 2.123 4.349 1.00 0.00 13 ALA A N 19
ATOM 33853 C CA . ALA A 1 13 ? -3.127 2.647 4.712 1.00 0.00 13 ALA A CA 19
ATOM 33854 C C . ALA A 1 13 ? -3.223 4.144 4.968 1.00 0.00 13 ALA A C 19
ATOM 33855 O O . ALA A 1 13 ? -3.469 4.931 4.054 1.00 0.00 13 ALA A O 19
ATOM 33862 N N . ALA A 1 14 ? -3.026 4.521 6.217 1.00 0.00 14 ALA A N 19
ATOM 33863 C CA . ALA A 1 14 ? -3.086 5.925 6.605 1.00 0.00 14 ALA A CA 19
ATOM 33864 C C . ALA A 1 14 ? -1.680 6.497 6.753 1.00 0.00 14 ALA A C 19
ATOM 33865 O O . ALA A 1 14 ? -0.831 5.914 7.427 1.00 0.00 14 ALA A O 19
ATOM 33872 N N . GLY A 1 15 ? -1.439 7.640 6.119 1.00 0.00 15 GLY A N 19
ATOM 33873 C CA . GLY A 1 15 ? -0.130 8.278 6.186 1.00 0.00 15 GLY A CA 19
ATOM 33874 C C . GLY A 1 15 ? -0.080 9.306 7.309 1.00 0.00 15 GLY A C 19
ATOM 33875 O O . GLY A 1 15 ? -1.114 9.728 7.825 1.00 0.00 15 GLY A O 19
ATOM 33879 N N . TRP A 1 16 ? 1.131 9.708 7.682 1.00 0.00 16 TRP A N 19
ATOM 33880 C CA . TRP A 1 16 ? 1.309 10.690 8.745 1.00 0.00 16 TRP A CA 19
ATOM 33881 C C . TRP A 1 16 ? 2.538 11.552 8.475 1.00 0.00 16 TRP A C 19
ATOM 33882 O O . TRP A 1 16 ? 3.647 11.039 8.323 1.00 0.00 16 TRP A O 19
ATOM 33903 N N . ASN A 1 17 ? 2.333 12.864 8.415 1.00 0.00 17 ASN A N 19
ATOM 33904 C CA . ASN A 1 17 ? 3.433 13.789 8.159 1.00 0.00 17 ASN A CA 19
ATOM 33905 C C . ASN A 1 17 ? 3.860 14.482 9.450 1.00 0.00 17 ASN A C 19
ATOM 33906 O O . ASN A 1 17 ? 3.032 14.769 10.315 1.00 0.00 17 ASN A O 19
ATOM 33917 N N . THR A 1 18 ? 5.157 14.748 9.571 1.00 0.00 18 THR A N 19
ATOM 33918 C CA . THR A 1 18 ? 5.683 15.407 10.761 1.00 0.00 18 THR A CA 19
ATOM 33919 C C . THR A 1 18 ? 5.042 16.779 10.942 1.00 0.00 18 THR A C 19
ATOM 33920 O O . THR A 1 18 ? 5.084 17.356 12.028 1.00 0.00 18 THR A O 19
ATOM 33931 N N . ASP A 1 19 ? 4.447 17.294 9.870 1.00 0.00 19 ASP A N 19
ATOM 33932 C CA . ASP A 1 19 ? 3.799 18.599 9.922 1.00 0.00 19 ASP A CA 19
ATOM 33933 C C . ASP A 1 19 ? 2.527 18.531 10.763 1.00 0.00 19 ASP A C 19
ATOM 33934 O O . ASP A 1 19 ? 1.726 19.464 10.770 1.00 0.00 19 ASP A O 19
ATOM 33943 N N . ASN A 1 20 ? 2.350 17.419 11.469 1.00 0.00 20 ASN A N 19
ATOM 33944 C CA . ASN A 1 20 ? 1.172 17.238 12.310 1.00 0.00 20 ASN A CA 19
ATOM 33945 C C . ASN A 1 20 ? -0.089 17.168 11.455 1.00 0.00 20 ASN A C 19
ATOM 33946 O O . ASN A 1 20 ? -1.039 17.922 11.669 1.00 0.00 20 ASN A O 19
ATOM 33957 N N . THR A 1 21 ? -0.092 16.258 10.486 1.00 0.00 21 THR A N 19
ATOM 33958 C CA . THR A 1 21 ? -1.243 16.099 9.605 1.00 0.00 21 THR A CA 19
ATOM 33959 C C . THR A 1 21 ? -1.525 14.622 9.352 1.00 0.00 21 THR A C 19
ATOM 33960 O O . THR A 1 21 ? -0.603 13.823 9.184 1.00 0.00 21 THR A O 19
ATOM 33971 N N . ILE A 1 22 ? -2.805 14.266 9.326 1.00 0.00 22 ILE A N 19
ATOM 33972 C CA . ILE A 1 22 ? -3.198 12.881 9.093 1.00 0.00 22 ILE A CA 19
ATOM 33973 C C . ILE A 1 22 ? -3.655 12.689 7.650 1.00 0.00 22 ILE A C 19
ATOM 33974 O O . ILE A 1 22 ? -4.239 13.591 7.050 1.00 0.00 22 ILE A O 19
ATOM 33990 N N . GLU A 1 23 ? -3.386 11.508 7.101 1.00 0.00 23 GLU A N 19
ATOM 33991 C CA . GLU A 1 23 ? -3.776 11.209 5.728 1.00 0.00 23 GLU A CA 19
ATOM 33992 C C . GLU A 1 23 ? -4.358 9.803 5.633 1.00 0.00 23 GLU A C 19
ATOM 33993 O O . GLU A 1 23 ? -3.714 8.827 6.014 1.00 0.00 23 GLU A O 19
ATOM 34005 N N . ILE A 1 24 ? -5.583 9.708 5.122 1.00 0.00 24 ILE A N 19
ATOM 34006 C CA . ILE A 1 24 ? -6.246 8.417 4.979 1.00 0.00 24 ILE A CA 19
ATOM 34007 C C . ILE A 1 24 ? -6.276 7.987 3.516 1.00 0.00 24 ILE A C 19
ATOM 34008 O O . ILE A 1 24 ? -6.616 8.775 2.635 1.00 0.00 24 ILE A O 19
ATOM 34024 N N . THR A 1 25 ? -5.917 6.732 3.266 1.00 0.00 25 THR A N 19
ATOM 34025 C CA . THR A 1 25 ? -5.906 6.207 1.907 1.00 0.00 25 THR A CA 19
ATOM 34026 C C . THR A 1 25 ? -6.297 4.734 1.897 1.00 0.00 25 THR A C 19
ATOM 34027 O O . THR A 1 25 ? -5.790 3.942 2.691 1.00 0.00 25 THR A O 19
ATOM 34038 N N . GLY A 1 26 ? -7.201 4.372 0.992 1.00 0.00 26 GLY A N 19
ATOM 34039 C CA . GLY A 1 26 ? -7.653 2.989 0.891 1.00 0.00 26 GLY A CA 19
ATOM 34040 C C . GLY A 1 26 ? -7.867 2.593 -0.567 1.00 0.00 26 GLY A C 19
ATOM 34041 O O . GLY A 1 26 ? -8.114 3.444 -1.423 1.00 0.00 26 GLY A O 19
ATOM 34045 N N . GLY A 1 27 ? -7.772 1.296 -0.842 1.00 0.00 27 GLY A N 19
ATOM 34046 C CA . GLY A 1 27 ? -7.957 0.798 -2.200 1.00 0.00 27 GLY A CA 19
ATOM 34047 C C . GLY A 1 27 ? -7.992 -0.727 -2.220 1.00 0.00 27 GLY A C 19
ATOM 34048 O O . GLY A 1 27 ? -8.377 -1.362 -1.239 1.00 0.00 27 GLY A O 19
ATOM 34052 N N . ALA A 1 28 ? -7.586 -1.307 -3.344 1.00 0.00 28 ALA A N 19
ATOM 34053 C CA . ALA A 1 28 ? -7.574 -2.759 -3.483 1.00 0.00 28 ALA A CA 19
ATOM 34054 C C . ALA A 1 28 ? -6.288 -3.221 -4.161 1.00 0.00 28 ALA A C 19
ATOM 34055 O O . ALA A 1 28 ? -5.726 -2.513 -4.997 1.00 0.00 28 ALA A O 19
ATOM 34062 N N . THR A 1 29 ? -5.829 -4.415 -3.796 1.00 0.00 29 THR A N 19
ATOM 34063 C CA . THR A 1 29 ? -4.608 -4.963 -4.374 1.00 0.00 29 THR A CA 19
ATOM 34064 C C . THR A 1 29 ? -4.940 -6.015 -5.428 1.00 0.00 29 THR A C 19
ATOM 34065 O O . THR A 1 29 ? -5.634 -6.992 -5.146 1.00 0.00 29 THR A O 19
ATOM 34076 N N . TYR A 1 30 ? -4.435 -5.809 -6.640 1.00 0.00 30 TYR A N 19
ATOM 34077 C CA . TYR A 1 30 ? -4.682 -6.747 -7.731 1.00 0.00 30 TYR A CA 19
ATOM 34078 C C . TYR A 1 30 ? -3.444 -7.600 -7.990 1.00 0.00 30 TYR A C 19
ATOM 34079 O O . TYR A 1 30 ? -2.414 -7.096 -8.440 1.00 0.00 30 TYR A O 19
ATOM 34097 N N . GLN A 1 31 ? -3.552 -8.895 -7.705 1.00 0.00 31 GLN A N 19
ATOM 34098 C CA . GLN A 1 31 ? -2.431 -9.806 -7.912 1.00 0.00 31 GLN A CA 19
ATOM 34099 C C . GLN A 1 31 ? -2.512 -10.450 -9.292 1.00 0.00 31 GLN A C 19
ATOM 34100 O O . GLN A 1 31 ? -3.362 -11.305 -9.541 1.00 0.00 31 GLN A O 19
ATOM 34114 N N . LEU A 1 32 ? -1.621 -10.033 -10.186 1.00 0.00 32 LEU A N 19
ATOM 34115 C CA . LEU A 1 32 ? -1.599 -10.577 -11.539 1.00 0.00 32 LEU A CA 19
ATOM 34116 C C . LEU A 1 32 ? -0.582 -11.709 -11.644 1.00 0.00 32 LEU A C 19
ATOM 34117 O O . LEU A 1 32 ? -0.802 -12.688 -12.359 1.00 0.00 32 LEU A O 19
ATOM 34133 N N . SER A 1 33 ? 0.528 -11.570 -10.928 1.00 0.00 33 SER A N 19
ATOM 34134 C CA . SER A 1 33 ? 1.571 -12.588 -10.948 1.00 0.00 33 SER A CA 19
ATOM 34135 C C . SER A 1 33 ? 2.342 -12.590 -9.629 1.00 0.00 33 SER A C 19
ATOM 34136 O O . SER A 1 33 ? 2.281 -11.627 -8.867 1.00 0.00 33 SER A O 19
ATOM 34144 N N . PRO A 1 34 ? 3.061 -13.647 -9.353 1.00 0.00 34 PRO A N 19
ATOM 34145 C CA . PRO A 1 34 ? 3.860 -13.770 -8.098 1.00 0.00 34 PRO A CA 19
ATOM 34146 C C . PRO A 1 34 ? 5.074 -12.843 -8.094 1.00 0.00 34 PRO A C 19
ATOM 34147 O O . PRO A 1 34 ? 5.765 -12.714 -7.083 1.00 0.00 34 PRO A O 19
ATOM 34158 N N . TYR A 1 35 ? 5.329 -12.204 -9.231 1.00 0.00 35 TYR A N 19
ATOM 34159 C CA . TYR A 1 35 ? 6.464 -11.296 -9.347 1.00 0.00 35 TYR A CA 19
ATOM 34160 C C . TYR A 1 35 ? 6.132 -9.938 -8.736 1.00 0.00 35 TYR A C 19
ATOM 34161 O O . TYR A 1 35 ? 6.456 -9.672 -7.578 1.00 0.00 35 TYR A O 19
ATOM 34179 N N . ILE A 1 36 ? 5.485 -9.082 -9.524 1.00 0.00 36 ILE A N 19
ATOM 34180 C CA . ILE A 1 36 ? 5.114 -7.750 -9.054 1.00 0.00 36 ILE A CA 19
ATOM 34181 C C . ILE A 1 36 ? 3.604 -7.648 -8.860 1.00 0.00 36 ILE A C 19
ATOM 34182 O O . ILE A 1 36 ? 2.831 -8.253 -9.601 1.00 0.00 36 ILE A O 19
ATOM 34198 N N . MET A 1 37 ? 3.195 -6.875 -7.857 1.00 0.00 37 MET A N 19
ATOM 34199 C CA . MET A 1 37 ? 1.776 -6.694 -7.571 1.00 0.00 37 MET A CA 19
ATOM 34200 C C . MET A 1 37 ? 1.316 -5.307 -8.006 1.00 0.00 37 MET A C 19
ATOM 34201 O O . MET A 1 37 ? 2.135 -4.454 -8.352 1.00 0.00 37 MET A O 19
ATOM 34215 N N . VAL A 1 38 ? 0.004 -5.089 -7.987 1.00 0.00 38 VAL A N 19
ATOM 34216 C CA . VAL A 1 38 ? -0.556 -3.800 -8.382 1.00 0.00 38 VAL A CA 19
ATOM 34217 C C . VAL A 1 38 ? -1.578 -3.324 -7.356 1.00 0.00 38 VAL A C 19
ATOM 34218 O O . VAL A 1 38 ? -2.293 -4.128 -6.758 1.00 0.00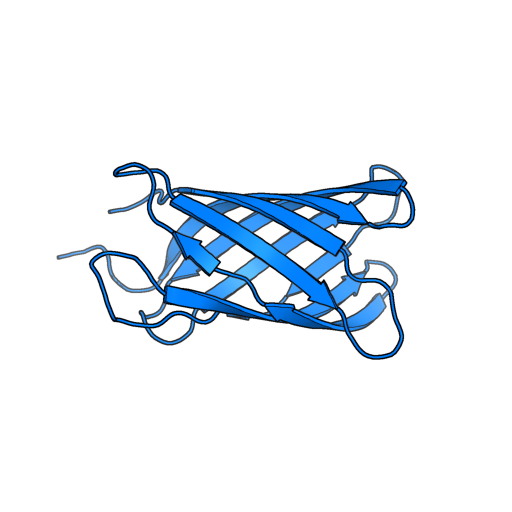 38 VAL A O 19
ATOM 34231 N N . LYS A 1 39 ? -1.642 -2.010 -7.156 1.00 0.00 39 LYS A N 19
ATOM 34232 C CA . LYS A 1 39 ? -2.580 -1.438 -6.198 1.00 0.00 39 LYS A CA 19
ATOM 34233 C C . LYS A 1 39 ? -3.028 -0.051 -6.648 1.00 0.00 39 LYS A C 19
ATOM 34234 O O . LYS A 1 39 ? -2.273 0.678 -7.292 1.00 0.00 39 LYS A O 19
ATOM 34253 N N . ALA A 1 40 ? -4.262 0.306 -6.305 1.00 0.00 40 ALA A N 19
ATOM 34254 C CA . ALA A 1 40 ? -4.802 1.609 -6.679 1.00 0.00 40 ALA A CA 19
ATOM 34255 C C . ALA A 1 40 ? -5.912 2.023 -5.718 1.00 0.00 40 ALA A C 19
ATOM 34256 O O . ALA A 1 40 ? -6.802 1.231 -5.405 1.00 0.00 40 ALA A O 19
ATOM 34263 N N . GLY A 1 41 ? -5.855 3.267 -5.255 1.00 0.00 41 GLY A N 19
ATOM 34264 C CA . GLY A 1 41 ? -6.862 3.774 -4.330 1.00 0.00 41 GLY A CA 19
ATOM 34265 C C . GLY A 1 41 ? -6.924 5.297 -4.373 1.00 0.00 41 GLY A C 19
ATOM 34266 O O . GLY A 1 41 ? -6.366 5.925 -5.273 1.00 0.00 41 GLY A O 19
ATOM 34270 N N . TYR A 1 42 ? -7.608 5.883 -3.394 1.00 0.00 42 TYR A N 19
ATOM 34271 C CA . TYR A 1 42 ? -7.739 7.334 -3.326 1.00 0.00 42 TYR A CA 19
ATOM 34272 C C . TYR A 1 42 ? -7.464 7.831 -1.911 1.00 0.00 42 TYR A C 19
ATOM 34273 O O . TYR A 1 42 ? -7.807 7.167 -0.932 1.00 0.00 42 TYR A O 19
ATOM 34291 N N . GLY A 1 43 ? -6.842 9.003 -1.814 1.00 0.00 43 GLY A N 19
ATOM 34292 C CA . GLY A 1 43 ? -6.521 9.587 -0.515 1.00 0.00 43 GLY A CA 19
ATOM 34293 C C . GLY A 1 43 ? -7.383 10.816 -0.244 1.00 0.00 43 GLY A C 19
ATOM 34294 O O . GLY A 1 43 ? -7.712 11.570 -1.160 1.00 0.00 43 GLY A O 19
ATOM 34298 N N . TRP A 1 44 ? -7.745 11.009 1.021 1.00 0.00 44 TRP A N 19
ATOM 34299 C CA . TRP A 1 44 ? -8.569 12.150 1.405 1.00 0.00 44 TRP A CA 19
ATOM 34300 C C . TRP A 1 44 ? -8.015 12.809 2.665 1.00 0.00 44 TRP A C 19
ATOM 34301 O O . TRP A 1 44 ? -7.435 12.143 3.522 1.00 0.00 44 TRP A O 19
ATOM 34322 N N . ASN A 1 45 ? -8.199 14.122 2.769 1.00 0.00 45 ASN A N 19
ATOM 34323 C CA . ASN A 1 45 ? -7.713 14.861 3.928 1.00 0.00 45 ASN A CA 19
ATOM 34324 C C . ASN A 1 45 ? -8.360 16.241 3.992 1.00 0.00 45 ASN A C 19
ATOM 34325 O O . ASN A 1 45 ? -7.792 17.177 4.555 1.00 0.00 45 ASN A O 19
ATOM 34336 N N . ASN A 1 46 ? -9.550 16.359 3.412 1.00 0.00 46 ASN A N 19
ATOM 34337 C CA . ASN A 1 46 ? -10.264 17.631 3.409 1.00 0.00 46 ASN A CA 19
ATOM 34338 C C . ASN A 1 46 ? -9.422 18.718 2.752 1.00 0.00 46 ASN A C 19
ATOM 34339 O O . ASN A 1 46 ? -8.638 19.397 3.416 1.00 0.00 46 ASN A O 19
ATOM 34350 N N . SER A 1 47 ? -9.588 18.878 1.443 1.00 0.00 47 SER A N 19
ATOM 34351 C CA . SER A 1 47 ? -8.836 19.887 0.705 1.00 0.00 47 SER A CA 19
ATOM 34352 C C . SER A 1 47 ? -9.654 20.413 -0.471 1.00 0.00 47 SER A C 19
ATOM 34353 O O . SER A 1 47 ? -10.809 20.807 -0.309 1.00 0.00 47 SER A O 19
ATOM 34361 N N . SER A 1 48 ? -9.048 20.414 -1.653 1.00 0.00 48 SER A N 19
ATOM 34362 C CA . SER A 1 48 ? -9.729 20.893 -2.851 1.00 0.00 48 SER A CA 19
ATOM 34363 C C . SER A 1 48 ? -10.298 19.723 -3.646 1.00 0.00 48 SER A C 19
ATOM 34364 O O . SER A 1 48 ? -11.444 19.320 -3.442 1.00 0.00 48 SER A O 19
ATOM 34372 N N . LEU A 1 49 ? -9.493 19.182 -4.554 1.00 0.00 49 LEU A N 19
ATOM 34373 C CA . LEU A 1 49 ? -9.927 18.058 -5.375 1.00 0.00 49 LEU A CA 19
ATOM 34374 C C . LEU A 1 49 ? -9.723 16.741 -4.633 1.00 0.00 49 LEU A C 19
ATOM 34375 O O . LEU A 1 49 ? -10.657 16.207 -4.034 1.00 0.00 49 LEU A O 19
ATOM 34391 N N . ASN A 1 50 ? -8.499 16.221 -4.675 1.00 0.00 50 ASN A N 19
ATOM 34392 C CA . ASN A 1 50 ? -8.194 14.964 -3.998 1.00 0.00 50 ASN A CA 19
ATOM 34393 C C . ASN A 1 50 ? -6.804 14.465 -4.381 1.00 0.00 50 ASN A C 19
ATOM 34394 O O . ASN A 1 50 ? -6.109 15.092 -5.179 1.00 0.00 50 ASN A O 19
ATOM 34405 N N . ARG A 1 51 ? -6.413 13.333 -3.802 1.00 0.00 51 ARG A N 19
ATOM 34406 C CA . ARG A 1 51 ? -5.105 12.746 -4.081 1.00 0.00 51 ARG A CA 19
ATOM 34407 C C . ARG A 1 51 ? -5.258 11.316 -4.588 1.00 0.00 51 ARG A C 19
ATOM 34408 O O . ARG A 1 51 ? -5.809 10.459 -3.899 1.00 0.00 51 ARG A O 19
ATOM 34429 N N . PHE A 1 52 ? -4.764 11.065 -5.796 1.00 0.00 52 PHE A N 19
ATOM 34430 C CA . PHE A 1 52 ? -4.851 9.733 -6.385 1.00 0.00 52 PHE A CA 19
ATOM 34431 C C . PHE A 1 52 ? -3.521 9.000 -6.242 1.00 0.00 52 PHE A C 19
ATOM 34432 O O . PHE A 1 52 ? -2.464 9.624 -6.180 1.00 0.00 52 PHE A O 19
ATOM 34449 N N . GLU A 1 53 ? -3.582 7.672 -6.188 1.00 0.00 53 GLU A N 19
ATOM 34450 C CA . GLU A 1 53 ? -2.373 6.867 -6.051 1.00 0.00 53 GLU A CA 19
ATOM 34451 C C . GLU A 1 53 ? -2.457 5.620 -6.926 1.00 0.00 53 GLU A C 19
ATOM 34452 O O . GLU A 1 53 ? -3.477 4.931 -6.944 1.00 0.00 53 GLU A O 19
ATOM 34464 N N . PHE A 1 54 ? -1.378 5.337 -7.649 1.00 0.00 54 PHE A N 19
ATOM 34465 C CA . PHE A 1 54 ? -1.345 4.167 -8.522 1.00 0.00 54 PHE A CA 19
ATOM 34466 C C . PHE A 1 54 ? 0.096 3.733 -8.781 1.00 0.00 54 PHE A C 19
ATOM 34467 O O . PHE A 1 54 ? 0.879 4.472 -9.377 1.00 0.00 54 PHE A O 19
ATOM 34484 N N . GLY A 1 55 ? 0.435 2.530 -8.330 1.00 0.00 55 GLY A N 19
ATOM 34485 C CA . GLY A 1 55 ? 1.783 2.007 -8.518 1.00 0.00 55 GLY A CA 19
ATOM 34486 C C . GLY A 1 55 ? 1.814 0.495 -8.316 1.00 0.00 55 GLY A C 19
ATOM 34487 O O . GLY A 1 55 ? 0.840 -0.199 -8.599 1.00 0.00 55 GLY A O 19
ATOM 34491 N N . GLY A 1 56 ? 2.943 -0.006 -7.823 1.00 0.00 56 GLY A N 19
ATOM 34492 C CA . GLY A 1 56 ? 3.092 -1.437 -7.587 1.00 0.00 56 GLY A CA 19
ATOM 34493 C C . GLY A 1 56 ? 3.834 -1.699 -6.281 1.00 0.00 56 GLY A C 19
ATOM 34494 O O . GLY A 1 56 ? 4.297 -0.768 -5.621 1.00 0.00 56 GLY A O 19
ATOM 34498 N N . GLY A 1 57 ? 3.943 -2.974 -5.914 1.00 0.00 57 GLY A N 19
ATOM 34499 C CA . GLY A 1 57 ? 4.632 -3.352 -4.684 1.00 0.00 57 GLY A CA 19
ATOM 34500 C C . GLY A 1 57 ? 5.594 -4.508 -4.932 1.00 0.00 57 GLY A C 19
ATOM 34501 O O . GLY A 1 57 ? 5.565 -5.135 -5.993 1.00 0.00 57 GLY A O 19
ATOM 34505 N N . LEU A 1 58 ? 6.444 -4.785 -3.949 1.00 0.00 58 LEU A N 19
ATOM 34506 C CA . LEU A 1 58 ? 7.413 -5.871 -4.069 1.00 0.00 58 LEU A CA 19
ATOM 34507 C C . LEU A 1 58 ? 7.443 -6.706 -2.794 1.00 0.00 58 LEU A C 19
ATOM 34508 O O . LEU A 1 58 ? 7.521 -6.168 -1.689 1.00 0.00 58 LEU A O 19
ATOM 34524 N N . GLN A 1 59 ? 7.382 -8.025 -2.957 1.00 0.00 59 GLN A N 19
ATOM 34525 C CA . GLN A 1 59 ? 7.401 -8.932 -1.815 1.00 0.00 59 GLN A CA 19
ATOM 34526 C C . GLN A 1 59 ? 8.056 -10.257 -2.196 1.00 0.00 59 GLN A C 19
ATOM 34527 O O . GLN A 1 59 ? 8.220 -10.558 -3.379 1.00 0.00 59 GLN A O 19
ATOM 34541 N N . TYR A 1 60 ? 8.430 -11.043 -1.188 1.00 0.00 60 TYR A N 19
ATOM 34542 C CA . TYR A 1 60 ? 9.067 -12.334 -1.432 1.00 0.00 60 TYR A CA 19
ATOM 34543 C C . TYR A 1 60 ? 8.411 -13.423 -0.591 1.00 0.00 60 TYR A C 19
ATOM 34544 O O . TYR A 1 60 ? 7.772 -13.138 0.422 1.00 0.00 60 TYR A O 19
ATOM 34562 N N . LYS A 1 61 ? 8.575 -14.673 -1.021 1.00 0.00 61 LYS A N 19
ATOM 34563 C CA . LYS A 1 61 ? 7.994 -15.806 -0.308 1.00 0.00 61 LYS A CA 19
ATOM 34564 C C . LYS A 1 61 ? 9.083 -16.786 0.124 1.00 0.00 61 LYS A C 19
ATOM 34565 O O . LYS A 1 61 ? 9.474 -17.668 -0.640 1.00 0.00 61 LYS A O 19
ATOM 34584 N N . VAL A 1 62 ? 9.560 -16.625 1.355 1.00 0.00 62 VAL A N 19
ATOM 34585 C CA . VAL A 1 62 ? 10.600 -17.501 1.887 1.00 0.00 62 VAL A CA 19
ATOM 34586 C C . VAL A 1 62 ? 10.199 -18.033 3.260 1.00 0.00 62 VAL A C 19
ATOM 34587 O O . VAL A 1 62 ? 10.884 -18.879 3.834 1.00 0.00 62 VAL A O 19
ATOM 34600 N N . THR A 1 63 ? 9.081 -17.530 3.776 1.00 0.00 63 THR A N 19
ATOM 34601 C CA . THR A 1 63 ? 8.587 -17.953 5.076 1.00 0.00 63 THR A CA 19
ATOM 34602 C C . THR A 1 63 ? 7.063 -17.867 5.077 1.00 0.00 63 THR A C 19
ATOM 34603 O O . THR A 1 63 ? 6.485 -17.225 4.200 1.00 0.00 63 THR A O 19
ATOM 34614 N N . PRO A 1 64 ? 6.399 -18.493 6.017 1.00 0.00 64 PRO A N 19
ATOM 34615 C CA . PRO A 1 64 ? 4.912 -18.458 6.086 1.00 0.00 64 PRO A CA 19
ATOM 34616 C C . PRO A 1 64 ? 4.353 -17.062 5.816 1.00 0.00 64 PRO A C 19
ATOM 34617 O O . PRO A 1 64 ? 3.158 -16.908 5.570 1.00 0.00 64 PRO A O 19
ATOM 34628 N N . ASP A 1 65 ? 5.232 -16.054 5.849 1.00 0.00 65 ASP A N 19
ATOM 34629 C CA . ASP A 1 65 ? 4.838 -14.664 5.596 1.00 0.00 65 ASP A CA 19
ATOM 34630 C C . ASP A 1 65 ? 5.858 -13.703 6.209 1.00 0.00 65 ASP A C 19
ATOM 34631 O O . ASP A 1 65 ? 5.615 -13.104 7.257 1.00 0.00 65 ASP A O 19
ATOM 34640 N N . LEU A 1 66 ? 7.002 -13.558 5.547 1.00 0.00 66 LEU A N 19
ATOM 34641 C CA . LEU A 1 66 ? 8.047 -12.662 6.033 1.00 0.00 66 LEU A CA 19
ATOM 34642 C C . LEU A 1 66 ? 8.938 -12.226 4.878 1.00 0.00 66 LEU A C 19
ATOM 34643 O O . LEU A 1 66 ? 9.740 -13.011 4.373 1.00 0.00 66 LEU A O 19
ATOM 34659 N N . GLU A 1 67 ? 8.791 -10.976 4.456 1.00 0.00 67 GLU A N 19
ATOM 34660 C CA . GLU A 1 67 ? 9.590 -10.464 3.350 1.00 0.00 67 GLU A CA 19
ATOM 34661 C C . GLU A 1 67 ? 9.577 -8.934 3.340 1.00 0.00 67 GLU A C 19
ATOM 34662 O O . GLU A 1 67 ? 8.610 -8.318 3.789 1.00 0.00 67 GLU A O 19
ATOM 34674 N N . PRO A 1 68 ? 10.614 -8.307 2.833 1.00 0.00 68 PRO A N 19
ATOM 34675 C CA . PRO A 1 68 ? 10.686 -6.819 2.770 1.00 0.00 68 PRO A CA 19
ATOM 34676 C C . PRO A 1 68 ? 9.582 -6.242 1.887 1.00 0.00 68 PRO A C 19
ATOM 34677 O O . PRO A 1 68 ? 9.070 -6.926 1.001 1.00 0.00 68 PRO A O 19
ATOM 34688 N N . TYR A 1 69 ? 9.219 -4.988 2.140 1.00 0.00 69 TYR A N 19
ATOM 34689 C CA . TYR A 1 69 ? 8.170 -4.333 1.363 1.00 0.00 69 TYR A CA 19
ATOM 34690 C C . TYR A 1 69 ? 8.722 -3.122 0.621 1.00 0.00 69 TYR A C 19
ATOM 34691 O O . TYR A 1 69 ? 9.416 -2.287 1.201 1.00 0.00 69 TYR A O 19
ATOM 34709 N N . ALA A 1 70 ? 8.403 -3.034 -0.665 1.00 0.00 70 ALA A N 19
ATOM 34710 C CA . ALA A 1 70 ? 8.865 -1.919 -1.484 1.00 0.00 70 ALA A CA 19
ATOM 34711 C C . ALA A 1 70 ? 7.767 -1.483 -2.447 1.00 0.00 70 ALA A C 19
ATOM 34712 O O . ALA A 1 70 ? 7.269 -2.286 -3.236 1.00 0.00 70 ALA A O 19
ATOM 34719 N N . TRP A 1 71 ? 7.392 -0.210 -2.375 1.00 0.00 71 TRP A N 19
ATOM 34720 C CA . TRP A 1 71 ? 6.346 0.318 -3.244 1.00 0.00 71 TRP A CA 19
ATOM 34721 C C . TRP A 1 71 ? 6.753 1.668 -3.824 1.00 0.00 71 TRP A C 19
ATOM 34722 O O . TRP A 1 71 ? 7.452 2.450 -3.178 1.00 0.00 71 TRP A O 19
ATOM 34743 N N . ALA A 1 72 ? 6.306 1.935 -5.047 1.00 0.00 72 ALA A N 19
ATOM 34744 C CA . ALA A 1 72 ? 6.624 3.192 -5.713 1.00 0.00 72 ALA A CA 19
ATOM 34745 C C . ALA A 1 72 ? 5.651 3.442 -6.860 1.00 0.00 72 ALA A C 19
ATOM 34746 O O . ALA A 1 72 ? 5.235 2.508 -7.545 1.00 0.00 72 ALA A O 19
ATOM 34753 N N . GLY A 1 73 ? 5.290 4.705 -7.064 1.00 0.00 73 GLY A N 19
ATOM 34754 C CA . GLY A 1 73 ? 4.362 5.053 -8.134 1.00 0.00 73 GLY A CA 19
ATOM 34755 C C . GLY A 1 73 ? 4.205 6.565 -8.255 1.00 0.00 73 GLY A C 19
ATOM 34756 O O . GLY A 1 73 ? 5.046 7.325 -7.773 1.00 0.00 73 GLY A O 19
ATOM 34760 N N . ALA A 1 74 ? 3.124 6.989 -8.904 1.00 0.00 74 ALA A N 19
ATOM 34761 C CA . ALA A 1 74 ? 2.857 8.410 -9.089 1.00 0.00 74 ALA A CA 19
ATOM 34762 C C . ALA A 1 74 ? 1.595 8.820 -8.336 1.00 0.00 74 ALA A C 19
ATOM 34763 O 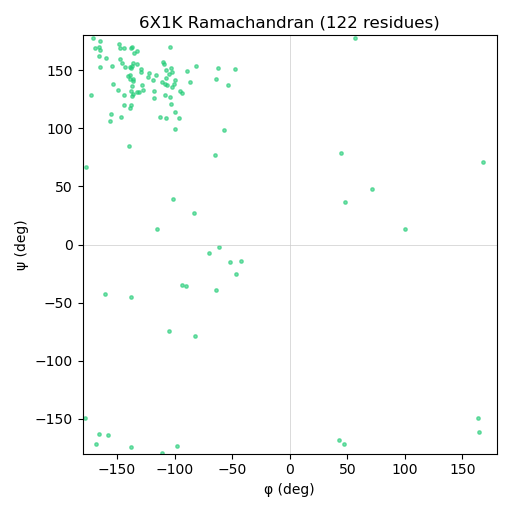O . ALA A 1 74 ? 0.716 7.995 -8.087 1.00 0.00 74 ALA A O 19
ATOM 34770 N N . THR A 1 75 ? 1.514 10.096 -7.976 1.00 0.00 75 THR A N 19
ATOM 34771 C CA . THR A 1 75 ? 0.355 10.601 -7.251 1.00 0.00 75 THR A CA 19
ATOM 34772 C C . THR A 1 75 ? -0.071 11.960 -7.799 1.00 0.00 75 THR A C 19
ATOM 34773 O O . THR A 1 75 ? 0.752 12.860 -7.963 1.00 0.00 75 THR A O 19
ATOM 34784 N N . TYR A 1 76 ? -1.362 12.101 -8.078 1.00 0.00 76 TYR A N 19
ATOM 34785 C CA . TYR A 1 76 ? -1.888 13.354 -8.607 1.00 0.00 76 TYR A CA 19
ATOM 34786 C C . TYR A 1 76 ? -2.469 14.207 -7.485 1.00 0.00 76 TYR A C 19
ATOM 34787 O O . TYR A 1 76 ? -3.528 13.894 -6.940 1.00 0.00 76 TYR A O 19
ATOM 34805 N N . ASN A 1 77 ? -1.771 15.286 -7.145 1.00 0.00 77 ASN A N 19
ATOM 34806 C CA . ASN A 1 77 ? -2.229 16.177 -6.087 1.00 0.00 77 ASN A CA 19
ATOM 34807 C C . ASN A 1 77 ? -3.512 16.890 -6.501 1.00 0.00 77 ASN A C 19
ATOM 34808 O O . ASN A 1 77 ? -3.744 17.131 -7.686 1.00 0.00 77 ASN A O 19
ATOM 34819 N N . THR A 1 78 ? -4.341 17.225 -5.516 1.00 0.00 78 THR A N 19
ATOM 34820 C CA . THR A 1 78 ? -5.599 17.910 -5.788 1.00 0.00 78 THR A CA 19
ATOM 34821 C C . THR A 1 78 ? -5.373 19.068 -6.751 1.00 0.00 78 THR A C 19
ATOM 34822 O O . THR A 1 78 ? -6.255 19.421 -7.536 1.00 0.00 78 THR A O 19
ATOM 34833 N N . ASP A 1 79 ? -4.185 19.651 -6.690 1.00 0.00 79 ASP A N 19
ATOM 34834 C CA . ASP A 1 79 ? -3.846 20.767 -7.562 1.00 0.00 79 ASP A CA 19
ATOM 34835 C C . ASP A 1 79 ? -3.603 20.273 -8.984 1.00 0.00 79 ASP A C 19
ATOM 34836 O O . ASP A 1 79 ? -3.009 20.973 -9.804 1.00 0.00 79 ASP A O 19
ATOM 34845 N N . ASN A 1 80 ? -4.066 19.059 -9.268 1.00 0.00 80 ASN A N 19
ATOM 34846 C CA . ASN A 1 80 ? -3.891 18.478 -10.592 1.00 0.00 80 ASN A CA 19
ATOM 34847 C C . ASN A 1 80 ? -2.412 18.434 -10.956 1.00 0.00 80 ASN A C 19
ATOM 34848 O O . ASN A 1 80 ? -2.048 18.489 -12.131 1.00 0.00 80 ASN A O 19
ATOM 34859 N N . THR A 1 81 ? -1.564 18.336 -9.935 1.00 0.00 81 THR A N 19
ATOM 34860 C CA . THR A 1 81 ? -0.120 18.288 -10.150 1.00 0.00 81 THR A CA 19
ATOM 34861 C C . THR A 1 81 ? 0.413 16.881 -9.901 1.00 0.00 81 THR A C 19
ATOM 34862 O O . THR A 1 81 ? -0.213 16.083 -9.205 1.00 0.00 81 THR A O 19
ATOM 34873 N N . LEU A 1 82 ? 1.575 16.583 -10.476 1.00 0.00 82 LEU A N 19
ATOM 34874 C CA . LEU A 1 82 ? 2.186 15.269 -10.310 1.00 0.00 82 LEU A CA 19
ATOM 34875 C C . LEU A 1 82 ? 3.024 15.224 -9.035 1.00 0.00 82 LEU A C 19
ATOM 34876 O O . LEU A 1 82 ? 3.592 16.233 -8.619 1.00 0.00 82 LEU A O 19
ATOM 34892 N N . VAL A 1 83 ? 3.094 14.047 -8.421 1.00 0.00 83 VAL A N 19
ATOM 34893 C CA . VAL A 1 83 ? 3.864 13.881 -7.194 1.00 0.00 83 VAL A CA 19
ATOM 34894 C C . VAL A 1 83 ? 4.454 12.473 -7.116 1.00 0.00 83 VAL A C 19
ATOM 34895 O O . VAL A 1 83 ? 3.862 11.584 -6.503 1.00 0.00 83 VAL A O 19
ATOM 34908 N N . PRO A 1 84 ? 5.598 12.248 -7.718 1.00 0.00 84 PRO A N 19
ATOM 34909 C CA . PRO A 1 84 ? 6.259 10.916 -7.704 1.00 0.00 84 PRO A CA 19
ATOM 34910 C C . PRO A 1 84 ? 7.060 10.683 -6.426 1.00 0.00 84 PRO A C 19
ATOM 34911 O O . PRO A 1 84 ? 7.822 11.549 -5.994 1.00 0.00 84 PRO A O 19
ATOM 34922 N N . ALA A 1 85 ? 6.880 9.511 -5.827 1.00 0.00 85 ALA A N 19
ATOM 34923 C CA . ALA A 1 85 ? 7.590 9.177 -4.597 1.00 0.00 85 ALA A CA 19
ATOM 34924 C C . ALA A 1 85 ? 7.804 7.669 -4.495 1.00 0.00 85 ALA A C 19
ATOM 34925 O O . ALA A 1 85 ? 7.322 6.905 -5.330 1.00 0.00 85 ALA A O 19
ATOM 34932 N N . ALA A 1 86 ? 8.528 7.252 -3.462 1.00 0.00 86 ALA A N 19
ATOM 34933 C CA . ALA A 1 86 ? 8.800 5.834 -3.257 1.00 0.00 86 ALA A CA 19
ATOM 34934 C C . ALA A 1 86 ? 9.110 5.558 -1.790 1.00 0.00 86 ALA A C 19
ATOM 34935 O O . ALA A 1 86 ? 9.798 6.339 -1.133 1.00 0.00 86 ALA A O 19
ATOM 34942 N N . GLY A 1 87 ? 8.597 4.442 -1.282 1.00 0.00 87 GLY A N 19
ATOM 34943 C CA . GLY A 1 87 ? 8.826 4.076 0.110 1.00 0.00 87 GLY A CA 19
ATOM 34944 C C . GLY A 1 87 ? 9.117 2.585 0.242 1.00 0.00 87 GLY A C 19
ATOM 34945 O O . GLY A 1 87 ? 8.765 1.794 -0.632 1.00 0.00 87 GLY A O 19
ATOM 34949 N N . ALA A 1 88 ? 9.763 2.210 1.341 1.00 0.00 88 ALA A N 19
ATOM 34950 C CA . ALA A 1 88 ? 10.098 0.811 1.578 1.00 0.00 88 ALA A CA 19
ATOM 34951 C C . ALA A 1 88 ? 10.125 0.512 3.072 1.00 0.00 88 ALA A C 19
ATOM 34952 O O . ALA A 1 88 ? 10.548 1.346 3.874 1.00 0.00 88 ALA A O 19
ATOM 34959 N N . GLY A 1 89 ? 9.669 -0.681 3.440 1.00 0.00 89 GLY A N 19
ATOM 34960 C CA . GLY A 1 89 ? 9.645 -1.077 4.843 1.00 0.00 89 GLY A CA 19
ATOM 34961 C C . GLY A 1 89 ? 9.713 -2.593 4.985 1.00 0.00 89 GLY A C 19
ATOM 34962 O O . GLY A 1 89 ? 10.615 -3.236 4.446 1.00 0.00 89 GLY A O 19
ATOM 34966 N N . PHE A 1 90 ? 8.756 -3.158 5.713 1.00 0.00 90 PHE A N 19
ATOM 34967 C CA . PHE A 1 90 ? 8.720 -4.601 5.919 1.00 0.00 90 PHE A CA 19
ATOM 34968 C C . PHE A 1 90 ? 7.280 -5.102 5.970 1.00 0.00 90 PHE A C 19
ATOM 34969 O O . PHE A 1 90 ? 6.347 -4.319 6.149 1.00 0.00 90 PHE A O 19
ATOM 34986 N N . ARG A 1 91 ? 7.109 -6.412 5.815 1.00 0.00 91 ARG A N 19
ATOM 34987 C CA . ARG A 1 91 ? 5.780 -7.011 5.846 1.00 0.00 91 ARG A CA 19
ATOM 34988 C C . ARG A 1 91 ? 5.773 -8.261 6.718 1.00 0.00 91 ARG A C 19
ATOM 34989 O O . ARG A 1 91 ? 6.494 -9.225 6.448 1.00 0.00 91 ARG A O 19
ATOM 35010 N N . TYR A 1 92 ? 4.955 -8.238 7.767 1.00 0.00 92 TYR A N 19
ATOM 35011 C CA . TYR A 1 92 ? 4.857 -9.371 8.678 1.00 0.00 92 TYR A CA 19
ATOM 35012 C C . TYR A 1 92 ? 3.394 -9.684 8.983 1.00 0.00 92 TYR A C 19
ATOM 35013 O O . TYR A 1 92 ? 2.537 -8.802 8.934 1.00 0.00 92 TYR A O 19
ATOM 35031 N N . LYS A 1 93 ? 3.116 -10.947 9.294 1.00 0.00 93 LYS A N 19
ATOM 35032 C CA . LYS A 1 93 ? 1.752 -11.364 9.601 1.00 0.00 93 LYS A CA 19
ATOM 35033 C C . LYS A 1 93 ? 1.475 -11.245 11.096 1.00 0.00 93 LYS A C 19
ATOM 35034 O O . LYS A 1 93 ? 2.289 -11.658 11.921 1.00 0.00 93 LYS A O 19
ATOM 35053 N N . VAL A 1 94 ? 0.318 -10.685 11.435 1.00 0.00 94 VAL A N 19
ATOM 35054 C CA . VAL A 1 94 ? -0.065 -10.519 12.832 1.00 0.00 94 VAL A CA 19
ATOM 35055 C C . VAL A 1 94 ? -1.151 -11.523 13.208 1.00 0.00 94 VAL A C 19
ATOM 35056 O O . VAL A 1 94 ? -1.195 -12.012 14.336 1.00 0.00 94 VAL A O 19
ATOM 35069 N N . SER A 1 95 ? -2.024 -11.826 12.252 1.00 0.00 95 SER A N 19
ATOM 35070 C CA . SER A 1 95 ? -3.104 -12.774 12.489 1.00 0.00 95 SER A CA 19
ATOM 35071 C C . SER A 1 95 ? -3.339 -13.635 11.249 1.00 0.00 95 SER A C 19
ATOM 35072 O O . SER A 1 95 ? -2.899 -13.289 10.153 1.00 0.00 95 SER A O 19
ATOM 35080 N N . PRO A 1 96 ? -4.018 -14.742 11.402 1.00 0.00 96 PRO A N 19
ATOM 35081 C CA . PRO A 1 96 ? -4.313 -15.669 10.270 1.00 0.00 96 PRO A CA 19
ATOM 35082 C C . PRO A 1 96 ? -5.356 -15.100 9.309 1.00 0.00 96 PRO A C 19
ATOM 35083 O O . PRO A 1 96 ? -5.535 -15.611 8.204 1.00 0.00 96 PRO A O 19
ATOM 35094 N N . GLU A 1 97 ? -6.045 -14.047 9.744 1.00 0.00 97 GLU A N 19
ATOM 35095 C CA . GLU A 1 97 ? -7.075 -13.418 8.919 1.00 0.00 97 GLU A CA 19
ATOM 35096 C C . GLU A 1 97 ? -6.723 -11.963 8.625 1.00 0.00 97 GLU A C 19
ATOM 35097 O O . GLU A 1 97 ? -7.400 -11.302 7.837 1.00 0.00 97 GLU A O 19
ATOM 35109 N N . VAL A 1 98 ? -5.665 -11.469 9.262 1.00 0.00 98 VAL A N 19
ATOM 35110 C CA . VAL A 1 98 ? -5.239 -10.088 9.059 1.00 0.00 98 VAL A CA 19
ATOM 35111 C C . VAL A 1 98 ? -3.730 -10.015 8.843 1.00 0.00 98 VAL A C 19
ATOM 35112 O O . VAL A 1 98 ? -2.982 -10.866 9.327 1.00 0.00 98 VAL A O 19
ATOM 35125 N N . LYS A 1 99 ? -3.294 -8.990 8.117 1.00 0.00 99 LYS A N 19
ATOM 35126 C CA . LYS A 1 99 ? -1.873 -8.805 7.838 1.00 0.00 99 LYS A CA 19
ATOM 35127 C C . LYS A 1 99 ? -1.450 -7.376 8.163 1.00 0.00 99 LYS A C 19
ATOM 35128 O O . LYS A 1 99 ? -2.145 -6.420 7.815 1.00 0.00 99 LYS A O 19
ATOM 35147 N N . LEU A 1 100 ? -0.311 -7.237 8.832 1.00 0.00 100 LEU A N 19
ATOM 35148 C CA . LEU A 1 100 ? 0.191 -5.917 9.201 1.00 0.00 100 LEU A CA 19
ATOM 35149 C C . LEU A 1 100 ? 1.318 -5.488 8.266 1.00 0.00 100 LEU A C 19
ATOM 35150 O O . LEU A 1 100 ? 2.174 -6.291 7.898 1.00 0.00 100 LEU A O 19
ATOM 35166 N N . VAL A 1 101 ? 1.308 -4.214 7.886 1.00 0.00 101 VAL A N 19
ATOM 35167 C CA . VAL A 1 101 ? 2.332 -3.683 6.995 1.00 0.00 101 VAL A CA 19
ATOM 35168 C C . VAL A 1 101 ? 2.774 -2.297 7.455 1.00 0.00 101 VAL A C 19
ATOM 35169 O O . VAL A 1 101 ? 1.982 -1.538 8.016 1.00 0.00 101 VAL A O 19
ATOM 35182 N N . VAL A 1 102 ? 4.037 -1.968 7.203 1.00 0.00 102 VAL A N 19
ATOM 35183 C CA . VAL A 1 102 ? 4.568 -0.673 7.582 1.00 0.00 102 VAL A CA 19
ATOM 35184 C C . VAL A 1 102 ? 5.599 -0.222 6.558 1.00 0.00 102 VAL A C 19
ATOM 35185 O O . VAL A 1 102 ? 6.690 -0.783 6.466 1.00 0.00 102 VAL A O 19
ATOM 35198 N N . GLU A 1 103 ? 5.237 0.795 5.797 1.00 0.00 103 GLU A N 19
ATOM 35199 C CA . GLU A 1 103 ? 6.122 1.336 4.771 1.00 0.00 103 GLU A CA 19
ATOM 35200 C C . GLU A 1 103 ? 6.646 2.709 5.180 1.00 0.00 103 GLU A C 19
ATOM 35201 O O . GLU A 1 103 ? 5.994 3.434 5.930 1.00 0.00 103 GLU A O 19
ATOM 35213 N N . TYR A 1 104 ? 7.829 3.056 4.677 1.00 0.00 104 TYR A N 19
ATOM 35214 C CA . TYR A 1 104 ? 8.439 4.346 4.990 1.00 0.00 104 TYR A CA 19
ATOM 35215 C C . TYR A 1 104 ? 8.409 5.261 3.769 1.00 0.00 104 TYR A C 19
ATOM 35216 O O . TYR A 1 104 ? 8.966 4.930 2.724 1.00 0.00 104 TYR A O 19
ATOM 35234 N N . GLY A 1 105 ? 7.756 6.409 3.910 1.00 0.00 105 GLY A N 19
ATOM 35235 C CA . GLY A 1 105 ? 7.662 7.362 2.808 1.00 0.00 105 GLY A CA 19
ATOM 35236 C C . GLY A 1 105 ? 8.957 8.151 2.658 1.00 0.00 105 GLY A C 19
ATOM 35237 O O . GLY A 1 105 ? 9.479 8.697 3.631 1.00 0.00 105 GLY A O 19
ATOM 35241 N N . TRP A 1 106 ? 9.471 8.209 1.434 1.00 0.00 106 TRP A N 19
ATOM 35242 C CA . TRP A 1 106 ? 10.707 8.936 1.165 1.00 0.00 106 TRP A CA 19
ATOM 35243 C C . TRP A 1 106 ? 10.578 9.765 -0.108 1.00 0.00 106 TRP A C 19
ATOM 35244 O O . TRP A 1 106 ? 9.925 9.351 -1.066 1.00 0.00 106 TRP A O 19
ATOM 35265 N N . ASN A 1 107 ? 11.205 10.937 -0.112 1.00 0.00 107 ASN A N 19
ATOM 35266 C CA . ASN A 1 107 ? 11.153 11.816 -1.273 1.00 0.00 107 ASN A CA 19
ATOM 35267 C C . ASN A 1 107 ? 12.509 12.474 -1.507 1.00 0.00 107 ASN A C 19
ATOM 35268 O O . ASN A 1 107 ? 13.358 12.501 -0.617 1.00 0.00 107 ASN A O 19
ATOM 35279 N N . ASN A 1 108 ? 12.703 13.003 -2.711 1.00 0.00 108 ASN A N 19
ATOM 35280 C CA . ASN A 1 108 ? 13.961 13.659 -3.052 1.00 0.00 108 ASN A CA 19
ATOM 35281 C C . ASN A 1 108 ? 14.032 15.045 -2.419 1.00 0.00 108 ASN A C 19
ATOM 35282 O O . ASN A 1 108 ? 13.302 15.955 -2.812 1.00 0.00 108 ASN A O 19
ATOM 35293 N N . SER A 1 109 ? 14.915 15.198 -1.437 1.00 0.00 109 SER A N 19
ATOM 35294 C CA . SER A 1 109 ? 15.073 16.479 -0.757 1.00 0.00 109 SER A CA 19
ATOM 35295 C C . SER A 1 109 ? 13.711 17.070 -0.407 1.00 0.00 109 SER A C 19
ATOM 35296 O O . SER A 1 109 ? 13.366 18.164 -0.852 1.00 0.00 109 SER A O 19
ATOM 35304 N N . SER A 1 110 ? 12.941 16.338 0.393 1.00 0.00 110 SER A N 19
ATOM 35305 C CA . SER A 1 110 ? 11.619 16.801 0.795 1.00 0.00 110 SER A CA 19
ATOM 35306 C C . SER A 1 110 ? 11.173 16.102 2.075 1.00 0.00 110 SER A C 19
ATOM 35307 O O . SER A 1 110 ? 11.789 15.129 2.508 1.00 0.00 110 SER A O 19
ATOM 35315 N N . LEU A 1 111 ? 10.101 16.606 2.676 1.00 0.00 111 LEU A N 19
ATOM 35316 C CA . LEU A 1 111 ? 9.581 16.022 3.908 1.00 0.00 111 LEU A CA 19
ATOM 35317 C C . LEU A 1 111 ? 9.246 14.548 3.699 1.00 0.00 111 LEU A C 19
ATOM 35318 O O . LEU A 1 111 ? 8.917 14.129 2.588 1.00 0.00 111 LEU A O 19
ATOM 35334 N N . GLN A 1 112 ? 9.329 13.769 4.775 1.00 0.00 112 GLN A N 19
ATOM 35335 C CA . GLN A 1 112 ? 9.032 12.341 4.707 1.00 0.00 112 GLN A CA 19
ATOM 35336 C C . GLN A 1 112 ? 7.811 12.011 5.558 1.00 0.00 112 GLN A C 19
ATOM 35337 O O . GLN A 1 112 ? 7.256 12.883 6.227 1.00 0.00 112 GLN A O 19
ATOM 35351 N N . PHE A 1 113 ? 7.397 10.748 5.530 1.00 0.00 113 PHE A N 19
ATOM 35352 C CA . PHE A 1 113 ? 6.237 10.320 6.306 1.00 0.00 113 PHE A CA 19
ATOM 35353 C C . PHE A 1 113 ? 6.210 8.802 6.435 1.00 0.00 113 PHE A C 19
ATOM 35354 O O . PHE A 1 113 ? 6.870 8.093 5.676 1.00 0.00 113 PHE A O 19
ATOM 35371 N N . LEU A 1 114 ? 5.438 8.311 7.401 1.00 0.00 114 LEU A N 19
ATOM 35372 C CA . LEU A 1 114 ? 5.325 6.874 7.626 1.00 0.00 114 LEU A CA 19
ATOM 35373 C C . LEU A 1 114 ? 3.954 6.371 7.185 1.00 0.00 114 LEU A C 19
ATOM 35374 O O . LEU A 1 114 ? 3.000 7.144 7.097 1.00 0.00 114 LEU A O 19
ATOM 35390 N N . GLN A 1 115 ? 3.867 5.073 6.912 1.00 0.00 115 GLN A N 19
ATOM 35391 C CA . GLN A 1 115 ? 2.609 4.472 6.480 1.00 0.00 115 GLN A CA 19
ATOM 35392 C C . GLN A 1 115 ? 2.312 3.215 7.290 1.00 0.00 115 GLN A C 19
ATOM 35393 O O . GLN A 1 115 ? 3.125 2.293 7.344 1.00 0.00 115 GLN A O 19
ATOM 35407 N N . ALA A 1 116 ? 1.141 3.188 7.920 1.00 0.00 116 ALA A N 19
ATOM 35408 C CA . ALA A 1 116 ? 0.743 2.040 8.726 1.00 0.00 116 ALA A CA 19
ATOM 35409 C C . ALA A 1 116 ? -0.698 1.649 8.418 1.00 0.00 116 ALA A C 19
ATOM 35410 O O . ALA A 1 116 ? -1.589 2.499 8.380 1.00 0.00 116 ALA A O 19
ATOM 35417 N N . GLY A 1 117 ? -0.923 0.358 8.196 1.00 0.00 117 GLY A N 19
ATOM 35418 C CA . GLY A 1 117 ? -2.262 -0.129 7.890 1.00 0.00 117 GLY A CA 19
ATOM 35419 C C . GLY A 1 117 ? -2.312 -1.653 7.928 1.00 0.00 117 GLY A C 19
ATOM 35420 O O . GLY A 1 117 ? -1.422 -2.300 8.480 1.00 0.00 117 GLY A O 19
ATOM 35424 N N . LEU A 1 118 ? -3.362 -2.218 7.339 1.00 0.00 118 LEU A N 19
ATOM 35425 C CA . LEU A 1 118 ? -3.520 -3.668 7.311 1.00 0.00 118 LEU A CA 19
ATOM 35426 C C . LEU A 1 118 ? -4.122 -4.117 5.984 1.00 0.00 118 LEU A C 19
ATOM 35427 O O . LEU A 1 118 ? -4.592 -3.296 5.196 1.00 0.00 118 LEU A O 19
ATOM 35443 N N . SER A 1 119 ? -4.100 -5.426 5.741 1.00 0.00 119 SER A N 19
ATOM 35444 C CA . SER A 1 119 ? -4.645 -5.979 4.505 1.00 0.00 119 SER A CA 19
ATOM 35445 C C . SER A 1 119 ? -5.581 -7.145 4.802 1.00 0.00 119 SER A C 19
ATOM 35446 O O . SER A 1 119 ? -5.450 -7.813 5.827 1.00 0.00 119 SER A O 19
ATOM 35454 N N . TYR A 1 120 ? -6.528 -7.381 3.899 1.00 0.00 120 TYR A N 19
ATOM 35455 C CA . TYR A 1 120 ? -7.483 -8.469 4.074 1.00 0.00 120 TYR A CA 19
ATOM 35456 C C . TYR A 1 120 ? -7.700 -9.207 2.757 1.00 0.00 120 TYR A C 19
ATOM 35457 O O . TYR A 1 120 ? -7.823 -8.588 1.700 1.00 0.00 120 TYR A O 19
ATOM 35475 N N . ARG A 1 121 ? -7.744 -10.534 2.827 1.00 0.00 121 ARG A N 19
ATOM 35476 C CA . ARG A 1 121 ? -7.946 -11.346 1.633 1.00 0.00 121 ARG A CA 19
ATOM 35477 C C . ARG A 1 121 ? -9.402 -11.788 1.526 1.00 0.00 121 ARG A C 19
ATOM 35478 O O . ARG A 1 121 ? -10.022 -12.159 2.522 1.00 0.00 121 ARG A O 19
ATOM 35499 N N . ILE A 1 122 ? -9.942 -11.745 0.313 1.00 0.00 122 ILE A N 19
ATOM 35500 C CA . ILE A 1 122 ? -11.327 -12.144 0.090 1.00 0.00 122 ILE A CA 19
ATOM 35501 C C . ILE A 1 122 ? -11.446 -13.665 0.047 1.00 0.00 122 ILE A C 19
ATOM 35502 O O . ILE A 1 122 ? -12.298 -14.248 0.717 1.00 0.00 122 ILE A O 19
ATOM 35518 N N . GLN A 1 123 ? -10.586 -14.301 -0.743 1.00 0.00 123 GLN A N 19
ATOM 35519 C CA . GLN A 1 123 ? -10.604 -15.754 -0.860 1.00 0.00 123 GLN A CA 19
ATOM 35520 C C . GLN A 1 123 ? -9.176 -16.299 -0.943 1.00 0.00 123 GLN A C 19
ATOM 35521 O O . GLN A 1 123 ? -8.258 -15.580 -1.338 1.00 0.00 123 GLN A O 19
ATOM 35535 N N . PRO A 1 124 ? -8.968 -17.541 -0.581 1.00 0.00 124 PRO A N 19
ATOM 35536 C CA . PRO A 1 124 ? -7.615 -18.171 -0.623 1.00 0.00 124 PRO A CA 19
ATOM 35537 C C . PRO A 1 124 ? -7.129 -18.387 -2.054 1.00 0.00 124 PRO A C 19
ATOM 35538 O O . PRO A 1 124 ? -5.934 -18.275 -2.276 1.00 0.00 124 PRO A O 19
ATOM 35550 N N . MET A 1 1 ? -6.105 -24.975 -7.587 1.00 0.00 1 MET A N 20
ATOM 35551 C CA . MET A 1 1 ? -5.645 -23.586 -7.863 1.00 0.00 1 MET A CA 20
ATOM 35552 C C . MET A 1 1 ? -6.712 -22.598 -7.403 1.00 0.00 1 MET A C 20
ATOM 35553 O O . MET A 1 1 ? -7.635 -22.273 -8.149 1.00 0.00 1 MET A O 20
ATOM 35569 N N . GLN A 1 2 ? -6.578 -22.125 -6.168 1.00 0.00 2 GLN A N 20
ATOM 35570 C CA . GLN A 1 2 ? -7.536 -21.173 -5.617 1.00 0.00 2 GLN A CA 20
ATOM 35571 C C . GLN A 1 2 ? -7.004 -19.749 -5.731 1.00 0.00 2 GLN A C 20
ATOM 35572 O O . GLN A 1 2 ? -7.664 -18.871 -6.286 1.00 0.00 2 GLN A O 20
ATOM 35586 N N . ASP A 1 3 ? -5.804 -19.528 -5.203 1.00 0.00 3 ASP A N 20
ATOM 35587 C CA . ASP A 1 3 ? -5.191 -18.206 -5.253 1.00 0.00 3 ASP A CA 20
ATOM 35588 C C . ASP A 1 3 ? -4.697 -17.895 -6.661 1.00 0.00 3 ASP A C 20
ATOM 35589 O O . ASP A 1 3 ? -3.574 -17.425 -6.846 1.00 0.00 3 ASP A O 20
ATOM 35598 N N . GLY A 1 4 ? -5.544 -18.159 -7.651 1.00 0.00 4 GLY A N 20
ATOM 35599 C CA . GLY A 1 4 ? -5.181 -17.905 -9.041 1.00 0.00 4 GLY A CA 20
ATOM 35600 C C . GLY A 1 4 ? -4.982 -16.413 -9.285 1.00 0.00 4 GLY A C 20
ATOM 35601 O O . GLY A 1 4 ? -5.170 -15.593 -8.387 1.00 0.00 4 GLY A O 20
ATOM 35605 N N . PRO A 1 5 ? -4.608 -16.055 -10.483 1.00 0.00 5 PRO A N 20
ATOM 35606 C CA . PRO A 1 5 ? -4.376 -14.632 -10.865 1.00 0.00 5 PRO A CA 20
ATOM 35607 C C . PRO A 1 5 ? -5.682 -13.855 -11.012 1.00 0.00 5 PRO A C 20
ATOM 35608 O O . PRO A 1 5 ? -6.709 -14.417 -11.395 1.00 0.00 5 PRO A O 20
ATOM 35619 N N . GLY A 1 6 ? -5.634 -12.564 -10.706 1.00 0.00 6 GLY A N 20
ATOM 35620 C CA . GLY A 1 6 ? -6.820 -11.721 -10.809 1.00 0.00 6 GLY A CA 20
ATOM 35621 C C . GLY A 1 6 ? -7.519 -11.596 -9.458 1.00 0.00 6 GLY A C 20
ATOM 35622 O O . GLY A 1 6 ? -8.658 -11.138 -9.379 1.00 0.00 6 GLY A O 20
ATOM 35626 N N . THR A 1 7 ? -6.828 -12.007 -8.400 1.00 0.00 7 THR A N 20
ATOM 35627 C CA . THR A 1 7 ? -7.392 -11.937 -7.057 1.00 0.00 7 THR A CA 20
ATOM 35628 C C . THR A 1 7 ? -7.633 -10.486 -6.653 1.00 0.00 7 THR A C 20
ATOM 35629 O O . THR A 1 7 ? -7.084 -9.564 -7.258 1.00 0.00 7 THR A O 20
ATOM 35640 N N . LEU A 1 8 ? -8.456 -10.291 -5.627 1.00 0.00 8 LEU A N 20
ATOM 35641 C CA . LEU A 1 8 ? -8.762 -8.948 -5.148 1.00 0.00 8 LEU A CA 20
ATOM 35642 C C . LEU A 1 8 ? -8.711 -8.901 -3.624 1.00 0.00 8 LEU A C 20
ATOM 35643 O O . LEU A 1 8 ? -9.230 -9.789 -2.948 1.00 0.00 8 LEU A O 20
ATOM 35659 N N . ASP A 1 9 ? -8.079 -7.861 -3.091 1.00 0.00 9 ASP A N 20
ATOM 35660 C CA . ASP A 1 9 ? -7.963 -7.709 -1.646 1.00 0.00 9 ASP A CA 20
ATOM 35661 C C . ASP A 1 9 ? -8.171 -6.255 -1.237 1.00 0.00 9 ASP A C 20
ATOM 35662 O O . ASP A 1 9 ? -7.814 -5.335 -1.975 1.00 0.00 9 ASP A O 20
ATOM 35671 N N . VAL A 1 10 ? -8.750 -6.055 -0.057 1.00 0.00 10 VAL A N 20
ATOM 35672 C CA . VAL A 1 10 ? -9.000 -4.709 0.446 1.00 0.00 10 VAL A CA 20
ATOM 35673 C C . VAL A 1 10 ? -8.001 -4.360 1.545 1.00 0.00 10 VAL A C 20
ATOM 35674 O O . VAL A 1 10 ? -7.752 -5.161 2.445 1.00 0.00 10 VAL A O 20
ATOM 35687 N N . PHE A 1 11 ? -7.428 -3.164 1.463 1.00 0.00 11 PHE A N 20
ATOM 35688 C CA . PHE A 1 11 ? -6.455 -2.731 2.458 1.00 0.00 11 PHE A CA 20
ATOM 35689 C C . PHE A 1 11 ? -6.502 -1.217 2.641 1.00 0.00 11 PHE A C 20
ATOM 35690 O O . PHE A 1 11 ? -6.799 -0.477 1.703 1.00 0.00 11 PHE A O 20
ATOM 35707 N N . VAL A 1 12 ? -6.198 -0.770 3.855 1.00 0.00 12 VAL A N 20
ATOM 35708 C CA . VAL A 1 12 ? -6.198 0.657 4.161 1.00 0.00 12 VAL A CA 20
ATOM 35709 C C . VAL A 1 12 ? -4.768 1.148 4.364 1.00 0.00 12 VAL A C 20
ATOM 35710 O O . VAL A 1 12 ? -3.860 0.353 4.599 1.00 0.00 12 VAL A O 20
ATOM 35723 N N . ALA A 1 13 ? -4.576 2.462 4.282 1.00 0.00 13 ALA A N 20
ATOM 35724 C CA . ALA A 1 13 ? -3.259 3.040 4.466 1.00 0.00 13 ALA A CA 20
ATOM 35725 C C . ALA A 1 13 ? -3.385 4.487 4.920 1.00 0.00 13 ALA A C 20
ATOM 35726 O O . ALA A 1 13 ? -3.831 5.352 4.167 1.00 0.00 13 ALA A O 20
ATOM 35733 N N . ALA A 1 14 ? -2.982 4.733 6.153 1.00 0.00 14 ALA A N 20
ATOM 35734 C CA . ALA A 1 14 ? -3.039 6.077 6.721 1.00 0.00 14 ALA A CA 20
ATOM 35735 C C . ALA A 1 14 ? -1.639 6.675 6.818 1.00 0.00 14 ALA A C 20
ATOM 35736 O O . ALA A 1 14 ? -0.737 6.072 7.401 1.00 0.00 14 ALA A O 20
ATOM 35743 N N . GLY A 1 15 ? -1.463 7.859 6.241 1.00 0.00 15 GLY A N 20
ATOM 35744 C CA . GLY A 1 15 ? -0.166 8.525 6.267 1.00 0.00 15 GLY A CA 20
ATOM 35745 C C . GLY A 1 15 ? -0.074 9.499 7.437 1.00 0.00 15 GLY A C 20
ATOM 35746 O O . GLY A 1 15 ? -1.072 10.101 7.836 1.00 0.00 15 GLY A O 20
ATOM 35750 N N . TRP A 1 16 ? 1.129 9.648 7.983 1.00 0.00 16 TRP A N 20
ATOM 35751 C CA . TRP A 1 16 ? 1.341 10.553 9.108 1.00 0.00 16 TRP A CA 20
ATOM 35752 C C . TRP A 1 16 ? 2.625 11.355 8.916 1.00 0.00 16 TRP A C 20
ATOM 35753 O O . TRP A 1 16 ? 3.702 10.786 8.734 1.00 0.00 16 TRP A O 20
ATOM 35774 N N . ASN A 1 17 ? 2.501 12.678 8.954 1.00 0.00 17 ASN A N 20
ATOM 35775 C CA . ASN A 1 17 ? 3.659 13.550 8.783 1.00 0.00 17 ASN A CA 20
ATOM 35776 C C . ASN A 1 17 ? 4.107 14.122 10.124 1.00 0.00 17 ASN A C 20
ATOM 35777 O O . ASN A 1 17 ? 3.284 14.395 10.998 1.00 0.00 17 ASN A O 20
ATOM 35788 N N . THR A 1 18 ? 5.414 14.301 10.278 1.00 0.00 18 THR A N 20
ATOM 35789 C CA . THR A 1 18 ? 5.960 14.841 11.517 1.00 0.00 18 THR A CA 20
ATOM 35790 C C . THR A 1 18 ? 5.383 16.225 11.796 1.00 0.00 18 THR A C 20
ATOM 35791 O O . THR A 1 18 ? 5.566 16.778 12.882 1.00 0.00 18 THR A O 20
ATOM 35802 N N . ASP A 1 19 ? 4.689 16.780 10.809 1.00 0.00 19 ASP A N 20
ATOM 35803 C CA . ASP A 1 19 ? 4.089 18.101 10.958 1.00 0.00 19 ASP A CA 20
ATOM 35804 C C . ASP A 1 19 ? 2.742 17.999 11.665 1.00 0.00 19 ASP A C 20
ATOM 35805 O O . ASP A 1 19 ? 1.956 18.946 11.661 1.00 0.00 19 ASP A O 20
ATOM 35814 N N . ASN A 1 20 ? 2.484 16.845 12.270 1.00 0.00 20 ASN A N 20
ATOM 35815 C CA . ASN A 1 20 ? 1.228 16.630 12.980 1.00 0.00 20 ASN A CA 20
ATOM 35816 C C . ASN A 1 20 ? 0.065 16.541 11.997 1.00 0.00 20 ASN A C 20
ATOM 35817 O O . ASN A 1 20 ? -1.071 16.875 12.332 1.00 0.00 20 ASN A O 20
ATOM 35828 N N . THR A 1 21 ? 0.359 16.090 10.781 1.00 0.00 21 THR A N 20
ATOM 35829 C CA . THR A 1 21 ? -0.671 15.961 9.756 1.00 0.00 21 THR A CA 20
ATOM 35830 C C . THR A 1 21 ? -1.130 14.511 9.636 1.00 0.00 21 THR A C 20
ATOM 35831 O O . THR A 1 21 ? -0.388 13.586 9.969 1.00 0.00 21 THR A O 20
ATOM 35842 N N . ILE A 1 22 ? -2.355 14.322 9.158 1.00 0.00 22 ILE A N 20
ATOM 35843 C CA . ILE A 1 22 ? -2.903 12.979 8.998 1.00 0.00 22 ILE A CA 20
ATOM 35844 C C . ILE A 1 22 ? -3.658 12.862 7.679 1.00 0.00 22 ILE A C 20
ATOM 35845 O O . ILE A 1 22 ? -4.406 13.763 7.300 1.00 0.00 22 ILE A O 20
ATOM 35861 N N . GLU A 1 23 ? -3.456 11.747 6.983 1.00 0.00 23 GLU A N 20
ATOM 35862 C CA . GLU A 1 23 ? -4.122 11.524 5.706 1.00 0.00 23 GLU A CA 20
ATOM 35863 C C . GLU A 1 23 ? -4.638 10.091 5.614 1.00 0.00 23 GLU A C 20
ATOM 35864 O O . GLU A 1 23 ? -3.926 9.142 5.944 1.00 0.00 23 GLU A O 20
ATOM 35876 N N . ILE A 1 24 ? -5.880 9.943 5.164 1.00 0.00 24 ILE A N 20
ATOM 35877 C CA . ILE A 1 24 ? -6.482 8.620 5.030 1.00 0.00 24 ILE A CA 20
ATOM 35878 C C . ILE A 1 24 ? -6.487 8.179 3.570 1.00 0.00 24 ILE A C 20
ATOM 35879 O O . ILE A 1 24 ? -6.772 8.971 2.673 1.00 0.00 24 ILE A O 20
ATOM 35895 N N . THR A 1 25 ? -6.169 6.910 3.341 1.00 0.00 25 THR A N 20
ATOM 35896 C CA . THR A 1 25 ? -6.140 6.373 1.985 1.00 0.00 25 THR A CA 20
ATOM 35897 C C . THR A 1 25 ? -6.564 4.908 1.978 1.00 0.00 25 THR A C 20
ATOM 35898 O O . THR A 1 25 ? -6.199 4.142 2.870 1.00 0.00 25 THR A O 20
ATOM 35909 N N . GLY A 1 26 ? -7.340 4.527 0.968 1.00 0.00 26 GLY A N 20
ATOM 35910 C CA . GLY A 1 26 ? -7.809 3.151 0.857 1.00 0.00 26 GLY A CA 20
ATOM 35911 C C . GLY A 1 26 ? -7.974 2.749 -0.605 1.00 0.00 26 GLY A C 20
ATOM 35912 O O . GLY A 1 26 ? -8.234 3.590 -1.465 1.00 0.00 26 GLY A O 20
ATOM 35916 N N . GLY A 1 27 ? -7.821 1.457 -0.879 1.00 0.00 27 GLY A N 20
ATOM 35917 C CA . GLY A 1 27 ? -7.955 0.955 -2.241 1.00 0.00 27 GLY A CA 20
ATOM 35918 C C . GLY A 1 27 ? -7.980 -0.569 -2.260 1.00 0.00 27 GLY A C 20
ATOM 35919 O O . GLY A 1 27 ? -8.328 -1.205 -1.265 1.00 0.00 27 GLY A O 20
ATOM 35923 N N . ALA A 1 28 ? -7.608 -1.148 -3.396 1.00 0.00 28 ALA A N 20
ATOM 35924 C CA . ALA A 1 28 ? -7.590 -2.599 -3.533 1.00 0.00 28 ALA A CA 20
ATOM 35925 C C . ALA A 1 28 ? -6.334 -3.054 -4.268 1.00 0.00 28 ALA A C 20
ATOM 35926 O O . ALA A 1 28 ? -5.868 -2.387 -5.192 1.00 0.00 28 ALA A O 20
ATOM 35933 N N . THR A 1 29 ? -5.790 -4.193 -3.849 1.00 0.00 29 THR A N 20
ATOM 35934 C CA . THR A 1 29 ? -4.588 -4.731 -4.474 1.00 0.00 29 THR A CA 20
ATOM 35935 C C . THR A 1 29 ? -4.939 -5.901 -5.388 1.00 0.00 29 THR A C 20
ATOM 35936 O O . THR A 1 29 ? -5.681 -6.802 -4.998 1.00 0.00 29 THR A O 20
ATOM 35947 N N . TYR A 1 30 ? -4.399 -5.878 -6.602 1.00 0.00 30 TYR A N 20
ATOM 35948 C CA . TYR A 1 30 ? -4.661 -6.942 -7.565 1.00 0.00 30 TYR A CA 20
ATOM 35949 C C . TYR A 1 30 ? -3.458 -7.873 -7.674 1.00 0.00 30 TYR A C 20
ATOM 35950 O O . TYR A 1 30 ? -2.352 -7.438 -7.997 1.00 0.00 30 TYR A O 20
ATOM 35968 N N . GLN A 1 31 ? -3.682 -9.154 -7.404 1.00 0.00 31 GLN A N 20
ATOM 35969 C CA . GLN A 1 31 ? -2.608 -10.139 -7.476 1.00 0.00 31 GLN A CA 20
ATOM 35970 C C . GLN A 1 31 ? -2.680 -10.917 -8.785 1.00 0.00 31 GLN A C 20
ATOM 35971 O O . GLN A 1 31 ? -3.510 -11.813 -8.941 1.00 0.00 31 GLN A O 20
ATOM 35985 N N . LEU A 1 32 ? -1.806 -10.568 -9.722 1.00 0.00 32 LEU A N 20
ATOM 35986 C CA . LEU A 1 32 ? -1.778 -11.241 -11.016 1.00 0.00 32 LEU A CA 20
ATOM 35987 C C . LEU A 1 32 ? -0.653 -12.268 -11.059 1.00 0.00 32 LEU A C 20
ATOM 35988 O O . LEU A 1 32 ? -0.737 -13.267 -11.776 1.00 0.00 32 LEU A O 20
ATOM 36004 N N . SER A 1 33 ? 0.401 -12.019 -10.288 1.00 0.00 33 SER A N 20
ATOM 36005 C CA . SER A 1 33 ? 1.537 -12.930 -10.246 1.00 0.00 33 SER A CA 20
ATOM 36006 C C . SER A 1 33 ? 2.518 -12.512 -9.151 1.00 0.00 33 SER A C 20
ATOM 36007 O O . SER A 1 33 ? 2.476 -11.379 -8.671 1.00 0.00 33 SER A O 20
ATOM 36015 N N . PRO A 1 34 ? 3.395 -13.398 -8.754 1.00 0.00 34 PRO A N 20
ATOM 36016 C CA . PRO A 1 34 ? 4.405 -13.110 -7.693 1.00 0.00 34 PRO A CA 20
ATOM 36017 C C . PRO A 1 34 ? 5.477 -12.135 -8.169 1.00 0.00 34 PRO A C 20
ATOM 36018 O O . PRO A 1 34 ? 6.253 -11.612 -7.369 1.00 0.00 34 PRO A O 20
ATOM 36029 N N . TYR A 1 35 ? 5.516 -11.895 -9.476 1.00 0.00 35 TYR A N 20
ATOM 36030 C CA . TYR A 1 35 ? 6.499 -10.980 -10.046 1.00 0.00 35 TYR A CA 20
ATOM 36031 C C . TYR A 1 35 ? 6.328 -9.580 -9.467 1.00 0.00 35 TYR A C 20
ATOM 36032 O O . TYR A 1 35 ? 7.194 -9.088 -8.741 1.00 0.00 35 TYR A O 20
ATOM 36050 N N . ILE A 1 36 ? 5.210 -8.940 -9.792 1.00 0.00 36 ILE A N 20
ATOM 36051 C CA . ILE A 1 36 ? 4.939 -7.595 -9.297 1.00 0.00 36 ILE A CA 20
ATOM 36052 C C . ILE A 1 36 ? 3.456 -7.429 -8.977 1.00 0.00 36 ILE A C 20
ATOM 36053 O O . ILE A 1 36 ? 2.598 -7.957 -9.682 1.00 0.00 36 ILE A O 20
ATOM 36069 N N . MET A 1 37 ? 3.166 -6.690 -7.912 1.00 0.00 37 MET A N 20
ATOM 36070 C CA . MET A 1 37 ? 1.783 -6.458 -7.508 1.00 0.00 37 MET A CA 20
ATOM 36071 C C . MET A 1 37 ? 1.334 -5.059 -7.915 1.00 0.00 37 MET A C 20
ATOM 36072 O O . MET A 1 37 ? 2.155 -4.156 -8.071 1.00 0.00 37 MET A O 20
ATOM 36086 N N . VAL A 1 38 ? 0.024 -4.891 -8.086 1.00 0.00 38 VAL A N 20
ATOM 36087 C CA . VAL A 1 38 ? -0.530 -3.597 -8.476 1.00 0.00 38 VAL A CA 20
ATOM 36088 C C . VAL A 1 38 ? -1.649 -3.187 -7.524 1.00 0.00 38 VAL A C 20
ATOM 36089 O O . VAL A 1 38 ? -2.417 -4.027 -7.055 1.00 0.00 38 VAL A O 20
ATOM 36102 N N . LYS A 1 39 ? -1.733 -1.891 -7.240 1.00 0.00 39 LYS A N 20
ATOM 36103 C CA . LYS A 1 39 ? -2.761 -1.383 -6.339 1.00 0.00 39 LYS A CA 20
ATOM 36104 C C . LYS A 1 39 ? -3.109 0.062 -6.684 1.00 0.00 39 LYS A C 20
ATOM 36105 O O . LYS A 1 39 ? -2.288 0.794 -7.234 1.00 0.00 39 LYS A O 20
ATOM 36124 N N . ALA A 1 40 ? -4.333 0.464 -6.356 1.00 0.00 40 ALA A N 20
ATOM 36125 C CA . ALA A 1 40 ? -4.781 1.823 -6.635 1.00 0.00 40 ALA A CA 20
ATOM 36126 C C . ALA A 1 40 ? -5.915 2.218 -5.696 1.00 0.00 40 ALA A C 20
ATOM 36127 O O . ALA A 1 40 ? -6.734 1.384 -5.309 1.00 0.00 40 ALA A O 20
ATOM 36134 N N . GLY A 1 41 ? -5.959 3.497 -5.334 1.00 0.00 41 GLY A N 20
ATOM 36135 C CA . GLY A 1 41 ? -6.999 3.991 -4.439 1.00 0.00 41 GLY A CA 20
ATOM 36136 C C . GLY A 1 41 ? -7.056 5.516 -4.462 1.00 0.00 41 GLY A C 20
ATOM 36137 O O . GLY A 1 41 ? -6.614 6.148 -5.420 1.00 0.00 41 GLY A O 20
ATOM 36141 N N . TYR A 1 42 ? -7.606 6.097 -3.400 1.00 0.00 42 TYR A N 20
ATOM 36142 C CA . TYR A 1 42 ? -7.718 7.548 -3.308 1.00 0.00 42 TYR A CA 20
ATOM 36143 C C . TYR A 1 42 ? -7.332 8.028 -1.912 1.00 0.00 42 TYR A C 20
ATOM 36144 O O . TYR A 1 42 ? -7.639 7.375 -0.914 1.00 0.00 42 TYR A O 20
ATOM 36162 N N . GLY A 1 43 ? -6.658 9.173 -1.851 1.00 0.00 43 GLY A N 20
ATOM 36163 C CA . GLY A 1 43 ? -6.232 9.736 -0.575 1.00 0.00 43 GLY A CA 20
ATOM 36164 C C . GLY A 1 43 ? -7.045 10.979 -0.230 1.00 0.00 43 GLY A C 20
ATOM 36165 O O . GLY A 1 43 ? -7.187 11.886 -1.051 1.00 0.00 43 GLY A O 20
ATOM 36169 N N . TRP A 1 44 ? -7.579 11.013 0.988 1.00 0.00 44 TRP A N 20
ATOM 36170 C CA . TRP A 1 44 ? -8.377 12.149 1.433 1.00 0.00 44 TRP A CA 20
ATOM 36171 C C . TRP A 1 44 ? -7.582 13.017 2.403 1.00 0.00 44 TRP A C 20
ATOM 36172 O O . TRP A 1 44 ? -7.075 12.532 3.414 1.00 0.00 44 TRP A O 20
ATOM 36193 N N . ASN A 1 45 ? -7.477 14.304 2.088 1.00 0.00 45 ASN A N 20
ATOM 36194 C CA . ASN A 1 45 ? -6.740 15.232 2.938 1.00 0.00 45 ASN A CA 20
ATOM 36195 C C . ASN A 1 45 ? -7.671 15.871 3.966 1.00 0.00 45 ASN A C 20
ATOM 36196 O O . ASN A 1 45 ? -8.330 15.174 4.737 1.00 0.00 45 ASN A O 20
ATOM 36207 N N . ASN A 1 46 ? -7.719 17.198 3.968 1.00 0.00 46 ASN A N 20
ATOM 36208 C CA . ASN A 1 46 ? -8.572 17.920 4.903 1.00 0.00 46 ASN A CA 20
ATOM 36209 C C . ASN A 1 46 ? -10.039 17.568 4.674 1.00 0.00 46 ASN A C 20
ATOM 36210 O O . ASN A 1 46 ? -10.692 16.988 5.540 1.00 0.00 46 ASN A O 20
ATOM 36221 N N . SER A 1 47 ? -10.548 17.921 3.498 1.00 0.00 47 SER A N 20
ATOM 36222 C CA . SER A 1 47 ? -11.939 17.637 3.162 1.00 0.00 47 SER A CA 20
ATOM 36223 C C . SER A 1 47 ? -12.182 17.843 1.671 1.00 0.00 47 SER A C 20
ATOM 36224 O O . SER A 1 47 ? -12.907 17.075 1.038 1.00 0.00 47 SER A O 20
ATOM 36232 N N . SER A 1 48 ? -11.572 18.885 1.117 1.00 0.00 48 SER A N 20
ATOM 36233 C CA . SER A 1 48 ? -11.730 19.184 -0.303 1.00 0.00 48 SER A CA 20
ATOM 36234 C C . SER A 1 48 ? -10.640 18.498 -1.118 1.00 0.00 48 SER A C 20
ATOM 36235 O O . SER A 1 48 ? -9.900 17.660 -0.603 1.00 0.00 48 SER A O 20
ATOM 36243 N N . LEU A 1 49 ? -10.547 18.857 -2.394 1.00 0.00 49 LEU A N 20
ATOM 36244 C CA . LEU A 1 49 ? -9.544 18.269 -3.273 1.00 0.00 49 LEU A CA 20
ATOM 36245 C C . LEU A 1 49 ? -9.645 16.747 -3.259 1.00 0.00 49 LEU A C 20
ATOM 36246 O O . LEU A 1 49 ? -10.307 16.168 -2.399 1.00 0.00 49 LEU A O 20
ATOM 36262 N N . ASN A 1 50 ? -8.985 16.106 -4.217 1.00 0.00 50 ASN A N 20
ATOM 36263 C CA . ASN A 1 50 ? -9.007 14.650 -4.304 1.00 0.00 50 ASN A CA 20
ATOM 36264 C C . ASN A 1 50 ? -7.702 14.128 -4.899 1.00 0.00 50 ASN A C 20
ATOM 36265 O O . ASN A 1 50 ? -7.305 14.527 -5.994 1.00 0.00 50 ASN A O 20
ATOM 36276 N N . ARG A 1 51 ? -7.041 13.236 -4.169 1.00 0.00 51 ARG A N 20
ATOM 36277 C CA . ARG A 1 51 ? -5.781 12.665 -4.636 1.00 0.00 51 ARG A CA 20
ATOM 36278 C C . ARG A 1 51 ? -6.000 11.258 -5.181 1.00 0.00 51 ARG A C 20
ATOM 36279 O O . ARG A 1 51 ? -6.982 10.598 -4.846 1.00 0.00 51 ARG A O 20
ATOM 36300 N N . PHE A 1 52 ? -5.075 10.805 -6.023 1.00 0.00 52 PHE A N 20
ATOM 36301 C CA . PHE A 1 52 ? -5.177 9.474 -6.609 1.00 0.00 52 PHE A CA 20
ATOM 36302 C C . PHE A 1 52 ? -3.818 8.783 -6.604 1.00 0.00 52 PHE A C 20
ATOM 36303 O O . PHE A 1 52 ? -2.894 9.202 -7.302 1.00 0.00 52 PHE A O 20
ATOM 36320 N N . GLU A 1 53 ? -3.701 7.722 -5.811 1.00 0.00 53 GLU A N 20
ATOM 36321 C CA . GLU A 1 53 ? -2.449 6.980 -5.722 1.00 0.00 53 GLU A CA 20
ATOM 36322 C C . GLU A 1 53 ? -2.441 5.818 -6.711 1.00 0.00 53 GLU A C 20
ATOM 36323 O O . GLU A 1 53 ? -3.467 5.176 -6.936 1.00 0.00 53 GLU A O 20
ATOM 36335 N N . PHE A 1 54 ? -1.279 5.554 -7.298 1.00 0.00 54 PHE A N 20
ATOM 36336 C CA . PHE A 1 54 ? -1.149 4.467 -8.260 1.00 0.00 54 PHE A CA 20
ATOM 36337 C C . PHE A 1 54 ? 0.297 3.988 -8.338 1.00 0.00 54 PHE A C 20
ATOM 36338 O O . PHE A 1 54 ? 1.205 4.769 -8.623 1.00 0.00 54 PHE A O 20
ATOM 36355 N N . GLY A 1 55 ? 0.504 2.700 -8.081 1.00 0.00 55 GLY A N 20
ATOM 36356 C CA . GLY A 1 55 ? 1.846 2.129 -8.125 1.00 0.00 55 GLY A CA 20
ATOM 36357 C C . GLY A 1 55 ? 1.801 0.617 -7.932 1.00 0.00 55 GLY A C 20
ATOM 36358 O O . GLY A 1 55 ? 0.747 -0.004 -8.063 1.00 0.00 55 GLY A O 20
ATOM 36362 N N . GLY A 1 56 ? 2.951 0.033 -7.615 1.00 0.00 56 GLY A N 20
ATOM 36363 C CA . GLY A 1 56 ? 3.033 -1.408 -7.406 1.00 0.00 56 GLY A CA 20
ATOM 36364 C C . GLY A 1 56 ? 3.917 -1.735 -6.207 1.00 0.00 56 GLY A C 20
ATOM 36365 O O . GLY A 1 56 ? 4.843 -0.991 -5.888 1.00 0.00 56 GLY A O 20
ATOM 36369 N N . GLY A 1 57 ? 3.623 -2.851 -5.548 1.00 0.00 57 GLY A N 20
ATOM 36370 C CA . GLY A 1 57 ? 4.400 -3.266 -4.385 1.00 0.00 57 GLY A CA 20
ATOM 36371 C C . GLY A 1 57 ? 5.352 -4.403 -4.741 1.00 0.00 57 GLY A C 20
ATOM 36372 O O . GLY A 1 57 ? 5.317 -4.928 -5.855 1.00 0.00 57 GLY A O 20
ATOM 36376 N N . LEU A 1 58 ? 6.202 -4.777 -3.791 1.00 0.00 58 LEU A N 20
ATOM 36377 C CA . LEU A 1 58 ? 7.160 -5.853 -4.016 1.00 0.00 58 LEU A CA 20
ATOM 36378 C C . LEU A 1 58 ? 7.228 -6.774 -2.803 1.00 0.00 58 LEU A C 20
ATOM 36379 O O . LEU A 1 58 ? 7.375 -6.315 -1.669 1.00 0.00 58 LEU A O 20
ATOM 36395 N N . GLN A 1 59 ? 7.120 -8.077 -3.049 1.00 0.00 59 GLN A N 20
ATOM 36396 C CA . GLN A 1 59 ? 7.171 -9.059 -1.971 1.00 0.00 59 GLN A CA 20
ATOM 36397 C C . GLN A 1 59 ? 7.955 -10.293 -2.407 1.00 0.00 59 GLN A C 20
ATOM 36398 O O . GLN A 1 59 ? 8.201 -10.494 -3.597 1.00 0.00 59 GLN A O 20
ATOM 36412 N N . TYR A 1 60 ? 8.348 -11.113 -1.435 1.00 0.00 60 TYR A N 20
ATOM 36413 C CA . TYR A 1 60 ? 9.107 -12.326 -1.726 1.00 0.00 60 TYR A CA 20
ATOM 36414 C C . TYR A 1 60 ? 8.484 -13.533 -1.029 1.00 0.00 60 TYR A C 20
ATOM 36415 O O . TYR A 1 60 ? 8.035 -13.439 0.113 1.00 0.00 60 TYR A O 20
ATOM 36433 N N . LYS A 1 61 ? 8.461 -14.665 -1.723 1.00 0.00 61 LYS A N 20
ATOM 36434 C CA . LYS A 1 61 ? 7.891 -15.884 -1.161 1.00 0.00 61 LYS A CA 20
ATOM 36435 C C . LYS A 1 61 ? 8.963 -16.690 -0.432 1.00 0.00 61 LYS A C 20
ATOM 36436 O O . LYS A 1 61 ? 10.054 -16.907 -0.961 1.00 0.00 61 LYS A O 20
ATOM 36455 N N . VAL A 1 62 ? 8.646 -17.129 0.782 1.00 0.00 62 VAL A N 20
ATOM 36456 C CA . VAL A 1 62 ? 9.592 -17.910 1.570 1.00 0.00 62 VAL A CA 20
ATOM 36457 C C . VAL A 1 62 ? 8.928 -18.455 2.831 1.00 0.00 62 VAL A C 20
ATOM 36458 O O . VAL A 1 62 ? 9.280 -19.531 3.313 1.00 0.00 62 VAL A O 20
ATOM 36471 N N . THR A 1 63 ? 7.967 -17.703 3.362 1.00 0.00 63 THR A N 20
ATOM 36472 C CA . THR A 1 63 ? 7.263 -18.116 4.565 1.00 0.00 63 THR A CA 20
ATOM 36473 C C . THR A 1 63 ? 5.766 -17.876 4.378 1.00 0.00 63 THR A C 20
ATOM 36474 O O . THR A 1 63 ? 5.370 -17.140 3.475 1.00 0.00 63 THR A O 20
ATOM 36485 N N . PRO A 1 64 ? 4.929 -18.473 5.192 1.00 0.00 64 PRO A N 20
ATOM 36486 C CA . PRO A 1 64 ? 3.456 -18.293 5.080 1.00 0.00 64 PRO A CA 20
ATOM 36487 C C . PRO A 1 64 ? 3.066 -16.836 4.824 1.00 0.00 64 PRO A C 20
ATOM 36488 O O . PRO A 1 64 ? 1.929 -16.558 4.452 1.00 0.00 64 PRO A O 20
ATOM 36499 N N . ASP A 1 65 ? 4.023 -15.922 5.015 1.00 0.00 65 ASP A N 20
ATOM 36500 C CA . ASP A 1 65 ? 3.785 -14.490 4.795 1.00 0.00 65 ASP A CA 20
ATOM 36501 C C . ASP A 1 65 ? 4.816 -13.654 5.555 1.00 0.00 65 ASP A C 20
ATOM 36502 O O . ASP A 1 65 ? 4.512 -13.059 6.589 1.00 0.00 65 ASP A O 20
ATOM 36511 N N . LEU A 1 66 ? 6.038 -13.609 5.034 1.00 0.00 66 LEU A N 20
ATOM 36512 C CA . LEU A 1 66 ? 7.100 -12.834 5.669 1.00 0.00 66 LEU A CA 20
ATOM 36513 C C . LEU A 1 66 ? 8.158 -12.450 4.641 1.00 0.00 66 LEU A C 20
ATOM 36514 O O . LEU A 1 66 ? 8.941 -13.293 4.202 1.00 0.00 66 LEU A O 20
ATOM 36530 N N . GLU A 1 67 ? 8.179 -11.179 4.258 1.00 0.00 67 GLU A N 20
ATOM 36531 C CA . GLU A 1 67 ? 9.151 -10.710 3.276 1.00 0.00 67 GLU A CA 20
ATOM 36532 C C . GLU A 1 67 ? 9.220 -9.183 3.274 1.00 0.00 67 GLU A C 20
ATOM 36533 O O . GLU A 1 67 ? 8.253 -8.515 3.642 1.00 0.00 67 GLU A O 20
ATOM 36545 N N . PRO A 1 68 ? 10.328 -8.616 2.860 1.00 0.00 68 PRO A N 20
ATOM 36546 C CA . PRO A 1 68 ? 10.491 -7.135 2.806 1.00 0.00 68 PRO A CA 20
ATOM 36547 C C . PRO A 1 68 ? 9.438 -6.491 1.909 1.00 0.00 68 PRO A C 20
ATOM 36548 O O . PRO A 1 68 ? 8.875 -7.151 1.036 1.00 0.00 68 PRO A O 20
ATOM 36559 N N . TYR A 1 69 ? 9.174 -5.206 2.135 1.00 0.00 69 TYR A N 20
ATOM 36560 C CA . TYR A 1 69 ? 8.180 -4.489 1.341 1.00 0.00 69 TYR A CA 20
ATOM 36561 C C . TYR A 1 69 ? 8.825 -3.339 0.576 1.00 0.00 69 TYR A C 20
ATOM 36562 O O . TYR A 1 69 ? 9.584 -2.550 1.139 1.00 0.00 69 TYR A O 20
ATOM 36580 N N . ALA A 1 70 ? 8.512 -3.250 -0.713 1.00 0.00 70 ALA A N 20
ATOM 36581 C CA . ALA A 1 70 ? 9.060 -2.193 -1.556 1.00 0.00 70 ALA A CA 20
ATOM 36582 C C . ALA A 1 70 ? 8.037 -1.767 -2.602 1.00 0.00 70 ALA A C 20
ATOM 36583 O O . ALA A 1 70 ? 7.553 -2.590 -3.380 1.00 0.00 70 ALA A O 20
ATOM 36590 N N . TRP A 1 71 ? 7.710 -0.479 -2.614 1.00 0.00 71 TRP A N 20
ATOM 36591 C CA . TRP A 1 71 ? 6.738 0.040 -3.571 1.00 0.00 71 TRP A CA 20
ATOM 36592 C C . TRP A 1 71 ? 7.211 1.367 -4.158 1.00 0.00 71 TRP A C 20
ATOM 36593 O O . TRP A 1 71 ? 8.112 2.010 -3.620 1.00 0.00 71 TRP A O 20
ATOM 36614 N N . ALA A 1 72 ? 6.596 1.767 -5.265 1.00 0.00 72 ALA A N 20
ATOM 36615 C CA . ALA A 1 72 ? 6.958 3.017 -5.922 1.00 0.00 72 ALA A CA 20
ATOM 36616 C C . ALA A 1 72 ? 5.843 3.466 -6.862 1.00 0.00 72 ALA A C 20
ATOM 36617 O O . ALA A 1 72 ? 5.189 2.643 -7.503 1.00 0.00 72 ALA A O 20
ATOM 36624 N N . GLY A 1 73 ? 5.628 4.776 -6.938 1.00 0.00 73 GLY A N 20
ATOM 36625 C CA . GLY A 1 73 ? 4.588 5.319 -7.803 1.00 0.00 73 GLY A CA 20
ATOM 36626 C C . GLY A 1 73 ? 4.466 6.828 -7.629 1.00 0.00 73 GLY A C 20
ATOM 36627 O O . GLY A 1 73 ? 5.381 7.481 -7.127 1.00 0.00 73 GLY A O 20
ATOM 36631 N N . ALA A 1 74 ? 3.332 7.378 -8.050 1.00 0.00 74 ALA A N 20
ATOM 36632 C CA . ALA A 1 74 ? 3.102 8.813 -7.937 1.00 0.00 74 ALA A CA 20
ATOM 36633 C C . ALA A 1 74 ? 1.652 9.096 -7.559 1.00 0.00 74 ALA A C 20
ATOM 36634 O O . ALA A 1 74 ? 0.821 8.187 -7.525 1.00 0.00 74 ALA A O 20
ATOM 36641 N N . THR A 1 75 ? 1.358 10.362 -7.275 1.00 0.00 75 THR A N 20
ATOM 36642 C CA . THR A 1 75 ? 0.005 10.764 -6.898 1.00 0.00 75 THR A CA 20
ATOM 36643 C C . THR A 1 75 ? -0.471 11.921 -7.768 1.00 0.00 75 THR A C 20
ATOM 36644 O O . THR A 1 75 ? 0.169 12.972 -7.824 1.00 0.00 75 THR A O 20
ATOM 36655 N N . TYR A 1 76 ? -1.598 11.724 -8.445 1.00 0.00 76 TYR A N 20
ATOM 36656 C CA . TYR A 1 76 ? -2.152 12.758 -9.311 1.00 0.00 76 TYR A CA 20
ATOM 36657 C C . TYR A 1 76 ? -3.324 13.456 -8.630 1.00 0.00 76 TYR A C 20
ATOM 36658 O O . TYR A 1 76 ? -4.325 12.822 -8.293 1.00 0.00 76 TYR A O 20
ATOM 36676 N N . ASN A 1 77 ? -3.195 14.763 -8.430 1.00 0.00 77 ASN A N 20
ATOM 36677 C CA . ASN A 1 77 ? -4.251 15.538 -7.787 1.00 0.00 77 ASN A CA 20
ATOM 36678 C C . ASN A 1 77 ? -5.178 16.150 -8.832 1.00 0.00 77 ASN A C 20
ATOM 36679 O O . ASN A 1 77 ? -4.757 16.449 -9.950 1.00 0.00 77 ASN A O 20
ATOM 36690 N N . THR A 1 78 ? -6.441 16.334 -8.460 1.00 0.00 78 THR A N 20
ATOM 36691 C CA . THR A 1 78 ? -7.419 16.912 -9.374 1.00 0.00 78 THR A CA 20
ATOM 36692 C C . THR A 1 78 ? -6.854 18.161 -10.043 1.00 0.00 78 THR A C 20
ATOM 36693 O O . THR A 1 78 ? -7.287 18.545 -11.130 1.00 0.00 78 THR A O 20
ATOM 36704 N N . ASP A 1 79 ? -5.883 18.790 -9.389 1.00 0.00 79 ASP A N 20
ATOM 36705 C CA . ASP A 1 79 ? -5.266 19.994 -9.931 1.00 0.00 79 ASP A CA 20
ATOM 36706 C C . ASP A 1 79 ? -4.087 19.631 -10.830 1.00 0.00 79 ASP A C 20
ATOM 36707 O O . ASP A 1 79 ? -3.173 20.432 -11.025 1.00 0.00 79 ASP A O 20
ATOM 36716 N N . ASN A 1 80 ? -4.116 18.419 -11.373 1.00 0.00 80 ASN A N 20
ATOM 36717 C CA . ASN A 1 80 ? -3.044 17.962 -12.250 1.00 0.00 80 ASN A CA 20
ATOM 36718 C C . ASN A 1 80 ? -1.691 18.101 -11.560 1.00 0.00 80 ASN A C 20
ATOM 36719 O O . ASN A 1 80 ? -0.703 18.491 -12.182 1.00 0.00 80 ASN A O 20
ATOM 36730 N N . THR A 1 81 ? -1.655 17.778 -10.270 1.00 0.00 81 THR A N 20
ATOM 36731 C CA . THR A 1 81 ? -0.416 17.873 -9.504 1.00 0.00 81 THR A CA 20
ATOM 36732 C C . THR A 1 81 ? 0.279 16.517 -9.440 1.00 0.00 81 THR A C 20
ATOM 36733 O O . THR A 1 81 ? -0.311 15.525 -9.012 1.00 0.00 81 THR A O 20
ATOM 36744 N N . LEU A 1 82 ? 1.537 16.482 -9.867 1.00 0.00 82 LEU A N 20
ATOM 36745 C CA . LEU A 1 82 ? 2.305 15.242 -9.853 1.00 0.00 82 LEU A CA 20
ATOM 36746 C C . LEU A 1 82 ? 3.141 15.143 -8.581 1.00 0.00 82 LEU A C 20
ATOM 36747 O O . LEU A 1 82 ? 3.778 16.112 -8.169 1.00 0.00 82 LEU A O 20
ATOM 36763 N N . VAL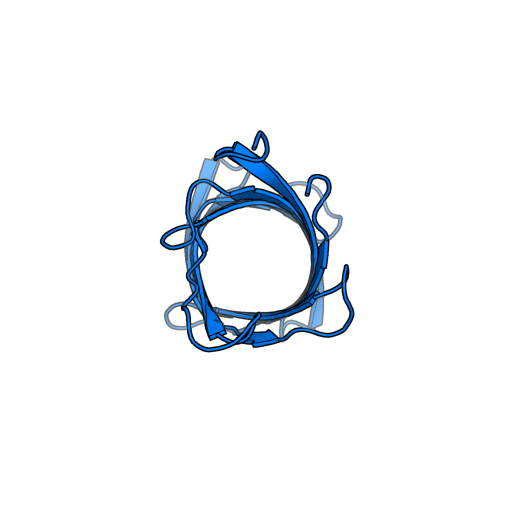 A 1 83 ? 3.133 13.966 -7.963 1.00 0.00 83 VAL A N 20
ATOM 36764 C CA . VAL A 1 83 ? 3.895 13.754 -6.739 1.00 0.00 83 VAL A CA 20
ATOM 36765 C C . VAL A 1 83 ? 4.581 12.387 -6.761 1.00 0.00 83 VAL A C 20
ATOM 36766 O O . VAL A 1 83 ? 4.052 11.414 -6.226 1.00 0.00 83 VAL A O 20
ATOM 36779 N N . PRO A 1 84 ? 5.743 12.293 -7.363 1.00 0.00 84 PRO A N 20
ATOM 36780 C CA . PRO A 1 84 ? 6.502 11.017 -7.442 1.00 0.00 84 PRO A CA 20
ATOM 36781 C C . PRO A 1 84 ? 7.336 10.764 -6.189 1.00 0.00 84 PRO A C 20
ATOM 36782 O O . PRO A 1 84 ? 7.978 11.673 -5.666 1.00 0.00 84 PRO A O 20
ATOM 36793 N N . ALA A 1 85 ? 7.321 9.522 -5.714 1.00 0.00 85 ALA A N 20
ATOM 36794 C CA . ALA A 1 85 ? 8.079 9.163 -4.522 1.00 0.00 85 ALA A CA 20
ATOM 36795 C C . ALA A 1 85 ? 8.194 7.648 -4.395 1.00 0.00 85 ALA A C 20
ATOM 36796 O O . ALA A 1 85 ? 7.634 6.903 -5.198 1.00 0.00 85 ALA A O 20
ATOM 36803 N N . ALA A 1 86 ? 8.925 7.200 -3.379 1.00 0.00 86 ALA A N 20
ATOM 36804 C CA . ALA A 1 86 ? 9.108 5.770 -3.156 1.00 0.00 86 ALA A CA 20
ATOM 36805 C C . ALA A 1 86 ? 9.128 5.462 -1.662 1.00 0.00 86 ALA A C 20
ATOM 36806 O O . ALA A 1 86 ? 9.505 6.307 -0.850 1.00 0.00 86 ALA A O 20
ATOM 36813 N N . GLY A 1 87 ? 8.723 4.247 -1.308 1.00 0.00 87 GLY A N 20
ATOM 36814 C CA . GLY A 1 87 ? 8.699 3.839 0.091 1.00 0.00 87 GLY A CA 20
ATOM 36815 C C . GLY A 1 87 ? 9.231 2.419 0.254 1.00 0.00 87 GLY A C 20
ATOM 36816 O O . GLY A 1 87 ? 9.019 1.564 -0.605 1.00 0.00 87 GLY A O 20
ATOM 36820 N N . ALA A 1 88 ? 9.925 2.178 1.362 1.00 0.00 88 ALA A N 20
ATOM 36821 C CA . ALA A 1 88 ? 10.483 0.857 1.629 1.00 0.00 88 ALA A CA 20
ATOM 36822 C C . ALA A 1 88 ? 10.297 0.484 3.096 1.00 0.00 88 ALA A C 20
ATOM 36823 O O . ALA A 1 88 ? 10.578 1.282 3.990 1.00 0.00 88 ALA A O 20
ATOM 36830 N N . GLY A 1 89 ? 9.820 -0.732 3.335 1.00 0.00 89 GLY A N 20
ATOM 36831 C CA . GLY A 1 89 ? 9.599 -1.200 4.699 1.00 0.00 89 GLY A CA 20
ATOM 36832 C C . GLY A 1 89 ? 9.621 -2.722 4.762 1.00 0.00 89 GLY A C 20
ATOM 36833 O O . GLY A 1 89 ? 10.569 -3.359 4.302 1.00 0.00 89 GLY A O 20
ATOM 36837 N N . PHE A 1 90 ? 8.570 -3.301 5.335 1.00 0.00 90 PHE A N 20
ATOM 36838 C CA . PHE A 1 90 ? 8.482 -4.752 5.451 1.00 0.00 90 PHE A CA 20
ATOM 36839 C C . PHE A 1 90 ? 7.043 -5.189 5.707 1.00 0.00 90 PHE A C 20
ATOM 36840 O O . PHE A 1 90 ? 6.193 -4.376 6.069 1.00 0.00 90 PHE A O 20
ATOM 36857 N N . ARG A 1 91 ? 6.784 -6.479 5.517 1.00 0.00 91 ARG A N 20
ATOM 36858 C CA . ARG A 1 91 ? 5.449 -7.027 5.728 1.00 0.00 91 ARG A CA 20
ATOM 36859 C C . ARG A 1 91 ? 5.511 -8.240 6.650 1.00 0.00 91 ARG A C 20
ATOM 36860 O O . ARG A 1 91 ? 6.029 -9.292 6.272 1.00 0.00 91 ARG A O 20
ATOM 36881 N N . TYR A 1 92 ? 4.980 -8.083 7.859 1.00 0.00 92 TYR A N 20
ATOM 36882 C CA . TYR A 1 92 ? 4.977 -9.169 8.835 1.00 0.00 92 TYR A CA 20
ATOM 36883 C C . TYR A 1 92 ? 3.566 -9.714 9.026 1.00 0.00 92 TYR A C 20
ATOM 36884 O O . TYR A 1 92 ? 2.583 -8.987 8.876 1.00 0.00 92 TYR A O 20
ATOM 36902 N N . LYS A 1 93 ? 3.472 -10.996 9.360 1.00 0.00 93 LYS A N 20
ATOM 36903 C CA . LYS A 1 93 ? 2.174 -11.629 9.571 1.00 0.00 93 LYS A CA 20
ATOM 36904 C C . LYS A 1 93 ? 1.793 -11.585 11.047 1.00 0.00 93 LYS A C 20
ATOM 36905 O O . LYS A 1 93 ? 2.394 -12.271 11.875 1.00 0.00 93 LYS A O 20
ATOM 36924 N N . VAL A 1 94 ? 0.789 -10.777 11.370 1.00 0.00 94 VAL A N 20
ATOM 36925 C CA . VAL A 1 94 ? 0.337 -10.654 12.751 1.00 0.00 94 VAL A CA 20
ATOM 36926 C C . VAL A 1 94 ? -0.912 -11.500 12.982 1.00 0.00 94 VAL A C 20
ATOM 36927 O O . VAL A 1 94 ? -0.951 -12.326 13.894 1.00 0.00 94 VAL A O 20
ATOM 36940 N N . SER A 1 95 ? -1.927 -11.287 12.151 1.00 0.00 95 SER A N 20
ATOM 36941 C CA . SER A 1 95 ? -3.173 -12.037 12.275 1.00 0.00 95 SER A CA 20
ATOM 36942 C C . SER A 1 95 ? -3.240 -13.141 11.222 1.00 0.00 95 SER A C 20
ATOM 36943 O O . SER A 1 95 ? -2.506 -13.112 10.235 1.00 0.00 95 SER A O 20
ATOM 36951 N N . PRO A 1 96 ? -4.102 -14.107 11.413 1.00 0.00 96 PRO A N 20
ATOM 36952 C CA . PRO A 1 96 ? -4.265 -15.241 10.456 1.00 0.00 96 PRO A CA 20
ATOM 36953 C C . PRO A 1 96 ? -4.922 -14.805 9.149 1.00 0.00 96 PRO A C 20
ATOM 36954 O O . PRO A 1 96 ? -4.485 -15.192 8.065 1.00 0.00 96 PRO A O 20
ATOM 36965 N N . GLU A 1 97 ? -5.976 -14.003 9.259 1.00 0.00 97 GLU A N 20
ATOM 36966 C CA . GLU A 1 97 ? -6.688 -13.528 8.078 1.00 0.00 97 GLU A CA 20
ATOM 36967 C C . GLU A 1 97 ? -6.274 -12.101 7.732 1.00 0.00 97 GLU A C 20
ATOM 36968 O O . GLU A 1 97 ? -6.660 -11.570 6.690 1.00 0.00 97 GLU A O 20
ATOM 36980 N N . VAL A 1 98 ? -5.486 -11.486 8.610 1.00 0.00 98 VAL A N 20
ATOM 36981 C CA . VAL A 1 98 ? -5.027 -10.118 8.385 1.00 0.00 98 VAL A CA 20
ATOM 36982 C C . VAL A 1 98 ? -3.531 -10.002 8.660 1.00 0.00 98 VAL A C 20
ATOM 36983 O O . VAL A 1 98 ? -2.990 -10.708 9.511 1.00 0.00 98 VAL A O 20
ATOM 36996 N N . LYS A 1 99 ? -2.872 -9.102 7.934 1.00 0.00 99 LYS A N 20
ATOM 36997 C CA . LYS A 1 99 ? -1.438 -8.891 8.104 1.00 0.00 99 LYS A CA 20
ATOM 36998 C C . LYS A 1 99 ? -1.136 -7.408 8.293 1.00 0.00 99 LYS A C 20
ATOM 36999 O O . LYS A 1 99 ? -1.841 -6.549 7.765 1.00 0.00 99 LYS A O 20
ATOM 37018 N N . LEU A 1 100 ? -0.084 -7.115 9.052 1.00 0.00 100 LEU A N 20
ATOM 37019 C CA . LEU A 1 100 ? 0.300 -5.731 9.304 1.00 0.00 100 LEU A CA 20
ATOM 37020 C C . LEU A 1 100 ? 1.449 -5.314 8.391 1.00 0.00 100 LEU A C 20
ATOM 37021 O O . LEU A 1 100 ? 2.329 -6.116 8.078 1.00 0.00 100 LEU A O 20
ATOM 37037 N N . VAL A 1 101 ? 1.431 -4.055 7.967 1.00 0.00 101 VAL A N 20
ATOM 37038 C CA . VAL A 1 101 ? 2.475 -3.538 7.089 1.00 0.00 101 VAL A CA 20
ATOM 37039 C C . VAL A 1 101 ? 2.912 -2.147 7.539 1.00 0.00 101 VAL A C 20
ATOM 37040 O O . VAL A 1 101 ? 2.121 -1.391 8.104 1.00 0.00 101 VAL A O 20
ATOM 37053 N N . VAL A 1 102 ? 4.171 -1.812 7.277 1.00 0.00 102 VAL A N 20
ATOM 37054 C CA . VAL A 1 102 ? 4.698 -0.514 7.645 1.00 0.00 102 VAL A CA 20
ATOM 37055 C C . VAL A 1 102 ? 5.716 -0.060 6.611 1.00 0.00 102 VAL A C 20
ATOM 37056 O O . VAL A 1 102 ? 6.809 -0.616 6.509 1.00 0.00 102 VAL A O 20
ATOM 37069 N N . GLU A 1 103 ? 5.340 0.953 5.851 1.00 0.00 103 GLU A N 20
ATOM 37070 C CA . GLU A 1 103 ? 6.208 1.497 4.812 1.00 0.00 103 GLU A CA 20
ATOM 37071 C C . GLU A 1 103 ? 6.631 2.922 5.156 1.00 0.00 103 GLU A C 20
ATOM 37072 O O . GLU A 1 103 ? 5.829 3.714 5.650 1.00 0.00 103 GLU A O 20
ATOM 37084 N N . TYR A 1 104 ? 7.895 3.240 4.889 1.00 0.00 104 TYR A N 20
ATOM 37085 C CA . TYR A 1 104 ? 8.414 4.574 5.172 1.00 0.00 104 TYR A CA 20
ATOM 37086 C C . TYR A 1 104 ? 8.522 5.387 3.886 1.00 0.00 104 TYR A C 20
ATOM 37087 O O . TYR A 1 104 ? 9.263 5.023 2.972 1.00 0.00 104 TYR A O 20
ATOM 37105 N N . GLY A 1 105 ? 7.780 6.487 3.820 1.00 0.00 105 GLY A N 20
ATOM 37106 C CA . GLY A 1 105 ? 7.801 7.341 2.638 1.00 0.00 105 GLY A CA 20
ATOM 37107 C C . GLY A 1 105 ? 9.002 8.279 2.664 1.00 0.00 105 GLY A C 20
ATOM 37108 O O . GLY A 1 105 ? 9.312 8.880 3.692 1.00 0.00 105 GLY A O 20
ATOM 37112 N N . TRP A 1 106 ? 9.677 8.398 1.523 1.00 0.00 106 TRP A N 20
ATOM 37113 C CA . TRP A 1 106 ? 10.844 9.267 1.425 1.00 0.00 106 TRP A CA 20
ATOM 37114 C C . TRP A 1 106 ? 11.087 9.676 -0.025 1.00 0.00 106 TRP A C 20
ATOM 37115 O O . TRP A 1 106 ? 10.580 9.044 -0.953 1.00 0.00 106 TRP A O 20
ATOM 37136 N N . ASN A 1 107 ? 11.863 10.738 -0.212 1.00 0.00 107 ASN A N 20
ATOM 37137 C CA . ASN A 1 107 ? 12.167 11.225 -1.553 1.00 0.00 107 ASN A CA 20
ATOM 37138 C C . ASN A 1 107 ? 13.351 12.184 -1.519 1.00 0.00 107 ASN A C 20
ATOM 37139 O O . ASN A 1 107 ? 13.687 12.735 -0.470 1.00 0.00 107 ASN A O 20
ATOM 37150 N N . ASN A 1 108 ? 13.982 12.379 -2.673 1.00 0.00 108 ASN A N 20
ATOM 37151 C CA . ASN A 1 108 ? 15.130 13.274 -2.762 1.00 0.00 108 ASN A CA 20
ATOM 37152 C C . ASN A 1 108 ? 14.852 14.577 -2.020 1.00 0.00 108 ASN A C 20
ATOM 37153 O O . ASN A 1 108 ? 14.052 15.400 -2.466 1.00 0.00 108 ASN A O 20
ATOM 37164 N N . SER A 1 109 ? 15.518 14.759 -0.885 1.00 0.00 109 SER A N 20
ATOM 37165 C CA . SER A 1 109 ? 15.335 15.967 -0.087 1.00 0.00 109 SER A CA 20
ATOM 37166 C C . SER A 1 109 ? 13.851 16.273 0.088 1.00 0.00 109 SER A C 20
ATOM 37167 O O . SER A 1 109 ? 13.271 17.038 -0.683 1.00 0.00 109 SER A O 20
ATOM 37175 N N . SER A 1 110 ? 13.244 15.670 1.104 1.00 0.00 110 SER A N 20
ATOM 37176 C CA . SER A 1 110 ? 11.828 15.887 1.370 1.00 0.00 110 SER A CA 20
ATOM 37177 C C . SER A 1 110 ? 11.449 15.327 2.738 1.00 0.00 110 SER A C 20
ATOM 37178 O O . SER A 1 110 ? 12.059 14.373 3.220 1.00 0.00 110 SER A O 20
ATOM 37186 N N . LEU A 1 111 ? 10.438 15.928 3.359 1.00 0.00 111 LEU A N 20
ATOM 37187 C CA . LEU A 1 111 ? 9.987 15.482 4.671 1.00 0.00 111 LEU A CA 20
ATOM 37188 C C . LEU A 1 111 ? 9.747 13.975 4.665 1.00 0.00 111 LEU A C 20
ATOM 37189 O O . LEU A 1 111 ? 9.456 13.389 3.622 1.00 0.00 111 LEU A O 20
ATOM 37205 N N . GLN A 1 112 ? 9.874 13.356 5.836 1.00 0.00 112 GLN A N 20
ATOM 37206 C CA . GLN A 1 112 ? 9.672 11.914 5.957 1.00 0.00 112 GLN A CA 20
ATOM 37207 C C . GLN A 1 112 ? 8.372 11.615 6.695 1.00 0.00 112 GLN A C 20
ATOM 37208 O O . GLN A 1 112 ? 7.973 12.356 7.595 1.00 0.00 112 GLN A O 20
ATOM 37222 N N . PHE A 1 113 ? 7.716 10.526 6.310 1.00 0.00 113 PHE A N 20
ATOM 37223 C CA . PHE A 1 113 ? 6.461 10.139 6.945 1.00 0.00 113 PHE A CA 20
ATOM 37224 C C . PHE A 1 113 ? 6.376 8.624 7.092 1.00 0.00 113 PHE A C 20
ATOM 37225 O O . PHE A 1 113 ? 7.051 7.883 6.376 1.00 0.00 113 PHE A O 20
ATOM 37242 N N . LEU A 1 114 ? 5.542 8.172 8.024 1.00 0.00 114 LEU A N 20
ATOM 37243 C CA . LEU A 1 114 ? 5.368 6.745 8.259 1.00 0.00 114 LEU A CA 20
ATOM 37244 C C . LEU A 1 114 ? 4.004 6.289 7.753 1.00 0.00 114 LEU A C 20
ATOM 37245 O O . LEU A 1 114 ? 2.987 6.925 8.030 1.00 0.00 114 LEU A O 20
ATOM 37261 N N . GLN A 1 115 ? 3.993 5.188 7.004 1.00 0.00 115 GLN A N 20
ATOM 37262 C CA . GLN A 1 115 ? 2.748 4.657 6.455 1.00 0.00 115 GLN A CA 20
ATOM 37263 C C . GLN A 1 115 ? 2.410 3.313 7.090 1.00 0.00 115 GLN A C 20
ATOM 37264 O O . GLN A 1 115 ? 3.210 2.378 7.052 1.00 0.00 115 GLN A O 20
ATOM 37278 N N . ALA A 1 116 ? 1.214 3.226 7.666 1.00 0.00 116 ALA A N 20
ATOM 37279 C CA . ALA A 1 116 ? 0.762 1.994 8.305 1.00 0.00 116 ALA A CA 20
ATOM 37280 C C . ALA A 1 116 ? -0.572 1.556 7.712 1.00 0.00 116 ALA A C 20
ATOM 37281 O O . ALA A 1 116 ? -1.494 2.361 7.575 1.00 0.00 116 ALA A O 20
ATOM 37288 N N . GLY A 1 117 ? -0.671 0.280 7.355 1.00 0.00 117 GLY A N 20
ATOM 37289 C CA . GLY A 1 117 ? -1.901 -0.240 6.771 1.00 0.00 117 GLY A CA 20
ATOM 37290 C C . GLY A 1 117 ? -2.110 -1.706 7.133 1.00 0.00 117 GLY A C 20
ATOM 37291 O O . GLY A 1 117 ? -1.369 -2.272 7.935 1.00 0.00 117 GLY A O 20
ATOM 37295 N N . LEU A 1 118 ? -3.126 -2.314 6.528 1.00 0.00 118 LEU A N 20
ATOM 37296 C CA . LEU A 1 118 ? -3.432 -3.717 6.788 1.00 0.00 118 LEU A CA 20
ATOM 37297 C C . LEU A 1 118 ? -4.185 -4.321 5.606 1.00 0.00 118 LEU A C 20
ATOM 37298 O O . LEU A 1 118 ? -5.133 -3.728 5.093 1.00 0.00 118 LEU A O 20
ATOM 37314 N N . SER A 1 119 ? -3.753 -5.503 5.175 1.00 0.00 119 SER A N 20
ATOM 37315 C CA . SER A 1 119 ? -4.393 -6.176 4.050 1.00 0.00 119 SER A CA 20
ATOM 37316 C C . SER A 1 119 ? -5.316 -7.288 4.537 1.00 0.00 119 SER A C 20
ATOM 37317 O O . SER A 1 119 ? -5.087 -7.885 5.588 1.00 0.00 119 SER A O 20
ATOM 37325 N N . TYR A 1 120 ? -6.362 -7.562 3.761 1.00 0.00 120 TYR A N 20
ATOM 37326 C CA . TYR A 1 120 ? -7.316 -8.606 4.118 1.00 0.00 120 TYR A CA 20
ATOM 37327 C C . TYR A 1 120 ? -7.915 -9.234 2.864 1.00 0.00 120 TYR A C 20
ATOM 37328 O O . TYR A 1 120 ? -8.682 -8.594 2.143 1.00 0.00 120 TYR A O 20
ATOM 37346 N N . ARG A 1 121 ? -7.559 -10.488 2.608 1.00 0.00 121 ARG A N 20
ATOM 37347 C CA . ARG A 1 121 ? -8.068 -11.193 1.436 1.00 0.00 121 ARG A CA 20
ATOM 37348 C C . ARG A 1 121 ? -9.540 -11.547 1.618 1.00 0.00 121 ARG A C 20
ATOM 37349 O O . ARG A 1 121 ? -9.963 -11.948 2.702 1.00 0.00 121 ARG A O 20
ATOM 37370 N N . ILE A 1 122 ? -10.315 -11.398 0.548 1.00 0.00 122 ILE A N 20
ATOM 37371 C CA . ILE A 1 122 ? -11.740 -11.707 0.599 1.00 0.00 122 ILE A CA 20
ATOM 37372 C C . ILE A 1 122 ? -11.995 -13.138 0.136 1.00 0.00 122 ILE A C 20
ATOM 37373 O O . ILE A 1 122 ? -13.024 -13.729 0.460 1.00 0.00 122 ILE A O 20
ATOM 37389 N N . GLN A 1 123 ? -11.052 -13.685 -0.625 1.00 0.00 123 GLN A N 20
ATOM 37390 C CA . GLN A 1 123 ? -11.181 -15.048 -1.131 1.00 0.00 123 GLN A CA 20
ATOM 37391 C C . GLN A 1 123 ? -9.877 -15.819 -0.920 1.00 0.00 123 GLN A C 20
ATOM 37392 O O . GLN A 1 123 ? -8.809 -15.217 -0.805 1.00 0.00 123 GLN A O 20
ATOM 37406 N N . PRO A 1 124 ? -9.936 -17.129 -0.869 1.00 0.00 124 PRO A N 20
ATOM 37407 C CA . PRO A 1 124 ? -8.722 -17.975 -0.668 1.00 0.00 124 PRO A CA 20
ATOM 37408 C C . PRO A 1 124 ? -7.803 -17.957 -1.885 1.00 0.00 124 PRO A C 20
ATOM 37409 O O . PRO A 1 124 ? -8.039 -17.151 -2.770 1.00 0.00 124 PRO A O 20
#

CATH classification: 2.40.160.20

Nearest PDB structures (foldseek):
  6x1k-assembly1_A  TM=9.726E-01  e=1.095E-21  synthetic construct
  6x9z-assembly1_A  TM=8.454E-01  e=4.948E-12  synthetic construct
  9fdg-assembly1_A  TM=5.568E-01  e=7.823E-07  synthetic construct
  7pge-assembly1_B  TM=5.010E-01  e=4.026E-02  Escherichia coli
  4frt-assembly1_A  TM=4.122E-01  e=3.799E-01  Pseudomonas aeruginosa PAO1

Solvent-accessible surface area: 8450 Å² total; per-residue (Å²): 244,149,82,36,114,28,17,75,16,75,20,87,8,39,1,155,29,112,114,142,50,105,22,110,12,19,27,39,20,110,67,94,45,74,149,116,26,59,25,37,12,126,5,65,57,137,67,89,95,45,96,90,36,126,21,22,3,89,36,150,128,115,52,133,25,76,16,72,22,41,33,62,24,28,21,114,27,85,68,117,62,122,69,88,33,45,10,38,2,130,40,126,63,74,35,119,120,55,44,77,15,71,32,67,19,124,49,130,118,53,111,79,56,112,29,63,11,87,12,102,122,77,75,111

Sequence (124 aa):
MQDGPGTLDVFVAAGWNTDNTIEITGGATYQLSPYIMVKAGYGWNNSSLNRFEFGGGLQYKVTPDLEPYAWAGATYNTDNTLVPAAGAGFRYKVSPEVKLVVEYGWNNSSLQFLQAGLSYRIQPMQDGPGTLDVFVAAGWNTDNTIEITGGATYQLSPYIMVKAGYGWNNSSLNRFEFGGGLQYKVTPDLEPYAWAGATYNTDNTLVPAAGAGFRYKVSPEVKLVVEYGWNNSSLQFLQAGLSYRIQPMQDGPGTLDVFVAAGWNTDNTIEITGGATYQLSPYIMVKAGYGWNNSSLNRFEFGGGLQYKVTPDLEPYAWAGATYNTDNTLVPAAGAGFRYKVSPEVKLVVEYGWNNSSLQFLQAGLSYRIQPMQDGPGTLDVFVAAGWNTDNTIEITGGATYQLSPYIMVKAGYGWNNSSLNRFEFGGGLQYKVTPDLEPYAWAGATYNTDNTLVPAAGAGFRYKVSPEVKLVVEYGWNNSSLQFLQAGLSYRIQPMQDGPGTLDVFVAAGWNTDNTIEITGGATYQLSPYIMVKAGYGWNNSSLNRFEFGGGLQYKVTPDLEPYAWAGATYNTDNTLVPAAGAGFRYKVSPEVKLVVEYGWNNSSLQFLQAGLSYRIQPMQDGPGTLDVFVAAGWNTDNTIEITGGATYQLSPYIMVKAGYGWNNSSLNRFEFGGGLQYKVTPDLEPYAWAGATYNTDNTLVPAAGAGFRYKVSPEVKLVVEYGWNNSSLQFLQAGLSYRIQPMQDGPGTLDVFVAAGWNTDNTIEITGGATYQLSPYIMVKAGYGWNNSSLNRFEFGGGLQYKVTPDLEPYAWAGATYNTDNTLVPAAGAGFRYKVSPEVKLVVEYGWNNSSLQFLQAGLSYRIQPMQDGPGTLDVFVAAGWNTDNTIEITGGATYQLSPYIMVKAGYGWNNSSLNRFEFGGGLQYKVTPDLEPYAWAGATYNTDNTLVPAAGAGFRYKVSPEVKLVVEYGWNNSSLQFLQAGLSYRIQPMQDGPGTLDVFVAAGWNTDNTIEITGGATYQLSPYIMVKAGYGWNNSSLNRFEFGGGLQYKVTPDLEPYAWAGATYNTDNTLVPAAGAGFRYKVSPEVKLVVEYGWNNSSLQFLQAGLSYRIQPMQDGPGTLDVFVAAGWNTDNTIEITGGATYQLSPYIMVKAGYGWNNSSLNRFEFGGGLQYKVTPDLEPYAWAGATYNTDNTLVPAAGAGFRYKVSPEVKLVVEYGWNNSSLQFLQAGLSYRIQPMQDGPGTLDVFVAAGWNTDNTIEITGGATYQLSPYIMVKAGYGWNNSSLNRFEFGGGLQYKVTPDLEPYAWAGATYNTDNTLVPAAGAGFRYKVSPEVKLVVEYGWNNSSLQFLQAGLSYRIQPMQDGPGTLDVFVAAGWNTDNTIEITGGATYQLSPYIMVKAGYGWNNSSLNRFEFGGGLQYKVTPDLEPYAWAGATYNTDNTLVPAAGAGFRYKVSPEVKLVVEYGWNNSSLQFLQAGLSYRIQPMQDGPGTLDVFVAAGWNTDNTIEITGGATYQLSPYIMVKAGYGWNNSSLNRFEFGGGLQYKVTPDLEPYAWAGATYNTDNTLVPAAGAGFRYKVSPEVKLVVEYGWNNSSLQFLQAGLSYRIQPMQDGPGTLDVFVAAGWNTDNTIEITGGATYQLSPYIMVKAGYGWNNSSLNRFEFGGGLQYKVTPDLEPYAWAGATYNTDNTLVPAAGAGFRYKVSPEVKLVVEYGWNNSSLQFLQAGLSYRIQPMQDGPGTLDVFVAAGWNTDNTIEITGGATYQLSPYIMVKAGYGWNNSSLNRFEFGGGLQYKVTPDLEPYAWAGATYNTDNTLVPAAGAGFRYKVSPEVKLVVEYGWNNSSLQFLQAGLSYRIQPMQDGPGTLDVFVAAGWNTDNTIEITGGATYQLSPYIMVKAGYGWNNSSLNRFEFGGGLQYKVTPDLEPYAWAGATYNTDNTLVPAAGAGFRYKVSPEVKLVVEYGWNNSSLQFLQAGLSYRIQPMQDGPGTLDVFVAAGWNTDNTIEITGGATYQLSPYIMVKAGYGWNNSSLNRFEFGGGLQYKVTPDLEPYAWAGATYNTDNTLVPAAGAGFRYKVSPEVKLVVEYGWNNSSLQFLQAGLSYRIQPMQDGPGTLDVFVAAGWNTDNTIEITGGATYQLSPYIMVKAGYGWNNSSLNRFEFGGGLQYKVTPDLEPYAWAGATYNTDNTLVPAAGAGFRYKVSPEVKLVVEYGWNNSSLQFLQAGLSYRIQPMQDGPGTLDVFVAAGWNTDNTIEITGGATYQLSPYIMVKAGYGWNNSSLNRFEFGGGLQYKVTPDLEPYAWAGATYNTDNTLVPAAGAGFRYKVSPEVKLVVEYGWNNSSLQFLQAGLSYRIQPMQDGPGTLDVFVAAGWNTDNTIEITGGATYQLSPYIMVKAGYGWNNSSLNRFEFGGGLQYKVTPDLEPYAWAGATYNTDNTLVPAAGAGFRYKVSPEVKLVVEYGWNNSSLQFLQAGLSYRIQP

Foldseek 3Di:
DWPAFQFKKWKWKWKQFPVRAIKTWIWMKGGHDLPKIWIWTWIDGDHDWIKIWTWIWHFDDDDVKWGWIWIWTWMQTPVRDTGGWIWTGIWAQDDPQKTKTKIKTDDDPDGIMIMIMMMGGPTD

Secondary structure (DSSP, 8-state):
----S-EEEEEEEEEEETTTEEEEEEEEEEES-SSEEEEEEEEE-SSSS-EEEEEEEE---SSTT-EEEEEEEEEEETTTEEEEEEEEEEEEE-SSS-EEEEEEEE-SSS--EEEEEEEEES--

Radius of gyration: 14.79 Å; Cα contacts (8 Å, |Δi|>4): 313; chains: 1; bounding box: 26×44×25 Å